Protein 6H02 (pdb70)

GO terms:
  GO:0005667 transcription regulator complex (C, IDA)
  GO:0006355 regulation of DNA-templated transcription (P, IDA)
  GO:0005515 protein binding (F, IPI)
  GO:0003713 transcription coactivator activity (F, TAS)
  GO:0006357 regulation of transcription by RNA polymerase II (P, TAS)
  GO:0006367 transcription initiation at RNA polymerase II promoter (P, TAS)
  GO:0005654 nucleoplasm (C, TAS)
  GO:0005634 nucleus (C, IDA)

Organism: Homo sapiens (NCBI:txid9606)

Nearest PDB structures (foldseek):
  7emf-assembly1_W  TM=9.842E-01  e=0.000E+00  Homo sapiens
  6w1s-assembly1_R  TM=9.281E-01  e=1.857E-99  Mus musculus
  8t1l-assembly1_R  TM=9.227E-01  e=1.766E-100  Mus musculus
  8t9d-assembly1_R  TM=9.193E-01  e=9.029E-100  Homo sapiens
  6h02-assembly1_B  TM=1.008E+00  e=4.178E-24  Lama glama

Sequence (1457 aa):
METQLQSIFEEVVKTEVIEEAFPGMFMDTPEDEKTKLISCLGAFRQFWGGLSQESHEQCIQWIVKFIHGQHSPKRISFLYDCLAMAVETGLLPPRLVCESLINSDTLEWERTQLWALTFKLVRKIIGGVDYKGVRDLLKVILEKILTIPNTVSSAVVQQLLAAREVIAYILERNACLLPAYFAVTEIRKLYPEGKLPHWLLGNLVSDFVDTFRPTARINSICGRCSLLPVVNNSGAICNSWKLDPATLRFPLKGLLPYDKDLFEPQTALLRYVLEQPYSRDMVCNMLGLNKQHKQRCPVLEDQLVDLVVYAMERSETEEKFDDGGTSQLLWQHLSSQLIFFVLFQFASFPHMVLSLHQKLAGRGLIKGRDHLMWVLLQFISGSIQKNALADFLPVMKLFDLLYPEKEYIPVPDINKPQSTHAFAMTCIWIHLNRKAQNDNSKLQIPIPHSLRLHHEFLQQSLRNKSLQMNDYKIALLCNAYSTNSECFTLPMGALVETIYGNGIMRIPLPGTNCMASGSITPLPMNLLDSLTVHAKMSLIHSIATRVIKLAHAKSSVALAPALVETYSRLLVYMEIESLGIKGFISQLLPTVFKSHAWGILHTL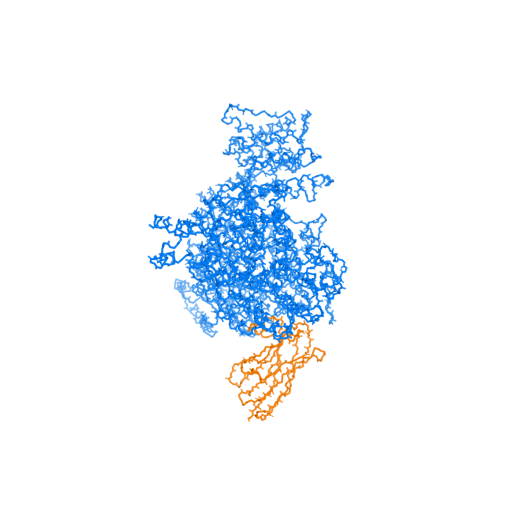LEMFSYRMHHIQPHYRVQLLSHLHTLAAVAQTNQNQLHLCVESTALRLITALGSSEVQPQFTRFLSDPKTVLSAESEELNRALILTLARATHVTDFFTGSDSIQGTWCKDILQTIMSFTPHNWASHTLSCFPGPLQAFFKQNNVPQESRFNLKKNVEEEYRKWKSMSNENDIITHFSMQGSPPLFLCLLWKMLLETDHINQIGYRVLERIGARALVAHVRTFADFLVYEFSTSAGGQQLNKCIEILNDMVWKYNIVTLDRLILCLAMRSHEGNEAQVCYFIIQLLLLKPNDFRNRVSDFVKENSPEHWLQNDWHTKHMNYHKKYPEKLYFEGLAEQVDPPVQIQSPYLPIYFGNVCLRFLPVFDIVIHRFLELLPVSKSLETLLDHLGGLYKFHDRPVTYLYNTLHYYEMHLRDRAFLKRKLVHAIIGSLKDNRPQGWCLSDTYLKCAMNAREENPWVPDDTYYCRLIGRLVDTMAGKSPGPFPNCDWRFNEFPNPAAHALHVTCVELMALAVSGKEVGNALLNVVLKSQPLVPRENITAWMNAIGLIITALPEPYWIVLHDRIVSVISSPSLTSETEWVGYPFRLFDFTACHQSYSEMSCSYTLALAHAVWHHSSIGQLSLIPKFLTEVLLPIVKTEFQLLYVYHLVGPFLQRFQQERTRCMIEIGVAFYDMLLNVDQCSTHLNYMDPICDFLYHMKYMFTGDSVKEQVEKIICNLKPALKLRLRFITHQVQLVESGGGLVQAGASLRLSCAVSGRTGSIYTMGWFRQAPGKEREVVARTTWTPGSTKYADSVKGRVAISRDIAKNTLYLQMNNLKPEDTAVYYCAACAYGTCYYGDRAYEYWGQGTQVTVS

Structure (mmCIF, N/CA/C/O backbone):
data_6H02
#
_entry.id   6H02
#
_cell.length_a   75.650
_cell.length_b   137.180
_cell.length_c   90.110
_cell.angle_alpha   90.000
_cell.angle_beta   110.980
_cell.angle_gamma   90.000
#
_symmetry.space_group_name_H-M   'P 1 21 1'
#
loop_
_entity.id
_entity.type
_entity.pdbx_description
1 polymer 'Mediator of RNA polymerase II transcription subunit 23'
2 polymer 'LAMA nanobody NB106'
#
loop_
_atom_site.group_PDB
_atom_site.id
_atom_site.type_symbol
_atom_site.label_atom_id
_atom_site.label_alt_id
_atom_site.label_comp_id
_atom_site.label_asym_id
_atom_site.label_entity_id
_atom_site.label_seq_id
_atom_site.pdbx_PDB_ins_code
_atom_site.Cartn_x
_atom_site.Cartn_y
_atom_site.Cartn_z
_atom_site.occupancy
_atom_site.B_iso_or_equiv
_atom_site.auth_seq_id
_atom_site.auth_comp_id
_atom_site.auth_asym_id
_atom_site.auth_atom_id
_atom_site.pdbx_PDB_model_num
ATOM 1 N N . MET A 1 1 ? -55.62926 34.83817 -20.07590 1.000 98.28518 1 MET A N 1
ATOM 2 C CA . MET A 1 1 ? -54.58397 33.82674 -19.97474 1.000 103.45277 1 MET A CA 1
ATOM 3 C C . MET A 1 1 ? -55.01967 32.67389 -19.07879 1.000 102.45391 1 MET A C 1
ATOM 4 O O . MET A 1 1 ? -54.86707 31.50535 -19.43467 1.000 102.00641 1 MET A O 1
ATOM 9 N N . GLU A 1 2 ? -55.56362 33.01738 -17.90863 1.000 103.94936 2 GLU A N 1
ATOM 10 C CA . GLU A 1 2 ? -55.95502 31.99661 -16.94243 1.000 109.01500 2 GLU A CA 1
ATOM 11 C C . GLU A 1 2 ? -57.09511 31.12982 -17.46203 1.000 107.31356 2 GLU A C 1
ATOM 12 O O . GLU A 1 2 ? -57.20576 29.96054 -17.07569 1.000 104.47360 2 GLU A O 1
ATOM 18 N N . THR A 1 3 ? -57.94998 31.67700 -18.32981 1.000 110.38143 3 THR A N 1
ATOM 19 C CA . THR A 1 3 ? -58.97692 30.85431 -18.96157 1.000 110.28837 3 THR A CA 1
ATOM 20 C C . THR A 1 3 ? -58.37039 29.94677 -20.02413 1.000 109.40800 3 THR A C 1
ATOM 21 O O . THR A 1 3 ? -58.81463 28.80662 -20.20315 1.000 107.21034 3 THR A O 1
ATOM 25 N N . GLN A 1 4 ? -57.35859 30.43902 -20.74376 1.000 109.96012 4 GLN A N 1
ATOM 26 C CA . GLN A 1 4 ? -56.62885 29.58418 -21.67367 1.000 109.61460 4 GLN A CA 1
ATOM 27 C C . GLN A 1 4 ? -55.89029 28.47891 -20.93164 1.000 99.09873 4 GLN A C 1
ATOM 28 O O . GLN A 1 4 ? -55.90351 27.31920 -21.35992 1.000 94.71125 4 GLN A O 1
ATOM 34 N N . LEU A 1 5 ? -55.24699 28.81952 -19.81198 1.000 94.29575 5 LEU A N 1
ATOM 35 C CA . LEU A 1 5 ? -54.56763 27.80705 -19.01074 1.000 89.29735 5 LEU A CA 1
ATOM 36 C C . LEU A 1 5 ? -55.54977 26.76949 -18.48312 1.000 88.62121 5 LEU A C 1
ATOM 37 O O . LEU A 1 5 ? -55.20904 25.58665 -18.36198 1.000 91.86250 5 LEU A O 1
ATOM 42 N N . GLN A 1 6 ? -56.77378 27.19445 -18.16156 1.000 90.07015 6 GLN A N 1
ATOM 43 C CA . GLN A 1 6 ? -57.78326 26.25794 -17.67841 1.000 89.84327 6 GLN A CA 1
ATOM 44 C C . GLN A 1 6 ? -58.12348 25.22447 -18.74462 1.000 90.93539 6 GLN A C 1
ATOM 45 O O . GLN A 1 6 ? -58.20969 24.02493 -18.45945 1.000 88.19409 6 GLN A O 1
ATOM 51 N N . SER A 1 7 ? -58.31304 25.67401 -19.98673 1.000 91.82542 7 SER A N 1
ATOM 52 C CA . SER A 1 7 ? -58.63064 24.74633 -21.06695 1.000 90.47939 7 SER A CA 1
ATOM 53 C C . SER A 1 7 ? -57.44679 23.84364 -21.38973 1.000 94.05904 7 SER A C 1
ATOM 54 O O . SER A 1 7 ? -57.62980 22.66336 -21.71085 1.000 97.49930 7 SER A O 1
ATOM 57 N N . ILE A 1 8 ? -56.22659 24.37918 -21.31053 1.000 94.74357 8 ILE A N 1
ATOM 58 C CA . ILE A 1 8 ? -55.04149 23.595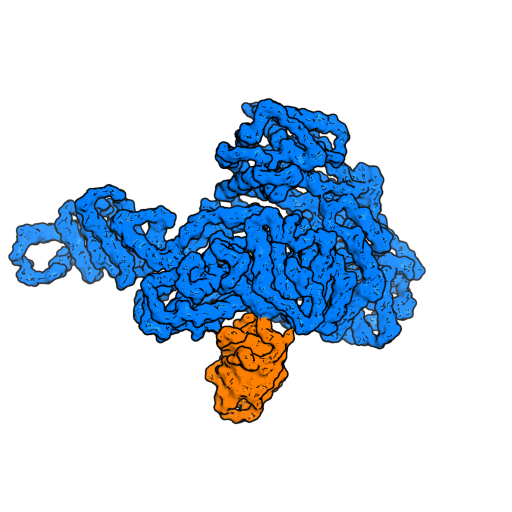11 -21.65414 1.000 88.80495 8 ILE A CA 1
ATOM 59 C C . ILE A 1 8 ? -54.86198 22.44766 -20.66836 1.000 90.31701 8 ILE A C 1
ATOM 60 O O . ILE A 1 8 ? -54.76977 21.27686 -21.05523 1.000 96.01501 8 ILE A O 1
ATOM 65 N N . PHE A 1 9 ? -54.81719 22.76839 -19.37633 1.000 85.53688 9 PHE A N 1
ATOM 66 C CA . PHE A 1 9 ? -54.52310 21.76362 -18.36419 1.000 87.47865 9 PHE A CA 1
ATOM 67 C C . PHE A 1 9 ? -55.71903 20.88595 -18.02348 1.000 92.91402 9 PHE A C 1
ATOM 68 O O . PHE A 1 9 ? -55.55009 19.89281 -17.30760 1.000 96.52809 9 PHE A O 1
ATOM 76 N N . GLU A 1 10 ? -56.91552 21.21885 -18.51126 1.000 93.02093 10 GLU A N 1
ATOM 77 C CA . GLU A 1 10 ? -58.01359 20.26168 -18.44145 1.000 95.00921 10 GLU A CA 1
ATOM 78 C C . GLU A 1 10 ? -57.83510 19.16118 -19.47822 1.000 92.67136 10 GLU A C 1
ATOM 79 O O . GLU A 1 10 ? -58.17491 18.00016 -19.22443 1.000 92.24382 10 GLU A O 1
ATOM 85 N N . GLU A 1 11 ? -57.29910 19.50813 -20.65155 1.000 88.89085 11 GLU A N 1
ATOM 86 C CA . GLU A 1 11 ? -56.97312 18.49163 -21.64574 1.000 88.39796 11 GLU A CA 1
ATOM 87 C C . GLU A 1 11 ? -55.85313 17.58388 -21.15557 1.000 85.40069 11 GLU A C 1
ATOM 88 O O . GLU A 1 11 ? -55.86141 16.37860 -21.42849 1.000 80.78607 11 GLU A O 1
ATOM 94 N N . VAL A 1 12 ? -54.88175 18.14469 -20.43045 1.000 84.80705 12 VAL A N 1
ATOM 95 C CA . VAL A 1 12 ? -53.79870 17.33402 -19.87976 1.000 81.92819 12 VAL A CA 1
ATOM 96 C C . VAL A 1 12 ? -54.35247 16.29525 -18.91395 1.000 88.50126 12 VAL A C 1
ATOM 97 O O . VAL A 1 12 ? -53.95351 15.12437 -18.93929 1.000 96.49561 12 VAL A O 1
ATOM 101 N N . VAL A 1 13 ? -55.28535 16.70399 -18.05292 1.000 87.56407 13 VAL A N 1
ATOM 102 C CA . VAL A 1 13 ? -55.90843 15.76002 -17.13182 1.000 86.73925 13 VAL A CA 1
ATOM 103 C C . VAL A 1 13 ? -56.83189 14.80918 -17.88359 1.000 87.47509 13 VAL A C 1
ATOM 104 O O . VAL A 1 13 ? -56.82003 13.59516 -17.64813 1.000 87.03106 13 VAL A O 1
ATOM 108 N N . LYS A 1 14 ? -57.63802 15.34157 -18.80604 1.000 89.89634 14 LYS A N 1
ATOM 109 C CA . LYS A 1 14 ? -58.58453 14.50855 -19.54133 1.000 89.77544 14 LYS A CA 1
ATOM 110 C C . LYS A 1 14 ? -57.87641 13.49875 -20.43722 1.000 86.92682 14 LYS A C 1
ATOM 111 O O . LYS A 1 14 ? -58.36711 12.37730 -20.61067 1.000 87.29478 14 LYS A O 1
ATOM 117 N N . THR A 1 15 ? -56.72903 13.87023 -21.01093 1.000 88.81430 15 THR A N 1
ATOM 118 C CA . THR A 1 15 ? -55.98340 12.92870 -21.84042 1.000 88.54181 15 THR A CA 1
ATOM 119 C C . THR A 1 15 ? -55.36107 11.81769 -21.00440 1.000 83.51784 15 THR A C 1
ATOM 120 O O . THR A 1 15 ? -55.25232 10.67829 -21.47105 1.000 87.60966 15 THR A O 1
ATOM 124 N N . GLU A 1 16 ? -54.95365 12.12209 -19.77160 1.000 76.49247 16 GLU A N 1
ATOM 125 C CA . GLU A 1 16 ? -54.35098 11.10177 -18.92277 1.000 76.87456 16 GLU A CA 1
ATOM 126 C C . GLU A 1 16 ? -55.39526 10.17437 -18.31269 1.000 90.42374 16 GLU A C 1
ATOM 127 O O . GLU A 1 16 ? -55.09317 9.00815 -18.03445 1.000 98.00190 16 GLU A O 1
ATOM 133 N N . VAL A 1 17 ? -56.62101 10.66203 -18.10848 1.000 86.72884 17 VAL A N 1
ATOM 134 C CA . VAL A 1 17 ? -57.66978 9.81559 -17.54717 1.000 88.33030 17 VAL A CA 1
ATOM 135 C C . VAL A 1 17 ? -58.02042 8.68692 -18.51009 1.000 93.19836 17 VAL A C 1
ATOM 136 O O . VAL A 1 17 ? -58.21775 7.53782 -18.09566 1.000 90.06463 17 VAL A O 1
ATOM 140 N N . ILE A 1 18 ? -58.09343 8.98747 -19.80845 1.000 94.58448 18 ILE A N 1
ATOM 141 C CA . ILE A 1 18 ? -58.36525 7.94000 -20.78656 1.000 98.44409 18 ILE A CA 1
ATOM 142 C C . ILE A 1 18 ? -57.13675 7.07932 -21.05392 1.000 99.94458 18 ILE A C 1
ATOM 143 O O . ILE A 1 18 ? -57.28101 5.92673 -21.48036 1.000 98.19358 18 ILE A O 1
ATOM 148 N N . GLU A 1 19 ? -55.92985 7.60184 -20.81479 1.000 101.28894 19 GLU A N 1
ATOM 149 C CA . GLU A 1 19 ? -54.73682 6.76608 -20.90850 1.000 104.43427 19 GLU A CA 1
ATOM 150 C C . GLU A 1 19 ? -54.61409 5.83253 -19.71179 1.000 102.57478 19 GLU A C 1
ATOM 151 O O . GLU A 1 19 ? -54.12298 4.70713 -19.85345 1.000 101.87152 19 GLU A O 1
ATOM 157 N N . GLU A 1 20 ? -55.04853 6.28006 -18.53096 1.000 98.90774 20 GLU A N 1
ATOM 158 C CA . GLU A 1 20 ? -55.05626 5.40718 -17.36288 1.000 98.02847 20 GLU A CA 1
ATOM 159 C C . GLU A 1 20 ? -56.10174 4.30726 -17.49455 1.000 98.20623 20 GLU A C 1
ATOM 160 O O . GLU A 1 20 ? -55.89239 3.19127 -17.00519 1.000 94.58423 20 GLU A O 1
ATOM 166 N N . ALA A 1 21 ? -57.22511 4.60000 -18.15271 1.000 98.66254 21 ALA A N 1
ATOM 167 C CA . ALA A 1 21 ? -58.31276 3.63857 -18.26957 1.000 103.93174 21 ALA A CA 1
ATOM 168 C C . ALA A 1 21 ? -58.11902 2.65748 -19.41783 1.000 109.86890 21 ALA A C 1
ATOM 169 O O . ALA A 1 21 ? -58.67829 1.55650 -19.37188 1.000 111.17870 21 ALA A O 1
ATOM 171 N N . PHE A 1 22 ? -57.34877 3.02377 -20.44138 1.000 112.18766 22 PHE A N 1
ATOM 172 C CA . PHE A 1 22 ? -57.09978 2.16070 -21.59581 1.000 115.97630 22 PHE A CA 1
ATOM 173 C C . PHE A 1 22 ? -55.61157 2.17544 -21.91777 1.000 125.14572 22 PHE A C 1
ATOM 174 O O . PHE A 1 22 ? -55.16583 2.88793 -22.82827 1.000 125.93326 22 PHE A O 1
ATOM 182 N N . PRO A 1 23 ? -54.81352 1.39761 -21.19544 1.000 132.18071 23 PRO A N 1
ATOM 183 C CA . PRO A 1 23 ? -53.38228 1.31641 -21.48388 1.000 135.22448 23 PRO A CA 1
ATOM 184 C C . PRO A 1 23 ? -53.06754 0.17221 -22.44242 1.000 145.88489 23 PRO A C 1
ATOM 185 O O . PRO A 1 23 ? -53.92165 -0.64914 -22.78163 1.000 149.30558 23 PRO A O 1
ATOM 189 N N . GLY A 1 24 ? -51.80975 0.13868 -22.87632 1.000 154.23937 24 GLY A N 1
ATOM 190 C CA . GLY A 1 24 ? -51.37027 -0.88661 -23.80077 1.000 165.12437 24 GLY A CA 1
ATOM 191 C C . GLY A 1 24 ? -51.95973 -0.78690 -25.18755 1.000 175.10359 24 GLY A C 1
ATOM 192 O O . GLY A 1 24 ? -51.94941 -1.77480 -25.92641 1.000 175.18282 24 GLY A O 1
ATOM 193 N N . MET A 1 25 ? -52.47461 0.38294 -25.56755 1.000 183.36295 25 MET A N 1
ATOM 194 C CA . MET A 1 25 ? -53.09052 0.57600 -26.87619 1.000 193.16589 25 MET A CA 1
ATOM 195 C C . MET A 1 25 ? -52.13948 1.25297 -27.85812 1.000 201.94625 25 MET A C 1
ATOM 196 O O . MET A 1 25 ? -51.85030 0.70453 -28.92568 1.000 201.31209 25 MET A O 1
ATOM 201 N N . PHE A 1 26 ? -51.64502 2.44163 -27.51404 1.000 211.27525 26 PHE A N 1
ATOM 202 C CA . PHE A 1 26 ? -50.69563 3.14637 -28.36671 1.000 219.96675 26 PHE A CA 1
ATOM 203 C C . PHE A 1 26 ? -49.38506 3.36766 -27.62124 1.000 225.14506 26 PHE A C 1
ATOM 204 O O . PHE A 1 26 ? -48.92438 4.50399 -27.47741 1.000 223.59620 26 PHE A O 1
ATOM 212 N N . MET A 1 27 ? -48.78327 2.28686 -27.13536 1.000 231.94071 27 MET A N 1
ATOM 213 C CA . MET A 1 27 ? -47.52992 2.33412 -26.39302 1.000 237.55470 27 MET A CA 1
ATOM 214 C C . MET A 1 27 ? -46.58650 1.24879 -26.88555 1.000 250.49462 27 MET A C 1
ATOM 215 O O . MET A 1 27 ? -45.93779 0.55909 -26.09620 1.000 251.79795 27 MET A O 1
ATOM 220 N N . ASP A 1 28 ? -46.49892 1.08019 -28.20699 1.000 265.53396 28 ASP A N 1
ATOM 221 C CA . ASP A 1 28 ? -45.75468 -0.04506 -28.76602 1.000 268.10321 28 ASP A CA 1
ATOM 222 C C . ASP A 1 28 ? -44.28029 0.02380 -28.38630 1.000 265.68179 28 ASP A C 1
ATOM 223 O O . ASP A 1 28 ? -43.70087 -0.96108 -27.91385 1.000 268.19441 28 ASP A O 1
ATOM 228 N N . THR A 1 29 ? -43.65361 1.17790 -28.59840 1.000 251.68179 29 THR A N 1
ATOM 229 C CA . THR A 1 29 ? -42.28814 1.43648 -28.13823 1.000 235.82996 29 THR A CA 1
ATOM 230 C C . THR A 1 29 ? -42.18776 2.90372 -27.74279 1.000 227.79818 29 THR A C 1
ATOM 231 O O . THR A 1 29 ? -41.59623 3.72427 -28.45591 1.000 228.85855 29 THR A O 1
ATOM 235 N N . PRO A 1 30 ? -42.76972 3.27263 -26.60598 1.000 221.26886 30 PRO A N 1
ATOM 236 C CA . PRO A 1 30 ? -42.66524 4.65235 -26.13327 1.000 214.95087 30 PRO A CA 1
ATOM 237 C C . PRO A 1 30 ? -41.32134 4.87568 -25.45489 1.000 208.10334 30 PRO A C 1
ATOM 238 O O . PRO A 1 30 ? -40.59244 3.93893 -25.12753 1.000 209.02681 30 PRO A O 1
ATOM 242 N N . GLU A 1 31 ? -40.99733 6.14554 -25.25155 1.000 201.08881 31 GLU A N 1
ATOM 243 C CA . GLU A 1 31 ? -39.75431 6.48101 -24.57919 1.000 195.57110 31 GLU A CA 1
ATOM 244 C C . GLU A 1 31 ? -39.88049 6.25679 -23.07699 1.000 190.56216 31 GLU A C 1
ATOM 245 O O . GLU A 1 31 ? -40.97069 6.33145 -22.50136 1.000 188.05708 31 GLU A O 1
ATOM 251 N N . ASP A 1 32 ? -38.74219 5.97128 -22.44407 1.000 188.12793 32 ASP A N 1
ATOM 252 C CA . ASP A 1 32 ? -38.69824 5.62283 -21.02433 1.000 184.22726 32 ASP A CA 1
ATOM 253 C C . ASP A 1 32 ? -39.07460 6.84468 -20.19042 1.000 180.33360 32 ASP A C 1
ATOM 254 O O . ASP A 1 32 ? -38.22723 7.54053 -19.62508 1.000 181.44416 32 ASP A O 1
ATOM 259 N N . GLU A 1 33 ? -40.38404 7.10119 -20.11988 1.000 171.45624 33 GLU A N 1
ATOM 260 C CA . GLU A 1 33 ? -40.95170 8.15970 -19.28200 1.000 159.58626 33 GLU A CA 1
ATOM 261 C C . GLU A 1 33 ? -40.35381 9.52497 -19.62217 1.000 148.20223 33 GLU A C 1
ATOM 262 O O . GLU A 1 33 ? -39.89686 10.26485 -18.74830 1.000 149.65080 33 GLU A O 1
ATOM 268 N N . LYS A 1 34 ? -40.36137 9.86026 -20.91225 1.000 136.41985 34 LYS A N 1
ATOM 269 C CA . LYS A 1 34 ? -39.81082 11.13732 -21.35004 1.000 125.75537 34 LYS A CA 1
ATOM 270 C C . LYS A 1 34 ? -40.66410 11.76354 -22.44658 1.000 119.04127 34 LYS A C 1
ATOM 271 O O . LYS A 1 34 ? -41.18919 12.86726 -22.27038 1.000 120.08837 34 LYS A O 1
ATOM 277 N N . THR A 1 35 ? -40.80618 11.07377 -23.58236 1.000 112.87067 35 THR A N 1
ATOM 278 C CA . THR A 1 35 ? -41.62315 11.60759 -24.66991 1.000 109.44863 35 THR A CA 1
ATOM 279 C C . THR A 1 35 ? -43.09096 11.69155 -24.26789 1.000 108.38146 35 THR A C 1
ATOM 280 O O . THR A 1 35 ? -43.79210 12.63525 -24.65375 1.000 110.43767 35 THR A O 1
ATOM 284 N N . LYS A 1 36 ? -43.56856 10.72207 -23.48333 1.000 103.28116 36 LYS A N 1
ATOM 285 C CA . LYS A 1 36 ? -44.93421 10.78382 -22.97161 1.000 98.31646 36 LYS A CA 1
ATOM 286 C C . LYS A 1 36 ? -45.17391 12.08474 -22.21579 1.000 92.61738 36 LYS A C 1
ATOM 287 O O . LYS A 1 36 ? -46.10623 12.83445 -22.52656 1.000 93.39856 36 LYS A O 1
ATOM 293 N N . LEU A 1 37 ? -44.31793 12.38263 -21.23535 1.000 84.81572 37 LEU A N 1
ATOM 294 C CA . LEU A 1 37 ? -44.48913 13.59611 -20.44306 1.000 81.04465 37 LEU A CA 1
ATOM 295 C C . LEU A 1 37 ? -44.31052 14.84819 -21.29397 1.000 82.91279 37 LEU A C 1
ATOM 296 O O . LEU A 1 37 ? -45.02160 15.84196 -21.10321 1.000 92.15968 37 LEU A O 1
ATOM 301 N N . ILE A 1 38 ? -43.36504 14.82198 -22.23626 1.000 76.27008 38 ILE A N 1
ATOM 302 C CA . ILE A 1 38 ? -43.15579 15.97468 -23.10752 1.000 78.19274 38 ILE A CA 1
ATOM 303 C C . ILE A 1 38 ? -44.37163 16.20019 -23.99766 1.000 87.62971 38 ILE A C 1
ATOM 304 O O . ILE A 1 38 ? -44.83686 17.33491 -24.16195 1.000 97.19440 38 ILE A O 1
ATOM 309 N N . SER A 1 39 ? -44.91165 15.12609 -24.57837 1.000 83.93702 39 SER A N 1
ATOM 310 C CA . SER A 1 39 ? -46.07029 15.26488 -25.45323 1.000 80.08210 39 SER A CA 1
ATOM 311 C C . SER A 1 39 ? -47.30916 15.70247 -24.68259 1.000 81.41423 39 SER A C 1
ATOM 312 O O . SER A 1 39 ? -48.20468 16.32900 -25.26048 1.000 83.47771 39 SER A O 1
ATOM 315 N N . CYS A 1 40 ? -47.38073 15.38453 -23.38648 1.000 82.74859 40 CYS A N 1
ATOM 316 C CA . CYS A 1 40 ? -48.52388 15.80935 -22.58362 1.000 85.11385 40 CYS A CA 1
ATOM 317 C C . CYS A 1 40 ? -48.59814 17.32830 -22.49050 1.000 86.01719 40 CYS A C 1
ATOM 318 O O . CYS A 1 40 ? -49.68715 17.91011 -22.55949 1.000 84.43239 40 CYS A O 1
ATOM 321 N N . LEU A 1 41 ? -47.45006 17.98805 -22.33664 1.000 83.36081 41 LEU A N 1
ATOM 322 C CA . LEU A 1 41 ? -47.38218 19.43996 -22.25502 1.000 81.42717 41 LEU A CA 1
ATOM 323 C C . LEU A 1 41 ? -47.07278 20.08276 -23.60283 1.000 81.01694 41 LEU A C 1
ATOM 324 O O . LEU A 1 41 ? -46.53779 21.19646 -23.64585 1.000 79.76739 41 LEU A O 1
ATOM 329 N N . GLY A 1 42 ? -47.40185 19.40353 -24.70324 1.000 81.82476 42 GLY A N 1
ATOM 330 C CA . GLY A 1 42 ? -47.16257 19.98221 -26.01473 1.000 86.55942 42 GLY A CA 1
ATOM 331 C C . GLY A 1 42 ? -48.01229 21.21106 -26.27432 1.000 89.75292 42 GLY A C 1
ATOM 332 O O . GLY A 1 42 ? -47.52746 22.21010 -26.81368 1.000 94.50302 42 GLY A O 1
ATOM 333 N N . ALA A 1 43 ? -49.29194 21.15496 -25.89856 1.000 89.29604 43 ALA A N 1
ATOM 334 C CA . ALA A 1 43 ? -50.15206 22.32373 -26.03717 1.000 89.69461 43 ALA A CA 1
ATOM 335 C C . ALA A 1 43 ? -49.70432 23.45548 -25.12331 1.000 91.90356 43 ALA A C 1
ATOM 336 O O . ALA A 1 43 ? -49.82800 24.63098 -25.48600 1.000 94.64700 43 ALA A O 1
ATOM 338 N N . PHE A 1 44 ? -49.17963 23.12420 -23.94207 1.000 89.13439 44 PHE A N 1
ATOM 339 C CA . PHE A 1 44 ? -48.68998 24.15915 -23.04023 1.000 88.21235 44 PHE A CA 1
ATOM 340 C C . PHE A 1 44 ? -47.37741 24.75773 -23.52903 1.000 87.72356 44 PHE A C 1
ATOM 341 O O . PHE A 1 44 ? -47.08313 25.92158 -23.23471 1.000 86.92266 44 PHE A O 1
ATOM 349 N N . ARG A 1 45 ? -46.58068 23.98698 -24.27371 1.000 89.47001 45 ARG A N 1
ATOM 350 C CA . ARG A 1 45 ? -45.31533 24.50834 -24.78100 1.000 91.11733 45 ARG A CA 1
ATOM 351 C C . ARG A 1 45 ? -45.54402 25.61043 -25.80814 1.000 95.55360 45 ARG A C 1
ATOM 352 O O . ARG A 1 45 ? -44.84860 26.63301 -25.79449 1.000 101.46341 45 ARG A O 1
ATOM 360 N N . GLN A 1 46 ? -46.51290 25.42108 -26.70729 1.000 98.14152 46 GLN A N 1
ATOM 361 C CA . GLN A 1 46 ? -46.83147 26.46317 -27.67815 1.000 103.60578 46 GLN A CA 1
ATOM 362 C C . GLN A 1 46 ? -47.47417 27.66619 -27.00137 1.000 100.27309 46 GLN A C 1
ATOM 363 O O . GLN A 1 46 ? -47.23422 28.81213 -27.39944 1.000 102.14364 46 GLN A O 1
ATOM 369 N N . PHE A 1 47 ? -48.29548 27.42468 -25.97749 1.000 96.22621 47 PHE A N 1
ATOM 370 C CA . PHE A 1 47 ? -48.88546 28.52709 -25.22603 1.000 92.01341 47 PHE A CA 1
ATOM 371 C C . PHE A 1 47 ? -47.81717 29.31825 -24.48276 1.000 88.88246 47 PHE A C 1
ATOM 372 O O . PHE A 1 47 ? -47.87730 30.55193 -24.42248 1.000 88.26172 47 PHE A O 1
ATOM 380 N N . TRP A 1 48 ? -46.82977 28.62308 -23.91457 1.000 85.73350 48 TRP A N 1
ATOM 381 C CA . TRP A 1 48 ? -45.75249 29.28497 -23.19000 1.000 84.65155 48 TRP A CA 1
ATOM 382 C C . TRP A 1 48 ? -44.83833 30.08356 -24.10980 1.000 88.50034 48 TRP A C 1
ATOM 383 O O . TRP A 1 48 ? -44.19654 31.03517 -23.65180 1.000 89.15349 48 TRP A O 1
ATOM 394 N N . GLY A 1 49 ? -44.76227 29.72158 -25.39083 1.000 86.67674 49 GLY A N 1
ATOM 395 C CA . GLY A 1 49 ? -43.91615 30.46870 -26.30552 1.000 83.31762 49 GLY A CA 1
ATOM 396 C C . GLY A 1 49 ? -44.46473 31.84796 -26.61786 1.000 85.24514 49 GLY A C 1
ATOM 397 O O . GLY A 1 49 ? -43.70333 32.80265 -26.79727 1.000 91.88611 49 GLY A O 1
ATOM 398 N N . GLY A 1 50 ? -45.78765 31.97449 -26.68349 1.000 83.90025 50 GLY A N 1
ATOM 399 C CA . GLY A 1 50 ? -46.41195 33.24445 -26.99882 1.000 88.85201 50 GLY A CA 1
ATOM 400 C C . GLY A 1 50 ? -46.69611 34.10571 -25.78499 1.000 89.79685 50 GLY A C 1
ATOM 401 O O . GLY A 1 50 ? -47.66455 34.87154 -25.77089 1.000 91.47691 50 GLY A O 1
ATOM 402 N N . LEU A 1 51 ? -45.85964 33.98962 -24.75820 1.000 88.07002 51 LEU A N 1
ATOM 403 C CA . LEU A 1 51 ? -45.99443 34.76900 -23.53701 1.000 85.44846 51 LEU A CA 1
ATOM 404 C C . LEU A 1 51 ? -44.72257 35.56853 -23.29993 1.000 86.80635 51 LEU A C 1
ATOM 405 O O . LEU A 1 51 ? -43.61399 35.06357 -23.50415 1.000 81.89568 51 LEU A O 1
ATOM 410 N N . SER A 1 52 ? -44.88693 36.81639 -22.87132 1.000 89.53158 52 SER A N 1
ATOM 411 C CA . SER A 1 52 ? -43.74199 37.61452 -22.46836 1.000 93.93232 52 SER A CA 1
ATOM 412 C C . SER A 1 52 ? -43.21654 37.13430 -21.11819 1.000 97.35452 52 SER A C 1
ATOM 413 O O . SER A 1 52 ? -43.88715 36.40409 -20.38294 1.000 99.36393 52 SER A O 1
ATOM 416 N N . GLN A 1 53 ? -41.99195 37.55604 -20.79440 1.000 98.64406 53 GLN A N 1
ATOM 417 C CA . GLN A 1 53 ? -41.40145 37.19281 -19.51152 1.000 101.31494 53 GLN A CA 1
ATOM 418 C C . GLN A 1 53 ? -42.13938 37.82146 -18.33650 1.000 100.04891 53 GLN A C 1
ATOM 419 O O . GLN A 1 53 ? -41.95919 37.37597 -17.19802 1.000 97.93861 53 GLN A O 1
ATOM 425 N N . GLU A 1 54 ? -42.96524 38.84101 -18.58641 1.000 102.76703 54 GLU A N 1
ATOM 426 C CA . GLU A 1 54 ? -43.75912 39.43370 -17.51609 1.000 103.96588 54 GLU A CA 1
ATOM 427 C C . GLU A 1 54 ? -44.85016 38.48589 -17.03505 1.000 101.36760 54 GLU A C 1
ATOM 428 O O . GLU A 1 54 ? -45.22609 38.52221 -15.85803 1.000 103.02021 54 GLU A O 1
ATOM 434 N N . SER A 1 55 ? -45.36504 37.63501 -17.92156 1.000 98.26613 55 SER A N 1
ATOM 435 C CA . SER A 1 55 ? -46.46451 36.73766 -17.59464 1.000 96.47127 55 SER A CA 1
ATOM 436 C C . SER A 1 55 ? -46.00482 35.39109 -17.05286 1.000 95.15779 55 SER A C 1
ATOM 437 O O . SER A 1 55 ? -46.85116 34.58835 -16.64424 1.000 102.15611 55 SER A O 1
ATOM 440 N N . HIS A 1 56 ? -44.69549 35.12867 -17.03564 1.000 90.27576 56 HIS A N 1
ATOM 441 C CA . HIS A 1 56 ? -44.20014 33.80702 -16.65979 1.000 84.98640 56 HIS A CA 1
ATOM 442 C C . HIS A 1 56 ? -44.56860 33.45874 -15.22212 1.000 86.86751 56 HIS A C 1
ATOM 443 O O . HIS A 1 56 ? -45.07382 32.36383 -14.94801 1.000 84.62698 56 HIS A O 1
ATOM 450 N N . GLU A 1 57 ? -44.32206 34.37918 -14.28604 1.000 87.26008 57 GLU A N 1
ATOM 451 C CA . GLU A 1 57 ? -44.59992 34.08392 -12.88398 1.000 84.39773 57 GLU A CA 1
ATOM 452 C C . GLU A 1 57 ? -46.09324 33.92813 -12.62641 1.000 91.00591 57 GLU A C 1
ATOM 453 O O . GLU A 1 57 ? -46.49215 33.13681 -11.76433 1.000 93.32131 57 GLU A O 1
ATOM 459 N N . GLN A 1 58 ? -46.93151 34.66103 -13.36237 1.000 96.72233 58 GLN A N 1
ATOM 460 C CA . GLN A 1 58 ? -48.37288 34.49085 -13.21707 1.000 100.05636 58 GLN A CA 1
ATOM 461 C C . GLN A 1 58 ? -48.83632 33.15076 -13.77514 1.000 93.38244 58 GLN A C 1
ATOM 462 O O . GLN A 1 58 ? -49.77261 32.54716 -13.23863 1.000 91.26452 58 GLN A O 1
ATOM 468 N N . CYS A 1 59 ? -48.19197 32.66704 -14.83988 1.000 88.76932 59 CYS A N 1
ATOM 469 C CA . CYS A 1 59 ? -48.58698 31.39128 -15.42843 1.000 82.58423 59 CYS A CA 1
ATOM 470 C C . CYS A 1 59 ? -48.18491 30.22046 -14.53951 1.000 78.31227 59 CYS A C 1
ATOM 471 O O . CYS A 1 59 ? -48.93404 29.24552 -14.41179 1.000 77.54176 59 CYS A O 1
ATOM 474 N N . ILE A 1 60 ? -47.00871 30.29845 -13.91473 1.000 74.06875 60 ILE A N 1
ATOM 475 C CA . ILE A 1 60 ? -46.54198 29.20244 -13.07111 1.000 75.06833 60 ILE A CA 1
ATOM 476 C C . ILE A 1 60 ? -47.31853 29.16427 -11.76006 1.000 83.51185 60 ILE A C 1
ATOM 477 O O . ILE A 1 60 ? -47.64776 28.08589 -11.24983 1.000 84.55771 60 ILE A O 1
ATOM 482 N N . GLN A 1 61 ? -47.62560 30.33553 -11.19465 1.000 85.74381 61 GLN A N 1
ATOM 483 C CA . GLN A 1 61 ? -48.44058 30.38143 -9.98393 1.000 79.07625 61 GLN A CA 1
ATOM 484 C C . GLN A 1 61 ? -49.80662 29.74985 -10.21527 1.000 78.37517 61 GLN A C 1
ATOM 485 O O . GLN A 1 61 ? -50.34048 29.06506 -9.33447 1.000 77.10551 61 GLN A O 1
ATOM 491 N N . TRP A 1 62 ? -50.38805 29.96703 -11.39658 1.000 76.21536 62 TRP A N 1
ATOM 492 C CA . TRP A 1 62 ? -51.67534 29.35416 -11.70309 1.000 71.45023 62 TRP A CA 1
ATOM 493 C C . TRP A 1 62 ? -51.55240 27.83970 -11.81648 1.000 74.74463 62 TRP A C 1
ATOM 494 O O . TRP A 1 62 ? -52.41386 27.10382 -11.32095 1.000 78.82980 62 TRP A O 1
ATOM 505 N N . ILE A 1 63 ? -50.49346 27.35746 -12.47280 1.000 75.67558 63 ILE A N 1
ATOM 506 C CA . ILE A 1 63 ? -50.30709 25.91794 -12.64006 1.000 71.99737 63 ILE A CA 1
ATOM 507 C C . ILE A 1 63 ? -50.16203 25.23705 -11.28615 1.000 68.51218 63 ILE A C 1
ATOM 508 O O . ILE A 1 63 ? -50.76259 24.18485 -11.03570 1.000 69.60223 63 ILE A O 1
ATOM 513 N N . VAL A 1 64 ? -49.36592 25.82670 -10.39165 1.000 63.96600 64 VAL A N 1
ATOM 514 C CA . VAL A 1 64 ? -49.20240 25.26508 -9.05374 1.000 64.83514 64 VAL A CA 1
ATOM 515 C C . VAL A 1 64 ? -50.53225 25.25893 -8.31140 1.000 73.96662 64 VAL A C 1
ATOM 516 O O . VAL A 1 64 ? -50.86898 24.29125 -7.61763 1.000 80.28996 64 VAL A O 1
ATOM 520 N N . LYS A 1 65 ? -51.31365 26.33300 -8.45152 1.000 79.71326 65 LYS A N 1
ATOM 521 C CA . LYS A 1 65 ? -52.62363 26.38000 -7.81089 1.000 81.76969 65 LYS A CA 1
ATOM 522 C C . LYS A 1 65 ? -53.56712 25.32776 -8.38155 1.000 84.62885 65 LYS A C 1
ATOM 523 O O . LYS A 1 65 ? -54.40881 24.79149 -7.65163 1.000 84.66560 65 LYS A O 1
ATOM 529 N N . PHE A 1 66 ? -53.44062 25.01245 -9.67252 1.000 85.11171 66 PHE A N 1
ATOM 530 C CA . PHE A 1 66 ? -54.28905 23.98738 -10.26942 1.000 81.79361 66 PHE A CA 1
ATOM 531 C C . PHE A 1 66 ? -53.84733 22.58182 -9.88265 1.000 89.00695 66 PHE A C 1
ATOM 532 O O . PHE A 1 66 ? -54.69086 21.68732 -9.75353 1.000 95.90505 66 PHE A O 1
ATOM 540 N N . ILE A 1 67 ? -52.54310 22.36468 -9.69848 1.000 85.79976 67 ILE A N 1
ATOM 541 C CA . ILE A 1 67 ? -52.07000 21.05605 -9.25805 1.000 85.60843 67 ILE A CA 1
ATOM 542 C C . ILE A 1 67 ? -52.42021 20.82976 -7.79282 1.000 90.53593 67 ILE A C 1
ATOM 543 O O . ILE A 1 67 ? -52.87370 19.74494 -7.40818 1.000 92.67225 67 ILE A O 1
ATOM 548 N N . HIS A 1 68 ? -52.22298 21.84796 -6.95301 1.000 84.92042 68 HIS A N 1
ATOM 549 C CA . HIS A 1 68 ? -52.54711 21.73236 -5.53672 1.000 86.52969 68 HIS A CA 1
ATOM 550 C C . HIS A 1 68 ? -54.04724 21.69851 -5.27489 1.000 94.95307 68 HIS A C 1
ATOM 551 O O . HIS A 1 68 ? -54.45455 21.39301 -4.14844 1.000 89.67675 68 HIS A O 1
ATOM 558 N N . GLY A 1 69 ? -54.87230 22.00468 -6.27603 1.000 98.80956 69 GLY A N 1
ATOM 559 C CA . GLY A 1 69 ? -56.31020 21.90081 -6.14063 1.000 93.43964 69 GLY A CA 1
ATOM 560 C C . GLY A 1 69 ? -56.88628 20.54075 -6.45073 1.000 94.15733 69 GLY A C 1
ATOM 561 O O . GLY A 1 69 ? -58.08281 20.32219 -6.24448 1.000 98.35703 69 GLY A O 1
ATOM 562 N N . GLN A 1 70 ? -56.06444 19.61819 -6.94302 1.000 98.28620 70 GLN A N 1
ATOM 563 C CA . GLN A 1 70 ? -56.51984 18.26852 -7.23868 1.000 95.55347 70 GLN A CA 1
ATOM 564 C C . GLN A 1 70 ? -56.65591 17.45455 -5.95781 1.000 98.80286 70 GLN A C 1
ATOM 565 O O . GLN A 1 70 ? -55.99897 17.72556 -4.94806 1.000 97.13520 70 GLN A O 1
ATOM 571 N N . HIS A 1 71 ? -57.52526 16.44745 -6.00838 1.000 110.27148 71 HIS A N 1
ATOM 572 C CA . HIS A 1 71 ? -57.74862 15.57134 -4.86690 1.000 112.37787 71 HIS A CA 1
ATOM 573 C C . HIS A 1 71 ? -57.01091 14.24646 -4.97449 1.000 106.69127 71 HIS A C 1
ATOM 574 O O . HIS A 1 71 ? -56.67529 13.65346 -3.94468 1.000 115.27786 71 HIS A O 1
ATOM 581 N N . SER A 1 72 ? -56.74731 13.77357 -6.18592 1.000 91.20799 72 SER A N 1
ATOM 582 C CA . SER A 1 72 ? -56.09165 12.48590 -6.36745 1.000 88.86589 72 SER A CA 1
ATOM 583 C C . SER A 1 72 ? -54.57955 12.64372 -6.26552 1.000 92.62540 72 SER A C 1
ATOM 584 O O . SER A 1 72 ? -53.99341 13.40416 -7.04485 1.000 95.07957 72 SER A O 1
ATOM 587 N N . PRO A 1 73 ? -53.91568 11.96275 -5.32787 1.000 92.63152 73 PRO A N 1
ATOM 588 C CA . PRO A 1 73 ? -52.44381 11.98146 -5.32091 1.000 89.62714 73 PRO A CA 1
ATOM 589 C C . PRO A 1 73 ? -51.83924 11.36096 -6.56589 1.000 87.69956 73 PRO A C 1
ATOM 590 O O . PRO A 1 73 ? -50.74371 11.76030 -6.98000 1.000 85.36748 73 PRO A O 1
ATOM 594 N N . LYS A 1 74 ? -52.52320 10.38814 -7.17418 1.000 91.53175 74 LYS A N 1
ATOM 595 C CA . LYS A 1 74 ? -52.03717 9.80494 -8.41929 1.000 87.67949 74 LYS A CA 1
ATOM 596 C C . LYS A 1 74 ? -52.04036 10.82646 -9.54842 1.000 85.78336 74 LYS A C 1
ATOM 597 O O . LYS A 1 74 ? -51.17459 10.78156 -10.42968 1.000 85.19551 74 LYS A O 1
ATOM 603 N N . ARG A 1 75 ? -52.99888 11.75543 -9.53646 1.000 88.08647 75 ARG A N 1
ATOM 604 C CA . ARG A 1 75 ? -53.05222 12.79565 -10.55672 1.000 88.75596 75 ARG A CA 1
ATOM 605 C C . ARG A 1 75 ? -52.11213 13.95267 -10.24061 1.000 84.25503 75 ARG A C 1
ATOM 606 O O . ARG A 1 75 ? -51.56145 14.56690 -11.16148 1.000 78.01812 75 ARG A O 1
ATOM 614 N N . ILE A 1 76 ? -51.91953 14.26456 -8.95655 1.000 80.66583 76 ILE A N 1
ATOM 615 C CA . ILE A 1 76 ? -50.94553 15.28443 -8.57592 1.000 76.46211 76 ILE A CA 1
ATOM 616 C C . ILE A 1 76 ? -49.54082 14.84704 -8.96959 1.000 82.62304 76 ILE A C 1
ATOM 617 O O . ILE A 1 76 ? -48.74262 15.64563 -9.47660 1.000 87.85718 76 ILE A O 1
ATOM 622 N N . SER A 1 77 ? -49.21989 13.56938 -8.74835 1.000 80.39719 77 SER A N 1
ATOM 623 C CA . SER A 1 77 ? -47.90533 13.05530 -9.11894 1.000 75.75294 77 SER A CA 1
ATOM 624 C C . SER A 1 77 ? -47.68912 13.12055 -10.62540 1.000 78.13970 77 SER A C 1
ATOM 625 O O . SER A 1 77 ? -46.58757 13.43912 -11.08799 1.000 78.35149 77 SER A O 1
ATOM 628 N N . PHE A 1 78 ? -48.72773 12.81944 -11.40745 1.000 77.37819 78 PHE A N 1
ATOM 629 C CA . PHE A 1 78 ? -48.60571 12.89489 -12.85974 1.000 76.76117 78 PHE A CA 1
ATOM 630 C C . PHE A 1 78 ? -48.35587 14.32682 -13.31389 1.000 81.13143 78 PHE A C 1
ATOM 631 O O . PHE A 1 78 ? -47.49053 14.58100 -14.15975 1.000 88.85929 78 PHE A O 1
ATOM 639 N N . LEU A 1 79 ? -49.11281 15.27865 -12.76282 1.000 78.62902 79 LEU A N 1
ATOM 640 C CA . LEU A 1 79 ? -48.91608 16.67924 -13.12130 1.000 74.75154 79 LEU A CA 1
ATOM 641 C C . LEU A 1 79 ? -47.54305 17.17140 -12.68341 1.000 75.19289 79 LEU A C 1
ATOM 642 O O . LEU A 1 79 ? -46.90096 17.95511 -13.39261 1.000 76.59994 79 LEU A O 1
ATOM 647 N N . TYR A 1 80 ? -47.07491 16.72117 -11.51673 1.000 75.16812 80 TYR A N 1
ATOM 648 C CA . TYR A 1 80 ? -45.72251 17.06008 -11.08572 1.000 73.48244 80 TYR A CA 1
ATOM 649 C C . TYR A 1 80 ? -44.67977 16.45300 -12.01605 1.000 74.14967 80 TYR A C 1
ATOM 650 O O . TYR A 1 80 ? -43.65448 17.08152 -12.30531 1.000 75.83031 80 TYR A O 1
ATOM 659 N N . ASP A 1 81 ? -44.92238 15.22794 -12.49185 1.000 74.90736 81 ASP A N 1
ATOM 660 C CA . ASP A 1 81 ? -43.99581 14.60114 -13.42977 1.000 77.75503 81 ASP A CA 1
ATOM 661 C C . ASP A 1 81 ? -43.93231 15.37559 -14.73875 1.000 82.79391 81 ASP A C 1
ATOM 662 O O . ASP A 1 81 ? -42.84449 15.60647 -15.28055 1.000 86.39103 81 ASP A O 1
ATOM 667 N N . CYS A 1 82 ? -45.09077 15.78034 -15.26520 1.000 85.06765 82 CYS A N 1
ATOM 668 C CA . CYS A 1 82 ? -45.10347 16.65632 -16.43144 1.000 81.80978 82 CYS A CA 1
ATOM 669 C C . CYS A 1 82 ? -44.35908 17.95371 -16.14650 1.000 78.02505 82 CYS A C 1
ATOM 670 O O . CYS A 1 82 ? -43.62717 18.46140 -17.00422 1.000 76.32136 82 CYS A O 1
ATOM 673 N N . LEU A 1 83 ? -44.52855 18.49895 -14.93942 1.000 76.98641 83 LEU A N 1
ATOM 674 C CA . LEU A 1 83 ? -43.83895 19.73058 -14.56968 1.000 73.93347 83 LEU A CA 1
ATOM 675 C C . LEU A 1 83 ? -42.33454 19.51163 -14.46238 1.000 77.43075 83 LEU A C 1
ATOM 676 O O . LEU A 1 83 ? -41.54590 20.35678 -14.90273 1.000 72.88680 83 LEU A O 1
ATOM 681 N N . ALA A 1 84 ? -41.92079 18.38234 -13.87892 1.000 76.78497 84 ALA A N 1
ATOM 682 C CA . ALA A 1 84 ? -40.49719 18.08916 -13.73975 1.000 69.11773 84 ALA A CA 1
ATOM 683 C C . ALA A 1 84 ? -39.81610 17.99399 -15.09700 1.000 70.13521 84 ALA A C 1
ATOM 684 O O . ALA A 1 84 ? -38.69721 18.48973 -15.27575 1.000 74.68291 84 ALA A O 1
ATOM 686 N N . MET A 1 85 ? -40.47291 17.35275 -16.06524 1.000 68.71802 85 MET A N 1
ATOM 687 C CA . MET A 1 85 ? -39.89934 17.25617 -17.40130 1.000 69.85297 85 MET A CA 1
ATOM 688 C C . MET A 1 85 ? -39.83547 18.61770 -18.07852 1.000 69.29629 85 MET A C 1
ATOM 689 O O . MET A 1 85 ? -38.92486 18.86898 -18.87488 1.000 66.45903 85 MET A O 1
ATOM 694 N N . ALA A 1 86 ? -40.78382 19.50693 -17.77145 1.000 72.68484 86 ALA A N 1
ATOM 695 C CA . ALA A 1 86 ? -40.75649 20.84765 -18.34528 1.000 65.10614 86 ALA A CA 1
ATOM 696 C C . ALA A 1 86 ? -39.57307 21.65596 -17.82946 1.000 68.15303 86 ALA A C 1
ATOM 697 O O . ALA A 1 86 ? -39.06372 22.52886 -18.54121 1.000 69.76854 86 ALA A O 1
ATOM 699 N N . VAL A 1 87 ? -39.12515 21.38656 -16.60277 1.000 68.69458 87 VAL A N 1
ATOM 700 C CA . VAL A 1 87 ? -37.93802 22.05671 -16.08285 1.000 65.73852 87 VAL A CA 1
ATOM 701 C C . VAL A 1 87 ? -36.67257 21.41709 -16.63975 1.000 67.17357 87 VAL A C 1
ATOM 702 O O . VAL A 1 87 ? -35.72089 22.11557 -17.00686 1.000 67.09989 87 VAL A O 1
ATOM 706 N N . GLU A 1 88 ? -36.64287 20.08351 -16.71207 1.000 70.24330 88 GLU A N 1
ATOM 707 C CA . GLU A 1 88 ? -35.47555 19.39036 -17.24769 1.000 72.66600 88 GLU A CA 1
ATOM 708 C C . GLU A 1 88 ? -35.21837 19.77686 -18.69896 1.000 73.24840 88 GLU A C 1
ATOM 709 O O . GLU A 1 88 ? -34.06664 19.98310 -19.10018 1.000 68.03786 88 GLU A O 1
ATOM 715 N N . THR A 1 89 ? -36.27778 19.88790 -19.49898 1.000 76.48734 89 THR A N 1
ATOM 716 C CA . THR A 1 89 ? -36.14398 20.23332 -20.90836 1.000 80.97010 89 THR A CA 1
ATOM 717 C C . THR A 1 89 ? -35.90420 21.72095 -21.13755 1.000 74.49949 89 THR A C 1
ATOM 718 O O . THR A 1 89 ? -35.82414 22.14590 -22.29553 1.000 71.08451 89 THR A O 1
ATOM 722 N N . GLY A 1 90 ? -35.78890 22.51671 -20.07584 1.000 71.27939 90 GLY A N 1
ATOM 723 C CA . GLY A 1 90 ? -35.52787 23.93448 -20.21041 1.000 71.60994 90 GLY A CA 1
ATOM 724 C C . GLY A 1 90 ? -36.73375 24.78962 -20.52264 1.000 77.85950 90 GLY A C 1
ATOM 725 O O . GLY A 1 90 ? -36.57080 25.98602 -20.78938 1.000 81.23464 90 GLY A O 1
ATOM 726 N N . LEU A 1 91 ? -37.94030 24.22124 -20.49556 1.000 77.73294 91 LEU A N 1
ATOM 727 C CA . LEU A 1 91 ? -39.13240 24.99601 -20.82156 1.000 79.44738 91 LEU A CA 1
ATOM 728 C C . LEU A 1 91 ? -39.53308 25.92156 -19.67838 1.000 78.53380 91 LEU A C 1
ATOM 729 O O . LEU A 1 91 ? -39.94088 27.06373 -19.91699 1.000 83.41575 91 LEU A O 1
ATOM 734 N N . LEU A 1 92 ? -39.42187 25.45364 -18.43686 1.000 76.03973 92 LEU A N 1
ATOM 735 C CA . LEU A 1 92 ? -39.81305 26.23041 -17.27362 1.000 79.51443 92 LEU A CA 1
ATOM 736 C C . LEU A 1 92 ? -38.60159 26.51586 -16.39712 1.000 80.18451 92 LEU A C 1
ATOM 737 O O . LEU A 1 92 ? -37.80952 25.60190 -16.12568 1.000 87.13658 92 LEU A O 1
ATOM 742 N N . PRO A 1 93 ? -38.42127 27.75053 -15.93804 1.000 76.74657 93 PRO A N 1
ATOM 743 C CA . PRO A 1 93 ? -37.30313 28.05864 -15.04160 1.000 76.38801 93 PRO A CA 1
ATOM 744 C C . PRO A 1 93 ? -37.46447 27.34225 -13.71423 1.000 75.50543 93 PRO A C 1
ATOM 745 O O . PRO A 1 93 ? -38.56091 27.32917 -13.13484 1.000 83.21743 93 PRO A O 1
ATOM 749 N N . PRO A 1 94 ? -36.39456 26.73253 -13.19830 1.000 69.80800 94 PRO A N 1
ATOM 750 C CA . PRO A 1 94 ? -36.52528 25.98059 -11.94073 1.000 67.73873 94 PRO A CA 1
ATOM 751 C C . PRO A 1 94 ? -36.82114 26.85255 -10.73219 1.000 65.44210 94 PRO A C 1
ATOM 752 O O . PRO A 1 94 ? -37.53623 26.40332 -9.82802 1.000 59.58926 94 PRO A O 1
ATOM 756 N N . ARG A 1 95 ? -36.30198 28.08179 -10.68253 1.000 63.54568 95 ARG A N 1
ATOM 757 C CA . ARG A 1 95 ? -36.49970 28.91223 -9.49742 1.000 67.42091 95 ARG A CA 1
ATOM 758 C C . ARG A 1 95 ? -37.96131 29.31718 -9.33986 1.000 77.06642 95 ARG A C 1
ATOM 759 O O . ARG A 1 95 ? -38.53094 29.20061 -8.24857 1.000 80.66369 95 ARG A O 1
ATOM 767 N N . LEU A 1 96 ? -38.58507 29.79904 -10.41958 1.000 77.72113 96 LEU A N 1
ATOM 768 C CA . LEU A 1 96 ? -39.99061 30.19097 -10.34881 1.000 76.24319 96 LEU A CA 1
ATOM 769 C C . LEU A 1 96 ? -40.87442 29.01919 -9.94010 1.000 83.32321 96 LEU A C 1
ATOM 770 O O . LEU A 1 96 ? -41.81416 29.18574 -9.15307 1.000 90.02045 96 LEU A O 1
ATOM 775 N N . VAL A 1 97 ? -40.59006 27.82575 -10.46585 1.000 77.56268 97 VAL A N 1
ATOM 776 C CA . VAL A 1 97 ? -41.37957 26.64870 -10.11198 1.000 72.75185 97 VAL A CA 1
ATOM 777 C C . VAL A 1 97 ? -41.20039 26.31685 -8.63620 1.000 73.66433 97 VAL A C 1
ATOM 778 O O . VAL A 1 97 ? -42.17424 26.08522 -7.91054 1.000 77.49713 97 VAL A O 1
ATOM 782 N N . CYS A 1 98 ? -39.94971 26.29735 -8.16898 1.000 72.94542 98 CYS A N 1
ATOM 783 C CA . CYS A 1 98 ? -39.69132 26.01531 -6.76079 1.000 75.35837 98 CYS A CA 1
ATOM 784 C C . CYS A 1 98 ? -40.29434 27.08696 -5.86141 1.000 77.74234 98 CYS A C 1
ATOM 785 O O . CYS A 1 98 ? -40.85126 26.77661 -4.80201 1.000 80.00938 98 CYS A O 1
ATOM 788 N N . GLU A 1 99 ? -40.19551 28.35510 -6.26735 1.000 77.18678 99 GLU A N 1
ATOM 789 C CA . GLU A 1 99 ? -40.77454 29.43131 -5.46947 1.000 71.48891 99 GLU A CA 1
ATOM 790 C C . GLU A 1 99 ? -42.28900 29.29854 -5.37863 1.000 77.02595 99 GLU A C 1
ATOM 791 O O . GLU A 1 99 ? -42.87212 29.48060 -4.30407 1.000 83.80773 99 GLU A O 1
ATOM 797 N N . SER A 1 100 ? -42.94340 28.97140 -6.49471 1.000 73.17332 100 SER A N 1
ATOM 798 C CA . SER A 1 100 ? -44.39830 28.86766 -6.49150 1.000 72.46241 100 SER A CA 1
ATOM 799 C C . SER A 1 100 ? -44.87813 27.62439 -5.75243 1.000 71.87334 100 SER A C 1
ATOM 800 O O . SER A 1 100 ? -45.95560 27.64419 -5.14638 1.000 71.98337 100 SER A O 1
ATOM 803 N N . LEU A 1 101 ? -44.10302 26.53826 -5.79293 1.000 73.98532 101 LEU A N 1
ATOM 804 C CA . LEU A 1 101 ? -44.50998 25.31458 -5.10915 1.000 70.76338 101 LEU A CA 1
ATOM 805 C C . LEU A 1 101 ? -44.42024 25.46838 -3.59702 1.000 72.52562 101 LEU A C 1
ATOM 806 O O . LEU A 1 101 ? -45.24895 24.92072 -2.86089 1.000 71.52789 101 LEU A O 1
ATOM 811 N N . ILE A 1 102 ? -43.42403 26.20804 -3.11768 1.000 79.03235 102 ILE A N 1
ATOM 812 C CA . ILE A 1 102 ? -43.21235 26.34635 -1.68256 1.000 82.25790 102 ILE A CA 1
ATOM 813 C C . ILE A 1 102 ? -44.02616 27.49647 -1.09045 1.000 85.31662 102 ILE A C 1
ATOM 814 O O . ILE A 1 102 ? -44.47763 27.40527 0.05582 1.000 93.73688 102 ILE A O 1
ATOM 819 N N . ASN A 1 103 ? -44.24333 28.57177 -1.85042 1.000 81.42163 103 ASN A N 1
ATOM 820 C CA . ASN A 1 103 ? -45.05064 29.68851 -1.37328 1.000 76.86129 103 ASN A CA 1
ATOM 821 C C . ASN A 1 103 ? -46.54817 29.41402 -1.42826 1.000 80.84956 103 ASN A C 1
ATOM 822 O O . ASN A 1 103 ? -47.32690 30.24139 -0.94225 1.000 79.62812 103 ASN A O 1
ATOM 827 N N . SER A 1 104 ? -46.96714 28.28726 -2.00091 1.000 83.20018 104 SER A N 1
ATOM 828 C CA . SER A 1 104 ? -48.38845 28.01022 -2.16358 1.000 85.10089 104 SER A CA 1
ATOM 829 C C . SER A 1 104 ? -49.07319 27.87650 -0.80912 1.000 88.20537 104 SER A C 1
ATOM 830 O O . SER A 1 104 ? -48.60091 27.15333 0.07284 1.000 89.30507 104 SER A O 1
ATOM 833 N N . ASP A 1 105 ? -50.19207 28.58397 -0.64576 1.000 91.06985 105 ASP A N 1
ATOM 834 C CA . ASP A 1 105 ? -50.96347 28.51022 0.58804 1.000 97.64633 105 ASP A CA 1
ATOM 835 C C . ASP A 1 105 ? -51.79380 27.23751 0.69037 1.000 98.50284 105 ASP A C 1
ATOM 836 O O . ASP A 1 105 ? -52.37205 26.97720 1.75107 1.000 95.12225 105 ASP A O 1
ATOM 841 N N . THR A 1 106 ? -51.87409 26.44845 -0.38151 1.000 99.38858 106 THR A N 1
ATOM 842 C CA . THR A 1 106 ? -52.48367 25.12846 -0.30380 1.000 94.54423 106 THR A CA 1
ATOM 843 C C . THR A 1 106 ? -51.52201 24.09043 0.26005 1.000 90.14793 106 THR A C 1
ATOM 844 O O . THR A 1 106 ? -51.96950 23.08089 0.81515 1.000 89.89068 106 THR A O 1
ATOM 848 N N . LEU A 1 107 ? -50.21734 24.32642 0.14777 1.000 89.48235 107 LEU A N 1
ATOM 849 C CA . LEU A 1 107 ? -49.20777 23.40612 0.66480 1.000 90.25359 107 LEU A CA 1
ATOM 850 C C . LEU A 1 107 ? -49.17908 23.49596 2.18467 1.000 95.71575 107 LEU A C 1
ATOM 851 O O . LEU A 1 107 ? -48.65567 24.45464 2.75683 1.000 97.92048 107 LEU A O 1
ATOM 856 N N . GLU A 1 108 ? -49.74462 22.48991 2.84484 1.000 96.61638 108 GLU A N 1
ATOM 857 C CA . GLU A 1 108 ? -49.73933 22.39678 4.29535 1.000 101.73512 108 GLU A CA 1
ATOM 858 C C . GLU A 1 108 ? -49.17676 21.04490 4.70588 1.000 99.81739 108 GLU A C 1
ATOM 859 O O . GLU A 1 108 ? -49.28164 20.06240 3.96671 1.000 100.79378 108 GLU A O 1
ATOM 865 N N . TRP A 1 109 ? -48.57356 21.00315 5.89598 1.000 97.80947 109 TRP A N 1
ATOM 866 C CA . TRP A 1 109 ? -48.04367 19.74550 6.40852 1.000 98.09991 109 TRP A CA 1
ATOM 867 C C . TRP A 1 109 ? -49.14497 18.72884 6.67552 1.000 104.42553 109 TRP A C 1
ATOM 868 O O . TRP A 1 109 ? -48.87351 17.52312 6.68286 1.000 105.65120 109 TRP A O 1
ATOM 879 N N . GLU A 1 110 ? -50.37868 19.18851 6.90071 1.000 109.50891 110 GLU A N 1
ATOM 880 C CA . GLU A 1 110 ? -51.49248 18.26657 7.09175 1.000 110.78269 110 GLU A CA 1
ATOM 881 C C . GLU A 1 110 ? -51.87845 17.57988 5.78693 1.000 102.16917 110 GLU A C 1
ATOM 882 O O . GLU A 1 110 ? -52.38247 16.45125 5.80771 1.000 98.37303 110 GLU A O 1
ATOM 888 N N . ARG A 1 111 ? -51.65398 18.23897 4.64880 1.000 95.97183 111 ARG A N 1
ATOM 889 C CA . ARG A 1 111 ? -51.74187 17.59322 3.33897 1.000 91.49411 111 ARG A CA 1
ATOM 890 C C . ARG A 1 111 ? -50.52643 16.67951 3.20018 1.000 96.43904 111 ARG A C 1
ATOM 891 O O . ARG A 1 111 ? -49.52588 17.00735 2.55822 1.000 96.55336 111 ARG A O 1
ATOM 899 N N . THR A 1 112 ? -50.62471 15.49951 3.81960 1.000 96.66898 112 THR A N 1
ATOM 900 C CA . THR A 1 112 ? -49.44142 14.67126 4.03483 1.000 94.63450 112 THR A CA 1
ATOM 901 C C . THR A 1 112 ? -48.86030 14.13271 2.73196 1.000 96.57614 112 THR A C 1
ATOM 902 O O . THR A 1 112 ? -47.64380 13.93275 2.64012 1.000 100.54433 112 THR A O 1
ATOM 906 N N . GLN A 1 113 ? -49.69295 13.89511 1.71883 1.000 97.65308 113 GLN A N 1
ATOM 907 C CA . GLN A 1 113 ? -49.17682 13.36651 0.46182 1.000 101.40939 113 GLN A CA 1
ATOM 908 C C . GLN A 1 113 ? -48.73274 14.47114 -0.48892 1.000 102.96507 113 GLN A C 1
ATOM 909 O O . GLN A 1 113 ? -47.72443 14.31539 -1.18681 1.000 102.67716 113 GLN A O 1
ATOM 915 N N . LEU A 1 114 ? -49.46809 15.58581 -0.53435 1.000 99.40679 114 LEU A N 1
ATOM 916 C CA . LEU A 1 114 ? -49.01972 16.72904 -1.32231 1.000 88.35449 114 LEU A CA 1
ATOM 917 C C . LEU A 1 114 ? -47.69886 17.27360 -0.79846 1.000 82.23392 114 LEU A C 1
ATOM 918 O O . LEU A 1 114 ? -46.87003 17.75418 -1.57962 1.000 80.50162 114 LEU A O 1
ATOM 923 N N . TRP A 1 115 ? -47.48518 17.19690 0.51675 1.000 79.99898 115 TRP A N 1
ATOM 924 C CA . TRP A 1 115 ? -46.22278 17.63430 1.10308 1.000 75.34956 115 TRP A CA 1
ATOM 925 C C . TRP A 1 115 ? -45.05454 16.82683 0.55171 1.000 84.70880 115 TRP A C 1
ATOM 926 O O . TRP A 1 115 ? -44.05828 17.39204 0.08728 1.000 92.19202 115 TRP A O 1
ATOM 937 N N . ALA A 1 116 ? -45.16489 15.49694 0.58655 1.000 85.66117 116 ALA A N 1
ATOM 938 C CA . ALA A 1 116 ? -44.07762 14.64736 0.10991 1.000 82.08411 116 ALA A CA 1
ATOM 939 C C . ALA A 1 116 ? -43.86017 14.81596 -1.38922 1.000 83.26262 116 ALA A C 1
ATOM 940 O O . ALA A 1 116 ? -42.72090 14.94331 -1.85162 1.000 84.22127 116 ALA A O 1
ATOM 942 N N . LEU A 1 117 ? -44.94687 14.82071 -2.16662 1.000 85.02788 117 LEU A N 1
ATOM 943 C CA . LEU A 1 117 ? -44.82181 14.95642 -3.61484 1.000 83.53254 117 LEU A CA 1
ATOM 944 C C . LEU A 1 117 ? -44.23056 16.30354 -4.00912 1.000 84.64289 117 LEU A C 1
ATOM 945 O O . LEU A 1 117 ? -43.49882 16.39172 -5.00210 1.000 83.96549 117 LEU A O 1
ATOM 950 N N . THR A 1 118 ? -44.53365 17.36020 -3.25144 1.000 83.77889 118 THR A N 1
ATOM 951 C CA . THR A 1 118 ? -44.00880 18.68153 -3.58253 1.000 84.07295 118 THR A CA 1
ATOM 952 C C . THR A 1 118 ? -42.50434 18.75009 -3.35135 1.000 85.47510 118 THR A C 1
ATOM 953 O O . THR A 1 118 ? -41.75271 19.20470 -4.22156 1.000 88.65732 118 THR A O 1
ATOM 957 N N . PHE A 1 119 ? -42.04410 18.30038 -2.18308 1.000 81.98425 119 PHE A N 1
ATOM 958 C CA . PHE A 1 119 ? -40.62427 18.37774 -1.86613 1.000 79.11765 119 PHE A CA 1
ATOM 959 C C . PHE A 1 119 ? -39.79696 17.33025 -2.59934 1.000 80.46400 119 PHE A C 1
ATOM 960 O O . PHE A 1 119 ? -38.59211 17.53405 -2.78414 1.000 80.28619 119 PHE A O 1
ATOM 968 N N . LYS A 1 120 ? -40.40606 16.21733 -3.01632 1.000 77.25994 120 LYS A N 1
ATOM 969 C CA . LYS A 1 120 ? -39.71692 15.31584 -3.93265 1.000 77.22383 120 LYS A CA 1
ATOM 970 C C . LYS A 1 120 ? -39.50222 15.97397 -5.28797 1.000 81.67448 120 LYS A C 1
ATOM 971 O O . LYS A 1 120 ? -38.49863 15.70325 -5.95721 1.000 87.14641 120 LYS A O 1
ATOM 977 N N . LEU A 1 121 ? -40.42894 16.84065 -5.70395 1.000 76.05298 121 LEU A N 1
ATOM 978 C CA . LEU A 1 121 ? -40.24609 17.58217 -6.94635 1.000 72.71131 121 LEU A CA 1
ATOM 979 C C . LEU A 1 121 ? -39.20061 18.67754 -6.78360 1.000 82.44484 121 LEU A C 1
ATOM 980 O O . LEU A 1 121 ? -38.38973 18.90858 -7.68884 1.000 86.90617 121 LEU A O 1
ATOM 985 N N . VAL A 1 122 ? -39.21052 19.36827 -5.64032 1.000 79.39849 122 VAL A N 1
ATOM 986 C CA . VAL A 1 122 ? -38.19282 20.38086 -5.37232 1.000 72.54316 122 VAL A CA 1
ATOM 987 C C . VAL A 1 122 ? -36.80628 19.75144 -5.38158 1.000 72.41768 122 VAL A C 1
ATOM 988 O O . VAL A 1 122 ? -35.84738 20.33197 -5.90276 1.000 74.39307 122 VAL A O 1
ATOM 992 N N . ARG A 1 123 ? -36.68432 18.54364 -4.82529 1.000 70.76734 123 ARG A N 1
ATOM 993 C CA . ARG A 1 123 ? -35.39002 17.87198 -4.76743 1.000 68.04126 123 ARG A CA 1
ATOM 994 C C . ARG A 1 123 ? -34.82601 17.60443 -6.15861 1.000 67.26257 123 ARG A C 1
ATOM 995 O O . ARG A 1 123 ? -33.60305 17.59801 -6.34153 1.000 66.99230 123 ARG A O 1
ATOM 1003 N N . LYS A 1 124 ? -35.69247 17.40198 -7.15245 1.000 70.35300 124 LYS A N 1
ATOM 1004 C CA . LYS A 1 124 ? -35.21498 17.08338 -8.49366 1.000 69.64563 124 LYS A CA 1
ATOM 1005 C C . LYS A 1 124 ? -34.68168 18.31316 -9.22000 1.000 67.27922 124 LYS A C 1
ATOM 1006 O O . LYS A 1 124 ? -33.63755 18.24104 -9.87737 1.000 74.76483 124 LYS A O 1
ATOM 1012 N N . ILE A 1 125 ? -35.37341 19.45030 -9.10887 1.000 67.23807 125 ILE A N 1
ATOM 1013 C CA . ILE A 1 125 ? -35.09647 20.59780 -9.97007 1.000 73.34561 125 ILE A CA 1
ATOM 1014 C C . ILE A 1 125 ? -34.35810 21.73264 -9.26923 1.000 71.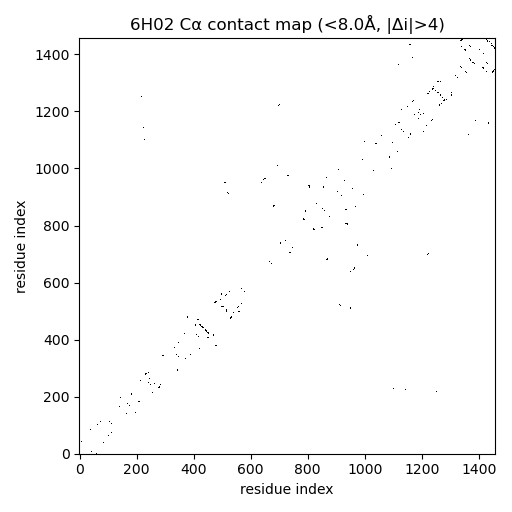41975 125 ILE A C 1
ATOM 1015 O O . ILE A 1 125 ? -33.85809 22.63798 -9.95575 1.000 74.84777 125 ILE A O 1
ATOM 1020 N N . ILE A 1 126 ? -34.26973 21.72255 -7.93598 1.000 61.60069 126 ILE A N 1
ATOM 1021 C CA . ILE A 1 126 ? -33.66419 22.84816 -7.22738 1.000 68.29039 126 ILE A CA 1
ATOM 1022 C C . ILE A 1 126 ? -32.17879 22.97797 -7.53456 1.000 75.35376 126 ILE A C 1
ATOM 1023 O O . ILE A 1 126 ? -31.59770 24.05330 -7.33530 1.000 85.79367 126 ILE A O 1
ATOM 1028 N N . GLY A 1 127 ? -31.54835 21.90859 -8.02982 1.000 72.25506 127 GLY A N 1
ATOM 1029 C CA . GLY A 1 127 ? -30.14229 21.96884 -8.38450 1.000 69.83946 127 GLY A CA 1
ATOM 1030 C C . GLY A 1 127 ? -29.82011 22.98012 -9.46581 1.000 70.57970 127 GLY A C 1
ATOM 1031 O O . GLY A 1 127 ? -28.69788 23.49578 -9.50060 1.000 74.31580 127 GLY A O 1
ATOM 1032 N N . GLY A 1 128 ? -30.77875 23.28664 -10.33757 1.000 67.18214 128 GLY A N 1
ATOM 1033 C CA . GLY A 1 128 ? -30.55650 24.24729 -11.39749 1.000 68.69158 128 GLY A CA 1
ATOM 1034 C C . GLY A 1 128 ? -30.80779 25.69394 -11.04113 1.000 73.13334 128 GLY A C 1
ATOM 1035 O O . GLY A 1 128 ? -30.75335 26.55496 -11.92287 1.000 75.99354 128 GLY A O 1
ATOM 1036 N N . VAL A 1 129 ? -31.08415 25.98811 -9.77895 1.000 70.76376 129 VAL A N 1
ATOM 1037 C CA . VAL A 1 129 ? -31.32227 27.35059 -9.31812 1.000 71.95322 129 VAL A CA 1
ATOM 1038 C C . VAL A 1 129 ? -29.98939 27.97965 -8.93831 1.000 73.08428 129 VAL A C 1
ATOM 1039 O O . VAL A 1 129 ? -29.10269 27.30635 -8.39888 1.000 74.72253 129 VAL A O 1
ATOM 1043 N N . ASP A 1 130 ? -29.83829 29.27149 -9.22723 1.000 72.18233 130 ASP A N 1
ATOM 1044 C CA . ASP A 1 130 ? -28.61992 29.97844 -8.86302 1.000 72.62426 130 ASP A CA 1
ATOM 1045 C C . ASP A 1 130 ? -28.48608 30.06491 -7.34396 1.000 69.20990 130 ASP A C 1
ATOM 1046 O O . ASP A 1 130 ? -29.45707 29.91522 -6.59674 1.000 70.89991 130 ASP A O 1
ATOM 1051 N N . TYR A 1 131 ? -27.25449 30.32244 -6.89205 1.000 71.35123 131 TYR A N 1
ATOM 1052 C CA . TYR A 1 131 ? -26.94739 30.21603 -5.46821 1.000 76.16721 131 TYR A CA 1
ATOM 1053 C C . TYR A 1 131 ? -27.73957 31.21361 -4.63278 1.000 76.60425 131 TYR A C 1
ATOM 1054 O O . TYR A 1 131 ? -28.07241 30.92410 -3.47768 1.000 78.14120 131 TYR A O 1
ATOM 1063 N N . LYS A 1 132 ? -28.05661 32.38421 -5.18904 1.000 77.50803 132 LYS A N 1
ATOM 1064 C CA . LYS A 1 132 ? -28.87776 33.33677 -4.44901 1.000 75.67470 132 LYS A CA 1
ATOM 1065 C C . LYS A 1 132 ? -30.31423 32.84450 -4.32691 1.000 73.05257 132 LYS A C 1
ATOM 1066 O O . LYS A 1 132 ? -30.93562 32.98258 -3.26657 1.000 69.94029 132 LYS A O 1
ATOM 1072 N N . GLY A 1 133 ? -30.85615 32.26111 -5.39816 1.000 75.40317 133 GLY A N 1
ATOM 1073 C CA . GLY A 1 133 ? -32.18886 31.68986 -5.32313 1.000 70.00895 133 GLY A CA 1
AT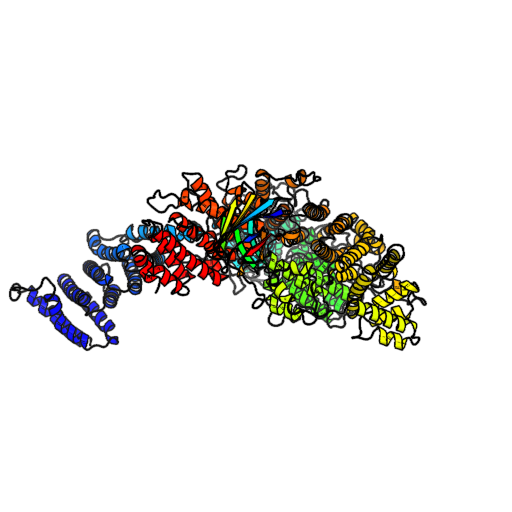OM 1074 C C . GLY A 1 133 ? -32.26457 30.47629 -4.42005 1.000 67.86907 133 GLY A C 1
ATOM 1075 O O . GLY A 1 133 ? -33.29262 30.23991 -3.77854 1.000 72.40633 133 GLY A O 1
ATOM 1076 N N . VAL A 1 134 ? -31.18659 29.69189 -4.35579 1.000 57.82073 134 VAL A N 1
ATOM 1077 C CA . VAL A 1 134 ? -31.15220 28.55072 -3.44699 1.000 60.14362 134 VAL A CA 1
ATOM 1078 C C . VAL A 1 134 ? -31.15069 29.02436 -1.99836 1.000 69.89756 134 VAL A C 1
ATOM 1079 O O . VAL A 1 134 ? -31.75121 28.38960 -1.12241 1.000 79.52590 134 VAL A O 1
ATOM 1083 N N . ARG A 1 135 ? -30.48756 30.15083 -1.72268 1.000 71.03090 135 ARG A N 1
ATOM 1084 C CA . ARG A 1 135 ? -30.54695 30.72919 -0.38404 1.000 72.05070 135 ARG A CA 1
ATOM 1085 C C . ARG A 1 135 ? -31.95157 31.22456 -0.05957 1.000 74.73673 135 ARG A C 1
ATOM 1086 O O . ARG A 1 135 ? -32.42381 31.06965 1.07308 1.000 78.03175 135 ARG A O 1
ATOM 1094 N N . ASP A 1 136 ? -32.63285 31.82442 -1.03927 1.000 70.79250 136 ASP A N 1
ATOM 1095 C CA . ASP A 1 136 ? -34.01134 32.25641 -0.82887 1.000 71.61475 136 ASP A CA 1
ATOM 1096 C C . ASP A 1 136 ? -34.90975 31.07073 -0.50393 1.000 73.29623 136 ASP A C 1
ATOM 1097 O O . ASP A 1 136 ? -35.68840 31.10814 0.45616 1.000 73.03236 136 ASP A O 1
ATOM 1102 N N . LEU A 1 137 ? -34.81036 30.00254 -1.29762 1.000 69.96620 137 LEU A N 1
ATOM 1103 C CA . LEU A 1 137 ? -35.62119 28.81678 -1.04794 1.000 71.62263 137 LEU A CA 1
ATOM 1104 C C . LEU A 1 137 ? -35.23095 28.12935 0.25417 1.000 75.28173 137 LEU A C 1
ATOM 1105 O O . LEU A 1 137 ? -36.07499 27.48962 0.88891 1.000 76.81488 137 LEU A O 1
ATOM 1110 N N . LEU A 1 138 ? -33.96813 28.25031 0.67081 1.000 69.22281 138 LEU A N 1
ATOM 1111 C CA . LEU A 1 138 ? -33.55825 27.66713 1.94341 1.000 72.46914 138 LEU A CA 1
ATOM 1112 C C . LEU A 1 138 ? -34.28794 28.31132 3.11412 1.000 83.61141 138 LEU A C 1
ATOM 1113 O O . LEU A 1 138 ? -34.61061 27.63167 4.09556 1.000 93.46200 138 LEU A O 1
ATOM 1118 N N . LYS A 1 139 ? -34.56876 29.61240 3.02689 1.000 81.76742 139 LYS A N 1
ATOM 1119 C CA . LYS A 1 139 ? -35.24851 30.29184 4.12465 1.000 83.89752 139 LYS A CA 1
ATOM 1120 C C . LYS A 1 139 ? -36.70111 29.84526 4.23331 1.000 86.45778 139 LYS A C 1
ATOM 1121 O O . LYS A 1 139 ? -37.17968 29.51730 5.32444 1.000 93.40718 139 LYS A O 1
ATOM 1127 N N . VAL A 1 140 ? -37.41728 29.81679 3.10775 1.000 81.80855 140 VAL A N 1
ATOM 1128 C CA . VAL A 1 140 ? -38.84558 29.51556 3.14632 1.000 77.49060 140 VAL A CA 1
ATOM 1129 C C . VAL A 1 140 ? -39.08718 28.04223 3.45556 1.000 75.49065 140 VAL A C 1
ATOM 1130 O O . VAL A 1 140 ? -40.06302 27.69375 4.13030 1.000 78.79560 140 VAL A O 1
ATOM 1134 N N . ILE A 1 141 ? -38.21627 27.15357 2.96982 1.000 74.89390 141 ILE A N 1
ATOM 1135 C CA . ILE A 1 141 ? -38.36942 25.73350 3.27755 1.000 75.33917 141 ILE A CA 1
ATOM 1136 C C . ILE A 1 141 ? -38.19084 25.49328 4.77085 1.000 78.15027 141 ILE A C 1
ATOM 1137 O O . ILE A 1 141 ? -38.94621 24.73226 5.38748 1.000 79.78044 141 ILE A O 1
ATOM 1142 N N . LEU A 1 142 ? -37.19680 26.14527 5.37900 1.000 80.27787 142 LEU A N 1
ATOM 1143 C CA . LEU A 1 142 ? -37.02630 26.03923 6.82381 1.000 81.54665 142 LEU A CA 1
ATOM 1144 C C . LEU A 1 142 ? -38.18685 26.68168 7.57338 1.000 91.96445 142 LEU A C 1
ATOM 1145 O O . LEU A 1 142 ? -38.49023 26.28128 8.70298 1.000 100.84357 142 LEU A O 1
ATOM 1150 N N . GLU A 1 143 ? -38.84629 27.67194 6.96730 1.000 89.46870 143 GLU A N 1
ATOM 1151 C CA . GLU A 1 143 ? -40.01236 28.27361 7.60490 1.000 91.73863 143 GLU A CA 1
ATOM 1152 C C . GLU A 1 143 ? -41.21689 27.34411 7.53886 1.000 98.24593 143 GLU A C 1
ATOM 1153 O O . GLU A 1 143 ? -42.00260 27.27039 8.49109 1.000 105.49144 143 GLU A O 1
ATOM 1159 N N . LYS A 1 144 ? -41.38155 26.62891 6.42263 1.000 94.06553 144 LYS A N 1
ATOM 1160 C CA . LYS A 1 144 ? -42.48136 25.67467 6.31571 1.000 95.69887 144 LYS A CA 1
ATOM 1161 C C . LYS A 1 144 ? -42.26185 24.47095 7.22367 1.000 96.68383 144 LYS A C 1
ATOM 1162 O O . LYS A 1 144 ? -43.22144 23.92376 7.77726 1.000 96.57454 144 LYS A O 1
ATOM 1168 N N . ILE A 1 145 ? -41.00871 24.03795 7.38220 1.000 94.73685 145 ILE A N 1
ATOM 1169 C CA . ILE A 1 145 ? -40.71074 22.95105 8.31006 1.000 91.11290 145 ILE A CA 1
ATOM 1170 C C . ILE A 1 145 ? -41.00054 23.37827 9.74527 1.000 98.94574 145 ILE A C 1
ATOM 1171 O O . ILE A 1 145 ? -41.37614 22.55104 10.58585 1.000 104.03505 145 ILE A O 1
ATOM 1176 N N . LEU A 1 146 ? -40.85966 24.67200 10.04530 1.000 98.72286 146 LEU A N 1
ATOM 1177 C CA . LEU A 1 146 ? -41.13116 25.16989 11.38875 1.000 100.74346 146 LEU A CA 1
ATOM 1178 C C . LEU A 1 146 ? -42.61554 25.13317 11.73577 1.000 89.73751 146 LEU A C 1
ATOM 1179 O O . LEU A 1 146 ? -42.96241 25.18221 12.92068 1.000 81.16580 146 LEU A O 1
ATOM 1184 N N . THR A 1 147 ? -43.49696 25.03945 10.73839 1.000 87.19032 147 THR A N 1
ATOM 1185 C CA . THR A 1 147 ? -44.93204 25.01444 10.99397 1.000 86.39698 147 THR A CA 1
ATOM 1186 C C . THR A 1 147 ? -45.43108 23.65634 11.46949 1.000 92.08813 147 THR A C 1
ATOM 1187 O O . THR A 1 147 ? -46.60909 23.53891 11.82441 1.000 92.42616 147 THR A O 1
ATOM 1191 N N . ILE A 1 148 ? -44.57708 22.63821 11.48345 1.000 91.38724 148 ILE A N 1
ATOM 1192 C CA . ILE A 1 148 ? -44.96967 21.29552 11.90245 1.000 92.21072 148 ILE A CA 1
ATOM 1193 C C . ILE A 1 148 ? -44.81731 21.19065 13.41561 1.000 93.35103 148 ILE A C 1
ATOM 1194 O O . ILE A 1 148 ? -43.75637 21.53881 13.95447 1.000 91.85610 148 ILE A O 1
ATOM 1199 N N . PRO A 1 149 ? -45.83691 20.72936 14.13694 1.000 96.02268 149 PRO A N 1
ATOM 1200 C CA . PRO A 1 149 ? -45.73028 20.63385 15.59720 1.000 96.28892 149 PRO A CA 1
ATOM 1201 C C . PRO A 1 149 ? -44.72835 19.56738 16.01255 1.000 99.44510 149 PRO A C 1
ATOM 1202 O O . PRO A 1 149 ? -44.28785 18.73238 15.22036 1.000 103.07022 149 PRO A O 1
ATOM 1206 N N . ASN A 1 150 ? -44.37149 19.60787 17.29826 1.000 104.74489 150 ASN A N 1
ATOM 1207 C CA . ASN A 1 150 ? -43.37136 18.68911 17.82845 1.000 113.80045 150 ASN A CA 1
ATOM 1208 C C . ASN A 1 150 ? -43.89552 17.26624 17.96580 1.000 122.19737 150 ASN A C 1
ATOM 1209 O O . ASN A 1 150 ? -43.09273 16.33168 18.06169 1.000 125.69203 150 ASN A O 1
ATOM 1214 N N . THR A 1 151 ? -45.21298 17.07834 17.98125 1.000 128.71080 151 THR A N 1
ATOM 1215 C CA . THR A 1 151 ? -45.82444 15.75739 18.07710 1.000 128.86463 151 THR A CA 1
ATOM 1216 C C . THR A 1 151 ? -46.74187 15.55782 16.87982 1.000 122.43673 151 THR A C 1
ATOM 1217 O O . THR A 1 151 ? -47.64973 16.36405 16.64953 1.000 121.90928 151 THR A O 1
ATOM 1221 N N . VAL A 1 152 ? -46.50614 14.48848 16.12186 1.000 112.69144 152 VAL A N 1
ATOM 1222 C CA . VAL A 1 152 ? -47.28337 14.16152 14.93482 1.000 104.65055 152 VAL A CA 1
ATOM 1223 C C . VAL A 1 152 ? -47.56118 12.66239 14.92835 1.000 105.94787 152 VAL A C 1
ATOM 1224 O O . VAL A 1 152 ? -47.16638 11.92914 15.83871 1.000 111.84969 152 VAL A O 1
ATOM 1228 N N . SER A 1 153 ? -48.24890 12.20930 13.88364 1.000 101.56683 153 SER A N 1
ATOM 1229 C CA . SER A 1 153 ? -48.51868 10.79206 13.70127 1.000 104.42187 153 SER A CA 1
ATOM 1230 C C . SER A 1 153 ? -47.27059 10.07327 13.20212 1.000 107.62675 153 SER A C 1
ATOM 1231 O O . SER A 1 153 ? -46.42989 10.65023 12.50665 1.000 109.96295 153 SER A O 1
ATOM 1234 N N . SER A 1 154 ? -47.15818 8.79335 13.56418 1.000 106.80810 154 SER A N 1
ATOM 1235 C CA . SER A 1 154 ? -45.97077 8.02723 13.20033 1.000 103.87859 154 SER A CA 1
ATOM 1236 C C . SER A 1 154 ? -45.94501 7.68415 11.71591 1.000 103.57334 154 SER A C 1
ATOM 1237 O O . SER A 1 154 ? -44.86378 7.51113 11.14152 1.000 103.02967 154 SER A O 1
ATOM 1240 N N . ALA A 1 155 ? -47.11272 7.58606 11.07844 1.000 103.45154 155 ALA A N 1
ATOM 1241 C CA . ALA A 1 155 ? -47.17633 7.15101 9.68877 1.000 104.27948 155 ALA A CA 1
ATOM 1242 C C . ALA A 1 155 ? -46.83256 8.25493 8.69715 1.000 109.31833 155 ALA A C 1
ATOM 1243 O O . ALA A 1 155 ? -46.45257 7.94895 7.56169 1.000 112.09873 155 ALA A O 1
ATOM 1245 N N . VAL A 1 156 ? -46.95330 9.52728 9.09286 1.000 108.36951 156 VAL A N 1
ATOM 1246 C CA . VAL A 1 156 ? -46.71133 10.63423 8.17214 1.000 103.84957 156 VAL A CA 1
ATOM 1247 C C . VAL A 1 156 ? -45.27363 11.13171 8.20873 1.000 102.02306 156 VAL A C 1
ATOM 1248 O O . VAL A 1 156 ? -44.92407 12.03547 7.43706 1.000 104.44734 156 VAL A O 1
ATOM 1252 N N . VAL A 1 157 ? -44.42713 10.56891 9.07340 1.000 102.31546 157 VAL A N 1
ATOM 1253 C CA . VAL A 1 157 ? -43.06571 11.07651 9.22489 1.000 97.90397 157 VAL A CA 1
ATOM 1254 C C . VAL A 1 157 ? -42.26529 10.86167 7.94540 1.000 91.37665 157 VAL A C 1
ATOM 1255 O O . VAL A 1 157 ? -41.57114 11.76829 7.47076 1.000 88.85063 157 VAL A O 1
ATOM 1259 N N . GLN A 1 158 ? -42.35211 9.66033 7.36624 1.000 93.76270 158 GLN A N 1
ATOM 1260 C CA . GLN A 1 158 ? -41.59350 9.36690 6.15351 1.000 94.29356 158 GLN A CA 1
ATOM 1261 C C . GLN A 1 158 ? -41.98802 10.28540 5.00505 1.000 91.80455 158 GLN A C 1
ATOM 1262 O O . GLN A 1 158 ? -41.14865 10.61890 4.16041 1.000 93.12861 158 GLN A O 1
ATOM 1268 N N . GLN A 1 159 ? -43.25277 10.70515 4.95632 1.000 88.04123 159 GLN A N 1
ATOM 1269 C CA . GLN A 1 159 ? -43.68080 11.65731 3.93979 1.000 88.86391 159 GLN A CA 1
ATOM 1270 C C . GLN A 1 159 ? -43.27761 13.08345 4.29404 1.000 89.14097 159 GLN A C 1
ATOM 1271 O O . GLN A 1 159 ? -42.97759 13.87855 3.39624 1.000 87.39477 159 GLN A O 1
ATOM 1277 N N . LEU A 1 160 ? -43.25762 13.42285 5.58614 1.000 85.06818 160 LEU A N 1
ATOM 1278 C CA . LEU A 1 160 ? -42.78948 14.74285 5.99514 1.000 80.72056 160 LEU A CA 1
ATOM 1279 C C . LEU A 1 160 ? -41.28549 14.89071 5.80214 1.000 79.95295 160 LEU A C 1
ATOM 1280 O O . LEU A 1 160 ? -40.79465 16.00757 5.60062 1.000 77.91974 160 LEU A O 1
ATOM 1285 N N . LEU A 1 161 ? -40.54186 13.78344 5.85593 1.000 78.65310 161 LEU A N 1
ATOM 1286 C CA . LEU A 1 161 ? -39.09114 13.83084 5.71871 1.000 79.91709 161 LEU A CA 1
ATOM 1287 C C . LEU A 1 161 ? -38.63582 14.17689 4.30744 1.000 83.47883 161 LEU A C 1
ATOM 1288 O O . LEU A 1 161 ? -37.43822 14.40335 4.10460 1.000 89.86024 161 LEU A O 1
ATOM 1293 N N . ALA A 1 162 ? -39.54983 14.22151 3.33380 1.000 82.87391 162 ALA A N 1
ATOM 1294 C CA . ALA A 1 162 ? -39.16470 14.59902 1.97807 1.000 77.33281 162 ALA A CA 1
ATOM 1295 C C . ALA A 1 162 ? -38.64516 16.02896 1.92306 1.000 76.87830 162 ALA A C 1
ATOM 1296 O O . ALA A 1 162 ? -37.84924 16.36651 1.03909 1.000 79.69829 162 ALA A O 1
ATOM 1298 N N . ALA A 1 163 ? -39.08321 16.88201 2.85174 1.000 76.84044 163 ALA A N 1
ATOM 1299 C CA . ALA A 1 163 ? -38.53732 18.23057 2.94104 1.000 78.01140 163 ALA A CA 1
ATOM 1300 C C . ALA A 1 163 ? -37.15445 18.23926 3.57732 1.000 82.60496 163 ALA A C 1
ATOM 1301 O O . ALA A 1 163 ? -36.34536 19.12424 3.27806 1.000 89.88142 163 ALA A O 1
ATOM 1303 N N . ARG A 1 164 ? -36.87059 17.27256 4.45473 1.000 83.05444 164 ARG A N 1
ATOM 1304 C CA . ARG A 1 164 ? -35.54242 17.16861 5.04963 1.000 85.49988 164 ARG A CA 1
ATOM 1305 C C . ARG A 1 164 ? -34.48621 16.83365 4.00517 1.000 86.20512 164 ARG A C 1
ATOM 1306 O O . ARG A 1 164 ? -33.34067 17.28620 4.11556 1.000 90.05092 164 ARG A O 1
ATOM 1314 N N . GLU A 1 165 ? -34.84990 16.04684 2.98911 1.000 82.65729 165 GLU A N 1
ATOM 1315 C CA . GLU A 1 165 ? -33.89208 15.69165 1.94845 1.000 85.94986 165 GLU A CA 1
ATOM 1316 C C . GLU A 1 165 ? -33.51417 16.89632 1.09618 1.000 84.95999 165 GLU A C 1
ATOM 1317 O O . GLU A 1 165 ? -32.38804 16.96607 0.59110 1.000 88.41869 165 GLU A O 1
ATOM 1323 N N . VAL A 1 166 ? -34.43290 17.84811 0.92095 1.000 81.61451 166 VAL A N 1
ATOM 1324 C CA . VAL A 1 166 ? -34.08735 19.08122 0.22180 1.000 77.16872 166 VAL A CA 1
ATOM 1325 C C . VAL A 1 166 ? -33.12520 19.91224 1.06059 1.000 76.94330 166 VAL A C 1
ATOM 1326 O O . VAL A 1 166 ? -32.17817 20.51044 0.53550 1.000 81.71331 166 VAL A O 1
ATOM 1330 N N . ILE A 1 167 ? -33.34770 19.95978 2.37614 1.000 70.24489 167 ILE A N 1
ATOM 1331 C CA . ILE A 1 167 ? -32.40191 20.62805 3.26527 1.000 75.12670 167 ILE A CA 1
ATOM 1332 C C . ILE A 1 167 ? -31.06148 19.90566 3.24729 1.000 76.92464 167 ILE A C 1
ATOM 1333 O O . ILE A 1 167 ? -29.99831 20.53738 3.22292 1.000 81.90429 167 ILE A O 1
ATOM 1338 N N . ALA A 1 168 ? -31.08972 18.56996 3.24642 1.000 75.78768 168 ALA A N 1
ATOM 1339 C CA . ALA A 1 168 ? -29.85070 17.80332 3.16639 1.000 72.47067 168 ALA A CA 1
ATOM 1340 C C . ALA A 1 168 ? -29.14023 18.02052 1.83747 1.000 68.30011 168 ALA A C 1
ATOM 1341 O O . ALA A 1 168 ? -27.90651 17.96383 1.77862 1.000 65.80919 168 ALA A O 1
ATOM 1343 N N . TYR A 1 169 ? -29.89608 18.26933 0.76693 1.000 69.23767 169 TYR A N 1
ATOM 1344 C CA . TYR A 1 169 ? -29.29054 18.52393 -0.53486 1.000 72.70665 169 TYR A CA 1
ATOM 1345 C C . TYR A 1 169 ? -28.70391 19.92837 -0.61182 1.000 68.69779 169 TYR A C 1
ATOM 1346 O O . TYR A 1 169 ? -27.61633 20.11792 -1.16708 1.000 63.00397 169 TYR A O 1
ATOM 1355 N N . ILE A 1 170 ? -29.40512 20.91969 -0.05576 1.000 73.58664 170 ILE A N 1
ATOM 1356 C CA . ILE A 1 170 ? -28.89693 22.28873 -0.05937 1.000 71.74720 170 ILE A CA 1
ATOM 1357 C C . ILE A 1 170 ? -27.64981 22.40000 0.80905 1.000 70.26574 170 ILE A C 1
ATOM 1358 O O . ILE A 1 170 ? -26.66037 23.03308 0.42108 1.000 72.62508 170 ILE A O 1
ATOM 1363 N N . LEU A 1 171 ? -27.67083 21.78276 1.98947 1.000 68.10948 171 LEU A N 1
ATOM 1364 C CA . LEU A 1 171 ? -26.53695 21.82109 2.90402 1.000 65.81667 171 LEU A CA 1
ATOM 1365 C C . LEU A 1 171 ? -25.39463 20.90829 2.47872 1.000 77.89976 171 LEU A C 1
ATOM 1366 O O . LEU A 1 171 ? -24.36609 20.87630 3.16264 1.000 89.71434 171 LEU A O 1
ATOM 1371 N N . GLU A 1 172 ? -25.54433 20.16743 1.38283 1.000 78.49589 172 GLU A N 1
ATOM 1372 C CA . GLU A 1 172 ? -24.48744 19.27641 0.91417 1.000 79.80692 172 GLU A CA 1
ATOM 1373 C C . GLU A 1 172 ? -23.34274 20.10544 0.34477 1.000 77.37811 172 GLU A C 1
ATOM 1374 O O . GLU A 1 172 ? -23.51036 20.79791 -0.66412 1.000 80.36716 172 GLU A O 1
ATOM 1380 N N . ARG A 1 173 ? -22.17545 20.03772 0.99075 1.000 73.59322 173 ARG A N 1
ATOM 1381 C CA . ARG A 1 173 ? -21.02919 20.81701 0.53122 1.000 68.37746 173 ARG A CA 1
ATOM 1382 C C . ARG A 1 173 ? -20.52185 20.32168 -0.81727 1.000 75.39079 173 ARG A C 1
ATOM 1383 O O . ARG A 1 173 ? -20.16423 21.12700 -1.68491 1.000 81.65111 173 ARG A O 1
ATOM 1391 N N . ASN A 1 174 ? -20.47708 19.00124 -1.01083 1.000 82.43612 174 ASN A N 1
ATOM 1392 C CA . ASN A 1 174 ? -20.02930 18.45090 -2.28545 1.000 80.33120 174 ASN A CA 1
ATOM 1393 C C . ASN A 1 174 ? -20.95286 18.83142 -3.43706 1.000 75.98022 174 ASN A C 1
ATOM 1394 O O . ASN A 1 174 ? -20.50986 18.85149 -4.59015 1.000 70.83866 174 ASN A O 1
ATOM 1399 N N . ALA A 1 175 ? -22.22263 19.13467 -3.15337 1.000 71.27901 175 ALA A N 1
ATOM 1400 C CA . ALA A 1 175 ? -23.12920 19.58561 -4.20352 1.000 66.26919 175 ALA A CA 1
ATOM 1401 C C . ALA A 1 175 ? -22.81359 21.01104 -4.63628 1.000 70.43771 175 ALA A C 1
ATOM 1402 O O . ALA A 1 175 ? -22.94111 21.34127 -5.82236 1.000 69.22332 175 ALA A O 1
ATOM 1404 N N . CYS A 1 176 ? -22.40507 21.86012 -3.69188 1.000 75.37136 176 CYS A N 1
ATOM 1405 C CA . CYS A 1 176 ? -21.91635 23.20943 -3.98073 1.000 78.73332 176 CYS A CA 1
ATOM 1406 C C . CYS A 1 176 ? -22.95769 24.03789 -4.73530 1.000 84.81801 176 CYS A C 1
ATOM 1407 O O . CYS A 1 176 ? -22.64949 24.73053 -5.70695 1.000 87.72621 176 CYS A O 1
ATOM 1410 N N . LEU A 1 177 ? -24.21010 23.95813 -4.27631 1.000 83.05203 177 LEU A N 1
ATOM 1411 C CA . LEU A 1 177 ? -25.28193 24.77817 -4.82984 1.000 76.20959 177 LEU A CA 1
ATOM 1412 C C . LEU A 1 177 ? -25.18214 26.23546 -4.40059 1.000 77.79187 177 LEU A C 1
ATOM 1413 O O . LEU A 1 177 ? -25.68908 27.11473 -5.10627 1.000 78.93985 177 LEU A O 1
ATOM 1418 N N . LEU A 1 178 ? -24.53778 26.50632 -3.27082 1.000 73.77680 178 LEU A N 1
ATOM 1419 C CA . LEU A 1 178 ? -24.41815 27.85244 -2.73087 1.000 68.34000 178 LEU A CA 1
ATOM 1420 C C . LEU A 1 178 ? -23.26072 27.86277 -1.74428 1.000 75.64532 178 LEU A C 1
ATOM 1421 O O . LEU A 1 178 ? -22.85318 26.80169 -1.25536 1.000 73.39514 178 LEU A O 1
ATOM 1426 N N . PRO A 1 179 ? -22.69578 29.03321 -1.44639 1.000 77.15309 179 PRO A N 1
ATOM 1427 C CA . PRO A 1 179 ? -21.67706 29.09486 -0.39170 1.000 70.90631 179 PRO A CA 1
ATOM 1428 C C . PRO A 1 179 ? -22.24820 28.57714 0.91809 1.000 68.34396 179 PRO A C 1
ATOM 1429 O O . PRO A 1 179 ? -23.34431 28.96358 1.33025 1.000 75.76803 179 PRO A O 1
ATOM 1433 N N . ALA A 1 180 ? -21.50274 27.67661 1.56356 1.000 66.12993 180 ALA A N 1
ATOM 1434 C CA . ALA A 1 180 ? -21.94995 27.13964 2.84411 1.000 67.67124 180 ALA A CA 1
ATOM 1435 C C . ALA A 1 180 ? -22.19812 28.24896 3.85680 1.000 72.11785 180 ALA A C 1
ATOM 1436 O O . ALA A 1 180 ? -23.01543 28.08474 4.77015 1.000 74.44200 180 ALA A O 1
ATOM 1438 N N . TYR A 1 181 ? -21.50785 29.38307 3.70697 1.000 69.10142 181 TYR A N 1
ATOM 1439 C CA . TYR A 1 181 ? -21.72293 30.51538 4.60105 1.000 64.23542 181 TYR A CA 1
ATOM 1440 C C . TYR A 1 181 ? -23.13835 31.06338 4.46854 1.000 67.56559 181 TYR A C 1
ATOM 1441 O O . TYR A 1 181 ? -23.75106 31.46562 5.46482 1.000 69.53591 181 TYR A O 1
ATOM 1450 N N . PHE A 1 182 ? -23.67163 31.09586 3.24357 1.000 66.69017 182 PHE A N 1
ATOM 1451 C CA . PHE A 1 182 ? -25.06025 31.50457 3.05418 1.000 65.92438 182 PHE A CA 1
ATOM 1452 C C . PHE A 1 182 ? -26.00966 30.58818 3.81176 1.000 75.31692 182 PHE A C 1
ATOM 1453 O O . PHE A 1 182 ? -26.98008 31.05230 4.42171 1.000 80.64882 182 PHE A O 1
ATOM 1461 N N . ALA A 1 183 ? -25.74263 29.28053 3.78396 1.000 76.09789 183 ALA A N 1
ATOM 1462 C CA . ALA A 1 183 ? -26.65191 28.32085 4.39914 1.000 66.04714 183 ALA A CA 1
ATOM 1463 C C . ALA A 1 183 ? -26.66428 28.45461 5.91648 1.000 63.41305 183 ALA A C 1
ATOM 1464 O O . ALA A 1 183 ? -27.73481 28.44454 6.53518 1.000 64.69594 183 ALA A O 1
ATOM 1466 N N . VAL A 1 184 ? -25.48756 28.58273 6.53582 1.000 62.34973 184 VAL A N 1
ATOM 1467 C CA . VAL A 1 184 ? -25.43564 28.72839 7.98528 1.000 68.60550 184 VAL A CA 1
ATOM 1468 C C . VAL A 1 184 ? -25.98734 30.07760 8.42765 1.000 75.12208 184 VAL A C 1
ATOM 1469 O O . VAL A 1 184 ? -26.45683 30.20867 9.56371 1.000 81.57801 184 VAL A O 1
ATOM 1473 N N . THR A 1 185 ? -25.96052 31.08542 7.55256 1.000 72.67885 185 THR A N 1
ATOM 1474 C CA . THR A 1 185 ? -26.53903 32.37899 7.89924 1.000 73.66403 185 THR A CA 1
ATOM 1475 C C . THR A 1 185 ? -28.05416 32.27962 8.02453 1.000 75.60676 185 THR A C 1
ATOM 1476 O O . THR A 1 185 ? -28.64136 32.77472 8.99304 1.000 72.41219 185 THR A O 1
ATOM 1480 N N . GLU A 1 186 ? -28.70375 31.63108 7.05469 1.000 77.21824 186 GLU A N 1
ATOM 1481 C CA . GLU A 1 186 ? -30.15504 31.49097 7.10033 1.000 75.44534 186 GLU A CA 1
ATOM 1482 C C . GLU A 1 186 ? -30.59757 30.55219 8.21482 1.000 70.23100 186 GLU A C 1
ATOM 1483 O O . GLU A 1 186 ? -31.67669 30.74058 8.78786 1.000 69.57073 186 GLU A O 1
ATOM 1489 N N . ILE A 1 187 ? -29.78622 29.54211 8.53466 1.000 70.29355 187 ILE A N 1
ATOM 1490 C CA . ILE A 1 187 ? -30.13158 28.62887 9.61929 1.000 70.15477 187 ILE A CA 1
ATOM 1491 C C . ILE A 1 187 ? -30.09969 29.35366 10.95926 1.000 72.21653 187 ILE A C 1
ATOM 1492 O O . ILE A 1 187 ? -30.98612 29.16939 11.80219 1.000 76.00199 187 ILE A O 1
ATOM 1497 N N . ARG A 1 188 ? -29.08854 30.19852 11.17354 1.000 73.15786 188 ARG A N 1
ATOM 1498 C CA . ARG A 1 188 ? -28.96451 30.89469 12.44980 1.000 79.37217 188 ARG A CA 1
ATOM 1499 C C . ARG A 1 188 ? -29.98233 32.02071 12.58745 1.000 88.53035 188 ARG A C 1
ATOM 1500 O O . ARG A 1 188 ? -30.33013 32.40104 13.71080 1.000 93.47362 188 ARG A O 1
ATOM 1508 N N . LYS A 1 189 ? -30.46388 32.57065 11.46934 1.000 88.32740 189 LYS A N 1
ATOM 1509 C CA . LYS A 1 189 ? -31.49820 33.59890 11.54403 1.000 86.24753 189 LYS A CA 1
ATOM 1510 C C . LYS A 1 189 ? -32.79968 33.03009 12.09580 1.000 89.32033 189 LYS A C 1
ATOM 1511 O O . LYS A 1 189 ? -33.50766 33.70427 12.85340 1.000 84.39732 189 LYS A O 1
ATOM 1517 N N . LEU A 1 190 ? -33.12874 31.79131 11.73088 1.000 87.92426 190 LEU A N 1
ATOM 1518 C CA . LEU A 1 190 ? -34.32622 31.13552 12.23969 1.000 88.61940 190 LEU A CA 1
ATOM 1519 C C . LEU A 1 190 ? -34.06773 30.34447 13.51328 1.000 88.73791 190 LEU A C 1
ATOM 1520 O O . LEU A 1 190 ? -34.97757 30.20116 14.33848 1.000 96.89983 190 LEU A O 1
ATOM 1525 N N . TYR A 1 191 ? -32.85122 29.82721 13.69233 1.000 82.08312 191 TYR A N 1
ATOM 1526 C CA . TYR A 1 191 ? -32.46014 29.08317 14.88779 1.000 85.49425 191 TYR A CA 1
ATOM 1527 C C . TYR A 1 191 ? -31.28303 29.79296 15.54903 1.000 92.26245 191 TYR A C 1
ATOM 1528 O O . TYR A 1 191 ? -30.13808 29.32718 15.46801 1.000 95.10439 191 TYR A O 1
ATOM 1537 N N . PRO A 1 192 ? -31.53010 30.92530 16.21881 1.000 94.34600 192 PRO A N 1
ATOM 1538 C CA . PRO A 1 192 ? -30.42614 31.66112 16.85032 1.000 91.65111 192 PRO A CA 1
ATOM 1539 C C . PRO A 1 192 ? -29.86326 30.93540 18.06060 1.000 92.20179 192 PRO A C 1
ATOM 1540 O O . PRO A 1 192 ? -30.29609 29.82482 18.38464 1.000 93.79940 192 PRO A O 1
ATOM 1544 N N . GLU A 1 193 ? -28.89620 31.55671 18.73491 1.000 92.53093 193 GLU A N 1
ATOM 1545 C CA . GLU A 1 193 ? -28.27213 30.95102 19.90445 1.000 97.62991 193 GLU A CA 1
ATOM 1546 C C . GLU A 1 193 ? -29.29015 30.74369 21.01883 1.000 103.23206 193 GLU A C 1
ATOM 1547 O O . GLU A 1 193 ? -29.74028 31.70808 21.64603 1.000 106.16704 193 GLU A O 1
ATOM 1553 N N . GLY A 1 194 ? -29.66134 29.48998 21.26656 1.000 103.69671 194 GLY A N 1
ATOM 1554 C CA . GLY A 1 194 ? -30.61305 29.17828 22.31356 1.000 109.19895 194 GLY A CA 1
ATOM 1555 C C . GLY A 1 194 ? -31.77018 28.31685 21.85062 1.000 109.71016 194 GLY A C 1
ATOM 1556 O O . GLY A 1 194 ? -32.41830 27.65158 22.66424 1.000 110.75953 194 GLY A O 1
ATOM 1557 N N . LYS A 1 195 ? -32.03957 28.31532 20.54825 1.000 108.08062 195 LYS A N 1
ATOM 1558 C CA . LYS A 1 195 ? -33.15713 27.56176 19.99835 1.000 109.96796 195 LYS A CA 1
ATOM 1559 C C . LYS A 1 195 ? -32.70329 26.17659 19.55570 1.000 106.69639 195 LYS A C 1
ATOM 1560 O O . LYS A 1 195 ? -31.59098 26.00324 19.04801 1.000 102.83830 195 LYS A O 1
ATOM 1566 N N . LEU A 1 196 ? -33.57463 25.19258 19.75322 1.000 109.42846 196 LEU A N 1
ATOM 1567 C CA . LEU A 1 196 ? -33.29346 23.81544 19.37217 1.000 110.52611 196 LEU A CA 1
ATOM 1568 C C . LEU A 1 196 ? -33.85286 23.52841 17.98053 1.000 107.15643 196 LEU A C 1
ATOM 1569 O O . LEU A 1 196 ? -34.98014 23.92451 17.67191 1.000 103.38246 196 LEU A O 1
ATOM 1574 N N . PRO A 1 197 ? -33.07340 22.85457 17.13478 1.000 106.38419 197 PRO A N 1
ATOM 1575 C CA . PRO A 1 197 ? -33.54413 22.55239 15.77831 1.000 100.32742 197 PRO A CA 1
ATOM 1576 C C . PRO A 1 197 ? -34.81597 21.71686 15.78871 1.000 89.97227 197 PRO A C 1
ATOM 1577 O O . PRO A 1 197 ? -35.07940 20.95135 16.71906 1.000 83.41156 197 PRO A O 1
ATOM 1581 N N . HIS A 1 198 ? -35.60874 21.87835 14.73057 1.000 83.94407 198 HIS A N 1
ATOM 1582 C CA . HIS A 1 198 ? -36.85532 21.13843 14.59911 1.000 85.69559 198 HIS A CA 1
ATOM 1583 C C . HIS A 1 198 ? -36.57840 19.64025 14.53797 1.000 93.13513 198 HIS A C 1
ATOM 1584 O O . HIS A 1 198 ? -35.52414 19.19907 14.07208 1.000 99.96070 198 HIS A O 1
ATOM 1591 N N . TRP A 1 199 ? -37.54243 18.85174 15.02300 1.000 90.70230 199 TRP A N 1
ATOM 1592 C CA . TRP A 1 199 ? -37.34902 17.40566 15.08512 1.000 88.04566 199 TRP A CA 1
ATOM 1593 C C . TRP A 1 199 ? -37.20692 16.79552 13.69710 1.000 87.84099 199 TRP A C 1
ATOM 1594 O O . TRP A 1 199 ? -36.53388 15.77080 13.53659 1.000 90.02077 199 TRP A O 1
ATOM 1605 N N . LEU A 1 200 ? -37.83121 17.40460 12.68589 1.000 86.80094 200 LEU A N 1
ATOM 1606 C CA . LEU A 1 200 ? -37.72412 16.88142 11.32867 1.000 89.95227 200 LEU A CA 1
ATOM 1607 C C . LEU A 1 200 ? -36.29495 16.96372 10.80924 1.000 96.22180 200 LEU A C 1
ATOM 1608 O O . LEU A 1 200 ? -35.86333 16.09673 10.04064 1.000 100.18102 200 LEU A O 1
ATOM 1613 N N . LEU A 1 201 ? -35.54868 17.98578 11.22195 1.000 95.80776 201 LEU A N 1
ATOM 1614 C CA . LEU A 1 201 ? -34.15321 18.14832 10.79833 1.000 93.16915 201 LEU A CA 1
ATOM 1615 C C . LEU A 1 201 ? -33.22279 17.48735 11.81163 1.000 96.22703 201 LEU A C 1
ATOM 1616 O O . LEU A 1 201 ? -32.63022 16.44036 11.53553 1.000 101.56198 201 LEU A O 1
ATOM 1621 N N . GLY A 1 202 ? -33.08753 18.09437 12.98798 1.000 97.89559 202 GLY A N 1
ATOM 1622 C CA . GLY A 1 202 ? -32.30505 17.51051 14.05945 1.000 100.64152 202 GLY A CA 1
ATOM 1623 C C . GLY A 1 202 ? -30.80798 17.53392 13.83071 1.000 103.31399 202 GLY A C 1
ATOM 1624 O O . GLY A 1 202 ? -30.20240 18.60545 13.72637 1.000 102.29289 202 GLY A O 1
ATOM 1625 N N . ASN A 1 203 ? -30.20058 16.34616 13.75359 1.000 103.13150 203 ASN A N 1
ATOM 1626 C CA . ASN A 1 203 ? -28.75358 16.24472 13.59774 1.000 102.45701 203 ASN A CA 1
ATOM 1627 C C . ASN A 1 203 ? -28.26104 16.84698 12.28933 1.000 92.94464 203 ASN A C 1
ATOM 1628 O O . ASN A 1 203 ? -27.07162 17.16117 12.17715 1.000 89.35011 203 ASN A O 1
ATOM 1633 N N . LEU A 1 204 ? -29.14183 17.01526 11.30096 1.000 89.90057 204 LEU A N 1
ATOM 1634 C CA . LEU A 1 204 ? -28.70952 17.52190 10.00231 1.000 86.18542 204 LEU A CA 1
ATOM 1635 C C . LEU A 1 204 ? -28.18908 18.94988 10.11163 1.000 90.09500 204 LEU A C 1
ATOM 1636 O O . LEU A 1 204 ? -27.06730 19.24861 9.68580 1.000 98.94517 204 LEU A O 1
ATOM 1641 N N . VAL A 1 205 ? -28.99054 19.84862 10.68447 1.000 81.24603 205 VAL A N 1
ATOM 1642 C CA . VAL A 1 205 ? -28.57766 21.24555 10.75697 1.000 80.12031 205 VAL A CA 1
ATOM 1643 C C . VAL A 1 205 ? -27.65639 21.48928 11.94735 1.000 80.23823 205 VAL A C 1
ATOM 1644 O O . VAL A 1 205 ? -26.84669 22.42288 11.92399 1.000 89.87520 205 VAL A O 1
ATOM 1648 N N . SER A 1 206 ? -27.75188 20.66785 12.99609 1.000 74.35156 206 SER A N 1
ATOM 1649 C CA . SER A 1 206 ? -26.87062 20.84094 14.14661 1.000 84.55526 206 SER A CA 1
ATOM 1650 C C . SER A 1 206 ? -25.41980 20.55940 13.77704 1.000 90.44437 206 SER A C 1
ATOM 1651 O O . SER A 1 206 ? -24.51293 21.28812 14.19673 1.000 94.17451 206 SER A O 1
ATOM 1654 N N . ASP A 1 207 ? -25.18101 19.50737 12.99088 1.000 88.54750 207 ASP A N 1
ATOM 1655 C CA . ASP A 1 207 ? -23.81989 19.19504 12.57214 1.000 85.81523 207 ASP A CA 1
ATOM 1656 C C . ASP A 1 207 ? -23.30594 20.19380 11.54372 1.000 85.97368 207 ASP A C 1
ATOM 1657 O O . ASP A 1 207 ? -22.09885 20.45496 11.48617 1.000 87.37071 207 ASP A O 1
ATOM 1662 N N . PHE A 1 208 ? -24.19885 20.75875 10.72681 1.000 81.91152 208 PHE A N 1
ATOM 1663 C CA . PHE A 1 208 ? -23.77197 21.73682 9.73132 1.000 74.46454 208 PHE A CA 1
ATOM 1664 C C . PHE A 1 208 ? -23.31130 23.02925 10.39213 1.000 73.12200 208 PHE A C 1
ATOM 1665 O O . PHE A 1 208 ? -22.36942 23.67442 9.91697 1.000 68.49988 208 PHE A O 1
ATOM 1673 N N . VAL A 1 209 ? -23.96581 23.42501 11.48581 1.000 73.25355 209 VAL A N 1
ATOM 1674 C CA . VAL A 1 209 ? -23.54171 24.61608 12.21453 1.000 71.70340 209 VAL A CA 1
ATOM 1675 C C . VAL A 1 209 ? -22.16345 24.40361 12.82836 1.000 74.14406 209 VAL A C 1
ATOM 1676 O O . VAL A 1 209 ? -21.33466 25.32176 12.86081 1.000 80.12136 209 VAL A O 1
ATOM 1680 N N . ASP A 1 210 ? -21.88833 23.18747 13.30833 1.000 77.83320 210 ASP A N 1
ATOM 1681 C CA . ASP A 1 210 ? -20.60567 22.90278 13.94170 1.000 81.17442 210 ASP A CA 1
ATOM 1682 C C . ASP A 1 210 ? -19.44263 22.93391 12.95673 1.000 76.19289 210 ASP A C 1
ATOM 1683 O O . ASP A 1 210 ? -18.28755 23.00205 13.38928 1.000 75.64283 210 ASP A O 1
ATOM 1688 N N . THR A 1 211 ? -19.71192 22.87819 11.64927 1.000 74.42837 211 THR A N 1
ATOM 1689 C CA . THR A 1 211 ? -18.63808 23.02721 10.67387 1.000 74.58723 211 THR A CA 1
ATOM 1690 C C . THR A 1 211 ? -18.14760 24.46567 10.58237 1.000 75.75089 211 THR A C 1
ATOM 1691 O O . THR A 1 211 ? -17.04743 24.70238 10.07224 1.000 83.67097 211 THR A O 1
ATOM 1695 N N . PHE A 1 212 ? -18.93594 25.42432 11.06462 1.000 73.01197 212 PHE A N 1
ATOM 1696 C CA . PHE A 1 212 ? -18.51792 26.81448 11.16726 1.000 72.12918 212 PHE A CA 1
ATOM 1697 C C . PHE A 1 212 ? -18.00697 27.16669 12.55574 1.000 72.18732 212 PHE A C 1
ATOM 1698 O O . PHE A 1 212 ? -17.62796 28.31904 12.79034 1.000 77.37737 212 PHE A O 1
ATOM 1706 N N . ARG A 1 213 ? -18.00022 26.20464 13.47747 1.000 72.60156 213 ARG A N 1
ATOM 1707 C CA . ARG A 1 213 ? -17.34924 26.41511 14.76653 1.000 81.54701 213 ARG A CA 1
ATOM 1708 C C . ARG A 1 213 ? -15.87734 26.79630 14.63430 1.000 78.30396 213 ARG A C 1
ATOM 1709 O O . ARG A 1 213 ? -15.41310 27.62562 15.43646 1.000 78.59605 213 ARG A O 1
ATOM 1717 N N . PRO A 1 214 ? -15.09621 26.25195 13.69080 1.000 75.96481 214 PRO A N 1
ATOM 1718 C CA . PRO A 1 214 ? -13.72964 26.77508 13.51948 1.000 73.13887 214 PRO A CA 1
ATOM 1719 C C . PRO A 1 214 ? -13.69187 28.20778 13.01714 1.000 73.61884 214 PRO A C 1
ATOM 1720 O O . PRO A 1 214 ? -12.85496 28.99416 13.47765 1.000 74.74447 214 PRO A O 1
ATOM 1724 N N . THR A 1 215 ? -14.57098 28.57119 12.07875 1.000 71.60235 215 THR A N 1
ATOM 1725 C CA . THR A 1 215 ? -14.55618 29.92736 11.53615 1.000 71.35862 215 THR A CA 1
ATOM 1726 C C . THR A 1 215 ? -14.87767 30.95818 12.61228 1.000 76.27061 215 THR A C 1
ATOM 1727 O O . THR A 1 215 ? -14.29561 32.04996 12.63169 1.000 77.15899 215 THR A O 1
ATOM 1731 N N . ALA A 1 216 ? -15.79728 30.62685 13.52180 1.000 81.93756 216 ALA A N 1
ATOM 1732 C CA . ALA A 1 216 ? -16.11331 31.53825 14.61663 1.000 82.59780 216 ALA A CA 1
ATOM 1733 C C . ALA A 1 216 ? -14.90846 31.74528 15.52568 1.000 82.84414 216 ALA A C 1
ATOM 1734 O O . ALA A 1 216 ? -14.68146 32.85375 16.02511 1.000 87.75793 216 ALA A O 1
ATOM 1736 N N . ARG A 1 217 ? -14.12514 30.68724 15.75364 1.000 78.01139 217 ARG A N 1
ATOM 1737 C CA . ARG A 1 217 ? -12.90450 30.82343 16.54260 1.000 72.44170 217 ARG A CA 1
ATOM 1738 C C . ARG A 1 217 ? -11.89335 31.72010 15.84003 1.000 71.50577 217 ARG A C 1
ATOM 1739 O O . ARG A 1 217 ? -11.22227 32.53616 16.48281 1.000 73.62803 217 ARG A O 1
ATOM 1747 N N . ILE A 1 218 ? -11.77424 31.58404 14.51671 1.000 65.44733 218 ILE A N 1
ATOM 1748 C CA . ILE A 1 218 ? -10.83117 32.39763 13.75472 1.000 62.06741 218 ILE A CA 1
ATOM 1749 C C . ILE A 1 218 ? -11.19394 33.87392 13.84465 1.000 61.31544 218 ILE A C 1
ATOM 1750 O O . ILE A 1 218 ? -10.32343 34.74522 13.73160 1.000 63.08294 218 ILE A O 1
ATOM 1755 N N . ASN A 1 219 ? -12.46888 34.18247 14.06975 1.000 58.78719 219 ASN A N 1
ATOM 1756 C CA . ASN A 1 219 ? -12.94032 35.55823 14.13104 1.000 63.22986 219 ASN A CA 1
ATOM 1757 C C . ASN A 1 219 ? -13.16983 36.04869 15.55568 1.000 70.32534 219 ASN A C 1
ATOM 1758 O O . ASN A 1 219 ? -13.77100 37.11141 15.74047 1.000 69.84956 219 ASN A O 1
ATOM 1763 N N . SER A 1 220 ? -12.70445 35.31254 16.56240 1.000 69.66439 220 SER A N 1
ATOM 1764 C CA . SER A 1 220 ? -12.93133 35.66350 17.95745 1.000 69.64405 220 SER A CA 1
ATOM 1765 C C . SER A 1 220 ? -11.60878 35.94120 18.65969 1.000 69.43493 220 SER A C 1
ATOM 1766 O O . SER A 1 220 ? -10.60983 35.25679 18.42165 1.000 73.10358 220 SER A O 1
ATOM 1769 N N . ILE A 1 221 ? -11.61258 36.94608 19.52967 1.000 69.92061 221 ILE A N 1
ATOM 1770 C CA . ILE A 1 221 ? -10.44468 37.27160 20.34146 1.000 68.59041 221 ILE A CA 1
ATOM 1771 C C . ILE A 1 221 ? -10.39112 36.30902 21.52145 1.000 70.44344 221 ILE A C 1
ATOM 1772 O O . ILE A 1 221 ? -11.36008 36.18473 22.27804 1.000 72.32438 221 ILE A O 1
ATOM 1777 N N . CYS A 1 222 ? -9.25797 35.62735 21.68119 1.000 68.64992 222 CYS A N 1
ATOM 1778 C CA . CYS A 1 222 ? -9.11218 34.66329 22.76417 1.000 69.95242 222 CYS A CA 1
ATOM 1779 C C . CYS A 1 222 ? -9.17697 35.35977 24.11796 1.000 71.52436 222 CYS A C 1
ATOM 1780 O O . CYS A 1 222 ? -8.42876 36.30532 24.38374 1.000 79.35212 222 CYS A O 1
ATOM 1783 N N . GLY A 1 223 ? -10.08292 34.88951 24.97096 1.000 58.08497 223 GLY A N 1
ATOM 1784 C CA . GLY A 1 223 ? -10.22004 35.44264 26.30409 1.000 57.01323 223 GLY A CA 1
ATOM 1785 C C . GLY A 1 223 ? -10.75536 36.85488 26.34838 1.000 61.54832 223 GLY A C 1
ATOM 1786 O O . GLY A 1 223 ? -10.42714 37.60238 27.27422 1.000 74.45309 223 GLY A O 1
ATOM 1787 N N . ARG A 1 224 ? -11.59065 37.23705 25.37808 1.000 63.12352 224 ARG A N 1
ATOM 1788 C CA . ARG A 1 224 ? -12.03012 38.62687 25.27770 1.000 69.07409 224 ARG A CA 1
ATOM 1789 C C . ARG A 1 224 ? -12.86085 39.04724 26.48558 1.000 69.82435 224 ARG A C 1
ATOM 1790 O O . ARG A 1 224 ? -12.76138 40.19057 26.94681 1.000 72.36133 224 ARG A O 1
ATOM 1798 N N . CYS A 1 225 ? -13.68272 38.13760 27.01548 1.000 75.58866 225 CYS A N 1
ATOM 1799 C CA . CYS A 1 225 ? -14.58503 38.49107 28.10629 1.000 79.95520 225 CYS A CA 1
ATOM 1800 C C . CYS A 1 225 ? -13.84627 38.84940 29.38917 1.000 84.09073 225 CYS A C 1
ATOM 1801 O O . CYS A 1 225 ? -14.40211 39.56895 30.22651 1.000 82.77253 225 CYS A O 1
ATOM 1804 N N . SER A 1 226 ? -12.61557 38.37273 29.56432 1.000 87.18472 226 SER A N 1
ATOM 1805 C CA . SER A 1 226 ? -11.81526 38.70968 30.73371 1.000 84.36529 226 SER A CA 1
ATOM 1806 C C . SER A 1 226 ? -10.81589 39.82832 30.46976 1.000 80.56409 226 SER A C 1
ATOM 1807 O O . SER A 1 226 ? -10.13892 40.26502 31.40524 1.000 80.45907 226 SER A O 1
ATOM 1810 N N . LEU A 1 227 ? -10.70055 40.29422 29.22751 1.000 79.32290 227 LEU A N 1
ATOM 1811 C CA . LEU A 1 227 ? -9.88505 41.46583 28.94035 1.000 81.12369 227 LEU A CA 1
ATOM 1812 C C . LEU A 1 227 ? -10.58345 42.71348 29.46566 1.000 87.37273 227 LEU A C 1
ATOM 1813 O O . LEU A 1 227 ? -11.74137 42.97719 29.12859 1.000 93.14224 227 LEU A O 1
ATOM 1818 N N . LEU A 1 228 ? -9.88476 43.47367 30.30809 1.000 84.40025 228 LEU A N 1
ATOM 1819 C CA . LEU A 1 228 ? -10.45493 44.65859 30.92234 1.000 82.68715 228 LEU A CA 1
ATOM 1820 C C . LEU A 1 228 ? -9.62207 45.89008 30.58930 1.000 78.46456 228 LEU A C 1
ATOM 1821 O O . LEU A 1 228 ? -8.39004 45.80901 30.53856 1.000 82.04205 228 LEU A O 1
ATOM 1826 N N . PRO A 1 229 ? -10.25738 47.03415 30.35981 1.000 74.89621 229 PRO A N 1
ATOM 1827 C CA . PRO A 1 229 ? -9.52183 48.25347 30.02565 1.000 70.78847 229 PRO A CA 1
ATOM 1828 C C . PRO A 1 229 ? -9.13521 49.04503 31.27063 1.000 66.94047 229 PRO A C 1
ATOM 1829 O O . PRO A 1 229 ? -9.59446 48.78086 32.38318 1.000 60.42591 229 PRO A O 1
ATOM 1833 N N . VAL A 1 230 ? -8.27021 50.02943 31.05564 1.000 69.82116 230 VAL A N 1
ATOM 1834 C CA . VAL A 1 230 ? -7.92463 51.01171 32.07462 1.000 72.26867 230 VAL A CA 1
ATOM 1835 C C . VAL A 1 230 ? -8.68708 52.28629 31.74557 1.000 78.85794 230 VAL A C 1
ATOM 1836 O O . VAL A 1 230 ? -8.56218 52.82456 30.64006 1.000 78.69422 230 VAL A O 1
ATOM 1840 N N . VAL A 1 231 ? -9.48546 52.76456 32.69621 1.000 85.10177 231 VAL A N 1
ATOM 1841 C CA . VAL A 1 231 ? -10.44475 53.83233 32.42925 1.000 87.28524 231 VAL A CA 1
ATOM 1842 C C . VAL A 1 231 ? -9.70094 55.15207 32.24762 1.000 88.70900 231 VAL A C 1
ATOM 1843 O O . VAL A 1 231 ? -9.21214 55.74278 33.21302 1.000 87.31132 231 VAL A O 1
ATOM 1847 N N . ASN A 1 232 ? -9.62362 55.61827 31.00483 1.000 103.81546 232 ASN A N 1
ATOM 1848 C CA . ASN A 1 232 ? -9.14628 56.95626 30.67200 1.000 120.24011 232 ASN A CA 1
ATOM 1849 C C . ASN A 1 232 ? -10.27343 57.67467 29.94442 1.000 131.67013 232 ASN A C 1
ATOM 1850 O O . ASN A 1 232 ? -10.65807 57.27569 28.84015 1.000 132.46987 232 ASN A O 1
ATOM 1855 N N . ASN A 1 233 ? -10.80994 58.72237 30.56672 1.000 140.67036 233 ASN A N 1
ATOM 1856 C CA . ASN A 1 233 ? -11.89436 59.50959 29.97917 1.000 144.48354 233 ASN A CA 1
ATOM 1857 C C . ASN A 1 233 ? -11.39142 60.55849 28.99613 1.000 154.04067 233 ASN A C 1
ATOM 1858 O O . ASN A 1 233 ? -11.88523 61.68805 28.98195 1.000 155.35081 233 ASN A O 1
ATOM 1863 N N . SER A 1 234 ? -10.41807 60.20162 28.14996 1.000 159.77360 234 SER A N 1
ATOM 1864 C CA . SER A 1 234 ? -9.65951 61.18422 27.39545 1.000 163.23651 234 SER A CA 1
ATOM 1865 C C . SER A 1 234 ? -10.06242 61.10956 25.93347 1.000 169.08942 234 SER A C 1
ATOM 1866 O O . SER A 1 234 ? -11.11951 61.65129 25.55780 1.000 171.20035 234 SER A O 1
ATOM 1869 N N . GLY A 1 235 ? -9.27627 60.47489 25.06587 1.000 172.42482 235 GLY A N 1
ATOM 1870 C CA . GLY A 1 235 ? -9.49533 60.56412 23.63502 1.000 178.57071 235 GLY A CA 1
ATOM 1871 C C . GLY A 1 235 ? -10.39673 59.50053 23.04453 1.000 185.50313 235 GLY A C 1
ATOM 1872 O O . GLY A 1 235 ? -9.98514 58.34694 22.88402 1.000 187.12563 235 GLY A O 1
ATOM 1873 N N . ALA A 1 236 ? -11.62377 59.88813 22.71159 1.000 193.54179 236 ALA A N 1
ATOM 1874 C CA . ALA A 1 236 ? -12.60208 59.02250 22.04002 1.000 193.86221 236 ALA A CA 1
ATOM 1875 C C . ALA A 1 236 ? -12.82249 57.77264 22.89660 1.000 191.07984 236 ALA A C 1
ATOM 1876 O O . ALA A 1 236 ? -12.76693 57.83331 24.13201 1.000 192.91474 236 ALA A O 1
ATOM 1878 N N . ILE A 1 237 ? -13.07459 56.63592 22.24848 1.000 181.35766 237 ILE A N 1
ATOM 1879 C CA . ILE A 1 237 ? -13.26846 55.37103 22.94524 1.000 171.33546 237 ILE A CA 1
ATOM 1880 C C . ILE A 1 237 ? -13.02541 54.25153 21.94604 1.000 158.67795 237 ILE A C 1
ATOM 1881 O O . ILE A 1 237 ? -13.32000 54.38766 20.75539 1.000 159.94047 237 ILE A O 1
ATOM 1886 N N . CYS A 1 238 ? -12.46770 53.14583 22.43126 1.000 144.81214 238 CYS A N 1
ATOM 1887 C CA . CYS A 1 238 ? -12.19288 51.99885 21.57875 1.000 135.25026 238 CYS A CA 1
ATOM 1888 C C . CYS A 1 238 ? -13.46837 51.19175 21.37098 1.000 128.06217 238 CYS A C 1
ATOM 1889 O O . CYS A 1 238 ? -14.18434 50.88724 22.33044 1.000 129.54199 238 CYS A O 1
ATOM 1892 N N . ASN A 1 239 ? -13.75085 50.84592 20.11227 1.000 117.45923 239 ASN A N 1
ATOM 1893 C CA . ASN A 1 239 ? -14.95250 50.08568 19.78727 1.000 106.88143 239 ASN A CA 1
ATOM 1894 C C . ASN A 1 239 ? -14.95100 48.68867 20.39229 1.000 103.45719 239 ASN A C 1
ATOM 1895 O O . ASN A 1 239 ? -15.99935 48.03393 20.39511 1.000 109.03103 239 ASN A O 1
ATOM 1900 N N . SER A 1 240 ? -13.81094 48.21787 20.90146 1.000 97.62895 240 SER A N 1
ATOM 1901 C CA . SER A 1 240 ? -13.74606 46.88901 21.49494 1.000 96.87447 240 SER A CA 1
ATOM 1902 C C . SER A 1 240 ? -14.58358 46.77355 22.76179 1.000 91.12748 240 SER A C 1
ATOM 1903 O O . SER A 1 240 ? -14.99491 45.66421 23.11881 1.000 89.70077 240 SER A O 1
ATOM 1906 N N . TRP A 1 241 ? -14.84853 47.88564 23.44290 1.000 88.94925 241 TRP A N 1
ATOM 1907 C CA . TRP A 1 241 ? -15.55431 47.87063 24.71565 1.000 84.34461 241 TRP A CA 1
ATOM 1908 C C . TRP A 1 241 ? -17.01774 48.27491 24.59549 1.000 77.27627 241 TRP A C 1
ATOM 1909 O O . TRP A 1 241 ? -17.71829 48.31428 25.61143 1.000 77.68859 241 TRP A O 1
ATOM 1920 N N . LYS A 1 242 ? -17.49605 48.57442 23.39074 1.000 70.96259 242 LYS A N 1
ATOM 1921 C CA . LYS A 1 242 ? -18.88752 48.96749 23.21883 1.000 74.99804 242 LYS A CA 1
ATOM 1922 C C . LYS A 1 242 ? -19.81106 47.76929 23.39983 1.000 79.08543 242 LYS A C 1
ATOM 1923 O O . LYS A 1 242 ? -19.48405 46.64497 23.00948 1.000 84.65848 242 LYS A O 1
ATOM 1929 N N . LEU A 1 243 ? -20.97372 48.01850 23.99819 1.000 80.18438 243 LEU A N 1
ATOM 1930 C CA . LEU A 1 243 ? -21.94491 46.97785 24.29524 1.000 76.65058 243 LEU A CA 1
ATOM 1931 C C . LEU A 1 243 ? -23.31523 47.38704 23.77511 1.000 83.41548 243 LEU A C 1
ATOM 1932 O O . LEU A 1 243 ? -23.59902 48.56945 23.56662 1.000 88.11275 243 LEU A O 1
ATOM 1937 N N . ASP A 1 244 ? -24.16190 46.38898 23.56912 1.000 86.46735 244 ASP A N 1
ATOM 1938 C CA . ASP A 1 244 ? -25.54641 46.63277 23.18412 1.000 88.90694 244 ASP A CA 1
ATOM 1939 C C . ASP A 1 244 ? -26.30105 47.19954 24.37969 1.000 86.87387 244 ASP A C 1
ATOM 1940 O O . ASP A 1 244 ? -26.36216 46.54286 25.42768 1.000 82.47409 244 ASP A O 1
ATOM 1945 N N . PRO A 1 245 ? -26.88224 48.39967 24.27910 1.000 88.29242 245 PRO A N 1
ATOM 1946 C CA . PRO A 1 245 ? -27.57214 48.98563 25.44040 1.000 80.22546 245 PRO A CA 1
ATOM 1947 C C . PRO A 1 245 ? -28.81264 48.22418 25.87541 1.000 81.59814 245 PRO A C 1
ATOM 1948 O O . PRO A 1 245 ? -29.30905 48.47664 26.98038 1.000 87.35542 245 PRO A O 1
ATOM 1952 N N . ALA A 1 246 ? -29.32992 47.30956 25.05566 1.000 80.52700 246 ALA A N 1
ATOM 1953 C CA . ALA A 1 246 ? -30.50218 46.52894 25.42495 1.000 83.80248 246 ALA A CA 1
ATOM 1954 C C . ALA A 1 246 ? -30.16302 45.15046 25.97292 1.000 86.32742 246 ALA A C 1
ATOM 1955 O O . ALA A 1 246 ? -30.99472 44.55881 26.66984 1.000 88.59781 246 ALA A O 1
ATOM 1957 N N . THR A 1 247 ? -28.97161 44.62494 25.67563 1.000 84.37481 247 THR A N 1
ATOM 1958 C CA . THR A 1 247 ? -28.60200 43.27301 26.07299 1.000 78.83395 247 THR A CA 1
ATOM 1959 C C . THR A 1 247 ? -27.23735 43.16136 26.74032 1.000 79.53871 247 THR A C 1
ATOM 1960 O O . THR A 1 247 ? -26.92917 42.09094 27.27664 1.000 77.81879 247 THR A O 1
ATOM 1964 N N . LEU A 1 248 ? -26.41396 44.21226 26.71913 1.000 79.28974 248 LEU A N 1
ATOM 1965 C CA . LEU A 1 248 ? -25.05111 44.19515 27.25503 1.000 80.79573 248 LEU A CA 1
ATOM 1966 C C . LEU A 1 248 ? -24.16326 43.16588 26.56151 1.000 83.66141 248 LEU A C 1
ATOM 1967 O O . LEU A 1 248 ? -23.17072 42.70927 27.13829 1.000 81.89209 248 LEU A O 1
ATOM 1972 N N . ARG A 1 249 ? -24.49524 42.79536 25.32952 1.000 84.83453 249 ARG A N 1
ATOM 1973 C CA . ARG A 1 249 ? -23.73063 41.81937 24.56934 1.000 88.11194 249 ARG A CA 1
ATOM 1974 C C . ARG A 1 249 ? -22.89290 42.51492 23.50303 1.000 85.78899 249 ARG A C 1
ATOM 1975 O O . ARG A 1 249 ? -23.24404 43.59258 23.01550 1.000 82.91324 249 ARG A O 1
ATOM 1983 N N . PHE A 1 250 ? -21.77121 41.89000 23.15474 1.000 81.97121 250 PHE A N 1
ATOM 1984 C CA . PHE A 1 250 ? -20.90689 42.44394 22.12454 1.000 73.07647 250 PHE A CA 1
ATOM 1985 C C . PHE A 1 250 ? -21.60697 42.39338 20.76860 1.000 77.03547 250 PHE A C 1
ATOM 1986 O O . PHE A 1 250 ? -22.24961 41.39204 20.43699 1.000 81.77862 250 PHE A O 1
ATOM 1994 N N . PRO A 1 251 ? -21.51348 43.45590 19.96941 1.000 75.77920 251 PRO A N 1
ATOM 1995 C CA . PRO A 1 251 ? -21.99397 43.37320 18.58401 1.000 77.80476 251 PRO A CA 1
ATOM 1996 C C . PRO A 1 251 ? -21.10327 42.47187 17.74310 1.000 81.99918 251 PRO A C 1
ATOM 1997 O O . PRO A 1 251 ? -19.95791 42.82208 17.44114 1.000 84.72625 251 PRO A O 1
ATOM 2001 N N . LEU A 1 252 ? -21.61786 41.30512 17.36811 1.000 80.36094 252 LEU A N 1
ATOM 2002 C CA . LEU A 1 252 ? -20.85177 40.30558 16.63840 1.000 74.59239 252 LEU A CA 1
ATOM 2003 C C . LEU A 1 252 ? -21.15491 40.38875 15.14791 1.000 73.73948 252 LEU A C 1
ATOM 2004 O O . LEU A 1 252 ? -22.28728 40.67414 14.74729 1.000 79.97499 252 LEU A O 1
ATOM 2009 N N . LYS A 1 253 ? -20.13555 40.13535 14.33123 1.000 70.98759 253 LYS A N 1
ATOM 2010 C CA . LYS A 1 253 ? -20.26911 40.17573 12.88043 1.000 79.58682 253 LYS A CA 1
ATOM 2011 C C . LYS A 1 253 ? -20.71462 38.80807 12.37623 1.000 84.31590 253 LYS A C 1
ATOM 2012 O O . LYS A 1 253 ? -20.05420 37.79778 12.64206 1.000 82.30115 253 LYS A O 1
ATOM 2018 N N . GLY A 1 254 ? -21.83047 38.77768 11.65294 1.000 83.62862 254 GLY A N 1
ATOM 2019 C CA . GLY A 1 254 ? -22.33459 37.54982 11.07741 1.000 80.58650 254 GLY A CA 1
ATOM 2020 C C . GLY A 1 254 ? -23.07978 36.68425 12.07818 1.000 79.44672 254 GLY A C 1
ATOM 2021 O O . GLY A 1 254 ? -23.01545 36.86752 13.29527 1.000 78.40101 254 GLY A O 1
ATOM 2022 N N . LEU A 1 255 ? -23.80908 35.71192 11.53565 1.000 77.23265 255 LEU A N 1
ATOM 2023 C CA . LEU A 1 255 ? -24.55519 34.75135 12.34564 1.000 75.39946 255 LEU A CA 1
ATOM 2024 C C . LEU A 1 255 ? -23.79349 33.42660 12.38959 1.000 80.66483 255 LEU A C 1
ATOM 2025 O O . LEU A 1 255 ? -24.15751 32.43355 11.75935 1.000 86.44252 255 LEU A O 1
ATOM 2030 N N . LEU A 1 256 ? -22.70873 33.43613 13.15455 1.000 77.76703 256 LEU A N 1
ATOM 2031 C CA . LEU A 1 256 ? -21.82855 32.29192 13.32609 1.000 72.59835 256 LEU A CA 1
ATOM 2032 C C . LEU A 1 256 ? -21.98766 31.68868 14.71561 1.000 74.78143 256 LEU A C 1
ATOM 2033 O O . LEU A 1 256 ? -22.41034 32.36943 15.65604 1.000 83.31235 256 LEU A O 1
ATOM 2038 N N . PRO A 1 257 ? -21.66284 30.40121 14.88358 1.000 71.72487 257 PRO A N 1
ATOM 2039 C CA . PRO A 1 257 ? -21.73391 29.78165 16.22562 1.000 70.05405 257 PRO A CA 1
ATOM 2040 C C . PRO A 1 257 ? -20.56499 30.18751 17.11559 1.000 72.22866 257 PRO A C 1
ATOM 2041 O O . PRO A 1 257 ? -19.65433 29.40815 17.41658 1.000 74.59119 257 PRO A O 1
ATOM 2045 N N . TYR A 1 258 ? -20.57947 31.44446 17.55172 1.000 74.07746 258 TYR A N 1
ATOM 2046 C CA . TYR A 1 258 ? -19.56192 31.92234 18.47297 1.000 70.36439 258 TYR A CA 1
ATOM 2047 C C . TYR A 1 258 ? -19.72360 31.25115 19.83408 1.000 68.67660 258 TYR A C 1
ATOM 2048 O O . TYR A 1 258 ? -20.76913 30.67843 20.15446 1.000 75.81533 258 TYR A O 1
ATOM 2057 N N . ASP A 1 259 ? -18.66366 31.32376 20.63678 1.000 73.51779 259 ASP A N 1
ATOM 2058 C CA . ASP A 1 259 ? -18.67050 30.69474 21.94887 1.000 80.82138 259 ASP A CA 1
ATOM 2059 C C . ASP A 1 259 ? -19.79237 31.26754 22.81390 1.000 86.95687 259 ASP A C 1
ATOM 2060 O O . ASP A 1 259 ? -20.24661 32.39829 22.62258 1.000 89.96496 259 ASP A O 1
ATOM 2065 N N . LYS A 1 260 ? -20.23847 30.45931 23.78114 1.000 89.14487 260 LYS A N 1
ATOM 2066 C CA . LYS A 1 260 ? -21.41043 30.81269 24.57817 1.000 95.16995 260 LYS A CA 1
ATOM 2067 C C . LYS A 1 260 ? -21.20228 32.09672 25.37128 1.000 92.44064 260 LYS A C 1
ATOM 2068 O O . LYS A 1 260 ? -22.14910 32.87152 25.55166 1.000 94.40210 260 LYS A O 1
ATOM 2074 N N . ASP A 1 261 ? -19.97998 32.34784 25.84533 1.000 92.13003 261 ASP A N 1
ATOM 2075 C CA . ASP A 1 261 ? -19.73880 33.54475 26.64352 1.000 92.85448 261 ASP A CA 1
ATOM 2076 C C . ASP A 1 261 ? -19.86824 34.82420 25.82774 1.000 85.30534 261 ASP A C 1
ATOM 2077 O O . ASP A 1 261 ? -20.12698 35.88630 26.40385 1.000 81.81851 261 ASP A O 1
ATOM 2082 N N . LEU A 1 262 ? -19.69578 34.75035 24.50763 1.000 82.99011 262 LEU A N 1
ATOM 2083 C CA . LEU A 1 262 ? -19.84606 35.92488 23.65935 1.000 80.91343 262 LEU A CA 1
ATOM 2084 C C . LEU A 1 262 ? -21.30225 36.30315 23.42276 1.000 81.42507 262 LEU A C 1
ATOM 2085 O O . LEU A 1 262 ? -21.56669 37.41873 22.96147 1.000 87.90140 262 LEU A O 1
ATOM 2090 N N . PHE A 1 263 ? -22.24495 35.41247 23.72193 1.000 79.93716 263 PHE A N 1
ATOM 2091 C CA . PHE A 1 263 ? -23.66580 35.72181 23.63697 1.000 79.64753 263 PHE A CA 1
ATOM 2092 C C . PHE A 1 263 ? -24.25333 36.16628 24.96895 1.000 82.05813 263 PHE A C 1
ATOM 2093 O O . PHE A 1 263 ? -25.43671 36.51621 25.02052 1.000 94.68144 263 PHE A O 1
ATOM 2101 N N . GLU A 1 264 ? -23.46412 36.15605 26.04052 1.000 78.34358 264 GLU A N 1
ATOM 2102 C CA . GLU A 1 264 ? -23.95165 36.51936 27.36107 1.000 85.85255 264 GLU A CA 1
ATOM 2103 C C . GLU A 1 264 ? -23.72583 38.00307 27.63604 1.000 84.62647 264 GLU A C 1
ATOM 2104 O O . GLU A 1 264 ? -22.81898 38.61710 27.06398 1.000 88.97834 264 GLU A O 1
ATOM 2110 N N . PRO A 1 265 ? -24.54427 38.60112 28.50164 1.000 80.58946 265 PRO A N 1
ATOM 2111 C CA . PRO A 1 265 ? -24.31930 40.00219 28.87342 1.000 81.46379 265 PRO A CA 1
ATOM 2112 C C . PRO A 1 265 ? -22.99888 40.16564 29.60992 1.000 82.39470 265 PRO A C 1
ATOM 2113 O O . PRO A 1 265 ? -22.62780 39.34353 30.44998 1.000 81.44983 265 PRO A O 1
ATOM 2117 N N . GLN A 1 266 ? -22.28578 41.24267 29.28395 1.000 80.46839 266 GLN A N 1
ATOM 2118 C CA . GLN A 1 266 ? -20.97098 41.50327 29.87103 1.000 79.89636 266 GLN A CA 1
ATOM 2119 C C . GLN A 1 266 ? -21.13495 42.31631 31.15512 1.000 80.19794 266 GLN A C 1
ATOM 2120 O O . GLN A 1 266 ? -20.74574 43.48131 31.25879 1.000 89.11293 266 GLN A O 1
ATOM 2126 N N . THR A 1 267 ? -21.73064 41.66055 32.15316 1.000 74.45581 267 THR A N 1
ATOM 2127 C CA . THR A 1 267 ? -21.94780 42.31359 33.43916 1.000 84.61495 267 THR A CA 1
ATOM 2128 C C . THR A 1 267 ? -20.62860 42.58905 34.14854 1.000 88.35423 267 THR A C 1
ATOM 2129 O O . THR A 1 267 ? -20.42832 43.68086 34.69222 1.000 96.16710 267 THR A O 1
ATOM 2133 N N . ALA A 1 268 ? -19.71614 41.61359 34.14939 1.000 84.90480 268 ALA A N 1
ATOM 2134 C CA . ALA A 1 268 ? -18.43146 41.80011 34.81681 1.000 83.86314 268 ALA A CA 1
ATOM 2135 C C . ALA A 1 268 ? -17.64836 42.95220 34.20032 1.000 84.74008 268 ALA A C 1
ATOM 2136 O O . ALA A 1 268 ? -16.94543 43.68396 34.90751 1.000 86.08537 268 ALA A O 1
ATOM 2138 N N . LEU A 1 269 ? -17.75745 43.12935 32.88225 1.000 82.70848 269 LEU A N 1
ATOM 2139 C CA . LEU A 1 269 ? -17.07641 44.23921 32.22406 1.000 83.15785 269 LEU A CA 1
ATOM 2140 C C . LEU A 1 269 ? -17.67875 45.57509 32.64083 1.000 88.37758 269 LEU A C 1
ATOM 2141 O O . LEU A 1 269 ? -16.95478 46.50302 33.01961 1.000 89.15527 269 LEU A O 1
ATOM 2146 N N . LEU A 1 270 ? -19.00781 45.68845 32.58214 1.000 85.53070 270 LEU A N 1
ATOM 2147 C CA . LEU A 1 270 ? -19.66236 46.93585 32.96312 1.000 77.55998 270 LEU A CA 1
ATOM 2148 C C . LEU A 1 270 ? -19.52112 47.20268 34.45707 1.000 76.28977 270 LEU A C 1
ATOM 2149 O O . LEU A 1 270 ? -19.35394 48.35534 34.87306 1.000 78.08336 270 LEU A O 1
ATOM 2154 N N . ARG A 1 271 ? -19.58803 46.15115 35.27814 1.000 79.96709 271 ARG A N 1
ATOM 2155 C CA . ARG A 1 271 ? -19.43196 46.31912 36.72045 1.000 77.62019 271 ARG A CA 1
ATOM 2156 C C . ARG A 1 271 ? -18.06104 46.88908 37.06006 1.000 76.50712 271 ARG A C 1
ATOM 2157 O O . ARG A 1 271 ? -17.94477 47.82301 37.86220 1.000 74.57827 271 ARG A O 1
ATOM 2165 N N . TYR A 1 272 ? -17.00774 46.33623 36.45217 1.000 77.63456 272 TYR A N 1
ATOM 2166 C CA . TYR A 1 272 ? -15.65477 46.80022 36.74206 1.000 80.90307 272 TYR A CA 1
ATOM 2167 C C . TYR A 1 272 ? -15.49110 48.27771 36.41347 1.000 81.97839 272 TYR A C 1
ATOM 2168 O O . TYR A 1 272 ? -14.79458 49.00690 37.12873 1.000 80.55807 272 TYR A O 1
ATOM 2177 N N . VAL A 1 273 ? -16.12598 48.73802 35.33581 1.000 80.65359 273 VAL A N 1
ATOM 2178 C CA . VAL A 1 273 ? -15.96690 50.12726 34.92020 1.000 76.90027 273 VAL A CA 1
ATOM 2179 C C . VAL A 1 273 ? -16.72787 51.05549 35.85876 1.000 76.44682 273 VAL A C 1
ATOM 2180 O O . VAL A 1 273 ? -16.18667 52.06132 36.33151 1.000 68.89329 273 VAL A O 1
ATOM 2184 N N . LEU A 1 274 ? -17.98980 50.72384 36.15415 1.000 74.70169 274 LEU A N 1
ATOM 2185 C CA . LEU A 1 274 ? -18.79124 51.55394 37.05030 1.000 71.33349 274 LEU A CA 1
ATOM 2186 C C . LEU A 1 274 ? -18.13047 51.71852 38.41287 1.000 74.72816 274 LEU A C 1
ATOM 2187 O O . LEU A 1 274 ? -18.32840 52.74146 39.07867 1.000 76.39214 274 LEU A O 1
ATOM 2192 N N . GLU A 1 275 ? -17.34228 50.73019 38.84168 1.000 74.65145 275 GLU A N 1
ATOM 2193 C CA . GLU A 1 275 ? -16.64010 50.82969 40.11496 1.000 76.27564 275 GLU A CA 1
ATOM 2194 C C . GLU A 1 275 ? -15.52347 51.86437 40.08635 1.000 76.25358 275 GLU A C 1
ATOM 2195 O O . GLU A 1 275 ? -15.10949 52.33673 41.15028 1.000 86.09842 275 GLU A O 1
ATOM 2201 N N . GLN A 1 276 ? -15.03113 52.22822 38.90221 1.000 69.40889 276 GLN A N 1
ATOM 2202 C CA . GLN A 1 276 ? -13.87364 53.11065 38.81133 1.000 73.71170 276 GLN A CA 1
ATOM 2203 C C . GLN A 1 276 ? -14.30560 54.57411 38.82908 1.000 76.51170 276 GLN A C 1
ATOM 2204 O O . GLN A 1 276 ? -15.30905 54.93357 38.20547 1.000 81.30733 276 GLN A O 1
ATOM 2210 N N . PRO A 1 277 ? -13.56298 55.42197 39.53900 1.000 75.88386 277 PRO A N 1
ATOM 2211 C CA . PRO A 1 277 ? -13.86236 56.85808 39.51530 1.000 75.16758 277 PRO A CA 1
ATOM 2212 C C . PRO A 1 277 ? -13.66861 57.43995 38.12261 1.000 74.42668 277 PRO A C 1
ATOM 2213 O O . PRO A 1 277 ? -12.78835 57.01846 37.36958 1.000 81.98068 277 PRO A O 1
ATOM 2217 N N . TYR A 1 278 ? -14.51566 58.41324 37.78569 1.000 69.32039 278 TYR A N 1
ATOM 2218 C CA . TYR A 1 278 ? -14.48218 59.13388 36.51558 1.000 71.15792 278 TYR A CA 1
ATOM 2219 C C . TYR A 1 278 ? -14.79004 58.24218 35.31971 1.000 74.01472 278 TYR A C 1
ATOM 2220 O O . TYR A 1 278 ? -14.40451 58.56342 34.19118 1.000 74.32835 278 TYR A O 1
ATOM 2229 N N . SER A 1 279 ? -15.48416 57.12745 35.53966 1.000 73.31464 279 SER A N 1
ATOM 2230 C CA . SER A 1 279 ? -15.93828 56.26620 34.45578 1.000 73.87040 279 SER A CA 1
ATOM 2231 C C . SER A 1 279 ? -17.22965 56.75808 33.81765 1.000 76.50564 279 SER A C 1
ATOM 2232 O O . SER A 1 279 ? -17.78293 56.06166 32.95951 1.000 75.80027 279 SER A O 1
ATOM 2235 N N . ARG A 1 280 ? -17.70923 57.93870 34.21441 1.000 80.89008 280 ARG A N 1
ATOM 2236 C CA . ARG A 1 280 ? -18.99941 58.43479 33.74630 1.000 80.24756 280 ARG A CA 1
ATOM 2237 C C . ARG A 1 280 ? -19.04431 58.52754 32.22553 1.000 78.77033 280 ARG A C 1
ATOM 2238 O O . ARG A 1 280 ? -20.00806 58.08076 31.59301 1.000 74.16036 280 ARG A O 1
ATOM 2246 N N . ASP A 1 281 ? -18.00155 59.09874 31.61901 1.000 82.05524 281 ASP A N 1
ATOM 2247 C CA . ASP A 1 281 ? -18.00194 59.28519 30.17130 1.000 84.22323 281 ASP A CA 1
ATOM 2248 C C . ASP A 1 281 ? -17.83551 57.96109 29.43524 1.000 79.57463 281 ASP A C 1
ATOM 2249 O O . ASP A 1 281 ? -18.43241 57.75844 28.37131 1.000 77.91213 281 ASP A O 1
ATOM 2254 N N . MET A 1 282 ? -17.02901 57.04735 29.98061 1.000 77.15773 282 MET A N 1
ATOM 2255 C CA . MET A 1 282 ? -16.80035 55.77792 29.29794 1.000 77.27778 282 MET A CA 1
ATOM 2256 C C . MET A 1 282 ? -18.02267 54.87042 29.36722 1.000 81.33161 282 MET A C 1
ATOM 2257 O O . MET A 1 282 ? -18.27183 54.09987 28.43386 1.000 80.03234 282 MET A O 1
ATOM 2262 N N . VAL A 1 283 ? -18.79192 54.94275 30.45532 1.000 77.10804 283 VAL A N 1
ATOM 2263 C CA . VAL A 1 283 ? -20.00161 54.13220 30.56200 1.000 74.42385 283 VAL A CA 1
ATOM 2264 C C . VAL A 1 283 ? -21.03629 54.58053 29.53632 1.000 75.07740 283 VAL A C 1
ATOM 2265 O O . VAL A 1 283 ? -21.76817 53.75887 28.96968 1.000 77.95954 283 VAL A O 1
ATOM 2269 N N . CYS A 1 284 ? -21.10262 55.88646 29.26781 1.000 67.76774 284 CYS A N 1
ATOM 2270 C CA . CYS A 1 284 ? -22.03596 56.38934 28.26551 1.000 68.37683 284 CYS A CA 1
ATOM 2271 C C . CYS A 1 284 ? -21.62268 55.96680 26.86078 1.000 75.31124 284 CYS A C 1
ATOM 2272 O O . CYS A 1 284 ? -22.47123 55.57471 26.05127 1.000 78.92525 284 CYS A O 1
ATOM 2275 N N . ASN A 1 285 ? -20.32348 56.03597 26.55454 1.000 78.90666 285 ASN A N 1
ATOM 2276 C CA . ASN A 1 285 ? -19.85789 55.71038 25.20898 1.000 84.63851 285 ASN A CA 1
ATOM 2277 C C . ASN A 1 285 ? -20.06046 54.23485 24.88546 1.000 79.81237 285 ASN A C 1
ATOM 2278 O O . ASN A 1 285 ? -20.35550 53.88450 23.73699 1.000 77.78145 285 ASN A O 1
ATOM 2283 N N . MET A 1 286 ? -19.89805 53.35538 25.87789 1.000 80.94304 286 MET A N 1
ATOM 2284 C CA . MET A 1 286 ? -20.14206 51.93252 25.65464 1.000 83.25230 286 MET A CA 1
ATOM 2285 C C . MET A 1 286 ? -21.58243 51.68437 25.22785 1.000 85.13595 286 MET A C 1
ATOM 2286 O O . MET A 1 286 ? -21.84084 51.02570 24.21378 1.000 82.73940 286 MET A O 1
ATOM 2291 N N . LEU A 1 287 ? -22.53479 52.20600 25.99503 1.000 84.51705 287 LEU A N 1
ATOM 2292 C CA . LEU A 1 287 ? -23.95058 51.96115 25.76931 1.000 85.72733 287 LEU A CA 1
ATOM 2293 C C . LEU A 1 287 ? -24.58904 52.98409 24.83805 1.000 86.78543 287 LEU A C 1
ATOM 2294 O O . LEU A 1 287 ? -25.81528 52.98231 24.68575 1.000 85.61689 287 LEU A O 1
ATOM 2299 N N . GLY A 1 288 ? -23.79130 53.84716 24.21242 1.000 82.14220 288 GLY A N 1
ATOM 2300 C CA . GLY A 1 288 ? -24.33406 54.85487 23.31747 1.000 88.00569 288 GLY A CA 1
ATOM 2301 C C . GLY A 1 288 ? -25.27690 55.82850 23.98558 1.000 94.35773 288 GLY A C 1
ATOM 2302 O O . GLY A 1 288 ? -26.22754 56.29793 23.35070 1.000 97.89758 288 GLY A O 1
ATOM 2303 N N . LEU A 1 289 ? -25.04405 56.14329 25.25917 1.000 97.44819 289 LEU A N 1
ATOM 2304 C CA . LEU A 1 289 ? -25.91298 57.05818 25.99995 1.000 108.75363 289 LEU A CA 1
ATOM 2305 C C . LEU A 1 289 ? -25.44638 58.49653 25.77650 1.000 126.89233 289 LEU A C 1
ATOM 2306 O O . LEU A 1 289 ? -25.00583 59.19881 26.68801 1.000 131.36053 289 LEU A O 1
ATOM 2311 N N . ASN A 1 290 ? -25.55190 58.92973 24.51795 1.000 136.90288 290 ASN A N 1
ATOM 2312 C CA . ASN A 1 290 ? -25.18893 60.28654 24.12836 1.000 142.77809 290 ASN A CA 1
ATOM 2313 C C . ASN A 1 290 ? -26.32859 61.27378 24.32273 1.000 148.22104 290 ASN A C 1
ATOM 2314 O O . ASN A 1 290 ? -26.39996 62.28126 23.60325 1.000 148.40728 290 ASN A O 1
ATOM 2319 N N . LYS A 1 291 ? -27.23579 60.99316 25.25867 1.000 153.54567 291 LYS A N 1
ATOM 2320 C CA . LYS A 1 291 ? -28.24258 61.95581 25.68397 1.000 159.25061 291 LYS A CA 1
ATOM 2321 C C . LYS A 1 291 ? -29.20622 62.30766 24.55459 1.000 163.43183 291 LYS A C 1
ATOM 2322 O O . LYS A 1 291 ? -29.15115 63.40895 23.99617 1.000 162.13765 291 LYS A O 1
ATOM 2328 N N . GLN A 1 292 ? -30.09879 61.37913 24.22154 1.000 167.59109 292 GLN A N 1
ATOM 2329 C CA . GLN A 1 292 ? -31.06747 61.55324 23.14574 1.000 169.81251 292 GLN A CA 1
ATOM 2330 C C . GLN A 1 292 ? -32.50227 61.65221 23.63610 1.000 167.75131 292 GLN A C 1
ATOM 2331 O O . GLN A 1 292 ? -33.28538 62.42885 23.08588 1.000 166.12789 292 GLN A O 1
ATOM 2337 N N . HIS A 1 293 ? -32.86247 60.87957 24.65572 1.000 168.69657 293 HIS A N 1
ATOM 2338 C CA . HIS A 1 293 ? -34.21433 60.84940 25.20006 1.000 171.30957 293 HIS A CA 1
ATOM 2339 C C . HIS A 1 293 ? -34.11556 60.30006 26.61802 1.000 166.97737 293 HIS A C 1
ATOM 2340 O O . HIS A 1 293 ? -33.03210 59.93748 27.08531 1.000 164.70170 293 HIS A O 1
ATOM 2347 N N . LYS A 1 294 ? -35.25234 60.25415 27.31182 1.000 165.49186 294 LYS A N 1
ATOM 2348 C CA . LYS A 1 294 ? -35.30036 59.55707 28.59013 1.000 160.25933 294 LYS A CA 1
ATOM 2349 C C . LYS A 1 294 ? -34.95552 58.09056 28.36128 1.000 152.52372 294 LYS A C 1
ATOM 2350 O O . LYS A 1 294 ? -35.82978 57.27677 28.04531 1.000 154.17445 294 LYS A O 1
ATOM 2356 N N . GLN A 1 295 ? -33.67197 57.75296 28.50121 1.000 144.42132 295 GLN A N 1
ATOM 2357 C CA . GLN A 1 295 ? -33.20995 56.41868 28.13355 1.000 139.68229 295 GLN A CA 1
ATOM 2358 C C . GLN A 1 295 ? -33.87924 55.34767 28.98443 1.000 135.89533 295 GLN A C 1
ATOM 2359 O O . GLN A 1 295 ? -34.44199 54.38225 28.45428 1.000 134.40216 295 GLN A O 1
ATOM 2365 N N . ARG A 1 296 ? -33.83816 55.50949 30.30730 1.000 136.15826 296 ARG A N 1
ATOM 2366 C CA . ARG A 1 296 ? -34.30780 54.48760 31.24095 1.000 140.57656 296 ARG A CA 1
ATOM 2367 C C . ARG A 1 296 ? -33.66241 53.14062 30.93115 1.000 140.88948 296 ARG A C 1
ATOM 2368 O O . ARG A 1 296 ? -34.33546 52.11532 30.82073 1.000 147.34236 296 ARG A O 1
ATOM 2376 N N . CYS A 1 297 ? -32.33871 53.15617 30.76819 1.000 126.11690 297 CYS A N 1
ATOM 2377 C CA . CYS A 1 297 ? -31.58086 51.96182 30.41415 1.000 115.87245 297 CYS A CA 1
ATOM 2378 C C . CYS A 1 297 ? -31.65034 50.94947 31.55034 1.000 113.15671 297 CYS A C 1
ATOM 2379 O O . CYS A 1 297 ? -30.93254 51.08974 32.54865 1.000 109.75319 297 CYS A O 1
ATOM 2382 N N . PRO A 1 298 ? -32.48576 49.91187 31.43451 1.000 115.55396 298 PRO A N 1
ATOM 2383 C CA . PRO A 1 298 ? -32.70241 49.03138 32.59018 1.000 114.68661 298 PRO A CA 1
ATOM 2384 C C . PRO A 1 298 ? -31.50743 48.15235 32.89735 1.000 117.17168 298 PRO A C 1
ATOM 2385 O O . PRO A 1 298 ? -31.27248 47.83914 34.07049 1.000 118.55243 298 PRO A O 1
ATOM 2389 N N . VAL A 1 299 ? -30.74340 47.74624 31.88089 1.000 116.31285 299 VAL A N 1
ATOM 2390 C CA . VAL A 1 299 ? -29.57750 46.90414 32.12542 1.000 117.13984 299 VAL A CA 1
ATOM 2391 C C . VAL A 1 299 ? -28.50311 47.68748 32.87016 1.000 113.04443 299 VAL A C 1
ATOM 2392 O O . VAL A 1 299 ? -27.78747 47.13643 33.71512 1.000 114.82124 299 VAL A O 1
ATOM 2396 N N . LEU A 1 300 ? -28.37507 48.98358 32.57636 1.000 108.05055 300 LEU A N 1
ATOM 2397 C CA . LEU A 1 300 ? -27.53670 49.84309 33.40275 1.000 101.50599 300 LEU A CA 1
ATOM 2398 C C . LEU A 1 300 ? -28.20934 50.12028 34.73868 1.000 101.55035 300 LEU A C 1
ATOM 2399 O O . LEU A 1 300 ? -27.55932 50.08587 35.78958 1.000 103.54123 300 LEU A O 1
ATOM 2404 N N . GLU A 1 301 ? -29.51873 50.37919 34.71116 1.000 99.62788 301 GLU A N 1
ATOM 2405 C CA . GLU A 1 301 ? -30.26810 50.63003 35.93687 1.000 96.83669 301 GLU A CA 1
ATOM 2406 C C . GLU A 1 301 ? -30.19340 49.44024 36.88523 1.000 94.38442 301 GLU A C 1
ATOM 2407 O O . GLU A 1 301 ? -30.04770 49.61331 38.10102 1.000 92.44955 301 GLU A O 1
ATOM 2413 N N . ASP A 1 302 ? -30.28656 48.22177 36.34658 1.000 99.55352 302 ASP A N 1
ATOM 2414 C CA . ASP A 1 302 ? -30.19821 47.03401 37.18879 1.000 102.14220 302 ASP A CA 1
ATOM 2415 C C . ASP A 1 302 ? -28.76971 46.77989 37.65011 1.000 98.84387 302 ASP A C 1
ATOM 2416 O O . ASP A 1 302 ? -28.56078 46.20484 38.72454 1.000 94.28093 302 ASP A O 1
ATOM 2421 N N . GLN A 1 303 ? -27.77739 47.19683 36.85866 1.000 102.40479 303 GLN A N 1
ATOM 2422 C CA . GLN A 1 303 ? -26.38898 47.00201 37.26168 1.000 105.53918 303 GLN A CA 1
ATOM 2423 C C . GLN A 1 303 ? -25.98534 47.97664 38.36008 1.000 101.77886 303 GLN A C 1
ATOM 2424 O O . GLN A 1 303 ? -25.17469 47.62938 39.22663 1.000 102.69366 303 GLN A O 1
ATOM 2430 N N . LEU A 1 304 ? -26.53230 49.19513 38.34079 1.000 98.58351 304 LEU A N 1
ATOM 2431 C CA . LEU A 1 304 ? -26.31864 50.11417 39.45381 1.000 95.17518 304 LEU A CA 1
ATOM 2432 C C . LEU A 1 304 ? -26.93260 49.56484 40.73509 1.000 93.99830 304 LEU A C 1
ATOM 2433 O O . LEU A 1 304 ? -26.37488 49.73670 41.82519 1.000 90.70469 304 LEU A O 1
ATOM 2438 N N . VAL A 1 305 ? -28.08318 48.89716 40.62031 1.000 91.42920 305 VAL A N 1
ATOM 2439 C CA . VAL A 1 305 ? -28.71605 48.28563 41.78460 1.000 94.46768 305 VAL A CA 1
ATOM 2440 C C . VAL A 1 305 ? -27.86249 47.14196 42.31896 1.000 93.99210 305 VAL A C 1
ATOM 2441 O O . VAL A 1 305 ? -27.68971 46.99513 43.53507 1.000 95.00510 305 VAL A O 1
ATOM 2445 N N . ASP A 1 306 ? -27.31401 46.31509 41.42342 1.000 89.86157 306 ASP A N 1
ATOM 2446 C CA . ASP A 1 306 ? -26.41559 45.24956 41.85734 1.000 91.59002 306 ASP A CA 1
ATOM 2447 C C . ASP A 1 306 ? -25.15921 45.80860 42.51050 1.000 86.12210 306 ASP A C 1
ATOM 2448 O O . ASP A 1 306 ? -24.60741 45.18865 43.42704 1.000 83.41616 306 ASP A O 1
ATOM 2453 N N . LEU A 1 307 ? -24.69264 46.97379 42.05542 1.000 82.50910 307 LEU A N 1
ATOM 2454 C CA . LEU A 1 307 ? -23.53039 47.59673 42.67798 1.000 78.94848 307 LEU A CA 1
ATOM 2455 C C . LEU A 1 307 ? -23.86462 48.14074 44.06123 1.000 85.25698 307 LEU A C 1
ATOM 2456 O O . LEU A 1 307 ? -22.98281 48.22335 44.92396 1.000 84.86262 307 LEU A O 1
ATOM 2461 N N . VAL A 1 308 ? -25.12620 48.51101 44.29182 1.000 87.64561 308 VAL A N 1
ATOM 2462 C CA . VAL A 1 308 ? -25.54215 48.94485 45.62165 1.000 86.86693 308 VAL A CA 1
ATOM 2463 C C . VAL A 1 308 ? -25.65410 47.75028 46.56126 1.000 89.72181 308 VAL A C 1
ATOM 2464 O O . VAL A 1 308 ? -25.24515 47.81965 47.72701 1.000 88.84004 308 VAL A O 1
ATOM 2468 N N . VAL A 1 309 ? -26.20953 46.63799 46.07241 1.000 90.90367 309 VAL A N 1
ATOM 2469 C CA . VAL A 1 309 ? -26.28013 45.42123 46.87805 1.000 94.51648 309 VAL A CA 1
ATOM 2470 C C . VAL A 1 309 ? -24.88141 44.95686 47.26109 1.000 97.81391 309 VAL A C 1
ATOM 2471 O O . VAL A 1 309 ? -24.64444 44.51368 48.39184 1.000 99.32287 309 VAL A O 1
ATOM 2475 N N . TYR A 1 310 ? -23.93167 45.05917 46.32796 1.000 96.23966 310 TYR A N 1
ATOM 2476 C CA . TYR A 1 310 ? -22.55903 44.65944 46.61879 1.000 98.01933 310 TYR A CA 1
ATOM 2477 C C . TYR A 1 310 ? -21.94568 45.53772 47.70205 1.000 100.43948 310 TYR A C 1
ATOM 2478 O O . TYR A 1 310 ? -21.16692 45.05731 48.53395 1.000 103.17599 310 TYR A O 1
ATOM 2487 N N . ALA A 1 311 ? -22.28427 46.82941 47.70927 1.000 100.24962 311 ALA A N 1
ATOM 2488 C CA . ALA A 1 311 ? -21.82377 47.70234 48.78326 1.000 99.65571 311 ALA A CA 1
ATOM 2489 C C . ALA A 1 311 ? -22.47072 47.33852 50.11301 1.000 102.33074 311 ALA A C 1
ATOM 2490 O O . ALA A 1 311 ? -21.85441 47.51382 51.17034 1.000 103.64136 311 ALA A O 1
ATOM 2492 N N . MET A 1 312 ? -23.70699 46.83541 50.08088 1.000 103.33354 312 MET A N 1
ATOM 2493 C CA . MET A 1 312 ? -24.35164 46.37057 51.30371 1.000 103.47994 312 MET A CA 1
ATOM 2494 C C . MET A 1 312 ? -23.71908 45.08269 51.81417 1.000 102.41353 312 MET A C 1
ATOM 2495 O O . MET A 1 312 ? -23.66055 44.86097 53.02914 1.000 96.18342 312 MET A O 1
ATOM 2500 N N . GLU A 1 313 ? -23.24171 44.22724 50.90759 1.000 106.82454 313 GLU A N 1
ATOM 2501 C CA . GLU A 1 313 ? -22.59511 42.98686 51.32323 1.000 110.20554 313 GLU A CA 1
ATOM 2502 C C . GLU A 1 313 ? -21.25445 43.26534 51.99255 1.000 118.18288 313 GLU A C 1
ATOM 2503 O O . GLU A 1 313 ? -20.94671 42.69888 53.04783 1.000 122.19951 313 GLU A O 1
ATOM 2509 N N . ARG A 1 314 ? -20.44131 44.13978 51.39310 1.000 120.52527 314 ARG A N 1
ATOM 2510 C CA . ARG A 1 314 ? -19.16723 44.50590 52.00114 1.000 121.96262 314 ARG A CA 1
ATOM 2511 C C . ARG A 1 314 ? -19.34239 45.37124 53.24194 1.000 126.85132 314 ARG A C 1
ATOM 2512 O O . ARG A 1 314 ? -18.38785 45.52508 54.01150 1.000 126.70392 314 ARG A O 1
ATOM 2520 N N . SER A 1 315 ? -20.53053 45.94537 53.44969 1.000 132.64963 315 SER A N 1
ATOM 2521 C CA . SER A 1 315 ? -20.78081 46.69025 54.67939 1.000 139.89445 315 SER A CA 1
ATOM 2522 C C . SER A 1 315 ? -20.71730 45.77276 55.89276 1.000 145.50083 315 SER A C 1
ATOM 2523 O O . SER A 1 315 ? -20.26409 46.18093 56.96857 1.000 145.07098 315 SER A O 1
ATOM 2526 N N . GLU A 1 316 ? -21.16267 44.52953 55.73740 1.000 152.40796 316 GLU A N 1
ATOM 2527 C CA . GLU A 1 316 ? -21.00783 43.52058 56.77512 1.000 160.70835 316 GLU A CA 1
ATOM 2528 C C . GLU A 1 316 ? -19.56945 43.00027 56.73331 1.000 166.62778 316 GLU A C 1
ATOM 2529 O O . GLU A 1 316 ? -18.70998 43.54461 56.03368 1.000 165.59116 316 GLU A O 1
ATOM 2535 N N . THR A 1 317 ? -19.29427 41.93564 57.48957 1.000 170.96502 317 THR A N 1
ATOM 2536 C CA . THR A 1 317 ? -17.96514 41.33821 57.57365 1.000 170.81563 317 THR A CA 1
ATOM 2537 C C . THR A 1 317 ? -16.92823 42.35222 58.04388 1.000 173.60035 317 THR A C 1
ATOM 2538 O O . THR A 1 317 ? -16.17924 42.90805 57.23204 1.000 173.44214 317 THR A O 1
ATOM 2542 N N . GLU A 1 318 ? -16.90048 42.60995 59.34985 1.000 175.33444 318 GLU A N 1
ATOM 2543 C CA . GLU A 1 318 ? -15.84605 43.40013 60.01017 1.000 176.16248 318 GLU A CA 1
ATOM 2544 C C . GLU A 1 318 ? -15.90201 44.83902 59.49653 1.000 179.82623 318 GLU A C 1
ATOM 2545 O O . GLU A 1 318 ? -17.00944 45.40001 59.46073 1.000 180.01015 318 GLU A O 1
ATOM 2551 N N . GLU A 1 319 ? -14.76695 45.44043 59.11039 1.000 182.94868 319 GLU A N 1
ATOM 2552 C CA . GLU A 1 319 ? -14.55073 46.84981 58.77941 1.000 184.60548 319 GLU A CA 1
ATOM 2553 C C . GLU A 1 319 ? -14.28620 47.65979 60.04663 1.000 185.65368 319 GLU A C 1
ATOM 2554 O O . GLU A 1 319 ? -13.79511 48.79325 59.97451 1.000 182.39138 319 GLU A O 1
ATOM 2560 N N . LYS A 1 320 ? -14.61234 47.08474 61.20655 1.000 189.98403 320 LYS A N 1
ATOM 2561 C CA . LYS A 1 320 ? -14.19337 47.58812 62.51344 1.000 192.68367 320 LYS A CA 1
ATOM 2562 C C . LYS A 1 320 ? -14.72115 48.98044 62.84269 1.000 198.37925 320 LYS A C 1
ATOM 2563 O O . LYS A 1 320 ? -15.55874 49.53094 62.12017 1.000 197.54202 320 LYS A O 1
ATOM 2569 N N . PHE A 1 321 ? -14.22129 49.55289 63.94297 1.000 204.35318 321 PHE A N 1
ATOM 2570 C CA . PHE A 1 321 ? -14.77147 50.80137 64.45967 1.000 207.19924 321 PHE A CA 1
ATOM 2571 C C . PHE A 1 321 ? -14.37223 52.00024 63.60973 1.000 211.35082 321 PHE A C 1
ATOM 2572 O O . PHE A 1 321 ? -15.15424 52.94824 63.47673 1.000 211.56174 321 PHE A O 1
ATOM 2580 N N . ASP A 1 322 ? -13.17096 51.98760 63.03989 1.000 217.07369 322 ASP A N 1
ATOM 2581 C CA . ASP A 1 322 ? -12.62071 53.14012 62.33947 1.000 214.51155 322 ASP A CA 1
ATOM 2582 C C . ASP A 1 322 ? -12.64043 52.90599 60.83532 1.000 211.25005 322 ASP A C 1
ATOM 2583 O O . ASP A 1 322 ? -12.19280 51.85706 60.35855 1.000 211.81687 322 ASP A O 1
ATOM 2588 N N . ASP A 1 323 ? -13.16697 53.88685 60.09890 1.000 200.77113 323 ASP A N 1
ATOM 2589 C CA . ASP A 1 323 ? -13.14909 53.89829 58.63970 1.000 190.33775 323 ASP A CA 1
ATOM 2590 C C . ASP A 1 323 ? -13.82673 52.67251 58.04125 1.000 192.76701 323 ASP A C 1
ATOM 2591 O O . ASP A 1 323 ? -14.56973 51.96225 58.72678 1.000 195.87077 323 ASP A O 1
ATOM 2596 N N . GLY A 1 324 ? -13.57558 52.42185 56.75978 1.000 192.46196 324 GLY A N 1
ATOM 2597 C CA . GLY A 1 324 ? -14.18868 51.30082 56.08067 1.000 193.23522 324 GLY A CA 1
ATOM 2598 C C . GLY A 1 324 ? -13.19782 50.36470 55.42193 1.000 194.23905 324 GLY A C 1
ATOM 2599 O O . GLY A 1 324 ? -13.33960 49.14262 55.52542 1.000 196.09817 324 GLY A O 1
ATOM 2600 N N . GLY A 1 325 ? -12.18363 50.91966 54.75762 1.000 191.07813 325 GLY A N 1
ATOM 2601 C CA . GLY A 1 325 ? -11.29251 50.11537 53.94295 1.000 188.38059 325 GLY A CA 1
ATOM 2602 C C . GLY A 1 325 ? -12.08791 49.42204 52.85868 1.000 188.37696 325 GLY A C 1
ATOM 2603 O O . GLY A 1 325 ? -12.53731 48.28710 53.04791 1.000 191.84108 325 GLY A O 1
ATOM 2604 N N . THR A 1 326 ? -12.25286 50.09967 51.71827 1.000 184.68289 326 THR A N 1
ATOM 2605 C CA . THR A 1 326 ? -13.32893 49.82811 50.76885 1.000 181.41388 326 THR A CA 1
ATOM 2606 C C . THR A 1 326 ? -14.64713 50.09958 51.49093 1.000 175.83657 326 THR A C 1
ATOM 2607 O O . THR A 1 326 ? -14.66235 50.85010 52.47319 1.000 177.48899 326 THR A O 1
ATOM 2611 N N . SER A 1 327 ? -15.75101 49.51485 51.01947 1.000 166.98481 327 SER A N 1
ATOM 2612 C CA . SER A 1 327 ? -17.07174 49.74402 51.60079 1.000 160.35530 327 SER A CA 1
ATOM 2613 C C . SER A 1 327 ? -17.40287 51.23169 51.64081 1.000 156.73335 327 SER A C 1
ATOM 2614 O O . SER A 1 327 ? -18.08849 51.74376 50.74981 1.000 158.29508 327 SER A O 1
ATOM 2617 N N . GLN A 1 328 ? -16.91901 51.93170 52.67272 1.000 152.93283 328 GLN A N 1
ATOM 2618 C CA . GLN A 1 328 ? -17.09996 53.37905 52.73910 1.000 149.19023 328 GLN A CA 1
ATOM 2619 C C . GLN A 1 328 ? -16.46411 54.07121 51.54043 1.000 139.84676 328 GLN A C 1
ATOM 2620 O O . GLN A 1 328 ? -16.90373 55.15559 51.14072 1.000 137.40017 328 GLN A O 1
ATOM 2626 N N . LEU A 1 329 ? -15.43510 53.45730 50.95292 1.000 134.38493 329 LEU A N 1
ATOM 2627 C CA . LEU A 1 329 ? -14.85927 53.98058 49.71920 1.000 125.46219 329 LEU A CA 1
ATOM 2628 C C . LEU A 1 329 ? -15.79497 53.74593 48.53924 1.000 115.76057 329 LEU A C 1
ATOM 2629 O O . LEU A 1 329 ? -15.90201 54.59273 47.64465 1.000 112.90963 329 LEU A O 1
ATOM 2634 N N . LEU A 1 330 ? -16.48155 52.60059 48.52258 1.000 109.85977 330 LEU A N 1
ATOM 2635 C CA . LEU A 1 330 ? -17.43328 52.30770 47.45683 1.000 100.30081 330 LEU A CA 1
ATOM 2636 C C . LEU A 1 330 ? -18.71902 53.10883 47.62120 1.000 97.38322 330 LEU A C 1
ATOM 2637 O O . LEU A 1 330 ? -19.28713 53.58277 46.63032 1.000 95.53173 330 LEU A O 1
ATOM 2642 N N . TRP A 1 331 ? -19.19621 53.26187 48.86015 1.000 95.37381 331 TRP A N 1
ATOM 2643 C CA . TRP A 1 331 ? -20.34733 54.12581 49.10324 1.000 92.71775 331 TRP A CA 1
ATOM 2644 C C . TRP A 1 331 ? -20.05136 55.55763 48.68031 1.000 93.49901 331 TRP A C 1
ATOM 2645 O O . TRP A 1 331 ? -20.90416 56.22845 48.08566 1.000 97.02266 331 TRP A O 1
ATOM 2656 N N . GLN A 1 332 ? -18.84533 56.04257 48.98713 1.000 90.11872 332 GLN A N 1
ATOM 2657 C CA . GLN A 1 332 ? -18.43129 57.36419 48.52973 1.000 85.25113 332 GLN A CA 1
ATOM 2658 C C . GLN A 1 332 ? -18.48392 57.45676 47.01139 1.000 78.72776 332 GLN A C 1
ATOM 2659 O O . GLN A 1 332 ? -18.93799 58.46476 46.45694 1.000 79.30980 332 GLN A O 1
ATOM 2665 N N . HIS A 1 333 ? -18.03081 56.40739 46.32205 1.000 78.68604 333 HIS A N 1
ATOM 2666 C CA . HIS A 1 333 ? -18.10600 56.39270 44.86606 1.000 79.78637 333 HIS A CA 1
ATOM 2667 C C . HIS A 1 333 ? -19.54788 56.28332 44.38841 1.000 84.53577 333 HIS A C 1
ATOM 2668 O O . HIS A 1 333 ? -19.94192 56.96515 43.43594 1.000 80.68667 333 HIS A O 1
ATOM 2675 N N . LEU A 1 334 ? -20.34845 55.43019 45.03519 1.000 91.78137 334 LEU A N 1
ATOM 2676 C CA . LEU A 1 334 ? -21.75000 55.29099 44.64965 1.000 88.23809 334 LEU A CA 1
ATOM 2677 C C . LEU A 1 334 ? -22.50135 56.60529 44.80749 1.000 89.92957 334 LEU A C 1
ATOM 2678 O O . LEU A 1 334 ? -23.42051 56.89875 44.03460 1.000 89.28490 334 LEU A O 1
ATOM 2683 N N . SER A 1 335 ? -22.12963 57.40353 45.81017 1.000 95.04876 335 SER A N 1
ATOM 2684 C CA . SER A 1 335 ? -22.78953 58.68433 46.03932 1.000 97.93788 335 SER A CA 1
ATOM 2685 C C . SER A 1 335 ? -22.72574 59.56387 44.79616 1.000 99.26115 335 SER A C 1
ATOM 2686 O O . SER A 1 335 ? -23.75512 60.01620 44.28641 1.000 97.34738 335 SER A O 1
ATOM 2689 N N . SER A 1 336 ? -21.51820 59.80512 44.28406 1.000 100.85523 336 SER A N 1
ATOM 2690 C CA . SER A 1 336 ? -21.34627 60.68502 43.13506 1.000 101.07349 336 SER A CA 1
ATOM 2691 C C . SER A 1 336 ? -21.62611 59.99640 41.80475 1.000 106.76660 336 SER A C 1
ATOM 2692 O O . SER A 1 336 ? -21.95158 60.67991 40.82792 1.000 109.24722 336 SER A O 1
ATOM 2695 N N . GLN A 1 337 ? -21.51465 58.66816 41.74146 1.000 106.55556 337 GLN A N 1
ATOM 2696 C CA . GLN A 1 337 ? -21.67321 57.97409 40.46628 1.000 103.06381 337 GLN A CA 1
ATOM 2697 C C . GLN A 1 337 ? -23.13683 57.91159 40.04465 1.000 101.21930 337 GLN A C 1
ATOM 2698 O O . GLN A 1 337 ? -23.49183 58.32409 38.93407 1.000 100.40288 337 GLN A O 1
ATOM 2704 N N . LEU A 1 338 ? -24.00236 57.39596 40.92092 1.000 101.09381 338 LEU A N 1
ATOM 2705 C CA . LEU A 1 338 ? -25.39725 57.16730 40.56018 1.000 108.72668 338 LEU A CA 1
ATOM 2706 C C . LEU A 1 338 ? -26.16838 58.46057 40.32573 1.000 109.89328 338 LEU A C 1
ATOM 2707 O O . LEU A 1 338 ? -27.23764 58.42331 39.70719 1.000 111.01934 338 LEU A O 1
ATOM 2712 N N . ILE A 1 339 ? -25.65846 59.59624 40.80742 1.000 106.49533 339 ILE A N 1
ATOM 2713 C CA . ILE A 1 339 ? -26.37727 60.85921 40.65672 1.000 101.54177 339 ILE A CA 1
ATOM 2714 C C . ILE A 1 339 ? -26.49396 61.24142 39.18830 1.000 105.11651 339 ILE A C 1
ATOM 2715 O O . ILE A 1 339 ? -27.55482 61.68161 38.72920 1.000 111.45414 339 ILE A O 1
ATOM 2720 N N . PHE A 1 340 ? -25.40930 61.08032 38.42856 1.000 99.71562 340 PHE A N 1
ATOM 2721 C CA . PHE A 1 340 ? -25.41527 61.50083 37.03121 1.000 96.51029 340 PHE A CA 1
ATOM 2722 C C . PHE A 1 340 ? -26.44561 60.72451 36.22208 1.000 99.81129 340 PHE A C 1
ATOM 2723 O O . PHE A 1 340 ? -27.20333 61.30677 35.43737 1.000 103.76812 340 PHE A O 1
ATOM 2731 N N . PHE A 1 341 ? -26.48068 59.40121 36.39348 1.000 101.28408 341 PHE A N 1
ATOM 2732 C CA . PHE A 1 341 ? -27.33965 58.57444 35.55439 1.000 100.10095 341 PHE A CA 1
ATOM 2733 C C . PHE A 1 341 ? -28.81718 58.81722 35.83866 1.000 103.42042 341 PHE A C 1
ATOM 2734 O O . PHE A 1 341 ? -29.65169 58.64599 34.94489 1.000 102.83509 341 PHE A O 1
ATOM 2742 N N . VAL A 1 342 ? -29.16367 59.22563 37.05550 1.000 110.61074 342 VAL A N 1
ATOM 2743 C CA . VAL A 1 342 ? -30.55448 59.55062 37.34398 1.000 117.05451 342 VAL A CA 1
ATOM 2744 C C . VAL A 1 342 ? -30.87155 61.00407 36.99801 1.000 118.73926 342 VAL A C 1
ATOM 2745 O O . VAL A 1 342 ? -32.01277 61.32046 36.64526 1.000 122.02652 342 VAL A O 1
ATOM 2749 N N . LEU A 1 343 ? -29.88096 61.89469 37.07402 1.000 117.93581 343 LEU A N 1
ATOM 2750 C CA . LEU A 1 343 ? -30.12672 63.29885 36.77083 1.000 120.99380 343 LEU A CA 1
ATOM 2751 C C . LEU A 1 343 ? -30.38085 63.50029 35.28141 1.000 122.42101 343 LEU A C 1
ATOM 2752 O O . LEU A 1 343 ? -31.30501 64.22343 34.89245 1.000 126.78210 343 LEU A O 1
ATOM 2757 N N . PHE A 1 344 ? -29.57262 62.86733 34.43251 1.000 121.15184 344 PHE A N 1
ATOM 2758 C CA . PHE A 1 344 ? -29.72636 62.96216 32.98763 1.000 123.67530 344 PHE A CA 1
ATOM 2759 C C . PHE A 1 344 ? -30.69636 61.91735 32.44969 1.000 122.55569 344 PHE A C 1
ATOM 2760 O O . PHE A 1 344 ? -30.76352 61.70849 31.23371 1.000 122.42458 344 PHE A O 1
ATOM 2768 N N . GLN A 1 345 ? -31.42323 61.24310 33.33964 1.000 120.28260 345 GLN A N 1
ATOM 2769 C CA . GLN A 1 345 ? -32.51795 60.34357 32.98135 1.000 121.56660 345 GLN A CA 1
ATOM 2770 C C . GLN A 1 345 ? -32.01766 59.11458 32.21710 1.000 116.67388 345 GLN A C 1
ATOM 2771 O O . GLN A 1 345 ? -32.44234 58.83176 31.09647 1.000 118.03459 345 GLN A O 1
ATOM 2777 N N . PHE A 1 346 ? -31.11075 58.37577 32.85646 1.000 110.61753 346 PHE A N 1
ATOM 2778 C CA . PHE A 1 346 ? -30.69467 57.04470 32.41995 1.000 102.97009 346 PHE A CA 1
ATOM 2779 C C . PHE A 1 346 ? -31.12144 55.95542 33.39052 1.000 100.55368 346 PHE A C 1
ATOM 2780 O O . PHE A 1 346 ? -31.51539 54.86590 32.96627 1.000 99.96304 346 PHE A O 1
ATOM 2788 N N . ALA A 1 347 ? -31.07395 56.23312 34.68739 1.000 99.43413 347 ALA A N 1
ATOM 2789 C CA . ALA A 1 347 ? -31.62230 55.34795 35.70138 1.000 99.62507 347 ALA A CA 1
ATOM 2790 C C . ALA A 1 347 ? -32.80578 56.03100 36.37029 1.000 109.26249 347 ALA A C 1
ATOM 2791 O O . ALA A 1 347 ? -32.78758 57.24483 36.59354 1.000 113.17924 347 ALA A O 1
ATOM 2793 N N . SER A 1 348 ? -33.84041 55.25482 36.67259 1.000 110.43514 348 SER A N 1
ATOM 2794 C CA . SER A 1 348 ? -35.04613 55.77801 37.30064 1.000 109.50196 348 SER A CA 1
ATOM 2795 C C . SER A 1 348 ? -34.96947 55.52725 38.80070 1.000 107.91908 348 SER A C 1
ATOM 2796 O O . SER A 1 348 ? -34.79999 54.38250 39.23367 1.000 104.47591 348 SER A O 1
ATOM 2799 N N . PHE A 1 349 ? -35.09021 56.59645 39.58805 1.000 108.21120 349 PHE A N 1
ATOM 2800 C CA . PHE A 1 349 ? -35.00676 56.45138 41.04029 1.000 106.55002 349 PHE A CA 1
ATOM 2801 C C . PHE A 1 349 ? -36.13192 55.60283 41.61995 1.000 102.17794 349 PHE A C 1
ATOM 2802 O O . PHE A 1 349 ? -35.83850 54.71435 42.43855 1.000 100.56810 349 PHE A O 1
ATOM 2810 N N . PRO A 1 350 ? -37.41132 55.80643 41.27296 1.000 101.26500 350 PRO A N 1
ATOM 2811 C CA . PRO A 1 350 ? -38.44470 54.92467 41.84419 1.000 102.49552 350 PRO A CA 1
ATOM 2812 C C . PRO A 1 350 ? -38.26382 53.46709 41.46138 1.000 101.46103 350 PRO A C 1
ATOM 2813 O O . PRO A 1 350 ? -38.41284 52.58540 42.31595 1.000 99.30488 350 PRO A O 1
ATOM 2817 N N . HIS A 1 351 ? -37.93298 53.18773 40.19867 1.000 100.04365 351 HIS A N 1
ATOM 2818 C CA . HIS A 1 351 ? -37.71764 51.80549 39.78455 1.000 102.17840 351 HIS A CA 1
ATOM 2819 C C . HIS A 1 351 ? -36.49217 51.20757 40.46474 1.000 104.36285 351 HIS A C 1
ATOM 2820 O O . HIS A 1 351 ? -36.50731 50.03559 40.85679 1.000 104.58840 351 HIS A O 1
ATOM 2827 N N . MET A 1 352 ? -35.42219 51.99475 40.61563 1.000 105.35952 352 MET A N 1
ATOM 2828 C CA . MET A 1 352 ? -34.23273 51.49538 41.30028 1.000 104.94401 352 MET A CA 1
ATOM 2829 C C . MET A 1 352 ? -34.53301 51.15248 42.75232 1.000 108.83978 352 MET A C 1
ATOM 2830 O O . MET A 1 352 ? -34.02644 50.15552 43.27823 1.000 108.77982 352 MET A O 1
ATOM 2835 N N . VAL A 1 353 ? -35.35867 51.96421 43.41491 1.000 110.15538 353 VAL A N 1
ATOM 2836 C CA . VAL A 1 353 ? -35.62390 51.75826 44.83564 1.000 106.96857 353 VAL A CA 1
ATOM 2837 C C . VAL A 1 353 ? -36.42975 50.48267 45.05340 1.000 107.07661 353 VAL A C 1
ATOM 2838 O O . VAL A 1 353 ? -36.07429 49.64202 45.88782 1.000 105.87492 353 VAL A O 1
ATOM 2842 N N . LEU A 1 354 ? -37.52744 50.31616 44.31057 1.000 109.11441 354 LEU A N 1
ATOM 2843 C CA . LEU A 1 354 ? -38.33322 49.11062 44.47718 1.000 117.56956 354 LEU A CA 1
ATOM 2844 C C . LEU A 1 354 ? -37.60440 47.87441 43.96539 1.000 119.18405 354 LEU A C 1
ATOM 2845 O O . LEU A 1 354 ? -37.79104 46.77939 44.50871 1.000 121.07365 354 LEU A O 1
ATOM 2850 N N . SER A 1 355 ? -36.77420 48.02364 42.92902 1.000 118.57115 355 SER A N 1
ATOM 2851 C CA . SER A 1 355 ? -35.91208 46.91873 42.52550 1.000 116.21768 355 SER A CA 1
ATOM 2852 C C . SER A 1 355 ? -34.84119 46.65279 43.57228 1.000 113.52090 355 SER A C 1
ATOM 2853 O O . SER A 1 355 ? -34.39857 45.50967 43.72964 1.000 114.45744 355 SER A O 1
ATOM 2856 N N . LEU A 1 356 ? -34.41812 47.69171 44.29673 1.000 110.12452 356 LEU A N 1
ATOM 2857 C CA . LEU A 1 356 ? -33.49658 47.49260 45.40838 1.000 107.86166 356 LEU A CA 1
ATOM 2858 C C . LEU A 1 356 ? -34.18832 46.82162 46.58684 1.000 107.09579 356 LEU A C 1
ATOM 2859 O O . LEU A 1 356 ? -33.54838 46.07755 47.33807 1.000 106.20462 356 LEU A O 1
ATOM 2864 N N . HIS A 1 357 ? -35.48913 47.06725 46.76222 1.000 105.37408 357 HIS A N 1
ATOM 2865 C CA . HIS A 1 357 ? -36.21891 46.43155 47.85387 1.000 106.69721 357 HIS A CA 1
ATOM 2866 C C . HIS A 1 357 ? -36.32382 44.92655 47.64399 1.000 113.13134 357 HIS A C 1
ATOM 2867 O O . HIS A 1 357 ? -36.13110 44.14972 48.58570 1.000 115.90388 357 HIS A O 1
ATOM 2874 N N . GLN A 1 358 ? -36.62736 44.49733 46.41600 1.000 112.36608 358 GLN A N 1
ATOM 2875 C CA . GLN A 1 358 ? -36.70771 43.06840 46.12816 1.000 112.66919 358 GLN A CA 1
ATOM 2876 C C . GLN A 1 358 ? -35.36090 42.38573 46.33280 1.000 114.83884 358 GLN A C 1
ATOM 2877 O O . GLN A 1 358 ? -35.29571 41.27336 46.86883 1.000 115.13593 358 GLN A O 1
ATOM 2883 N N . LYS A 1 359 ? -34.27330 43.03737 45.91379 1.000 109.87504 359 LYS A N 1
ATOM 2884 C CA . LYS A 1 359 ? -32.94902 42.45022 46.08467 1.000 107.64691 359 LYS A CA 1
ATOM 2885 C C . LYS A 1 359 ? -32.54003 42.39217 47.55171 1.000 107.07439 359 LYS A C 1
ATOM 2886 O O . LYS A 1 359 ? -31.84043 41.45826 47.96079 1.000 107.12150 359 LYS A O 1
ATOM 2892 N N . LEU A 1 360 ? -32.95947 43.37131 48.35296 1.000 107.66636 360 LEU A N 1
ATOM 2893 C CA . LEU A 1 360 ? -32.59840 43.42925 49.76370 1.000 107.51523 360 LEU A CA 1
ATOM 2894 C C . LEU A 1 360 ? -33.61708 42.75806 50.67591 1.000 108.90747 360 LEU A C 1
ATOM 2895 O O . LEU A 1 360 ? -33.33547 42.58520 51.86693 1.000 105.24869 360 LEU A O 1
ATOM 2900 N N . ALA A 1 361 ? -34.78383 42.38042 50.15844 1.000 115.63943 361 ALA A N 1
ATOM 2901 C CA . ALA A 1 361 ? -35.79722 41.73441 50.98361 1.000 122.00209 361 ALA A CA 1
ATOM 2902 C C . ALA A 1 361 ? -35.35669 40.31885 51.33228 1.000 127.34797 361 ALA A C 1
ATOM 2903 O O . ALA A 1 361 ? -35.21299 39.46910 50.44684 1.000 130.00766 361 ALA A O 1
ATOM 2905 N N . GLY A 1 362 ? -35.14120 40.06773 52.61879 1.000 127.69562 362 GLY A N 1
ATOM 2906 C CA . GLY A 1 362 ? -34.74364 38.74587 53.06952 1.000 127.25300 362 GLY A CA 1
ATOM 2907 C C . GLY A 1 362 ? -33.36378 38.31901 52.61832 1.000 124.26865 362 GLY A C 1
ATOM 2908 O O . GLY A 1 362 ? -33.15945 37.14179 52.29402 1.000 123.65867 362 GLY A O 1
ATOM 2909 N N . ARG A 1 363 ? -32.40835 39.24756 52.58580 1.000 121.92085 363 ARG A N 1
ATOM 2910 C CA . ARG A 1 363 ? -31.04314 38.91444 52.19934 1.000 123.09566 363 ARG A CA 1
ATOM 2911 C C . ARG A 1 363 ? -30.07677 39.22973 53.33611 1.000 130.41867 363 ARG A C 1
ATOM 2912 O O . ARG A 1 363 ? -29.15583 40.03709 53.17542 1.000 134.68425 363 ARG A O 1
ATOM 2920 N N . GLY A 1 364 ? -30.28894 38.61024 54.49359 1.000 136.48035 364 GLY A N 1
ATOM 2921 C CA . GLY A 1 364 ? -29.34927 38.73174 55.58937 1.000 143.63219 364 GLY A CA 1
ATOM 2922 C C . GLY A 1 364 ? -29.42497 40.06767 56.30954 1.000 150.02415 364 GLY A C 1
ATOM 2923 O O . GLY A 1 364 ? -30.41797 40.80066 56.24680 1.000 146.84628 364 GLY A O 1
ATOM 2924 N N . LEU A 1 365 ? -28.33322 40.38339 57.00404 1.000 161.26289 365 LEU A N 1
ATOM 2925 C CA . LEU A 1 365 ? -28.27800 41.56728 57.84630 1.000 162.68446 365 LEU A CA 1
ATOM 2926 C C . LEU A 1 365 ? -28.10975 42.83102 57.00311 1.000 159.18236 365 LEU A C 1
ATOM 2927 O O . LEU A 1 365 ? -27.85959 42.78846 55.79416 1.000 155.32313 365 LEU A O 1
ATOM 2932 N N . ILE A 1 366 ? -28.25556 43.97497 57.67115 1.000 158.77524 366 ILE A N 1
ATOM 2933 C CA . ILE A 1 366 ? -28.22397 45.28182 57.02440 1.000 152.73196 366 ILE A CA 1
ATOM 2934 C C . ILE A 1 366 ? -27.40723 46.24066 57.88376 1.000 149.49934 366 ILE A C 1
ATOM 2935 O O . ILE A 1 366 ? -27.94417 46.89987 58.78165 1.000 153.86429 366 ILE A O 1
ATOM 2940 N N . LYS A 1 367 ? -26.10012 46.31702 57.62543 1.000 140.86372 367 LYS A N 1
ATOM 2941 C CA . LYS A 1 367 ? -25.22231 47.20295 58.37994 1.000 134.93432 367 LYS A CA 1
ATOM 2942 C C . LYS A 1 367 ? -24.92887 48.51423 57.66032 1.000 127.95842 367 LYS A C 1
ATOM 2943 O O . LYS A 1 367 ? -24.64438 49.51732 58.32486 1.000 126.32958 367 LYS A O 1
ATOM 2949 N N . GLY A 1 368 ? -25.00513 48.53864 56.33206 1.000 119.52608 368 GLY A N 1
ATOM 2950 C CA . GLY A 1 368 ? -24.75784 49.75769 55.58738 1.000 108.59930 368 GLY A CA 1
ATOM 2951 C C . GLY A 1 368 ? -26.02649 50.47851 55.18110 1.000 101.61271 368 GLY A C 1
ATOM 2952 O O . GLY A 1 368 ? -26.12781 50.99048 54.06209 1.000 97.73280 368 GLY A O 1
ATOM 2953 N N . ARG A 1 369 ? -27.00390 50.52851 56.08887 1.000 100.94141 369 ARG A N 1
ATOM 2954 C CA . ARG A 1 369 ? -28.27624 51.16929 55.77128 1.000 99.23655 369 ARG A CA 1
ATOM 2955 C C . ARG A 1 369 ? -28.14127 52.68706 55.73657 1.000 96.70537 369 ARG A C 1
ATOM 2956 O O . ARG A 1 369 ? -28.73957 53.34869 54.87973 1.000 96.92468 369 ARG A O 1
ATOM 2964 N N . ASP A 1 370 ? -27.36040 53.25615 56.65914 1.000 93.86768 370 ASP A N 1
ATOM 2965 C CA . ASP A 1 370 ? -27.17441 54.70294 56.68171 1.000 93.23441 370 ASP A CA 1
ATOM 2966 C C . ASP A 1 370 ? -26.45841 55.18271 55.42679 1.000 91.77835 370 ASP A C 1
ATOM 2967 O O . ASP A 1 370 ? -26.81441 56.22132 54.85718 1.000 91.03654 370 ASP A O 1
ATOM 2972 N N . HIS A 1 371 ? -25.44553 54.43631 54.98027 1.000 88.23342 371 HIS A N 1
ATOM 2973 C CA . HIS A 1 371 ? -24.74646 54.79718 53.75229 1.000 86.37398 371 HIS A CA 1
ATOM 2974 C C . HIS A 1 371 ? -25.66217 54.66656 52.54260 1.000 91.75233 371 HIS A C 1
ATOM 2975 O O . HIS A 1 371 ? -25.57862 55.46455 51.60163 1.000 96.34246 371 HIS A O 1
ATOM 2982 N N . LEU A 1 372 ? -26.54473 53.66448 52.55042 1.000 96.05622 372 LEU A N 1
ATOM 2983 C CA . LEU A 1 372 ? -27.51019 53.52056 51.46608 1.000 92.48218 372 LEU A CA 1
ATOM 2984 C C . LEU A 1 372 ? -28.47068 54.70212 51.42659 1.000 88.94968 372 LEU A C 1
ATOM 2985 O O . LEU A 1 372 ? -28.76450 55.23804 50.35136 1.000 85.89119 372 LEU A O 1
ATOM 2990 N N . MET A 1 373 ? -28.96965 55.12448 52.59043 1.000 89.54650 373 MET A N 1
ATOM 2991 C CA . MET A 1 373 ? -29.85509 56.28240 52.63014 1.000 91.10100 373 MET A CA 1
ATOM 2992 C C . MET A 1 373 ? -29.10765 57.57002 52.31203 1.000 85.36149 373 MET A C 1
ATOM 2993 O O . MET A 1 373 ? -29.69165 58.49582 51.73765 1.000 79.33569 373 MET A O 1
ATOM 2998 N N . TRP A 1 374 ? -27.82442 57.64987 52.67395 1.000 84.71209 374 TRP A N 1
ATOM 2999 C CA . TRP A 1 374 ? -27.02163 58.80168 52.27701 1.000 80.43176 374 TRP A CA 1
ATOM 3000 C C . TRP A 1 374 ? -26.91037 58.89098 50.76157 1.000 79.60467 374 TRP A C 1
ATOM 3001 O O . TRP A 1 374 ? -27.02200 59.98008 50.18663 1.000 83.90185 374 TRP A O 1
ATOM 3012 N N . VAL A 1 375 ? -26.68807 57.75349 50.09839 1.000 76.39382 375 VAL A N 1
ATOM 3013 C CA . VAL A 1 375 ? -26.68751 57.72712 48.63780 1.000 77.70178 375 VAL A CA 1
ATOM 3014 C C . VAL A 1 375 ? -28.04746 58.15756 48.10528 1.000 84.43444 375 VAL A C 1
ATOM 3015 O O . VAL A 1 375 ? -28.14564 58.96004 47.16902 1.000 87.73859 375 VAL A O 1
ATOM 3019 N N . LEU A 1 376 ? -29.11895 57.63771 48.70802 1.000 83.38062 376 LEU A N 1
ATOM 3020 C CA . LEU A 1 376 ? -30.46345 57.96205 48.24774 1.000 80.68059 376 LEU A CA 1
ATOM 3021 C C . LEU A 1 376 ? -30.84253 59.39978 48.57498 1.000 87.87628 376 LEU A C 1
ATOM 3022 O O . LEU A 1 376 ? -31.59529 60.02449 47.81913 1.000 95.56778 376 LEU A O 1
ATOM 3027 N N . LEU A 1 377 ? -30.33734 59.93913 49.68839 1.000 88.02885 377 LEU A N 1
ATOM 3028 C CA . LEU A 1 377 ? -30.60973 61.33313 50.02596 1.000 85.62596 377 LEU A CA 1
ATOM 3029 C C . LEU A 1 377 ? -30.08062 62.28032 48.95836 1.000 88.28605 377 LEU A C 1
ATOM 3030 O O . LEU A 1 377 ? -30.67025 63.34139 48.72285 1.000 84.92328 377 LEU A O 1
ATOM 3035 N N . GLN A 1 378 ? -28.97973 61.91192 48.29863 1.000 88.22976 378 GLN A N 1
ATOM 3036 C CA . GLN A 1 378 ? -28.42199 62.76135 47.25188 1.000 86.47943 378 GLN A CA 1
ATOM 3037 C C . GLN A 1 378 ? -29.39636 62.92136 46.09086 1.000 94.65115 378 GLN A C 1
ATOM 3038 O O . GLN A 1 378 ? -29.50508 64.00649 45.50778 1.000 87.49561 378 GLN A O 1
ATOM 3044 N N . PHE A 1 379 ? -30.11504 61.85181 45.74068 1.000 114.91233 379 PHE A N 1
ATOM 3045 C CA . PHE A 1 379 ? -31.12781 61.95167 44.69418 1.000 124.35437 379 PHE A CA 1
ATOM 3046 C C . PHE A 1 379 ? -32.29084 62.82682 45.14175 1.000 128.70277 379 PHE A C 1
ATOM 3047 O O . PHE A 1 379 ? -32.72787 63.72359 44.41086 1.000 133.46612 379 PHE A O 1
ATOM 3055 N N . ILE A 1 380 ? -32.80136 62.57719 46.34730 1.000 120.61116 380 ILE A N 1
ATOM 3056 C CA . ILE A 1 380 ? -34.03152 63.22143 46.79796 1.000 114.62376 380 ILE A CA 1
ATOM 3057 C C . ILE A 1 380 ? -33.79826 64.70563 47.05113 1.000 120.43267 380 ILE A C 1
ATOM 3058 O O . ILE A 1 380 ? -34.46976 65.56458 46.46905 1.000 125.13717 380 ILE A O 1
ATOM 3063 N N . SER A 1 381 ? -32.83478 65.02685 47.91925 1.000 119.17028 381 SER A N 1
ATOM 3064 C CA . SER A 1 381 ? -32.61144 66.41755 48.30390 1.000 116.26310 381 SER A CA 1
ATOM 3065 C C . SER A 1 381 ? -32.28462 67.29720 47.10387 1.000 118.52395 381 SER A C 1
ATOM 3066 O O . SER A 1 381 ? -32.57496 68.49862 47.12014 1.000 119.61980 381 SER A O 1
ATOM 3069 N N . GLY A 1 382 ? -31.70267 66.72305 46.05455 1.000 121.22741 382 GLY A N 1
ATOM 3070 C CA . GLY A 1 382 ? -31.28105 67.50589 44.91082 1.000 121.98741 382 GLY A CA 1
ATOM 3071 C C . GLY A 1 382 ? -32.28635 67.59547 43.78046 1.000 123.63848 382 GLY A C 1
ATOM 3072 O O . GLY A 1 382 ? -32.23453 68.53663 42.98313 1.000 124.76197 382 GLY A O 1
ATOM 3073 N N . SER A 1 383 ? -33.20782 66.63298 43.69196 1.000 119.64457 383 SER A N 1
ATOM 3074 C CA . SER A 1 383 ? -34.12945 66.56549 42.56676 1.000 114.97550 383 SER A CA 1
ATOM 3075 C C . SER A 1 383 ? -35.60150 66.63826 42.94701 1.000 110.90643 383 SER A C 1
ATOM 3076 O O . SER A 1 383 ? -36.43859 66.79894 42.05163 1.000 111.67329 383 SER A O 1
ATOM 3079 N N . ILE A 1 384 ? -35.94938 66.52962 44.23232 1.000 110.97262 384 ILE A N 1
ATOM 3080 C CA . ILE A 1 384 ? -37.34951 66.62517 44.63577 1.000 112.85168 384 ILE A CA 1
ATOM 3081 C C . ILE A 1 384 ? -37.91117 68.02777 44.45988 1.000 117.65670 384 ILE A C 1
ATOM 3082 O O . ILE A 1 384 ? -39.11564 68.23252 44.65127 1.000 119.62584 384 ILE A O 1
ATOM 3087 N N . GLN A 1 385 ? -37.06644 68.99667 44.09358 1.000 123.22597 385 GLN A N 1
ATOM 3088 C CA . GLN A 1 385 ? -37.53078 70.36462 43.88213 1.000 125.42820 385 GLN A CA 1
ATOM 3089 C C . GLN A 1 385 ? -38.64705 70.42402 42.84670 1.000 128.91818 385 GLN A C 1
ATOM 3090 O O . GLN A 1 385 ? -39.62747 71.15738 43.02136 1.000 129.30351 385 GLN A O 1
ATOM 3096 N N . LYS A 1 386 ? -38.51941 69.65977 41.76263 1.000 131.76924 386 LYS A N 1
ATOM 3097 C CA . LYS A 1 386 ? -39.47941 69.71907 40.66815 1.000 134.14822 386 LYS A CA 1
ATOM 3098 C C . LYS A 1 386 ? -39.98720 68.36457 40.19717 1.000 133.38676 386 LYS A C 1
ATOM 3099 O O . LYS A 1 386 ? -41.02845 68.32486 39.53041 1.000 134.73471 386 LYS A O 1
ATOM 3105 N N . ASN A 1 387 ? -39.30556 67.26542 40.50806 1.000 130.81207 387 ASN A N 1
ATOM 3106 C CA . ASN A 1 387 ? -39.83162 65.95070 40.17293 1.000 130.51921 387 ASN A CA 1
ATOM 3107 C C . ASN A 1 387 ? -41.09958 65.66813 40.97089 1.000 128.71447 387 ASN A C 1
ATOM 3108 O O . ASN A 1 387 ? -41.29144 66.18001 42.07726 1.000 129.18718 387 ASN A O 1
ATOM 3113 N N . ALA A 1 388 ? -41.97298 64.84637 40.39241 1.000 125.94257 388 ALA A N 1
ATOM 3114 C CA . ALA A 1 388 ? -43.22338 64.50171 41.05357 1.000 123.15706 388 ALA A CA 1
ATOM 3115 C C . ALA A 1 388 ? -42.95398 63.76080 42.35885 1.000 123.15605 388 ALA A C 1
ATOM 3116 O O . ALA A 1 388 ? -41.94416 63.06829 42.51197 1.000 125.32313 388 ALA A O 1
ATOM 3118 N N . LEU A 1 389 ? -43.87697 63.91800 43.31117 1.000 122.83734 389 LEU A N 1
ATOM 3119 C CA . LEU A 1 389 ? -43.69401 63.32020 44.62999 1.000 122.59871 389 LEU A CA 1
ATOM 3120 C C . LEU A 1 389 ? -43.78788 61.80023 44.58311 1.000 123.85235 389 LEU A C 1
ATOM 3121 O O . LEU A 1 389 ? -43.12081 61.11616 45.36793 1.000 124.56014 389 LEU A O 1
ATOM 3126 N N . ALA A 1 390 ? -44.59584 61.25421 43.67214 1.000 126.06086 390 ALA A N 1
ATOM 3127 C CA . ALA A 1 390 ? -44.80168 59.81201 43.60748 1.000 129.86687 390 ALA A CA 1
ATOM 3128 C C . ALA A 1 390 ? -43.55316 59.04530 43.19073 1.000 128.71634 390 ALA A C 1
ATOM 3129 O O . ALA A 1 390 ? -43.56032 57.81113 43.25161 1.000 127.47398 390 ALA A O 1
ATOM 3131 N N . ASP A 1 391 ? -42.49194 59.73319 42.77252 1.000 127.49176 391 ASP A N 1
ATOM 3132 C CA . ASP A 1 391 ? -41.25881 59.07567 42.36336 1.000 122.82681 391 ASP A CA 1
ATOM 3133 C C . ASP A 1 391 ? -40.31373 58.79869 43.52528 1.000 118.26900 391 ASP A C 1
ATOM 3134 O O . ASP A 1 391 ? -39.35991 58.03126 43.35664 1.000 117.96282 391 ASP A O 1
ATOM 3139 N N . PHE A 1 392 ? -40.55109 59.39803 44.69137 1.000 115.27712 392 PHE A N 1
ATOM 3140 C CA . PHE A 1 392 ? -39.70607 59.20224 45.86127 1.000 113.76956 392 PHE A CA 1
ATOM 3141 C C . PHE A 1 392 ? -40.41021 58.45291 46.98327 1.000 111.76407 392 PHE A C 1
ATOM 3142 O O . PHE A 1 392 ? -39.77888 58.15332 48.00166 1.000 111.48654 392 PHE A O 1
ATOM 3150 N N . LEU A 1 393 ? -41.69794 58.15117 46.82714 1.000 112.03078 393 LEU A N 1
ATOM 3151 C CA . LEU A 1 393 ? -42.41067 57.39095 47.84738 1.000 116.99679 393 LEU A CA 1
ATOM 3152 C C . LEU A 1 393 ? -41.88570 55.96932 48.05743 1.000 114.69570 393 LEU A C 1
ATOM 3153 O O . LEU A 1 393 ? -41.93791 55.50204 49.20846 1.000 120.22393 393 LEU A O 1
ATOM 3158 N N . PRO A 1 394 ? -41.39011 55.22893 47.03151 1.000 106.14186 394 PRO A N 1
ATOM 3159 C CA . PRO A 1 394 ? -40.85893 53.88050 47.29298 1.000 100.59904 394 PRO A CA 1
ATOM 3160 C C . PRO A 1 394 ? -39.76124 53.81696 48.34692 1.000 97.94515 394 PRO A C 1
ATOM 3161 O O . PRO A 1 394 ? -39.44270 52.73260 48.84351 1.000 93.48826 394 PRO A O 1
ATOM 3165 N N . VAL A 1 395 ? -39.17038 54.96401 48.69057 1.000 101.99809 395 VAL A N 1
ATOM 3166 C CA . VAL A 1 395 ? -38.18193 54.99521 49.76550 1.000 103.33473 395 VAL A CA 1
ATOM 3167 C C . VAL A 1 395 ? -38.81232 54.58579 51.08988 1.000 105.55332 395 VAL A C 1
ATOM 3168 O O . VAL A 1 395 ? -38.13666 54.02586 51.96270 1.000 101.02265 395 VAL A O 1
ATOM 3172 N N . MET A 1 396 ? -40.11287 54.84250 51.25960 1.000 111.09132 396 MET A N 1
ATOM 3173 C CA . MET A 1 396 ? -40.78471 54.46768 52.50022 1.000 110.90539 396 MET A CA 1
ATOM 3174 C C . MET A 1 396 ? -40.74048 52.96067 52.72012 1.000 103.29989 396 MET A C 1
ATOM 3175 O O . MET A 1 396 ? -40.57020 52.49677 53.85358 1.000 95.93344 396 MET A O 1
ATOM 3180 N N . LYS A 1 397 ? -40.88728 52.17879 51.64723 1.000 107.12947 397 LYS A N 1
ATOM 3181 C CA . LYS A 1 397 ? -40.77970 50.72942 51.77620 1.000 111.46632 397 LYS A CA 1
ATOM 3182 C C . LYS A 1 397 ? -39.36876 50.30452 52.16138 1.000 112.61675 397 LYS A C 1
ATOM 3183 O O . LYS A 1 397 ? -39.19747 49.32517 52.89661 1.000 113.09583 397 LYS A O 1
ATOM 3189 N N . LEU A 1 398 ? -38.35097 51.02242 51.67926 1.000 112.68046 398 LEU A N 1
ATOM 3190 C CA . LEU A 1 398 ? -36.98074 50.71006 52.07169 1.000 109.84056 398 LEU A CA 1
ATOM 3191 C C . LEU A 1 398 ? -36.73902 51.02908 53.54134 1.000 110.88075 398 LEU A C 1
ATOM 3192 O O . LEU A 1 398 ? -36.06898 50.26377 54.24330 1.000 108.63316 398 LEU A O 1
ATOM 3197 N N . PHE A 1 399 ? -37.27425 52.15253 54.02582 1.000 110.81779 399 PHE A N 1
ATOM 3198 C CA . PHE A 1 399 ? -37.07992 52.51743 55.42614 1.000 109.74462 399 PHE A CA 1
ATOM 3199 C C . PHE A 1 399 ? -37.69645 51.47980 56.35585 1.000 106.47975 399 PHE A C 1
ATOM 3200 O O . PHE A 1 399 ? -37.07625 51.06688 57.34290 1.000 104.19215 399 PHE A O 1
ATOM 3208 N N . ASP A 1 400 ? -38.92585 51.05024 56.05766 1.000 106.83291 400 ASP A N 1
ATOM 3209 C CA . ASP A 1 400 ? -39.58001 50.03144 56.87129 1.000 109.57387 400 ASP A CA 1
ATOM 3210 C C . ASP A 1 400 ? -38.83391 48.70546 56.84020 1.000 106.29013 400 ASP A C 1
ATOM 3211 O O . ASP A 1 400 ? -39.00466 47.88764 57.75026 1.000 105.58185 400 ASP A O 1
ATOM 3216 N N . LEU A 1 401 ? -38.00617 48.48035 55.82203 1.000 103.98999 401 LEU A N 1
ATOM 3217 C CA . LEU A 1 401 ? -37.27757 47.22774 55.67975 1.000 101.68602 401 LEU A CA 1
ATOM 3218 C C . LEU A 1 401 ? -35.95940 47.21186 56.44130 1.000 104.03797 401 LEU A C 1
ATOM 3219 O O . LEU A 1 401 ? -35.55336 46.15257 56.93310 1.000 100.48196 401 LEU A O 1
ATOM 3224 N N . LEU A 1 402 ? -35.28545 48.35663 56.56220 1.000 110.42328 402 LEU A N 1
ATOM 3225 C CA . LEU A 1 402 ? -33.90845 48.38741 57.03800 1.000 111.53880 402 LEU A CA 1
ATOM 3226 C C . LEU A 1 402 ? -33.75304 48.87086 58.47585 1.000 113.79128 402 LEU A C 1
ATOM 3227 O O . LEU A 1 402 ? -32.65972 48.73728 59.03419 1.000 106.54526 402 LEU A O 1
ATOM 3232 N N . TYR A 1 403 ? -34.79690 49.42064 59.09265 1.000 125.78724 403 TYR A N 1
ATOM 3233 C CA . TYR A 1 403 ? -34.58533 50.05707 60.38344 1.000 135.26003 403 TYR A CA 1
ATOM 3234 C C . TYR A 1 403 ? -35.47475 49.45250 61.46473 1.000 149.63862 403 TYR A C 1
ATOM 3235 O O . TYR A 1 403 ? -36.56243 48.94688 61.16956 1.000 146.50107 403 TYR A O 1
ATOM 3244 N N . PRO A 1 404 ? -35.03735 49.48977 62.72748 1.000 166.39833 404 PRO A N 1
ATOM 3245 C CA . PRO A 1 404 ? -35.89116 49.01665 63.82650 1.000 169.52418 404 PRO A CA 1
ATOM 3246 C C . PRO A 1 404 ? -36.94117 50.06512 64.17295 1.000 171.80151 404 PRO A C 1
ATOM 3247 O O . PRO A 1 404 ? -36.61827 51.22442 64.44143 1.000 174.14159 404 PRO A O 1
ATOM 3251 N N . GLU A 1 405 ? -38.20492 49.64727 64.16971 1.000 165.34044 405 GLU A N 1
ATOM 3252 C CA . GLU A 1 405 ? -39.32683 50.56911 64.29602 1.000 162.41770 405 GLU A CA 1
ATOM 3253 C C . GLU A 1 405 ? -39.68260 50.90321 65.73875 1.000 162.39088 405 GLU A C 1
ATOM 3254 O O . GLU A 1 405 ? -40.14666 52.01751 66.00896 1.000 163.92744 405 GLU A O 1
ATOM 3260 N N . LYS A 1 406 ? -39.46839 49.97740 66.67123 1.000 158.63540 406 LYS A N 1
ATOM 3261 C CA . LYS A 1 406 ? -39.98209 50.12608 68.02883 1.000 150.71072 406 LYS A CA 1
ATOM 3262 C C . LYS A 1 406 ? -39.35090 51.29281 68.78151 1.000 147.21879 406 LYS A C 1
ATOM 3263 O O . LYS A 1 406 ? -40.01923 52.29846 69.04240 1.000 146.21988 406 LYS A O 1
ATOM 3269 N N . GLU A 1 407 ? -38.07727 51.17224 69.14075 1.000 144.03455 407 GLU A N 1
ATOM 3270 C CA . GLU A 1 407 ? -37.44734 52.13666 70.02896 1.000 142.85806 407 GLU A CA 1
ATOM 3271 C C . GLU A 1 407 ? -36.82851 53.29219 69.24820 1.000 137.64751 407 GLU A C 1
ATOM 3272 O O . GLU A 1 407 ? -36.54746 53.19268 68.05106 1.000 132.89627 407 GLU A O 1
ATOM 3278 N N . TYR A 1 408 ? -36.62205 54.40229 69.95534 1.000 136.01826 408 TYR A N 1
ATOM 3279 C CA . TYR A 1 408 ? -35.99637 55.57305 69.35760 1.000 128.52833 408 TYR A CA 1
ATOM 3280 C C . TYR A 1 408 ? -34.57221 55.25813 68.92116 1.000 124.34070 408 TYR A C 1
ATOM 3281 O O . TYR A 1 408 ? -33.83180 54.55348 69.61322 1.000 125.54333 408 TYR A O 1
ATOM 3290 N N . ILE A 1 409 ? -34.18709 55.79083 67.76782 1.000 119.33624 409 ILE A N 1
ATOM 3291 C CA . ILE A 1 409 ? -32.80353 55.75257 67.31038 1.000 114.89528 409 ILE A CA 1
ATOM 3292 C C . ILE A 1 409 ? -32.08201 56.95049 67.92321 1.000 117.53041 409 ILE A C 1
ATOM 3293 O O . ILE A 1 409 ? -32.48256 58.09528 67.65886 1.000 120.27880 409 ILE A O 1
ATOM 3298 N N . PRO A 1 410 ? -31.05019 56.74180 68.73583 1.000 114.72717 410 PRO A N 1
ATOM 3299 C CA . PRO A 1 410 ? -30.39105 57.87150 69.39947 1.000 113.78547 410 PRO A CA 1
ATOM 3300 C C . PRO A 1 410 ? -29.70774 58.79687 68.40344 1.000 110.39071 410 PRO A C 1
ATOM 3301 O O . PRO A 1 410 ? -29.47299 58.45408 67.24232 1.000 110.49010 410 PRO A O 1
ATOM 3305 N N . VAL A 1 411 ? -29.39082 59.99233 68.88129 1.000 106.50839 411 VAL A N 1
ATOM 3306 C CA . VAL A 1 411 ? -28.66008 60.96402 68.06565 1.000 106.87781 411 VAL A CA 1
ATOM 3307 C C . VAL A 1 411 ? -27.17656 60.60458 68.08510 1.000 104.64927 411 VAL A C 1
ATOM 3308 O O . VAL A 1 411 ? -26.61701 60.36967 69.16853 1.000 107.44141 411 VAL A O 1
ATOM 3312 N N . PRO A 1 412 ? -26.52061 60.53694 66.93509 1.000 98.82567 412 PRO A N 1
ATOM 3313 C CA . PRO A 1 412 ? -25.11125 60.14098 66.88643 1.000 100.14159 412 PRO A CA 1
ATOM 3314 C C . PRO A 1 412 ? -24.20726 61.27795 67.35150 1.000 106.61776 412 PRO A C 1
ATOM 3315 O O . PRO A 1 412 ? -24.65840 62.36244 67.71611 1.000 114.07880 412 PRO A O 1
ATOM 3319 N N . ASP A 1 413 ? -22.90565 61.00660 67.33048 1.000 105.13049 413 ASP A N 1
ATOM 3320 C CA . ASP A 1 413 ? -21.90166 61.98327 67.74282 1.000 106.33987 413 ASP A CA 1
ATOM 3321 C C . ASP A 1 413 ? -21.66846 62.93192 66.57646 1.000 103.42009 413 ASP A C 1
ATOM 3322 O O . ASP A 1 413 ? -21.04551 62.57072 65.57536 1.000 101.82051 413 ASP A O 1
ATOM 3327 N N . ILE A 1 414 ? -22.16544 64.16006 66.71106 1.000 102.96248 414 ILE A N 1
ATOM 3328 C CA . ILE A 1 414 ? -22.20337 65.10539 65.60094 1.000 100.28636 414 ILE A CA 1
ATOM 3329 C C . ILE A 1 414 ? -20.81795 65.69538 65.38481 1.000 103.55749 414 ILE A C 1
ATOM 3330 O O . ILE A 1 414 ? -20.63267 66.56680 64.52951 1.000 102.13883 414 ILE A O 1
ATOM 3335 N N . ASN A 1 415 ? -19.83536 65.23281 66.16291 1.000 103.74386 415 ASN A N 1
ATOM 3336 C CA . ASN A 1 415 ? -18.45106 65.63337 65.94698 1.000 96.30520 415 ASN A CA 1
ATOM 3337 C C . ASN A 1 415 ? -17.78053 64.83983 64.83365 1.000 91.77854 415 ASN A C 1
ATOM 3338 O O . ASN A 1 415 ? -16.76047 65.28769 64.30052 1.000 94.78160 415 ASN A O 1
ATOM 3343 N N . LYS A 1 416 ? -18.33108 63.68698 64.46616 1.000 93.81572 416 LYS A N 1
ATOM 3344 C CA . LYS A 1 416 ? -17.83586 62.80807 63.41754 1.000 93.64573 416 LYS A CA 1
ATOM 3345 C C . LYS A 1 416 ? -18.59327 63.05091 62.11923 1.000 90.83604 416 LYS A C 1
ATOM 3346 O O . LYS A 1 416 ? -19.80072 63.31614 62.14633 1.000 91.08124 416 LYS A O 1
ATOM 3352 N N . PRO A 1 417 ? -17.91474 62.97033 60.97060 1.000 91.49448 417 PRO A N 1
ATOM 3353 C CA . PRO A 1 417 ? -18.61225 63.18978 59.69298 1.000 96.34969 417 PRO A CA 1
ATOM 3354 C C . PRO A 1 417 ? -19.65832 62.13558 59.38261 1.000 103.79465 417 PRO A C 1
ATOM 3355 O O . PRO A 1 417 ? -20.51549 62.37484 58.52337 1.000 104.66075 417 PRO A O 1
ATOM 3359 N N . GLN A 1 418 ? -19.62462 60.98416 60.05582 1.000 108.35744 418 GLN A N 1
ATOM 3360 C CA . GLN A 1 418 ? -20.61302 59.94050 59.82036 1.000 110.18646 418 GLN A CA 1
ATOM 3361 C C . GLN A 1 418 ? -21.99112 60.30216 60.35844 1.000 107.65237 418 GLN A C 1
ATOM 3362 O O . GLN A 1 418 ? -22.93835 59.53782 60.14575 1.000 109.02476 418 GLN A O 1
ATOM 3368 N N . SER A 1 419 ? -22.12711 61.43994 61.04514 1.000 106.82599 419 SER A N 1
ATOM 3369 C CA . SER A 1 419 ? -23.43710 61.85736 61.53029 1.000 105.11551 419 SER A CA 1
ATOM 3370 C C . SER A 1 419 ? -24.35849 62.24935 60.38401 1.000 99.06846 419 SER A C 1
ATOM 3371 O O . SER A 1 419 ? -25.57410 62.04243 60.47031 1.000 101.37579 419 SER A O 1
ATOM 3374 N N . THR A 1 420 ? -23.80405 62.81322 59.30788 1.000 95.89721 420 THR A N 1
ATOM 3375 C CA . THR A 1 420 ? -24.61172 63.14273 58.14029 1.000 95.16064 420 THR A CA 1
ATOM 3376 C C . THR A 1 420 ? -25.16236 61.90055 57.45459 1.000 95.74069 420 THR A C 1
ATOM 3377 O O . THR A 1 420 ? -26.17468 61.99312 56.75229 1.000 99.00120 420 THR A O 1
ATOM 3381 N N . HIS A 1 421 ? -24.51953 60.74546 57.63930 1.000 94.13574 421 HIS A N 1
ATOM 3382 C CA . HIS A 1 421 ? -25.06178 59.49852 57.11458 1.000 89.09764 421 HIS A CA 1
ATOM 3383 C C . HIS A 1 421 ? -26.09035 58.89168 58.05911 1.000 86.26222 421 HIS A C 1
ATOM 3384 O O . HIS A 1 421 ? -27.03234 58.23454 57.60308 1.000 86.30490 421 HIS A O 1
ATOM 3391 N N . ALA A 1 422 ? -25.93081 59.09964 59.36781 1.000 85.24440 422 ALA A N 1
ATOM 3392 C CA . ALA A 1 422 ? -26.92720 58.61933 60.31901 1.000 86.78227 422 ALA A CA 1
ATOM 3393 C C . ALA A 1 422 ? -28.20678 59.44141 60.22662 1.000 88.85981 422 ALA A C 1
ATOM 3394 O O . ALA A 1 422 ? -29.31273 58.88854 60.20621 1.000 97.04862 422 ALA A O 1
ATOM 3396 N N . PHE A 1 423 ? -28.07456 60.76813 60.16323 1.000 85.46733 423 PHE A N 1
ATOM 3397 C CA . PHE A 1 423 ? -29.21736 61.65456 59.97149 1.000 87.64855 423 PHE A CA 1
ATOM 3398 C C . PHE A 1 423 ? -29.79433 61.58708 58.56417 1.000 84.10244 423 PHE A C 1
ATOM 3399 O O . PHE A 1 423 ? -30.80117 62.25483 58.30242 1.000 81.09208 423 PHE A O 1
ATOM 3407 N N . ALA A 1 424 ? -29.18897 60.80933 57.66170 1.000 83.54875 424 ALA A N 1
ATOM 3408 C CA . ALA A 1 424 ? -29.62114 60.80928 56.26719 1.000 83.76895 424 ALA A CA 1
ATOM 3409 C C . ALA A 1 424 ? -31.06348 60.34128 56.12837 1.000 85.16827 424 ALA A C 1
ATOM 3410 O O . ALA A 1 424 ? -31.80078 60.82986 55.26435 1.000 89.17579 424 ALA A O 1
ATOM 3412 N N . MET A 1 425 ? -31.48593 59.39590 56.96889 1.000 85.64539 425 MET A N 1
ATOM 3413 C CA . MET A 1 425 ? -32.86163 58.91576 56.90122 1.000 93.21146 425 MET A CA 1
ATOM 3414 C C . MET A 1 425 ? -33.84214 60.00547 57.31601 1.000 93.06122 425 MET A C 1
ATOM 3415 O O . MET A 1 425 ? -34.84550 60.24533 56.63406 1.000 93.17582 425 MET A O 1
ATOM 3420 N N . THR A 1 426 ? -33.56592 60.67803 58.43545 1.000 91.63810 426 THR A N 1
ATOM 3421 C CA . THR A 1 426 ? -34.43311 61.76505 58.87639 1.000 91.85532 426 THR A CA 1
ATOM 3422 C C . THR A 1 426 ? -34.43570 62.90766 57.86803 1.000 93.47586 426 THR A C 1
ATOM 3423 O O . THR A 1 426 ? -35.48039 63.51970 57.61598 1.000 97.56870 426 THR A O 1
ATOM 3427 N N . CYS A 1 427 ? -33.27610 63.19993 57.27067 1.000 89.22385 427 CYS A N 1
ATOM 3428 C CA . CYS A 1 427 ? -33.21235 64.22395 56.23180 1.000 90.71094 427 CYS A CA 1
ATOM 3429 C C . CYS A 1 427 ? -34.10632 63.86710 55.05185 1.000 89.80820 427 CYS A C 1
ATOM 3430 O O . CYS A 1 427 ? -34.80387 64.73156 54.50737 1.000 88.42535 427 CYS A O 1
ATOM 3433 N N . ILE A 1 428 ? -34.09488 62.59607 54.64242 1.000 92.55803 428 ILE A N 1
ATOM 3434 C CA . ILE A 1 428 ? -34.95662 62.14965 53.55128 1.000 96.00978 428 ILE A CA 1
ATOM 3435 C C . ILE A 1 428 ? -36.41984 62.40215 53.88962 1.000 97.51742 428 ILE A C 1
ATOM 3436 O O . ILE A 1 428 ? -37.20153 62.85026 53.04136 1.000 98.16497 428 ILE A O 1
ATOM 3441 N N . TRP A 1 429 ? -36.81107 62.13562 55.13772 1.000 99.86336 429 TRP A N 1
ATOM 3442 C CA . TRP A 1 429 ? -38.20447 62.32530 55.52361 1.000 103.33847 429 TRP A CA 1
ATOM 3443 C C . TRP A 1 429 ? -38.56996 63.80034 55.61894 1.000 99.92709 429 TRP A C 1
ATOM 3444 O O . TRP A 1 429 ? -39.71714 64.16914 55.34482 1.000 100.25844 429 TRP A O 1
ATOM 3455 N N . ILE A 1 430 ? -37.62034 64.65584 56.00373 1.000 96.34953 430 ILE A N 1
ATOM 3456 C CA . ILE A 1 430 ? -37.90676 66.08524 56.05217 1.000 92.61257 430 ILE A CA 1
ATOM 3457 C C . ILE A 1 430 ? -38.11822 66.63535 54.64650 1.000 94.18733 430 ILE A C 1
ATOM 3458 O O . ILE A 1 430 ? -38.92432 67.55088 54.44527 1.000 96.45006 430 ILE A O 1
ATOM 3463 N N . HIS A 1 431 ? -37.42709 66.07986 53.64924 1.000 95.36976 431 HIS A N 1
ATOM 3464 C CA . HIS A 1 431 ? -37.67319 66.49740 52.27265 1.000 98.17583 431 HIS A CA 1
ATOM 3465 C C . HIS A 1 431 ? -39.00813 65.96690 51.76545 1.000 106.23329 431 HIS A C 1
ATOM 3466 O O . HIS A 1 431 ? -39.70746 66.65197 51.01010 1.000 106.94017 431 HIS A O 1
ATOM 3473 N N . LEU A 1 432 ? -39.37599 64.74699 52.16461 1.000 109.70986 432 LEU A N 1
ATOM 3474 C CA . LEU A 1 432 ? -40.68345 64.21402 51.79655 1.000 112.91135 432 LEU A CA 1
ATOM 3475 C C . LEU A 1 432 ? -41.80225 64.96040 52.51202 1.000 118.89390 432 LEU A C 1
ATOM 3476 O O . LEU A 1 432 ? -42.88150 65.16660 51.94470 1.000 120.80303 432 LEU A O 1
ATOM 3481 N N . ASN A 1 433 ? -41.56089 65.37730 53.75704 1.000 122.27597 433 ASN A N 1
ATOM 3482 C CA . ASN A 1 433 ? -42.59081 66.07715 54.51773 1.000 124.58317 433 ASN A CA 1
ATOM 3483 C C . ASN A 1 433 ? -42.83386 67.47586 53.96418 1.000 126.37179 433 ASN A C 1
ATOM 3484 O O . ASN A 1 433 ? -43.98238 67.92741 53.88614 1.000 128.65611 433 ASN A O 1
ATOM 3489 N N . ARG A 1 434 ? -41.76696 68.17683 53.57322 1.000 131.78377 434 ARG A N 1
ATOM 3490 C CA . ARG A 1 434 ? -41.92976 69.52408 53.03796 1.000 136.94037 434 ARG A CA 1
ATOM 3491 C C . ARG A 1 434 ? -42.51301 69.50397 51.63143 1.000 136.97558 434 ARG A C 1
ATOM 3492 O O . ARG A 1 434 ? -43.22481 70.43812 51.24522 1.000 140.21545 434 ARG A O 1
ATOM 3500 N N . LYS A 1 435 ? -42.22201 68.46044 50.85093 1.000 131.70020 435 LYS A N 1
ATOM 3501 C CA . LYS A 1 435 ? -42.90115 68.28856 49.57311 1.000 127.87233 435 LYS A CA 1
ATOM 3502 C C . LYS A 1 435 ? -44.37527 67.95799 49.76282 1.000 136.70646 435 LYS A C 1
ATOM 3503 O O . LYS A 1 435 ? -45.17810 68.20547 48.85671 1.000 142.56575 435 LYS A O 1
ATOM 3509 N N . ALA A 1 436 ? -44.74648 67.41258 50.92208 1.000 139.28253 436 ALA A N 1
ATOM 3510 C CA . ALA A 1 436 ? -46.14250 67.15363 51.24316 1.000 141.71229 436 ALA A CA 1
ATOM 3511 C C . ALA A 1 436 ? -46.84929 68.36477 51.83486 1.000 142.75804 436 ALA A C 1
ATOM 3512 O O . ALA A 1 436 ? -48.07733 68.45951 51.72826 1.000 146.16225 436 ALA A O 1
ATOM 3514 N N . GLN A 1 437 ? -46.11112 69.28550 52.45973 1.000 141.22339 437 GLN A N 1
ATOM 3515 C CA . GLN A 1 437 ? -46.72137 70.51970 52.94283 1.000 138.98453 437 GLN A CA 1
ATOM 3516 C C . GLN A 1 437 ? -46.87661 71.53110 51.81344 1.000 142.14276 437 GLN A C 1
ATOM 3517 O O . GLN A 1 437 ? -47.93986 72.14275 51.66142 1.000 142.17757 437 GLN A O 1
ATOM 3523 N N . ASN A 1 438 ? -45.82627 71.72443 51.01708 1.000 151.75035 438 ASN A N 1
ATOM 3524 C CA . ASN A 1 438 ? -45.95738 72.49251 49.78603 1.000 153.64476 438 ASN A CA 1
ATOM 3525 C C . ASN A 1 438 ? -46.92580 71.77770 48.85491 1.000 161.30536 438 ASN A C 1
ATOM 3526 O O . ASN A 1 438 ? -46.71867 70.60784 48.51687 1.000 160.61011 438 ASN A O 1
ATOM 3531 N N . ASP A 1 439 ? -47.98218 72.48385 48.44542 1.000 171.51224 439 ASP A N 1
ATOM 3532 C CA . ASP A 1 439 ? -49.12384 71.86848 47.77577 1.000 176.04809 439 ASP A CA 1
ATOM 3533 C C . ASP A 1 439 ? -49.69027 70.76651 48.66365 1.000 178.76001 439 ASP A C 1
ATOM 3534 O O . ASP A 1 439 ? -49.33781 69.59168 48.51686 1.000 177.23172 439 ASP A O 1
ATOM 3539 N N . ASN A 1 440 ? -50.57391 71.14277 49.58336 1.000 183.26796 440 ASN A N 1
ATOM 3540 C CA . ASN A 1 440 ? -51.01241 70.26288 50.65878 1.000 184.00203 440 ASN A CA 1
ATOM 3541 C C . ASN A 1 440 ? -51.99551 69.21424 50.13470 1.000 185.71845 440 ASN A C 1
ATOM 3542 O O . ASN A 1 440 ? -52.12717 68.98930 48.92829 1.000 185.49047 440 ASN A O 1
ATOM 3547 N N . SER A 1 441 ? -52.67858 68.54350 51.06689 1.000 188.28742 441 SER A N 1
ATOM 3548 C CA . SER A 1 441 ? -53.77967 67.62222 50.79541 1.000 191.79077 441 SER A CA 1
ATOM 3549 C C . SER A 1 441 ? -53.33104 66.34430 50.09208 1.000 195.30399 441 SER A C 1
ATOM 3550 O O . SER A 1 441 ? -52.13553 66.13705 49.85772 1.000 191.68399 441 SER A O 1
ATOM 3553 N N . LYS A 1 442 ? -54.30227 65.48451 49.76914 1.000 202.69426 442 LYS A N 1
ATOM 3554 C CA . LYS A 1 442 ? -54.10173 64.17214 49.15772 1.000 205.15701 442 LYS A CA 1
ATOM 3555 C C . LYS A 1 442 ? -53.36439 63.21428 50.08800 1.000 210.79575 442 LYS A C 1
ATOM 3556 O O . LYS A 1 442 ? -53.98353 62.32142 50.67595 1.000 212.34922 442 LYS A O 1
ATOM 3562 N N . LEU A 1 443 ? -52.04803 63.37752 50.22542 1.000 218.09954 443 LEU A N 1
ATOM 3563 C CA . LEU A 1 443 ? -51.23282 62.45044 51.01352 1.000 213.20524 443 LEU A CA 1
ATOM 3564 C C . LEU A 1 443 ? -50.23353 63.24277 51.85124 1.000 206.77144 443 LEU A C 1
ATOM 3565 O O . LEU A 1 443 ? -49.20674 63.69889 51.33921 1.000 207.32630 443 LEU A O 1
ATOM 3570 N N . GLN A 1 444 ? -50.53424 63.39342 53.13739 1.000 184.69976 444 GLN A N 1
ATOM 3571 C CA . GLN A 1 444 ? -49.58123 63.95766 54.07868 1.000 166.75827 444 GLN A CA 1
ATOM 3572 C C . GLN A 1 444 ? -48.64883 62.86432 54.58710 1.000 155.74503 444 GLN A C 1
ATOM 3573 O O . GLN A 1 444 ? -49.03281 61.69740 54.70819 1.000 155.40046 444 GLN A O 1
ATOM 3579 N N . ILE A 1 445 ? -47.41470 63.24870 54.88095 1.000 145.96608 445 ILE A N 1
ATOM 3580 C CA . ILE A 1 445 ? -46.36456 62.30995 55.26277 1.000 132.81148 445 ILE A CA 1
ATOM 3581 C C . ILE A 1 445 ? -45.98810 62.57327 56.71650 1.000 128.54926 445 ILE A C 1
ATOM 3582 O O . ILE A 1 445 ? -45.47018 63.65365 57.02958 1.000 126.02406 445 ILE A O 1
ATOM 3587 N N . PRO A 1 446 ? -46.22673 61.63446 57.62795 1.000 127.70883 446 PRO A N 1
ATOM 3588 C CA . PRO A 1 446 ? -45.76078 61.79847 59.00523 1.000 127.34464 446 PRO A CA 1
ATOM 3589 C C . PRO A 1 446 ? -44.38463 61.19078 59.22410 1.000 126.41487 446 PRO A C 1
ATOM 3590 O O . PRO A 1 446 ? -44.00081 60.19352 58.60758 1.000 126.87636 446 PRO A O 1
ATOM 3594 N N . ILE A 1 447 ? -43.64140 61.82023 60.12836 1.000 125.57658 447 ILE A N 1
ATOM 3595 C CA . ILE A 1 447 ? -42.31740 61.34635 60.51633 1.000 124.49834 447 ILE A CA 1
ATOM 3596 C C . ILE A 1 447 ? -42.47730 60.08910 61.36270 1.000 119.79007 447 ILE A C 1
ATOM 3597 O O . ILE A 1 447 ? -43.43702 59.98134 62.14168 1.000 123.89030 447 ILE A O 1
ATOM 3602 N N . PRO A 1 448 ? -41.57966 59.11642 61.23573 1.000 112.53614 448 PRO A N 1
ATOM 3603 C CA . PRO A 1 448 ? -41.67879 57.90183 62.05030 1.000 108.15548 448 PRO A CA 1
ATOM 3604 C C . PRO A 1 448 ? -41.35002 58.18154 63.50955 1.000 109.55624 448 PRO A C 1
ATOM 3605 O O . PRO A 1 448 ? -40.78292 59.21318 63.87446 1.000 110.09080 448 PRO A O 1
ATOM 3609 N N . HIS A 1 449 ? -41.72138 57.21703 64.35648 1.000 110.01706 449 HIS A N 1
ATOM 3610 C CA . HIS A 1 449 ? -41.46061 57.32149 65.78734 1.000 110.53166 449 HIS A CA 1
ATOM 3611 C C . HIS A 1 449 ? -39.98981 57.10083 66.11685 1.000 109.32762 449 HIS A C 1
ATOM 3612 O O . HIS A 1 449 ? -39.47281 57.70523 67.06359 1.000 107.48930 449 HIS A O 1
ATOM 3619 N N . SER A 1 450 ? -39.30338 56.24828 65.35323 1.000 105.92354 450 SER A N 1
ATOM 3620 C CA . SER A 1 450 ? -37.89298 55.98644 65.61164 1.000 109.10419 450 SER A CA 1
ATOM 3621 C C . SER A 1 450 ? -37.00204 57.14693 65.19255 1.000 106.90762 450 SER A C 1
ATOM 3622 O O . SER A 1 450 ? -35.86083 57.23489 65.65770 1.000 105.28886 450 SER A O 1
ATOM 3625 N N . LEU A 1 451 ? -37.49105 58.03197 64.32477 1.000 105.85361 451 LEU A N 1
ATOM 3626 C CA . LEU A 1 451 ? -36.74052 59.19877 63.88440 1.000 103.16739 451 LEU A CA 1
ATOM 3627 C C . LEU A 1 451 ? -37.18803 60.47303 64.59035 1.000 110.08591 451 LEU A C 1
ATOM 3628 O O . LEU A 1 451 ? -36.94941 61.57398 64.08295 1.000 109.72936 451 LEU A O 1
ATOM 3633 N N . ARG A 1 452 ? -37.83364 60.34356 65.75073 1.000 117.26338 452 ARG A N 1
ATOM 3634 C CA . ARG A 1 452 ? -38.32019 61.51006 66.47707 1.000 120.68504 452 ARG A CA 1
ATOM 3635 C C . ARG A 1 452 ? -37.19525 62.25231 67.18757 1.000 120.22863 452 ARG A C 1
ATOM 3636 O O . ARG A 1 452 ? -37.24344 63.48268 67.29485 1.000 117.77404 452 ARG A O 1
ATOM 3644 N N . LEU A 1 453 ? -36.18030 61.53263 67.67305 1.000 119.81759 453 LEU A N 1
ATOM 3645 C CA . LEU A 1 453 ? -35.05966 62.19430 68.33437 1.000 118.30225 453 LEU A CA 1
ATOM 3646 C C . LEU A 1 453 ? -34.19152 62.94605 67.33317 1.000 113.30185 453 LEU A C 1
ATOM 3647 O O . LEU A 1 453 ? -33.72048 64.05318 67.61995 1.000 110.31104 453 LEU A O 1
ATOM 3652 N N . HIS A 1 454 ? -33.96340 62.35885 66.15554 1.000 107.00408 454 HIS A N 1
ATOM 3653 C CA . HIS A 1 454 ? -33.18193 63.04321 65.13154 1.000 101.91290 454 HIS A CA 1
ATOM 3654 C C . HIS A 1 454 ? -33.89015 64.29337 64.62895 1.000 105.93849 454 HIS A C 1
ATOM 3655 O O . HIS A 1 454 ? -33.23299 65.28534 64.29319 1.000 110.39838 454 HIS A O 1
ATOM 3662 N N . HIS A 1 455 ? -35.22348 64.26958 64.57060 1.000 105.76758 455 HIS A N 1
ATOM 3663 C CA . HIS A 1 455 ? -35.95869 65.43451 64.09155 1.000 106.91426 455 HIS A CA 1
ATOM 3664 C C . HIS A 1 455 ? -36.01063 66.53622 65.14225 1.000 110.97538 455 HIS A C 1
ATOM 3665 O O . HIS A 1 455 ? -35.87690 67.71900 64.80902 1.000 110.11882 455 HIS A O 1
ATOM 3672 N N . GLU A 1 456 ? -36.21305 66.17152 66.41136 1.000 114.76015 456 GLU A N 1
ATOM 3673 C CA . GLU A 1 456 ? -36.20133 67.17398 67.47115 1.000 118.20456 456 GLU A CA 1
ATOM 3674 C C . GLU A 1 456 ? -34.83623 67.83547 67.59623 1.000 119.92676 456 GLU A C 1
ATOM 3675 O O . GLU A 1 456 ? -34.75085 69.02392 67.92340 1.000 119.24935 456 GLU A O 1
ATOM 3681 N N . PHE A 1 457 ? -33.76059 67.08955 67.33431 1.000 116.49801 457 PHE A N 1
ATOM 3682 C CA . PHE A 1 457 ? -32.42884 67.68284 67.36761 1.000 110.34088 457 PHE A CA 1
ATOM 3683 C C . PHE A 1 457 ? -32.22657 68.66999 66.22523 1.000 109.83000 457 PHE A C 1
ATOM 3684 O O . PHE A 1 457 ? -31.50321 69.65978 66.38410 1.000 113.62119 457 PHE A O 1
ATOM 3692 N N . LEU A 1 458 ? -32.85184 68.42174 65.07314 1.000 104.74167 458 LEU A N 1
ATOM 3693 C CA . LEU A 1 458 ? -32.69021 69.31291 63.93068 1.000 99.01910 458 LEU A CA 1
ATOM 3694 C C . LEU A 1 458 ? -33.52605 70.57944 64.06527 1.000 98.80987 458 LEU A C 1
ATOM 3695 O O . LEU A 1 458 ? -33.09637 71.64840 63.61729 1.000 98.43303 458 LEU A O 1
ATOM 3700 N N . GLN A 1 459 ? -34.71076 70.48582 64.67254 1.000 102.12257 459 GLN A N 1
ATOM 3701 C CA . GLN A 1 459 ? -35.54093 71.67113 64.85726 1.000 107.15248 459 GLN A CA 1
ATOM 3702 C C . GLN A 1 459 ? -35.04552 72.52925 66.01544 1.000 109.43332 459 GLN A C 1
ATOM 3703 O O . GLN A 1 459 ? -35.07005 73.76202 65.92987 1.000 106.18902 459 GLN A O 1
ATOM 3709 N N . GLN A 1 460 ? -34.59162 71.89972 67.10279 1.000 117.13768 460 GLN A N 1
ATOM 3710 C CA . GLN A 1 460 ? -34.05988 72.66343 68.22732 1.000 123.18947 460 GLN A CA 1
ATOM 3711 C C . GLN A 1 460 ? -32.76630 73.37957 67.86073 1.000 120.62487 460 GLN A C 1
ATOM 3712 O O . GLN A 1 460 ? -32.45260 74.42457 68.44208 1.000 124.78521 460 GLN A O 1
ATOM 3718 N N . SER A 1 461 ? -32.00520 72.83837 66.90792 1.000 114.99620 461 SER A N 1
ATOM 3719 C CA . SER A 1 461 ? -30.79582 73.50420 66.44241 1.000 113.56726 461 SER A CA 1
ATOM 3720 C C . SER A 1 461 ? -31.08041 74.55589 65.37908 1.000 118.05092 461 SER A C 1
ATOM 3721 O O . SER A 1 461 ? -30.25266 75.45068 65.17455 1.000 123.01301 461 SER A O 1
ATOM 3724 N N . LEU A 1 462 ? -32.22861 74.47174 64.70300 1.000 113.22154 462 LEU A N 1
ATOM 3725 C CA . LEU A 1 462 ? -32.55246 75.43640 63.65962 1.000 108.66382 462 LEU A CA 1
ATOM 3726 C C . LEU A 1 462 ? -32.94893 76.79246 64.22922 1.000 113.10302 462 LEU A C 1
ATOM 3727 O O . LEU A 1 462 ? -32.81412 77.80602 63.53522 1.000 114.16276 462 LEU A O 1
ATOM 3732 N N . ARG A 1 463 ? -33.42540 76.83951 65.47318 1.000 115.21614 463 ARG A N 1
ATOM 3733 C CA . ARG A 1 463 ? -33.78544 78.09420 66.11739 1.000 122.51283 463 ARG A CA 1
ATOM 3734 C C . ARG A 1 463 ? -32.66937 78.63113 67.00795 1.000 132.98012 463 ARG A C 1
ATOM 3735 O O . ARG A 1 463 ? -32.93481 79.42636 67.91594 1.000 140.55770 463 ARG A O 1
ATOM 3743 N N . ASN A 1 464 ? -31.42938 78.21320 66.76576 1.000 134.80672 464 ASN A N 1
ATOM 3744 C CA . ASN A 1 464 ? -30.27328 78.74633 67.47451 1.000 138.51901 464 ASN A CA 1
ATOM 3745 C C . ASN A 1 464 ? -29.73353 79.93129 66.68240 1.000 142.54766 464 ASN A C 1
ATOM 3746 O O . ASN A 1 464 ? -29.41338 79.79601 65.49642 1.000 144.02957 464 ASN A O 1
ATOM 3751 N N . LYS A 1 465 ? -29.63374 81.08991 67.33773 1.000 144.76137 465 LYS A N 1
ATOM 3752 C CA . LYS A 1 465 ? -29.36119 82.33175 66.62270 1.000 141.63748 465 LYS A CA 1
ATOM 3753 C C . LYS A 1 465 ? -27.92400 82.43686 66.12509 1.000 137.95217 465 LYS A C 1
ATOM 3754 O O . LYS A 1 465 ? -27.64078 83.29822 65.28608 1.000 139.36780 465 LYS A O 1
ATOM 3760 N N . SER A 1 466 ? -27.01350 81.59477 66.61178 1.000 134.31666 466 SER A N 1
ATOM 3761 C CA . SER A 1 466 ? -25.61464 81.66804 66.19311 1.000 135.43144 466 SER A CA 1
ATOM 3762 C C . SER A 1 466 ? -25.01458 80.27203 66.27428 1.000 133.57467 466 SER A C 1
ATOM 3763 O O . SER A 1 466 ? -24.83703 79.73328 67.37107 1.000 137.34704 466 SER A O 1
ATOM 3766 N N . LEU A 1 467 ? -24.70550 79.69634 65.11583 1.000 129.86072 467 LEU A N 1
ATOM 3767 C CA . LEU A 1 467 ? -24.14744 78.35670 65.00949 1.000 127.65363 467 LEU A CA 1
ATOM 3768 C C . LEU A 1 467 ? -22.69104 78.43784 64.57229 1.000 127.79496 467 LEU A C 1
ATOM 3769 O O . LEU A 1 467 ? -22.31996 79.30116 63.77055 1.000 123.03904 467 LEU A O 1
ATOM 3774 N N . GLN A 1 468 ? -21.87197 77.53420 65.09838 1.000 132.20391 468 GLN A N 1
ATOM 3775 C CA . GLN A 1 468 ? -20.43455 77.54190 64.87307 1.000 135.30358 468 GLN A CA 1
ATOM 3776 C C . GLN A 1 468 ? -20.03193 76.42938 63.91300 1.000 131.48014 468 GLN A C 1
ATOM 3777 O O . GLN A 1 468 ? -20.84318 75.59555 63.50120 1.000 128.50527 468 GLN A O 1
ATOM 3783 N N . MET A 1 469 ? -18.74764 76.43264 63.56004 1.000 132.04870 469 MET A N 1
ATOM 3784 C CA . MET A 1 469 ? -18.15295 75.40685 62.71616 1.000 126.57740 469 MET A CA 1
ATOM 3785 C C . MET A 1 469 ? -17.42270 74.34179 63.52402 1.000 119.33808 469 MET A C 1
ATOM 3786 O O . MET A 1 469 ? -16.70711 73.52004 62.94264 1.000 117.31503 469 MET A O 1
ATOM 3791 N N . ASN A 1 470 ? -17.58393 74.33857 64.84973 1.000 116.51069 470 ASN A N 1
ATOM 3792 C CA . ASN A 1 470 ? -16.84861 73.41054 65.70098 1.000 111.48819 470 ASN A CA 1
ATOM 3793 C C . ASN A 1 470 ? -17.35955 71.97974 65.60565 1.000 104.29122 470 ASN A C 1
ATOM 3794 O O . ASN A 1 470 ? -16.71003 71.07442 66.14005 1.000 102.20287 470 ASN A O 1
ATOM 3799 N N . ASP A 1 471 ? -18.49572 71.75479 64.95338 1.000 100.72338 471 ASP A N 1
ATOM 3800 C CA . ASP A 1 471 ? -19.03180 70.41326 64.76897 1.000 92.82382 471 ASP A CA 1
ATOM 3801 C C . ASP A 1 471 ? -19.75689 70.36861 63.42834 1.000 88.77605 471 ASP A C 1
ATOM 3802 O O . ASP A 1 471 ? -19.63670 71.28220 62.60631 1.000 86.49529 471 ASP A O 1
ATOM 3807 N N . TYR A 1 472 ? -20.51367 69.29572 63.20525 1.000 89.37613 472 TYR A N 1
ATOM 3808 C CA . TYR A 1 472 ? -21.28397 69.13255 61.98234 1.000 84.45599 472 TYR A CA 1
ATOM 3809 C C . TYR A 1 472 ? -22.75536 69.46697 62.17896 1.000 83.65802 472 TYR A C 1
ATOM 3810 O O . TYR A 1 472 ? -23.58647 69.09698 61.34318 1.000 83.73354 472 TYR A O 1
ATOM 3819 N N . LYS A 1 473 ? -23.08799 70.16136 63.27056 1.000 85.15278 473 LYS A N 1
ATOM 3820 C CA . LYS A 1 473 ? -24.44514 70.66190 63.46099 1.000 83.62493 473 LYS A CA 1
ATOM 3821 C C . LYS A 1 473 ? -24.87710 71.53336 62.28788 1.000 81.66668 473 LYS A C 1
ATOM 3822 O O . LYS A 1 473 ? -26.04836 71.52479 61.89282 1.000 81.46685 473 LYS A O 1
ATOM 3828 N N . ILE A 1 474 ? -23.93553 72.28026 61.70717 1.000 83.91945 474 ILE A N 1
ATOM 3829 C CA . ILE A 1 474 ? -24.25188 73.14213 60.57291 1.000 84.27565 474 ILE A CA 1
ATOM 3830 C C . ILE A 1 474 ? -24.52967 72.31180 59.32394 1.000 81.62773 474 ILE A C 1
ATOM 3831 O O . ILE A 1 474 ? -25.47937 72.58581 58.58013 1.000 81.65440 474 ILE A O 1
ATOM 3836 N N . ALA A 1 475 ? -23.70954 71.28777 59.07054 1.000 77.00823 475 ALA A N 1
ATOM 3837 C CA . ALA A 1 475 ? -23.89995 70.46550 57.87916 1.000 76.14701 475 ALA A CA 1
ATOM 3838 C C . ALA A 1 475 ? -25.20055 69.67651 57.95049 1.000 82.31206 475 ALA A C 1
ATOM 3839 O O . ALA A 1 475 ? -25.86721 69.47507 56.92840 1.000 85.49157 475 ALA A O 1
ATOM 3841 N N . LEU A 1 476 ? -25.57386 69.21864 59.14784 1.000 78.39327 476 LEU A N 1
ATOM 3842 C CA . LEU A 1 476 ? -26.82243 68.47992 59.30311 1.000 81.48640 476 LEU A CA 1
ATOM 3843 C C . LEU A 1 476 ? -28.02348 69.34507 58.94539 1.000 89.94771 476 LEU A C 1
ATOM 3844 O O . LEU A 1 476 ? -29.00995 68.85002 58.38815 1.000 97.89753 476 LEU A O 1
ATOM 3849 N N . LEU A 1 477 ? -27.95986 70.64085 59.26168 1.000 86.60774 477 LEU A N 1
ATOM 3850 C CA . LEU A 1 477 ? -29.05685 71.54103 58.92374 1.000 85.15730 477 LEU A CA 1
ATOM 3851 C C . LEU A 1 477 ? -29.07590 71.85369 57.43262 1.000 87.78423 477 LEU A C 1
ATOM 3852 O O . LEU A 1 477 ? -30.15022 71.96839 56.83205 1.000 93.79315 477 LEU A O 1
ATOM 3857 N N . CYS A 1 478 ? -27.89927 71.99835 56.81769 1.000 84.18384 478 CYS A N 1
ATOM 3858 C CA . CYS A 1 478 ? -27.84676 72.21577 55.37629 1.000 80.72598 478 CYS A CA 1
ATOM 3859 C C . CYS A 1 478 ? -28.34622 71.00046 54.60851 1.000 83.39637 478 CYS A C 1
ATOM 3860 O O . CYS A 1 478 ? -28.96855 71.15001 53.55084 1.000 84.79510 478 CYS A O 1
ATOM 3863 N N . ASN A 1 479 ? -28.08847 69.79595 55.12190 1.000 82.69357 479 ASN A N 1
ATOM 3864 C CA . ASN A 1 479 ? -28.56242 68.59258 54.44837 1.000 85.12545 479 ASN A CA 1
ATOM 3865 C C . ASN A 1 479 ? -30.06394 68.41349 54.62584 1.000 87.04848 479 ASN A C 1
ATOM 3866 O O . ASN A 1 479 ? -30.75571 67.98468 53.69652 1.000 85.01860 479 ASN A O 1
ATOM 3871 N N . ALA A 1 480 ? -30.58769 68.74664 55.80669 1.000 94.74340 480 ALA A N 1
ATOM 3872 C CA . ALA A 1 480 ? -31.98527 68.45673 56.10827 1.000 94.59086 480 ALA A CA 1
ATOM 3873 C C . ALA A 1 480 ? -32.92854 69.50808 55.53591 1.000 93.11395 480 ALA A C 1
ATOM 3874 O O . ALA A 1 480 ? -33.98293 69.16441 54.98923 1.000 91.59045 480 ALA A O 1
ATOM 3876 N N . TYR A 1 481 ? -32.57559 70.78591 55.65238 1.000 93.12643 481 TYR A N 1
ATOM 3877 C CA . TYR A 1 481 ? -33.46366 71.88691 55.29366 1.000 95.76915 481 TYR A CA 1
ATOM 3878 C C . TYR A 1 481 ? -32.99111 72.62056 54.04200 1.000 97.59413 481 TYR A C 1
ATOM 3879 O O . TYR A 1 481 ? -33.08519 73.84519 53.95155 1.000 99.88845 481 TYR A O 1
ATOM 3888 N N . SER A 1 482 ? -32.48666 71.87869 53.05471 1.000 105.55339 482 SER A N 1
ATOM 3889 C CA . SER A 1 482 ? -32.01010 72.51136 51.82985 1.000 111.66398 482 SER A CA 1
ATOM 3890 C C . SER A 1 482 ? -33.15289 72.90742 50.90396 1.000 113.11090 482 SER A C 1
ATOM 3891 O O . SER A 1 482 ? -33.02936 73.88782 50.16152 1.000 114.61751 482 SER A O 1
ATOM 3894 N N . THR A 1 483 ? -34.26298 72.16849 50.93039 1.000 110.89217 483 THR A N 1
ATOM 3895 C CA . THR A 1 483 ? -35.40371 72.42783 50.06053 1.000 107.83562 483 THR A CA 1
ATOM 3896 C C . THR A 1 483 ? -36.47715 73.26727 50.74502 1.000 111.30300 483 THR A C 1
ATOM 3897 O O . THR A 1 483 ? -37.65967 73.16314 50.40205 1.000 110.39887 483 THR A O 1
ATOM 3901 N N . ASN A 1 484 ? -36.08902 74.10055 51.70593 1.000 115.32689 484 ASN A N 1
ATOM 3902 C CA . ASN A 1 484 ? -37.01807 74.95682 52.42904 1.000 123.27980 484 ASN A CA 1
ATOM 3903 C C . ASN A 1 484 ? -36.67268 76.41343 52.16481 1.000 123.81793 484 ASN A C 1
ATOM 3904 O O . ASN A 1 484 ? -35.50251 76.80242 52.24338 1.000 122.21440 484 ASN A O 1
ATOM 3909 N N . SER A 1 485 ? -37.69659 77.20926 51.85476 1.000 131.10805 485 SER A N 1
ATOM 3910 C CA . SER A 1 485 ? -37.53112 78.60858 51.47962 1.000 127.06362 485 SER A CA 1
ATOM 3911 C C . SER A 1 485 ? -36.74249 79.39274 52.52076 1.000 129.08473 485 SER A C 1
ATOM 3912 O O . SER A 1 485 ? -35.60189 79.79465 52.26879 1.000 115.27109 485 SER A O 1
ATOM 3915 N N . GLU A 1 486 ? -37.33614 79.61239 53.69179 1.000 142.44059 486 GLU A N 1
ATOM 3916 C CA . GLU A 1 486 ? -36.70835 80.42804 54.72121 1.000 147.08937 486 GLU A CA 1
ATOM 3917 C C . GLU A 1 486 ? -35.93063 79.60884 55.74390 1.000 143.56911 486 GLU A C 1
ATOM 3918 O O . GLU A 1 486 ? -35.13820 80.18168 56.49974 1.000 143.78067 486 GLU A O 1
ATOM 3924 N N . CYS A 1 487 ? -36.12283 78.29168 55.78314 1.000 143.60101 487 CYS A N 1
ATOM 3925 C CA . CYS A 1 487 ? -35.38459 77.45030 56.71580 1.000 142.65113 487 CYS A CA 1
ATOM 3926 C C . CYS A 1 487 ? -33.98919 77.09644 56.22008 1.000 141.89888 487 CYS A C 1
ATOM 3927 O O . CYS A 1 487 ? -33.24938 76.42030 56.94276 1.000 142.19739 487 CYS A O 1
ATOM 3930 N N . PHE A 1 488 ? -33.61196 77.52794 55.01526 1.000 143.06500 488 PHE A N 1
ATOM 3931 C CA . PHE A 1 488 ? -32.27304 77.27761 54.50119 1.000 140.99548 488 PHE A CA 1
ATOM 3932 C C . PHE A 1 488 ? -31.35522 78.48566 54.60148 1.000 140.06876 488 PHE A C 1
ATOM 3933 O O . PHE A 1 488 ? -30.13388 78.31050 54.61787 1.000 136.33638 488 PHE A O 1
ATOM 3941 N N . THR A 1 489 ? -31.90500 79.69995 54.66892 1.000 147.34625 489 THR A N 1
ATOM 3942 C CA . THR A 1 489 ? -31.06305 80.87456 54.87143 1.000 150.35795 489 THR A CA 1
ATOM 3943 C C . THR A 1 489 ? -30.39340 80.84864 56.24084 1.000 153.78791 489 THR A C 1
ATOM 3944 O O . THR A 1 489 ? -29.32702 81.44742 56.42171 1.000 156.00734 489 THR A O 1
ATOM 3948 N N . LEU A 1 490 ? -30.99667 80.15033 57.21334 1.000 148.46040 490 LEU A N 1
ATOM 3949 C CA . LEU A 1 490 ? -30.38093 80.05159 58.53637 1.000 140.78984 490 LEU A CA 1
ATOM 3950 C C . LEU A 1 490 ? -29.08792 79.24359 58.50770 1.000 127.72437 490 LEU A C 1
ATOM 3951 O O . LEU A 1 490 ? -28.06418 79.74554 59.00402 1.000 122.63020 490 LEU A O 1
ATOM 3956 N N . PRO A 1 491 ? -29.04180 78.00845 57.95882 1.000 120.52992 491 PRO A N 1
ATOM 3957 C CA . PRO A 1 491 ? -27.75911 77.29168 57.91881 1.000 113.55190 491 PRO A CA 1
ATOM 3958 C C . PRO A 1 491 ? -26.85865 77.72226 56.76911 1.000 108.24386 491 PRO A C 1
ATOM 3959 O O . PRO A 1 491 ? -25.65749 77.91820 56.97312 1.000 108.85769 491 PRO A O 1
ATOM 3963 N N . MET A 1 492 ? -27.41944 77.87789 55.56527 1.000 104.74315 492 MET A N 1
ATOM 3964 C CA . MET A 1 492 ? -26.59899 78.18189 54.39407 1.000 103.23552 492 MET A CA 1
ATOM 3965 C C . MET A 1 492 ? -25.81284 79.47218 54.59042 1.000 102.94270 492 MET A C 1
ATOM 3966 O O . MET A 1 492 ? -24.60407 79.52078 54.33740 1.000 96.65776 492 MET A O 1
ATOM 3971 N N . GLY A 1 493 ? -26.48198 80.52961 55.05273 1.000 107.13213 493 GLY A N 1
ATOM 3972 C CA . GLY A 1 493 ? -25.78853 81.77554 55.32210 1.000 109.05763 493 GLY A CA 1
ATOM 3973 C C . GLY A 1 493 ? -24.78937 81.69250 56.45670 1.000 111.58576 493 GLY A C 1
ATOM 3974 O O . GLY A 1 493 ? -23.92264 82.56566 56.56872 1.000 116.57164 493 GLY A O 1
ATOM 3975 N N . ALA A 1 494 ? -24.88377 80.65894 57.29785 1.000 112.38381 494 ALA A N 1
ATOM 3976 C CA . ALA A 1 494 ? -23.96902 80.55089 58.42889 1.000 115.93635 494 ALA A CA 1
ATOM 3977 C C . ALA A 1 494 ? -22.57881 80.10102 57.99561 1.000 119.85804 494 ALA A C 1
ATOM 3978 O O . ALA A 1 494 ? -21.59030 80.43906 58.65676 1.000 124.78115 494 ALA A O 1
ATOM 3980 N N . LEU A 1 495 ? -22.47537 79.34132 56.90333 1.000 117.76924 495 LEU A N 1
ATOM 3981 C CA . LEU A 1 495 ? -21.18288 78.90073 56.39417 1.000 115.17057 495 LEU A CA 1
ATOM 3982 C C . LEU A 1 495 ? -20.76597 79.61724 55.11604 1.000 111.30483 495 LEU A C 1
ATOM 3983 O O . LEU A 1 495 ? -19.70905 79.29832 54.56162 1.000 110.01806 495 LEU A O 1
ATOM 3988 N N . VAL A 1 496 ? -21.56045 80.56707 54.63010 1.000 111.07138 496 VAL A N 1
ATOM 3989 C CA . VAL A 1 496 ? -21.11665 81.43093 53.53951 1.000 109.84572 496 VAL A CA 1
ATOM 3990 C C . VAL A 1 496 ? -20.40115 82.66415 54.07826 1.000 115.38598 496 VAL A C 1
ATOM 3991 O O . VAL A 1 496 ? -19.41013 83.11788 53.50062 1.000 118.02701 496 VAL A O 1
ATOM 3995 N N . GLU A 1 497 ? -20.87792 83.20801 55.20041 1.000 115.08977 497 GLU A N 1
ATOM 3996 C CA . GLU A 1 497 ? -20.22030 84.35209 55.81844 1.000 113.76936 497 GLU A CA 1
ATOM 3997 C C . GLU A 1 497 ? -18.89278 83.98026 56.46635 1.000 110.36311 497 GLU A C 1
ATOM 3998 O O . GLU A 1 497 ? -18.02427 84.84815 56.61058 1.000 113.55703 497 GLU A O 1
ATOM 4004 N N . THR A 1 498 ? -18.71329 82.71623 56.85576 1.000 104.13388 498 THR A N 1
ATOM 4005 C CA . THR A 1 498 ? -17.46183 82.29233 57.47184 1.000 104.74802 498 THR A CA 1
ATOM 4006 C C . THR A 1 498 ? -16.30312 82.25677 56.48470 1.000 106.17561 498 THR A C 1
ATOM 4007 O O . THR A 1 498 ? -15.14955 82.15786 56.91659 1.000 106.61850 498 THR A O 1
ATOM 4011 N N . ILE A 1 499 ? -16.57715 82.32557 55.18387 1.000 102.00852 499 ILE A N 1
ATOM 4012 C CA . ILE A 1 499 ? -15.52723 82.40646 54.17849 1.000 96.23283 499 ILE A CA 1
ATOM 4013 C C . ILE A 1 499 ? -15.53459 83.73456 53.43318 1.000 99.80161 499 ILE A C 1
ATOM 4014 O O . ILE A 1 499 ? -14.51905 84.07716 52.80835 1.000 100.97542 499 ILE A O 1
ATOM 4019 N N . TYR A 1 500 ? -16.63434 84.49041 53.47401 1.000 102.24455 500 TYR A N 1
ATOM 4020 C CA . TYR A 1 500 ? -16.66396 85.78806 52.80825 1.000 106.89858 500 TYR A CA 1
ATOM 4021 C C . TYR A 1 500 ? -15.84378 86.81929 53.57566 1.000 106.94215 500 TYR A C 1
ATOM 4022 O O . TYR A 1 500 ? -15.10873 87.60950 52.97188 1.000 100.69503 500 TYR A O 1
ATOM 4031 N N . GLY A 1 501 ? -15.95806 86.83098 54.90059 1.000 113.02388 501 GLY A N 1
ATOM 4032 C CA . GLY A 1 501 ? -15.23373 87.79540 55.71238 1.000 117.69549 501 GLY A CA 1
ATOM 4033 C C . GLY A 1 501 ? -15.77318 89.20619 55.60979 1.000 119.64670 501 GLY A C 1
ATOM 4034 O O . GLY A 1 501 ? -14.98968 90.15785 55.48682 1.000 118.78204 501 GLY A O 1
ATOM 4035 N N . ASN A 1 502 ? -17.09523 89.36652 55.65008 1.000 127.35859 502 ASN A N 1
ATOM 4036 C CA . ASN A 1 502 ? -17.72630 90.68121 55.53874 1.000 138.47943 502 ASN A CA 1
ATOM 4037 C C . ASN A 1 502 ? -17.54351 91.41935 56.85942 1.000 144.16635 502 ASN A C 1
ATOM 4038 O O . ASN A 1 502 ? -18.40038 91.38573 57.74431 1.000 141.03508 502 ASN A O 1
ATOM 4043 N N . GLY A 1 503 ? -16.40849 92.10327 56.98679 1.000 154.66008 503 GLY A N 1
ATOM 4044 C CA . GLY A 1 503 ? -16.10430 92.87270 58.17612 1.000 165.02530 503 GLY A CA 1
ATOM 4045 C C . GLY A 1 503 ? -14.83525 92.42393 58.86987 1.000 176.64053 503 GLY A C 1
ATOM 4046 O O . GLY A 1 503 ? -13.95487 91.82385 58.24436 1.000 179.44640 503 GLY A O 1
ATOM 4047 N N . ILE A 1 504 ? -14.75243 92.71264 60.17124 1.000 186.11798 504 ILE A N 1
ATOM 4048 C CA . ILE A 1 504 ? -13.64051 92.37655 61.06197 1.000 199.14891 504 ILE A CA 1
ATOM 4049 C C . ILE A 1 504 ? -12.28374 92.55459 60.38276 1.000 216.91257 504 ILE A C 1
ATOM 4050 O O . ILE A 1 504 ? -11.42431 91.66796 60.43993 1.000 214.11083 504 ILE A O 1
ATOM 4055 N N . MET A 1 505 ? -12.08746 93.71556 59.74900 1.000 240.30938 505 MET A N 1
ATOM 4056 C CA . MET A 1 505 ? -10.81854 94.14780 59.16152 1.000 238.49021 505 MET A CA 1
ATOM 4057 C C . MET A 1 505 ? -10.37652 93.25952 58.00087 1.000 222.14386 505 MET A C 1
ATOM 4058 O O . MET A 1 505 ? -10.93547 92.18018 57.78010 1.000 222.66707 505 MET A O 1
ATOM 4063 N N . ARG A 1 506 ? -9.38096 93.71847 57.24456 1.000 184.73832 506 ARG A N 1
ATOM 4064 C CA . ARG A 1 506 ? -8.93742 93.07992 56.01622 1.000 151.60908 506 ARG A CA 1
ATOM 4065 C C . ARG A 1 506 ? -7.52177 92.52464 56.18498 1.000 142.73182 506 ARG A C 1
ATOM 4066 O O . ARG A 1 506 ? -6.95804 92.51876 57.28544 1.000 151.34884 506 ARG A O 1
ATOM 4074 N N . ILE A 1 507 ? -6.94478 92.05575 55.08162 1.000 123.89804 507 ILE A N 1
ATOM 4075 C CA . ILE A 1 507 ? -5.63700 91.40247 55.09686 1.000 109.62357 507 ILE A CA 1
ATOM 4076 C C . ILE A 1 507 ? -4.89701 91.76900 53.81294 1.000 102.92353 507 ILE A C 1
ATOM 4077 O O . ILE A 1 507 ? -5.53265 91.94124 52.76161 1.000 100.77289 507 ILE A O 1
ATOM 4082 N N . PRO A 1 508 ? -3.57712 91.93598 53.84787 1.000 96.84438 508 PRO A N 1
ATOM 4083 C CA . PRO A 1 508 ? -2.84224 92.27910 52.62707 1.000 96.61110 508 PRO A CA 1
ATOM 4084 C C . PRO A 1 508 ? -2.50318 91.05863 51.78141 1.000 98.02496 508 PRO A C 1
ATOM 4085 O O . PRO A 1 508 ? -2.49889 89.91614 52.24357 1.000 93.44686 508 PRO A O 1
ATOM 4089 N N . LEU A 1 509 ? -2.21106 91.33662 50.51093 1.000 102.59606 509 LEU A N 1
ATOM 4090 C CA . LEU A 1 509 ? -1.80156 90.35040 49.51859 1.000 98.39186 509 LEU A CA 1
ATOM 4091 C C . LEU A 1 509 ? -0.43385 90.75598 48.97343 1.000 95.90696 509 LEU A C 1
ATOM 4092 O O . LEU A 1 509 ? 0.00370 91.88777 49.21945 1.000 95.06232 509 LEU A O 1
ATOM 4097 N N . PRO A 1 510 ? 0.27943 89.88091 48.25379 1.000 91.92498 510 PRO A N 1
ATOM 4098 C CA . PRO A 1 510 ? 1.64320 90.22564 47.83174 1.000 92.36845 510 PRO A CA 1
ATOM 4099 C C . PRO A 1 510 ? 1.67490 91.47003 46.95805 1.000 92.58241 510 PRO A C 1
ATOM 4100 O O . PRO A 1 510 ? 0.71794 91.78788 46.24852 1.000 96.81148 510 PRO A O 1
ATOM 4104 N N . GLY A 1 511 ? 2.79960 92.17673 47.02010 1.000 88.26805 511 GLY A N 1
ATOM 4105 C CA . GLY A 1 511 ? 2.95940 93.40741 46.27431 1.000 92.55650 511 GLY A CA 1
ATOM 4106 C C . GLY A 1 511 ? 2.56742 94.63071 47.07571 1.000 94.33573 511 GLY A C 1
ATOM 4107 O O . GLY A 1 511 ? 2.67815 94.63818 48.30563 1.000 94.38844 511 GLY A O 1
ATOM 4108 N N . THR A 1 512 ? 2.10320 95.67134 46.39000 1.000 92.00783 512 THR A N 1
ATOM 4109 C CA . THR A 1 512 ? 1.70953 96.92109 47.02262 1.000 98.56037 512 THR A CA 1
ATOM 4110 C C . THR A 1 512 ? 0.26519 97.25129 46.67210 1.000 99.77983 512 THR A C 1
ATOM 4111 O O . THR A 1 512 ? -0.16620 97.06019 45.53019 1.000 96.77949 512 THR A O 1
ATOM 4115 N N . ASN A 1 513 ? -0.47553 97.74090 47.66820 1.000 99.35595 513 ASN A N 1
ATOM 4116 C CA . ASN A 1 513 ? -1.83818 98.24614 47.49272 1.000 98.56789 513 ASN A CA 1
ATOM 4117 C C . ASN A 1 513 ? -2.77210 97.17174 46.92603 1.000 93.92807 513 ASN A C 1
ATOM 4118 O O . ASN A 1 513 ? -3.41732 97.35007 45.89148 1.000 93.24459 513 ASN A O 1
ATOM 4123 N N . CYS A 1 514 ? -2.84218 96.04567 47.63392 1.000 90.28885 514 CYS A N 1
ATOM 4124 C CA . CYS A 1 514 ? -3.78038 94.97784 47.30548 1.000 88.57934 514 CYS A CA 1
ATOM 4125 C C . CYS A 1 514 ? -4.27355 94.36274 48.60348 1.000 88.36060 514 CYS A C 1
ATOM 4126 O O . CYS A 1 514 ? -3.48665 93.77374 49.35002 1.000 80.77619 514 CYS A O 1
ATOM 4129 N N . MET A 1 515 ? -5.56858 94.50702 48.87276 1.000 94.02286 515 MET A N 1
ATOM 4130 C CA . MET A 1 515 ? -6.17230 94.05586 50.11765 1.000 93.97902 515 MET A CA 1
ATOM 4131 C C . MET A 1 515 ? -7.29959 93.07584 49.82889 1.000 94.90786 515 MET A C 1
ATOM 4132 O O . MET A 1 515 ? -8.06341 93.25504 48.87516 1.000 96.98047 515 MET A O 1
ATOM 4137 N N . ALA A 1 516 ? -7.39619 92.04230 50.65652 1.000 93.09682 516 ALA A N 1
ATOM 4138 C CA . ALA A 1 516 ? -8.44126 91.03042 50.56862 1.000 91.64220 516 ALA A CA 1
ATOM 4139 C C . ALA A 1 516 ? -9.19189 90.96834 51.89595 1.000 90.79827 516 ALA A C 1
ATOM 4140 O O . ALA A 1 516 ? -8.86208 91.67281 52.85360 1.000 95.19095 516 ALA A O 1
ATOM 4142 N N . SER A 1 517 ? -10.22088 90.12702 51.94290 1.000 85.61765 517 SER A N 1
ATOM 4143 C CA . SER A 1 517 ? -11.03012 90.01724 53.14331 1.000 88.51034 517 SER A CA 1
ATOM 4144 C C . SER A 1 517 ? -10.30919 89.15789 54.17857 1.000 87.05461 517 SER A C 1
ATOM 4145 O O . SER A 1 517 ? -9.35340 88.43953 53.87274 1.000 85.22850 517 SER A O 1
ATOM 4148 N N . GLY A 1 518 ? -10.77816 89.24769 55.42249 1.000 89.73698 518 GLY A N 1
ATOM 4149 C CA . GLY A 1 518 ? -10.12375 88.63288 56.56699 1.000 92.20169 518 GLY A CA 1
ATOM 4150 C C . GLY A 1 518 ? -10.00811 87.12187 56.66318 1.000 92.06529 518 GLY A C 1
ATOM 4151 O O . GLY A 1 518 ? -8.97404 86.61972 57.10498 1.000 86.91891 518 GLY A O 1
ATOM 4152 N N . SER A 1 519 ? -11.05143 86.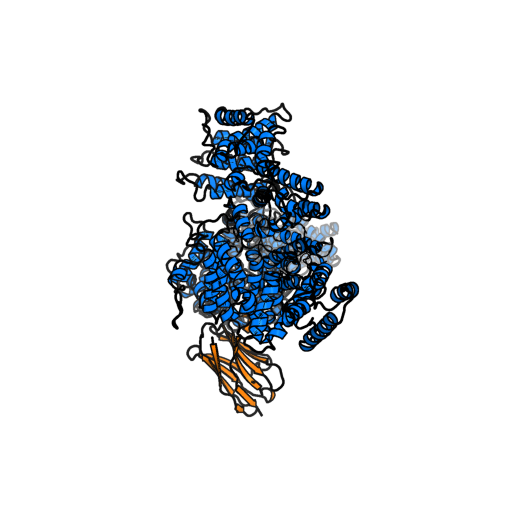38723 56.27860 1.000 98.25005 519 SER A N 1
ATOM 4153 C CA . SER A 1 519 ? -11.07771 84.94067 56.47468 1.000 100.62874 519 SER A CA 1
ATOM 4154 C C . SER A 1 519 ? -10.04419 84.24429 55.59537 1.000 98.73493 519 SER A C 1
ATOM 4155 O O . SER A 1 519 ? -9.92868 84.53947 54.40138 1.000 96.23044 519 SER A O 1
ATOM 4158 N N . ILE A 1 520 ? -9.29947 83.30719 56.18865 1.000 98.82290 520 ILE A N 1
ATOM 4159 C CA . ILE A 1 520 ? -8.24605 82.58739 55.47772 1.000 92.62930 520 ILE A CA 1
ATOM 4160 C C . ILE A 1 520 ? -8.39834 81.08262 55.65993 1.000 89.66656 520 ILE A C 1
ATOM 4161 O O . ILE A 1 520 ? -7.70204 80.30251 55.00496 1.000 91.96304 520 ILE A O 1
ATOM 4166 N N . THR A 1 521 ? -9.30059 80.65990 56.55107 1.000 90.24456 521 THR A N 1
ATOM 4167 C CA . THR A 1 521 ? -9.51548 79.23871 56.80705 1.000 84.44254 521 THR A CA 1
ATOM 4168 C C . THR A 1 521 ? -10.63502 78.72693 55.90939 1.000 77.94613 521 THR A C 1
ATOM 4169 O O . THR A 1 521 ? -11.79983 79.10591 56.11412 1.000 79.05618 521 THR A O 1
ATOM 4173 N N . PRO A 1 522 ? -10.34518 77.89426 54.91488 1.000 74.55871 522 PRO A N 1
ATOM 4174 C CA . PRO A 1 522 ? -11.40292 77.38194 54.04144 1.000 74.59942 522 PRO A CA 1
ATOM 4175 C C . PRO A 1 522 ? -12.13746 76.20848 54.67352 1.000 76.66806 522 PRO A C 1
ATOM 4176 O O . PRO A 1 522 ? -11.68676 75.60155 55.64657 1.000 77.12232 522 PRO A O 1
ATOM 4180 N N . LEU A 1 523 ? -13.28920 75.89830 54.09466 1.000 75.40624 523 LEU A N 1
ATOM 4181 C CA . LEU A 1 523 ? -14.09751 74.78336 54.57425 1.000 75.80710 523 LEU A CA 1
ATOM 4182 C C . LEU A 1 523 ? -13.38591 73.46900 54.28282 1.000 75.68110 523 LEU A C 1
ATOM 4183 O O . LEU A 1 523 ? -13.05132 73.20216 53.12084 1.000 76.29694 523 LEU A O 1
ATOM 4188 N N . PRO A 1 524 ? -13.13071 72.63091 55.28745 1.000 76.02956 524 PRO A N 1
ATOM 4189 C CA . PRO A 1 524 ? -12.38303 71.39074 55.04985 1.000 75.23198 524 PRO A CA 1
ATOM 4190 C C . PRO A 1 524 ? -13.12888 70.43912 54.12501 1.000 77.16537 524 PRO A C 1
ATOM 4191 O O . PRO A 1 524 ? -14.33349 70.56275 53.89158 1.000 72.58313 524 PRO A O 1
ATOM 4195 N N . MET A 1 525 ? -12.38185 69.46625 53.59613 1.000 82.56391 525 MET A N 1
ATOM 4196 C CA . MET A 1 525 ? -12.96463 68.51754 52.65234 1.000 81.85828 525 MET A CA 1
ATOM 4197 C C . MET A 1 525 ? -13.91582 67.54894 53.34612 1.000 85.75699 525 MET A C 1
ATOM 4198 O O . MET A 1 525 ? -14.95980 67.19316 52.78669 1.000 82.03659 525 MET A O 1
ATOM 4203 N N . ASN A 1 526 ? -13.57985 67.11044 54.56333 1.000 90.12165 526 ASN A N 1
ATOM 4204 C CA . ASN A 1 526 ? -14.47706 66.21555 55.28670 1.000 93.58449 526 ASN A CA 1
ATOM 4205 C C . ASN A 1 526 ? -15.77772 66.90344 55.68060 1.000 92.19224 526 ASN A C 1
ATOM 4206 O O . ASN A 1 526 ? -16.76069 66.21898 55.98421 1.000 97.47918 526 ASN A O 1
ATOM 4211 N N . LEU A 1 527 ? -15.80317 68.23686 55.68290 1.000 89.35790 527 LEU A N 1
ATOM 4212 C CA . LEU A 1 527 ? -17.05493 68.96391 55.85493 1.000 87.36470 527 LEU A CA 1
ATOM 4213 C C . LEU A 1 527 ? -17.82171 69.04508 54.54071 1.000 86.55915 527 LEU A C 1
ATOM 4214 O O . LEU A 1 527 ? -19.03338 68.80332 54.50298 1.000 88.91385 527 LEU A O 1
ATOM 4219 N N . LEU A 1 528 ? -17.12641 69.38650 53.45192 1.000 82.08745 528 LEU A N 1
ATOM 4220 C CA . LEU A 1 528 ? -17.77755 69.45359 52.14769 1.000 75.80090 528 LEU A CA 1
ATOM 4221 C C . LEU A 1 528 ? -18.27130 68.08071 51.70914 1.000 74.79956 528 LEU A C 1
ATOM 4222 O O . LEU A 1 528 ? -19.34305 67.96263 51.10389 1.000 71.97004 528 LEU A O 1
ATOM 4227 N N . ASP A 1 529 ? -17.50509 67.02842 52.00881 1.000 77.55833 529 ASP A N 1
ATOM 4228 C CA . ASP A 1 529 ? -17.96610 65.67387 51.72901 1.000 83.13854 529 ASP A CA 1
ATOM 4229 C C . ASP A 1 529 ? -19.16953 65.29070 52.57951 1.000 80.07705 529 ASP A C 1
ATOM 4230 O O . ASP A 1 529 ? -19.92945 64.39836 52.18897 1.000 81.23690 529 ASP A O 1
ATOM 4235 N N . SER A 1 530 ? -19.35997 65.94346 53.72722 1.000 78.19498 530 SER A N 1
ATOM 4236 C CA . SER A 1 530 ? -20.51448 65.68356 54.57666 1.000 77.87600 530 SER A CA 1
ATOM 4237 C C . SER A 1 530 ? -21.76475 66.42411 54.12279 1.000 79.47335 530 SER A C 1
ATOM 4238 O O . SER A 1 530 ? -22.84515 66.16942 54.66519 1.000 90.58751 530 SER A O 1
ATOM 4241 N N . LEU A 1 531 ? -21.64781 67.32841 53.15659 1.000 74.92513 531 LEU A N 1
ATOM 4242 C CA . LEU A 1 531 ? -22.79522 68.04539 52.62377 1.000 74.78217 531 LEU A CA 1
ATOM 4243 C C . LEU A 1 531 ? -23.40980 67.27378 51.46340 1.000 73.50811 531 LEU A C 1
ATOM 4244 O O . LEU A 1 531 ? -22.72150 66.55147 50.73743 1.000 75.13538 531 LEU A O 1
ATOM 4249 N N . THR A 1 532 ? -24.72026 67.42913 51.29718 1.000 75.01031 532 THR A N 1
ATOM 4250 C CA . THR A 1 532 ? -25.38538 66.83593 50.15045 1.000 75.60292 532 THR A CA 1
ATOM 4251 C C . THR A 1 532 ? -25.02923 67.60812 48.88244 1.000 73.81881 532 THR A C 1
ATOM 4252 O O . THR A 1 532 ? -24.42451 68.68284 48.92018 1.000 73.76564 532 THR A O 1
ATOM 4256 N N . VAL A 1 533 ? -25.41194 67.03944 47.74016 1.000 75.47680 533 VAL A N 1
ATOM 4257 C CA . VAL A 1 533 ? -25.16630 67.71194 46.47006 1.000 84.56502 533 VAL A CA 1
ATOM 4258 C C . VAL A 1 533 ? -26.02569 68.96452 46.35522 1.000 93.95866 533 VAL A C 1
ATOM 4259 O O . VAL A 1 533 ? -25.58200 69.99163 45.82798 1.000 97.41959 533 VAL A O 1
ATOM 4263 N N . HIS A 1 534 ? -27.25722 68.91221 46.86774 1.000 96.42705 534 HIS A N 1
ATOM 4264 C CA . HIS A 1 534 ? -28.11409 70.09318 46.84044 1.000 92.76918 534 HIS A CA 1
ATOM 4265 C C . HIS A 1 534 ? -27.56861 71.19030 47.74578 1.000 89.25410 534 HIS A C 1
ATOM 4266 O O . HIS A 1 534 ? -27.58061 72.37060 47.37674 1.000 91.39943 534 HIS A O 1
ATOM 4273 N N . ALA A 1 535 ? -27.08486 70.82037 48.93419 1.000 84.93938 535 ALA A N 1
ATOM 4274 C CA . ALA A 1 535 ? -26.51641 71.81259 49.84004 1.000 83.78620 535 ALA A CA 1
ATOM 4275 C C . ALA A 1 535 ? -25.25413 72.43191 49.25540 1.000 84.29191 535 ALA A C 1
ATOM 4276 O O . ALA A 1 535 ? -25.00819 73.63213 49.42182 1.000 86.98851 535 ALA A O 1
ATOM 4278 N N . LYS A 1 536 ? -24.43847 71.62812 48.56871 1.000 83.91226 536 LYS A N 1
ATOM 4279 C CA . LYS A 1 536 ? -23.26203 72.17378 47.90148 1.000 80.78825 536 LYS A CA 1
ATOM 4280 C C . LYS A 1 536 ? -23.64603 73.01716 46.69194 1.000 87.50764 536 LYS A C 1
ATOM 4281 O O . LYS A 1 536 ? -22.92748 73.96168 46.34537 1.000 88.10436 536 LYS A O 1
ATOM 4287 N N . MET A 1 537 ? -24.76942 72.69530 46.04299 1.000 92.85008 537 MET A N 1
ATOM 4288 C CA . MET A 1 537 ? -25.21627 73.47720 44.89371 1.000 91.03619 537 MET A CA 1
ATOM 4289 C C . MET A 1 537 ? -25.51379 74.91773 45.28717 1.000 88.37867 537 MET A C 1
ATOM 4290 O O . MET A 1 537 ? -25.12457 75.85558 44.58088 1.000 91.85545 537 MET A O 1
ATOM 4295 N N . SER A 1 538 ? -26.20398 75.11404 46.41273 1.000 90.97168 538 SER A N 1
ATOM 4296 C CA . SER A 1 538 ? -26.48649 76.46879 46.87388 1.000 95.93814 538 SER A CA 1
ATOM 4297 C C . SER A 1 538 ? -25.21085 77.17691 47.31008 1.000 97.70571 538 SER A C 1
ATOM 4298 O O . SER A 1 538 ? -25.06230 78.38594 47.09771 1.000 102.92736 538 SER A O 1
ATOM 4301 N N . LEU A 1 539 ? -24.28056 76.44012 47.92271 1.000 97.61355 539 LEU A N 1
ATOM 4302 C CA . LEU A 1 539 ? -22.99553 77.02473 48.29044 1.000 93.43347 539 LEU A CA 1
ATOM 4303 C C . LEU A 1 539 ? -22.23611 77.49173 47.05537 1.000 93.82052 539 LEU A C 1
ATOM 4304 O O . LEU A 1 539 ? -21.65950 78.58571 47.04720 1.000 87.37400 539 LEU A O 1
ATOM 4309 N N . ILE A 1 540 ? -22.23213 76.67565 45.99860 1.000 99.03356 540 ILE A N 1
ATOM 4310 C CA . ILE A 1 540 ? -21.62334 77.08583 44.73611 1.000 99.43272 540 ILE A CA 1
ATOM 4311 C C . ILE A 1 540 ? -22.33570 78.31015 44.17729 1.000 99.65449 540 ILE A C 1
ATOM 4312 O O . ILE A 1 540 ? -21.69715 79.26168 43.70938 1.000 104.17041 540 ILE A O 1
ATOM 4317 N N . HIS A 1 541 ? -23.66951 78.31251 44.23288 1.000 93.54150 541 HIS A N 1
ATOM 4318 C CA . HIS A 1 541 ? -24.43513 79.41768 43.66737 1.000 88.21935 541 HIS A CA 1
ATOM 4319 C C . HIS A 1 541 ? -24.24868 80.69465 44.47675 1.000 90.67108 541 HIS A C 1
ATOM 4320 O O . HIS A 1 541 ? -24.18643 81.79140 43.90907 1.000 97.20979 541 HIS A O 1
ATOM 4327 N N . SER A 1 542 ? -24.15371 80.57486 45.80314 1.000 88.47419 542 SER A N 1
ATOM 4328 C CA . SER A 1 542 ? -23.98005 81.76082 46.63458 1.000 92.07069 542 SER A CA 1
ATOM 4329 C C . SER A 1 542 ? -22.58066 82.34539 46.49682 1.000 94.88743 542 SER A C 1
ATOM 4330 O O . SER A 1 542 ? -22.40819 83.56379 46.60911 1.000 97.12947 542 SER A O 1
ATOM 4333 N N . ILE A 1 543 ? -21.57400 81.50274 46.25654 1.000 87.02845 543 ILE A N 1
ATOM 4334 C CA . ILE A 1 543 ? -20.21658 82.00869 46.08050 1.000 78.83902 543 ILE A CA 1
ATOM 4335 C C . ILE A 1 543 ? -20.07749 82.70354 44.73211 1.000 79.64559 543 ILE A C 1
ATOM 4336 O O . ILE A 1 543 ? -19.47539 83.77963 44.63156 1.000 77.00584 543 ILE A O 1
ATOM 4341 N N . ALA A 1 544 ? -20.63855 82.10829 43.67677 1.000 80.52323 544 ALA A N 1
ATOM 4342 C CA . ALA A 1 544 ? -20.55775 82.71999 42.35494 1.000 80.27599 544 ALA A CA 1
ATOM 4343 C C . ALA A 1 544 ? -21.36814 84.00683 42.27836 1.000 86.69181 544 ALA A C 1
ATOM 4344 O O . ALA A 1 544 ? -21.00680 84.92003 41.52769 1.000 91.72280 544 ALA A O 1
ATOM 4346 N N . THR A 1 545 ? -22.46145 84.09828 43.03933 1.000 87.62166 545 THR A N 1
ATOM 4347 C CA . THR A 1 545 ? -23.25467 85.32300 43.04659 1.000 86.64432 545 THR A CA 1
ATOM 4348 C C . THR A 1 545 ? -22.49443 86.46595 43.70731 1.000 90.95321 545 THR A C 1
ATOM 4349 O O . THR A 1 545 ? -22.52368 87.60252 43.22039 1.000 95.20788 545 THR A O 1
ATOM 4353 N N . ARG A 1 546 ? -21.80037 86.18266 44.81250 1.000 90.74500 546 ARG A N 1
ATOM 4354 C CA . ARG A 1 546 ? -21.05241 87.22854 45.50151 1.000 95.95114 546 ARG A CA 1
ATOM 4355 C C . ARG A 1 546 ? -19.83851 87.67727 44.69844 1.000 94.37259 546 ARG A C 1
ATOM 4356 O O . ARG A 1 546 ? -19.44998 88.84866 44.77247 1.000 97.76848 546 ARG A O 1
ATOM 4364 N N . VAL A 1 547 ? -19.22642 86.76948 43.93379 1.000 88.62649 547 VAL A N 1
ATOM 4365 C CA . VAL A 1 547 ? -18.12193 87.15929 43.05987 1.000 89.73027 547 VAL A CA 1
ATOM 4366 C C . VAL A 1 547 ? -18.62381 88.09153 41.96490 1.000 90.52647 547 VAL A C 1
ATOM 4367 O O . VAL A 1 547 ? -18.01682 89.13094 41.68041 1.000 94.92498 547 VAL A O 1
ATOM 4371 N N . ILE A 1 548 ? -19.74491 87.73162 41.33607 1.000 83.90215 548 ILE A N 1
ATOM 4372 C CA . ILE A 1 548 ? -20.35550 88.60343 40.33638 1.000 89.48958 548 ILE A CA 1
ATOM 4373 C C . ILE A 1 548 ? -20.80035 89.91287 40.97655 1.000 100.00024 548 ILE A C 1
ATOM 4374 O O . ILE A 1 548 ? -20.69473 90.98705 40.37097 1.000 104.05972 548 ILE A O 1
ATOM 4379 N N . LYS A 1 549 ? -21.29401 89.84657 42.21518 1.000 104.50564 549 LYS A N 1
ATOM 4380 C CA . LYS A 1 549 ? -21.65517 91.06209 42.93819 1.000 107.00050 549 LYS A CA 1
ATOM 4381 C C . LYS A 1 549 ? -20.43161 91.93870 43.17572 1.000 112.02881 549 LYS A C 1
ATOM 4382 O O . LYS A 1 549 ? -20.47527 93.15747 42.97104 1.000 115.12208 549 LYS A O 1
ATOM 4388 N N . LEU A 1 550 ? -19.32408 91.32975 43.60753 1.000 111.92348 550 LEU A N 1
ATOM 4389 C CA . LEU A 1 550 ? -18.09516 92.08735 43.81578 1.000 109.35837 550 LEU A CA 1
ATOM 4390 C C . LEU A 1 550 ? -17.50245 92.56544 42.49647 1.000 109.72487 550 LEU A C 1
ATOM 4391 O O . LEU A 1 550 ? -16.79090 93.57609 42.46725 1.000 112.32560 550 LEU A O 1
ATOM 4396 N N . ALA A 1 551 ? -17.78664 91.86163 41.39887 1.000 108.74462 551 ALA A N 1
ATOM 4397 C CA . ALA A 1 551 ? -17.25495 92.25813 40.10061 1.000 107.00417 551 ALA A CA 1
ATOM 4398 C C . ALA A 1 551 ? -17.99709 93.45129 39.51392 1.000 111.52825 551 ALA A C 1
ATOM 4399 O O . ALA A 1 551 ? -17.38814 94.26721 38.81306 1.000 114.26792 551 ALA A O 1
ATOM 4401 N N . HIS A 1 552 ? -19.30071 93.56868 39.77679 1.000 111.88753 552 HIS A N 1
ATOM 4402 C CA . HIS A 1 552 ? -20.06517 94.70814 39.28494 1.000 112.44825 552 HIS A CA 1
ATOM 4403 C C . HIS A 1 552 ? -19.95449 95.92444 40.19204 1.000 110.99570 552 HIS A C 1
ATOM 4404 O O . HIS A 1 552 ? -20.23972 97.04106 39.74612 1.000 112.59745 552 HIS A O 1
ATOM 4411 N N . ALA A 1 553 ? -19.54766 95.73791 41.44486 1.000 109.64359 553 ALA A N 1
ATOM 4412 C CA . ALA A 1 553 ? -19.39986 96.84096 42.38386 1.000 104.33903 553 ALA A CA 1
ATOM 4413 C C . ALA A 1 553 ? -18.12875 97.64689 42.15792 1.000 112.45004 553 ALA A C 1
ATOM 4414 O O . ALA A 1 553 ? -17.82251 98.51300 42.98546 1.000 111.08759 553 ALA A O 1
ATOM 4416 N N . LYS A 1 554 ? -17.41756 97.39826 41.04994 1.000 120.66926 554 LYS A N 1
ATOM 4417 C CA . LYS A 1 554 ? -16.11177 97.97869 40.73367 1.000 123.93744 554 LYS A CA 1
ATOM 4418 C C . LYS A 1 554 ? -15.27881 98.21899 41.98693 1.000 123.93608 554 LYS A C 1
ATOM 4419 O O . LYS A 1 554 ? -14.80104 99.33291 42.22590 1.000 126.79866 554 LYS A O 1
ATOM 4425 N N . SER A 1 555 ? -15.10384 97.17256 42.78800 1.000 122.25890 555 SER A N 1
ATOM 4426 C CA . SER A 1 555 ? -14.39639 97.25401 44.05632 1.000 117.04977 555 SER A CA 1
ATOM 4427 C C . SER A 1 555 ? -12.94885 96.81652 43.88231 1.000 113.88020 555 SER A C 1
ATOM 4428 O O . SER A 1 555 ? -12.65563 95.88381 43.12825 1.000 108.68227 555 SER A O 1
ATOM 4431 N N . SER A 1 556 ? -12.04682 97.49747 44.58623 1.000 118.52562 556 SER A N 1
ATOM 4432 C CA . SER A 1 556 ? -10.63024 97.16422 44.55503 1.000 119.62818 556 SER A CA 1
ATOM 4433 C C . SER A 1 556 ? -10.23368 96.15622 45.62434 1.000 116.89311 556 SER A C 1
ATOM 4434 O O . SER A 1 556 ? -9.08327 95.70501 45.63133 1.000 119.25538 556 SER A O 1
ATOM 4437 N N . VAL A 1 557 ? -11.14762 95.79649 46.51967 1.000 108.27376 557 VAL A N 1
ATOM 4438 C CA . VAL A 1 557 ? -10.86503 94.80561 47.55044 1.000 99.28087 557 VAL A CA 1
ATOM 4439 C C . VAL A 1 557 ? -10.98044 93.41294 46.94818 1.000 96.87704 557 VAL A C 1
ATOM 4440 O O . VAL A 1 557 ? -11.92351 93.11292 46.20542 1.000 99.89548 557 VAL A O 1
ATOM 4444 N N . ALA A 1 558 ? -10.01487 92.55827 47.26456 1.000 91.82569 558 ALA A N 1
ATOM 4445 C CA . ALA A 1 558 ? -9.95372 91.21257 46.71849 1.000 87.33734 558 ALA A CA 1
ATOM 4446 C C . ALA A 1 558 ? -10.84225 90.25744 47.50741 1.000 83.89877 558 ALA A C 1
ATOM 4447 O O . ALA A 1 558 ? -11.17393 90.49286 48.67125 1.000 81.46921 558 ALA A O 1
ATOM 4449 N N . LEU A 1 559 ? -11.22494 89.16536 46.84836 1.000 82.44814 559 LEU A N 1
ATOM 4450 C CA . LEU A 1 559 ? -11.97640 88.11063 47.51260 1.000 84.21271 559 LEU A CA 1
ATOM 4451 C C . LEU A 1 559 ? -11.15371 87.50710 48.64453 1.000 92.09675 559 LEU A C 1
ATOM 4452 O O . LEU A 1 559 ? -9.92053 87.47876 48.59999 1.000 99.19882 559 LEU A O 1
ATOM 4457 N N . ALA A 1 560 ? -11.85065 87.02871 49.66985 1.000 88.88490 560 ALA A N 1
ATOM 4458 C CA . ALA A 1 560 ? -11.17184 86.41556 50.79996 1.000 91.35770 560 ALA A CA 1
ATOM 4459 C C . ALA A 1 560 ? -10.40747 85.17807 50.33661 1.000 97.63879 560 ALA A C 1
ATOM 4460 O O . ALA A 1 560 ? -10.88254 84.44938 49.45677 1.000 102.18982 560 ALA A O 1
ATOM 4462 N N . PRO A 1 561 ? -9.21654 84.92166 50.88677 1.000 93.76966 561 PRO A N 1
ATOM 4463 C CA . PRO A 1 561 ? -8.47349 83.71742 50.47730 1.000 84.70104 561 PRO A CA 1
ATOM 4464 C C . PRO A 1 561 ? -9.23962 82.42989 50.71964 1.000 85.39281 561 PRO A C 1
ATOM 4465 O O . PRO A 1 561 ? -9.12811 81.48802 49.92512 1.000 81.84495 561 PRO A O 1
ATOM 4469 N N . ALA A 1 562 ? -10.02506 82.36511 51.79748 1.000 87.56729 562 ALA A N 1
ATOM 4470 C CA . ALA A 1 562 ? -10.82074 81.17468 52.07001 1.000 81.38381 562 ALA A CA 1
ATOM 4471 C C . ALA A 1 562 ? -11.93829 80.97720 51.05429 1.000 75.35497 562 ALA A C 1
ATOM 4472 O O . ALA A 1 562 ? -12.38987 79.84346 50.86459 1.000 73.17147 562 ALA A O 1
ATOM 4474 N N . LEU A 1 563 ? -12.39092 82.04751 50.39710 1.000 77.01354 563 LEU A N 1
ATOM 4475 C CA . LEU A 1 563 ? -13.46254 81.91461 49.41469 1.000 74.98875 563 LEU A CA 1
ATOM 4476 C C . LEU A 1 563 ? -12.96090 81.24114 48.14287 1.000 77.04039 563 LEU A C 1
ATOM 4477 O O . LEU A 1 563 ? -13.56235 80.27271 47.66376 1.000 78.09008 563 LEU A O 1
ATOM 4482 N N . VAL A 1 564 ? -11.86070 81.74496 47.57670 1.000 82.31566 564 VAL A N 1
ATOM 4483 C CA . VAL A 1 564 ? -11.33137 81.15795 46.34968 1.000 78.60829 564 VAL A CA 1
ATOM 4484 C C . VAL A 1 564 ? -10.79780 79.75494 46.60930 1.000 73.49137 564 VAL A C 1
ATOM 4485 O O . VAL A 1 564 ? -10.85710 78.88875 45.72823 1.000 76.07133 564 VAL A O 1
ATOM 4489 N N . GLU A 1 565 ? -10.28315 79.49824 47.81427 1.000 71.55017 565 GLU A N 1
ATOM 4490 C CA . GLU A 1 565 ? -9.82154 78.15477 48.14434 1.000 72.14338 565 GLU A CA 1
ATOM 4491 C C . GLU A 1 565 ? -10.99363 77.18988 48.27249 1.000 74.25266 565 GLU A C 1
ATOM 4492 O O . GLU A 1 565 ? -10.92646 76.05395 47.78816 1.000 69.70982 565 GLU A O 1
ATOM 4498 N N . THR A 1 566 ? -12.07908 77.62735 48.91585 1.000 75.85736 566 THR A N 1
ATOM 4499 C CA . THR A 1 566 ? -13.25972 76.77856 49.03984 1.000 75.67401 566 THR A CA 1
ATOM 4500 C C . THR A 1 566 ? -13.93772 76.57689 47.69106 1.000 73.22314 566 THR A C 1
ATOM 4501 O O . THR A 1 566 ? -14.37440 75.46509 47.36988 1.000 75.22492 566 THR A O 1
ATOM 4505 N N . TYR A 1 567 ? -14.03430 77.64076 46.88889 1.000 71.54491 567 TYR A N 1
ATOM 4506 C CA . TYR A 1 567 ? -14.67082 77.52572 45.58084 1.000 77.39061 567 TYR A CA 1
ATOM 4507 C C . TYR A 1 567 ? -13.92458 76.54023 44.69219 1.000 83.15231 567 TYR A C 1
ATOM 4508 O O . TYR A 1 567 ? -14.54279 75.79913 43.91976 1.000 82.51126 567 TYR A O 1
ATOM 4517 N N . SER A 1 568 ? -12.59356 76.50895 44.79566 1.000 84.65699 568 SER A N 1
ATOM 4518 C CA . SER A 1 568 ? -11.81799 75.53710 44.03346 1.000 78.84948 568 SER A CA 1
ATOM 4519 C C . SER A 1 568 ? -12.07617 74.11474 44.51143 1.000 79.27988 568 SER A C 1
ATOM 4520 O O . SER A 1 568 ? -12.03505 73.17597 43.70816 1.000 82.26651 568 SER A O 1
ATOM 4523 N N . ARG A 1 569 ? -12.34139 73.93467 45.80761 1.000 78.71195 569 ARG A N 1
ATOM 4524 C CA . ARG A 1 569 ? -12.63034 72.60026 46.32256 1.000 75.00951 569 ARG A CA 1
ATOM 4525 C C . ARG A 1 569 ? -14.01388 72.12989 45.89282 1.000 80.01668 569 ARG A C 1
ATOM 4526 O O . ARG A 1 569 ? -14.21873 70.93735 45.63952 1.000 85.34674 569 ARG A O 1
ATOM 4534 N N . LEU A 1 570 ? -14.97761 73.04994 45.80879 1.000 79.07417 570 LEU A N 1
ATOM 4535 C CA . LEU A 1 570 ? -16.30616 72.68264 45.33102 1.000 73.57303 570 LEU A CA 1
ATOM 4536 C C . LEU A 1 570 ? -16.29455 72.35054 43.84422 1.000 71.99820 570 LEU A C 1
ATOM 4537 O O . LEU A 1 570 ? -17.13529 71.57382 43.37687 1.000 64.35897 570 LEU A O 1
ATOM 4542 N N . LEU A 1 571 ? -15.35357 72.92184 43.08969 1.000 75.97208 571 LEU A N 1
ATOM 4543 C CA . LEU A 1 571 ? -15.19160 72.60500 41.67501 1.000 77.62739 571 LEU A CA 1
ATOM 4544 C C . LEU A 1 571 ? -14.67469 71.19258 41.44078 1.000 79.08693 571 LEU A C 1
ATOM 4545 O O . LEU A 1 571 ? -14.53884 70.78404 40.28184 1.000 75.44360 571 LEU A O 1
ATOM 4550 N N . VAL A 1 572 ? -14.38391 70.44601 42.50537 1.000 80.37636 572 VAL A N 1
ATOM 4551 C CA . VAL A 1 572 ? -13.91196 69.07438 42.36379 1.000 75.15182 572 VAL A CA 1
ATOM 4552 C C . VAL A 1 572 ? -15.06568 68.13190 42.04577 1.000 80.78332 572 VAL A C 1
ATOM 4553 O O . VAL A 1 572 ? -14.93181 67.22893 41.21213 1.000 84.43021 572 VAL A O 1
ATOM 4557 N N . TYR A 1 573 ? -16.21252 68.32902 42.69297 1.000 79.47203 573 TYR A N 1
ATOM 4558 C CA . TYR A 1 573 ? -17.34798 67.42133 42.55304 1.000 78.46568 573 TYR A CA 1
ATOM 4559 C C . TYR A 1 573 ? -17.91393 67.50994 41.14072 1.000 81.24196 573 TYR A C 1
ATOM 4560 O O . TYR A 1 573 ? -18.49689 68.52939 40.75771 1.000 85.21074 573 TYR A O 1
ATOM 4569 N N . MET A 1 574 ? -17.74726 66.43747 40.36513 1.000 83.59629 574 MET A N 1
ATOM 4570 C CA . MET A 1 574 ? -18.24022 66.39958 38.99478 1.000 90.04463 574 MET A CA 1
ATOM 4571 C C . MET A 1 574 ? -19.73751 66.13890 38.90659 1.000 92.22719 574 MET A C 1
ATOM 4572 O O . MET A 1 574 ? -20.30818 66.27350 37.81917 1.000 92.51508 574 MET A O 1
ATOM 4577 N N . GLU A 1 575 ? -20.38586 65.76714 40.01024 1.000 95.10760 575 GLU A N 1
ATOM 4578 C CA . GLU A 1 575 ? -21.84008 65.69462 40.02777 1.000 92.15279 575 GLU A CA 1
ATOM 4579 C C . GLU A 1 575 ? -22.48711 67.06946 40.12831 1.000 95.29928 575 GLU A C 1
ATOM 4580 O O . GLU A 1 575 ? -23.71447 67.16991 40.02720 1.000 93.25869 575 GLU A O 1
ATOM 4586 N N . ILE A 1 576 ? -21.69284 68.12069 40.32738 1.000 100.35016 576 ILE A N 1
ATOM 4587 C CA . ILE A 1 576 ? -22.17332 69.49715 40.30540 1.000 100.42115 576 ILE A CA 1
ATOM 4588 C C . ILE A 1 576 ? -21.51898 70.19130 39.11799 1.000 106.97512 576 ILE A C 1
ATOM 4589 O O . ILE A 1 576 ? -21.20534 71.38600 39.16967 1.000 113.59505 576 ILE A O 1
ATOM 4594 N N . GLU A 1 577 ? -21.30296 69.43450 38.03942 1.000 110.90489 577 GLU A N 1
ATOM 4595 C CA . GLU A 1 577 ? -20.59739 69.96168 36.87585 1.000 114.78478 577 GLU A CA 1
ATOM 4596 C C . GLU A 1 577 ? -21.39372 71.05411 36.17353 1.000 120.06543 577 GLU A C 1
ATOM 4597 O O . GLU A 1 577 ? -20.80574 71.92676 35.52395 1.000 121.16763 577 GLU A O 1
ATOM 4603 N N . SER A 1 578 ? -22.72197 71.02652 36.29376 1.000 120.36087 578 SER A N 1
ATOM 4604 C CA . SER A 1 578 ? -23.55750 72.01071 35.61334 1.000 120.94446 578 SER A CA 1
ATOM 4605 C C . SER A 1 578 ? -23.29505 73.41616 36.14284 1.000 116.95985 578 SER A C 1
ATOM 4606 O O . SER A 1 578 ? -22.94014 74.32610 35.38489 1.000 120.95287 578 SER A O 1
ATOM 4609 N N . LEU A 1 579 ? -23.46464 73.61097 37.45136 1.000 109.28895 579 LEU A N 1
ATOM 4610 C CA . LEU A 1 579 ? -23.27862 74.92700 38.04878 1.000 102.24100 579 LEU A CA 1
ATOM 4611 C C . LEU A 1 579 ? -21.82418 75.22821 38.38009 1.000 97.16929 579 LEU A C 1
ATOM 4612 O O . LEU A 1 579 ? -21.46064 76.40347 38.49527 1.000 100.77820 579 LEU A O 1
ATOM 4617 N N . GLY A 1 580 ? -20.98877 74.20585 38.53273 1.000 93.40781 580 GLY A N 1
ATOM 4618 C CA . GLY A 1 580 ? -19.61835 74.41979 38.94887 1.000 94.19360 580 GLY A CA 1
ATOM 4619 C C . GLY A 1 580 ? -18.64137 74.64543 37.81420 1.000 96.26702 580 GLY A C 1
ATOM 4620 O O . GLY A 1 580 ? -18.20263 75.77472 37.57910 1.000 101.08204 580 GLY A O 1
ATOM 4621 N N . ILE A 1 581 ? -18.29460 73.57469 37.10056 1.000 95.55828 581 ILE A N 1
ATOM 4622 C CA . ILE A 1 581 ? -17.21333 73.64683 36.12321 1.000 92.32317 581 ILE A CA 1
ATOM 4623 C C . ILE A 1 581 ? -17.69451 74.26665 34.81658 1.000 93.11507 581 ILE A C 1
ATOM 4624 O O . ILE A 1 581 ? -17.00737 75.10991 34.22889 1.000 88.77077 581 ILE A O 1
ATOM 4629 N N . LYS A 1 582 ? -18.87293 73.86124 34.33715 1.000 98.62307 582 LYS A N 1
ATOM 4630 C CA . LYS A 1 582 ? -19.39444 74.42392 33.09518 1.000 102.04093 582 LYS A CA 1
ATOM 4631 C C . LYS A 1 582 ? -19.72908 75.90226 33.25543 1.000 94.50317 582 LYS A C 1
ATOM 4632 O O . LYS A 1 582 ? -19.52396 76.69461 32.32885 1.000 90.97673 582 LYS A O 1
ATOM 4638 N N . GLY A 1 583 ? -20.23658 76.29487 34.42621 1.000 90.79595 583 GLY A N 1
ATOM 4639 C CA . GLY A 1 583 ? -20.55618 77.69252 34.65477 1.000 93.86894 583 GLY A CA 1
ATOM 4640 C C . GLY A 1 583 ? -19.34662 78.56174 34.91908 1.000 94.56773 583 GLY A C 1
ATOM 4641 O O . GLY A 1 583 ? -19.37893 79.76642 34.64973 1.000 97.58095 583 GLY A O 1
ATOM 4642 N N . PHE A 1 584 ? -18.26837 77.97626 35.44567 1.000 92.37676 584 PHE A N 1
ATOM 4643 C CA . PHE A 1 584 ? -17.06659 78.75514 35.72500 1.000 90.80528 584 PHE A CA 1
ATOM 4644 C C . PHE A 1 584 ? -16.40826 79.25799 34.44749 1.000 92.84714 584 PHE A C 1
ATOM 4645 O O . PHE A 1 584 ? -15.80469 80.33667 34.44701 1.000 97.23239 584 PHE A O 1
ATOM 4653 N N . ILE A 1 585 ? -16.51778 78.50276 33.35655 1.000 89.98693 585 ILE A N 1
ATOM 4654 C CA . ILE A 1 585 ? -15.81667 78.82287 32.11866 1.000 87.34318 585 ILE A CA 1
ATOM 4655 C C . ILE A 1 585 ? -16.76341 79.51973 31.14888 1.000 88.77854 585 ILE A C 1
ATOM 4656 O O . ILE A 1 585 ? -16.34110 80.36591 30.35232 1.000 90.40130 585 ILE A O 1
ATOM 4661 N N . SER A 1 586 ? -18.05233 79.18255 31.21661 1.000 86.95873 586 SER A N 1
ATOM 4662 C CA . SER A 1 586 ? -19.03238 79.72617 30.28473 1.000 90.40971 586 SER A CA 1
ATOM 4663 C C . SER A 1 586 ? -19.81783 80.90758 30.83822 1.000 90.08414 586 SER A C 1
ATOM 4664 O O . SER A 1 586 ? -20.31639 81.71890 30.05026 1.000 89.65333 586 SER A O 1
ATOM 4667 N N . GLN A 1 587 ? -19.94317 81.02772 32.15978 1.000 90.39048 587 GLN A N 1
ATOM 4668 C CA . GLN A 1 587 ? -20.74311 82.08828 32.76445 1.000 89.66763 587 GLN A CA 1
ATOM 4669 C C . GLN A 1 587 ? -19.90248 83.02593 33.61969 1.000 84.72717 587 GLN A C 1
ATOM 4670 O O . GLN A 1 587 ? -19.85879 84.22852 33.34177 1.000 81.38649 587 GLN A O 1
ATOM 4676 N N . LEU A 1 588 ? -19.23068 82.51237 34.65362 1.000 85.66944 588 LEU A N 1
ATOM 4677 C CA . LEU A 1 588 ? -18.48796 83.38092 35.56248 1.000 84.91337 588 LEU A CA 1
ATOM 4678 C C . LEU A 1 588 ? -17.30265 84.03855 34.86584 1.000 86.21356 588 LEU A C 1
ATOM 4679 O O . LEU A 1 588 ? -17.05559 85.23593 35.05090 1.000 85.17945 588 LEU A O 1
ATOM 4684 N N . LEU A 1 589 ? -16.55826 83.27568 34.06520 1.000 87.27457 589 LEU A N 1
ATOM 4685 C CA . LEU A 1 589 ? -15.40496 83.84320 33.36848 1.000 86.89250 589 LEU A CA 1
ATOM 4686 C C . LEU A 1 589 ? -15.79334 84.94144 32.38508 1.000 86.42289 589 LEU A C 1
ATOM 4687 O O . LEU A 1 589 ? -15.15835 86.01036 32.41100 1.000 86.76933 589 LEU A O 1
ATOM 4692 N N . PRO A 1 590 ? -16.79020 84.76810 31.50554 1.000 88.11408 590 PRO A N 1
ATOM 4693 C CA . PRO A 1 590 ? -17.16632 85.89577 30.63576 1.000 87.82819 590 PRO A CA 1
ATOM 4694 C C . PRO A 1 590 ? -17.78071 87.05886 31.39395 1.000 85.42579 590 PRO A C 1
ATOM 4695 O O . PRO A 1 590 ? -17.54463 88.21666 31.02857 1.000 85.92985 590 PRO A O 1
ATOM 4699 N N . THR A 1 591 ? -18.56252 86.78808 32.44254 1.000 78.77909 591 THR A N 1
ATOM 4700 C CA . THR A 1 591 ? -19.17224 87.87028 33.21140 1.000 80.46370 591 THR A CA 1
ATOM 4701 C C . THR A 1 591 ? -18.10935 88.73761 33.87578 1.000 79.82947 591 THR A C 1
ATOM 4702 O O . THR A 1 591 ? -18.17333 89.97118 33.82013 1.000 85.69787 591 THR A O 1
ATOM 4706 N N . VAL A 1 592 ? -17.12190 88.10622 34.51491 1.000 84.20912 592 VAL A N 1
ATOM 4707 C CA . VAL A 1 592 ? -16.02328 88.85879 35.11491 1.000 87.86402 592 VAL A CA 1
ATOM 4708 C C . VAL A 1 592 ? -15.24276 89.60833 34.04224 1.000 89.44437 592 VAL A C 1
ATOM 4709 O O . VAL A 1 592 ? -14.83784 90.76140 34.23771 1.000 89.41785 592 VAL A O 1
ATOM 4713 N N . PHE A 1 593 ? -15.03099 88.97267 32.88737 1.000 88.91321 593 PHE A N 1
ATOM 4714 C CA . PHE A 1 593 ? -14.28128 89.62007 31.81553 1.000 98.82628 593 PHE A CA 1
ATOM 4715 C C . PHE A 1 593 ? -15.05468 90.79074 31.21980 1.000 103.68011 593 PHE A C 1
ATOM 4716 O O . PHE A 1 593 ? -14.45897 91.80798 30.84639 1.000 102.68480 593 PHE A O 1
ATOM 4724 N N . LYS A 1 594 ? -16.38035 90.66844 31.11935 1.000 111.35193 594 LYS A N 1
ATOM 4725 C CA . LYS A 1 594 ? -17.18161 91.74946 30.55682 1.000 112.35639 594 LYS A CA 1
ATOM 4726 C C . LYS A 1 594 ? -17.31039 92.93275 31.50697 1.000 111.18668 594 LYS A C 1
ATOM 4727 O O . LYS A 1 594 ? -17.65582 94.03241 31.06194 1.000 113.27355 594 LYS A O 1
ATOM 4733 N N . SER A 1 595 ? -17.03555 92.73865 32.79450 1.000 107.50538 595 SER A N 1
ATOM 4734 C CA . SER A 1 595 ? -17.13136 93.80684 33.78002 1.000 103.10649 595 SER A CA 1
ATOM 4735 C C . SER A 1 595 ? -15.80998 94.52946 34.00844 1.000 91.08534 595 SER A C 1
ATOM 4736 O O . SER A 1 595 ? -15.77186 95.47364 34.80456 1.000 81.97908 595 SER A O 1
ATOM 4739 N N . HIS A 1 596 ? -14.73482 94.10902 33.33681 1.000 95.06006 596 HIS A N 1
ATOM 4740 C CA . HIS A 1 596 ? -13.41596 94.73317 33.47379 1.000 101.28506 596 HIS A CA 1
ATOM 4741 C C . HIS A 1 596 ? -12.92229 94.67778 34.91816 1.000 102.11225 596 HIS A C 1
ATOM 4742 O O . HIS A 1 596 ? -12.38127 95.65100 35.44667 1.000 105.61639 596 HIS A O 1
ATOM 4749 N N . ALA A 1 597 ? -13.10892 93.52454 35.56408 1.000 98.66086 597 ALA A N 1
ATOM 4750 C CA . ALA A 1 597 ? -12.69746 93.38759 36.95757 1.000 99.97939 597 ALA A CA 1
ATOM 4751 C C . ALA A 1 597 ? -11.18235 93.28287 37.08285 1.000 110.33086 597 ALA A C 1
ATOM 4752 O O . ALA A 1 597 ? -10.58868 93.87462 37.99256 1.000 119.33606 597 ALA A O 1
ATOM 4754 N N . TRP A 1 598 ? -10.54459 92.52750 36.18531 1.000 105.81277 598 TRP A N 1
ATOM 4755 C CA . TRP A 1 598 ? -9.09720 92.32406 36.16704 1.000 94.03867 598 TRP A CA 1
ATOM 4756 C C . TRP A 1 598 ? -8.58968 91.69377 37.45857 1.000 88.96101 598 TRP A C 1
ATOM 4757 O O . TRP A 1 598 ? -7.97773 90.62094 37.42717 1.000 92.31436 598 TRP A O 1
ATOM 4768 N N . GLY A 1 599 ? -8.81900 92.35771 38.59332 1.000 84.42595 599 GLY A N 1
ATOM 4769 C CA . GLY A 1 599 ? -8.42446 91.77734 39.86651 1.000 85.24050 599 GLY A CA 1
ATOM 4770 C C . GLY A 1 599 ? -9.07224 90.42827 40.10910 1.000 85.30734 599 GLY A C 1
ATOM 4771 O O . GLY A 1 599 ? -8.39011 89.43718 40.37725 1.000 83.36591 599 GLY A O 1
ATOM 4772 N N . ILE A 1 600 ? -10.40175 90.37146 39.99968 1.000 80.86330 600 ILE A N 1
ATOM 4773 C CA . ILE A 1 600 ? -11.11917 89.11464 40.19121 1.000 75.48859 600 ILE A CA 1
ATOM 4774 C C . ILE A 1 600 ? -10.75547 88.11628 39.09886 1.000 78.22697 600 ILE A C 1
ATOM 4775 O O . ILE A 1 600 ? -10.59037 86.91879 39.36360 1.000 81.77126 600 ILE A O 1
ATOM 4780 N N . LEU A 1 601 ? -10.62259 88.58895 37.85662 1.000 76.83129 601 LEU A N 1
ATOM 4781 C CA . LEU A 1 601 ? -10.20970 87.70486 36.77066 1.000 73.61550 601 LEU A CA 1
ATOM 4782 C C . LEU A 1 601 ? -8.83966 87.09898 37.04650 1.000 74.94373 601 LEU A C 1
ATOM 4783 O O . LEU A 1 601 ? -8.58659 85.93554 36.71156 1.000 74.09241 601 LEU A O 1
ATOM 4788 N N . HIS A 1 602 ? -7.94448 87.87200 37.66526 1.000 74.71840 602 HIS A N 1
ATOM 4789 C CA . HIS A 1 602 ? -6.63345 87.34541 38.02517 1.000 71.69174 602 HIS A CA 1
ATOM 4790 C C . HIS A 1 602 ? -6.73931 86.25351 39.08250 1.000 75.88946 602 HIS A C 1
ATOM 4791 O O . HIS A 1 602 ? -5.90160 85.34483 39.11840 1.000 81.68580 602 HIS A O 1
ATOM 4798 N N . THR A 1 603 ? -7.75628 86.32275 39.94617 1.000 73.64266 603 THR A N 1
ATOM 4799 C CA . THR A 1 603 ? -7.94763 85.27817 40.94745 1.000 74.56758 603 THR A CA 1
ATOM 4800 C C . THR A 1 603 ? -8.46951 83.99658 40.31294 1.000 71.84600 603 THR A C 1
ATOM 4801 O O . THR A 1 603 ? -8.07393 82.89510 40.71065 1.000 74.18020 603 THR A O 1
ATOM 4805 N N . LEU A 1 604 ? -9.36348 84.12142 39.32881 1.000 75.59999 604 LEU A N 1
ATOM 4806 C CA . LEU A 1 604 ? -9.96444 82.94108 38.71644 1.000 77.41661 604 LEU A CA 1
ATOM 4807 C C . LEU A 1 604 ? -8.94824 82.16745 37.88639 1.000 77.06588 604 LEU A C 1
ATOM 4808 O O . LEU A 1 604 ? -8.95052 80.93107 37.88854 1.000 74.19369 604 LEU A O 1
ATOM 4813 N N . LEU A 1 605 ? -8.07322 82.87462 37.16792 1.000 81.92282 605 LEU A N 1
ATOM 4814 C CA . LEU A 1 605 ? -7.05188 82.19134 36.38093 1.000 74.55352 605 LEU A CA 1
ATOM 4815 C C . LEU A 1 605 ? -5.97291 81.59733 37.27659 1.000 77.15624 605 LEU A C 1
ATOM 4816 O O . LEU A 1 605 ? -5.46487 80.50342 37.00358 1.000 80.92691 605 LEU A O 1
ATOM 4821 N N . GLU A 1 606 ? -5.60514 82.30555 38.34705 1.000 74.81367 606 GLU A N 1
ATOM 4822 C CA . GLU A 1 606 ? -4.64076 81.75737 39.29454 1.000 73.96658 606 GLU A CA 1
ATOM 4823 C C . GLU A 1 606 ? -5.21545 80.54644 40.01702 1.000 77.90326 606 GLU A C 1
ATOM 4824 O O . GLU A 1 606 ? -4.51065 79.55432 40.23820 1.000 73.29234 606 GLU A O 1
ATOM 4830 N N . MET A 1 607 ? -6.49601 80.61125 40.38973 1.000 78.75911 607 MET A N 1
ATOM 4831 C CA . MET A 1 607 ? -7.15688 79.45478 40.98393 1.000 75.50382 607 MET A CA 1
ATOM 4832 C C . MET A 1 607 ? -7.14341 78.26815 40.02981 1.000 70.44211 607 MET A C 1
ATOM 4833 O O . MET A 1 607 ? -6.95256 77.12243 40.45281 1.000 67.34393 607 MET A O 1
ATOM 4838 N N . PHE A 1 608 ? -7.33585 78.52418 38.73445 1.000 70.51047 608 PHE A N 1
ATOM 4839 C CA . PHE A 1 608 ? -7.31708 77.43910 37.76078 1.000 78.59808 608 PHE A CA 1
ATOM 4840 C C . PHE A 1 608 ? -5.93478 76.80561 37.67092 1.000 82.85958 608 PHE A C 1
ATOM 4841 O O . PHE A 1 608 ? -5.80752 75.57616 37.62494 1.000 84.86328 608 PHE A O 1
ATOM 4849 N N . SER A 1 609 ? -4.88608 77.63017 37.65731 1.000 84.09090 609 SER A N 1
ATOM 4850 C CA . SER A 1 609 ? -3.54143 77.11269 37.42973 1.000 80.56749 609 SER A CA 1
ATOM 4851 C C . SER A 1 609 ? -3.04826 76.27952 38.60677 1.000 71.82216 609 SER A C 1
ATOM 4852 O O . SER A 1 609 ? -2.34965 75.27841 38.41209 1.000 76.08754 609 SER A O 1
ATOM 4855 N N . TYR A 1 610 ? -3.40350 76.66446 39.83118 1.000 66.37871 610 TYR A N 1
ATOM 4856 C CA . TYR A 1 610 ? -2.80711 76.07615 41.02223 1.000 63.90668 610 TYR A CA 1
ATOM 4857 C C . TYR A 1 610 ? -3.77603 75.25572 41.86286 1.000 62.65114 610 TYR A C 1
ATOM 4858 O O . TYR A 1 610 ? -3.35474 74.68160 42.87292 1.000 62.55422 610 TYR A O 1
ATOM 4867 N N . ARG A 1 611 ? -5.05461 75.17689 41.48662 1.000 66.66659 611 ARG A N 1
ATOM 4868 C CA . ARG A 1 611 ? -6.03019 74.49693 42.32928 1.000 73.40783 611 ARG A CA 1
ATOM 4869 C C . ARG A 1 611 ? -6.98136 73.57035 41.58211 1.000 76.48584 611 ARG A C 1
ATOM 4870 O O . ARG A 1 611 ? -7.87679 73.00545 42.21725 1.000 84.78884 611 ARG A O 1
ATOM 4878 N N . MET A 1 612 ? -6.82697 73.39058 40.27516 1.000 79.70172 612 MET A N 1
ATOM 4879 C CA . MET A 1 612 ? -7.65698 72.46480 39.51933 1.000 88.24925 612 MET A CA 1
ATOM 4880 C C . MET A 1 612 ? -6.93594 71.13279 39.33808 1.000 97.77483 612 MET A C 1
ATOM 4881 O O . MET A 1 612 ? -5.72856 71.01128 39.55659 1.000 105.39485 612 MET A O 1
ATOM 4886 N N . HIS A 1 613 ? -7.70199 70.12000 38.93364 1.000 98.12005 613 HIS A N 1
ATOM 4887 C CA . HIS A 1 613 ? -7.14343 68.79136 38.71499 1.000 98.66099 613 HIS A CA 1
ATOM 4888 C C . HIS A 1 613 ? -7.80114 68.10376 37.52504 1.000 93.31507 613 HIS A C 1
ATOM 4889 O O . HIS A 1 613 ? -7.34919 68.25986 36.38617 1.000 94.90485 613 HIS A O 1
ATOM 4896 N N . HIS A 1 614 ? -8.86815 67.34242 37.77420 1.000 85.79942 614 HIS A N 1
ATOM 4897 C CA . HIS A 1 614 ? -9.51897 66.55699 36.72454 1.000 81.41287 614 HIS A CA 1
ATOM 4898 C C . HIS A 1 614 ? -10.54201 67.42909 36.00374 1.000 87.04732 614 HIS A C 1
ATOM 4899 O O . HIS A 1 614 ? -11.74605 67.38358 36.26084 1.000 98.13154 614 HIS A O 1
ATOM 4906 N N . ILE A 1 615 ? -10.04102 68.23706 35.07530 1.000 81.62289 615 ILE A N 1
ATOM 4907 C CA . ILE A 1 615 ? -10.87710 69.03923 34.19129 1.000 84.04337 615 ILE A CA 1
ATOM 4908 C C . ILE A 1 615 ? -10.92643 68.34531 32.83872 1.000 81.91363 615 ILE A C 1
ATOM 4909 O O . ILE A 1 615 ? -9.89382 67.89465 32.32813 1.000 85.03015 615 ILE A O 1
ATOM 4914 N N . GLN A 1 616 ? -12.12219 68.24578 32.26421 1.000 85.31253 616 GLN A N 1
ATOM 4915 C CA . GLN A 1 616 ? -12.27916 67.56064 30.99262 1.000 87.44204 616 GLN A CA 1
ATOM 4916 C C . GLN A 1 616 ? -11.54602 68.31704 29.88375 1.000 86.50095 616 GLN A C 1
ATOM 4917 O O . GLN A 1 616 ? -11.37707 69.53727 29.96055 1.000 84.09878 616 GLN A O 1
ATOM 4923 N N . PRO A 1 617 ? -11.08752 67.60780 28.84574 1.000 88.23624 617 PRO A N 1
ATOM 4924 C CA . PRO A 1 617 ? -10.27146 68.27244 27.81341 1.000 85.56686 617 PRO A CA 1
ATOM 4925 C C . PRO A 1 617 ? -10.98519 69.40893 27.10212 1.000 82.85982 617 PRO A C 1
ATOM 4926 O O . PRO A 1 617 ? -10.36863 70.44994 26.84196 1.000 81.29020 617 PRO A O 1
ATOM 4930 N N . HIS A 1 618 ? -12.27050 69.24282 26.77901 1.000 80.19315 618 HIS A N 1
ATOM 4931 C CA . HIS A 1 618 ? -12.99305 70.29945 26.07768 1.000 82.40045 618 HIS A CA 1
ATOM 4932 C C . HIS A 1 618 ? -13.14289 71.54729 26.93868 1.000 81.55908 618 HIS A C 1
ATOM 4933 O O . HIS A 1 618 ? -13.21378 72.66008 26.40543 1.000 78.62134 618 HIS A O 1
ATOM 4940 N N . TYR A 1 619 ? -13.19417 71.38642 28.26305 1.000 78.88109 619 TYR A N 1
ATOM 4941 C CA . TYR A 1 619 ? -13.24321 72.54791 29.14531 1.000 78.21519 619 TYR A CA 1
ATOM 4942 C C . TYR A 1 619 ? -11.92067 73.30385 29.13675 1.000 79.60944 619 TYR A C 1
ATOM 4943 O O . TYR A 1 619 ? -11.90711 74.54038 29.13455 1.000 80.48483 619 TYR A O 1
ATOM 4952 N N . ARG A 1 620 ? -10.79873 72.57799 29.14002 1.000 81.50795 620 ARG A N 1
ATOM 4953 C CA . ARG A 1 620 ? -9.49486 73.22950 29.06298 1.000 83.35186 620 ARG A CA 1
ATOM 4954 C C . ARG A 1 620 ? -9.33084 73.98002 27.74820 1.000 78.91497 620 ARG A C 1
ATOM 4955 O O . ARG A 1 620 ? -8.77535 75.08445 27.72011 1.000 76.20963 620 ARG A O 1
ATOM 4963 N N . VAL A 1 621 ? -9.80668 73.39486 26.64722 1.000 77.67372 621 VAL A N 1
ATOM 4964 C CA . VAL A 1 621 ? -9.72066 74.06494 25.35371 1.000 78.91464 621 VAL A CA 1
ATOM 4965 C C . VAL A 1 621 ? -10.59583 75.31277 25.33975 1.000 78.45838 621 VAL A C 1
ATOM 4966 O O . VAL A 1 621 ? -10.24051 76.32975 24.73087 1.000 81.89119 621 VAL A O 1
ATOM 4970 N N . GLN A 1 622 ? -11.74875 75.25946 26.01232 1.000 77.36734 622 GLN A N 1
ATOM 4971 C CA . GLN A 1 622 ? -12.58949 76.44620 26.13927 1.000 80.12807 622 GLN A CA 1
ATOM 4972 C C . GLN A 1 622 ? -11.84383 77.56914 26.84804 1.000 78.06629 622 GLN A C 1
ATOM 4973 O O . GLN A 1 622 ? -11.81043 78.70842 26.36839 1.000 80.45147 622 GLN A O 1
ATOM 4979 N N . LEU A 1 623 ? -11.23710 77.26350 27.99812 1.000 74.95421 623 LEU A N 1
ATOM 4980 C CA . LEU A 1 623 ? -10.47327 78.27572 28.71961 1.000 77.80134 623 LEU A CA 1
ATOM 4981 C C . LEU A 1 623 ? -9.27640 78.74533 27.90405 1.000 79.55344 623 LEU A C 1
ATOM 4982 O O . LEU A 1 623 ? -8.91278 79.92642 27.94534 1.000 82.06631 623 LEU A O 1
ATOM 4987 N N . LEU A 1 624 ? -8.65247 77.83361 27.15460 1.000 78.79209 624 LEU A N 1
ATOM 4988 C CA . LEU A 1 624 ? -7.50208 78.20497 26.33756 1.000 78.96172 624 LEU A CA 1
ATOM 4989 C C . LEU A 1 624 ? -7.89330 79.22613 25.27690 1.000 80.04345 624 LEU A C 1
ATOM 4990 O O . LEU A 1 624 ? -7.19671 80.22756 25.07516 1.000 79.77772 624 LEU A O 1
ATOM 4995 N N . SER A 1 625 ? -9.01512 78.99026 24.59124 1.000 81.61640 625 SER A N 1
ATOM 4996 C CA . SER A 1 625 ? -9.48571 79.94641 23.59456 1.000 86.07727 625 SER A CA 1
ATOM 4997 C C . SER A 1 625 ? -9.84278 81.27879 24.23952 1.000 90.78963 625 SER A C 1
ATOM 4998 O O . SER A 1 625 ? -9.61049 82.34299 23.65347 1.000 85.91045 625 SER A O 1
ATOM 5001 N N . HIS A 1 626 ? -10.41144 81.24068 25.44780 1.000 98.94121 626 HIS A N 1
ATOM 5002 C CA . HIS A 1 626 ? -10.70243 82.47920 26.16172 1.000 102.02183 626 HIS A CA 1
ATOM 5003 C C . HIS A 1 626 ? -9.42044 83.21161 26.53164 1.000 101.89693 626 HIS A C 1
ATOM 5004 O O . HIS A 1 626 ? -9.37003 84.44563 26.49024 1.000 108.17714 626 HIS A O 1
ATOM 5011 N N . LEU A 1 627 ? -8.37115 82.46631 26.88977 1.000 91.41891 627 LEU A N 1
ATOM 5012 C CA . LEU A 1 627 ? -7.09812 83.09145 27.23449 1.000 83.07934 627 LEU A CA 1
ATOM 5013 C C . LEU A 1 627 ? -6.47544 83.78250 26.02846 1.000 84.55369 627 LEU A C 1
ATOM 5014 O O . LEU A 1 627 ? -5.91425 84.87721 26.15533 1.000 87.08189 627 LEU A O 1
ATOM 5019 N N . HIS A 1 628 ? -6.56414 83.16050 24.85101 1.000 81.82877 628 HIS A N 1
ATOM 5020 C CA . HIS A 1 628 ? -5.99940 83.76628 23.64943 1.000 84.55103 628 HIS A CA 1
ATOM 5021 C C . HIS A 1 628 ? -6.73843 85.04657 23.27933 1.000 92.12353 628 HIS A C 1
ATOM 5022 O O . HIS A 1 628 ? -6.11366 86.07637 22.99942 1.000 93.56750 628 HIS A O 1
ATOM 5029 N N . THR A 1 629 ? -8.07343 85.00093 23.26866 1.000 96.67782 629 THR A N 1
ATOM 5030 C CA . THR A 1 629 ? -8.84812 86.20703 22.99561 1.000 95.53329 629 THR A CA 1
ATOM 5031 C C . THR A 1 629 ? -8.66790 87.24667 24.09475 1.000 94.96441 629 THR A C 1
ATOM 5032 O O . THR A 1 629 ? -8.78517 88.44974 23.83507 1.000 92.01877 629 THR A O 1
ATOM 5036 N N . LEU A 1 630 ? -8.37875 86.80488 25.32062 1.000 99.32488 630 LEU A N 1
ATOM 5037 C CA . LEU A 1 630 ? -8.15007 87.74236 26.41480 1.000 109.16955 630 LEU A CA 1
ATOM 5038 C C . LEU A 1 630 ? -6.82270 88.47278 26.25011 1.000 116.38672 630 LEU A C 1
ATOM 5039 O O . LEU A 1 630 ? -6.72434 89.66902 26.54696 1.000 117.78558 630 LEU A O 1
ATOM 5044 N N . ALA A 1 631 ? -5.79409 87.77428 25.76732 1.000 120.49807 631 ALA A N 1
ATOM 5045 C CA . ALA A 1 631 ? -4.47209 88.37856 25.64535 1.000 119.94926 631 ALA A CA 1
ATOM 5046 C C . ALA A 1 631 ? -4.36934 89.29255 24.42852 1.000 121.07021 631 ALA A C 1
ATOM 5047 O O . ALA A 1 631 ? -3.67143 90.31210 24.47579 1.000 123.74414 631 ALA A O 1
ATOM 5049 N N . ALA A 1 632 ? -5.05250 88.94613 23.33396 1.000 121.39190 632 ALA A N 1
ATOM 5050 C CA . ALA A 1 632 ? -4.90269 89.69953 22.09152 1.000 123.10452 632 ALA A CA 1
ATOM 5051 C C . ALA A 1 632 ? -5.48481 91.10099 22.21712 1.000 128.99597 632 ALA A C 1
ATOM 5052 O O . ALA A 1 632 ? -4.79773 92.09603 21.95691 1.000 130.98829 632 ALA A O 1
ATOM 5054 N N . VAL A 1 633 ? -6.75346 91.19796 22.60899 1.000 135.15433 633 VAL A N 1
ATOM 5055 C CA . VAL A 1 633 ? -7.43525 92.48238 22.71794 1.000 139.70674 633 VAL A CA 1
ATOM 5056 C C . VAL A 1 633 ? -7.73996 92.79279 24.18009 1.000 145.87076 633 VAL A C 1
ATOM 5057 O O . VAL A 1 633 ? -6.97553 92.42010 25.07866 1.000 139.33890 633 VAL A O 1
ATOM 5061 N N . ALA A 1 634 ? -8.84971 93.50154 24.41639 1.000 158.46506 634 ALA A N 1
ATOM 5062 C CA . ALA A 1 634 ? -9.31165 93.93630 25.73568 1.000 161.70091 634 ALA A CA 1
ATOM 5063 C C . ALA A 1 634 ? -8.32677 94.88108 26.41147 1.000 160.70816 634 ALA A C 1
ATOM 5064 O O . ALA A 1 634 ? -8.60027 95.36268 27.51315 1.000 160.33819 634 ALA A O 1
ATOM 5066 N N . GLN A 1 635 ? -7.19670 95.16331 25.76109 1.000 154.39461 635 GLN A N 1
ATOM 5067 C CA . GLN A 1 635 ? -6.17875 96.06981 26.29610 1.000 148.87691 635 GLN A CA 1
ATOM 5068 C C . GLN A 1 635 ? -5.72135 95.63542 27.68839 1.000 142.56129 635 GLN A C 1
ATOM 5069 O O . GLN A 1 635 ? -5.54856 96.45131 28.59833 1.000 143.07482 635 GLN A O 1
ATOM 5075 N N . THR A 1 636 ? -5.51402 94.32881 27.85296 1.000 136.41711 636 THR A N 1
ATOM 5076 C CA . THR A 1 636 ? -4.95737 93.79400 29.08969 1.000 132.00993 636 THR A CA 1
ATOM 5077 C C . THR A 1 636 ? -3.44740 93.99673 29.10596 1.000 131.21613 636 THR A C 1
ATOM 5078 O O . THR A 1 636 ? -2.68801 93.05583 29.35858 1.000 130.99408 636 THR A O 1
ATOM 5082 N N . ASN A 1 637 ? -3.00761 95.22585 28.83626 1.000 127.30820 637 ASN A N 1
ATOM 5083 C CA . ASN A 1 637 ? -1.58815 95.56493 28.75702 1.000 120.38059 637 ASN A CA 1
ATOM 5084 C C . ASN A 1 637 ? -0.96199 95.80819 30.12407 1.000 116.51582 637 ASN A C 1
ATOM 5085 O O . ASN A 1 637 ? -0.18620 96.75090 30.30066 1.000 119.50788 637 ASN A O 1
ATOM 5090 N N . GLN A 1 638 ? -1.28771 94.97368 31.10521 1.000 113.10864 638 GLN A N 1
ATOM 5091 C CA . GLN A 1 638 ? -0.75555 95.08666 32.45374 1.000 112.49909 638 GLN A CA 1
ATOM 5092 C C . GLN A 1 638 ? 0.26203 93.97896 32.68930 1.000 103.11414 638 GLN A C 1
ATOM 5093 O O . GLN A 1 638 ? 0.05399 92.83531 32.27142 1.000 95.55478 638 GLN A O 1
ATOM 5099 N N . ASN A 1 639 ? 1.36700 94.33048 33.35388 1.000 103.01521 639 ASN A N 1
ATOM 5100 C CA . ASN A 1 639 ? 2.44957 93.37314 33.56630 1.000 94.91848 639 ASN A CA 1
ATOM 5101 C C . ASN A 1 639 ? 1.96155 92.13182 34.30296 1.000 90.08602 639 ASN A C 1
ATOM 5102 O O . ASN A 1 639 ? 2.29354 91.00288 33.92318 1.000 89.54308 639 ASN A O 1
ATOM 5107 N N . GLN A 1 640 ? 1.16363 92.31993 35.35272 1.000 87.19747 640 GLN A N 1
ATOM 5108 C CA . GLN A 1 640 ? 0.71799 91.20255 36.17367 1.000 82.21987 640 GLN A CA 1
ATOM 5109 C C . GLN A 1 640 ? -0.38871 90.38915 35.51703 1.000 81.70837 640 GLN A C 1
ATOM 5110 O O . GLN A 1 640 ? -0.53062 89.20093 35.82483 1.000 83.60361 640 GLN A O 1
ATOM 5116 N N . LEU A 1 641 ? -1.16673 90.99173 34.62045 1.000 82.34750 641 LEU A N 1
ATOM 5117 C CA . LEU A 1 641 ? -2.22863 90.26552 33.93548 1.000 79.31477 641 LEU A CA 1
ATOM 5118 C C . LEU A 1 641 ? -1.71619 89.52101 32.70931 1.000 76.24508 641 LEU A C 1
ATOM 5119 O O . LEU A 1 641 ? -2.14397 88.39100 32.45153 1.000 73.59226 641 LEU A O 1
ATOM 5124 N N . HIS A 1 642 ? -0.80585 90.13235 31.94616 1.000 81.88007 642 HIS A N 1
ATOM 5125 C CA . HIS A 1 642 ? -0.21482 89.43863 30.80554 1.000 80.28044 642 HIS A CA 1
ATOM 5126 C C . HIS A 1 642 ? 0.58462 88.22471 31.25726 1.000 74.64976 642 HIS A C 1
ATOM 5127 O O . HIS A 1 642 ? 0.56034 87.17590 30.60215 1.000 71.15982 642 HIS A O 1
ATOM 5134 N N . LEU A 1 643 ? 1.30312 88.35071 32.37534 1.000 74.93159 643 LEU A N 1
ATOM 5135 C CA . LEU A 1 643 ? 2.05017 87.21667 32.90692 1.000 74.03652 643 LEU A CA 1
ATOM 5136 C C . LEU A 1 643 ? 1.11287 86.09490 33.33220 1.000 77.35416 643 LEU A C 1
ATOM 5137 O O . LEU A 1 643 ? 1.40163 84.91502 33.10574 1.000 77.15192 643 LEU A O 1
ATOM 5142 N N . CYS A 1 644 ? -0.02221 86.44507 33.93912 1.000 79.73481 644 CYS A N 1
ATOM 5143 C CA . CYS A 1 644 ? -0.96032 85.42962 34.40597 1.000 81.18599 644 CYS A CA 1
ATOM 5144 C C . CYS A 1 644 ? -1.62044 84.70609 33.23813 1.000 84.18983 644 CYS A C 1
ATOM 5145 O O . CYS A 1 644 ? -1.73858 83.47504 33.24512 1.000 78.97018 644 CYS A O 1
ATOM 5148 N N . VAL A 1 645 ? -2.06396 85.45698 32.22700 1.000 82.72414 645 VAL A N 1
ATOM 5149 C CA . VAL A 1 645 ? -2.72279 84.84422 31.07623 1.000 77.54677 645 VAL A CA 1
ATOM 5150 C C . VAL A 1 645 ? -1.75757 83.92908 30.33606 1.000 84.82898 645 VAL A C 1
ATOM 5151 O O . VAL A 1 645 ? -2.10884 82.80520 29.95587 1.000 90.53792 645 VAL A O 1
ATOM 5155 N N . GLU A 1 646 ? -0.52276 84.38961 30.12959 1.000 84.02239 646 GLU A N 1
ATOM 5156 C CA . GLU A 1 646 ? 0.44753 83.58538 29.39766 1.000 83.78672 646 GLU A CA 1
ATOM 5157 C C . GLU A 1 646 ? 0.92284 82.39169 30.21765 1.000 81.58197 646 GLU A C 1
ATOM 5158 O O . GLU A 1 646 ? 1.19777 81.32658 29.65408 1.000 80.52487 646 GLU A O 1
ATOM 5164 N N . SER A 1 647 ? 1.01540 82.54032 31.54123 1.000 78.74002 647 SER A N 1
ATOM 5165 C CA . SER A 1 647 ? 1.42656 81.41749 32.37837 1.000 73.08805 647 SER A CA 1
ATOM 5166 C C . SER A 1 647 ? 0.32434 80.37062 32.48119 1.000 80.69975 647 SER A C 1
ATOM 5167 O O . SER A 1 647 ? 0.60222 79.16541 32.47259 1.000 81.57198 647 SER A O 1
ATOM 5170 N N . THR A 1 648 ? -0.93175 80.81126 32.58481 1.000 83.27486 648 THR A N 1
ATOM 5171 C CA . THR A 1 648 ? -2.04223 79.86903 32.67842 1.000 77.02607 648 THR A CA 1
ATOM 5172 C C . THR A 1 648 ? -2.20711 79.08134 31.38384 1.000 74.54810 648 THR A C 1
ATOM 5173 O O . THR A 1 648 ? -2.51707 77.88425 31.41325 1.000 75.87698 648 THR A O 1
ATOM 5177 N N . ALA A 1 649 ? -1.99202 79.73162 30.23797 1.000 70.46956 649 ALA A N 1
ATOM 5178 C CA . ALA A 1 649 ? -2.10810 79.03309 28.96218 1.000 70.25168 649 ALA A CA 1
ATOM 5179 C C . ALA A 1 649 ? -1.00003 78.00094 28.79196 1.000 72.88879 649 ALA A C 1
ATOM 5180 O O . ALA A 1 649 ? -1.23083 76.92311 28.23139 1.000 69.95640 649 ALA A O 1
ATOM 5182 N N . LEU A 1 650 ? 0.20871 78.31067 29.27054 1.000 74.36878 650 LEU A N 1
ATOM 5183 C CA . LEU A 1 650 ? 1.30967 77.35694 29.17507 1.000 74.48628 650 LEU A CA 1
ATOM 5184 C C . LEU A 1 650 ? 1.01834 76.08404 29.95838 1.000 74.02626 650 LEU A C 1
ATOM 5185 O O . LEU A 1 650 ? 1.42413 74.99292 29.54273 1.000 79.80437 650 LEU A O 1
ATOM 5190 N N . ARG A 1 651 ? 0.31820 76.19966 31.08840 1.000 68.31964 651 ARG A N 1
ATOM 5191 C CA . ARG A 1 651 ? -0.03433 75.01240 31.85920 1.000 69.59873 651 ARG A CA 1
ATOM 5192 C C . ARG A 1 651 ? -1.08798 74.17912 31.14102 1.000 71.08366 651 ARG A C 1
ATOM 5193 O O . ARG A 1 651 ? -0.99487 72.94696 31.11003 1.000 69.46962 651 ARG A O 1
ATOM 5201 N N . LEU A 1 652 ? -2.09856 74.83252 30.56085 1.000 73.11151 652 LEU A N 1
ATOM 5202 C CA . LEU A 1 652 ? -3.12433 74.10455 29.81945 1.000 71.85156 652 LEU A CA 1
ATOM 5203 C C . LEU A 1 652 ? -2.52695 73.36438 28.63060 1.000 76.72309 652 LEU A C 1
ATOM 5204 O O . LEU A 1 652 ? -2.86998 72.20450 28.37323 1.000 76.49682 652 LEU A O 1
ATOM 5209 N N . ILE A 1 653 ? -1.63022 74.02103 27.89493 1.000 77.23521 653 ILE A N 1
ATOM 5210 C CA . ILE A 1 653 ? -1.06988 73.42324 26.68792 1.000 77.35140 653 ILE A CA 1
ATOM 5211 C C . ILE A 1 653 ? -0.14230 72.26755 27.04370 1.000 75.83191 653 ILE A C 1
ATOM 5212 O O . ILE A 1 653 ? -0.20356 71.19112 26.43785 1.000 73.27560 653 ILE A O 1
ATOM 5217 N N . THR A 1 654 ? 0.72679 72.47113 28.03711 1.000 78.97334 654 THR A N 1
ATOM 5218 C CA . THR A 1 654 ? 1.70829 71.44907 28.38615 1.000 82.77268 654 THR A CA 1
ATOM 5219 C C . THR A 1 654 ? 1.05435 70.22985 29.02723 1.000 80.00098 654 THR A C 1
ATOM 5220 O O . THR A 1 654 ? 1.56541 69.11211 28.89174 1.000 77.98144 654 THR A O 1
ATOM 5224 N N . ALA A 1 655 ? -0.07592 70.41364 29.70509 1.000 74.44084 655 ALA A N 1
ATOM 5225 C CA . ALA A 1 655 ? -0.71365 69.33493 30.44791 1.000 68.33966 655 ALA A CA 1
ATOM 5226 C C . ALA A 1 655 ? -1.74082 68.55997 29.63279 1.000 66.92183 655 ALA A C 1
ATOM 5227 O O . ALA A 1 655 ? -2.33543 67.61436 30.16094 1.000 68.70405 655 ALA A O 1
ATOM 5229 N N . LEU A 1 656 ? -1.96963 68.93264 28.37447 1.000 64.18914 656 LEU A N 1
ATOM 5230 C CA . LEU A 1 656 ? -2.91223 68.19770 27.54022 1.000 62.64462 656 LEU A CA 1
ATOM 5231 C C . LEU A 1 656 ? -2.45109 66.75771 27.36660 1.000 65.22820 656 LEU A C 1
ATOM 5232 O O . LEU A 1 656 ? -1.29599 66.50126 27.01544 1.000 70.73178 656 LEU A O 1
ATOM 5237 N N . GLY A 1 657 ? -3.35760 65.81760 27.62363 1.000 65.26630 657 GLY A N 1
ATOM 5238 C CA . GLY A 1 657 ? -3.01214 64.41660 27.48285 1.000 66.87815 657 GLY A CA 1
ATOM 5239 C C . GLY A 1 657 ? -2.68723 64.05855 26.04585 1.000 72.89442 657 GLY A C 1
ATOM 5240 O O . GLY A 1 657 ? -3.16878 64.68519 25.09965 1.000 75.23681 657 GLY A O 1
ATOM 5241 N N . SER A 1 658 ? -1.84666 63.03179 25.88956 1.000 68.25991 658 SER A N 1
ATOM 5242 C CA . SER A 1 658 ? -1.43142 62.60643 24.55616 1.000 69.76763 658 SER A CA 1
ATOM 5243 C C . SER A 1 658 ? -2.63038 62.21272 23.70192 1.000 72.74489 658 SER A C 1
ATOM 5244 O O . SER A 1 658 ? -2.71145 62.57869 22.52336 1.000 75.42168 658 SER A O 1
ATOM 5247 N N . SER A 1 659 ? -3.57732 61.47529 24.28253 1.000 77.56070 659 SER A N 1
ATOM 5248 C CA . SER A 1 659 ? -4.75794 61.04193 23.54742 1.000 80.27586 659 SER A CA 1
ATOM 5249 C C . SER A 1 659 ? -5.81425 62.13248 23.42628 1.000 78.04192 659 SER A C 1
ATOM 5250 O O . SER A 1 659 ? -6.71053 62.01400 22.58455 1.000 78.22997 659 SER A O 1
ATOM 5253 N N . GLU A 1 660 ? -5.72990 63.18761 24.23908 1.000 76.31232 660 GLU A N 1
ATOM 5254 C CA . GLU A 1 660 ? -6.73324 64.24546 24.21587 1.000 69.93697 660 GLU A CA 1
ATOM 5255 C C . GLU A 1 660 ? -6.51203 65.25494 23.10014 1.000 70.07087 660 GLU A C 1
ATOM 5256 O O . GLU A 1 660 ? -7.45886 65.94964 22.71879 1.000 68.69645 660 GLU A O 1
ATOM 5262 N N . VAL A 1 661 ? -5.29243 65.35054 22.57159 1.000 65.64933 661 VAL A N 1
ATOM 5263 C CA . VAL A 1 661 ? -4.94357 66.46496 21.69615 1.000 66.86230 661 VAL A CA 1
ATOM 5264 C C . VAL A 1 661 ? -5.73672 66.40825 20.39524 1.000 79.35708 661 VAL A C 1
ATOM 5265 O O . VAL A 1 661 ? -6.34516 67.40220 19.98067 1.000 89.15467 661 VAL A O 1
ATOM 5269 N N . GLN A 1 662 ? -5.73765 65.25339 19.72843 1.000 82.50036 662 GLN A N 1
ATOM 5270 C CA . GLN A 1 662 ? -6.43343 65.14781 18.44626 1.000 85.64522 662 GLN A CA 1
ATOM 5271 C C . GLN A 1 662 ? -7.93336 65.40116 18.55158 1.000 90.42016 662 GLN A C 1
ATOM 5272 O O . GLN A 1 662 ? -8.43781 66.26643 17.81575 1.000 95.06533 662 GLN A O 1
ATOM 5278 N N . PRO A 1 663 ? -8.69844 64.71775 19.41445 1.000 88.35781 663 PRO A N 1
ATOM 5279 C CA . PRO A 1 663 ? -10.15954 64.90058 19.37234 1.000 90.27286 663 PRO A CA 1
ATOM 5280 C C . PRO A 1 663 ? -10.61802 66.30232 19.74050 1.000 91.12146 663 PRO A C 1
ATOM 5281 O O . PRO A 1 663 ? -11.69732 66.71842 19.30114 1.000 95.80520 663 PRO A O 1
ATOM 5285 N N . GLN A 1 664 ? -9.83991 67.04656 20.52462 1.000 86.86472 664 GLN A N 1
ATOM 5286 C CA . GLN A 1 664 ? -10.24442 68.39210 20.91253 1.000 78.50524 664 GLN A CA 1
ATOM 5287 C C . GLN A 1 664 ? -9.80452 69.45146 19.91300 1.000 76.46159 664 GLN A C 1
ATOM 5288 O O . GLN A 1 664 ? -10.47656 70.48075 19.77814 1.000 79.32717 664 GLN A O 1
ATOM 5294 N N . PHE A 1 665 ? -8.69461 69.22663 19.21062 1.000 74.44653 665 PHE A N 1
ATOM 5295 C CA . PHE A 1 665 ? -8.21204 70.18184 18.22291 1.000 82.22648 665 PHE A CA 1
ATOM 5296 C C . PHE A 1 665 ? -8.68670 69.87045 16.81088 1.000 89.76464 665 PHE A C 1
ATOM 5297 O O . PHE A 1 665 ? -8.60032 70.74275 15.93875 1.000 92.25027 665 PHE A O 1
ATOM 5305 N N . THR A 1 666 ? -9.18545 68.65606 16.56276 1.000 94.31250 666 THR A N 1
ATOM 5306 C CA . THR A 1 666 ? -9.77734 68.35521 15.26460 1.000 95.61093 666 THR A CA 1
ATOM 5307 C C . THR A 1 666 ? -11.11537 69.05490 15.07577 1.000 97.70767 666 THR A C 1
ATOM 5308 O O . THR A 1 666 ? -11.60664 69.13380 13.94496 1.000 101.58032 666 THR A O 1
ATOM 5312 N N . ARG A 1 667 ? -11.71126 69.56306 16.15599 1.000 95.92827 667 ARG A N 1
ATOM 5313 C CA . ARG A 1 667 ? -12.97531 70.27985 16.06577 1.000 94.46289 667 ARG A CA 1
ATOM 5314 C C . ARG A 1 667 ? -12.80368 71.71437 15.58834 1.000 95.33026 667 ARG A C 1
ATOM 5315 O O . ARG A 1 667 ? -13.79031 72.34176 15.18841 1.000 98.55366 667 ARG A O 1
ATOM 5323 N N . PHE A 1 668 ? -11.58126 72.24591 15.62003 1.000 94.72308 668 PHE A N 1
ATOM 5324 C CA . PHE A 1 668 ? -11.32192 73.63453 15.26422 1.000 98.73409 668 PHE A CA 1
ATOM 5325 C C . PHE A 1 668 ? -10.57897 73.77076 13.94005 1.000 106.19600 668 PHE A C 1
ATOM 5326 O O . PHE A 1 668 ? -9.91578 74.78520 13.70952 1.000 105.62628 668 PHE A O 1
ATOM 5334 N N . LEU A 1 669 ? -10.67478 72.77058 13.06189 1.000 112.40369 669 LEU A N 1
ATOM 5335 C CA . LEU A 1 669 ? -10.05206 72.89724 11.74876 1.000 118.69585 669 LEU A CA 1
ATOM 5336 C C . LEU A 1 669 ? -10.77727 73.91611 10.88010 1.000 125.45961 669 LEU A C 1
ATOM 5337 O O . LEU A 1 669 ? -10.16917 74.50173 9.97737 1.000 126.11726 669 LEU A O 1
ATOM 5342 N N . SER A 1 670 ? -12.06893 74.14025 11.13373 1.000 132.26677 670 SER A N 1
ATOM 5343 C CA . SER A 1 670 ? -12.81634 75.11978 10.35181 1.000 135.10800 670 SER A CA 1
ATOM 5344 C C . SER A 1 670 ? -12.26940 76.52578 10.56433 1.000 138.55908 670 SER A C 1
ATOM 5345 O O . SER A 1 670 ? -12.21394 77.32856 9.62521 1.000 136.38062 670 SER A O 1
ATOM 5348 N N . ASP A 1 671 ? -11.85702 76.83974 11.78992 1.000 146.09076 671 ASP A N 1
ATOM 5349 C CA . ASP A 1 671 ? -11.26252 78.13899 12.10671 1.000 147.41235 671 ASP A CA 1
ATOM 5350 C C . ASP A 1 671 ? -10.30324 77.95900 13.27117 1.000 136.06369 671 ASP A C 1
ATOM 5351 O O . ASP A 1 671 ? -10.65705 78.17824 14.43641 1.000 133.97554 671 ASP A O 1
ATOM 5356 N N . PRO A 1 672 ? -9.06078 77.55260 12.99025 1.000 120.77623 672 PRO A N 1
ATOM 5357 C CA . PRO A 1 672 ? -8.10068 77.30216 14.07736 1.000 110.44978 672 PRO A CA 1
ATOM 5358 C C . PRO A 1 672 ? -7.62836 78.55728 14.78869 1.000 107.36115 672 PRO A C 1
ATOM 5359 O O . PRO A 1 672 ? -6.91234 78.43785 15.79048 1.000 107.94707 672 PRO A O 1
ATOM 5363 N N . LYS A 1 673 ? -8.00622 79.74754 14.31561 1.000 101.92093 673 LYS A N 1
ATOM 5364 C CA . LYS A 1 673 ? -7.58369 80.98311 14.96565 1.000 97.78897 673 LYS A CA 1
ATOM 5365 C C . LYS A 1 673 ? -8.04948 81.06899 16.41352 1.000 92.82263 673 LYS A C 1
ATOM 5366 O O . LYS A 1 673 ? -7.42379 81.77290 17.21371 1.000 91.21262 673 LYS A O 1
ATOM 5372 N N . THR A 1 674 ? -9.12648 80.36632 16.76943 1.000 93.34384 674 THR A N 1
ATOM 5373 C CA . THR A 1 674 ? -9.69788 80.49401 18.10508 1.000 94.49228 674 THR A CA 1
ATOM 5374 C C . THR A 1 674 ? -8.87252 79.77970 19.16837 1.000 91.13326 674 THR A C 1
ATOM 5375 O O . THR A 1 674 ? -8.85578 80.21568 20.32464 1.000 90.03850 674 THR A O 1
ATOM 5379 N N . VAL A 1 675 ? -8.18920 78.69703 18.81152 1.000 88.91116 675 VAL A N 1
ATOM 5380 C CA . VAL A 1 675 ? -7.44117 77.90264 19.77628 1.000 85.75782 675 VAL A CA 1
ATOM 5381 C C . VAL A 1 675 ? -5.93139 78.11137 19.61604 1.000 85.05020 675 VAL A C 1
ATOM 5382 O O . VAL A 1 675 ? -5.13156 77.31627 20.10886 1.000 79.83774 675 VAL A O 1
ATOM 5386 N N . LEU A 1 676 ? -5.52821 79.18979 18.95226 1.000 84.16012 676 LEU A N 1
ATOM 5387 C CA . LEU A 1 676 ? -4.12525 79.52881 18.76775 1.000 79.43640 676 LEU A CA 1
ATOM 5388 C C . LEU A 1 676 ? -3.85576 80.92693 19.30675 1.000 82.95135 676 LEU A C 1
ATOM 5389 O O . LEU A 1 676 ? -4.77250 81.67199 19.66070 1.000 90.39554 676 LEU A O 1
ATOM 5394 N N . SER A 1 677 ? -2.57508 81.27637 19.36034 1.000 80.66586 677 SER A N 1
ATOM 5395 C CA . SER A 1 677 ? -2.13554 82.60407 19.75817 1.000 80.69885 677 SER A CA 1
ATOM 5396 C C . SER A 1 677 ? -1.79007 83.43097 18.52563 1.000 81.55037 677 SER A C 1
ATOM 5397 O O . SER A 1 677 ? -1.41977 82.89455 17.47826 1.000 85.04440 677 SER A O 1
ATOM 5400 N N . ALA A 1 678 ? -1.91537 84.75131 18.66156 1.000 77.59901 678 ALA A N 1
ATOM 5401 C CA . ALA A 1 678 ? -1.64187 85.66419 17.56008 1.000 75.99421 678 ALA A CA 1
ATOM 5402 C C . ALA A 1 678 ? -0.27701 86.33157 17.65051 1.000 79.10436 678 ALA A C 1
ATOM 5403 O O . ALA A 1 678 ? 0.22187 86.82196 16.63170 1.000 82.66753 678 ALA A O 1
ATOM 5405 N N . GLU A 1 679 ? 0.33419 86.36643 18.83463 1.000 76.67414 679 GLU A N 1
ATOM 5406 C CA . GLU A 1 679 ? 1.64791 86.98417 18.99742 1.000 77.47250 679 GLU A CA 1
ATOM 5407 C C . GLU A 1 679 ? 2.59295 86.22031 19.91036 1.000 78.73956 679 GLU A C 1
ATOM 5408 O O . GLU A 1 679 ? 3.80634 86.43278 19.81273 1.000 85.28875 679 GLU A O 1
ATOM 5414 N N . SER A 1 680 ? 2.10545 85.35005 20.79032 1.000 79.42478 680 SER A N 1
ATOM 5415 C CA . SER A 1 680 ? 2.97034 84.60938 21.70571 1.000 82.07948 680 SER A CA 1
ATOM 5416 C C . SER A 1 680 ? 3.59546 83.44342 20.95115 1.000 80.14293 680 SER A C 1
ATOM 5417 O O . SER A 1 680 ? 2.97915 82.38763 20.78905 1.000 78.08955 680 SER A O 1
ATOM 5420 N N . GLU A 1 681 ? 4.83006 83.63692 20.48233 1.000 77.58881 681 GLU A N 1
ATOM 5421 C CA . GLU A 1 681 ? 5.53034 82.56587 19.78218 1.000 78.34748 681 GLU A CA 1
ATOM 5422 C C . GLU A 1 681 ? 5.78156 81.37988 20.70403 1.000 75.21501 681 GLU A C 1
ATOM 5423 O O . GLU A 1 681 ? 5.71753 80.22388 20.27136 1.000 74.79960 681 GLU A O 1
ATOM 5429 N N . GLU A 1 682 ? 6.04943 81.64755 21.98427 1.000 74.54886 682 GLU A N 1
ATOM 5430 C CA . GLU A 1 682 ? 6.36519 80.57493 22.92358 1.000 75.03616 682 GLU A CA 1
ATOM 5431 C C . GLU A 1 682 ? 5.18366 79.62911 23.10273 1.000 73.27768 682 GLU A C 1
ATOM 5432 O O . GLU A 1 682 ? 5.34593 78.40354 23.07696 1.000 75.22663 682 GLU A O 1
ATOM 5438 N N . LEU A 1 683 ? 3.98256 80.18250 23.28991 1.000 67.98219 683 LEU A N 1
ATOM 5439 C CA . LEU A 1 683 ? 2.80212 79.34077 23.46104 1.000 65.72904 683 LEU A CA 1
ATOM 5440 C C . LEU A 1 683 ? 2.52775 78.51269 22.21278 1.000 67.05109 683 LEU A C 1
ATOM 5441 O O . LEU A 1 683 ? 2.18495 77.32814 22.30770 1.000 74.01959 683 LEU A O 1
ATOM 5446 N N . ASN A 1 684 ? 2.67101 79.11841 21.03205 1.000 60.15232 684 ASN A N 1
ATOM 5447 C CA . ASN A 1 684 ? 2.49324 78.36471 19.79577 1.000 66.22287 684 ASN A CA 1
ATOM 5448 C C . ASN A 1 684 ? 3.57676 77.30486 19.63556 1.000 69.61437 684 ASN A C 1
ATOM 5449 O O . ASN A 1 684 ? 3.30382 76.20265 19.14693 1.000 74.73993 684 ASN A O 1
ATOM 5454 N N . ARG A 1 685 ? 4.81209 77.61780 20.03885 1.000 62.83345 685 ARG A N 1
ATOM 5455 C CA . ARG A 1 685 ? 5.85827 76.59938 20.05776 1.000 63.64648 685 ARG A CA 1
ATOM 5456 C C . ARG A 1 685 ? 5.54878 75.51758 21.08406 1.000 66.47857 685 ARG A C 1
ATOM 5457 O O . ARG A 1 685 ? 5.74453 74.32579 20.81771 1.000 73.79521 685 ARG A O 1
ATOM 5465 N N . ALA A 1 686 ? 5.06850 75.91566 22.26516 1.000 66.14658 686 ALA A N 1
ATOM 5466 C CA . ALA A 1 686 ? 4.67504 74.93793 23.27294 1.000 67.08762 686 ALA A CA 1
ATOM 5467 C C . ALA A 1 686 ? 3.55613 74.03848 22.76914 1.000 63.77142 686 ALA A C 1
ATOM 5468 O O . ALA A 1 686 ? 3.50963 72.85201 23.11432 1.000 59.94722 686 ALA A O 1
ATOM 5470 N N . LEU A 1 687 ? 2.65027 74.58051 21.95225 1.000 66.04561 687 LEU A N 1
ATOM 5471 C CA . LEU A 1 687 ? 1.58833 73.75787 21.38551 1.000 65.88428 687 LEU A CA 1
ATOM 5472 C C . LEU A 1 687 ? 2.13415 72.80734 20.32920 1.000 64.69163 687 LEU A C 1
ATOM 5473 O O . LEU A 1 687 ? 1.67078 71.66751 20.21541 1.000 66.21824 687 LEU A O 1
ATOM 5478 N N . ILE A 1 688 ? 3.12059 73.25503 19.55027 1.000 65.68118 688 ILE A N 1
ATOM 5479 C CA . ILE A 1 688 ? 3.74597 72.37654 18.56481 1.000 60.94001 688 ILE A CA 1
ATOM 5480 C C . ILE A 1 688 ? 4.46161 71.22561 19.26141 1.000 61.34905 688 ILE A C 1
ATOM 5481 O O . ILE A 1 688 ? 4.35958 70.06452 18.84651 1.000 61.36546 688 ILE A O 1
ATOM 5486 N N . LEU A 1 689 ? 5.19756 71.53264 20.33378 1.000 63.54536 689 LEU A N 1
ATOM 5487 C CA . LEU A 1 689 ? 5.86639 70.48633 21.10131 1.000 63.72325 689 LEU A CA 1
ATOM 5488 C C . LEU A 1 689 ? 4.86006 69.50420 21.68656 1.000 70.07724 689 LEU A C 1
ATOM 5489 O O . LEU A 1 689 ? 5.12520 68.29803 21.75704 1.000 73.22624 689 LEU A O 1
ATOM 5494 N N . THR A 1 690 ? 3.69618 70.00278 22.11075 1.000 61.78076 690 THR A N 1
ATOM 5495 C CA . THR A 1 690 ? 2.67373 69.12031 22.66088 1.000 62.83513 690 THR A CA 1
ATOM 5496 C C . THR A 1 690 ? 2.02929 68.26725 21.57476 1.000 61.98773 690 THR A C 1
ATOM 5497 O O . THR A 1 690 ? 1.67551 67.11046 21.82948 1.000 69.49452 690 THR A O 1
ATOM 5501 N N . LEU A 1 691 ? 1.87565 68.80831 20.36198 1.000 55.40536 691 LEU A N 1
ATOM 5502 C CA . LEU A 1 691 ? 1.48439 67.96816 19.23356 1.000 61.97815 691 LEU A CA 1
ATOM 5503 C C . LEU A 1 691 ? 2.53147 66.89316 18.96698 1.000 70.73178 691 LEU A C 1
ATOM 5504 O O . LEU A 1 691 ? 2.19394 65.76698 18.58298 1.000 68.22531 691 LEU A O 1
ATOM 5509 N N . ALA A 1 692 ? 3.80959 67.22530 19.17147 1.000 67.38713 692 ALA A N 1
ATOM 5510 C CA . ALA A 1 692 ? 4.89294 66.30985 18.82507 1.000 67.49932 692 ALA A CA 1
ATOM 5511 C C . ALA A 1 692 ? 4.83246 65.03382 19.65576 1.000 71.12108 692 ALA A C 1
ATOM 5512 O O . ALA A 1 692 ? 4.91234 63.92509 19.11464 1.000 77.08254 692 ALA A O 1
ATOM 5514 N N . ARG A 1 693 ? 4.69479 65.16742 20.97733 1.000 66.77950 693 ARG A N 1
ATOM 5515 C CA . ARG A 1 693 ? 4.64299 63.98082 21.82521 1.000 73.20624 693 ARG A CA 1
ATOM 5516 C C . ARG A 1 693 ? 3.28416 63.29164 21.77241 1.000 74.80149 693 ARG A C 1
ATOM 5517 O O . ARG A 1 693 ? 3.21521 62.06683 21.91739 1.000 84.04302 693 ARG A O 1
ATOM 5525 N N . ALA A 1 694 ? 2.20113 64.04686 21.56585 1.000 66.67991 694 ALA A N 1
ATOM 5526 C CA . ALA A 1 694 ? 0.87737 63.43411 21.50912 1.000 65.41100 694 ALA A CA 1
ATOM 5527 C C . ALA A 1 694 ? 0.74007 62.53426 20.28690 1.000 68.38353 694 ALA A C 1
ATOM 5528 O O . ALA A 1 694 ? 0.24081 61.40731 20.39017 1.000 65.19821 694 ALA A O 1
ATOM 5530 N N . THR A 1 695 ? 1.18335 63.01139 19.12136 1.000 69.38035 695 THR A N 1
ATOM 5531 C CA . THR A 1 695 ? 1.21920 62.16166 17.93791 1.000 73.50121 695 THR A CA 1
ATOM 5532 C C . THR A 1 695 ? 2.24766 61.04692 18.07228 1.000 79.18759 695 THR A C 1
ATOM 5533 O O . THR A 1 695 ? 2.11566 60.01117 17.41055 1.000 81.43066 695 THR A O 1
ATOM 5537 N N . HIS A 1 696 ? 3.26523 61.24047 18.91313 1.000 77.43646 696 HIS A N 1
ATOM 5538 C CA . HIS A 1 696 ? 4.27562 60.21328 19.13787 1.000 70.58729 696 HIS A CA 1
ATOM 5539 C C . HIS A 1 696 ? 3.75330 59.11229 20.05300 1.000 67.03625 696 HIS A C 1
ATOM 5540 O O . HIS A 1 696 ? 3.83754 57.92585 19.71802 1.000 75.45502 696 HIS A O 1
ATOM 5547 N N . VAL A 1 697 ? 3.21123 59.48983 21.21353 1.000 59.48816 697 VAL A N 1
ATOM 5548 C CA . VAL A 1 697 ? 2.77898 58.50028 22.19672 1.000 62.59170 697 VAL A CA 1
ATOM 5549 C C . VAL A 1 697 ? 1.60178 57.68728 21.66717 1.000 70.18934 697 VAL A C 1
ATOM 5550 O O . VAL A 1 697 ? 1.49008 56.48462 21.93614 1.000 71.25245 697 VAL A O 1
ATOM 5554 N N . THR A 1 698 ? 0.71299 58.31757 20.90330 1.000 67.71194 698 THR A N 1
ATOM 5555 C CA . THR A 1 698 ? -0.43598 57.62269 20.33742 1.000 61.66909 698 THR A CA 1
ATOM 5556 C C . THR A 1 698 ? -0.12551 56.93356 19.01456 1.000 66.73329 698 THR A C 1
ATOM 5557 O O . THR A 1 698 ? -1.02276 56.30755 18.43969 1.000 72.13083 698 THR A O 1
ATOM 5561 N N . ASP A 1 699 ? 1.11320 57.03197 18.52292 1.000 63.80901 699 ASP A N 1
ATOM 5562 C CA . ASP A 1 699 ? 1.51498 56.41308 17.25686 1.000 69.31607 699 ASP A CA 1
ATOM 5563 C C . ASP A 1 699 ? 0.61477 56.86840 16.11014 1.000 68.98920 699 ASP A C 1
ATOM 5564 O O . ASP A 1 699 ? 0.23918 56.08014 15.24004 1.000 69.27959 699 ASP A O 1
ATOM 5569 N N . PHE A 1 700 ? 0.27043 58.15873 16.10870 1.000 69.82390 700 PHE A N 1
ATOM 5570 C CA . PHE A 1 700 ? -0.71168 58.66597 15.15524 1.000 76.38189 700 PHE A CA 1
ATOM 5571 C C . PHE A 1 700 ? -0.19991 58.58811 13.72200 1.000 82.02861 700 PHE A C 1
ATOM 5572 O O . PHE A 1 700 ? -0.94689 58.20955 12.81209 1.000 89.51985 700 PHE A O 1
ATOM 5580 N N . PHE A 1 701 ? 1.06479 58.93961 13.49830 1.000 81.27200 701 PHE A N 1
ATOM 5581 C CA . PHE A 1 701 ? 1.60788 59.00353 12.14811 1.000 79.52752 701 PHE A CA 1
ATOM 5582 C C . PHE A 1 701 ? 2.17197 57.67927 11.65150 1.000 76.25923 701 PHE A C 1
ATOM 5583 O O . PHE A 1 701 ?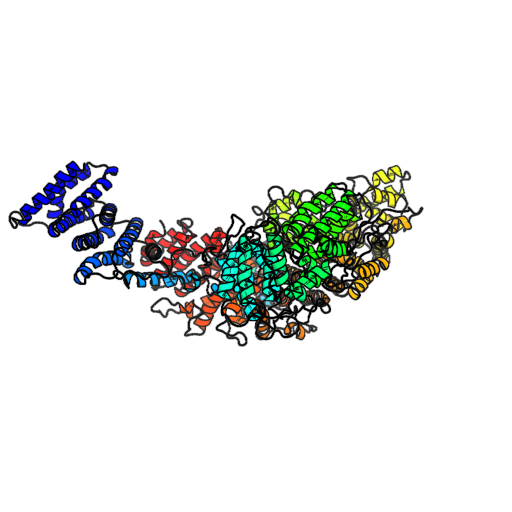 2.54826 57.59383 10.47798 1.000 74.74380 701 PHE A O 1
ATOM 5591 N N . THR A 1 702 ? 2.24402 56.65450 12.50166 1.000 76.19394 702 THR A N 1
ATOM 5592 C CA . THR A 1 702 ? 2.77072 55.35777 12.08959 1.000 80.32001 702 THR A CA 1
ATOM 5593 C C . THR A 1 702 ? 1.97695 54.79777 10.91550 1.000 83.85067 702 THR A C 1
ATOM 5594 O O . THR A 1 702 ? 0.87391 54.27130 11.09339 1.000 85.16728 702 THR A O 1
ATOM 5598 N N . GLY A 1 703 ? 2.53234 54.91599 9.71211 1.000 90.98175 703 GLY A N 1
ATOM 5599 C CA . GLY A 1 703 ? 1.85151 54.48816 8.50658 1.000 98.52114 703 GLY A CA 1
ATOM 5600 C C . GLY A 1 703 ? 1.75339 55.60013 7.48327 1.000 104.12743 703 GLY A C 1
ATOM 5601 O O . GLY A 1 703 ? 1.92230 55.36988 6.28218 1.000 103.33762 703 GLY A O 1
ATOM 5602 N N . SER A 1 704 ? 1.48256 56.81433 7.95205 1.000 108.87485 704 SER A N 1
ATOM 5603 C CA . SER A 1 704 ? 1.39566 57.98977 7.09706 1.000 113.67664 704 SER A CA 1
ATOM 5604 C C . SER A 1 704 ? 2.71741 58.74491 7.13894 1.000 120.95217 704 SER A C 1
ATOM 5605 O O . SER A 1 704 ? 3.25441 59.00669 8.22006 1.000 124.01556 704 SER A O 1
ATOM 5608 N N . ASP A 1 705 ? 3.23628 59.09645 5.96481 1.000 123.36138 705 ASP A N 1
ATOM 5609 C CA . ASP A 1 705 ? 4.48839 59.83156 5.85982 1.000 123.35976 705 ASP A CA 1
ATOM 5610 C C . ASP A 1 705 ? 4.28125 61.30168 5.51601 1.000 128.27393 705 ASP A C 1
ATOM 5611 O O . ASP A 1 705 ? 5.26164 62.01914 5.29183 1.000 130.59625 705 ASP A O 1
ATOM 5616 N N . SER A 1 706 ? 3.03440 61.76629 5.47211 1.000 127.18067 706 SER A N 1
ATOM 5617 C CA . SER A 1 706 ? 2.72551 63.14478 5.11899 1.000 122.81062 706 SER A CA 1
ATOM 5618 C C . SER A 1 706 ? 1.71697 63.70873 6.10689 1.000 115.07132 706 SER A C 1
ATOM 5619 O O . SER A 1 706 ? 0.70616 63.06425 6.40520 1.000 108.27391 706 SER A O 1
ATOM 5622 N N . ILE A 1 707 ? 1.99626 64.91390 6.60988 1.000 117.27237 707 ILE A N 1
ATOM 5623 C CA . ILE A 1 707 ? 1.06124 65.59477 7.49546 1.000 114.80528 707 ILE A CA 1
ATOM 5624 C C . ILE A 1 707 ? -0.16906 66.07523 6.73584 1.000 122.48714 707 ILE A C 1
ATOM 5625 O O . ILE A 1 707 ? -1.22744 66.28438 7.34177 1.000 122.64366 707 ILE A O 1
ATOM 5630 N N . GLN A 1 708 ? -0.06042 66.23817 5.41764 1.000 131.27658 708 GLN A N 1
ATOM 5631 C CA . GLN A 1 708 ? -1.18188 66.71454 4.61991 1.000 136.10482 708 GLN A CA 1
ATOM 5632 C C . GLN A 1 708 ? -2.36048 65.75496 4.72061 1.000 133.63488 708 GLN A C 1
ATOM 5633 O O . GLN A 1 708 ? -2.18980 64.53323 4.75866 1.000 134.53712 708 GLN A O 1
ATOM 5639 N N . GLY A 1 709 ? -3.56588 66.32082 4.76635 1.000 132.16486 709 GLY A N 1
ATOM 5640 C CA . GLY A 1 709 ? -4.78004 65.56656 4.96055 1.000 129.25782 709 GLY A CA 1
ATOM 5641 C C . GLY A 1 709 ? -5.18364 65.40439 6.41252 1.000 127.92660 709 GLY A C 1
ATOM 5642 O O . GLY A 1 709 ? -6.38108 65.35755 6.71372 1.000 128.96141 709 GLY A O 1
ATOM 5643 N N . THR A 1 710 ? -4.21330 65.32788 7.31985 1.000 124.36806 710 THR A N 1
ATOM 5644 C CA . THR A 1 710 ? -4.50048 65.16906 8.73578 1.000 116.42863 710 THR A CA 1
ATOM 5645 C C . THR A 1 710 ? -4.96000 66.49600 9.33833 1.000 109.64768 710 THR A C 1
ATOM 5646 O O . THR A 1 710 ? -4.97840 67.54158 8.68264 1.000 108.74758 710 THR A O 1
ATOM 5650 N N . TRP A 1 711 ? -5.33243 66.44935 10.61790 1.000 106.30905 711 TRP A N 1
ATOM 5651 C CA . TRP A 1 711 ? -5.77886 67.64548 11.32038 1.000 107.33842 711 TRP A CA 1
ATOM 5652 C C . TRP A 1 711 ? -4.62891 68.58114 11.66649 1.000 112.52427 711 TRP A C 1
ATOM 5653 O O . TRP A 1 711 ? -4.86911 69.75867 11.95425 1.000 117.75035 711 TRP A O 1
ATOM 5664 N N . CYS A 1 712 ? -3.39026 68.08715 11.64287 1.000 109.54031 712 CYS A N 1
ATOM 5665 C CA . CYS A 1 712 ? -2.25609 68.88616 12.08974 1.000 100.21532 712 CYS A CA 1
ATOM 5666 C C . CYS A 1 712 ? -1.83991 69.93448 11.06644 1.000 100.38157 712 CYS A C 1
ATOM 5667 O O . CYS A 1 712 ? -1.25617 70.95688 11.44350 1.000 103.46818 712 CYS A O 1
ATOM 5670 N N . LYS A 1 713 ? -2.12379 69.70723 9.78059 1.000 99.72255 713 LYS A N 1
ATOM 5671 C CA . LYS A 1 713 ? -1.64656 70.62827 8.75309 1.000 100.53478 713 LYS A CA 1
ATOM 5672 C C . LYS A 1 713 ? -2.27731 72.00773 8.90447 1.000 99.25873 713 LYS A C 1
ATOM 5673 O O . LYS A 1 713 ? -1.59013 73.02605 8.77404 1.000 100.15066 713 LYS A O 1
ATOM 5679 N N . ASP A 1 714 ? -3.57833 72.06495 9.19804 1.000 100.44511 714 ASP A N 1
ATOM 5680 C CA . ASP A 1 714 ? -4.24772 73.35394 9.32299 1.000 103.95137 714 ASP A CA 1
ATOM 5681 C C . ASP A 1 714 ? -3.91793 74.03949 10.64191 1.000 98.80248 714 ASP A C 1
ATOM 5682 O O . ASP A 1 714 ? -3.95051 75.27260 10.71947 1.000 95.31051 714 ASP A O 1
ATOM 5687 N N . ILE A 1 715 ? -3.60301 73.26744 11.68257 1.000 96.82489 715 ILE A N 1
ATOM 5688 C CA . ILE A 1 715 ? -3.18358 73.86504 12.94583 1.000 92.68122 715 ILE A CA 1
ATOM 5689 C C . ILE A 1 715 ? -1.78681 74.45847 12.81004 1.000 93.34498 715 ILE A C 1
ATOM 5690 O O . ILE A 1 715 ? -1.53040 75.59128 13.23348 1.000 93.18977 715 ILE A O 1
ATOM 5695 N N . LEU A 1 716 ? -0.86704 73.70730 12.20006 1.000 89.79563 716 LEU A N 1
ATOM 5696 C CA . LEU A 1 716 ? 0.51460 74.16588 12.09756 1.000 89.47400 716 LEU A CA 1
ATOM 5697 C C . LEU A 1 716 ? 0.66534 75.26665 11.05392 1.000 89.20455 716 LEU A C 1
ATOM 5698 O O . LEU A 1 716 ? 1.43002 76.21749 11.25667 1.000 93.53497 716 LEU A O 1
ATOM 5703 N N . GLN A 1 717 ? -0.04607 75.15368 9.92830 1.000 84.03867 717 GLN A N 1
ATOM 5704 C CA . GLN A 1 717 ? 0.04544 76.18086 8.89443 1.000 78.22709 717 GLN A CA 1
ATOM 5705 C C . GLN A 1 717 ? -0.43442 77.52796 9.41686 1.000 80.09063 717 GLN A C 1
ATOM 5706 O O . GLN A 1 717 ? 0.13445 78.57313 9.07957 1.000 79.50995 717 GLN A O 1
ATOM 5712 N N . THR A 1 718 ? -1.48138 77.52283 10.24474 1.000 79.37299 718 THR A N 1
ATOM 5713 C CA . THR A 1 718 ? -1.94224 78.76264 10.85720 1.000 77.02954 718 THR A CA 1
ATOM 5714 C C . THR A 1 718 ? -0.95170 79.26741 11.90008 1.000 79.56081 718 THR A C 1
ATOM 5715 O O . THR A 1 718 ? -0.82619 80.48129 12.09662 1.000 87.23479 718 THR A O 1
ATOM 5719 N N . ILE A 1 719 ? -0.23450 78.35748 12.56600 1.000 75.86024 719 ILE A N 1
ATOM 5720 C CA . ILE A 1 719 ? 0.78311 78.76601 13.53076 1.000 74.25170 719 ILE A CA 1
ATOM 5721 C C . ILE A 1 719 ? 1.97557 79.40021 12.82272 1.000 78.98248 719 ILE A C 1
ATOM 5722 O O . ILE A 1 719 ? 2.65868 80.26159 13.39203 1.000 82.54738 719 ILE A O 1
ATOM 5727 N N . MET A 1 720 ? 2.24557 79.00144 11.57638 1.000 83.12365 720 MET A N 1
ATOM 5728 C CA . MET A 1 720 ? 3.28616 79.67434 10.80447 1.000 84.71210 720 MET A CA 1
ATOM 5729 C C . MET A 1 720 ? 2.91729 81.12885 10.54591 1.000 88.60397 720 MET A C 1
ATOM 5730 O O . MET A 1 720 ? 3.76793 82.01973 10.64513 1.000 92.40942 720 MET A O 1
ATOM 5735 N N . SER A 1 721 ? 1.65672 81.39151 10.21612 1.000 88.60569 721 SER A N 1
ATOM 5736 C CA . SER A 1 721 ? 1.16006 82.75273 10.30633 1.000 88.05269 721 SER A CA 1
ATOM 5737 C C . SER A 1 721 ? 1.09114 83.16855 11.77379 1.000 90.87314 721 SER A C 1
ATOM 5738 O O . SER A 1 721 ? 1.17267 82.33858 12.68172 1.000 97.59393 721 SER A O 1
ATOM 5741 N N . PHE A 1 722 ? 0.95199 84.47563 11.99713 1.000 86.94216 722 PHE A N 1
ATOM 5742 C CA . PHE A 1 722 ? 1.00341 85.07744 13.32908 1.000 90.16685 722 PHE A CA 1
ATOM 5743 C C . PHE A 1 722 ? 2.41071 84.98919 13.91380 1.000 89.25061 722 PHE A C 1
ATOM 5744 O O . PHE A 1 722 ? 3.03694 86.01909 14.18443 1.000 94.90687 722 PHE A O 1
ATOM 5752 N N . THR A 1 723 ? 2.91739 83.77143 14.11677 1.000 81.52398 723 THR A N 1
ATOM 5753 C CA . THR A 1 723 ? 4.19326 83.54037 14.79806 1.000 75.70981 723 THR A CA 1
ATOM 5754 C C . THR A 1 723 ? 5.06514 82.58294 13.99167 1.000 70.88914 723 THR A C 1
ATOM 5755 O O . THR A 1 723 ? 5.21762 81.40888 14.34986 1.000 71.57350 723 THR A O 1
ATOM 5759 N N . PRO A 1 724 ? 5.66852 83.05727 12.90161 1.000 71.01341 724 PRO A N 1
ATOM 5760 C CA . PRO A 1 724 ? 6.58479 82.19745 12.14150 1.000 69.81419 724 PRO A CA 1
ATOM 5761 C C . PRO A 1 724 ? 7.89692 82.00143 12.88348 1.000 71.52915 724 PRO A C 1
ATOM 5762 O O . PRO A 1 724 ? 8.40867 82.91890 13.52980 1.000 76.56415 724 PRO A O 1
ATOM 5766 N N . HIS A 1 725 ? 8.44439 80.79218 12.78126 1.000 64.80769 725 HIS A N 1
ATOM 5767 C CA . HIS A 1 725 ? 9.65676 80.45341 13.51373 1.000 62.63350 725 HIS A CA 1
ATOM 5768 C C . HIS A 1 725 ? 10.32214 79.24751 12.86570 1.000 71.04722 725 HIS A C 1
ATOM 5769 O O . HIS A 1 725 ? 9.75964 78.59508 11.98261 1.000 75.87173 725 HIS A O 1
ATOM 5776 N N . ASN A 1 726 ? 11.53927 78.96591 13.32303 1.000 71.48714 726 ASN A N 1
ATOM 5777 C CA . ASN A 1 726 ? 12.29240 77.78497 12.93604 1.000 68.44932 726 ASN A CA 1
ATOM 5778 C C . ASN A 1 726 ? 12.52461 76.91154 14.16176 1.000 66.58060 726 ASN A C 1
ATOM 5779 O O . ASN A 1 726 ? 12.41180 77.36430 15.30434 1.000 70.18792 726 ASN A O 1
ATOM 5784 N N . TRP A 1 727 ? 12.85233 75.64714 13.91473 1.000 63.90465 727 TRP A N 1
ATOM 5785 C CA . TRP A 1 727 ? 13.17713 74.70105 14.97281 1.000 65.73580 727 TRP A CA 1
ATOM 5786 C C . TRP A 1 727 ? 14.61684 74.24129 14.80864 1.000 65.03812 727 TRP A C 1
ATOM 5787 O O . TRP A 1 727 ? 15.04279 73.90550 13.69841 1.000 61.60904 727 TRP A O 1
ATOM 5798 N N . ALA A 1 728 ? 15.35981 74.23205 15.91229 1.000 63.00866 728 ALA A N 1
ATOM 5799 C CA . ALA A 1 728 ? 16.73254 73.75550 15.88755 1.000 62.28629 728 ALA A CA 1
ATOM 5800 C C . ALA A 1 728 ? 16.77351 72.27095 15.53295 1.000 65.79851 728 ALA A C 1
ATOM 5801 O O . ALA A 1 728 ? 15.80549 71.52940 15.72517 1.000 69.34335 728 ALA A O 1
ATOM 5803 N N . SER A 1 729 ? 17.92264 71.83942 15.00679 1.000 62.27770 729 SER A N 1
ATOM 5804 C CA . SER A 1 729 ? 18.04064 70.47185 14.50875 1.000 65.65779 729 SER A CA 1
ATOM 5805 C C . SER A 1 729 ? 17.87370 69.45012 15.62752 1.000 63.51329 729 SER A C 1
ATOM 5806 O O . SER A 1 729 ? 17.18933 68.43527 15.45140 1.000 61.96772 729 SER A O 1
ATOM 5809 N N . HIS A 1 730 ? 18.48704 69.70004 16.78785 1.000 59.82984 730 HIS A N 1
ATOM 5810 C CA . HIS A 1 730 ? 18.43235 68.73065 17.87721 1.000 62.07935 730 HIS A CA 1
ATOM 5811 C C . HIS A 1 730 ? 17.02256 68.54752 18.42626 1.000 70.66509 730 HIS A C 1
ATOM 5812 O O . HIS A 1 730 ? 16.73828 67.51273 19.03903 1.000 70.48522 730 HIS A O 1
ATOM 5819 N N . THR A 1 731 ? 16.13569 69.51805 18.21902 1.000 71.88869 731 THR A N 1
ATOM 5820 C CA . THR A 1 731 ? 14.73820 69.39905 18.61548 1.000 69.76075 731 THR A CA 1
ATOM 5821 C C . THR A 1 731 ? 13.84464 68.91700 17.48174 1.000 72.23597 731 THR A C 1
ATOM 5822 O O . THR A 1 731 ? 12.94503 68.10124 17.70860 1.000 72.19992 731 THR A O 1
ATOM 5826 N N . LEU A 1 732 ? 14.08257 69.39726 16.25994 1.000 75.20522 732 LEU A N 1
ATOM 5827 C CA . LEU A 1 732 ? 13.27531 68.96745 15.12436 1.000 72.65999 732 LEU A CA 1
ATOM 5828 C C . LEU A 1 732 ? 13.47686 67.48835 14.82142 1.000 77.88344 732 LEU A C 1
ATOM 5829 O O . LEU A 1 732 ? 12.54444 66.81703 14.36688 1.000 82.25180 732 LEU A O 1
ATOM 5834 N N . SER A 1 733 ? 14.67719 66.96042 15.07580 1.000 81.25337 733 SER A N 1
ATOM 5835 C CA . SER A 1 733 ? 14.97710 65.56526 14.77328 1.000 75.04241 733 SER A CA 1
ATOM 5836 C C . SER A 1 733 ? 14.22638 64.58692 15.66651 1.000 76.83724 733 SER A C 1
ATOM 5837 O O . SER A 1 733 ? 14.20122 63.39092 15.35700 1.000 86.96757 733 SER A O 1
ATOM 5840 N N . CYS A 1 734 ? 13.62256 65.05500 16.75694 1.000 65.37405 734 CYS A N 1
ATOM 5841 C CA . CYS A 1 734 ? 12.84648 64.19106 17.63447 1.000 59.04426 734 CYS A CA 1
ATOM 5842 C C . CYS A 1 734 ? 11.36126 64.18542 17.30253 1.000 59.41275 734 CYS A C 1
ATOM 5843 O O . CYS A 1 734 ? 10.63317 63.32891 17.81546 1.000 58.95316 734 CYS A O 1
ATOM 5846 N N . PHE A 1 735 ? 10.89723 65.11434 16.46905 1.000 62.53479 735 PHE A N 1
ATOM 5847 C CA . PHE A 1 735 ? 9.50356 65.13369 16.06501 1.000 61.02758 735 PHE A CA 1
ATOM 5848 C C . PHE A 1 735 ? 9.19028 63.91835 15.19687 1.000 61.16181 735 PHE A C 1
ATOM 5849 O O . PHE A 1 735 ? 10.09017 63.31890 14.60328 1.000 67.72467 735 PHE A O 1
ATOM 5857 N N . PRO A 1 736 ? 7.91810 63.52817 15.11562 1.000 59.71702 736 PRO A N 1
ATOM 5858 C CA . PRO A 1 736 ? 7.52537 62.52653 14.11954 1.000 61.77774 736 PRO A CA 1
ATOM 5859 C C . PRO A 1 736 ? 7.88029 62.99325 12.71513 1.000 70.53753 736 PRO A C 1
ATOM 5860 O O . PRO A 1 736 ? 7.94728 64.19228 12.43408 1.000 77.34559 736 PRO A O 1
ATOM 5864 N N . GLY A 1 737 ? 8.11976 62.02142 11.83635 1.000 67.77070 737 GLY A N 1
ATOM 5865 C CA . GLY A 1 737 ? 8.54013 62.27237 10.47595 1.000 70.08718 737 GLY A CA 1
ATOM 5866 C C . GLY A 1 737 ? 7.74527 63.33815 9.74405 1.000 78.94320 737 GLY A C 1
ATOM 5867 O O . GLY A 1 737 ? 8.30314 64.32867 9.26185 1.000 90.18731 737 GLY A O 1
ATOM 5868 N N . PRO A 1 738 ? 6.42548 63.15429 9.63747 1.000 76.95527 738 PRO A N 1
ATOM 5869 C CA . PRO A 1 738 ? 5.60589 64.14133 8.91241 1.000 78.63622 738 PRO A CA 1
ATOM 5870 C C . PRO A 1 738 ? 5.66677 65.54921 9.48576 1.000 78.49523 738 PRO A C 1
ATOM 5871 O O . PRO A 1 738 ? 5.41946 66.50999 8.74572 1.000 79.55348 738 PRO A O 1
ATOM 5875 N N . LEU A 1 739 ? 5.97560 65.70946 10.77421 1.000 73.46146 739 LEU A N 1
ATOM 5876 C CA . LEU A 1 739 ? 6.11415 67.05363 11.32436 1.000 71.35973 739 LEU A CA 1
ATOM 5877 C C . LEU A 1 739 ? 7.42051 67.69716 10.87661 1.000 74.96430 739 LEU A C 1
ATOM 5878 O O . LEU A 1 739 ? 7.45347 68.89180 10.55962 1.000 75.36836 739 LEU A O 1
ATOM 5883 N N . GLN A 1 740 ? 8.50677 66.92174 10.84428 1.000 72.25248 740 GLN A N 1
ATOM 5884 C CA . GLN A 1 740 ? 9.76641 67.43014 10.31002 1.000 69.47532 740 GLN A CA 1
ATOM 5885 C C . GLN A 1 740 ? 9.60664 67.84882 8.85481 1.000 70.26642 740 GLN A C 1
ATOM 5886 O O . GLN A 1 740 ? 10.07697 68.91705 8.44593 1.000 71.60439 740 GLN A O 1
ATOM 5892 N N . ALA A 1 741 ? 8.93717 67.01266 8.05668 1.000 69.30198 741 ALA A N 1
ATOM 5893 C CA . ALA A 1 741 ? 8.67482 67.34668 6.66299 1.000 69.74620 741 ALA A CA 1
ATOM 5894 C C . ALA A 1 741 ? 7.85740 68.62215 6.52193 1.000 74.46567 741 ALA A C 1
ATOM 5895 O O . ALA A 1 741 ? 7.88281 69.24436 5.45612 1.000 78.09054 741 ALA A O 1
ATOM 5897 N N . PHE A 1 742 ? 7.13482 69.02685 7.56866 1.000 72.61824 742 PHE A N 1
ATOM 5898 C CA . PHE A 1 742 ? 6.39944 70.28350 7.51226 1.000 76.29889 742 PHE A CA 1
ATOM 5899 C C . PHE A 1 742 ? 7.27632 71.47953 7.85840 1.000 79.97601 742 PHE A C 1
ATOM 5900 O O . PHE A 1 742 ? 6.99637 72.59278 7.40252 1.000 81.26857 742 PHE A O 1
ATOM 5908 N N . PHE A 1 743 ? 8.32198 71.28286 8.66291 1.000 81.62994 743 PHE A N 1
ATOM 5909 C CA . PHE A 1 743 ? 9.18325 72.38044 9.08373 1.000 78.24720 743 PHE A CA 1
ATOM 5910 C C . PHE A 1 743 ? 10.42931 72.53758 8.22239 1.000 80.17306 743 PHE A C 1
ATOM 5911 O O . PHE A 1 743 ? 11.09264 73.57650 8.30989 1.000 81.92635 743 PHE A O 1
ATOM 5919 N N . LYS A 1 744 ? 10.76250 71.54527 7.39509 1.000 81.62634 744 LYS A N 1
ATOM 5920 C CA . LYS A 1 744 ? 11.86062 71.71784 6.44972 1.000 87.06723 744 LYS A CA 1
ATOM 5921 C C . LYS A 1 744 ? 11.44237 72.63131 5.30459 1.000 94.28428 744 LYS A C 1
ATOM 5922 O O . LYS A 1 744 ? 12.13881 73.60182 4.98437 1.000 104.14006 744 LYS A O 1
ATOM 5928 N N . GLN A 1 745 ? 10.30706 72.33896 4.67555 1.000 91.49881 745 GLN A N 1
ATOM 5929 C CA . GLN A 1 745 ? 9.58014 73.38242 3.97176 1.000 96.49737 745 GLN A CA 1
ATOM 5930 C C . GLN A 1 745 ? 8.87732 74.25859 5.00780 1.000 100.16678 745 GLN A C 1
ATOM 5931 O O . GLN A 1 745 ? 8.90942 73.98163 6.20840 1.000 104.03336 745 GLN A O 1
ATOM 5937 N N . ASN A 1 746 ? 8.24147 75.33519 4.55212 1.000 99.39617 746 ASN A N 1
ATOM 5938 C CA . ASN A 1 746 ? 7.73037 76.36525 5.45780 1.000 101.39636 746 ASN A CA 1
ATOM 5939 C C . ASN A 1 746 ? 8.84538 76.85929 6.38006 1.000 101.17717 746 ASN A C 1
ATOM 5940 O O . ASN A 1 746 ? 8.68466 76.96752 7.59841 1.000 96.44414 746 ASN A O 1
ATOM 5945 N N . ASN A 1 747 ? 9.99846 77.14036 5.78079 1.000 106.16970 747 ASN A N 1
ATOM 5946 C CA . ASN A 1 747 ? 11.16648 77.61277 6.50729 1.000 106.08009 747 ASN A CA 1
ATOM 5947 C C . ASN A 1 747 ? 11.21812 79.13556 6.47905 1.000 106.10591 747 ASN A C 1
ATOM 5948 O O . ASN A 1 747 ? 10.82960 79.77230 5.49616 1.000 106.16058 747 ASN A O 1
ATOM 5953 N N . VAL A 1 748 ? 11.70420 79.71545 7.57118 1.000 102.32915 748 VAL A N 1
ATOM 5954 C CA . VAL A 1 748 ? 11.67111 81.15501 7.79308 1.000 98.00676 748 VAL A CA 1
ATOM 5955 C C . VAL A 1 748 ? 13.10460 81.66388 7.83481 1.000 97.63834 748 VAL A C 1
ATOM 5956 O O . VAL A 1 748 ? 13.93442 81.08645 8.53988 1.000 94.90870 748 VAL A O 1
ATOM 5960 N N . PRO A 1 749 ? 13.44172 82.72193 7.09972 1.000 99.09029 749 PRO A N 1
ATOM 5961 C CA . PRO A 1 749 ? 14.77579 83.31368 7.23173 1.000 96.42458 749 PRO A CA 1
ATOM 5962 C C . PRO A 1 749 ? 14.92662 84.02942 8.56387 1.000 97.82133 749 PRO A C 1
ATOM 5963 O O . PRO A 1 749 ? 13.97764 84.60847 9.09837 1.000 97.37681 749 PRO A O 1
ATOM 5967 N N . GLN A 1 750 ? 16.14240 83.98198 9.10030 1.000 101.81348 750 GLN A N 1
ATOM 5968 C CA . GLN A 1 750 ? 16.44958 84.54545 10.40630 1.000 106.87408 750 GLN A CA 1
ATOM 5969 C C . GLN A 1 750 ? 17.52298 85.61588 10.26732 1.000 111.22049 750 GLN A C 1
ATOM 5970 O O . GLN A 1 750 ? 18.42089 85.50305 9.42643 1.000 111.00459 750 GLN A O 1
ATOM 5976 N N . GLU A 1 751 ? 17.42082 86.65629 11.09180 1.000 109.73265 751 GLU A N 1
ATOM 5977 C CA . GLU A 1 751 ? 18.40967 87.72595 11.07938 1.000 108.89853 751 GLU A CA 1
ATOM 5978 C C . GLU A 1 751 ? 19.75120 87.19724 11.57359 1.000 101.30761 751 GLU A C 1
ATOM 5979 O O . GLU A 1 751 ? 19.82013 86.51013 12.59724 1.000 97.26080 751 GLU A O 1
ATOM 5985 N N . SER A 1 752 ? 20.81754 87.51844 10.84370 1.000 95.97075 752 SER A N 1
ATOM 5986 C CA . SER A 1 752 ? 22.12238 86.93370 11.11294 1.000 88.78218 752 SER A CA 1
ATOM 5987 C C . SER A 1 752 ? 22.69301 87.45198 12.43289 1.000 84.57715 752 SER A C 1
ATOM 5988 O O . SER A 1 752 ? 22.21813 88.43352 13.01257 1.000 81.06680 752 SER A O 1
ATOM 5991 N N . ARG A 1 753 ? 23.73870 86.76593 12.90408 1.000 77.70486 753 ARG A N 1
ATOM 5992 C CA . ARG A 1 753 ? 24.37508 87.14380 14.16221 1.000 77.68643 753 ARG A CA 1
ATOM 5993 C C . ARG A 1 753 ? 25.02468 88.51736 14.06237 1.000 77.83236 753 ARG A C 1
ATOM 5994 O O . ARG A 1 753 ? 24.96079 89.31305 15.00711 1.000 74.90172 753 ARG A O 1
ATOM 6002 N N . PHE A 1 754 ? 25.65817 88.81273 12.92478 1.000 75.31299 754 PHE A N 1
ATOM 6003 C CA . PHE A 1 754 ? 26.31167 90.10633 12.75917 1.000 76.39574 754 PHE A CA 1
ATOM 6004 C C . PHE A 1 754 ? 25.29636 91.24084 12.72636 1.000 80.15297 754 PHE A C 1
ATOM 6005 O O . PHE A 1 754 ? 25.52779 92.30360 13.31459 1.000 86.53240 754 PHE A O 1
ATOM 6013 N N . ASN A 1 755 ? 24.16585 91.03467 12.04467 1.000 73.71194 755 ASN A N 1
ATOM 6014 C CA . ASN A 1 755 ? 23.19219 92.11023 11.88520 1.000 67.86348 755 ASN A CA 1
ATOM 6015 C C . ASN A 1 755 ? 22.54393 92.49440 13.20851 1.000 65.23279 755 ASN A C 1
ATOM 6016 O O . ASN A 1 755 ? 22.17970 93.65974 13.39905 1.000 69.36293 755 ASN A O 1
ATOM 6021 N N . LEU A 1 756 ? 22.39168 91.54385 14.13214 1.000 66.09485 756 LEU A N 1
ATOM 6022 C CA . LEU A 1 756 ? 21.87361 91.89593 15.44965 1.000 65.55881 756 LEU A CA 1
ATOM 6023 C C . LEU A 1 756 ? 22.90314 92.68411 16.24886 1.000 71.76695 756 LEU A C 1
ATOM 6024 O O . LEU A 1 756 ? 22.56530 93.68739 16.88756 1.000 72.50684 756 LEU A O 1
ATOM 6029 N N . LYS A 1 757 ? 24.16522 92.24757 16.22060 1.000 75.12046 757 LYS A N 1
ATOM 6030 C CA . LYS A 1 757 ? 25.21817 92.97220 16.92531 1.000 72.05969 757 LYS A CA 1
ATOM 6031 C C . LYS A 1 757 ? 25.40156 94.37206 16.35323 1.000 66.90805 757 LYS A C 1
ATOM 6032 O O . LYS A 1 757 ? 25.57139 95.34009 17.10333 1.000 63.89035 757 LYS A O 1
ATOM 6038 N N . LYS A 1 758 ? 25.36496 94.50033 15.02476 1.000 66.91829 758 LYS A N 1
ATOM 6039 C CA . LYS A 1 758 ? 25.49443 95.81551 14.40725 1.000 69.08633 758 LYS A CA 1
ATOM 6040 C C . LYS A 1 758 ? 24.29844 96.70550 14.72116 1.000 73.54002 758 LYS A C 1
ATOM 6041 O O . LYS A 1 758 ? 24.45791 97.92100 14.87880 1.000 70.49512 758 LYS A O 1
ATOM 6047 N N . ASN A 1 759 ? 23.10128 96.12365 14.82626 1.000 74.33879 759 ASN A N 1
ATOM 6048 C CA . ASN A 1 759 ? 21.91354 96.92528 15.09960 1.000 75.76635 759 ASN A CA 1
ATOM 6049 C C . ASN A 1 759 ? 21.89081 97.42137 16.53963 1.000 72.93427 759 ASN A C 1
ATOM 6050 O O . ASN A 1 759 ? 21.42712 98.53731 16.80251 1.000 69.66084 759 ASN A O 1
ATOM 6055 N N . VAL A 1 760 ? 22.38577 96.61564 17.48122 1.000 71.55668 760 VAL A N 1
ATOM 6056 C CA . VAL A 1 760 ? 22.37906 97.02784 18.88162 1.000 68.82113 760 VAL A CA 1
ATOM 6057 C C . VAL A 1 760 ? 23.40792 98.12694 19.12203 1.000 73.36721 760 VAL A C 1
ATOM 6058 O O . VAL A 1 760 ? 23.15172 99.08534 19.86068 1.000 76.35042 760 VAL A O 1
ATOM 6062 N N . GLU A 1 761 ? 24.58126 98.01622 18.49530 1.000 72.68524 761 GLU A N 1
ATOM 6063 C CA . GLU A 1 761 ? 25.61211 99.03142 18.68049 1.000 75.49095 761 GLU A CA 1
ATOM 6064 C C . GLU A 1 761 ? 25.23479 100.34481 18.00900 1.000 78.51054 761 GLU A C 1
ATOM 6065 O O . GLU A 1 761 ? 25.56327 101.42067 18.52311 1.000 76.85215 761 GLU A O 1
ATOM 6071 N N . GLU A 1 762 ? 24.55048 100.28100 16.86651 1.000 76.55765 762 GLU A N 1
ATOM 6072 C CA . GLU A 1 762 ? 24.11879 101.50614 16.20540 1.000 80.36168 762 GLU A CA 1
ATOM 6073 C C . GLU A 1 762 ? 23.00058 102.19340 16.97591 1.000 83.35467 762 GLU A C 1
ATOM 6074 O O . GLU A 1 762 ? 22.91841 103.42711 16.97593 1.000 82.25019 762 GLU A O 1
ATOM 6080 N N . GLU A 1 763 ? 22.13569 101.42039 17.63655 1.000 76.83865 763 GLU A N 1
ATOM 6081 C CA . GLU A 1 763 ? 21.06163 102.01761 18.42057 1.000 70.95145 763 GLU A CA 1
ATOM 6082 C C . GLU A 1 763 ? 21.53970 102.46974 19.79325 1.000 76.26997 763 GLU A C 1
ATOM 6083 O O . GLU A 1 763 ? 21.03825 103.47043 20.31793 1.000 89.12122 763 GLU A O 1
ATOM 6089 N N . TYR A 1 764 ? 22.49370 101.75352 20.39267 1.000 73.89087 764 TYR A N 1
ATOM 6090 C CA . TYR A 1 764 ? 23.09571 102.24326 21.62724 1.000 81.10960 764 TYR A CA 1
ATOM 6091 C C . TYR A 1 764 ? 23.92160 103.49538 21.37611 1.000 90.24961 764 TYR A C 1
ATOM 6092 O O . TYR A 1 764 ? 24.00412 104.36797 22.24797 1.000 95.10678 764 TYR A O 1
ATOM 6101 N N . ARG A 1 765 ? 24.53621 103.59889 20.19502 1.000 92.28676 765 ARG A N 1
ATOM 6102 C CA . ARG A 1 765 ? 25.24080 104.82211 19.82877 1.000 93.61887 765 ARG A CA 1
ATOM 6103 C C . ARG A 1 765 ? 24.26950 105.98753 19.69599 1.000 95.32595 765 ARG A C 1
ATOM 6104 O O . ARG A 1 765 ? 24.59659 107.12455 20.05559 1.000 94.95970 765 ARG A O 1
ATOM 6112 N N . LYS A 1 766 ? 23.06351 105.72045 19.18752 1.000 99.97334 766 LYS A N 1
ATOM 6113 C CA . LYS A 1 766 ? 22.04413 106.76035 19.10806 1.000 104.52287 766 LYS A CA 1
ATOM 6114 C C . LYS A 1 766 ? 21.51337 107.13006 20.48732 1.000 104.07162 766 LYS A C 1
ATOM 6115 O O . LYS A 1 766 ? 21.17464 108.29419 20.72597 1.000 112.92885 766 LYS A O 1
ATOM 6121 N N . TRP A 1 767 ? 21.43508 106.16054 21.40334 1.000 96.84777 767 TRP A N 1
ATOM 6122 C CA . TRP A 1 767 ? 20.97111 106.45398 22.75615 1.000 89.42692 767 TRP A CA 1
ATOM 6123 C C . TRP A 1 767 ? 21.90995 107.42298 23.46468 1.000 87.75017 767 TRP A C 1
ATOM 6124 O O . TRP A 1 767 ? 21.45973 108.32287 24.18362 1.000 90.58417 767 TRP A O 1
ATOM 6135 N N . LYS A 1 768 ? 23.21845 107.25632 23.27421 1.000 87.74747 768 LYS A N 1
ATOM 6136 C CA . LYS A 1 768 ? 24.19847 108.12050 23.91802 1.000 87.66916 768 LYS A CA 1
ATOM 6137 C C . LYS A 1 768 ? 24.32278 109.48506 23.25343 1.000 92.51728 768 LYS A C 1
ATOM 6138 O O . LYS A 1 768 ? 25.03598 110.34616 23.77964 1.000 93.94595 768 LYS A O 1
ATOM 6144 N N . SER A 1 769 ? 23.65038 109.70807 22.12527 1.000 93.76172 769 SER A N 1
ATOM 6145 C CA . SER A 1 769 ? 23.77824 110.95095 21.37806 1.000 95.03409 769 SER A CA 1
ATOM 6146 C C . SER A 1 769 ? 22.51041 111.79217 21.38122 1.000 96.18307 769 SER A C 1
ATOM 6147 O O . SER A 1 769 ? 22.49269 112.85749 20.75600 1.000 100.16663 769 SER A O 1
ATOM 6150 N N . MET A 1 770 ? 21.45507 111.35391 22.05995 1.000 98.33127 770 MET A N 1
ATOM 6151 C CA . MET A 1 770 ? 20.18618 112.06649 22.07458 1.000 101.33119 770 MET A CA 1
ATOM 6152 C C . MET A 1 770 ? 19.93249 112.66601 23.45094 1.000 101.47474 770 MET A C 1
ATOM 6153 O O . MET A 1 770 ? 20.18360 112.02473 24.47634 1.000 99.50119 770 MET A O 1
ATOM 6158 N N . SER A 1 771 ? 19.43208 113.90141 23.46332 1.000 103.14121 771 SER A N 1
ATOM 6159 C CA . SER A 1 771 ? 19.14350 114.62413 24.69485 1.000 103.87651 771 SER A CA 1
ATOM 6160 C C . SER A 1 771 ? 17.66180 114.86761 24.92843 1.000 102.01508 771 SER A C 1
ATOM 6161 O O . SER A 1 771 ? 17.23411 114.91994 26.08330 1.000 99.80357 771 SER A O 1
ATOM 6164 N N . ASN A 1 772 ? 16.87288 115.01762 23.86753 1.000 102.32296 772 ASN A N 1
ATOM 6165 C CA . ASN A 1 772 ? 15.44817 115.28541 24.01487 1.000 106.68309 772 ASN A CA 1
ATOM 6166 C C . ASN A 1 772 ? 14.73168 114.02616 24.48717 1.000 105.42921 772 ASN A C 1
ATOM 6167 O O . ASN A 1 772 ? 14.73118 113.00543 23.79086 1.000 106.69535 772 ASN A O 1
ATOM 6172 N N . GLU A 1 773 ? 14.11982 114.10150 25.67216 1.000 104.55341 773 GLU A N 1
ATOM 6173 C CA . GLU A 1 773 ? 13.46495 112.92997 26.24599 1.000 101.56140 773 GLU A CA 1
ATOM 6174 C C . GLU A 1 773 ? 12.29719 112.46677 25.38447 1.000 97.49097 773 GLU A C 1
ATOM 6175 O O . GLU A 1 773 ? 12.09149 111.26138 25.20247 1.000 94.21475 773 GLU A O 1
ATOM 6181 N N . ASN A 1 774 ? 11.52259 113.40907 24.84208 1.000 99.00875 774 ASN A N 1
ATOM 6182 C CA . ASN A 1 774 ? 10.38162 113.03636 24.01244 1.000 100.38389 774 ASN A CA 1
ATOM 6183 C C . ASN A 1 774 ? 10.81792 112.35324 22.72263 1.000 95.57947 774 ASN A C 1
ATOM 6184 O O . ASN A 1 774 ? 10.12426 111.45252 22.23741 1.000 90.27534 774 ASN A O 1
ATOM 6189 N N . ASP A 1 775 ? 11.95321 112.76449 22.15242 1.000 97.49949 775 ASP A N 1
ATOM 6190 C CA . ASP A 1 775 ? 12.48179 112.06828 20.98359 1.000 94.94806 775 ASP A CA 1
ATOM 6191 C C . ASP A 1 775 ? 12.99417 110.68227 21.35468 1.000 91.29926 775 ASP A C 1
ATOM 6192 O O . ASP A 1 775 ? 12.82114 109.72490 20.59110 1.000 89.33513 775 ASP A O 1
ATOM 6197 N N . ILE A 1 776 ? 13.62559 110.55683 22.52439 1.000 89.00035 776 ILE A N 1
ATOM 6198 C CA . ILE A 1 776 ? 14.14887 109.26390 22.95996 1.000 80.05947 776 ILE A CA 1
ATOM 6199 C C . ILE A 1 776 ? 13.00878 108.28275 23.20431 1.000 80.95281 776 ILE A C 1
ATOM 6200 O O . ILE A 1 776 ? 13.04608 107.13296 22.75014 1.000 82.55251 776 ILE A O 1
ATOM 6205 N N . ILE A 1 777 ? 11.97519 108.72497 23.92358 1.000 81.45626 777 ILE A N 1
ATOM 6206 C CA . ILE A 1 777 ? 10.87006 107.83423 24.26550 1.000 84.06411 777 ILE A CA 1
ATOM 6207 C C . ILE A 1 777 ? 10.09687 107.42821 23.01574 1.000 87.11963 777 ILE A C 1
ATOM 6208 O O . ILE A 1 777 ? 9.68166 106.27168 22.87530 1.000 81.72314 777 ILE A O 1
ATOM 6213 N N . THR A 1 778 ? 9.89654 108.36523 22.08618 1.000 96.43110 778 THR A N 1
ATOM 6214 C CA . THR A 1 778 ? 9.15584 108.04999 20.86791 1.000 97.35210 778 THR A CA 1
ATOM 6215 C C . THR A 1 778 ? 9.91057 107.04912 20.00013 1.000 97.46876 778 THR A C 1
ATOM 6216 O O . THR A 1 778 ? 9.30183 106.15339 19.40286 1.000 101.91388 778 THR A O 1
ATOM 6220 N N . HIS A 1 779 ? 11.23582 107.17750 19.92605 1.000 92.66372 779 HIS A N 1
ATOM 6221 C CA . HIS A 1 779 ? 12.02536 106.32581 19.04194 1.000 86.47049 779 HIS A CA 1
ATOM 6222 C C . HIS A 1 779 ? 12.20153 104.92493 19.61962 1.000 88.66968 779 HIS A C 1
ATOM 6223 O O . HIS A 1 779 ? 11.87158 103.92712 18.96964 1.000 90.10559 779 HIS A O 1
ATOM 6230 N N . PHE A 1 780 ? 12.72109 104.83183 20.84247 1.000 84.98983 780 PHE A N 1
ATOM 6231 C CA . PHE A 1 780 ? 13.04540 103.54289 21.44171 1.000 81.27027 780 PHE A CA 1
ATOM 6232 C C . PHE A 1 780 ? 11.82406 102.78439 21.94892 1.000 88.03641 780 PHE A C 1
ATOM 6233 O O . PHE A 1 780 ? 11.98738 101.70983 22.53719 1.000 94.23720 780 PHE A O 1
ATOM 6241 N N . SER A 1 781 ? 10.61201 103.30729 21.74022 1.000 88.47441 781 SER A N 1
ATOM 6242 C CA . SER A 1 781 ? 9.38687 102.59644 22.09043 1.000 85.62781 781 SER A CA 1
ATOM 6243 C C . SER A 1 781 ? 8.41988 102.53811 20.91339 1.000 87.04928 781 SER A C 1
ATOM 6244 O O . SER A 1 781 ? 7.21408 102.36016 21.11465 1.000 88.69849 781 SER A O 1
ATOM 6247 N N . MET A 1 782 ? 8.92527 102.68546 19.69240 1.000 89.90876 782 MET A N 1
ATOM 6248 C CA . MET A 1 782 ? 8.07857 102.72588 18.50950 1.000 94.07347 782 MET A CA 1
ATOM 6249 C C . MET A 1 782 ? 7.59640 101.32434 18.15850 1.000 91.55118 782 MET A C 1
ATOM 6250 O O . MET A 1 782 ? 8.39996 100.39384 18.03923 1.000 92.16994 782 MET A O 1
ATOM 6255 N N . GLN A 1 783 ? 6.28335 101.17585 17.99468 1.000 92.84812 783 GLN A N 1
ATOM 6256 C CA . GLN A 1 783 ? 5.71757 99.88661 17.62080 1.000 91.51370 783 GLN A CA 1
ATOM 6257 C C . GLN A 1 783 ? 6.13709 99.52088 16.20271 1.000 85.12769 783 GLN A C 1
ATOM 6258 O O . GLN A 1 783 ? 5.98354 100.31820 15.27260 1.000 89.02369 783 GLN A O 1
ATOM 6264 N N . GLY A 1 784 ? 6.66901 98.31090 16.03912 1.000 77.08887 784 GLY A N 1
ATOM 6265 C CA . GLY A 1 784 ? 7.12344 97.82202 14.75888 1.000 83.17671 784 GLY A CA 1
ATOM 6266 C C . GLY A 1 784 ? 8.62242 97.89417 14.54969 1.000 90.40103 784 GLY A C 1
ATOM 6267 O O . GLY A 1 784 ? 9.13715 97.24329 13.63314 1.000 95.72413 784 GLY A O 1
ATOM 6268 N N . SER A 1 785 ? 9.33035 98.66700 15.36697 1.000 89.56805 785 SER A N 1
ATOM 6269 C CA . SER A 1 785 ? 10.77486 98.78057 15.26537 1.000 86.90047 785 SER A CA 1
ATOM 6270 C C . SER A 1 785 ? 11.44877 97.55810 15.88400 1.000 82.28013 785 SER A C 1
ATOM 6271 O O . SER A 1 785 ? 10.82745 96.82114 16.65379 1.000 82.85634 785 SER A O 1
ATOM 6274 N N . PRO A 1 786 ? 12.71266 97.30684 15.54494 1.000 81.34388 786 PRO A N 1
ATOM 6275 C CA . PRO A 1 786 ? 13.43072 96.16258 16.12629 1.000 75.14472 786 PRO A CA 1
ATOM 6276 C C . PRO A 1 786 ? 13.41180 96.20853 17.64338 1.000 71.44204 786 PRO A C 1
ATOM 6277 O O . PRO A 1 786 ? 13.74994 97.23661 18.24936 1.000 78.02707 786 PRO A O 1
ATOM 6281 N N . PRO A 1 787 ? 13.01840 95.11018 18.29533 1.000 63.92080 787 PRO A N 1
ATOM 6282 C CA . PRO A 1 787 ? 12.92108 95.06421 19.77242 1.000 68.19995 787 PRO A CA 1
ATOM 6283 C C . PRO A 1 787 ? 14.27657 94.88032 20.45261 1.000 67.14634 787 PRO A C 1
ATOM 6284 O O . PRO A 1 787 ? 14.68930 93.78961 20.84857 1.000 65.08746 787 PRO A O 1
ATOM 6288 N N . LEU A 1 788 ? 14.99440 95.99213 20.61538 1.000 62.20088 788 LEU A N 1
ATOM 6289 C CA . LEU A 1 788 ? 16.38056 95.95648 21.06521 1.000 62.81184 788 LEU A CA 1
ATOM 6290 C C . LEU A 1 788 ? 16.60497 96.64452 22.40522 1.000 64.81182 788 LEU A C 1
ATOM 6291 O O . LEU A 1 788 ? 17.76182 96.81194 22.80839 1.000 70.92546 788 LEU A O 1
ATOM 6296 N N . PHE A 1 789 ? 15.54529 97.04318 23.11301 1.000 61.38367 789 PHE A N 1
ATOM 6297 C CA . PHE A 1 789 ? 15.75132 97.87518 24.29460 1.000 69.15600 789 PHE A CA 1
ATOM 6298 C C . PHE A 1 789 ? 16.34847 97.08132 25.44963 1.000 72.14208 789 PHE A C 1
ATOM 6299 O O . PHE A 1 789 ? 17.14887 97.61868 26.22422 1.000 74.26956 789 PHE A O 1
ATOM 6307 N N . LEU A 1 790 ? 15.96618 95.81055 25.59682 1.000 69.63000 790 LEU A N 1
ATOM 6308 C CA . LEU A 1 790 ? 16.60130 94.98129 26.61664 1.000 67.16194 790 LEU A CA 1
ATOM 6309 C C . LEU A 1 790 ? 18.08753 94.81327 26.33151 1.000 72.87500 790 LEU A C 1
ATOM 6310 O O . LEU A 1 790 ? 18.90266 94.75187 27.25933 1.000 75.92608 790 LEU A O 1
ATOM 6315 N N . CYS A 1 791 ? 18.45812 94.73788 25.05073 1.000 70.55789 791 CYS A N 1
ATOM 6316 C CA . CYS A 1 791 ? 19.87004 94.74711 24.68739 1.000 68.88187 791 CYS A CA 1
ATOM 6317 C C . CYS A 1 791 ? 20.51118 96.08332 25.03810 1.000 74.65790 791 CYS A C 1
ATOM 6318 O O . CYS A 1 791 ? 21.67788 96.13349 25.44273 1.000 76.65569 791 CYS A O 1
ATOM 6321 N N . LEU A 1 792 ? 19.76060 97.17842 24.89119 1.000 72.55245 792 LEU A N 1
ATOM 6322 C CA . LEU A 1 792 ? 20.28974 98.49538 25.23131 1.000 74.98816 792 LEU A CA 1
ATOM 6323 C C . LEU A 1 792 ? 20.50100 98.62808 26.73307 1.000 74.10459 792 LEU A C 1
ATOM 6324 O O . LEU A 1 792 ? 21.56634 99.06673 27.18149 1.000 70.16278 792 LEU A O 1
ATOM 6329 N N . LEU A 1 793 ? 19.49066 98.25791 27.52695 1.000 75.87261 793 LEU A N 1
ATOM 6330 C CA . LEU A 1 793 ? 19.65896 98.22942 28.97657 1.000 76.79686 793 LEU A CA 1
ATOM 6331 C C . LEU A 1 793 ? 20.85336 97.37065 29.36471 1.000 77.84969 793 LEU A C 1
ATOM 6332 O O . LEU A 1 793 ? 21.59674 97.70555 30.29319 1.000 75.50096 793 LEU A O 1
ATOM 6337 N N . TRP A 1 794 ? 21.05361 96.25950 28.65365 1.000 77.27304 794 TRP A N 1
ATOM 6338 C CA . TRP A 1 794 ? 22.25665 95.45519 28.83577 1.000 70.25896 794 TRP A CA 1
ATOM 6339 C C . TRP A 1 794 ? 23.50797 96.27641 28.55073 1.000 72.39057 794 TRP A C 1
ATOM 6340 O O . TRP A 1 794 ? 24.46860 96.25461 29.32775 1.000 76.71943 794 TRP A O 1
ATOM 6351 N N . LYS A 1 795 ? 23.50494 97.02609 27.44409 1.000 71.53690 795 LYS A N 1
ATOM 6352 C CA . LYS A 1 795 ? 24.67047 97.82904 27.08528 1.000 72.65277 795 LYS A CA 1
ATOM 6353 C C . LYS A 1 795 ? 24.88364 98.98884 28.05087 1.000 76.01451 795 LYS A C 1
ATOM 6354 O O . LYS A 1 795 ? 26.03012 99.37802 28.30130 1.000 74.72366 795 LYS A O 1
ATOM 6360 N N . MET A 1 796 ? 23.80408 99.55038 28.60048 1.000 75.61214 796 MET A N 1
ATOM 6361 C CA . MET A 1 796 ? 23.93222 100.70908 29.48070 1.000 76.79346 796 MET A CA 1
ATOM 6362 C C . MET A 1 796 ? 24.64550 100.34219 30.77690 1.000 85.90979 796 MET A C 1
ATOM 6363 O O . MET A 1 796 ? 25.69315 100.91075 31.10605 1.000 90.61284 796 MET A O 1
ATOM 6368 N N . LEU A 1 797 ? 24.09097 99.39234 31.53100 1.000 95.56816 797 LEU A N 1
ATOM 6369 C CA . LEU A 1 797 ? 24.69188 98.99913 32.79955 1.000 101.66373 797 LEU A CA 1
ATOM 6370 C C . LEU A 1 797 ? 25.88818 98.06923 32.63181 1.000 101.85806 797 LEU A C 1
ATOM 6371 O O . LEU A 1 797 ? 26.43405 97.60306 33.63758 1.000 97.70848 797 LEU A O 1
ATOM 6376 N N . LEU A 1 798 ? 26.30697 97.78737 31.39813 1.000 107.52539 798 LEU A N 1
ATOM 6377 C CA . LEU A 1 798 ? 27.58016 97.11778 31.16368 1.000 110.84296 798 LEU A CA 1
ATOM 6378 C C . LEU A 1 798 ? 28.73887 98.10184 31.10538 1.000 112.99797 798 LEU A C 1
ATOM 6379 O O . LEU A 1 798 ? 29.84787 97.77189 31.54122 1.000 115.51717 798 LEU A O 1
ATOM 6384 N N . GLU A 1 799 ? 28.50094 99.30660 30.58565 1.000 112.58152 799 GLU A N 1
ATOM 6385 C CA . GLU A 1 799 ? 29.51391 100.35434 30.51951 1.000 113.86863 799 GLU A CA 1
ATOM 6386 C C . GLU A 1 799 ? 29.38625 101.33705 31.67922 1.000 108.46850 799 GLU A C 1
ATOM 6387 O O . GLU A 1 799 ? 30.32272 101.50038 32.46669 1.000 107.19366 799 GLU A O 1
ATOM 6393 N N . THR A 1 800 ? 28.23176 101.99157 31.80073 1.000 105.77077 800 THR A N 1
ATOM 6394 C CA . THR A 1 800 ? 28.00561 102.99871 32.82887 1.000 107.24987 800 THR A CA 1
ATOM 6395 C C . THR A 1 800 ? 27.53660 102.41497 34.15575 1.000 110.65920 800 THR A C 1
ATOM 6396 O O . THR A 1 800 ? 27.55754 103.12851 35.16519 1.000 116.62985 800 THR A O 1
ATOM 6400 N N . ASP A 1 801 ? 27.10542 101.15286 34.17471 1.000 109.98319 801 ASP A N 1
ATOM 6401 C CA . ASP A 1 801 ? 26.63888 100.46166 35.37774 1.000 114.68418 801 ASP A CA 1
ATOM 6402 C C . ASP A 1 801 ? 25.39168 101.10283 35.98389 1.000 112.82907 801 ASP A C 1
ATOM 6403 O O . ASP A 1 801 ? 25.10663 100.90320 37.16963 1.000 110.46330 801 ASP A O 1
ATOM 6408 N N . HIS A 1 802 ? 24.63417 101.86435 35.19547 1.000 114.67132 802 HIS A N 1
ATOM 6409 C CA . HIS A 1 802 ? 23.36937 102.42565 35.65551 1.000 116.93880 802 HIS A CA 1
ATOM 6410 C C . HIS A 1 802 ? 22.54436 102.82770 34.43949 1.000 109.80370 802 HIS A C 1
ATOM 6411 O O . HIS A 1 802 ? 23.02674 102.81778 33.30423 1.000 107.70626 802 HIS A O 1
ATOM 6418 N N . ILE A 1 803 ? 21.28473 103.18055 34.69532 1.000 106.57513 803 ILE A N 1
ATOM 6419 C CA . ILE A 1 803 ? 20.31503 103.49108 33.65119 1.000 107.16999 803 ILE A CA 1
ATOM 6420 C C . ILE A 1 803 ? 19.67571 104.84056 33.95462 1.000 111.33823 803 ILE A C 1
ATOM 6421 O O . ILE A 1 803 ? 19.39967 105.16039 35.11641 1.000 114.33029 803 ILE A O 1
ATOM 6426 N N . ASN A 1 804 ? 19.44091 105.63026 32.90695 1.000 110.11114 804 ASN A N 1
ATOM 6427 C CA . ASN A 1 804 ? 18.84839 106.95094 33.05600 1.000 107.84482 804 ASN A CA 1
ATOM 6428 C C . ASN A 1 804 ? 17.36548 106.84715 33.41153 1.000 103.99645 804 ASN A C 1
ATOM 6429 O O . ASN A 1 804 ? 16.74861 105.78017 33.34376 1.000 100.66721 804 ASN A O 1
ATOM 6434 N N . GLN A 1 805 ? 16.79078 107.99318 33.79095 1.000 107.54611 805 GLN A N 1
ATOM 6435 C CA . GLN A 1 805 ? 15.36854 108.04063 34.11588 1.000 104.86410 805 GLN A CA 1
ATOM 6436 C C . GLN A 1 805 ? 14.51008 107.73990 32.89749 1.000 103.40544 805 GLN A C 1
ATOM 6437 O O . GLN A 1 805 ? 13.40532 107.20126 33.03265 1.000 111.44241 805 GLN A O 1
ATOM 6443 N N . ILE A 1 806 ? 14.99994 108.07609 31.70299 1.000 99.04757 806 ILE A N 1
ATOM 6444 C CA . ILE A 1 806 ? 14.27122 107.74548 30.48541 1.000 97.73542 806 ILE A CA 1
ATOM 6445 C C . ILE A 1 806 ? 14.23947 106.23857 30.27450 1.000 92.28905 806 ILE A C 1
ATOM 6446 O O . ILE A 1 806 ? 13.30992 105.71205 29.65080 1.000 91.92462 806 ILE A O 1
ATOM 6451 N N . GLY A 1 807 ? 15.24342 105.52232 30.78833 1.000 89.87560 807 GLY A N 1
ATOM 6452 C CA . GLY A 1 807 ? 15.26483 104.07539 30.64025 1.000 87.61771 807 GLY A CA 1
ATOM 6453 C C . GLY A 1 807 ? 14.04202 103.40452 31.23538 1.000 80.66440 807 GLY A C 1
ATOM 6454 O O . GLY A 1 807 ? 13.53987 102.41623 30.69501 1.000 73.62955 807 GLY A O 1
ATOM 6455 N N . TYR A 1 808 ? 13.54232 103.93369 32.35418 1.000 83.79787 808 TYR A N 1
ATOM 6456 C CA . TYR A 1 808 ? 12.31656 103.39396 32.93148 1.000 86.80397 808 TYR A CA 1
ATOM 6457 C C . TYR A 1 808 ? 11.09441 103.82674 32.13145 1.000 86.99927 808 TYR A C 1
ATOM 6458 O O . TYR A 1 808 ? 10.16081 103.03867 31.93898 1.000 89.41317 808 TYR A O 1
ATOM 6467 N N . ARG A 1 809 ? 11.07966 105.07696 31.66111 1.000 83.75937 809 ARG A N 1
ATOM 6468 C CA . ARG A 1 809 ? 9.92467 105.57344 30.92047 1.000 91.37135 809 ARG A CA 1
ATOM 6469 C C . ARG A 1 809 ? 9.75666 104.85798 29.58665 1.000 86.93188 809 ARG A C 1
ATOM 6470 O O . ARG A 1 809 ? 8.62435 104.66954 29.12719 1.000 86.39383 809 ARG A O 1
ATOM 6478 N N . VAL A 1 810 ? 10.85941 104.45683 28.95112 1.000 86.23265 810 VAL A N 1
ATOM 6479 C CA . VAL A 1 810 ? 10.76019 103.72313 27.69269 1.000 82.29967 810 VAL A CA 1
ATOM 6480 C C . VAL A 1 810 ? 10.13062 102.35534 27.92536 1.000 80.80314 810 VAL A C 1
ATOM 6481 O O . VAL A 1 810 ? 9.24039 101.93112 27.17974 1.000 86.52643 810 VAL A O 1
ATOM 6485 N N . LEU A 1 811 ? 10.58250 101.64604 28.96487 1.000 76.99402 811 LEU A N 1
ATOM 6486 C CA . LEU A 1 811 ? 9.96483 100.37066 29.31854 1.000 69.99478 811 LEU A CA 1
ATOM 6487 C C . LEU A 1 811 ? 8.48343 100.54214 29.62544 1.000 73.34063 811 LEU A C 1
ATOM 6488 O O . LEU A 1 811 ? 7.65320 99.73320 29.19421 1.000 77.72145 811 LEU A O 1
ATOM 6493 N N . GLU A 1 812 ? 8.13517 101.59656 30.36699 1.000 78.49662 812 GLU A N 1
ATOM 6494 C CA . GLU A 1 812 ? 6.74709 101.81617 30.75696 1.000 77.56153 812 GLU A CA 1
ATOM 6495 C C . GLU A 1 812 ? 5.84757 102.03357 29.54715 1.000 73.47122 812 GLU A C 1
ATOM 6496 O O . GLU A 1 812 ? 4.66026 101.69114 29.58723 1.000 84.41412 812 GLU A O 1
ATOM 6502 N N . ARG A 1 813 ? 6.39047 102.58766 28.46386 1.000 65.37267 813 ARG A N 1
ATOM 6503 C CA . ARG A 1 813 ? 5.59901 102.87108 27.27488 1.000 74.71505 813 ARG A CA 1
ATOM 6504 C C . ARG A 1 813 ? 5.52940 101.69699 26.30781 1.000 88.41927 813 ARG A C 1
ATOM 6505 O O . ARG A 1 813 ? 4.57489 101.61554 25.52579 1.000 98.08490 813 ARG A O 1
ATOM 6513 N N . ILE A 1 814 ? 6.51225 100.79285 26.33748 1.000 85.19465 814 ILE A N 1
ATOM 6514 C CA . ILE A 1 814 ? 6.48890 99.63702 25.44297 1.000 80.79541 814 ILE A CA 1
ATOM 6515 C C . ILE A 1 814 ? 5.29057 98.74944 25.75631 1.000 78.80297 814 ILE A C 1
ATOM 6516 O O . ILE A 1 814 ? 4.55171 98.33076 24.85718 1.000 82.25779 814 ILE A O 1
ATOM 6521 N N . GLY A 1 815 ? 5.07866 98.45665 27.02819 1.000 77.53309 815 GLY A N 1
ATOM 6522 C CA . GLY A 1 815 ? 3.96794 97.62251 27.43754 1.000 82.99674 815 GLY A CA 1
ATOM 6523 C C . GLY A 1 815 ? 4.38861 96.18265 27.66449 1.000 88.02163 815 GLY A C 1
ATOM 6524 O O . GLY A 1 815 ? 5.37496 95.69463 27.10184 1.000 97.64805 815 GLY A O 1
ATOM 6525 N N . ALA A 1 816 ? 3.62198 95.48345 28.50559 1.000 88.19588 816 ALA A N 1
ATOM 6526 C CA . ALA A 1 816 ? 3.95153 94.10058 28.83793 1.000 85.02392 816 ALA A CA 1
ATOM 6527 C C . ALA A 1 816 ? 3.81276 93.18707 27.62743 1.000 87.51679 816 ALA A C 1
ATOM 6528 O O . ALA A 1 816 ? 4.61098 92.25948 27.44766 1.000 89.84775 816 ALA A O 1
ATOM 6530 N N . ARG A 1 817 ? 2.80483 93.43235 26.78847 1.000 89.07506 817 ARG A N 1
ATOM 6531 C CA . ARG A 1 817 ? 2.55935 92.56091 25.64413 1.000 88.70703 817 ARG A CA 1
ATOM 6532 C C . ARG A 1 817 ? 3.66901 92.68885 24.60742 1.000 78.72037 817 ARG A C 1
ATOM 6533 O O . ARG A 1 817 ? 4.18764 91.68288 24.10996 1.000 80.78461 817 ARG A O 1
ATOM 6541 N N . ALA A 1 818 ? 4.05016 93.92080 24.27189 1.000 68.21441 818 ALA A N 1
ATOM 6542 C CA . ALA A 1 818 ? 5.09269 94.15184 23.28137 1.000 69.64838 818 ALA A CA 1
ATOM 6543 C C . ALA A 1 818 ? 6.49562 93.89270 23.81603 1.000 73.26309 818 ALA A C 1
ATOM 6544 O O . ALA A 1 818 ? 7.44921 93.89779 23.02970 1.000 73.61834 818 ALA A O 1
ATOM 6546 N N . LEU A 1 819 ? 6.64694 93.65700 25.12055 1.000 69.29045 819 LEU A N 1
ATOM 6547 C CA . LEU A 1 819 ? 7.97055 93.47912 25.70429 1.000 69.18609 819 LEU A CA 1
ATOM 6548 C C . LEU A 1 819 ? 8.52390 92.07179 25.50981 1.000 72.40478 819 LEU A C 1
ATOM 6549 O O . LEU A 1 819 ? 9.74438 91.88878 25.58171 1.000 70.08430 819 LEU A O 1
ATOM 6554 N N . VAL A 1 820 ? 7.66507 91.07758 25.26270 1.000 72.47513 820 VAL A N 1
ATOM 6555 C CA . VAL A 1 820 ? 8.15437 89.71261 25.08174 1.000 79.42680 820 VAL A CA 1
ATOM 6556 C C . VAL A 1 820 ? 9.04554 89.61806 23.85177 1.000 72.40418 820 VAL A C 1
ATOM 6557 O O . VAL A 1 820 ? 10.00446 88.83615 23.82911 1.000 68.83870 820 VAL A O 1
ATOM 6561 N N . ALA A 1 821 ? 8.75410 90.40866 22.81544 1.000 68.01157 821 ALA A N 1
ATOM 6562 C CA . ALA A 1 821 ? 9.63710 90.45633 21.65590 1.000 68.53978 821 ALA A CA 1
ATOM 6563 C C . ALA A 1 821 ? 11.01869 90.96054 22.04670 1.000 69.77115 821 ALA A C 1
ATOM 6564 O O . ALA A 1 821 ? 12.03473 90.46794 21.54150 1.000 68.11683 821 ALA A O 1
ATOM 6566 N N . HIS A 1 822 ? 11.07497 91.94076 22.95254 1.000 71.56833 822 HIS A N 1
ATOM 6567 C CA . HIS A 1 822 ? 12.36229 92.42517 23.43772 1.000 71.10081 822 HIS A CA 1
ATOM 6568 C C . HIS A 1 822 ? 13.10068 91.34015 24.20976 1.000 68.94446 822 HIS A C 1
ATOM 6569 O O . HIS A 1 822 ? 14.31517 91.17778 24.05269 1.000 76.03927 822 HIS A O 1
ATOM 6576 N N . VAL A 1 823 ? 12.38431 90.58454 25.04677 1.000 65.57716 823 VAL A N 1
ATOM 6577 C CA . VAL A 1 823 ? 12.99948 89.45263 25.73414 1.000 64.11040 823 VAL A CA 1
ATOM 6578 C C . VAL A 1 823 ? 13.42771 88.39227 24.73106 1.000 61.96252 823 VAL A C 1
ATOM 6579 O O . VAL A 1 823 ? 14.45644 87.72824 24.91254 1.000 60.23885 823 VAL A O 1
ATOM 6583 N N . ARG A 1 824 ? 12.65801 88.22622 23.65395 1.000 65.89332 824 ARG A N 1
ATOM 6584 C CA . ARG A 1 824 ? 12.98205 87.22583 22.64349 1.000 63.25473 824 ARG A CA 1
ATOM 6585 C C . ARG A 1 824 ? 14.26763 87.58573 21.90657 1.000 67.10638 824 ARG A C 1
ATOM 6586 O O . ARG A 1 824 ? 15.14814 86.73758 21.72112 1.000 64.12501 824 ARG A O 1
ATOM 6594 N N . THR A 1 825 ? 14.39442 88.84518 21.48215 1.000 74.64250 825 THR A N 1
ATOM 6595 C CA . THR A 1 825 ? 15.61601 89.28522 20.81460 1.000 66.84140 825 THR A CA 1
ATOM 6596 C C . THR A 1 825 ? 16.78024 89.37686 21.79541 1.000 67.56067 825 THR A C 1
ATOM 6597 O O . THR A 1 825 ? 17.92117 89.04907 21.44658 1.000 70.53795 825 THR A O 1
ATOM 6601 N N . PHE A 1 826 ? 16.51082 89.81452 23.02904 1.000 64.90486 826 PHE A N 1
ATOM 6602 C CA . PHE A 1 826 ? 17.55357 89.84864 24.05054 1.000 64.73952 826 PHE A CA 1
ATOM 6603 C C . PHE A 1 826 ? 18.13290 88.46371 24.30423 1.000 74.16616 826 PHE A C 1
ATOM 6604 O O . PHE A 1 826 ? 19.31734 88.33833 24.63500 1.000 76.79263 826 PHE A O 1
ATOM 6612 N N . ALA A 1 827 ? 17.31872 87.41651 24.14952 1.000 72.86241 827 ALA A N 1
ATOM 6613 C CA . ALA A 1 827 ? 17.81681 86.05328 24.30519 1.000 68.68933 827 ALA A CA 1
ATOM 6614 C C . ALA A 1 827 ? 18.84694 85.71978 23.23198 1.000 65.54554 827 ALA A C 1
ATOM 6615 O O . ALA A 1 827 ? 19.92030 85.18343 23.53062 1.000 61.24772 827 ALA A O 1
ATOM 6617 N N . ASP A 1 828 ? 18.53223 86.02681 21.96989 1.000 66.76766 828 ASP A N 1
ATOM 6618 C CA . ASP A 1 828 ? 19.49756 85.82338 20.89340 1.000 67.57892 828 ASP A CA 1
ATOM 6619 C C . ASP A 1 828 ? 20.75923 86.64452 21.12127 1.000 71.37482 828 ASP A C 1
ATOM 6620 O O . ASP A 1 828 ? 21.87563 86.15293 20.91663 1.000 74.67192 828 ASP A O 1
ATOM 6625 N N . PHE A 1 829 ? 20.59937 87.90161 21.54164 1.000 69.39431 829 PHE A N 1
ATOM 6626 C CA . PHE A 1 829 ? 21.75438 88.76457 21.76439 1.000 65.04388 829 PHE A CA 1
ATOM 6627 C C . PHE A 1 829 ? 22.62595 88.23927 22.89772 1.000 66.21495 829 PHE A C 1
ATOM 6628 O O . PHE A 1 829 ? 23.85748 88.32970 22.83528 1.000 69.66842 829 PHE A O 1
ATOM 6636 N N . LEU A 1 830 ? 22.00533 87.68366 23.94207 1.000 70.38259 830 LEU A N 1
ATOM 6637 C CA . LEU A 1 830 ? 22.77790 87.06709 25.01628 1.000 69.56337 830 LEU A CA 1
ATOM 6638 C C . LEU A 1 830 ? 23.61132 85.90334 24.49614 1.000 70.04985 830 LEU A C 1
ATOM 6639 O O . LEU A 1 830 ? 24.74681 85.69580 24.93917 1.000 66.27551 830 LEU A O 1
ATOM 6644 N N . VAL A 1 831 ? 23.06527 85.13476 23.55245 1.000 70.91869 831 VAL A N 1
ATOM 6645 C CA . VAL A 1 831 ? 23.80101 84.00280 22.99801 1.000 68.41691 831 VAL A CA 1
ATOM 6646 C C . VAL A 1 831 ? 25.03187 84.48725 22.24187 1.000 69.87836 831 VAL A C 1
ATOM 6647 O O . VAL A 1 831 ? 26.13148 83.94714 22.40542 1.000 71.59303 831 VAL A O 1
ATOM 6651 N N . TYR A 1 832 ? 24.86845 85.51980 21.41041 1.000 71.82889 832 TYR A N 1
ATOM 6652 C CA . TYR A 1 832 ? 26.00566 86.05631 20.66884 1.000 70.75438 832 TYR A CA 1
ATOM 6653 C C . TYR A 1 832 ? 27.04679 86.65268 21.60791 1.000 73.17605 832 TYR A C 1
ATOM 6654 O O . TYR A 1 832 ? 28.25349 86.52897 21.36740 1.000 76.82745 832 TYR A O 1
ATOM 6663 N N . GLU A 1 833 ? 26.59951 87.30411 22.68354 1.000 71.66842 833 GLU A N 1
ATOM 6664 C CA . GLU A 1 833 ? 27.53287 87.93255 23.61355 1.000 68.90838 833 GLU A CA 1
ATOM 6665 C C . GLU A 1 833 ? 28.38289 86.89228 24.33277 1.000 68.08434 833 GLU A C 1
ATOM 6666 O O . GLU A 1 833 ? 29.60601 87.04024 24.43600 1.000 71.56024 833 GLU A O 1
ATOM 6672 N N . PHE A 1 834 ? 27.75110 85.83043 24.83830 1.000 62.01231 834 PHE A N 1
ATOM 6673 C CA . PHE A 1 834 ? 28.49806 84.79131 25.53922 1.000 64.95290 834 PHE A CA 1
ATOM 6674 C C . PHE A 1 834 ? 29.30926 83.93059 24.57757 1.000 61.71591 834 PHE A C 1
ATOM 6675 O O . PHE A 1 834 ? 30.37715 83.43122 24.94855 1.000 62.12854 834 PHE A O 1
ATOM 6683 N N . SER A 1 835 ? 28.82541 83.74370 23.34629 1.000 62.33025 835 SER A N 1
ATOM 6684 C CA . SER A 1 835 ? 29.54801 82.91209 22.38812 1.000 66.39398 835 SER A CA 1
ATOM 6685 C C . SER A 1 835 ? 30.81798 83.59123 21.89151 1.000 68.37965 835 SER A C 1
ATOM 6686 O O . SER A 1 835 ? 31.79094 82.90905 21.55076 1.000 74.74685 835 SER A O 1
ATOM 6689 N N . THR A 1 836 ? 30.82801 84.92018 21.83469 1.000 71.47762 836 THR A N 1
ATOM 6690 C CA . THR A 1 836 ? 31.98200 85.69902 21.38773 1.000 76.34872 836 THR A CA 1
ATOM 6691 C C . THR A 1 836 ? 32.44973 86.53256 22.57412 1.000 84.27884 836 THR A C 1
ATOM 6692 O O . THR A 1 836 ? 32.16717 87.72925 22.66349 1.000 91.40447 836 THR A O 1
ATOM 6696 N N . SER A 1 837 ? 33.16690 85.89061 23.49203 1.000 83.17094 837 SER A N 1
ATOM 6697 C CA . SER A 1 837 ? 33.57026 86.54217 24.72765 1.000 86.19241 837 SER A CA 1
ATOM 6698 C C . SER A 1 837 ? 34.83497 85.89026 25.26066 1.000 94.12967 837 SER A C 1
ATOM 6699 O O . SER A 1 837 ? 34.96923 84.66459 25.23337 1.000 97.53889 837 SER A O 1
ATOM 6702 N N . ALA A 1 838 ? 35.75615 86.71548 25.74382 1.000 95.48056 838 ALA A N 1
ATOM 6703 C CA . ALA A 1 838 ? 36.89630 86.20568 26.48409 1.000 96.41029 838 ALA A CA 1
ATOM 6704 C C . ALA A 1 838 ? 36.47054 85.82926 27.89802 1.000 102.90504 838 ALA A C 1
ATOM 6705 O O . ALA A 1 838 ? 35.55625 86.42504 28.47390 1.000 107.49267 838 ALA A O 1
ATOM 6707 N N . GLY A 1 839 ? 37.14248 84.82527 28.45658 1.000 106.82552 839 GLY A N 1
ATOM 6708 C CA . GLY A 1 839 ? 36.84578 84.37825 29.80687 1.000 107.69633 839 GLY A CA 1
ATOM 6709 C C . GLY A 1 839 ? 37.25372 85.35962 30.88804 1.000 109.16821 839 GLY A C 1
ATOM 6710 O O . GLY A 1 839 ? 37.51752 86.53244 30.60868 1.000 111.52789 839 GLY A O 1
ATOM 6711 N N . GLY A 1 840 ? 37.30353 84.89227 32.13269 1.000 112.12658 840 GLY A N 1
ATOM 6712 C CA . GLY A 1 840 ? 37.69587 85.74242 33.23961 1.000 119.32946 840 GLY A CA 1
ATOM 6713 C C . GLY A 1 840 ? 36.66005 86.77342 33.63844 1.000 125.02910 840 GLY A C 1
ATOM 6714 O O . GLY A 1 840 ? 35.46155 86.47838 33.69152 1.000 129.05027 840 GLY A O 1
ATOM 6715 N N . GLN A 1 841 ? 37.11733 87.99353 33.92415 1.000 126.46109 841 GLN A N 1
ATOM 6716 C CA . GLN A 1 841 ? 36.21060 89.03144 34.40247 1.000 129.91765 841 GLN A CA 1
ATOM 6717 C C . GLN A 1 841 ? 35.26357 89.50953 33.31015 1.000 124.48572 841 GLN A C 1
ATOM 6718 O O . GLN A 1 841 ? 34.15393 89.96158 33.61287 1.000 124.51318 841 GLN A O 1
ATOM 6724 N N . GLN A 1 842 ? 35.68072 89.43292 32.04332 1.000 120.09716 842 GLN A N 1
ATOM 6725 C CA . GLN A 1 842 ? 34.79273 89.82627 30.95400 1.000 116.60209 842 GLN A CA 1
ATOM 6726 C C . GLN A 1 842 ? 33.57479 88.91446 30.87043 1.000 108.53047 842 GLN A C 1
ATOM 6727 O O . GLN A 1 842 ? 32.49157 89.36061 30.47318 1.000 107.11902 842 GLN A O 1
ATOM 6733 N N . LEU A 1 843 ? 33.72567 87.64294 31.24534 1.000 102.82516 843 LEU A N 1
ATOM 6734 C CA . LEU A 1 843 ? 32.58728 86.73196 31.23432 1.000 98.59865 843 LEU A CA 1
ATOM 6735 C C . LEU A 1 843 ? 31.79062 86.82330 32.53122 1.000 105.38240 843 LEU A C 1
ATOM 6736 O O . LEU A 1 843 ? 30.55502 86.81879 32.50500 1.000 110.65811 843 LEU A O 1
ATOM 6741 N N . ASN A 1 844 ? 32.48033 86.91550 33.67268 1.000 106.17359 844 ASN A N 1
ATOM 6742 C CA . ASN A 1 844 ? 31.80113 87.03525 34.95804 1.000 106.33800 844 ASN A CA 1
ATOM 6743 C C . ASN A 1 844 ? 31.08973 88.37285 35.11790 1.000 100.53369 844 ASN A C 1
ATOM 6744 O O . ASN A 1 844 ? 30.20238 88.48980 35.96949 1.000 98.03900 844 ASN A O 1
ATOM 6749 N N . LYS A 1 845 ? 31.45985 89.38255 34.32666 1.000 99.15241 845 LYS A N 1
ATOM 6750 C CA . LYS A 1 845 ? 30.71372 90.63640 34.33675 1.000 96.62681 845 LYS A CA 1
ATOM 6751 C C . LYS A 1 845 ? 29.36661 90.47328 33.64545 1.000 98.04718 845 LYS A C 1
ATOM 6752 O O . LYS A 1 845 ? 28.36396 91.05197 34.08049 1.000 95.77110 845 LYS A O 1
ATOM 6758 N N . CYS A 1 846 ? 29.32564 89.68590 32.56690 1.000 100.30353 846 CYS A N 1
ATOM 6759 C CA . CYS A 1 846 ? 28.06526 89.43938 31.87411 1.000 96.33447 846 CYS A CA 1
ATOM 6760 C C . CYS A 1 846 ? 27.08761 88.68193 32.76308 1.000 98.43569 846 CYS A C 1
ATOM 6761 O O . CYS A 1 846 ? 25.88946 88.98695 32.78161 1.000 101.82402 846 CYS A O 1
ATOM 6764 N N . ILE A 1 847 ? 27.58113 87.68996 33.50757 1.000 98.05563 847 ILE A N 1
ATOM 6765 C CA . ILE A 1 847 ? 26.72026 86.94222 34.41853 1.000 97.89892 847 ILE A CA 1
ATOM 6766 C C . ILE A 1 847 ? 26.21896 87.84304 35.53940 1.000 90.98019 847 ILE A C 1
ATOM 6767 O O . ILE A 1 847 ? 25.05098 87.76743 35.94062 1.000 89.13005 847 ILE A O 1
ATOM 6772 N N . GLU A 1 848 ? 27.09226 88.70873 36.06094 1.000 89.01828 848 GLU A N 1
ATOM 6773 C CA . GLU A 1 848 ? 26.70876 89.58121 37.16586 1.000 92.86612 848 GLU A CA 1
ATOM 6774 C C . GLU A 1 848 ? 25.56545 90.50703 36.77189 1.000 95.51945 848 GLU A C 1
ATOM 6775 O O . GLU A 1 848 ? 24.61379 90.69093 37.53964 1.000 102.45548 848 GLU A O 1
ATOM 6781 N N . ILE A 1 849 ? 25.63411 91.09175 35.57547 1.000 91.64577 849 ILE A N 1
ATOM 6782 C CA . ILE A 1 849 ? 24.60333 92.04071 35.17155 1.000 94.33143 849 ILE A CA 1
ATOM 6783 C C . ILE A 1 849 ? 23.36801 91.32400 34.63744 1.000 95.62113 849 ILE A C 1
ATOM 6784 O O . ILE A 1 849 ? 22.25887 91.86636 34.70395 1.000 101.32957 849 ILE A O 1
ATOM 6789 N N . LEU A 1 850 ? 23.52490 90.10981 34.10320 1.000 90.30609 850 LEU A N 1
ATOM 6790 C CA . LEU A 1 850 ? 22.35895 89.35209 33.65966 1.000 82.02116 850 LEU A CA 1
ATOM 6791 C C . LEU A 1 850 ? 21.46556 88.98875 34.83886 1.000 80.79993 850 LEU A C 1
ATOM 6792 O O . LEU A 1 850 ? 20.23465 88.99318 34.72125 1.000 81.10322 850 LEU A O 1
ATOM 6797 N N . ASN A 1 851 ? 22.06892 88.67609 35.98788 1.000 79.12285 851 ASN A N 1
ATOM 6798 C CA . ASN A 1 851 ? 21.28559 88.45507 37.19756 1.000 80.38852 851 ASN A CA 1
ATOM 6799 C C . ASN A 1 851 ? 20.73035 89.76187 37.74830 1.000 81.91697 851 ASN A C 1
ATOM 6800 O O . ASN A 1 851 ? 19.64006 89.77300 38.33187 1.000 83.21627 851 ASN A O 1
ATOM 6805 N N . ASP A 1 852 ? 21.46138 90.86722 37.57471 1.000 81.50682 852 ASP A N 1
ATOM 6806 C CA . ASP A 1 852 ? 20.97873 92.15744 38.05771 1.000 83.24324 852 ASP A CA 1
ATOM 6807 C C . ASP A 1 852 ? 19.71341 92.58336 37.32593 1.000 80.48087 852 ASP A C 1
ATOM 6808 O O . ASP A 1 852 ? 18.78130 93.11440 37.94031 1.000 84.51569 852 ASP A O 1
ATOM 6813 N N . MET A 1 853 ? 19.65989 92.35801 36.01149 1.000 74.40278 853 MET A N 1
ATOM 6814 C CA . MET A 1 853 ? 18.46726 92.70731 35.24929 1.000 74.69747 853 MET A CA 1
ATOM 6815 C C . MET A 1 853 ? 17.25651 91.88027 35.66165 1.000 79.18824 853 MET A C 1
ATOM 6816 O O . MET A 1 853 ? 16.12376 92.25837 35.34452 1.000 86.17372 853 MET A O 1
ATOM 6821 N N . VAL A 1 854 ? 17.46589 90.76704 36.36157 1.000 74.92527 854 VAL A N 1
ATOM 6822 C CA . VAL A 1 854 ? 16.36739 89.92057 36.81084 1.000 66.80283 854 VAL A CA 1
ATOM 6823 C C . VAL A 1 854 ? 16.01178 90.25713 38.25274 1.000 68.68581 854 VAL A C 1
ATOM 6824 O O . VAL A 1 854 ? 14.85834 90.57653 38.56123 1.000 78.28051 854 VAL A O 1
ATOM 6828 N N . TRP A 1 855 ? 17.00089 90.19593 39.14313 1.000 63.98070 855 TRP A N 1
ATOM 6829 C CA . TRP A 1 855 ? 16.75720 90.29554 40.57693 1.000 66.82763 855 TRP A CA 1
ATOM 6830 C C . TRP A 1 855 ? 16.97999 91.68898 41.14614 1.000 68.40099 855 TRP A C 1
ATOM 6831 O O . TRP A 1 855 ? 16.30609 92.06240 42.11133 1.000 71.57809 855 TRP A O 1
ATOM 6842 N N . LYS A 1 856 ? 17.90379 92.46516 40.58306 1.000 70.46216 856 LYS A N 1
ATOM 6843 C CA . LYS A 1 856 ? 18.20295 93.79368 41.10435 1.000 73.82689 856 LYS A CA 1
ATOM 6844 C C . LYS A 1 856 ? 17.28483 94.85839 40.51284 1.000 74.54883 856 LYS A C 1
ATOM 6845 O O . LYS A 1 856 ? 16.65420 95.61982 41.25303 1.000 79.56229 856 LYS A O 1
ATOM 6851 N N . TYR A 1 857 ? 17.19440 94.92035 39.18599 1.000 68.83499 857 TYR A N 1
ATOM 6852 C CA . TYR A 1 857 ? 16.37723 95.92289 38.51722 1.000 70.31888 857 TYR A CA 1
ATOM 6853 C C . TYR A 1 857 ? 14.98652 95.41994 38.15720 1.000 80.76397 857 TYR A C 1
ATOM 6854 O O . TYR A 1 857 ? 14.12045 96.23695 37.82572 1.000 87.21802 857 TYR A O 1
ATOM 6863 N N . ASN A 1 858 ? 14.75712 94.10597 38.21706 1.000 84.77826 858 ASN A N 1
ATOM 6864 C CA . ASN A 1 858 ? 13.45025 93.50707 37.93860 1.000 76.97543 858 ASN A CA 1
ATOM 6865 C C . ASN A 1 858 ? 12.94796 93.90093 36.54959 1.000 77.52156 858 ASN A C 1
ATOM 6866 O O . ASN A 1 858 ? 11.81496 94.35413 36.37430 1.000 82.39866 858 ASN A O 1
ATOM 6871 N N . ILE A 1 859 ? 13.81428 93.72603 35.55186 1.000 73.02512 859 ILE A N 1
ATOM 6872 C CA . ILE A 1 859 ? 13.44651 94.06485 34.18155 1.000 72.30673 859 ILE A CA 1
ATOM 6873 C C . ILE A 1 859 ? 12.66752 92.92582 33.53620 1.000 69.64060 859 ILE A C 1
ATOM 6874 O O . ILE A 1 859 ? 11.68713 93.15653 32.81961 1.000 70.57077 859 ILE A O 1
ATOM 6879 N N . VAL A 1 860 ? 13.08426 91.68626 33.77906 1.000 67.08213 860 VAL A N 1
ATOM 6880 C CA . VAL A 1 860 ? 12.39203 90.50559 33.27697 1.000 65.99444 860 VAL A CA 1
ATOM 6881 C C . VAL A 1 860 ? 12.44122 89.43397 34.35767 1.000 69.16782 860 VAL A C 1
ATOM 6882 O O . VAL A 1 860 ? 13.43775 89.30900 35.07785 1.000 73.01577 860 VAL A O 1
ATOM 6886 N N . THR A 1 861 ? 11.35627 88.67575 34.48853 1.000 67.38834 861 THR A N 1
ATOM 6887 C CA . THR A 1 861 ? 11.31503 87.61666 35.48310 1.000 66.09937 861 THR A CA 1
ATOM 6888 C C . THR A 1 861 ? 12.13032 86.41479 35.01288 1.000 64.77937 861 THR A C 1
ATOM 6889 O O . THR A 1 861 ? 12.39636 86.23712 33.82057 1.000 58.39037 861 THR A O 1
ATOM 6893 N N . LEU A 1 862 ? 12.53125 85.58350 35.97867 1.000 66.97105 862 LEU A N 1
ATOM 6894 C CA . LEU A 1 862 ? 13.40588 84.45651 35.66881 1.000 62.94118 862 LEU A CA 1
ATOM 6895 C C . LEU A 1 862 ? 12.72287 83.45880 34.74255 1.000 65.12233 862 LEU A C 1
ATOM 6896 O O . LEU A 1 862 ? 13.34713 82.94009 33.80912 1.000 70.89060 862 LEU A O 1
ATOM 6901 N N . ASP A 1 863 ? 11.43981 83.17683 34.98243 1.000 57.10377 863 ASP A N 1
ATOM 6902 C CA . ASP A 1 863 ? 10.73960 82.19941 34.15656 1.000 60.08572 863 ASP A CA 1
ATOM 6903 C C . ASP A 1 863 ? 10.43009 82.75015 32.77184 1.000 64.89957 863 ASP A C 1
ATOM 6904 O O . ASP A 1 863 ? 10.32408 81.97946 31.81228 1.000 68.78136 863 ASP A O 1
ATOM 6909 N N . ARG A 1 864 ? 10.27725 84.07012 32.64671 1.000 72.67498 864 ARG A N 1
ATOM 6910 C CA . ARG A 1 864 ? 10.06026 84.66409 31.33174 1.000 77.22237 864 ARG A CA 1
ATOM 6911 C C . ARG A 1 864 ? 11.33999 84.64687 30.50533 1.000 76.87773 864 ARG A C 1
ATOM 6912 O O . ARG A 1 864 ? 11.30090 84.41080 29.29208 1.000 75.82302 864 ARG A O 1
ATOM 6920 N N . LEU A 1 865 ? 12.48561 84.88046 31.14900 1.000 77.75139 865 LEU A N 1
ATOM 6921 C CA . LEU A 1 865 ? 13.75222 84.91566 30.42556 1.000 71.87197 865 LEU A CA 1
ATOM 6922 C C . LEU A 1 865 ? 14.19782 83.51734 30.01532 1.000 74.15540 865 LEU A C 1
ATOM 6923 O O . LEU A 1 865 ? 14.64803 83.30993 28.88208 1.000 73.33679 865 LEU A O 1
ATOM 6928 N N . ILE A 1 866 ? 14.07322 82.54439 30.92043 1.000 70.44458 866 ILE A N 1
ATOM 6929 C CA . ILE A 1 866 ? 14.55525 81.19756 30.63369 1.000 66.01374 866 ILE A CA 1
ATOM 6930 C C . ILE A 1 866 ? 13.63361 80.48464 29.65200 1.000 62.21355 866 ILE A C 1
ATOM 6931 O O . ILE A 1 866 ? 14.09564 79.68633 28.82601 1.000 61.77820 866 ILE A O 1
ATOM 6936 N N . LEU A 1 867 ? 12.32814 80.76245 29.70771 1.000 62.78055 867 LEU A N 1
ATOM 6937 C CA . LEU A 1 867 ? 11.41951 80.21193 28.70684 1.000 63.02454 867 LEU A CA 1
ATOM 6938 C C . LEU A 1 867 ? 11.80110 80.67707 27.30845 1.000 68.63832 867 LEU A C 1
ATOM 6939 O O . LEU A 1 867 ? 11.82565 79.87796 26.36592 1.000 68.56683 867 LEU A O 1
ATOM 6944 N N . CYS A 1 868 ? 12.11489 81.96591 27.15728 1.000 68.79851 868 CYS A N 1
ATOM 6945 C CA . CYS A 1 868 ? 12.52109 82.47745 25.85281 1.000 65.40726 868 CYS A CA 1
ATOM 6946 C C . CYS A 1 868 ? 13.82996 81.84786 25.39463 1.000 66.93433 868 CYS A C 1
ATOM 6947 O O . CYS A 1 868 ? 13.97936 81.50847 24.21553 1.000 73.76366 868 CYS A O 1
ATOM 6950 N N . LEU A 1 869 ? 14.78706 81.68061 26.31069 1.000 66.81039 869 LEU A N 1
ATOM 6951 C CA . LEU A 1 869 ? 16.05743 81.05678 25.95117 1.000 64.23311 869 LEU A CA 1
ATOM 6952 C C . LEU A 1 869 ? 15.84917 79.62916 25.46036 1.000 68.76666 869 LEU A C 1
ATOM 6953 O O . LEU A 1 869 ? 16.40680 79.22382 24.43411 1.000 77.02570 869 LEU A O 1
ATOM 6958 N N . ALA A 1 870 ? 15.03677 78.85270 26.17799 1.000 66.06272 870 ALA A N 1
ATOM 6959 C CA . ALA A 1 870 ? 14.77288 77.47461 25.78593 1.000 63.20524 870 ALA A CA 1
ATOM 6960 C C . ALA A 1 870 ? 13.94464 77.36642 24.51188 1.000 67.62929 870 ALA A C 1
ATOM 6961 O O . ALA A 1 870 ? 13.86943 76.27542 23.93690 1.000 71.98777 870 ALA A O 1
ATOM 6963 N N . MET A 1 871 ? 13.32602 78.45759 24.05732 1.000 72.91414 871 MET A N 1
ATOM 6964 C CA . MET A 1 871 ? 12.51133 78.45659 22.84807 1.000 78.34712 871 MET A CA 1
ATOM 6965 C C . MET A 1 871 ? 13.22626 79.10219 21.66536 1.000 82.69735 871 MET A C 1
ATOM 6966 O O . MET A 1 871 ? 12.58628 79.75811 20.83624 1.000 90.59107 871 MET A O 1
ATOM 6971 N N . ARG A 1 872 ? 14.53938 78.92942 21.56763 1.000 78.01004 872 ARG A N 1
ATOM 6972 C CA . ARG A 1 872 ? 15.32430 79.49819 20.48249 1.000 71.43638 872 ARG A CA 1
ATOM 6973 C C . ARG A 1 872 ? 15.75017 78.40406 19.51120 1.000 68.58852 872 ARG A C 1
ATOM 6974 O O . ARG A 1 872 ? 15.62947 77.20715 19.78784 1.000 78.33551 872 ARG A O 1
ATOM 6982 N N . SER A 1 873 ? 16.25368 78.83391 18.35603 1.000 57.58061 873 SER A N 1
ATOM 6983 C CA . SER A 1 873 ? 16.61337 77.93608 17.26351 1.000 62.74014 873 SER A CA 1
ATOM 6984 C C . SER A 1 873 ? 18.11740 77.91761 17.00595 1.000 69.44017 873 SER A C 1
ATOM 6985 O O . SER A 1 873 ? 18.56261 77.81871 15.86208 1.000 75.89594 873 SER A O 1
ATOM 6988 N N . HIS A 1 874 ? 18.91742 78.00385 18.06442 1.000 69.51384 874 HIS A N 1
ATOM 6989 C CA . HIS A 1 874 ? 20.36485 77.98350 17.91578 1.000 64.71305 874 HIS A CA 1
ATOM 6990 C C . HIS A 1 874 ? 20.86211 76.56915 17.63828 1.000 70.73132 874 HIS A C 1
ATOM 6991 O O . HIS A 1 874 ? 20.26249 75.57899 18.06584 1.000 71.04803 874 HIS A O 1
ATOM 6998 N N . GLU A 1 875 ? 21.97601 76.48542 16.91480 1.000 79.16040 875 GLU A N 1
ATOM 6999 C CA . GLU A 1 875 ? 22.55305 75.21928 16.49059 1.000 73.99145 875 GLU A CA 1
ATOM 7000 C C . GLU A 1 875 ? 23.94822 75.04847 17.07610 1.000 75.53504 875 GLU A C 1
ATOM 7001 O O . GLU A 1 875 ? 24.67341 76.02489 17.28963 1.000 79.93693 875 GLU A O 1
ATOM 7007 N N . GLY A 1 876 ? 24.31064 73.79298 17.33344 1.000 74.19390 876 GLY A N 1
ATOM 7008 C CA . GLY A 1 876 ? 25.68220 73.46370 17.69506 1.000 71.84881 876 GLY A CA 1
ATOM 7009 C C . GLY A 1 876 ? 26.14520 74.16352 18.95754 1.000 75.43900 876 GLY A C 1
ATOM 7010 O O . GLY A 1 876 ? 25.47735 74.13440 19.99756 1.000 82.05917 876 GLY A O 1
ATOM 7011 N N . ASN A 1 877 ? 27.31668 74.80090 18.86596 1.000 73.13452 877 ASN A N 1
ATOM 7012 C CA . ASN A 1 877 ? 27.88756 75.49136 20.01828 1.000 77.60635 877 ASN A CA 1
ATOM 7013 C C . ASN A 1 877 ? 27.02855 76.66965 20.45627 1.000 73.65642 877 ASN A C 1
ATOM 7014 O O . ASN A 1 877 ? 26.96944 76.97796 21.65250 1.000 62.02573 877 ASN A O 1
ATOM 7019 N N . GLU A 1 878 ? 26.36895 77.34252 19.50902 1.000 76.90153 878 GLU A N 1
ATOM 7020 C CA . GLU A 1 878 ? 25.45685 78.42390 19.86767 1.000 78.08068 878 GLU A CA 1
ATOM 7021 C C . GLU A 1 878 ? 24.35256 77.92190 20.78797 1.000 73.85536 878 GLU A C 1
ATOM 7022 O O . GLU A 1 878 ? 23.95619 78.61327 21.73388 1.000 67.39360 878 GLU A O 1
ATOM 7028 N N . ALA A 1 879 ? 23.84984 76.71353 20.53002 1.000 70.71753 879 ALA A N 1
ATOM 7029 C CA . ALA A 1 879 ? 22.83436 76.13491 21.40072 1.000 65.52367 879 ALA A CA 1
ATOM 7030 C C . ALA A 1 879 ? 23.42728 75.72830 22.74394 1.000 63.94643 879 ALA A C 1
ATOM 7031 O O . ALA A 1 879 ? 22.76345 75.84313 23.78090 1.000 64.09330 879 ALA A O 1
ATOM 7033 N N . GLN A 1 880 ? 24.67348 75.24614 22.74593 1.000 67.05403 880 GLN A N 1
ATOM 7034 C CA . GLN A 1 880 ? 25.33987 74.93315 24.00622 1.000 66.14095 880 GLN A CA 1
ATOM 7035 C C . GLN A 1 880 ? 25.51003 76.18339 24.85803 1.000 70.50697 880 GLN A C 1
ATOM 7036 O O . GLN A 1 880 ? 25.38836 76.12994 26.08768 1.000 72.12933 880 GLN A O 1
ATOM 7042 N N . VAL A 1 881 ? 25.79749 77.31876 24.21869 1.000 68.53654 881 VAL A N 1
ATOM 7043 C CA . VAL A 1 881 ? 25.91343 78.57751 24.94613 1.000 66.40259 881 VAL A CA 1
ATOM 7044 C C . VAL A 1 881 ? 24.55555 79.00714 25.48464 1.000 64.92457 881 VAL A C 1
ATOM 7045 O O . VAL A 1 881 ? 24.44063 79.45873 26.63088 1.000 65.16794 881 VAL A O 1
ATOM 7049 N N . CYS A 1 882 ? 23.50650 78.86823 24.66980 1.000 62.10534 882 CYS A N 1
ATOM 7050 C CA . CYS A 1 882 ? 22.16766 79.25229 25.10539 1.000 61.62866 882 CYS A CA 1
ATOM 7051 C C . CYS A 1 882 ? 21.73639 78.45963 26.33173 1.000 62.49729 882 CYS A C 1
ATOM 7052 O O . CYS A 1 882 ? 21.16413 79.02047 27.27424 1.000 65.21727 882 CYS A O 1
ATOM 7055 N N . TYR A 1 883 ? 22.00710 77.15247 26.34132 1.000 64.49929 883 TYR A N 1
ATOM 7056 C CA . TYR A 1 883 ? 21.64798 76.34020 27.49844 1.000 64.48780 883 TYR A CA 1
ATOM 7057 C C . TYR A 1 883 ? 22.59823 76.58170 28.66393 1.000 66.07774 883 TYR A C 1
ATOM 7058 O O . TYR A 1 883 ? 22.20614 76.41874 29.82519 1.000 65.26580 883 TYR A O 1
ATOM 7067 N N . PHE A 1 884 ? 23.84517 76.96763 28.37670 1.000 71.21201 884 PHE A N 1
ATOM 7068 C CA . PHE 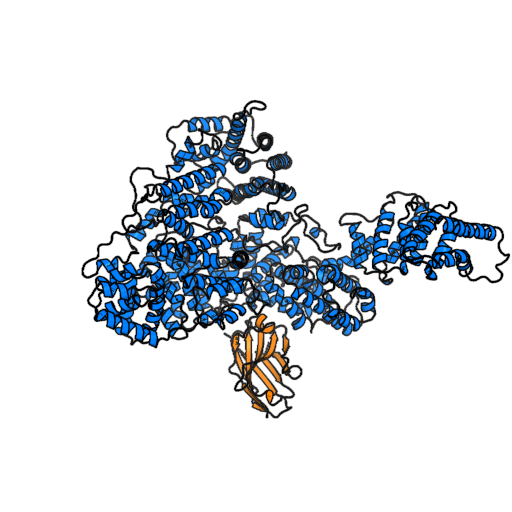A 1 884 ? 24.76628 77.34336 29.44290 1.000 72.68145 884 PHE A CA 1
ATOM 7069 C C . PHE A 1 884 ? 24.30844 78.61548 30.14401 1.000 72.91368 884 PHE A C 1
ATOM 7070 O O . PHE A 1 884 ? 24.49227 78.75510 31.35878 1.000 68.85119 884 PHE A O 1
ATOM 7078 N N . ILE A 1 885 ? 23.70184 79.54334 29.40001 1.000 71.63420 885 ILE A N 1
ATOM 7079 C CA . ILE A 1 885 ? 23.14474 80.74592 30.01300 1.000 62.50768 885 ILE A CA 1
ATOM 7080 C C . ILE A 1 885 ? 21.99580 80.38070 30.94391 1.000 64.25484 885 ILE A C 1
ATOM 7081 O O . ILE A 1 885 ? 21.83460 80.97027 32.02052 1.000 70.26888 885 ILE A O 1
ATOM 7086 N N . ILE A 1 886 ? 21.18620 79.39539 30.54930 1.000 61.81585 886 ILE A N 1
ATOM 7087 C CA . ILE A 1 886 ? 20.09019 78.94419 31.39994 1.000 58.21438 886 ILE A CA 1
ATOM 7088 C C . ILE A 1 886 ? 20.62919 78.33763 32.68946 1.000 60.87074 886 ILE A C 1
ATOM 7089 O O . ILE A 1 886 ? 20.09300 78.58015 33.77764 1.000 69.19879 886 ILE A O 1
ATOM 7094 N N . GLN A 1 887 ? 21.69934 77.54540 32.59176 1.000 60.18639 887 GLN A N 1
ATOM 7095 C CA . GLN A 1 887 ? 22.29610 76.95852 33.78730 1.000 66.40032 887 GLN A CA 1
ATOM 7096 C C . GLN A 1 887 ? 22.86679 78.03333 34.70425 1.000 68.39367 887 GLN A C 1
ATOM 7097 O O . GLN A 1 887 ? 22.75025 77.93827 35.93210 1.000 69.04819 887 GLN A O 1
ATOM 7103 N N . LEU A 1 888 ? 23.49034 79.06285 34.12462 1.000 67.61009 888 LEU A N 1
ATOM 7104 C CA . LEU A 1 888 ? 24.04507 80.15008 34.92618 1.000 69.87358 888 LEU A CA 1
ATOM 7105 C C . LEU A 1 888 ? 22.94832 80.89185 35.67918 1.000 65.33127 888 LEU A C 1
ATOM 7106 O O . LEU A 1 888 ? 23.06739 81.14433 36.88277 1.000 69.21180 888 LEU A O 1
ATOM 7111 N N . LEU A 1 889 ? 21.86758 81.24978 34.98118 1.000 62.90873 889 LEU A N 1
ATOM 7112 C CA . LEU A 1 889 ? 20.77246 81.97299 35.62010 1.000 68.44393 889 LEU A CA 1
ATOM 7113 C C . LEU A 1 889 ? 20.17634 81.19340 36.78416 1.000 71.18524 889 LEU A C 1
ATOM 7114 O O . LEU A 1 889 ? 19.73453 81.79326 37.77083 1.000 79.44877 889 LEU A O 1
ATOM 7119 N N . LEU A 1 890 ? 20.16281 79.86356 36.69514 1.000 74.01355 890 LEU A N 1
ATOM 7120 C CA . LEU A 1 890 ? 19.51068 79.05322 37.71710 1.000 74.02038 890 LEU A CA 1
ATOM 7121 C C . LEU A 1 890 ? 20.43165 78.78295 38.90105 1.000 81.33803 890 LEU A C 1
ATOM 7122 O O . LEU A 1 890 ? 20.02115 78.92139 40.05831 1.000 86.32500 890 LEU A O 1
ATOM 7127 N N . LEU A 1 891 ? 21.68038 78.40471 38.63361 1.000 80.08497 891 LEU A N 1
ATOM 7128 C CA . LEU A 1 891 ? 22.55003 77.86286 39.67013 1.000 80.24714 891 LEU A CA 1
ATOM 7129 C C . LEU A 1 891 ? 23.62969 78.82410 40.14572 1.000 79.04531 891 LEU A C 1
ATOM 7130 O O . LEU A 1 891 ? 24.02952 78.74783 41.31217 1.000 78.81902 891 LEU A O 1
ATOM 7135 N N . LYS A 1 892 ? 24.11531 79.72243 39.28252 1.000 78.47985 892 LYS A N 1
ATOM 7136 C CA . LYS A 1 892 ? 25.27143 80.54345 39.64423 1.000 73.99925 892 LYS A CA 1
ATOM 7137 C C . LYS A 1 892 ? 24.99338 81.47646 40.81950 1.000 76.33472 892 LYS A C 1
ATOM 7138 O O . LYS A 1 892 ? 25.74475 81.42914 41.80913 1.000 82.36096 892 LYS A O 1
ATOM 7144 N N . PRO A 1 893 ? 23.96529 82.32641 40.79969 1.000 73.39799 893 PRO A N 1
ATOM 7145 C CA . PRO A 1 893 ? 23.69928 83.18457 41.95803 1.000 75.27345 893 PRO A CA 1
ATOM 7146 C C . PRO A 1 893 ? 22.94736 82.41524 43.04037 1.000 81.24315 893 PRO A C 1
ATOM 7147 O O . PRO A 1 893 ? 22.57304 81.25642 42.87212 1.000 91.84711 893 PRO A O 1
ATOM 7151 N N . ASN A 1 894 ? 22.73148 83.08814 44.16867 1.000 81.47994 894 ASN A N 1
ATOM 7152 C CA . ASN A 1 894 ? 21.97829 82.52584 45.28226 1.000 85.40814 894 ASN A CA 1
ATOM 7153 C C . ASN A 1 894 ? 20.50333 82.90018 45.24824 1.000 91.22681 894 ASN A C 1
ATOM 7154 O O . ASN A 1 894 ? 19.74436 82.44435 46.10966 1.000 94.34437 894 ASN A O 1
ATOM 7159 N N . ASP A 1 895 ? 20.08051 83.70747 44.27338 1.000 92.23413 895 ASP A N 1
ATOM 7160 C CA . ASP A 1 895 ? 18.73830 84.27889 44.31113 1.000 90.10901 895 ASP A CA 1
ATOM 7161 C C . ASP A 1 895 ? 17.66346 83.21730 44.11223 1.000 87.39147 895 ASP A C 1
ATOM 7162 O O . ASP A 1 895 ? 16.62315 83.25164 44.77964 1.000 88.23101 895 ASP A O 1
ATOM 7167 N N . PHE A 1 896 ? 17.88953 82.26629 43.20663 1.000 85.76333 896 PHE A N 1
ATOM 7168 C CA . PHE A 1 896 ? 16.85416 81.28306 42.90875 1.000 79.09147 896 PHE A CA 1
ATOM 7169 C C . PHE A 1 896 ? 16.99380 80.00890 43.73442 1.000 77.49825 896 PHE A C 1
ATOM 7170 O O . PHE A 1 896 ? 15.98220 79.42088 44.12999 1.000 76.15332 896 PHE A O 1
ATOM 7178 N N . ARG A 1 897 ? 18.22575 79.56660 44.00349 1.000 80.41654 897 ARG A N 1
ATOM 7179 C CA . ARG A 1 897 ? 18.41511 78.35623 44.79708 1.000 80.01497 897 ARG A CA 1
ATOM 7180 C C . ARG A 1 897 ? 17.89253 78.52751 46.21709 1.000 86.03459 897 ARG A C 1
ATOM 7181 O O . ARG A 1 897 ? 17.37488 77.57168 46.80741 1.000 89.19789 897 ARG A O 1
ATOM 7189 N N . ASN A 1 898 ? 18.01090 79.73180 46.78007 1.000 88.88307 898 ASN A N 1
ATOM 7190 C CA . ASN A 1 898 ? 17.47427 79.96826 48.11640 1.000 90.63476 898 ASN A CA 1
ATOM 7191 C C . ASN A 1 898 ? 15.95088 79.95766 48.10934 1.000 90.50875 898 ASN A C 1
ATOM 7192 O O . ASN A 1 898 ? 15.32472 79.42149 49.03146 1.000 91.89285 898 ASN A O 1
ATOM 7197 N N . ARG A 1 899 ? 15.33875 80.54819 47.07902 1.000 87.25270 899 ARG A N 1
ATOM 7198 C CA . ARG A 1 899 ? 13.88226 80.54913 46.97862 1.000 80.96825 899 ARG A CA 1
ATOM 7199 C C . ARG A 1 899 ? 13.33258 79.13234 46.86815 1.000 78.44336 899 ARG A C 1
ATOM 7200 O O . ARG A 1 899 ? 12.32436 78.79771 47.50146 1.000 81.73549 899 ARG A O 1
ATOM 7208 N N . VAL A 1 900 ? 13.98383 78.28431 46.07045 1.000 72.31468 900 VAL A N 1
ATOM 7209 C CA . VAL A 1 900 ? 13.50154 76.91938 45.88760 1.000 70.52152 900 VAL A CA 1
ATOM 7210 C C . VAL A 1 900 ? 13.74501 76.08954 47.14271 1.000 77.15144 900 VAL A C 1
ATOM 7211 O O . VAL A 1 900 ? 12.90175 75.27525 47.53658 1.000 87.87605 900 VAL A O 1
ATOM 7215 N N . SER A 1 901 ? 14.89338 76.28472 47.79562 1.000 72.84686 901 SER A N 1
ATOM 7216 C CA . SER A 1 901 ? 15.20745 75.49877 48.98561 1.000 72.65234 901 SER A CA 1
ATOM 7217 C C . SER A 1 901 ? 14.24758 75.80500 50.12980 1.000 81.49657 901 SER A C 1
ATOM 7218 O O . SER A 1 901 ? 13.82127 74.89318 50.84753 1.000 87.17028 901 SER A O 1
ATOM 7221 N N . ASP A 1 902 ? 13.89332 77.07831 50.31586 1.000 79.20888 902 ASP A N 1
ATOM 7222 C CA . ASP A 1 902 ? 13.00136 77.44360 51.41140 1.000 80.64511 902 ASP A CA 1
ATOM 7223 C C . ASP A 1 902 ? 11.55525 77.06754 51.11152 1.000 82.08753 902 ASP A C 1
ATOM 7224 O O . ASP A 1 902 ? 10.82986 76.62168 52.00792 1.000 79.06512 902 ASP A O 1
ATOM 7229 N N . PHE A 1 903 ? 11.11853 77.23678 49.86175 1.000 81.89569 903 PHE A N 1
ATOM 7230 C CA . PHE A 1 903 ? 9.73715 76.91356 49.51985 1.000 76.91818 903 PHE A CA 1
ATOM 7231 C C . PHE A 1 903 ? 9.47388 75.41729 49.63250 1.000 82.27898 903 PHE A C 1
ATOM 7232 O O . PHE A 1 903 ? 8.42325 75.00334 50.13541 1.000 90.88156 903 PHE A O 1
ATOM 7240 N N . VAL A 1 904 ? 10.41576 74.59155 49.17282 1.000 81.26025 904 VAL A N 1
ATOM 7241 C CA . VAL A 1 904 ? 10.23241 73.14481 49.23772 1.000 84.19074 904 VAL A CA 1
ATOM 7242 C C . VAL A 1 904 ? 10.30730 72.65676 50.67988 1.000 89.30729 904 VAL A C 1
ATOM 7243 O O . VAL A 1 904 ? 9.51428 71.80758 51.10479 1.000 93.42024 904 VAL A O 1
ATOM 7247 N N . LYS A 1 905 ? 11.24997 73.19295 51.45827 1.000 89.06459 905 LYS A N 1
ATOM 7248 C CA . LYS A 1 905 ? 11.45674 72.71092 52.82027 1.000 89.50939 905 LYS A CA 1
ATOM 7249 C C . LYS A 1 905 ? 10.27738 73.03559 53.73030 1.000 92.64356 905 LYS A C 1
ATOM 7250 O O . LYS A 1 905 ? 10.01679 72.29831 54.68818 1.000 95.02606 905 LYS A O 1
ATOM 7256 N N . GLU A 1 906 ? 9.54554 74.11189 53.44571 1.000 93.26111 906 GLU A N 1
ATOM 7257 C CA . GLU A 1 906 ? 8.54453 74.63065 54.36781 1.000 92.81125 906 GLU A CA 1
ATOM 7258 C C . GLU A 1 906 ? 7.10978 74.48204 53.87868 1.000 91.40918 906 GLU A C 1
ATOM 7259 O O . GLU A 1 906 ? 6.19132 74.93073 54.57240 1.000 97.18817 906 GLU A O 1
ATOM 7265 N N . ASN A 1 907 ? 6.87994 73.86901 52.71961 1.000 87.42477 907 ASN A N 1
ATOM 7266 C CA . ASN A 1 907 ? 5.53801 73.81363 52.15809 1.000 86.50417 907 ASN A CA 1
ATOM 7267 C C . ASN A 1 907 ? 5.24554 72.42578 51.60791 1.000 88.21203 907 ASN A C 1
ATOM 7268 O O . ASN A 1 907 ? 6.15405 71.68383 51.22600 1.000 94.00750 907 ASN A O 1
ATOM 7273 N N . SER A 1 908 ? 3.95496 72.08782 51.57186 1.000 85.34223 908 SER A N 1
ATOM 7274 C CA . SER A 1 908 ? 3.45563 70.80893 51.09996 1.000 83.14909 908 SER A CA 1
ATOM 7275 C C . SER A 1 908 ? 2.48057 71.00751 49.94498 1.000 77.01971 908 SER A C 1
ATOM 7276 O O . SER A 1 908 ? 1.73203 71.99134 49.92789 1.000 75.05643 908 SER A O 1
ATOM 7279 N N . PRO A 1 909 ? 2.46395 70.09599 48.96736 1.000 72.52177 909 PRO A N 1
ATOM 7280 C CA . PRO A 1 909 ? 1.60607 70.29018 47.79139 1.000 71.78167 909 PRO A CA 1
ATOM 7281 C C . PRO A 1 909 ? 0.15549 69.88743 47.99495 1.000 72.43227 909 PRO A C 1
ATOM 7282 O O . PRO A 1 909 ? -0.65956 70.12574 47.09351 1.000 72.76782 909 PRO A O 1
ATOM 7286 N N . GLU A 1 910 ? -0.19693 69.28553 49.13198 1.000 79.97494 910 GLU A N 1
ATOM 7287 C CA . GLU A 1 910 ? -1.57626 68.86932 49.38979 1.000 86.68468 910 GLU A CA 1
ATOM 7288 C C . GLU A 1 910 ? -2.36099 70.07619 49.89860 1.000 87.42462 910 GLU A C 1
ATOM 7289 O O . GLU A 1 910 ? -2.56898 70.27069 51.09888 1.000 96.31113 910 GLU A O 1
ATOM 7295 N N . HIS A 1 911 ? -2.81082 70.90334 48.95155 1.000 77.60331 911 HIS A N 1
ATOM 7296 C CA . HIS A 1 911 ? -3.54437 72.11106 49.31525 1.000 77.99905 911 HIS A CA 1
ATOM 7297 C C . HIS A 1 911 ? -4.92683 71.78985 49.86954 1.000 82.23762 911 HIS A C 1
ATOM 7298 O O . HIS A 1 911 ? -5.46016 72.55282 50.68357 1.000 83.59226 911 HIS A O 1
ATOM 7305 N N . TRP A 1 912 ? -5.52196 70.67579 49.44050 1.000 78.10432 912 TRP A N 1
ATOM 7306 C CA . TRP A 1 912 ? -6.86242 70.30743 49.87801 1.000 73.40813 912 TRP A CA 1
ATOM 7307 C C . TRP A 1 912 ? -6.90108 69.81392 51.31771 1.000 74.86339 912 TRP A C 1
ATOM 7308 O O . TRP A 1 912 ? -7.99170 69.71553 51.88976 1.000 77.95751 912 TRP A O 1
ATOM 7319 N N . LEU A 1 913 ? -5.75138 69.49762 51.90913 1.000 75.39936 913 LEU A N 1
ATOM 7320 C CA . LEU A 1 913 ? -5.66652 69.08321 53.30217 1.000 75.32530 913 LEU A CA 1
ATOM 7321 C C . LEU A 1 913 ? -5.17142 70.19541 54.21527 1.000 78.81118 913 LEU A C 1
ATOM 7322 O O . LEU A 1 913 ? -5.05408 69.98058 55.42575 1.000 77.78412 913 LEU A O 1
ATOM 7327 N N . GLN A 1 914 ? -4.88943 71.37361 53.66890 1.000 85.30739 914 GLN A N 1
ATOM 7328 C CA . GLN A 1 914 ? -4.19619 72.43310 54.38292 1.000 89.69140 914 GLN A CA 1
ATOM 7329 C C . GLN A 1 914 ? -5.17630 73.52023 54.79928 1.000 90.91664 914 GLN A C 1
ATOM 7330 O O . GLN A 1 914 ? -6.04237 73.92310 54.01654 1.000 88.91952 914 GLN A O 1
ATOM 7336 N N . ASN A 1 915 ? -5.03450 73.98828 56.04006 1.000 95.73448 915 ASN A N 1
ATOM 7337 C CA . ASN A 1 915 ? -5.84363 75.07716 56.56429 1.000 99.68447 915 ASN A CA 1
ATOM 7338 C C . ASN A 1 915 ? -5.06988 76.37683 56.72565 1.000 111.14074 915 ASN A C 1
ATOM 7339 O O . ASN A 1 915 ? -5.67437 77.39745 57.07363 1.000 115.72655 915 ASN A O 1
ATOM 7344 N N . ASP A 1 916 ? -3.76139 76.37015 56.48551 1.000 116.24003 916 ASP A N 1
ATOM 7345 C CA . ASP A 1 916 ? -2.90678 77.52977 56.70453 1.000 118.30315 916 ASP A CA 1
ATOM 7346 C C . ASP A 1 916 ? -2.00712 77.77539 55.50261 1.000 116.53427 916 ASP A C 1
ATOM 7347 O O . ASP A 1 916 ? -0.81000 78.04382 55.64375 1.000 117.65338 916 ASP A O 1
ATOM 7352 N N . TRP A 1 917 ? -2.56577 77.68445 54.29399 1.000 109.91228 917 TRP A N 1
ATOM 7353 C CA . TRP A 1 917 ? -1.75969 77.95594 53.10901 1.000 103.19776 917 TRP A CA 1
ATOM 7354 C C . TRP A 1 917 ? -1.45013 79.44047 52.97794 1.000 101.77760 917 TRP A C 1
ATOM 7355 O O . TRP A 1 917 ? -0.31435 79.81441 52.66510 1.000 106.91020 917 TRP A O 1
ATOM 7366 N N . HIS A 1 918 ? -2.44591 80.29986 53.21301 1.000 93.05450 918 HIS A N 1
ATOM 7367 C CA . HIS A 1 918 ? -2.24537 81.73465 53.03199 1.000 88.77545 918 HIS A CA 1
ATOM 7368 C C . HIS A 1 918 ? -1.14788 82.26203 53.94738 1.000 87.44216 918 HIS A C 1
ATOM 7369 O O . HIS A 1 918 ? -0.38414 83.15454 53.56130 1.000 91.30062 918 HIS A O 1
ATOM 7376 N N . THR A 1 919 ? -1.05240 81.72320 55.16408 1.000 83.88992 919 THR A N 1
ATOM 7377 C CA . THR A 1 919 ? 0.03055 82.10790 56.06304 1.000 84.61690 919 THR A CA 1
ATOM 7378 C C . THR A 1 919 ? 1.38048 81.69257 55.49256 1.000 88.58050 919 THR A C 1
ATOM 7379 O O . THR A 1 919 ? 2.28393 82.52100 55.32912 1.000 96.01728 919 THR A O 1
ATOM 7383 N N . LYS A 1 920 ? 1.53104 80.40300 55.17462 1.000 86.17969 920 LYS A N 1
ATOM 7384 C CA . LYS A 1 920 ? 2.76250 79.93469 54.54669 1.000 85.27727 920 LYS A CA 1
ATOM 7385 C C . LYS A 1 920 ? 2.99415 80.60152 53.19678 1.000 83.26020 920 LYS A C 1
ATOM 7386 O O . LYS A 1 920 ? 4.14047 80.70765 52.74731 1.000 84.77055 920 LYS A O 1
ATOM 7392 N N . HIS A 1 921 ? 1.92528 81.05417 52.53628 1.000 78.44902 921 HIS A N 1
ATOM 7393 C CA . HIS A 1 921 ? 2.08350 81.77572 51.27706 1.000 76.71861 921 HIS A CA 1
ATOM 7394 C C . HIS A 1 921 ? 2.62175 83.18237 51.51080 1.000 83.08647 921 HIS A C 1
ATOM 7395 O O . HIS A 1 921 ? 3.47633 83.65974 50.75496 1.000 87.69850 921 HIS A O 1
ATOM 7402 N N . MET A 1 922 ? 2.13624 83.86059 52.55443 1.000 83.75073 922 MET A N 1
ATOM 7403 C CA . MET A 1 922 ? 2.62292 85.20354 52.85251 1.000 87.98946 922 MET A CA 1
ATOM 7404 C C . MET A 1 922 ? 4.03845 85.18257 53.41066 1.000 93.94774 922 MET A C 1
ATOM 7405 O O . MET A 1 922 ? 4.80101 86.12988 53.18967 1.000 95.60872 922 MET A O 1
ATOM 7410 N N . ASN A 1 923 ? 4.40632 84.12316 54.13544 1.000 93.90811 923 ASN A N 1
ATOM 7411 C CA . ASN A 1 923 ? 5.75395 84.04403 54.68956 1.000 96.87476 923 ASN A CA 1
ATOM 7412 C C . ASN A 1 923 ? 6.80122 83.97363 53.58555 1.000 95.66692 923 ASN A C 1
ATOM 7413 O O . ASN A 1 923 ? 7.89755 84.52860 53.72436 1.000 102.80502 923 ASN A O 1
ATOM 7418 N N . TYR A 1 924 ? 6.48359 83.29705 52.47975 1.000 88.61150 924 TYR A N 1
ATOM 7419 C CA . TYR A 1 924 ? 7.40098 83.27424 51.34554 1.000 81.68830 924 TYR A CA 1
ATOM 7420 C C . TYR A 1 924 ? 7.51123 84.65270 50.70704 1.000 85.14104 924 TYR A C 1
ATOM 7421 O O . TYR A 1 924 ? 8.61712 85.17023 50.51035 1.000 86.80386 924 TYR A O 1
ATOM 7430 N N . HIS A 1 925 ? 6.36961 85.26055 50.36942 1.000 82.42807 925 HIS A N 1
ATOM 7431 C CA . HIS A 1 925 ? 6.39136 86.55036 49.68703 1.000 74.32792 925 HIS A CA 1
ATOM 7432 C C . HIS A 1 925 ? 6.96039 87.65236 50.57109 1.000 74.77731 925 HIS A C 1
ATOM 7433 O O . HIS A 1 925 ? 7.52180 88.62564 50.05631 1.000 79.58663 925 HIS A O 1
ATOM 7440 N N . LYS A 1 926 ? 6.82996 87.52543 51.89330 1.000 77.44742 926 LYS A N 1
ATOM 7441 C CA . LYS A 1 926 ? 7.46340 88.49071 52.78272 1.000 84.74265 926 LYS A CA 1
ATOM 7442 C C . LYS A 1 926 ? 8.96935 88.28719 52.86713 1.000 86.71356 926 LYS A C 1
ATOM 7443 O O . LYS A 1 926 ? 9.69201 89.22917 53.21047 1.000 90.27769 926 LYS A O 1
ATOM 7449 N N . LYS A 1 927 ? 9.45709 87.08647 52.55637 1.000 82.69689 927 LYS A N 1
ATOM 7450 C CA . LYS A 1 927 ? 10.88826 86.81274 52.58039 1.000 79.94449 927 LYS A CA 1
ATOM 7451 C C . LYS A 1 927 ? 11.53912 87.03335 51.21956 1.000 70.78330 927 LYS A C 1
ATOM 7452 O O . LYS A 1 927 ? 12.68274 87.49565 51.15036 1.000 71.76548 927 LYS A O 1
ATOM 7458 N N . TYR A 1 928 ? 10.83434 86.71771 50.13436 1.000 67.14320 928 TYR A N 1
ATOM 7459 C CA . TYR A 1 928 ? 11.33386 86.91071 48.77252 1.000 74.35680 928 TYR A CA 1
ATOM 7460 C C . TYR A 1 928 ? 10.28783 87.66431 47.96130 1.000 77.39963 928 TYR A C 1
ATOM 7461 O O . TYR A 1 928 ? 9.57734 87.07417 47.13776 1.000 79.67497 928 TYR A O 1
ATOM 7470 N N . PRO A 1 929 ? 10.16229 88.97488 48.17478 1.000 80.52974 929 PRO A N 1
ATOM 7471 C CA . PRO A 1 929 ? 9.18025 89.75215 47.40927 1.000 78.80120 929 PRO A CA 1
ATOM 7472 C C . PRO A 1 929 ? 9.50980 89.75419 45.92406 1.000 79.11212 929 PRO A C 1
ATOM 7473 O O . PRO A 1 929 ? 10.67395 89.82645 45.52444 1.000 86.58797 929 PRO A O 1
ATOM 7477 N N . GLU A 1 930 ? 8.46548 89.67076 45.10652 1.000 71.99934 930 GLU A N 1
ATOM 7478 C CA . GLU A 1 930 ? 8.58991 89.66998 43.65689 1.000 72.14139 930 GLU A CA 1
ATOM 7479 C C . GLU A 1 930 ? 8.07341 90.99398 43.11348 1.000 83.21643 930 GLU A C 1
ATOM 7480 O O . GLU A 1 930 ? 6.93908 91.39015 43.40220 1.000 92.22190 930 GLU A O 1
ATOM 7486 N N . LYS A 1 931 ? 8.91171 91.67819 42.34065 1.000 78.72277 931 LYS A N 1
ATOM 7487 C CA . LYS A 1 931 ? 8.59956 92.99951 41.80805 1.000 74.15744 931 LYS A CA 1
ATOM 7488 C C . LYS A 1 931 ? 8.22144 92.85107 40.33854 1.000 73.11433 931 LYS A C 1
ATOM 7489 O O . LYS A 1 931 ? 9.07495 92.55144 39.49742 1.000 71.42449 931 LYS A O 1
ATOM 7495 N N . LEU A 1 932 ? 6.94279 93.06702 40.03167 1.000 76.65493 932 LEU A N 1
ATOM 7496 C CA . LEU A 1 932 ? 6.40697 92.83801 38.69605 1.000 74.12972 932 LEU A CA 1
ATOM 7497 C C . LEU A 1 932 ? 6.14392 94.12734 37.92808 1.000 70.75951 932 LEU A C 1
ATOM 7498 O O . LEU A 1 932 ? 5.45727 94.09174 36.90251 1.000 60.49391 932 LEU A O 1
ATOM 7503 N N . TYR A 1 933 ? 6.66730 95.26186 38.38972 1.000 75.64420 933 TYR A N 1
ATOM 7504 C CA . TYR A 1 933 ? 6.44499 96.53742 37.71455 1.000 71.76951 933 TYR A CA 1
ATOM 7505 C C . TYR A 1 933 ? 7.73045 97.35179 37.66905 1.000 77.41219 933 TYR A C 1
ATOM 7506 O O . TYR A 1 933 ? 7.71446 98.57925 37.81279 1.000 81.89100 933 TYR A O 1
ATOM 7515 N N . PHE A 1 934 ? 8.86069 96.67119 37.46289 1.000 76.47469 934 PHE A N 1
ATOM 7516 C CA . PHE A 1 934 ? 10.17095 97.31286 37.32914 1.000 72.45861 934 PHE A CA 1
ATOM 7517 C C . PHE A 1 934 ? 10.50255 98.17529 38.54474 1.000 78.55338 934 PHE A C 1
ATOM 7518 O O . PHE A 1 934 ? 11.07790 99.25790 38.41692 1.000 82.44520 934 PHE A O 1
ATOM 7526 N N . GLU A 1 935 ? 10.13398 97.69817 39.73602 1.000 79.38452 935 GLU A N 1
ATOM 7527 C CA . GLU A 1 935 ? 10.37079 98.48384 40.94372 1.000 85.23795 935 GLU A CA 1
ATOM 7528 C C . GLU A 1 935 ? 11.86018 98.70768 41.17076 1.000 90.17378 935 GLU A C 1
ATOM 7529 O O . GLU A 1 935 ? 12.29200 99.82913 41.45897 1.000 100.26343 935 GLU A O 1
ATOM 7535 N N . GLY A 1 936 ? 12.66291 97.64884 41.04007 1.000 86.73049 936 GLY A N 1
ATOM 7536 C CA . GLY A 1 936 ? 14.09645 97.79142 41.24154 1.000 78.92866 936 GLY A CA 1
ATOM 7537 C C . GLY A 1 936 ? 14.71903 98.81350 40.31035 1.000 76.26837 936 GLY A C 1
ATOM 7538 O O . GLY A 1 936 ? 15.60372 99.57497 40.70980 1.000 81.67707 936 GLY A O 1
ATOM 7539 N N . LEU A 1 937 ? 14.25756 98.85197 39.05893 1.000 71.91360 937 LEU A N 1
ATOM 7540 C CA . LEU A 1 937 ? 14.75607 99.84441 38.11293 1.000 75.56456 937 LEU A CA 1
ATOM 7541 C C . LEU A 1 937 ? 14.35266 101.25322 38.53078 1.000 80.40756 937 LEU A C 1
ATOM 7542 O O . LEU A 1 937 ? 15.18692 102.16510 38.56385 1.000 83.60127 937 LEU A O 1
ATOM 7547 N N . ALA A 1 938 ? 13.07342 101.44950 38.85801 1.000 80.74825 938 ALA A N 1
ATOM 7548 C CA . ALA A 1 938 ? 12.59085 102.77639 39.21979 1.000 83.50268 938 ALA A CA 1
ATOM 7549 C C . ALA A 1 938 ? 13.11374 103.24073 40.57276 1.000 89.11597 938 ALA A C 1
ATOM 7550 O O . ALA A 1 938 ? 13.10125 104.44592 40.84580 1.000 87.37085 938 ALA A O 1
ATOM 7552 N N . GLU A 1 939 ? 13.57192 102.32099 41.42159 1.000 95.36394 939 GLU A N 1
ATOM 7553 C CA . GLU A 1 939 ? 14.06943 102.68934 42.74110 1.000 105.08554 939 GLU A CA 1
ATOM 7554 C C . GLU A 1 939 ? 15.54157 103.07270 42.73477 1.000 109.95220 939 GLU A C 1
ATOM 7555 O O . GLU A 1 939 ? 15.96846 103.86618 43.58163 1.000 108.58917 939 GLU A O 1
ATOM 7561 N N . GLN A 1 940 ? 16.32984 102.53524 41.80322 1.000 119.79675 940 GLN A N 1
ATOM 7562 C CA . GLN A 1 940 ? 17.75004 102.85107 41.71054 1.000 125.47718 940 GLN A CA 1
ATOM 7563 C C . GLN A 1 940 ? 18.05817 103.77901 40.54148 1.000 130.75632 940 GLN A C 1
ATOM 7564 O O . GLN A 1 940 ? 19.21928 103.90338 40.14040 1.000 130.36183 940 GLN A O 1
ATOM 7570 N N . VAL A 1 941 ? 17.03744 104.42495 39.98093 1.000 143.70974 941 VAL A N 1
ATOM 7571 C CA . VAL A 1 941 ? 17.25217 105.35118 38.88007 1.000 150.05935 941 VAL A CA 1
ATOM 7572 C C . VAL A 1 941 ? 17.64838 106.71459 39.43959 1.000 169.04086 941 VAL A C 1
ATOM 7573 O O . VAL A 1 941 ? 17.47083 106.99647 40.62753 1.000 166.32994 941 VAL A O 1
ATOM 7577 N N . ASP A 1 942 ? 18.20377 107.56773 38.57061 1.000 190.17646 942 ASP A N 1
ATOM 7578 C CA . ASP A 1 942 ? 18.83468 108.80046 39.04421 1.000 199.38066 942 ASP A CA 1
ATOM 7579 C C . ASP A 1 942 ? 17.86521 109.70131 39.80697 1.000 200.01153 942 ASP A C 1
ATOM 7580 O O . ASP A 1 942 ? 18.18883 110.08693 40.94416 1.000 203.92936 942 ASP A O 1
ATOM 7585 N N . PRO A 1 943 ? 16.69723 110.07286 39.28178 1.000 181.53066 943 PRO A N 1
ATOM 7586 C CA . PRO A 1 943 ? 15.64938 110.59568 40.15294 1.000 171.61011 943 PRO A CA 1
ATOM 7587 C C . PRO A 1 943 ? 14.60161 109.52957 40.41549 1.000 160.77470 943 PRO A C 1
ATOM 7588 O O . PRO A 1 943 ? 13.79431 109.21047 39.52934 1.000 160.49088 943 PRO A O 1
ATOM 7592 N N . PRO A 1 944 ? 14.58757 108.94950 41.62714 1.000 150.05216 944 PRO A N 1
ATOM 7593 C CA . PRO A 1 944 ? 13.73600 107.77856 41.89360 1.000 140.39687 944 PRO A CA 1
ATOM 7594 C C . PRO A 1 944 ? 12.28395 107.95433 41.47744 1.000 136.04911 944 PRO A C 1
ATOM 7595 O O . PRO A 1 944 ? 11.53202 108.71570 42.09438 1.000 137.50152 944 PRO A O 1
ATOM 7599 N N . VAL A 1 945 ? 11.89096 107.24993 40.41831 1.000 131.56347 945 VAL A N 1
ATOM 7600 C CA . VAL A 1 945 ? 10.52065 107.29991 39.91810 1.000 125.75526 945 VAL A CA 1
ATOM 7601 C C . VAL A 1 945 ? 9.63176 106.53879 40.89603 1.000 125.29502 945 VAL A C 1
ATOM 7602 O O . VAL A 1 945 ? 9.66489 105.30637 40.95013 1.000 123.65656 945 VAL A O 1
ATOM 7606 N N . GLN A 1 946 ? 8.84286 107.27196 41.67586 1.000 128.48372 946 GLN A N 1
ATOM 7607 C CA . GLN A 1 946 ? 7.93030 106.64435 42.62016 1.000 132.50071 946 GLN A CA 1
ATOM 7608 C C . GLN A 1 946 ? 6.85677 105.86580 41.87112 1.000 135.95984 946 GLN A C 1
ATOM 7609 O O . GLN A 1 946 ? 6.20154 106.39855 40.97017 1.000 134.55597 946 GLN A O 1
ATOM 7615 N N . ILE A 1 947 ? 6.68156 104.60053 42.24176 1.000 142.24088 947 ILE A N 1
ATOM 7616 C CA . ILE A 1 947 ? 5.71479 103.71436 41.60680 1.000 147.90958 947 ILE A CA 1
ATOM 7617 C C . ILE A 1 947 ? 4.64679 103.35568 42.63094 1.000 162.38951 947 ILE A C 1
ATOM 7618 O O . ILE A 1 947 ? 4.96334 103.04187 43.78459 1.000 161.20725 947 ILE A O 1
ATOM 7623 N N . GLN A 1 948 ? 3.38036 103.41875 42.21080 1.000 180.01543 948 GLN A N 1
ATOM 7624 C CA . GLN A 1 948 ? 2.26055 103.08996 43.08375 1.000 183.78713 948 GLN A CA 1
ATOM 7625 C C . GLN A 1 948 ? 1.20847 102.27277 42.34010 1.000 176.63033 948 GLN A C 1
ATOM 7626 O O . GLN A 1 948 ? 0.01351 102.36286 42.64468 1.000 178.33152 948 GLN A O 1
ATOM 7632 N N . SER A 1 949 ? 1.63130 101.48039 41.36365 1.000 152.06903 949 SER A N 1
ATOM 7633 C CA . SER A 1 949 ? 0.69324 100.64163 40.63014 1.000 128.52348 949 SER A CA 1
ATOM 7634 C C . SER A 1 949 ? 0.14987 99.55688 41.55324 1.000 116.64362 949 SER A C 1
ATOM 7635 O O . SER A 1 949 ? 0.93305 98.84788 42.19659 1.000 118.86792 949 SER A O 1
ATOM 7638 N N . PRO A 1 950 ? -1.17078 99.40019 41.65508 1.000 105.02359 950 PRO A N 1
ATOM 7639 C CA . PRO A 1 950 ? -1.73012 98.40109 42.57553 1.000 95.99214 950 PRO A CA 1
ATOM 7640 C C . PRO A 1 950 ? -1.59229 96.99570 42.00634 1.000 90.93122 950 PRO A C 1
ATOM 7641 O O . PRO A 1 950 ? -1.90272 96.74847 40.83847 1.000 92.41690 950 PRO A O 1
ATOM 7645 N N . TYR A 1 951 ? -1.11783 96.07651 42.84095 1.000 86.88273 951 TYR A N 1
ATOM 7646 C CA . TYR A 1 951 ? -0.99399 94.68719 42.43065 1.000 88.38901 951 TYR A CA 1
ATOM 7647 C C . TYR A 1 951 ? -2.36128 94.01672 42.38366 1.000 85.30726 951 TYR A C 1
ATOM 7648 O O . TYR A 1 951 ? -3.30054 94.41317 43.07868 1.000 85.24268 951 TYR A O 1
ATOM 7657 N N . LEU A 1 952 ? -2.46515 92.99706 41.54925 1.000 83.27995 952 LEU A N 1
ATOM 7658 C CA . LEU A 1 952 ? -3.64436 92.15060 41.50991 1.000 77.47942 952 LEU A CA 1
ATOM 7659 C C . LEU A 1 952 ? -3.49913 91.01397 42.51489 1.000 76.56730 952 LEU A C 1
ATOM 7660 O O . LEU A 1 952 ? -2.39021 90.71155 42.96721 1.000 74.44074 952 LEU A O 1
ATOM 7665 N N . PRO A 1 953 ? -4.60250 90.37692 42.90883 1.000 81.00950 953 PRO A N 1
ATOM 7666 C CA . PRO A 1 953 ? -4.52533 89.36376 43.97198 1.000 81.10060 953 PRO A CA 1
ATOM 7667 C C . PRO A 1 953 ? -3.65977 88.17264 43.57964 1.000 77.88252 953 PRO A C 1
ATOM 7668 O O . PRO A 1 953 ? -3.79426 87.61227 42.48957 1.000 70.74886 953 PRO A O 1
ATOM 7672 N N . ILE A 1 954 ? -2.76470 87.79125 44.48811 1.000 78.94073 954 ILE A N 1
ATOM 7673 C CA . ILE A 1 954 ? -1.92462 86.60657 44.34765 1.000 72.55347 954 ILE A CA 1
ATOM 7674 C C . ILE A 1 954 ? -2.20091 85.71932 45.55234 1.000 77.60672 954 ILE A C 1
ATOM 7675 O O . ILE A 1 954 ? -1.82056 86.05893 46.68010 1.000 81.85405 954 ILE A O 1
ATOM 7680 N N . TYR A 1 955 ? -2.86032 84.58550 45.32299 1.000 78.12345 955 TYR A N 1
ATOM 7681 C CA . TYR A 1 955 ? -3.19456 83.67098 46.40732 1.000 77.95021 955 TYR A CA 1
ATOM 7682 C C . TYR A 1 955 ? -2.29022 82.45127 46.47405 1.000 86.07776 955 TYR A C 1
ATOM 7683 O O . TYR A 1 955 ? -2.10931 81.89177 47.56014 1.000 91.67262 955 TYR A O 1
ATOM 7692 N N . PHE A 1 956 ? -1.72361 82.02398 45.35518 1.000 85.37349 956 PHE A N 1
ATOM 7693 C CA . PHE A 1 956 ? -0.99708 80.75926 45.33844 1.000 78.40202 956 PHE A CA 1
ATOM 7694 C C . PHE A 1 956 ? 0.36619 80.84628 44.67063 1.000 76.48411 956 PHE A C 1
ATOM 7695 O O . PHE A 1 956 ? 1.32596 80.25706 45.17300 1.000 77.78784 956 PHE A O 1
ATOM 7703 N N . GLY A 1 957 ? 0.47827 81.56742 43.55636 1.000 78.55773 957 GLY A N 1
ATOM 7704 C CA . GLY A 1 957 ? 1.65442 81.45885 42.72180 1.000 80.20380 957 GLY A CA 1
ATOM 7705 C C . GLY A 1 957 ? 2.86725 82.20441 43.25228 1.000 81.40900 957 GLY A C 1
ATOM 7706 O O . GLY A 1 957 ? 2.77928 83.10466 44.08737 1.000 78.36339 957 GLY A O 1
ATOM 7707 N N . ASN A 1 958 ? 4.02547 81.79758 42.73797 1.000 80.41512 958 ASN A N 1
ATOM 7708 C CA . ASN A 1 958 ? 5.29600 82.46764 42.98704 1.000 77.53261 958 ASN A CA 1
ATOM 7709 C C . ASN A 1 958 ? 6.24352 82.10573 41.84742 1.000 78.27134 958 ASN A C 1
ATOM 7710 O O . ASN A 1 958 ? 5.86685 81.40706 40.90251 1.000 80.09780 958 ASN A O 1
ATOM 7715 N N . VAL A 1 959 ? 7.48721 82.58270 41.94348 1.000 73.07161 959 VAL A N 1
ATOM 7716 C CA . VAL A 1 959 ? 8.43399 82.35864 40.85388 1.000 64.73823 959 VAL A CA 1
ATOM 7717 C C . VAL A 1 959 ? 8.86454 80.89625 40.79233 1.000 67.74991 959 VAL A C 1
ATOM 7718 O O . VAL A 1 959 ? 9.14663 80.37220 39.70748 1.000 62.56980 959 VAL A O 1
ATOM 7722 N N . CYS A 1 960 ? 8.90947 80.20842 41.93648 1.000 68.27061 960 CYS A N 1
ATOM 7723 C CA . CYS A 1 960 ? 9.31576 78.80599 41.93686 1.000 64.86306 960 CYS A CA 1
ATOM 7724 C C . CYS A 1 960 ? 8.28457 77.93133 41.23410 1.000 67.61598 960 CYS A C 1
ATOM 7725 O O . CYS A 1 960 ? 8.64271 77.06216 40.43018 1.000 63.09305 960 CYS A O 1
ATOM 7728 N N . LEU A 1 961 ? 7.00011 78.14941 41.52310 1.000 70.18407 961 LEU A N 1
ATOM 7729 C CA . LEU A 1 961 ? 5.93933 77.38782 40.87461 1.000 69.84990 961 LEU A CA 1
ATOM 7730 C C . LEU A 1 961 ? 5.72956 77.81355 39.42719 1.000 72.44273 961 LEU A C 1
ATOM 7731 O O . LEU A 1 961 ? 5.39236 76.97474 38.58477 1.000 72.72867 961 LEU A O 1
ATOM 7736 N N . ARG A 1 962 ? 5.92060 79.09936 39.11835 1.000 74.37242 962 ARG A N 1
ATOM 7737 C CA . ARG A 1 962 ? 5.79435 79.54968 37.73544 1.000 72.52409 962 ARG A CA 1
ATOM 7738 C C . ARG A 1 962 ? 6.88113 78.95512 36.85080 1.000 71.69516 962 ARG A C 1
ATOM 7739 O O . ARG A 1 962 ? 6.67290 78.77993 35.64456 1.000 71.24608 962 ARG A O 1
ATOM 7747 N N . PHE A 1 963 ? 8.04308 78.64256 37.42634 1.000 67.48381 963 PHE A N 1
ATOM 7748 C CA . PHE A 1 963 ? 9.14326 78.08226 36.65408 1.000 67.74818 963 PHE A CA 1
ATOM 7749 C C . PHE A 1 963 ? 8.99756 76.58403 36.42399 1.000 74.06571 963 PHE A C 1
ATOM 7750 O O . PHE A 1 963 ? 9.57986 76.05845 35.46860 1.000 82.20639 963 PHE A O 1
ATOM 7758 N N . LEU A 1 964 ? 8.23246 75.89266 37.26700 1.000 70.85064 964 LEU A N 1
ATOM 7759 C CA . LEU A 1 964 ? 8.11240 74.44300 37.13803 1.000 61.78399 964 LEU A CA 1
ATOM 7760 C C . LEU A 1 964 ? 7.59059 73.99567 35.77471 1.000 62.24757 964 LEU A C 1
ATOM 7761 O O . LEU A 1 964 ? 8.11939 73.00253 35.24442 1.000 58.14473 964 LEU A O 1
ATOM 7766 N N . PRO A 1 965 ? 6.58873 74.64232 35.16048 1.000 60.13277 965 PRO A N 1
ATOM 7767 C CA . PRO A 1 965 ? 6.24779 74.26911 33.77613 1.000 59.51769 965 PRO A CA 1
ATOM 7768 C C . PRO A 1 965 ? 7.38076 74.51492 32.79479 1.000 69.91992 965 PRO A C 1
ATOM 7769 O O . PRO A 1 965 ? 7.56243 73.73043 31.85511 1.000 81.55750 965 PRO A O 1
ATOM 7773 N N . VAL A 1 966 ? 8.15209 75.58806 32.98531 1.000 67.78633 966 VAL A N 1
ATOM 7774 C CA . VAL A 1 966 ? 9.28627 75.84559 32.10362 1.000 60.52020 966 VAL A CA 1
ATOM 7775 C C . VAL A 1 966 ? 10.41268 74.85605 32.37530 1.000 63.66166 966 VAL A C 1
ATOM 7776 O O . VAL A 1 966 ? 11.14205 74.46594 31.45458 1.000 62.82315 966 VAL A O 1
ATOM 7780 N N . PHE A 1 967 ? 10.57286 74.43236 33.63244 1.000 63.71914 967 PHE A N 1
ATOM 7781 C CA . PHE A 1 967 ? 11.57021 73.41723 33.95784 1.000 59.24869 967 PHE A CA 1
ATOM 7782 C C . PHE A 1 967 ? 11.31744 72.13367 33.17540 1.000 64.21952 967 PHE A C 1
ATOM 7783 O O . PHE A 1 967 ? 12.26282 71.46532 32.74031 1.000 71.91163 967 PHE A O 1
ATOM 7791 N N . ASP A 1 968 ? 10.04436 71.77719 32.98252 1.000 66.86273 968 ASP A N 1
ATOM 7792 C CA . ASP A 1 968 ? 9.71212 70.62697 32.14780 1.000 67.20080 968 ASP A CA 1
ATOM 7793 C C . ASP A 1 968 ? 10.26041 70.79493 30.73687 1.000 71.54871 968 ASP A C 1
ATOM 7794 O O . ASP A 1 968 ? 10.70650 69.82415 30.11380 1.000 67.98314 968 ASP A O 1
ATOM 7799 N N . ILE A 1 969 ? 10.23866 72.02324 30.21960 1.000 72.29549 969 ILE A N 1
ATOM 7800 C CA . ILE A 1 969 ? 10.71296 72.27919 28.86432 1.000 72.14877 969 ILE A CA 1
ATOM 7801 C C . ILE A 1 969 ? 12.23555 72.34433 28.82418 1.000 72.60936 969 ILE A C 1
ATOM 7802 O O . ILE A 1 969 ? 12.86178 71.87028 27.86911 1.000 71.05242 969 ILE A O 1
ATOM 7807 N N . VAL A 1 970 ? 12.85291 72.92040 29.85979 1.000 70.51793 970 VAL A N 1
ATOM 7808 C CA . VAL A 1 970 ? 14.30990 73.03262 29.90213 1.000 63.46739 970 VAL A CA 1
ATOM 7809 C C . VAL A 1 970 ? 14.95619 71.65254 29.89974 1.000 70.27008 970 VAL A C 1
ATOM 7810 O O . VAL A 1 970 ? 15.98043 71.43033 29.24172 1.000 75.37308 970 VAL A O 1
ATOM 7814 N N . ILE A 1 971 ? 14.36661 70.70328 30.62913 1.000 66.23086 971 ILE A N 1
ATOM 7815 C CA . ILE A 1 971 ? 14.93052 69.35780 30.70066 1.000 62.70282 971 ILE A CA 1
ATOM 7816 C C . ILE A 1 971 ? 14.90377 68.69083 29.33058 1.000 64.39892 971 ILE A C 1
ATOM 7817 O O . ILE A 1 971 ? 15.86393 68.02009 28.93101 1.000 67.97384 971 ILE A O 1
ATOM 7822 N N . HIS A 1 972 ? 13.81089 68.87274 28.58481 1.000 62.39033 972 HIS A N 1
ATOM 7823 C CA . HIS A 1 972 ? 13.70256 68.25434 27.26670 1.000 62.72701 972 HIS A CA 1
ATOM 7824 C C . HIS A 1 972 ? 14.74689 68.80731 26.30433 1.000 73.55916 972 HIS A C 1
ATOM 7825 O O . HIS A 1 972 ? 15.29312 68.06675 25.47783 1.000 79.29403 972 HIS A O 1
ATOM 7832 N N . ARG A 1 973 ? 15.03791 70.10766 26.39477 1.000 67.69700 973 ARG A N 1
ATOM 7833 C CA . ARG A 1 973 ? 16.03823 70.70063 25.51297 1.000 63.47229 973 ARG A CA 1
ATOM 7834 C C . ARG A 1 973 ? 17.43132 70.16976 25.82230 1.000 63.43051 973 ARG A C 1
ATOM 7835 O O . ARG A 1 973 ? 18.24499 69.97842 24.91116 1.000 64.05838 973 ARG A O 1
ATOM 7843 N N . PHE A 1 974 ? 17.72451 69.92284 27.10040 1.000 61.38052 974 PHE A N 1
ATOM 7844 C CA . PHE A 1 974 ? 19.04710 69.42546 27.46438 1.000 63.38430 974 PHE A CA 1
ATOM 7845 C C . PHE A 1 974 ? 19.22981 67.97946 27.02027 1.000 69.32652 974 PHE A C 1
ATOM 7846 O O . PHE A 1 974 ? 20.32397 67.58814 26.59772 1.000 74.58038 974 PHE A O 1
ATOM 7854 N N . LEU A 1 975 ? 18.16857 67.17158 27.11089 1.000 68.53145 975 LEU A N 1
ATOM 7855 C CA . LEU A 1 975 ? 18.23702 65.79350 26.63493 1.000 64.30842 975 LEU A CA 1
ATOM 7856 C C . LEU A 1 975 ? 18.50617 65.73077 25.13812 1.000 63.78839 975 LEU A C 1
ATOM 7857 O O . LEU A 1 975 ? 19.16601 64.79890 24.66351 1.000 66.20808 975 LEU A O 1
ATOM 7862 N N . GLU A 1 976 ? 18.00761 66.71022 24.38179 1.000 60.42191 976 GLU A N 1
ATOM 7863 C CA . GLU A 1 976 ? 18.16299 66.69435 22.93263 1.000 63.21169 976 GLU A CA 1
ATOM 7864 C C . GLU A 1 976 ? 19.56740 67.08738 22.49625 1.000 64.64831 976 GLU A C 1
ATOM 7865 O O . GLU A 1 976 ? 20.01128 66.67670 21.41859 1.000 72.47835 976 GLU A O 1
ATOM 7871 N N . LEU A 1 977 ? 20.27705 67.87265 23.30197 1.000 65.63878 977 LEU A N 1
ATOM 7872 C CA . LEU A 1 977 ? 21.63019 68.30817 22.97592 1.000 64.42538 977 LEU A CA 1
ATOM 7873 C C . LEU A 1 977 ? 22.60831 67.46859 23.78954 1.000 66.52048 977 LEU A C 1
ATOM 7874 O O . LEU A 1 977 ? 22.68675 67.60319 25.01485 1.000 68.41647 977 LEU A O 1
ATOM 7879 N N . LEU A 1 978 ? 23.35415 66.60852 23.09958 1.000 67.52033 978 LEU A N 1
ATOM 7880 C CA . LEU A 1 978 ? 24.19962 65.63482 23.78503 1.000 70.44600 978 LEU A CA 1
ATOM 7881 C C . LEU A 1 978 ? 25.33645 66.25486 24.59564 1.000 70.03211 978 LEU A C 1
ATOM 7882 O O . LEU A 1 978 ? 25.58499 65.77017 25.71365 1.000 67.06868 978 LEU A O 1
ATOM 7887 N N . PRO A 1 979 ? 26.06323 67.27824 24.12332 1.000 73.20830 979 PRO A N 1
ATOM 7888 C CA . PRO A 1 979 ? 27.14888 67.84066 24.94800 1.000 71.95876 979 PRO A CA 1
ATOM 7889 C C . PRO A 1 979 ? 26.68002 68.54955 26.21179 1.000 72.64132 979 PRO A C 1
ATOM 7890 O O . PRO A 1 979 ? 27.51713 68.83527 27.07780 1.000 65.16586 979 PRO A O 1
ATOM 7894 N N . VAL A 1 980 ? 25.38861 68.84502 26.34985 1.000 79.91171 980 VAL A N 1
ATOM 7895 C CA . VAL A 1 980 ? 24.87726 69.55018 27.52149 1.000 85.56440 980 VAL A CA 1
ATOM 7896 C C . VAL A 1 980 ? 24.35587 68.52419 28.52191 1.000 88.70362 980 VAL A C 1
ATOM 7897 O O . VAL A 1 980 ? 23.40452 68.78272 29.26823 1.000 91.00070 980 VAL A O 1
ATOM 7901 N N . SER A 1 981 ? 24.98999 67.35127 28.54930 1.000 94.11682 981 SER A N 1
ATOM 7902 C CA . SER A 1 981 ? 24.51632 66.26694 29.40285 1.000 95.96620 981 SER A CA 1
ATOM 7903 C C . SER A 1 981 ? 24.81982 66.53831 30.87175 1.000 94.12909 981 SER A C 1
ATOM 7904 O O . SER A 1 981 ? 23.93478 66.42812 31.72841 1.000 90.64323 981 SER A O 1
ATOM 7907 N N . LYS A 1 982 ? 26.07008 66.89220 31.18190 1.000 97.42266 982 LYS A N 1
ATOM 7908 C CA . LYS A 1 982 ? 26.48773 67.00037 32.57732 1.000 95.78098 982 LYS A CA 1
ATOM 7909 C C . LYS A 1 982 ? 25.73709 68.10710 33.30753 1.000 89.90141 982 LYS A C 1
ATOM 7910 O O . LYS A 1 982 ? 25.38231 67.95378 34.48258 1.000 80.25586 982 LYS A O 1
ATOM 7916 N N . SER A 1 983 ? 25.48841 69.23136 32.63130 1.000 90.30182 983 SER A N 1
ATOM 7917 C CA . SER A 1 983 ? 24.82133 70.35111 33.28731 1.000 86.83043 983 SER A CA 1
ATOM 7918 C C . SER A 1 983 ? 23.40059 69.99529 33.70167 1.000 88.35522 983 SER A C 1
ATOM 7919 O O . SER A 1 983 ? 22.87784 70.55915 34.67005 1.000 92.15410 983 SER A O 1
ATOM 7922 N N . LEU A 1 984 ? 22.75938 69.06946 32.98454 1.000 85.87472 984 LEU A N 1
ATOM 7923 C CA . LEU A 1 984 ? 21.42047 68.64107 33.37215 1.000 76.43911 984 LEU A CA 1
ATOM 7924 C C . LEU A 1 984 ? 21.43610 67.89827 34.70108 1.000 68.75124 984 LEU A C 1
ATOM 7925 O O . LEU A 1 984 ? 20.47705 67.99561 35.47471 1.000 71.22257 984 LEU A O 1
ATOM 7930 N N . GLU A 1 985 ? 22.51208 67.16007 34.98574 1.000 72.15513 985 GLU A N 1
ATOM 7931 C CA . GLU A 1 985 ? 22.61453 66.46838 36.26557 1.000 77.23335 985 GLU A CA 1
ATOM 7932 C C . GLU A 1 985 ? 22.70591 67.44743 37.42801 1.000 77.58787 985 GLU A C 1
ATOM 7933 O O . GLU A 1 985 ? 22.18285 67.16775 38.51214 1.000 80.32191 985 GLU A O 1
ATOM 7939 N N . THR A 1 986 ? 23.35978 68.59441 37.22512 1.000 76.59065 986 THR A N 1
ATOM 7940 C CA . THR A 1 986 ? 23.47889 69.57477 38.29927 1.000 74.09440 986 THR A CA 1
ATOM 7941 C C . THR A 1 986 ? 22.15265 70.27607 38.56743 1.000 76.56502 986 THR A C 1
ATOM 7942 O O . THR A 1 986 ? 21.85823 70.62296 39.71735 1.000 79.71869 986 THR A O 1
ATOM 7946 N N . LEU A 1 987 ? 21.34319 70.49091 37.52758 1.000 68.88231 987 LEU A N 1
ATOM 7947 C CA . LEU A 1 987 ? 20.02341 71.08229 37.72405 1.000 63.47640 987 LEU A CA 1
ATOM 7948 C C . LEU A 1 987 ? 19.14663 70.18586 38.58929 1.000 69.84536 987 LEU A C 1
ATOM 7949 O O . LEU A 1 987 ? 18.50608 70.65132 39.53932 1.000 74.11900 987 LEU A O 1
ATOM 7954 N N . LEU A 1 988 ? 19.11138 68.88830 38.27493 1.000 68.83141 988 LEU A N 1
ATOM 7955 C CA . LEU A 1 988 ? 18.28900 67.95789 39.03994 1.000 65.92155 988 LEU A CA 1
ATOM 7956 C C . LEU A 1 988 ? 18.79664 67.79689 40.46648 1.000 69.31551 988 LEU A C 1
ATOM 7957 O O . LEU A 1 988 ? 18.00969 67.49991 41.37281 1.000 73.08712 988 LEU A O 1
ATOM 7962 N N . ASP A 1 989 ? 20.09904 67.98622 40.68832 1.000 64.62407 989 ASP A N 1
ATOM 7963 C CA . ASP A 1 989 ? 20.62889 67.89059 42.04416 1.000 70.87719 989 ASP A CA 1
ATOM 7964 C C . ASP A 1 989 ? 20.20729 69.08478 42.89097 1.000 76.26712 989 ASP A C 1
ATOM 7965 O O . ASP A 1 989 ? 19.84484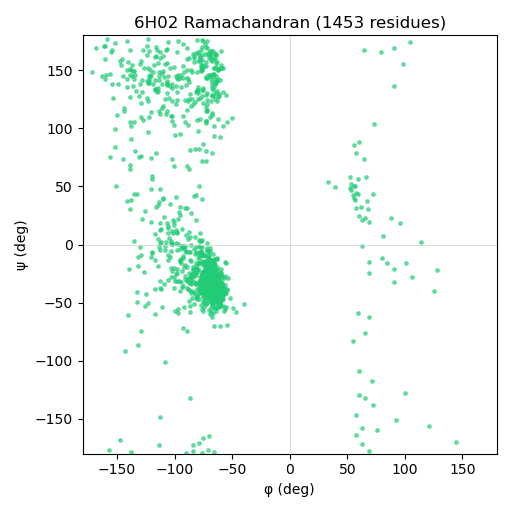 68.92309 44.06243 1.000 77.14516 989 ASP A O 1
ATOM 7970 N N . HIS A 1 990 ? 20.24606 70.29094 42.32173 1.000 76.83600 990 HIS A N 1
ATOM 7971 C CA . HIS A 1 990 ? 19.92085 71.47795 43.10481 1.000 78.44613 990 HIS A CA 1
ATOM 7972 C C . HIS A 1 990 ? 18.42494 71.77192 43.09181 1.000 77.47493 990 HIS A C 1
ATOM 7973 O O . HIS A 1 990 ? 17.82019 71.99208 44.14618 1.000 80.47163 990 HIS A O 1
ATOM 7980 N N . LEU A 1 991 ? 17.81322 71.77700 41.90816 1.000 74.47662 991 LEU A N 1
ATOM 7981 C CA . LEU A 1 991 ? 16.43002 72.20179 41.73878 1.000 69.84266 991 LEU A CA 1
ATOM 7982 C C . LEU A 1 991 ? 15.47406 71.03731 41.50798 1.000 77.74684 991 LEU A C 1
ATOM 7983 O O . LEU A 1 991 ? 14.30811 71.26400 41.16705 1.000 80.18657 991 LEU A O 1
ATOM 7988 N N . GLY A 1 992 ? 15.93536 69.79788 41.68715 1.000 80.12872 992 GLY A N 1
ATOM 7989 C CA . GLY A 1 992 ? 15.06729 68.65529 41.46435 1.000 71.20888 992 GLY A CA 1
ATOM 7990 C C . GLY A 1 992 ? 13.95349 68.53848 42.48333 1.000 70.51477 992 GLY A C 1
ATOM 7991 O O . GLY A 1 992 ? 12.85732 68.07366 42.15694 1.000 72.91364 992 GLY A O 1
ATOM 7992 N N . GLY A 1 993 ? 14.20829 68.96059 43.72238 1.000 72.14698 993 GLY A N 1
ATOM 7993 C CA . GLY A 1 993 ? 13.19487 68.90522 44.76305 1.000 72.05354 993 GLY A CA 1
ATOM 7994 C C . GLY A 1 993 ? 11.97699 69.76622 44.49696 1.000 71.44673 993 GLY A C 1
ATOM 7995 O O . GLY A 1 993 ? 10.96652 69.60910 45.19220 1.000 72.96881 993 GLY A O 1
ATOM 7996 N N . LEU A 1 994 ? 12.04603 70.66754 43.51340 1.000 71.37121 994 LEU A N 1
ATOM 7997 C CA . LEU A 1 994 ? 10.89612 71.49387 43.16703 1.000 66.60981 994 LEU A CA 1
ATOM 7998 C C . LEU A 1 994 ? 9.73743 70.66747 42.62457 1.000 69.35293 994 LEU A C 1
ATOM 7999 O O . LEU A 1 994 ? 8.58814 71.11912 42.67621 1.000 72.37814 994 LEU A O 1
ATOM 8004 N N . TYR A 1 995 ? 10.00721 69.46353 42.11981 1.000 72.29966 995 TYR A N 1
ATOM 8005 C CA . TYR A 1 995 ? 8.95090 68.61658 41.57887 1.000 72.47526 995 TYR A CA 1
ATOM 8006 C C . TYR A 1 995 ? 8.03914 68.03496 42.65044 1.000 70.51291 995 TYR A C 1
ATOM 8007 O O . TYR A 1 995 ? 7.12402 67.27687 42.30817 1.000 66.52791 995 TYR A O 1
ATOM 8016 N N . LYS A 1 996 ? 8.26463 68.35988 43.92624 1.000 68.90856 996 LYS A N 1
ATOM 8017 C CA . LYS A 1 996 ? 7.28770 68.02372 44.95459 1.000 65.76481 996 LYS A CA 1
ATOM 8018 C C . LYS A 1 996 ? 5.93825 68.66483 44.66032 1.000 73.85913 996 LYS A C 1
ATOM 8019 O O . LYS A 1 996 ? 4.89095 68.07314 44.94654 1.000 81.50672 996 LYS A O 1
ATOM 8025 N N . PHE A 1 997 ? 5.94307 69.86019 44.07374 1.000 75.06691 997 PHE A N 1
ATOM 8026 C CA . PHE A 1 997 ? 4.72854 70.61367 43.80328 1.000 75.32185 997 PHE A CA 1
ATOM 8027 C C . PHE A 1 997 ? 4.24671 70.45302 42.36796 1.000 71.99268 997 PHE A C 1
ATOM 8028 O O . PHE A 1 997 ? 3.33911 71.17627 41.94436 1.000 72.63512 997 PHE A O 1
ATOM 8036 N N . HIS A 1 998 ? 4.83258 69.52785 41.61275 1.000 69.78333 998 HIS A N 1
ATOM 8037 C CA . HIS A 1 998 ? 4.35983 69.25818 40.26332 1.000 67.59334 998 HIS A CA 1
ATOM 8038 C C . HIS A 1 998 ? 2.98357 68.61110 40.32204 1.000 72.46457 998 HIS A C 1
ATOM 8039 O O . HIS A 1 998 ? 2.67321 67.85711 41.24801 1.000 74.72271 998 HIS A O 1
ATOM 8046 N N . ASP A 1 999 ? 2.14530 68.92122 39.33579 1.000 73.10715 999 ASP A N 1
ATOM 8047 C CA . ASP A 1 999 ? 0.78660 68.39704 39.36630 1.000 73.69187 999 ASP A CA 1
ATOM 8048 C C . ASP A 1 999 ? 0.69405 67.00206 38.75898 1.000 70.08964 999 ASP A C 1
ATOM 8049 O O . ASP A 1 999 ? -0.19478 66.22917 39.13495 1.000 70.73933 999 ASP A O 1
ATOM 8054 N N . ARG A 1 1000 ? 1.58957 66.66173 37.82587 1.000 67.18655 1000 ARG A N 1
ATOM 8055 C CA . ARG A 1 1000 ? 1.56992 65.36466 37.14307 1.000 62.02873 1000 ARG A CA 1
ATOM 8056 C C . ARG A 1 1000 ? 2.99408 64.83441 37.01131 1.000 62.97530 1000 ARG A C 1
ATOM 8057 O O . ARG A 1 1000 ? 3.52337 64.69330 35.90507 1.000 65.54398 1000 ARG A O 1
ATOM 8065 N N . PRO A 1 1001 ? 3.64724 64.52263 38.13792 1.000 63.13533 1001 PRO A N 1
ATOM 8066 C CA . PRO A 1 1001 ? 5.05343 64.09065 38.05569 1.000 64.09290 1001 PRO A CA 1
ATOM 8067 C C . PRO A 1 1001 ? 5.23423 62.75048 37.36614 1.000 67.11928 1001 PRO A C 1
ATOM 8068 O O . PRO A 1 1001 ? 6.16668 62.59529 36.56715 1.000 65.50118 1001 PRO A O 1
ATOM 8072 N N . VAL A 1 1002 ? 4.37450 61.77090 37.65513 1.000 66.35080 1002 VAL A N 1
ATOM 8073 C CA . VAL A 1 1002 ? 4.49051 60.47023 37.00213 1.000 62.66967 1002 VAL A CA 1
ATOM 8074 C C . VAL A 1 1002 ? 4.16779 60.58813 35.51754 1.000 65.60816 1002 VAL A C 1
ATOM 8075 O O . VAL A 1 1002 ? 4.81553 59.95555 34.67458 1.000 60.11766 1002 VAL A O 1
ATOM 8079 N N . THR A 1 1003 ? 3.17086 61.40569 35.17218 1.000 66.15027 1003 THR A N 1
ATOM 8080 C CA . THR A 1 1003 ? 2.82169 61.59491 33.76782 1.000 63.84789 1003 THR A CA 1
ATOM 8081 C C . THR A 1 1003 ? 3.94883 62.28063 33.00386 1.000 68.82902 1003 THR A C 1
ATOM 8082 O O . THR A 1 1003 ? 4.21277 61.94442 31.84300 1.000 74.21385 1003 THR A O 1
ATOM 8086 N N . TYR A 1 1004 ? 4.63064 63.23713 33.63938 1.000 67.47932 1004 TYR A N 1
ATOM 8087 C CA . TYR A 1 1004 ? 5.75201 63.90455 32.98483 1.000 64.22377 1004 TYR A CA 1
ATOM 8088 C C . TYR A 1 1004 ? 6.87704 62.92152 32.68678 1.000 63.40993 1004 TYR A C 1
ATOM 8089 O O . TYR A 1 1004 ? 7.43490 62.91343 31.58316 1.000 63.77203 1004 TYR A O 1
ATOM 8098 N N . LEU A 1 1005 ? 7.22855 62.08633 33.66789 1.000 65.17962 1005 LEU A N 1
ATOM 8099 C CA . LEU A 1 1005 ? 8.26325 61.08051 33.45002 1.000 61.32289 1005 LEU A CA 1
ATOM 8100 C C . LEU A 1 1005 ? 7.85327 60.09185 32.36695 1.000 65.09171 1005 LEU A C 1
ATOM 8101 O O . LEU A 1 1005 ? 8.68511 59.67126 31.55463 1.000 71.79078 1005 LEU A O 1
ATOM 8106 N N . TYR A 1 1006 ? 6.57349 59.71274 32.33575 1.000 58.62394 1006 TYR A N 1
ATOM 8107 C CA . TYR A 1 1006 ? 6.10540 58.77333 31.32185 1.000 57.90119 1006 TYR A CA 1
ATOM 8108 C C . TYR A 1 1006 ? 6.31508 59.32994 29.91993 1.000 59.74807 1006 TYR A C 1
ATOM 8109 O O . TYR A 1 1006 ? 6.84469 58.64301 29.03920 1.000 57.37937 1006 TYR A O 1
ATOM 8118 N N . ASN A 1 1007 ? 5.90401 60.57937 29.69453 1.000 63.91601 1007 ASN A N 1
ATOM 8119 C CA . ASN A 1 1007 ? 6.07122 61.18104 28.37618 1.000 60.79511 1007 ASN A CA 1
ATOM 8120 C C . ASN A 1 1007 ? 7.54212 61.40579 28.05163 1.000 60.35592 1007 ASN A C 1
ATOM 8121 O O . ASN A 1 1007 ? 7.97150 61.18145 26.91500 1.000 60.47603 1007 ASN A O 1
ATOM 8126 N N . THR A 1 1008 ? 8.33115 61.83754 29.03757 1.000 60.17460 1008 THR A N 1
ATOM 8127 C CA . THR A 1 1008 ? 9.74005 62.12791 28.78752 1.000 55.60075 1008 THR A CA 1
ATOM 8128 C C . THR A 1 1008 ? 10.50094 60.86989 28.38282 1.000 66.17666 1008 THR A C 1
ATOM 8129 O O . THR A 1 1008 ? 11.24156 60.87032 27.39278 1.000 70.27180 1008 THR A O 1
ATOM 8133 N N . LEU A 1 1009 ? 10.32783 59.78228 29.13841 1.000 66.24089 1009 LEU A N 1
ATOM 8134 C CA . LEU A 1 1009 ? 11.03703 58.54481 28.82611 1.000 59.38201 1009 LEU A CA 1
ATOM 8135 C C . LEU A 1 1009 ? 10.54594 57.93820 27.51703 1.000 58.81514 1009 LEU A C 1
ATOM 8136 O O . LEU A 1 1009 ? 11.34789 57.44648 26.71466 1.000 62.91168 1009 LEU A O 1
ATOM 8141 N N . HIS A 1 1010 ? 9.23245 57.96665 27.28385 1.000 59.97939 1010 HIS A N 1
ATOM 8142 C CA . HIS A 1 1010 ? 8.67813 57.40301 26.05691 1.000 64.75035 1010 HIS A CA 1
ATOM 8143 C C . HIS A 1 1010 ? 9.12027 58.19619 24.83260 1.000 71.65036 1010 HIS A C 1
ATOM 8144 O O . HIS A 1 1010 ? 9.48610 57.61349 23.80465 1.000 77.69173 1010 HIS A O 1
ATOM 8151 N N . TYR A 1 1011 ? 9.09438 59.52719 24.92706 1.000 70.53782 1011 TYR A N 1
ATOM 8152 C CA . TYR A 1 1011 ? 9.44058 60.36998 23.78778 1.000 66.08060 1011 TYR A CA 1
ATOM 8153 C C . TYR A 1 1011 ? 10.93559 60.34043 23.49384 1.000 64.66179 1011 TYR A C 1
ATOM 8154 O O . TYR A 1 1011 ? 11.33784 60.43454 22.32848 1.000 54.83443 1011 TYR A O 1
ATOM 8163 N N . TYR A 1 1012 ? 11.76859 60.20571 24.52356 1.000 68.91016 1012 TYR A N 1
ATOM 8164 C CA . TYR A 1 1012 ? 13.22039 60.24784 24.38259 1.000 69.27895 1012 TYR A CA 1
ATOM 8165 C C . TYR A 1 1012 ? 13.85682 58.88039 24.61368 1.000 73.21746 1012 TYR A C 1
ATOM 8166 O O . TYR A 1 1012 ? 14.91584 58.76909 25.23390 1.000 73.00476 1012 TYR A O 1
ATOM 8175 N N . GLU A 1 1013 ? 13.21759 57.82192 24.11073 1.000 78.16480 1013 GLU A N 1
ATOM 8176 C CA . GLU A 1 1013 ? 13.78971 56.48659 24.24833 1.000 75.96284 1013 GLU A CA 1
ATOM 8177 C C . GLU A 1 1013 ? 15.09375 56.36714 23.46961 1.000 77.06902 1013 GLU A C 1
ATOM 8178 O O . GLU A 1 1013 ? 16.03351 55.70041 23.91848 1.000 75.87602 1013 GLU A O 1
ATOM 8184 N N . MET A 1 1014 ? 15.17132 57.01391 22.30531 1.000 81.98617 1014 MET A N 1
ATOM 8185 C CA . MET A 1 1014 ? 16.37368 56.92433 21.48443 1.000 84.93842 1014 MET A CA 1
ATOM 8186 C C . MET A 1 1014 ? 17.54702 57.65137 22.13270 1.000 76.67363 1014 MET A C 1
ATOM 8187 O O . MET A 1 1014 ? 18.69672 57.21136 22.01662 1.000 77.06195 1014 MET A O 1
ATOM 8192 N N . HIS A 1 1015 ? 17.27929 58.75560 22.82644 1.000 74.55051 1015 HIS A N 1
ATOM 8193 C CA . HIS A 1 1015 ? 18.32622 59.57608 23.42217 1.000 70.79172 1015 HIS A CA 1
ATOM 8194 C C . HIS A 1 1015 ? 18.65252 59.18994 24.86049 1.000 65.25446 1015 HIS A C 1
ATOM 8195 O O . HIS A 1 1015 ? 19.57176 59.76997 25.44720 1.000 65.89759 1015 HIS A O 1
ATOM 8202 N N . LEU A 1 1016 ? 17.92763 58.23504 25.44300 1.000 61.47121 1016 LEU A N 1
ATOM 8203 C CA . LEU A 1 1016 ? 18.18585 57.78414 26.80209 1.000 67.25803 1016 LEU A CA 1
ATOM 8204 C C . LEU A 1 1016 ? 18.54557 56.30962 26.89629 1.000 71.82850 1016 LEU A C 1
ATOM 8205 O O . LEU A 1 1016 ? 18.92164 55.85278 27.98236 1.000 74.31396 1016 LEU A O 1
ATOM 8210 N N . ARG A 1 1017 ? 18.44206 55.55687 25.79860 1.000 69.06374 1017 ARG A N 1
ATOM 8211 C CA . ARG A 1 1017 ? 18.76203 54.13359 25.83372 1.000 67.76679 1017 ARG A CA 1
ATOM 8212 C C . ARG A 1 1017 ? 20.22953 53.90424 26.16944 1.000 67.49891 1017 ARG A C 1
ATOM 8213 O O . ARG A 1 1017 ? 20.56378 52.99836 26.94168 1.000 72.21282 1017 ARG A O 1
ATOM 8221 N N . ASP A 1 1018 ? 21.12054 54.71710 25.60249 1.000 67.90924 1018 ASP A N 1
ATOM 8222 C CA . ASP A 1 1018 ? 22.55299 54.58968 25.82792 1.000 66.92452 1018 ASP A CA 1
ATOM 8223 C C . ASP A 1 1018 ? 23.07753 55.60487 26.83786 1.000 64.13961 1018 ASP A C 1
ATOM 8224 O O . ASP A 1 1018 ? 24.28299 55.87494 26.86811 1.000 65.63153 1018 ASP A O 1
ATOM 8229 N N . ARG A 1 1019 ? 22.18969 56.18021 27.66462 1.000 61.23448 1019 ARG A N 1
ATOM 8230 C CA . ARG A 1 1019 ? 22.56240 57.11179 28.72776 1.000 60.86688 1019 ARG A CA 1
ATOM 8231 C C . ARG A 1 1019 ? 21.71038 56.77133 29.95511 1.000 60.94848 1019 ARG A C 1
ATOM 8232 O O . ARG A 1 1019 ? 20.83682 57.52802 30.37657 1.000 60.80674 1019 ARG A O 1
ATOM 8240 N N . ALA A 1 1020 ? 21.97960 55.60275 30.54280 1.000 59.83767 1020 ALA A N 1
ATOM 8241 C CA . ALA A 1 1020 ? 21.12450 55.09042 31.60927 1.000 57.53554 1020 ALA A CA 1
ATOM 8242 C C . ALA A 1 1020 ? 21.29457 55.88236 32.89946 1.000 66.50891 1020 ALA A C 1
ATOM 8243 O O . ALA A 1 1020 ? 20.32430 56.08197 33.63991 1.000 75.25379 1020 ALA A O 1
ATOM 8245 N N . PHE A 1 1021 ? 22.51881 56.32860 33.19490 1.000 71.33603 1021 PHE A N 1
ATOM 8246 C CA . PHE A 1 1021 ? 22.74305 57.11118 34.40691 1.000 81.67512 1021 PHE A CA 1
ATOM 8247 C C . PHE A 1 1021 ? 21.93270 58.40020 34.38399 1.000 82.34324 1021 PHE A C 1
ATOM 8248 O O . PHE A 1 1021 ? 21.35506 58.79867 35.40246 1.000 80.22484 1021 PHE A O 1
ATOM 8256 N N . LEU A 1 1022 ? 21.88353 59.06734 33.22865 1.000 81.34818 1022 LEU A N 1
ATOM 8257 C CA . LEU A 1 1022 ? 21.04663 60.25380 33.08900 1.000 74.17056 1022 LEU A CA 1
ATOM 8258 C C . LEU A 1 1022 ? 19.57212 59.90068 33.23604 1.000 76.49687 1022 LEU A C 1
ATOM 8259 O O . LEU A 1 1022 ? 18.80126 60.65166 33.84552 1.000 72.86829 1022 LEU A O 1
ATOM 8264 N N . LYS A 1 1023 ? 19.16496 58.75291 32.68991 1.000 80.59063 1023 LYS A N 1
ATOM 8265 C CA . LYS A 1 1023 ? 17.77611 58.32244 32.80660 1.000 75.14952 1023 LYS A CA 1
ATOM 8266 C C . LYS A 1 1023 ? 17.42467 57.98123 34.24956 1.000 71.88597 1023 LYS A C 1
ATOM 8267 O O . LYS A 1 1023 ? 16.30963 58.25989 34.70595 1.000 69.00457 1023 LYS A O 1
ATOM 8273 N N . ARG A 1 1024 ? 18.36333 57.37737 34.98247 1.000 73.95225 1024 ARG A N 1
ATOM 8274 C CA . ARG A 1 1024 ? 18.14320 57.12408 36.40244 1.000 74.37583 1024 ARG A CA 1
ATOM 8275 C C . ARG A 1 1024 ? 18.17787 58.41967 37.20304 1.000 74.47942 1024 ARG A C 1
ATOM 8276 O O . ARG A 1 1024 ? 17.41897 58.58172 38.16565 1.000 71.16206 1024 ARG A O 1
ATOM 8284 N N . LYS A 1 1025 ? 19.05592 59.35162 36.82044 1.000 73.47266 1025 LYS A N 1
ATOM 8285 C CA . LYS A 1 1025 ? 19.12863 60.63839 37.50569 1.000 75.14354 1025 LYS A CA 1
ATOM 8286 C C . LYS A 1 1025 ? 17.81956 61.40811 37.39404 1.000 73.59525 1025 LYS A C 1
ATOM 8287 O O . LYS A 1 1025 ? 17.42943 62.10962 38.33432 1.000 69.15477 1025 LYS A O 1
ATOM 8293 N N . LEU A 1 1026 ? 17.12545 61.28543 36.26134 1.000 73.05052 1026 LEU A N 1
ATOM 8294 C CA . LEU A 1 1026 ? 15.86460 61.99817 36.08387 1.000 67.19229 1026 LEU A CA 1
ATOM 8295 C C . LEU A 1 1026 ? 14.74254 61.33527 36.87480 1.000 70.57949 1026 LEU A C 1
ATOM 8296 O O . LEU A 1 1026 ? 14.01441 62.00273 37.61871 1.000 73.40376 1026 LEU A O 1
ATOM 8301 N N . VAL A 1 1027 ? 14.59508 60.01614 36.72999 1.000 71.63274 1027 VAL A N 1
ATOM 8302 C CA . VAL A 1 1027 ? 13.50193 59.30153 37.38506 1.000 65.90385 1027 VAL A CA 1
ATOM 8303 C C . VAL A 1 1027 ? 13.63431 59.38518 38.90066 1.000 65.17184 1027 VAL A C 1
ATOM 8304 O O . VAL A 1 1027 ? 12.64447 59.58613 39.61512 1.000 64.74111 1027 VAL A O 1
ATOM 8308 N N . HIS A 1 1028 ? 14.85807 59.24834 39.41578 1.000 71.15112 1028 HIS A N 1
ATOM 8309 C CA . HIS A 1 1028 ? 15.04781 59.24168 40.86245 1.000 77.11581 1028 HIS A CA 1
ATOM 8310 C C . HIS A 1 1028 ? 14.90552 60.63441 41.46362 1.000 80.23062 1028 HIS A C 1
ATOM 8311 O O . HIS A 1 1028 ? 14.53041 60.76317 42.63410 1.000 81.10000 1028 HIS A O 1
ATOM 8318 N N . ALA A 1 1029 ? 15.19508 61.68378 40.69107 1.000 76.43022 1029 ALA A N 1
ATOM 8319 C CA . ALA A 1 1029 ? 15.10151 63.03702 41.22920 1.000 71.93282 1029 ALA A CA 1
ATOM 8320 C C . ALA A 1 1029 ? 13.65831 63.52027 41.29451 1.000 77.60880 1029 ALA A C 1
ATOM 8321 O O . ALA A 1 1029 ? 13.27339 64.20186 42.25127 1.000 80.36219 1029 ALA A O 1
ATOM 8323 N N . ILE A 1 1030 ? 12.84889 63.18115 40.29143 1.000 75.35565 1030 ILE A N 1
ATOM 8324 C CA . ILE A 1 1030 ? 11.46594 63.64624 40.25981 1.000 71.12364 1030 ILE A CA 1
ATOM 8325 C C . ILE A 1 1030 ? 10.59539 62.81782 41.19608 1.000 72.00937 1030 ILE A C 1
ATOM 8326 O O . ILE A 1 1030 ? 9.80691 63.36250 41.97715 1.000 73.48822 1030 ILE A O 1
ATOM 8331 N N . ILE A 1 1031 ? 10.72239 61.49019 41.13339 1.000 73.07820 1031 ILE A N 1
ATOM 8332 C CA . ILE A 1 1031 ? 9.98571 60.63456 42.05836 1.000 71.44326 1031 ILE A CA 1
ATOM 8333 C C . ILE A 1 1031 ? 10.49485 60.82086 43.48265 1.000 72.95903 1031 ILE A C 1
ATOM 8334 O O . ILE A 1 1031 ? 9.71484 60.76595 44.44215 1.000 80.89500 1031 ILE A O 1
ATOM 8339 N N . GLY A 1 1032 ? 11.79675 61.06544 43.64747 1.000 70.63195 1032 GLY A N 1
ATOM 8340 C CA . GLY A 1 1032 ? 12.35844 61.26689 44.97150 1.000 71.61521 1032 GLY A CA 1
ATOM 8341 C C . GLY A 1 1032 ? 11.90212 62.53817 45.65596 1.000 73.52262 1032 GLY A C 1
ATOM 8342 O O . GLY A 1 1032 ? 11.98044 62.62759 46.88554 1.000 74.90178 1032 GLY A O 1
ATOM 8343 N N . SER A 1 1033 ? 11.42615 63.52334 44.89129 1.000 73.79851 1033 SER A N 1
ATOM 8344 C CA . SER A 1 1033 ? 10.94582 64.76807 45.47980 1.000 71.92753 1033 SER A CA 1
ATOM 8345 C C . SER A 1 1033 ? 9.62914 64.60054 46.22614 1.000 77.60700 1033 SER A C 1
ATOM 8346 O O . SER A 1 1033 ? 9.20678 65.53415 46.91630 1.000 79.54600 1033 SER A O 1
ATOM 8349 N N . LEU A 1 1034 ? 8.97681 63.44514 46.10782 1.000 76.17659 1034 LEU A N 1
ATOM 8350 C CA . LEU A 1 1034 ? 7.69607 63.18940 46.75238 1.000 75.77306 1034 LEU A CA 1
ATOM 8351 C C . LEU A 1 1034 ? 7.78982 62.12510 47.83772 1.000 85.63950 1034 LEU A C 1
ATOM 8352 O O . LEU A 1 1034 ? 6.75467 61.63953 48.30604 1.000 91.95682 1034 LEU A O 1
ATOM 8357 N N . LYS A 1 1035 ? 9.00472 61.75263 48.24978 1.000 88.83074 1035 LYS A N 1
ATOM 8358 C CA . LYS A 1 1035 ? 9.16464 60.64916 49.19161 1.000 89.56401 1035 LYS A CA 1
ATOM 8359 C C . LYS A 1 1035 ? 8.57094 60.97363 50.55617 1.000 92.60127 1035 LYS A C 1
ATOM 8360 O O . LYS A 1 1035 ? 8.12507 60.06661 51.26789 1.000 97.49725 1035 LYS A O 1
ATOM 8366 N N . ASP A 1 1036 ? 8.55350 62.24881 50.93918 1.000 93.08535 1036 ASP A N 1
ATOM 8367 C CA . ASP A 1 1036 ? 7.99384 62.67376 52.21420 1.000 96.85002 1036 ASP A CA 1
ATOM 8368 C C . ASP A 1 1036 ? 6.57199 63.20383 52.08255 1.000 96.67349 1036 ASP A C 1
ATOM 8369 O O . ASP A 1 1036 ? 6.05325 63.80115 53.03110 1.000 94.51173 1036 ASP A O 1
ATOM 8374 N N . ASN A 1 1037 ? 5.92988 62.99821 50.93170 1.000 95.57332 1037 ASN A N 1
ATOM 8375 C CA . ASN A 1 1037 ? 4.57756 63.48424 50.70796 1.000 90.75488 1037 ASN A CA 1
ATOM 8376 C C . ASN A 1 1037 ? 3.63503 62.41682 50.17098 1.000 83.78386 1037 ASN A C 1
ATOM 8377 O O . ASN A 1 1037 ? 2.44929 62.70501 49.97600 1.000 85.72578 1037 ASN A O 1
ATOM 8382 N N . ARG A 1 1038 ? 4.12101 61.20478 49.92629 1.000 81.05315 1038 ARG A N 1
ATOM 8383 C CA . ARG A 1 1038 ? 3.32073 60.09873 49.42649 1.000 82.44718 1038 ARG A CA 1
ATOM 8384 C C . ARG A 1 1038 ? 3.77940 58.81935 50.11007 1.000 79.75571 1038 ARG A C 1
ATOM 8385 O O . ARG A 1 1038 ? 4.94927 58.70675 50.49599 1.000 76.94049 1038 ARG A O 1
ATOM 8393 N N . PRO A 1 1039 ? 2.88240 57.84739 50.28621 1.000 83.81964 1039 PRO A N 1
ATOM 8394 C CA . PRO A 1 1039 ? 3.22600 56.65931 51.07732 1.000 86.33925 1039 PRO A CA 1
ATOM 8395 C C . PRO A 1 1039 ? 4.33158 55.83755 50.43189 1.000 91.19217 1039 PRO A C 1
ATOM 8396 O O . PRO A 1 1039 ? 4.60295 55.93552 49.23377 1.000 90.41660 1039 PRO A O 1
ATOM 8400 N N . GLN A 1 1040 ? 4.97659 55.01407 51.25596 1.000 96.16092 1040 GLN A N 1
ATOM 8401 C CA . GLN A 1 1040 ? 5.98708 54.09418 50.75115 1.000 99.43159 1040 GLN A CA 1
ATOM 8402 C C . GLN A 1 1040 ? 5.31836 52.95647 49.98856 1.000 94.23795 1040 GLN A C 1
ATOM 8403 O O . GLN A 1 1040 ? 4.39840 52.30747 50.49805 1.000 89.88475 1040 GLN A O 1
ATOM 8409 N N . GLY A 1 1041 ? 5.78201 52.71729 48.76550 1.000 89.95092 1041 GLY A N 1
ATOM 8410 C CA . GLY A 1 1041 ? 5.14839 51.75208 47.89528 1.000 82.62314 1041 GLY A CA 1
ATOM 8411 C C . GLY A 1 1041 ? 4.15783 52.34154 46.92116 1.000 74.27762 1041 GLY A C 1
ATOM 8412 O O . GLY A 1 1041 ? 3.32742 51.60231 46.37909 1.000 70.08940 1041 GLY A O 1
ATOM 8413 N N . TRP A 1 1042 ? 4.21746 53.65121 46.67937 1.000 71.04339 1042 TRP A N 1
ATOM 8414 C CA . TRP A 1 1042 ? 3.27992 54.31651 45.78442 1.000 74.01291 1042 TRP A CA 1
ATOM 8415 C C . TRP A 1 1042 ? 3.70979 54.25835 44.32705 1.000 75.69652 1042 TRP A C 1
ATOM 8416 O O . TRP A 1 1042 ? 2.85565 54.32602 43.43562 1.000 76.79722 1042 TRP A O 1
ATOM 8427 N N . CYS A 1 1043 ? 5.00930 54.13177 44.06084 1.000 79.11848 1043 CYS A N 1
ATOM 8428 C CA . CYS A 1 1043 ? 5.50107 54.20581 42.69157 1.000 79.28253 1043 CYS A CA 1
ATOM 8429 C C . CYS A 1 1043 ? 6.45100 53.05915 42.36883 1.000 78.23633 1043 CYS A C 1
ATOM 8430 O O . CYS A 1 1043 ? 6.02915 52.02283 41.84525 1.000 79.30160 1043 CYS A O 1
ATOM 8433 N N . LEU A 1 1044 ? 7.73289 53.23979 42.67419 1.000 75.70547 1044 LEU A N 1
ATOM 8434 C CA . LEU A 1 1044 ? 8.73560 52.23982 42.33606 1.000 75.81957 1044 LEU A CA 1
ATOM 8435 C C . LEU A 1 1044 ? 8.51246 50.95909 43.13083 1.000 77.31869 1044 LEU A C 1
ATOM 8436 O O . LEU A 1 1044 ? 8.10641 50.99279 44.29567 1.000 74.67266 1044 LEU A O 1
ATOM 8441 N N . SER A 1 1045 ? 8.77909 49.82394 42.48977 1.000 81.43209 1045 SER A N 1
ATOM 8442 C CA . SER A 1 1045 ? 8.57849 48.53368 43.12945 1.000 83.43353 1045 SER A CA 1
ATOM 8443 C C . SER A 1 1045 ? 9.59153 48.32388 44.25219 1.000 89.34343 1045 SER A C 1
ATOM 8444 O O . SER A 1 1045 ? 10.62582 48.99372 44.33100 1.000 87.94422 1045 SER A O 1
ATOM 8447 N N . ASP A 1 1046 ? 9.27700 47.36909 45.13175 1.000 90.63807 1046 ASP A N 1
ATOM 8448 C CA . ASP A 1 1046 ? 10.15069 47.09321 46.26714 1.000 93.36990 1046 ASP A CA 1
ATOM 8449 C C . ASP A 1 1046 ? 11.50073 46.54857 45.81710 1.000 90.33290 1046 ASP A C 1
ATOM 8450 O O . ASP A 1 1046 ? 12.52075 46.80183 46.46805 1.000 89.13402 1046 ASP A O 1
ATOM 8455 N N . THR A 1 1047 ? 11.53113 45.80600 44.70978 1.000 87.17236 1047 THR A N 1
ATOM 8456 C CA . THR A 1 1047 ? 12.79790 45.30486 44.18962 1.000 84.23400 1047 THR A CA 1
ATOM 8457 C C . THR A 1 1047 ? 13.60242 46.41351 43.51957 1.000 84.61326 1047 THR A C 1
ATOM 8458 O O . THR A 1 1047 ? 14.83296 46.44792 43.63439 1.000 84.97834 1047 THR A O 1
ATOM 8462 N N . TYR A 1 1048 ? 12.92534 47.33000 42.82203 1.000 83.87117 1048 TYR A N 1
ATOM 8463 C CA . TYR A 1 1048 ? 13.62898 48.42046 42.15434 1.000 83.35995 1048 TYR A CA 1
ATOM 8464 C C . TYR A 1 1048 ? 14.27275 49.36979 43.15607 1.000 89.15833 1048 TYR A C 1
ATOM 8465 O O . TYR A 1 1048 ? 15.28597 50.00570 42.84349 1.000 94.58723 1048 TYR A O 1
ATOM 8474 N N . LEU A 1 1049 ? 13.70507 49.47885 44.35638 1.000 88.51544 1049 LEU A N 1
ATOM 8475 C CA . LEU A 1 1049 ? 14.28082 50.31493 45.39981 1.000 87.77534 1049 LEU A CA 1
ATOM 8476 C C . LEU A 1 1049 ? 15.45252 49.65329 46.11292 1.000 95.82521 1049 LEU A C 1
ATOM 8477 O O . LEU A 1 1049 ? 16.20797 50.34792 46.80147 1.000 99.32658 1049 LEU A O 1
ATOM 8482 N N . LYS A 1 1050 ? 15.62942 48.34040 45.96057 1.000 98.28276 1050 LYS A N 1
ATOM 8483 C CA . LYS A 1 1050 ? 16.69244 47.61735 46.64307 1.000 98.77527 1050 LYS A CA 1
ATOM 8484 C C . LYS A 1 1050 ? 17.84901 47.21938 45.73693 1.000 97.12563 1050 LYS A C 1
ATOM 8485 O O . LYS A 1 1050 ? 18.87137 46.74662 46.24631 1.000 94.46086 1050 LYS A O 1
ATOM 8491 N N . CYS A 1 1051 ? 17.72393 47.39090 44.42031 1.000 98.44733 1051 CYS A N 1
ATOM 8492 C CA . CYS A 1 1051 ? 18.76895 46.94603 43.50506 1.000 101.69173 1051 CYS A CA 1
ATOM 8493 C C . CYS A 1 1051 ? 19.24806 48.07401 42.59624 1.000 106.54224 1051 CYS A C 1
ATOM 8494 O O . CYS A 1 1051 ? 20.45162 48.34436 42.52170 1.000 110.00759 1051 CYS A O 1
ATOM 8497 N N . ALA A 1 1052 ? 18.31883 48.73615 41.90149 1.000 108.64646 1052 ALA A N 1
ATOM 8498 C CA . ALA A 1 1052 ? 18.63837 49.81596 40.97459 1.000 113.27413 1052 ALA A CA 1
ATOM 8499 C C . ALA A 1 1052 ? 18.85786 51.15887 41.66900 1.000 121.46195 1052 ALA A C 1
ATOM 8500 O O . ALA A 1 1052 ? 18.74309 52.20361 41.01539 1.000 126.81583 1052 ALA A O 1
ATOM 8502 N N . MET A 1 1053 ? 19.16127 51.16028 42.96919 1.000 125.30784 1053 MET A N 1
ATOM 8503 C CA . MET A 1 1053 ? 19.41591 52.38471 43.72106 1.000 131.96286 1053 MET A CA 1
ATOM 8504 C C . MET A 1 1053 ? 20.85221 52.43778 44.23214 1.000 139.06039 1053 MET A C 1
ATOM 8505 O O . MET A 1 1053 ? 21.12215 53.00090 45.29510 1.000 140.18756 1053 MET A O 1
ATOM 8510 N N . ASN A 1 1054 ? 21.78352 51.86379 43.47620 1.000 144.96786 1054 ASN A N 1
ATOM 8511 C CA . ASN A 1 1054 ? 23.18831 51.82764 43.84704 1.000 152.33951 1054 ASN A CA 1
ATOM 8512 C C . ASN A 1 1054 ? 24.02575 52.36897 42.69635 1.000 157.42028 1054 ASN A C 1
ATOM 8513 O O . ASN A 1 1054 ? 23.54486 52.54437 41.57329 1.000 156.56169 1054 ASN A O 1
ATOM 8518 N N . ALA A 1 1055 ? 25.29566 52.63241 42.98913 1.000 162.28356 1055 ALA A N 1
ATOM 8519 C CA . ALA A 1 1055 ? 26.20483 53.14791 41.97973 1.000 166.00337 1055 ALA A CA 1
ATOM 8520 C C . ALA A 1 1055 ? 26.57133 52.05747 40.97621 1.000 174.15727 1055 ALA A C 1
ATOM 8521 O O . ALA A 1 1055 ? 26.49404 50.85849 41.25882 1.000 170.49004 1055 ALA A O 1
ATOM 8523 N N . ARG A 1 1056 ? 26.97920 52.49224 39.78843 1.000 187.40044 1056 ARG A N 1
ATOM 8524 C CA . ARG A 1 1056 ? 27.35530 51.57891 38.72110 1.000 198.46033 1056 ARG A CA 1
ATOM 8525 C C . ARG A 1 1056 ? 28.81742 51.17028 38.85916 1.000 216.65246 1056 ARG A C 1
ATOM 8526 O O . ARG A 1 1056 ? 29.65087 51.92519 39.36651 1.000 217.13879 1056 ARG A O 1
ATOM 8534 N N . GLU A 1 1057 ? 29.11957 49.95911 38.40434 1.000 238.15767 1057 GLU A N 1
ATOM 8535 C CA . GLU A 1 1057 ? 30.47941 49.43561 38.44788 1.000 243.74373 1057 GLU A CA 1
ATOM 8536 C C . GLU A 1 1057 ? 30.66994 48.45397 37.29192 1.000 246.53400 1057 GLU A C 1
ATOM 8537 O O . GLU A 1 1057 ? 31.11671 47.32006 37.47304 1.000 251.14874 1057 GLU A O 1
ATOM 8543 N N . GLU A 1 1058 ? 30.31438 48.89015 36.07975 1.000 234.52981 1058 GLU A N 1
ATOM 8544 C CA . GLU A 1 1058 ? 30.40327 48.06536 34.87241 1.000 223.88151 1058 GLU A CA 1
ATOM 8545 C C . GLU A 1 1058 ? 29.59982 46.77400 35.00932 1.000 208.93482 1058 GLU A C 1
ATOM 8546 O O . GLU A 1 1058 ? 29.96291 45.73972 34.44271 1.000 208.67625 1058 GLU A O 1
ATOM 8552 N N . ASN A 1 1059 ? 28.50701 46.82302 35.77065 1.000 193.64857 1059 ASN A N 1
ATOM 8553 C CA . ASN A 1 1059 ? 27.63771 45.66818 35.95867 1.000 178.12535 1059 ASN A CA 1
ATOM 8554 C C . ASN A 1 1059 ? 26.23098 46.11995 36.33642 1.000 164.77946 1059 ASN A C 1
ATOM 8555 O O . ASN A 1 1059 ? 25.83468 46.00350 37.50380 1.000 165.60919 1059 ASN A O 1
ATOM 8560 N N . PRO A 1 1060 ? 25.44634 46.62473 35.38108 1.000 151.37203 1060 PRO A N 1
ATOM 8561 C CA . PRO A 1 1060 ? 24.09681 47.09825 35.70640 1.000 143.56719 1060 PRO A CA 1
ATOM 8562 C C . PRO A 1 1060 ? 23.21468 45.96290 36.20162 1.000 138.86721 1060 PRO A C 1
ATOM 8563 O O . PRO A 1 1060 ? 23.45838 44.78401 35.93448 1.000 142.13026 1060 PRO A O 1
ATOM 8567 N N . TRP A 1 1061 ? 22.17847 46.33796 36.94671 1.000 127.27001 1061 TRP A N 1
ATOM 8568 C CA . TRP A 1 1061 ? 21.25539 45.35763 37.50177 1.000 115.32337 1061 TRP A CA 1
ATOM 8569 C C . TRP A 1 1061 ? 20.38266 44.78459 36.39271 1.000 106.36119 1061 TRP A C 1
ATOM 8570 O O . TRP A 1 1061 ? 19.59249 45.50837 35.77784 1.000 107.99671 1061 TRP A O 1
ATOM 8581 N N . VAL A 1 1062 ? 20.53431 43.49001 36.13129 1.000 99.72767 1062 VAL A N 1
ATOM 8582 C CA . VAL A 1 1062 ? 19.74411 42.79849 35.11604 1.000 93.83637 1062 VAL A CA 1
ATOM 8583 C C . VAL A 1 1062 ? 18.62523 42.03824 35.81800 1.000 90.92721 1062 VAL A C 1
ATOM 8584 O O . VAL A 1 1062 ? 18.87252 40.97405 36.40423 1.000 97.56337 1062 VAL A O 1
ATOM 8588 N N . PRO A 1 1063 ? 17.39331 42.53993 35.78845 1.000 85.04307 1063 PRO A N 1
ATOM 8589 C CA . PRO A 1 1063 ? 16.31671 41.89848 36.54937 1.000 82.89558 1063 PRO A CA 1
ATOM 8590 C C . PRO A 1 1063 ? 15.98999 40.51242 36.01867 1.000 80.12671 1063 PRO A C 1
ATOM 8591 O O . PRO A 1 1063 ? 16.08441 40.23771 34.81998 1.000 78.25840 1063 PRO A O 1
ATOM 8595 N N . ASP A 1 1064 ? 15.59625 39.63465 36.93807 1.000 82.49167 1064 ASP A N 1
ATOM 8596 C CA . ASP A 1 1064 ? 15.22822 38.26977 36.60274 1.000 84.46453 1064 ASP A CA 1
ATOM 8597 C C . ASP A 1 1064 ? 13.73177 38.18435 36.30236 1.000 87.40801 1064 ASP A C 1
ATOM 8598 O O . ASP A 1 1064 ? 13.00188 39.17756 36.35030 1.000 89.81608 1064 ASP A O 1
ATOM 8603 N N . ASP A 1 1065 ? 13.26582 36.97296 35.98632 1.000 91.92955 1065 ASP A N 1
ATOM 8604 C CA . ASP A 1 1065 ? 11.85131 36.78487 35.68038 1.000 87.36726 1065 ASP A CA 1
ATOM 8605 C C . ASP A 1 1065 ? 10.97250 37.05934 36.89281 1.000 80.74634 1065 ASP A C 1
ATOM 8606 O O . ASP A 1 1065 ? 9.82976 37.50594 36.74084 1.000 78.16608 1065 ASP A O 1
ATOM 8611 N N . THR A 1 1066 ? 11.48424 36.79955 38.09883 1.000 78.67450 1066 THR A N 1
ATOM 8612 C CA . THR A 1 1066 ? 10.71595 37.07886 39.30837 1.000 75.58892 1066 THR A CA 1
ATOM 8613 C C . THR A 1 1066 ? 10.37073 38.56018 39.41135 1.000 80.10253 1066 THR A C 1
ATOM 8614 O O . THR A 1 1066 ? 9.28191 38.92215 39.87374 1.000 83.95696 1066 THR A O 1
ATOM 8618 N N . TYR A 1 1067 ? 11.28040 39.43099 38.96782 1.000 76.40247 1067 TYR A N 1
ATOM 8619 C CA . TYR A 1 1067 ? 11.02458 40.86756 39.01171 1.000 69.66545 1067 TYR A CA 1
ATOM 8620 C C . TYR A 1 1067 ? 9.82346 41.24183 38.15243 1.000 72.27357 1067 TYR A C 1
ATOM 8621 O O . TYR A 1 1067 ? 8.88996 41.90278 38.62230 1.000 74.17783 1067 TYR A O 1
ATOM 8630 N N . TYR A 1 1068 ? 9.83318 40.82907 36.88286 1.000 73.23600 1068 TYR A N 1
ATOM 8631 C CA . TYR A 1 1068 ? 8.76687 41.22342 35.96883 1.000 79.37238 1068 TYR A CA 1
ATOM 8632 C C . TYR A 1 1068 ? 7.42363 40.62599 36.36907 1.000 88.81705 1068 TYR A C 1
ATOM 8633 O O . TYR A 1 1068 ? 6.37809 41.22942 36.10447 1.000 93.46291 1068 TYR A O 1
ATOM 8642 N N . CYS A 1 1069 ? 7.42576 39.45423 37.00701 1.000 88.93621 1069 CYS A N 1
ATOM 8643 C CA . CYS A 1 1069 ? 6.17168 38.86829 37.46944 1.000 88.56373 1069 CYS A CA 1
ATOM 8644 C C . CYS A 1 1069 ? 5.56389 39.69675 38.59437 1.000 88.43462 1069 CYS A C 1
ATOM 8645 O O . CYS A 1 1069 ? 4.36373 39.99498 38.58119 1.000 93.70488 1069 CYS A O 1
ATOM 8648 N N . ARG A 1 1070 ? 6.38128 40.07739 39.57955 1.000 83.57721 1070 ARG A N 1
ATOM 8649 C CA . ARG A 1 1070 ? 5.88912 40.91284 40.67003 1.000 80.04267 1070 ARG A CA 1
ATOM 8650 C C . ARG A 1 1070 ? 5.43935 42.27496 40.16060 1.000 84.13641 1070 ARG A C 1
ATOM 8651 O O . ARG A 1 1070 ? 4.41780 42.80825 40.60973 1.000 93.35234 1070 ARG A O 1
ATOM 8659 N N . LEU A 1 1071 ? 6.19375 42.85487 39.22451 1.000 78.00808 1071 LEU A N 1
ATOM 8660 C CA . LEU A 1 1071 ? 5.84034 44.16490 38.68814 1.000 74.52708 1071 LEU A CA 1
ATOM 8661 C C . LEU A 1 1071 ? 4.50295 44.11249 37.96024 1.000 79.31509 1071 LEU A C 1
ATOM 8662 O O . LEU A 1 1071 ? 3.64492 44.98310 38.14606 1.000 88.85623 1071 LEU A O 1
ATOM 8667 N N . ILE A 1 1072 ? 4.30738 43.08987 37.12536 1.000 72.45179 1072 ILE A N 1
ATOM 8668 C CA . ILE A 1 1072 ? 3.02409 42.91582 36.45431 1.000 72.53974 1072 ILE A CA 1
ATOM 8669 C C . ILE A 1 1072 ? 1.95910 42.46418 37.44670 1.000 78.37038 1072 ILE A C 1
ATOM 8670 O O . ILE A 1 1072 ? 0.77251 42.77546 37.28142 1.000 81.72531 1072 ILE A O 1
ATOM 8675 N N . GLY A 1 1073 ? 2.35975 41.74735 38.50044 1.000 79.48013 1073 GLY A N 1
ATOM 8676 C CA . GLY A 1 1073 ? 1.40061 41.31598 39.50333 1.000 76.39558 1073 GLY A CA 1
ATOM 8677 C C . GLY A 1 1073 ? 0.73629 42.46675 40.23237 1.000 78.87441 1073 GLY A C 1
ATOM 8678 O O . GLY A 1 1073 ? -0.40716 42.34520 40.68031 1.000 80.58454 1073 GLY A O 1
ATOM 8679 N N . ARG A 1 1074 ? 1.43665 43.59621 40.36447 1.000 80.17441 1074 ARG A N 1
ATOM 8680 C CA . ARG A 1 1074 ? 0.82561 44.76832 40.98105 1.000 74.36889 1074 ARG A CA 1
ATOM 8681 C C . ARG A 1 1074 ? -0.32001 45.31200 40.13777 1.000 77.12063 1074 ARG A C 1
ATOM 8682 O O . ARG A 1 1074 ? -1.27521 45.87665 40.68330 1.000 78.54866 1074 ARG A O 1
ATOM 8690 N N . LEU A 1 1075 ? -0.24843 45.15170 38.81488 1.000 73.72753 1075 LEU A N 1
ATOM 8691 C CA . LEU A 1 1075 ? -1.32569 45.63412 37.95863 1.000 71.26490 1075 LEU A CA 1
ATOM 8692 C C . LEU A 1 1075 ? -2.49836 44.66064 37.92817 1.000 72.42359 1075 LEU A C 1
ATOM 8693 O O . LEU A 1 1075 ? -3.65842 45.08787 37.91696 1.000 76.42968 1075 LEU A O 1
ATOM 8698 N N . VAL A 1 1076 ? -2.22153 43.35308 37.91917 1.000 67.48884 1076 VAL A N 1
ATOM 8699 C CA . VAL A 1 1076 ? -3.30942 42.38019 37.87204 1.000 70.28529 1076 VAL A CA 1
ATOM 8700 C C . VAL A 1 1076 ? -4.09480 42.38644 39.17755 1.000 69.54070 1076 VAL A C 1
ATOM 8701 O O . VAL A 1 1076 ? -5.30129 42.11375 39.18354 1.000 73.35977 1076 VAL A O 1
ATOM 8705 N N . ASP A 1 1077 ? -3.44231 42.70851 40.29695 1.000 65.44423 1077 ASP A N 1
ATOM 8706 C CA . ASP A 1 1077 ? -4.14474 42.74640 41.57347 1.000 74.85248 1077 ASP A CA 1
ATOM 8707 C C . ASP A 1 1077 ? -4.86201 44.07088 41.78779 1.000 77.01925 1077 ASP A C 1
ATOM 8708 O O . ASP A 1 1077 ? -5.86669 44.11762 42.50613 1.000 79.38257 1077 ASP A O 1
ATOM 8713 N N . THR A 1 1078 ? -4.36494 45.15009 41.18195 1.000 81.06184 1078 THR A N 1
ATOM 8714 C CA . THR A 1 1078 ? -5.06230 46.42763 41.26909 1.000 74.75013 1078 THR A CA 1
ATOM 8715 C C . THR A 1 1078 ? -6.32061 46.42208 40.40934 1.000 72.44674 1078 THR A C 1
ATOM 8716 O O . THR A 1 1078 ? -7.36750 46.93268 40.82581 1.000 73.68792 1078 THR A O 1
ATOM 8720 N N . MET A 1 1079 ? -6.24264 45.83707 39.21117 1.000 71.82929 1079 MET A N 1
ATOM 8721 C CA . MET A 1 1079 ? -7.42798 45.73203 38.36783 1.000 74.53498 1079 MET A CA 1
ATOM 8722 C C . MET A 1 1079 ? -8.42953 44.73303 38.93241 1.000 78.89811 1079 MET A C 1
ATOM 8723 O O . MET A 1 1079 ? -9.63143 44.84412 38.66497 1.000 79.36360 1079 MET A O 1
ATOM 8728 N N . ALA A 1 1080 ? -7.96027 43.75674 39.71129 1.000 78.24165 1080 ALA A N 1
ATOM 8729 C CA . ALA A 1 1080 ? -8.86231 42.80898 40.35129 1.000 79.36287 1080 ALA A CA 1
ATOM 8730 C C . ALA A 1 1080 ? -9.48139 43.36019 41.62722 1.000 85.94667 1080 ALA A C 1
ATOM 8731 O O . ALA A 1 1080 ? -10.47549 42.80425 42.10642 1.000 87.08212 1080 ALA A O 1
ATOM 8733 N N . GLY A 1 1081 ? -8.92490 44.43402 42.18237 1.000 85.26131 1081 GLY A N 1
ATOM 8734 C CA . GLY A 1 1081 ? -9.42815 44.98598 43.42374 1.000 81.96619 1081 GLY A CA 1
ATOM 8735 C C . GLY A 1 1081 ? -9.07159 44.13058 44.62119 1.000 92.20075 1081 GLY A C 1
ATOM 8736 O O . GLY A 1 1081 ? -9.67551 43.07689 44.84239 1.000 103.53530 1081 GLY A O 1
ATOM 8737 N N . LYS A 1 1082 ? -8.08652 44.57037 45.39850 1.000 98.88184 1082 LYS A N 1
ATOM 8738 C CA . LYS A 1 1082 ? -7.62173 43.84865 46.57362 1.000 110.99780 1082 LYS A CA 1
ATOM 8739 C C . LYS A 1 1082 ? -7.82599 44.70389 47.81523 1.000 126.31921 1082 LYS A C 1
ATOM 8740 O O . LYS A 1 1082 ? -7.57439 45.91313 47.79496 1.000 126.19314 1082 LYS A O 1
ATOM 8746 N N . SER A 1 1083 ? -8.28590 44.06947 48.89456 1.000 142.40608 1083 SER A N 1
ATOM 8747 C CA . SER A 1 1083 ? -8.48306 44.79556 50.14794 1.000 149.49432 1083 SER A CA 1
ATOM 8748 C C . SER A 1 1083 ? -7.18124 45.36095 50.70286 1.000 149.65217 1083 SER A C 1
ATOM 8749 O O . SER A 1 1083 ? -7.17196 46.53586 51.10993 1.000 152.49492 1083 SER A O 1
ATOM 8752 N N . PRO A 1 1084 ? -6.06034 44.61327 50.75961 1.000 143.56463 1084 PRO A N 1
ATOM 8753 C CA . PRO A 1 1084 ? -4.78531 45.26043 51.09876 1.000 140.03333 1084 PRO A CA 1
ATOM 8754 C C . PRO A 1 1084 ? -4.32338 46.18662 49.98549 1.000 134.37508 1084 PRO A C 1
ATOM 8755 O O . PRO A 1 1084 ? -4.15433 47.39210 50.19497 1.000 136.75598 1084 PRO A O 1
ATOM 8759 N N . GLY A 1 1085 ? -4.12103 45.62787 48.79457 1.000 126.45409 1085 GLY A N 1
ATOM 8760 C CA . GLY A 1 1085 ? -3.77084 46.40815 47.63271 1.000 118.75088 1085 GLY A CA 1
ATOM 8761 C C . GLY A 1 1085 ? -2.27527 46.56213 47.45120 1.000 112.27410 1085 GLY A C 1
ATOM 8762 O O . GLY A 1 1085 ? -1.52978 46.80363 48.40593 1.000 113.47829 1085 GLY A O 1
ATOM 8763 N N . PRO A 1 1086 ? -1.80487 46.41482 46.20876 1.000 105.29990 1086 PRO A N 1
ATOM 8764 C CA . PRO A 1 1086 ? -0.37283 46.64068 45.95120 1.000 98.52423 1086 PRO A CA 1
ATOM 8765 C C . PRO A 1 1086 ? 0.04122 48.08566 46.15740 1.000 98.19526 1086 PRO A C 1
ATOM 8766 O O . PRO A 1 1086 ? 1.14019 48.34550 46.66336 1.000 98.61601 1086 PRO A O 1
ATOM 8770 N N . PHE A 1 1087 ? -0.81085 49.03734 45.77634 1.000 93.45207 1087 PHE A N 1
ATOM 8771 C CA . PHE A 1 1087 ? -0.56793 50.45615 45.96553 1.000 89.99173 1087 PHE A CA 1
ATOM 8772 C C . PHE A 1 1087 ? -1.52001 51.02489 47.01300 1.000 91.84715 1087 PHE A C 1
ATOM 8773 O O . PHE A 1 1087 ? -2.65846 50.56329 47.14081 1.000 96.45251 1087 PHE A O 1
ATOM 8781 N N . PRO A 1 1088 ? -1.08737 52.02155 47.78097 1.000 90.87523 1088 PRO A N 1
ATOM 8782 C CA . PRO A 1 1088 ? -2.00870 52.67576 48.71340 1.000 91.45556 1088 PRO A CA 1
ATOM 8783 C C . PRO A 1 1088 ? -3.05183 53.48454 47.96198 1.000 94.11746 1088 PRO A C 1
ATOM 8784 O O . PRO A 1 1088 ? -2.78238 54.06426 46.90706 1.000 97.94961 1088 PRO A O 1
ATOM 8788 N N . ASN A 1 1089 ? -4.26112 53.51210 48.51410 1.000 93.83171 1089 ASN A N 1
ATOM 8789 C CA . ASN A 1 1089 ? -5.35401 54.23183 47.87747 1.000 99.18273 1089 ASN A CA 1
ATOM 8790 C C . ASN A 1 1089 ? -5.23885 55.72098 48.17141 1.000 99.71527 1089 ASN A C 1
ATOM 8791 O O . ASN A 1 1089 ? -5.03357 56.12374 49.32082 1.000 102.44096 1089 ASN A O 1
ATOM 8796 N N . CYS A 1 1090 ? -5.37625 56.53557 47.13027 1.000 97.52615 1090 CYS A N 1
ATOM 8797 C CA . CYS A 1 1090 ? -5.27766 57.98075 47.24272 1.000 94.35043 1090 CYS A CA 1
ATOM 8798 C C . CYS A 1 1090 ? -6.60058 58.62243 46.84922 1.000 90.38041 1090 CYS A C 1
ATOM 8799 O O . CYS A 1 1090 ? -7.38871 58.04688 46.09213 1.000 87.85185 1090 CYS A O 1
ATOM 8802 N N . ASP A 1 1091 ? -6.84086 59.82144 47.37816 1.000 86.41376 1091 ASP A N 1
ATOM 8803 C CA . ASP A 1 1091 ? -8.00437 60.59992 46.97646 1.000 83.65860 1091 ASP A CA 1
ATOM 8804 C C . ASP A 1 1091 ? -7.85374 60.99221 45.51305 1.000 82.49365 1091 ASP A C 1
ATOM 8805 O O . ASP A 1 1091 ? -7.24429 62.01948 45.19674 1.000 88.99223 1091 ASP A O 1
ATOM 8810 N N . TRP A 1 1092 ? -8.40961 60.17437 44.61584 1.000 74.89609 1092 TRP A N 1
ATOM 8811 C CA . TRP A 1 1092 ? -8.18549 60.33583 43.18372 1.000 78.96675 1092 TRP A CA 1
ATOM 8812 C C . TRP A 1 1092 ? -8.71852 61.65202 42.63904 1.000 87.47885 1092 TRP A C 1
ATOM 8813 O O . TRP A 1 1092 ? -8.40090 62.00223 41.49704 1.000 90.88068 1092 TRP A O 1
ATOM 8824 N N . ARG A 1 1093 ? -9.51023 62.38762 43.41976 1.000 88.14258 1093 ARG A N 1
ATOM 8825 C CA . ARG A 1 1093 ? -9.95969 63.70515 42.99409 1.000 84.84935 1093 ARG A CA 1
ATOM 8826 C C . ARG A 1 1093 ? -8.82312 64.71814 42.94763 1.000 84.91613 1093 ARG A C 1
ATOM 8827 O O . ARG A 1 1093 ? -8.94869 65.73927 42.26337 1.000 87.22512 1093 ARG A O 1
ATOM 8835 N N . PHE A 1 1094 ? -7.71961 64.46007 43.65384 1.000 80.92842 1094 PHE A N 1
ATOM 8836 C CA . PHE A 1 1094 ? -6.60301 65.39542 43.73285 1.000 83.78915 1094 PHE A CA 1
ATOM 8837 C C . PHE A 1 1094 ? -5.30317 64.79557 43.20563 1.000 88.62852 1094 PHE A C 1
ATOM 8838 O O . PHE A 1 1094 ? -4.22050 65.30009 43.52048 1.000 87.95739 1094 PHE A O 1
ATOM 8846 N N . ASN A 1 1095 ? -5.38324 63.73292 42.41293 1.000 87.34241 1095 ASN A N 1
ATOM 8847 C CA . ASN A 1 1095 ? -4.21125 63.09794 41.83061 1.000 93.51136 1095 ASN A CA 1
ATOM 8848 C C . ASN A 1 1095 ? -4.20283 63.29279 40.32031 1.000 83.20157 1095 ASN A C 1
ATOM 8849 O O . ASN A 1 1095 ? -5.20133 63.68088 39.70800 1.000 79.05098 1095 ASN A O 1
ATOM 8854 N N . GLU A 1 1096 ? -3.04330 63.01387 39.72189 1.000 78.76500 1096 GLU A N 1
ATOM 8855 C CA . GLU A 1 1096 ? -2.90528 63.10660 38.27431 1.000 73.69837 1096 GLU A CA 1
ATOM 8856 C C . GLU A 1 1096 ? -3.63153 61.98170 37.55011 1.000 74.04809 1096 GLU A C 1
ATOM 8857 O O . GLU A 1 1096 ? -3.92004 62.11576 36.35606 1.000 70.51779 1096 GLU A O 1
ATOM 8863 N N . PHE A 1 1097 ? -3.92962 60.87901 38.24042 1.000 75.52541 1097 PHE A N 1
ATOM 8864 C CA . PHE A 1 1097 ? -4.62676 59.75439 37.64273 1.000 72.50273 1097 PHE A CA 1
ATOM 8865 C C . PHE A 1 1097 ? -6.03772 59.63374 38.21125 1.000 73.49201 1097 PHE A C 1
ATOM 8866 O O . PHE A 1 1097 ? -6.28372 59.99960 39.36504 1.000 75.10594 1097 PHE A O 1
ATOM 8874 N N . PRO A 1 1098 ? -6.99181 59.13253 37.41976 1.000 69.88925 1098 PRO A N 1
ATOM 8875 C CA . PRO A 1 1098 ? -8.38307 59.07885 37.89293 1.000 67.48236 1098 PRO A CA 1
ATOM 8876 C C . PRO A 1 1098 ? -8.70201 57.89539 38.79128 1.000 70.63599 1098 PRO A C 1
ATOM 8877 O O . PRO A 1 1098 ? -9.66553 57.98032 39.56470 1.000 75.45218 1098 PRO A O 1
ATOM 8881 N N . ASN A 1 1099 ? -7.94585 56.80501 38.72010 1.000 73.70204 1099 ASN A N 1
ATOM 8882 C CA . ASN A 1 1099 ? -8.31337 55.57331 39.40710 1.000 71.39294 1099 ASN A CA 1
ATOM 8883 C C . ASN A 1 1099 ? -7.04581 54.76653 39.65582 1.000 75.55787 1099 ASN A C 1
ATOM 8884 O O . ASN A 1 1099 ? -5.99241 55.05878 39.07366 1.000 79.59893 1099 ASN A O 1
ATOM 8889 N N . PRO A 1 1100 ? -7.10672 53.75205 40.53173 1.000 76.05020 1100 PRO A N 1
ATOM 8890 C CA . PRO A 1 1100 ? -5.88557 52.97922 40.83023 1.000 73.36710 1100 PRO A CA 1
ATOM 8891 C C . PRO A 1 1100 ? -5.24338 52.33123 39.61563 1.000 74.36080 1100 PRO A C 1
ATOM 8892 O O . PRO A 1 1100 ? -4.01170 52.34509 39.49741 1.000 78.61160 1100 PRO A O 1
ATOM 8896 N N . ALA A 1 1101 ? -6.04072 51.75953 38.70945 1.000 71.34470 1101 ALA A N 1
ATOM 8897 C CA . ALA A 1 1101 ? -5.47182 51.05565 37.56371 1.000 71.09266 1101 ALA A CA 1
ATOM 8898 C C . ALA A 1 1101 ? -4.70717 52.00468 36.64919 1.000 68.69156 1101 ALA A C 1
ATOM 8899 O O . ALA A 1 1101 ? -3.66843 51.63269 36.09031 1.000 68.40333 1101 ALA A O 1
ATOM 8901 N N . ALA A 1 1102 ? -5.20427 53.23263 36.48073 1.000 66.77269 1102 ALA A N 1
ATOM 8902 C CA . ALA A 1 1102 ? -4.47752 54.21442 35.68184 1.000 63.96102 1102 ALA A CA 1
ATOM 8903 C C . ALA A 1 1102 ? -3.15652 54.58518 36.34035 1.000 61.36401 1102 ALA A C 1
ATOM 8904 O O . ALA A 1 1102 ? -2.14785 54.79385 35.65571 1.000 61.89847 1102 ALA A O 1
ATOM 8906 N N . HIS A 1 1103 ? -3.14360 54.67107 37.67153 1.000 59.80435 1103 HIS A N 1
ATOM 8907 C CA . HIS A 1 1103 ? -1.89864 54.93311 38.38357 1.000 60.08404 1103 HIS A CA 1
ATOM 8908 C C . HIS A 1 1103 ? -0.97579 53.72245 38.34465 1.000 64.94647 1103 HIS A C 1
ATOM 8909 O O . HIS A 1 1103 ? 0.23939 53.86793 38.17247 1.000 74.75007 1103 HIS A O 1
ATOM 8916 N N . ALA A 1 1104 ? -1.53413 52.51938 38.50360 1.000 71.20775 1104 ALA A N 1
ATOM 8917 C CA . ALA A 1 1104 ? -0.71334 51.31309 38.48759 1.000 70.46271 1104 ALA A CA 1
ATOM 8918 C C . ALA A 1 1104 ? -0.08384 51.07726 37.12126 1.000 70.28846 1104 ALA A C 1
ATOM 8919 O O . ALA A 1 1104 ? 0.99010 50.47155 37.02917 1.000 67.15842 1104 ALA A O 1
ATOM 8921 N N . LEU A 1 1105 ? -0.73012 51.54725 36.05332 1.000 72.46136 1105 LEU A N 1
ATOM 8922 C CA . LEU A 1 1105 ? -0.21148 51.32849 34.70770 1.000 71.17851 1105 LEU A CA 1
ATOM 8923 C C . LEU A 1 1105 ? 0.97386 52.23883 34.40819 1.000 68.96682 1105 LEU A C 1
ATOM 8924 O O . LEU A 1 1105 ? 1.98975 51.78806 33.86792 1.000 69.88289 1105 LEU A O 1
ATOM 8929 N N . HIS A 1 1106 ? 0.86295 53.52372 34.75396 1.000 69.71912 1106 HIS A N 1
ATOM 8930 C CA . HIS A 1 1106 ? 1.90101 54.47845 34.37706 1.000 64.22905 1106 HIS A CA 1
ATOM 8931 C C . HIS A 1 1106 ? 3.16895 54.28840 35.20134 1.000 61.37180 1106 HIS A C 1
ATOM 8932 O O . HIS A 1 1106 ? 4.27810 54.34607 34.65799 1.000 58.54820 1106 HIS A O 1
ATOM 8939 N N . VAL A 1 1107 ? 3.03317 54.06217 36.51104 1.000 61.66279 1107 VAL A N 1
ATOM 8940 C CA . VAL A 1 1107 ? 4.22233 53.87227 37.33763 1.000 66.53224 1107 VAL A CA 1
ATOM 8941 C C . VAL A 1 1107 ? 4.94133 52.58349 36.96075 1.000 74.58243 1107 VAL A C 1
ATOM 8942 O O . VAL A 1 1107 ? 6.15209 52.45394 37.17829 1.000 82.19910 1107 VAL A O 1
ATOM 8946 N N . THR A 1 1108 ? 4.22150 51.61564 36.38968 1.000 73.00066 1108 THR A N 1
ATOM 8947 C CA . THR A 1 1108 ? 4.86822 50.40340 35.89958 1.000 67.02263 1108 THR A CA 1
ATOM 8948 C C . THR A 1 1108 ? 5.63139 50.67938 34.60932 1.000 63.98861 1108 THR A C 1
ATOM 8949 O O . THR A 1 1108 ? 6.77790 50.24427 34.44826 1.000 67.66639 1108 THR A O 1
ATOM 8953 N N . CYS A 1 1109 ? 5.00776 51.40552 33.67687 1.000 60.61647 1109 CYS A N 1
ATOM 8954 C CA . CYS A 1 1109 ? 5.68641 51.76086 32.43447 1.000 66.95067 1109 CYS A CA 1
ATOM 8955 C C . CYS A 1 1109 ? 6.89032 52.65550 32.70082 1.000 68.32613 1109 CYS A C 1
ATOM 8956 O O . CYS A 1 1109 ? 7.94116 52.49849 32.06832 1.000 64.83690 1109 CYS A O 1
ATOM 8959 N N . VAL A 1 1110 ? 6.75542 53.59974 33.63610 1.000 69.02031 1110 VAL A N 1
ATOM 8960 C CA . VAL A 1 1110 ? 7.86423 54.49247 33.96537 1.000 59.40561 1110 VAL A CA 1
ATOM 8961 C C . VAL A 1 1110 ? 9.03791 53.70281 34.52948 1.000 60.70995 1110 VAL A C 1
ATOM 8962 O O . VAL A 1 1110 ? 10.19581 53.93263 34.15840 1.000 65.78132 1110 VAL A O 1
ATOM 8966 N N . GLU A 1 1111 ? 8.75985 52.75460 35.42727 1.000 61.63909 1111 GLU A N 1
ATOM 8967 C CA . GLU A 1 1111 ? 9.83315 51.95754 36.01274 1.000 63.26538 1111 GLU A CA 1
ATOM 8968 C C . GLU A 1 1111 ? 10.50689 51.08037 34.96459 1.000 69.20926 1111 GLU A C 1
ATOM 8969 O O . GLU A 1 1111 ? 11.73977 50.98824 34.92160 1.000 65.11608 1111 GLU A O 1
ATOM 8975 N N . LEU A 1 1112 ? 9.71389 50.43009 34.10808 1.000 72.88254 1112 LEU A N 1
ATOM 8976 C CA . LEU A 1 1112 ? 10.28502 49.59610 33.05497 1.000 77.35606 1112 LEU A CA 1
ATOM 8977 C C . LEU A 1 1112 ? 11.15730 50.40590 32.10653 1.000 76.03962 1112 LEU A C 1
ATOM 8978 O O . LEU A 1 1112 ? 12.15532 49.89108 31.58920 1.000 81.67178 1112 LEU A O 1
ATOM 8983 N N . MET A 1 1113 ? 10.80389 51.66921 31.86767 1.000 70.55433 1113 MET A N 1
ATOM 8984 C CA . MET A 1 1113 ? 11.62046 52.52106 31.01516 1.000 61.18395 1113 MET A CA 1
ATOM 8985 C C . MET A 1 1113 ? 12.83686 53.07676 31.74082 1.000 59.92060 1113 MET A C 1
ATOM 8986 O O . MET A 1 1113 ? 13.80552 53.46865 31.08334 1.000 56.31607 1113 MET A O 1
ATOM 8991 N N . ALA A 1 1114 ? 12.81443 53.11107 33.07321 1.000 61.91940 1114 ALA A N 1
ATOM 8992 C CA . ALA A 1 1114 ? 13.96592 53.56408 33.84156 1.000 63.38950 1114 ALA A CA 1
ATOM 8993 C C . ALA A 1 1114 ? 15.03814 52.49368 33.98890 1.000 65.43475 1114 ALA A C 1
ATOM 8994 O O . ALA A 1 1114 ? 16.14552 52.80792 34.43827 1.000 64.04477 1114 ALA A O 1
ATOM 8996 N N . LEU A 1 1115 ? 14.73981 51.24821 33.62999 1.000 70.80487 1115 LEU A N 1
ATOM 8997 C CA . LEU A 1 1115 ? 15.73093 50.18555 33.71566 1.000 67.97013 1115 LEU A CA 1
ATOM 8998 C C . LEU A 1 1115 ? 16.83264 50.39507 32.68520 1.000 65.78899 1115 LEU A C 1
ATOM 8999 O O . LEU A 1 1115 ? 16.57615 50.82072 31.55505 1.000 63.86192 1115 LEU A O 1
ATOM 9004 N N . ALA A 1 1116 ? 18.06857 50.08181 33.07923 1.000 65.28535 1116 ALA A N 1
ATOM 9005 C CA . ALA A 1 1116 ? 19.20723 50.08877 32.16050 1.000 66.67873 1116 ALA A CA 1
ATOM 9006 C C . ALA A 1 1116 ? 19.21266 48.87645 31.23973 1.000 72.23007 1116 ALA A C 1
ATOM 9007 O O . ALA A 1 1116 ? 20.26600 48.29465 30.96997 1.000 82.54601 1116 ALA A O 1
ATOM 9009 N N . VAL A 1 1117 ? 18.03875 48.47234 30.75982 1.000 68.88211 1117 VAL A N 1
ATOM 9010 C CA . VAL A 1 1117 ? 17.87685 47.31153 29.89501 1.000 68.60577 1117 VAL A CA 1
ATOM 9011 C C . VAL A 1 1117 ? 17.17577 47.76289 28.62090 1.000 67.43785 1117 VAL A C 1
ATOM 9012 O O . VAL A 1 1117 ? 16.25513 48.58641 28.66803 1.000 71.79295 1117 VAL A O 1
ATOM 9016 N N . SER A 1 1118 ? 17.61003 47.22363 27.48347 1.000 69.70698 1118 SER A N 1
ATOM 9017 C CA . SER A 1 1118 ? 17.06589 47.64203 26.19928 1.000 67.83119 1118 SER A CA 1
ATOM 9018 C C . SER A 1 1118 ? 15.58348 47.28939 26.09187 1.000 69.50118 1118 SER A C 1
ATOM 9019 O O . SER A 1 1118 ? 15.05291 46.46762 26.84347 1.000 70.30431 1118 SER A O 1
ATOM 9022 N N . GLY A 1 1119 ? 14.91226 47.93067 25.13321 1.000 63.44296 1119 GLY A N 1
ATOM 9023 C CA . GLY A 1 1119 ? 13.49797 47.66281 24.93056 1.000 63.59517 1119 GLY A CA 1
ATOM 9024 C C . GLY A 1 1119 ? 13.22967 46.24833 24.45271 1.000 71.27648 1119 GLY A C 1
ATOM 9025 O O . GLY A 1 1119 ? 12.21607 45.64361 24.81317 1.000 77.83550 1119 GLY A O 1
ATOM 9026 N N . LYS A 1 1120 ? 14.13091 45.69975 23.63620 1.000 69.59542 1120 LYS A N 1
ATOM 9027 C CA . LYS A 1 1120 ? 13.95185 44.33409 23.15299 1.000 65.53682 1120 LYS A CA 1
ATOM 9028 C C . LYS A 1 1120 ? 14.03565 43.33366 24.29946 1.000 70.65238 1120 LYS A C 1
ATOM 9029 O O . LYS A 1 1120 ? 13.21811 42.41119 24.39691 1.000 67.68611 1120 LYS A O 1
ATOM 9035 N N . GLU A 1 1121 ? 15.01995 43.50576 25.18395 1.000 70.46944 1121 GLU A N 1
ATOM 9036 C CA . GLU A 1 1121 ? 15.18397 42.57829 26.29797 1.000 67.62753 1121 GLU A CA 1
ATOM 9037 C C . GLU A 1 1121 ? 14.05310 42.72124 27.30942 1.000 72.60565 1121 GLU A C 1
ATOM 9038 O O . GLU A 1 1121 ? 13.57982 41.72172 27.86179 1.000 74.55975 1121 GLU A O 1
ATOM 9044 N N . VAL A 1 1122 ? 13.60349 43.95275 27.56232 1.000 74.69980 1122 VAL A N 1
ATOM 9045 C CA . VAL A 1 1122 ? 12.49274 44.16301 28.48812 1.000 71.63232 1122 VAL A CA 1
ATOM 9046 C C . VAL A 1 1122 ? 11.19586 43.62976 27.89310 1.000 66.61362 1122 VAL A C 1
ATOM 9047 O O . VAL A 1 1122 ? 10.41374 42.95505 28.57324 1.000 66.50774 1122 VAL A O 1
ATOM 9051 N N . GLY A 1 1123 ? 10.94675 43.92833 26.61569 1.000 67.38513 1123 GLY A N 1
ATOM 9052 C CA . GLY A 1 1123 ? 9.72821 43.45337 25.97866 1.000 68.59048 1123 GLY A CA 1
ATOM 9053 C C . GLY A 1 1123 ? 9.63018 41.93976 25.95248 1.000 73.70791 1123 GLY A C 1
ATOM 9054 O O . GLY A 1 1123 ? 8.55912 41.37373 26.18379 1.000 76.14404 1123 GLY A O 1
ATOM 9055 N N . ASN A 1 1124 ? 10.74724 41.26280 25.67184 1.000 70.03544 1124 ASN A N 1
ATOM 9056 C CA . ASN A 1 1124 ? 10.75240 39.80397 25.69922 1.000 72.97392 1124 ASN A CA 1
ATOM 9057 C C . ASN A 1 1124 ? 10.58053 39.26645 27.11367 1.000 73.36062 1124 ASN A C 1
ATOM 9058 O O . ASN A 1 1124 ? 9.96689 38.20979 27.30145 1.000 68.77095 1124 ASN A O 1
ATOM 9063 N N . ALA A 1 1125 ? 11.11346 39.97028 28.11556 1.000 72.37391 1125 ALA A N 1
ATOM 9064 C CA . ALA A 1 1125 ? 10.92955 39.53737 29.49658 1.000 66.61847 1125 ALA A CA 1
ATOM 9065 C C . ALA A 1 1125 ? 9.46698 39.62828 29.90957 1.000 75.35197 1125 ALA A C 1
ATOM 9066 O O . ALA A 1 1125 ? 8.98122 38.79469 30.68319 1.000 80.76488 1125 ALA A O 1
ATOM 9068 N N . LEU A 1 1126 ? 8.75158 40.63619 29.40542 1.000 70.99110 1126 LEU A N 1
ATOM 9069 C CA . LEU A 1 1126 ? 7.31940 40.73475 29.66643 1.000 68.49125 1126 LEU A CA 1
ATOM 9070 C C . LEU A 1 1126 ? 6.57420 39.55360 29.05860 1.000 65.98786 1126 LEU A C 1
ATOM 9071 O O . LEU A 1 1126 ? 5.70126 38.95814 29.69949 1.000 72.29717 1126 LEU A O 1
ATOM 9076 N N . LEU A 1 1127 ? 6.91018 39.19879 27.81570 1.000 61.94674 1127 LEU A N 1
ATOM 9077 C CA . LEU A 1 1127 ? 6.25369 38.07172 27.16150 1.000 67.11411 1127 LEU A CA 1
ATOM 9078 C C . LEU A 1 1127 ? 6.57285 36.75251 27.85477 1.000 69.74454 1127 LEU A C 1
ATOM 9079 O O . LEU A 1 1127 ? 5.74136 35.83844 27.85811 1.000 76.48258 1127 LEU A O 1
ATOM 9084 N N . ASN A 1 1128 ? 7.76173 36.63371 28.44840 1.000 63.49230 1128 ASN A N 1
ATOM 9085 C CA . ASN A 1 1128 ? 8.15023 35.41442 29.14622 1.000 69.79129 1128 ASN A CA 1
ATOM 9086 C C . ASN A 1 1128 ? 7.47684 35.26259 30.50488 1.000 75.71679 1128 ASN A C 1
ATOM 9087 O O . ASN A 1 1128 ? 7.59547 34.19589 31.11897 1.000 75.60783 1128 ASN A O 1
ATOM 9092 N N . VAL A 1 1129 ? 6.78462 36.29678 30.99070 1.000 77.90741 1129 VAL A N 1
ATOM 9093 C CA . VAL A 1 1129 ? 6.01889 36.16210 32.22591 1.000 78.60723 1129 VAL A CA 1
ATOM 9094 C C . VAL A 1 1129 ? 4.87737 35.17052 32.03634 1.000 84.98404 1129 VAL A C 1
ATOM 9095 O O . VAL A 1 1129 ? 4.47433 34.48257 32.98295 1.000 91.42357 1129 VAL A O 1
ATOM 9099 N N . VAL A 1 1130 ? 4.35889 35.05464 30.81240 1.000 82.48063 1130 VAL A N 1
ATOM 9100 C CA . VAL A 1 1130 ? 3.21261 34.20873 30.51663 1.000 78.23477 1130 VAL A CA 1
ATOM 9101 C C . VAL A 1 1130 ? 3.56616 33.08166 29.55359 1.000 84.65479 1130 VAL A C 1
ATOM 9102 O O . VAL A 1 1130 ? 3.08826 31.95133 29.71306 1.000 90.69873 1130 VAL A O 1
ATOM 9106 N N . LEU A 1 1131 ? 4.41039 33.35614 28.55721 1.000 80.81010 1131 LEU A N 1
ATOM 9107 C CA . LEU A 1 1131 ? 4.73964 32.36670 27.53524 1.000 76.69282 1131 LEU A CA 1
ATOM 9108 C C . LEU A 1 1131 ? 5.76370 31.33804 27.99476 1.000 86.96910 1131 LEU A C 1
ATOM 9109 O O . LEU A 1 1131 ? 6.10172 30.44147 27.21572 1.000 91.74502 1131 LEU A O 1
ATOM 9114 N N . LYS A 1 1132 ? 6.26367 31.43719 29.22326 1.000 91.83010 1132 LYS A N 1
ATOM 9115 C CA . LYS A 1 1132 ? 7.17157 30.44323 29.77579 1.000 98.50008 1132 LYS A CA 1
ATOM 9116 C C . LYS A 1 1132 ? 6.66623 30.01687 31.14491 1.000 110.90529 1132 LYS A C 1
ATOM 9117 O O . LYS A 1 1132 ? 6.21568 30.85266 31.93437 1.000 107.69318 1132 LYS A O 1
ATOM 9123 N N . SER A 1 1133 ? 6.73318 28.71062 31.41317 1.000 129.80738 1133 SER A N 1
ATOM 9124 C CA . SER A 1 1133 ? 6.24198 28.14075 32.66362 1.000 137.04909 1133 SER A CA 1
ATOM 9125 C C . SER A 1 1133 ? 6.87758 28.82999 33.86325 1.000 135.80355 1133 SER A C 1
ATOM 9126 O O . SER A 1 1133 ? 8.05114 28.60101 34.17324 1.000 137.61982 1133 SER A O 1
ATOM 9129 N N . GLN A 1 1134 ? 6.10519 29.67460 34.54383 1.000 128.69320 1134 GLN A N 1
ATOM 9130 C CA . GLN A 1 1134 ? 6.62858 30.52811 35.59470 1.000 123.19569 1134 GLN A CA 1
ATOM 9131 C C . GLN A 1 1134 ? 5.79424 30.36358 36.85900 1.000 121.87533 1134 GLN A C 1
ATOM 9132 O O . GLN A 1 1134 ? 4.55300 30.41133 36.79331 1.000 118.57196 1134 GLN A O 1
ATOM 9138 N N . PRO A 1 1135 ? 6.42028 30.16464 38.01565 1.000 125.13673 1135 PRO A N 1
ATOM 9139 C CA . PRO A 1 1135 ? 5.68032 30.24244 39.27858 1.000 125.68248 1135 PRO A CA 1
ATOM 9140 C C . PRO A 1 1135 ? 5.32223 31.68625 39.59693 1.000 127.89888 1135 PRO A C 1
ATOM 9141 O O . PRO A 1 1135 ? 5.70306 32.62196 38.88971 1.000 130.51799 1135 PRO A O 1
ATOM 9145 N N . LEU A 1 1136 ? 4.55032 31.85033 40.67580 1.000 124.52930 1136 LEU A N 1
ATOM 9146 C CA . LEU A 1 1136 ? 4.02965 33.14169 41.12523 1.000 120.30989 1136 LEU A CA 1
ATOM 9147 C C . LEU A 1 1136 ? 2.98727 33.68696 40.15087 1.000 110.16516 1136 LEU A C 1
ATOM 9148 O O . LEU A 1 1136 ? 2.13277 34.49036 40.53815 1.000 105.49140 1136 LEU A O 1
ATOM 9153 N N . VAL A 1 1137 ? 3.04660 33.26084 38.89239 1.000 105.53530 1137 VAL A N 1
ATOM 9154 C CA . VAL A 1 1137 ? 2.01031 33.55712 37.90702 1.000 103.00644 1137 VAL A CA 1
ATOM 9155 C C . VAL A 1 1137 ? 1.11117 32.33150 37.80815 1.000 106.94971 1137 VAL A C 1
ATOM 9156 O O . VAL A 1 1137 ? 1.41881 31.39718 37.05321 1.000 109.99397 1137 VAL A O 1
ATOM 9160 N N . PRO A 1 1138 ? 0.00481 32.28075 38.55048 1.000 108.02532 1138 PRO A N 1
ATOM 9161 C CA . PRO A 1 1138 ? -0.81702 31.06454 38.56442 1.000 112.75604 1138 PRO A CA 1
ATOM 9162 C C . PRO A 1 1138 ? -1.63041 30.93775 37.28488 1.000 117.18714 1138 PRO A C 1
ATOM 9163 O O . PRO A 1 1138 ? -2.23632 31.90541 36.81740 1.000 118.16984 1138 PRO A O 1
ATOM 9167 N N . ARG A 1 1139 ? -1.64188 29.73204 36.72232 1.000 122.70872 1139 ARG A N 1
ATOM 9168 C CA . ARG A 1 1139 ? -2.52452 29.43621 35.60762 1.000 128.47770 1139 ARG A CA 1
ATOM 9169 C C . ARG A 1 1139 ? -3.97468 29.49808 36.08355 1.000 129.40173 1139 ARG A C 1
ATOM 9170 O O . ARG A 1 1139 ? -4.26096 29.79963 37.24634 1.000 135.66543 1139 ARG A O 1
ATOM 9178 N N . GLU A 1 1140 ? -4.90163 29.22111 35.15994 1.000 123.64740 1140 GLU A N 1
ATOM 9179 C CA . GLU A 1 1140 ? -6.34545 29.34925 35.36905 1.000 118.87705 1140 GLU A CA 1
ATOM 9180 C C . GLU A 1 1140 ? -6.75478 30.81483 35.50328 1.000 108.63026 1140 GLU A C 1
ATOM 9181 O O . GLU A 1 1140 ? -7.94171 31.14488 35.41142 1.000 109.04149 1140 GLU A O 1
ATOM 9187 N N . ASN A 1 1141 ? -5.77820 31.69943 35.71848 1.000 98.57604 1141 ASN A N 1
ATOM 9188 C CA . ASN A 1 1141 ? -5.98152 33.14305 35.75529 1.000 87.67987 1141 ASN A CA 1
ATOM 9189 C C . ASN A 1 1141 ? -5.03530 33.83059 34.77663 1.000 83.74962 1141 ASN A C 1
ATOM 9190 O O . ASN A 1 1141 ? -4.64969 34.98647 34.97282 1.000 83.93848 1141 ASN A O 1
ATOM 9195 N N . ILE A 1 1142 ? -4.65978 33.12402 33.70759 1.000 78.27827 1142 ILE A N 1
ATOM 9196 C CA . ILE A 1 1142 ? -3.63232 33.61599 32.80072 1.000 74.40780 1142 ILE A CA 1
ATOM 9197 C C . ILE A 1 1142 ? -4.12948 34.77365 31.94422 1.000 80.98229 1142 ILE A C 1
ATOM 9198 O O . ILE A 1 1142 ? -3.31804 35.57071 31.45842 1.000 87.56299 1142 ILE A O 1
ATOM 9203 N N . THR A 1 1143 ? -5.44518 34.90091 31.75323 1.000 75.11120 1143 THR A N 1
ATOM 9204 C CA . THR A 1 1143 ? -5.96129 35.98474 30.92271 1.000 77.96177 1143 THR A CA 1
ATOM 9205 C C . THR A 1 1143 ? -5.81605 37.33187 31.61986 1.000 79.81593 1143 THR A C 1
ATOM 9206 O O . THR A 1 1143 ? -5.52235 38.34336 30.97173 1.000 80.57879 1143 THR A O 1
ATOM 9210 N N . ALA A 1 1144 ? -6.01585 37.36676 32.93999 1.000 76.98650 1144 ALA A N 1
ATOM 9211 C CA . ALA A 1 1144 ? -5.78535 38.60069 33.68305 1.000 68.45357 1144 ALA A CA 1
ATOM 9212 C C . ALA A 1 1144 ? -4.33272 39.04536 33.58203 1.000 66.48308 1144 ALA A C 1
ATOM 9213 O O . ALA A 1 1144 ? -4.04834 40.24876 33.59579 1.000 72.44331 1144 ALA A O 1
ATOM 9215 N N . TRP A 1 1145 ? -3.40366 38.09262 33.47521 1.000 62.52457 1145 TRP A N 1
ATOM 9216 C CA . TRP A 1 1145 ? -1.99905 38.43094 33.27793 1.000 60.11513 1145 TRP A CA 1
ATOM 9217 C C . TRP A 1 1145 ? -1.72189 38.84891 31.83892 1.000 60.78350 1145 TRP A C 1
ATOM 9218 O O . TRP A 1 1145 ? -0.96554 39.79750 31.60218 1.000 67.01277 1145 TRP A O 1
ATOM 9229 N N . MET A 1 1146 ? -2.31727 38.15201 30.86656 1.000 57.19856 1146 MET A N 1
ATOM 9230 C CA . MET A 1 1146 ? -2.17473 38.56784 29.47533 1.000 62.30247 1146 MET A CA 1
ATOM 9231 C C . MET A 1 1146 ? -2.80455 39.93307 29.23698 1.000 68.77252 1146 MET A C 1
ATOM 9232 O O . MET A 1 1146 ? -2.31384 40.70529 28.40479 1.000 68.88810 1146 MET A O 1
ATOM 9237 N N . ASN A 1 1147 ? -3.88701 40.24464 29.95437 1.000 65.77234 1147 ASN A N 1
ATOM 9238 C CA . ASN A 1 1147 ? -4.50422 41.56066 29.83414 1.000 62.78457 1147 ASN A CA 1
ATOM 9239 C C . ASN A 1 1147 ? -3.56117 42.65289 30.32102 1.000 68.18759 1147 ASN A C 1
ATOM 9240 O O . ASN A 1 1147 ? -3.43591 43.70620 29.68494 1.000 66.24995 1147 ASN A O 1
ATOM 9245 N N . ALA A 1 1148 ? -2.88006 42.41368 31.44434 1.000 68.02340 1148 ALA A N 1
ATOM 9246 C CA . ALA A 1 1148 ? -1.99232 43.42680 32.00472 1.000 68.57474 1148 ALA A CA 1
ATOM 9247 C C . ALA A 1 1148 ? -0.75166 43.61709 31.14301 1.000 80.73356 1148 ALA A C 1
ATOM 9248 O O . ALA A 1 1148 ? -0.31747 44.75258 30.91515 1.000 88.54023 1148 ALA A O 1
ATOM 9250 N N . ILE A 1 1149 ? -0.16234 42.51862 30.66400 1.000 79.90830 1149 ILE A N 1
ATOM 9251 C CA . ILE A 1 1149 ? 0.99661 42.62232 29.78123 1.000 74.91387 1149 ILE A CA 1
ATOM 9252 C C . ILE A 1 1149 ? 0.63601 43.40264 28.52562 1.000 69.11867 1149 ILE A C 1
ATOM 9253 O O . ILE A 1 1149 ? 1.41205 44.24241 28.05304 1.000 66.08955 1149 ILE A O 1
ATOM 9258 N N . GLY A 1 1150 ? -0.55004 43.14439 27.97178 1.000 67.82391 1150 GLY A N 1
ATOM 9259 C CA . GLY A 1 1150 ? -0.98685 43.89235 26.80499 1.000 62.32814 1150 GLY A CA 1
ATOM 9260 C C . GLY A 1 1150 ? -1.08127 45.38005 27.07799 1.000 68.49681 1150 GLY A C 1
ATOM 9261 O O . GLY A 1 1150 ? -0.60020 46.19856 26.29339 1.000 81.13470 1150 GLY A O 1
ATOM 9262 N N . LEU A 1 1151 ? -1.69180 45.74853 28.20732 1.000 63.14055 1151 LEU A N 1
ATOM 9263 C CA . LEU A 1 1151 ? -1.79821 47.15917 28.56839 1.000 64.41375 1151 LEU A CA 1
ATOM 9264 C C . LEU A 1 1151 ? -0.42724 47.77732 28.80773 1.000 68.94384 1151 LEU A C 1
ATOM 9265 O O . LEU A 1 1151 ? -0.17464 48.92031 28.40937 1.000 72.61320 1151 LEU A O 1
ATOM 9270 N N . ILE A 1 1152 ? 0.47053 47.03836 29.45963 1.000 71.73523 1152 ILE A N 1
ATOM 9271 C CA . ILE A 1 1152 ? 1.77499 47.59138 29.80930 1.000 65.89629 1152 ILE A CA 1
ATOM 9272 C C . ILE A 1 1152 ? 2.64163 47.75544 28.56648 1.000 68.75972 1152 ILE A C 1
ATOM 9273 O O . ILE A 1 1152 ? 3.20993 48.82660 28.32387 1.000 71.67346 1152 ILE A O 1
ATOM 9278 N N . ILE A 1 1153 ? 2.75578 46.69906 27.75886 1.000 66.76517 1153 ILE A N 1
ATOM 9279 C CA . ILE A 1 1153 ? 3.68970 46.73188 26.63847 1.000 68.46328 1153 ILE A CA 1
ATOM 9280 C C . ILE A 1 1153 ? 3.17762 47.57864 25.47892 1.000 67.37437 1153 ILE A C 1
ATOM 9281 O O . ILE A 1 1153 ? 3.98642 48.07812 24.68646 1.000 64.49004 1153 ILE A O 1
ATOM 9286 N N . THR A 1 1154 ? 1.86114 47.76963 25.35676 1.000 66.36302 1154 THR A N 1
ATOM 9287 C CA . THR A 1 1154 ? 1.34232 48.62069 24.29346 1.000 65.37803 1154 THR A CA 1
ATOM 9288 C C . THR A 1 1154 ? 1.53270 50.09981 24.59335 1.000 63.61548 1154 THR A C 1
ATOM 9289 O O . THR A 1 1154 ? 1.43306 50.92154 23.67589 1.000 63.45538 1154 THR A O 1
ATOM 9293 N N . ALA A 1 1155 ? 1.80155 50.45446 25.84908 1.000 61.95666 1155 ALA A N 1
ATOM 9294 C CA . ALA A 1 1155 ? 2.07211 51.83343 26.22563 1.000 56.92921 1155 ALA A CA 1
ATOM 9295 C C . ALA A 1 1155 ? 3.55680 52.16691 26.20911 1.000 65.34965 1155 ALA A C 1
ATOM 9296 O O . ALA A 1 1155 ? 3.91331 53.34616 26.30177 1.000 66.29729 1155 ALA A O 1
ATOM 9298 N N . LEU A 1 1156 ? 4.42032 51.16460 26.09392 1.000 66.62117 1156 LEU A N 1
ATOM 9299 C CA . LEU A 1 1156 ? 5.85442 51.37466 26.02372 1.000 58.50290 1156 LEU A CA 1
ATOM 9300 C C . LEU A 1 1156 ? 6.26674 51.71142 24.59318 1.000 58.66152 1156 LEU A C 1
ATOM 9301 O O . LEU A 1 1156 ? 5.50592 51.48118 23.65036 1.000 58.30011 1156 LEU A O 1
ATOM 9306 N N . PRO A 1 1157 ? 7.45935 52.27846 24.40314 1.000 60.94575 1157 PRO A N 1
ATOM 9307 C CA . PRO A 1 1157 ? 7.91670 52.60040 23.04442 1.000 57.13946 1157 PRO A CA 1
ATOM 9308 C C . PRO A 1 1157 ? 7.99298 51.36562 22.15578 1.000 60.65168 1157 PRO A C 1
ATOM 9309 O O . PRO A 1 1157 ? 7.93607 50.22101 22.60941 1.000 56.93332 1157 PRO A O 1
ATOM 9313 N N . GLU A 1 1158 ? 8.13368 51.62385 20.85466 1.000 60.65283 1158 GLU A N 1
ATOM 9314 C CA . GLU A 1 1158 ? 8.14137 50.54387 19.86982 1.000 61.55557 1158 GLU A CA 1
ATOM 9315 C C . GLU A 1 1158 ? 9.19154 49.46511 20.12798 1.000 73.46896 1158 GLU A C 1
ATOM 9316 O O . GLU A 1 1158 ? 8.86300 48.27841 19.95183 1.000 72.04485 1158 GLU A O 1
ATOM 9322 N N . PRO A 1 1159 ? 10.44175 49.77520 20.53212 1.000 72.75397 1159 PRO A N 1
ATOM 9323 C CA . PRO A 1 1159 ? 11.40460 48.69569 20.79670 1.000 66.04322 1159 PRO A CA 1
ATOM 9324 C C . PRO A 1 1159 ? 10.93648 47.67825 21.82654 1.000 71.59341 1159 PRO A C 1
ATOM 9325 O O . PRO A 1 1159 ? 11.51328 46.59343 21.92339 1.000 76.84655 1159 PRO A O 1
ATOM 9329 N N . TYR A 1 1160 ? 9.90009 48.01229 22.59563 1.000 68.45239 1160 TYR A N 1
ATOM 9330 C CA . TYR A 1 1160 ? 9.36614 47.10040 23.60265 1.000 63.71056 1160 TYR A CA 1
ATOM 9331 C C . TYR A 1 1160 ? 8.32077 46.15285 23.01535 1.000 63.68524 1160 TYR A C 1
ATOM 9332 O O . TYR A 1 1160 ? 8.47612 44.92946 23.08557 1.000 67.75597 1160 TYR A O 1
ATOM 9341 N N . TRP A 1 1161 ? 7.25560 46.70081 22.42763 1.000 55.13862 1161 TRP A N 1
ATOM 9342 C CA . TRP A 1 1161 ? 6.17408 45.86138 21.92509 1.000 61.29916 1161 TRP A CA 1
ATOM 9343 C C . TRP A 1 1161 ? 6.43735 45.30205 20.53349 1.000 65.23255 1161 TRP A C 1
ATOM 9344 O O . TRP A 1 1161 ? 5.61867 44.51904 20.04082 1.000 72.34730 1161 TRP A O 1
ATOM 9355 N N . ILE A 1 1162 ? 7.54620 45.67085 19.88723 1.000 66.56596 1162 ILE A N 1
ATOM 9356 C CA . ILE A 1 1162 ? 7.83721 45.11510 18.57152 1.000 63.11167 1162 ILE A CA 1
ATOM 9357 C C . ILE A 1 1162 ? 8.23427 43.64865 18.66304 1.000 59.91071 1162 ILE A C 1
ATOM 9358 O O . ILE A 1 1162 ? 8.08426 42.90819 17.68398 1.000 61.31381 1162 ILE A O 1
ATOM 9363 N N . VAL A 1 1163 ? 8.71977 43.20156 19.82549 1.000 56.42282 1163 VAL A N 1
ATOM 9364 C CA . VAL A 1 1163 ? 9.21563 41.83709 19.97050 1.000 56.89222 1163 VAL A CA 1
ATOM 9365 C C . VAL A 1 1163 ? 8.12812 40.78848 19.81094 1.000 60.89663 1163 VAL A C 1
ATOM 9366 O O . VAL A 1 1163 ? 8.44565 39.60099 19.68554 1.000 67.21881 1163 VAL A O 1
ATOM 9370 N N . LEU A 1 1164 ? 6.85435 41.19048 19.81814 1.000 57.47958 1164 LEU A N 1
ATOM 9371 C CA . LEU A 1 1164 ? 5.78400 40.23341 19.56375 1.000 62.97465 1164 LEU A CA 1
ATOM 9372 C C . LEU A 1 1164 ? 5.91299 39.61588 18.17882 1.000 70.79936 1164 LEU A C 1
ATOM 9373 O O . LEU A 1 1164 ? 5.56988 38.44351 17.98653 1.000 74.19737 1164 LEU A O 1
ATOM 9378 N N . HIS A 1 1165 ? 6.41268 40.38376 17.20716 1.000 68.34045 1165 HIS A N 1
ATOM 9379 C CA . HIS A 1 1165 ? 6.60268 39.84815 15.86368 1.000 65.03363 1165 HIS A CA 1
ATOM 9380 C C . HIS A 1 1165 ? 7.64928 38.74233 15.85890 1.000 71.20837 1165 HIS A C 1
ATOM 9381 O O . HIS A 1 1165 ? 7.49387 37.73333 15.16090 1.000 75.77367 1165 HIS A O 1
ATOM 9388 N N . ASP A 1 1166 ? 8.72341 38.91393 16.63459 1.000 69.45358 1166 ASP A N 1
ATOM 9389 C CA . ASP A 1 1166 ? 9.72846 37.86197 16.74929 1.000 71.02963 1166 ASP A CA 1
ATOM 9390 C C . ASP A 1 1166 ? 9.15073 36.61774 17.40887 1.000 73.97577 1166 ASP A C 1
ATOM 9391 O O . ASP A 1 1166 ? 9.47290 35.49148 17.01311 1.000 86.36327 1166 ASP A O 1
ATOM 9396 N N . ARG A 1 1167 ? 8.29164 36.80207 18.41353 1.000 66.95166 1167 ARG A N 1
ATOM 9397 C CA . ARG A 1 1167 ? 7.75205 35.66201 19.14444 1.000 63.37671 1167 ARG A CA 1
ATOM 9398 C C . ARG A 1 1167 ? 6.76286 34.86659 18.30177 1.000 67.55069 1167 ARG A C 1
ATOM 9399 O O . ARG A 1 1167 ? 6.62066 33.65405 18.49623 1.000 71.20256 1167 ARG A O 1
ATOM 9407 N N . ILE A 1 1168 ? 6.07582 35.52282 17.36555 1.000 62.54633 1168 ILE A N 1
ATOM 9408 C CA . ILE A 1 1168 ? 5.14038 34.81257 16.49957 1.000 60.14057 1168 ILE A CA 1
ATOM 9409 C C . ILE A 1 1168 ? 5.89275 33.94657 15.49583 1.000 68.09055 1168 ILE A C 1
ATOM 9410 O O . ILE A 1 1168 ? 5.50403 32.80277 15.22764 1.000 71.95019 1168 ILE A O 1
ATOM 9415 N N . VAL A 1 1169 ? 6.98386 34.47199 14.93204 1.000 65.68787 1169 VAL A N 1
ATOM 9416 C CA . VAL A 1 1169 ? 7.76531 33.71129 13.95964 1.000 63.58777 1169 VAL A CA 1
ATOM 9417 C C . VAL A 1 1169 ? 8.33138 32.44938 14.59758 1.000 72.90710 1169 VAL A C 1
ATOM 9418 O O . VAL A 1 1169 ? 8.38319 31.38606 13.96641 1.000 82.06518 1169 VAL A O 1
ATOM 9422 N N . SER A 1 1170 ? 8.76071 32.54405 15.85933 1.000 68.72453 1170 SER A N 1
ATOM 9423 C CA . SER A 1 1170 ? 9.25569 31.36476 16.56207 1.000 69.87395 1170 SER A CA 1
ATOM 9424 C C . SER A 1 1170 ? 8.17172 30.30442 16.70669 1.000 75.08931 1170 SER A C 1
ATOM 9425 O O . SER A 1 1170 ? 8.47545 29.10665 16.73459 1.000 82.92009 1170 SER A O 1
ATOM 9428 N N . VAL A 1 1171 ? 6.90779 30.72094 16.79719 1.000 73.16891 1171 VAL A N 1
ATOM 9429 C CA . VAL A 1 1171 ? 5.81088 29.76035 16.83045 1.000 71.32808 1171 VAL A CA 1
ATOM 9430 C C . VAL A 1 1171 ? 5.45468 29.29218 15.42266 1.000 78.52625 1171 VAL A C 1
ATOM 9431 O O . VAL A 1 1171 ? 5.07861 28.13029 15.22847 1.000 82.91614 1171 VAL A O 1
ATOM 9435 N N . ILE A 1 1172 ? 5.57108 30.17291 14.42531 1.000 79.55895 1172 ILE A N 1
ATOM 9436 C CA . ILE A 1 1172 ? 5.27785 29.78806 13.04642 1.000 77.22251 1172 ILE A CA 1
ATOM 9437 C C . ILE A 1 1172 ? 6.18417 28.64412 12.60575 1.000 83.01489 1172 ILE A C 1
ATOM 9438 O O . ILE A 1 1172 ? 5.75869 27.73778 11.87818 1.000 82.49058 1172 ILE A O 1
ATOM 9443 N N . SER A 1 1173 ? 7.43603 28.65307 13.05647 1.000 86.31135 1173 SER A N 1
ATOM 9444 C CA . SER A 1 1173 ? 8.40158 27.61980 12.71102 1.000 89.98761 1173 SER A CA 1
ATOM 9445 C C . SER A 1 1173 ? 8.45557 26.49079 13.73562 1.000 89.25872 1173 SER A C 1
ATOM 9446 O O . SER A 1 1173 ? 9.38916 25.68328 13.69918 1.000 89.02189 1173 SER A O 1
ATOM 9449 N N . SER A 1 1174 ? 7.48404 26.41436 14.64093 1.000 91.31001 1174 SER A N 1
ATOM 9450 C CA . SER A 1 1174 ? 7.48360 25.39061 15.67276 1.000 91.93682 1174 SER A CA 1
ATOM 9451 C C . SER A 1 1174 ? 7.02118 24.05130 15.10698 1.000 89.58895 1174 SER A C 1
ATOM 9452 O O . SER A 1 1174 ? 6.34095 24.00073 14.07937 1.000 86.84507 1174 SER A O 1
ATOM 9455 N N . PRO A 1 1175 ? 7.38645 22.94394 15.75985 1.000 91.85628 1175 PRO A N 1
ATOM 9456 C CA . PRO A 1 1175 ? 6.92835 21.62783 15.28314 1.000 89.56270 1175 PRO A CA 1
ATOM 9457 C C . PRO A 1 1175 ? 5.41754 21.46525 15.27461 1.000 92.20135 1175 PRO A C 1
ATOM 9458 O O . PRO A 1 1175 ? 4.90908 20.63011 14.51756 1.000 92.91131 1175 PRO A O 1
ATOM 9462 N N . SER A 1 1176 ? 4.68248 22.22834 16.08824 1.000 91.79368 1176 SER A N 1
ATOM 9463 C CA . SER A 1 1176 ? 3.22796 22.10401 16.09796 1.000 93.46964 1176 SER A CA 1
ATOM 9464 C C . SER A 1 1176 ? 2.61181 22.53836 14.77498 1.000 93.14407 1176 SER A C 1
ATOM 9465 O O . SER A 1 1176 ? 1.60486 21.96439 14.34512 1.000 94.08466 1176 SER A O 1
ATOM 9468 N N . LEU A 1 1177 ? 3.19387 23.54195 14.11881 1.000 91.80281 1177 LEU A N 1
ATOM 9469 C CA . LEU A 1 1177 ? 2.65662 24.05377 12.86611 1.000 85.37919 1177 LEU A CA 1
ATOM 9470 C C . LEU A 1 1177 ? 3.42274 23.57994 11.63926 1.000 82.98215 1177 LEU A C 1
ATOM 9471 O O . LEU A 1 1177 ? 2.86963 23.61339 10.53454 1.000 76.05595 1177 LEU A O 1
ATOM 9476 N N . THR A 1 1178 ? 4.66958 23.13833 11.80243 1.000 90.23089 1178 THR A N 1
ATOM 9477 C CA . THR A 1 1178 ? 5.47629 22.69664 10.67282 1.000 92.93213 1178 THR A CA 1
ATOM 9478 C C . THR A 1 1178 ? 5.36341 21.20308 10.40092 1.000 105.39584 1178 THR A C 1
ATOM 9479 O O . THR A 1 1178 ? 5.69641 20.76421 9.29400 1.000 107.44261 1178 THR A O 1
ATOM 9483 N N . SER A 1 1179 ? 4.90945 20.41657 11.37298 1.000 116.85619 1179 SER A N 1
ATOM 9484 C CA . SER A 1 1179 ? 4.76113 18.98535 11.16481 1.000 125.03141 1179 SER A CA 1
ATOM 9485 C C . SER A 1 1179 ? 3.64003 18.69943 10.16948 1.000 136.32031 1179 SER A C 1
ATOM 9486 O O . SER A 1 1179 ? 2.74764 19.52042 9.93890 1.000 132.51989 1179 SER A O 1
ATOM 9489 N N . GLU A 1 1180 ? 3.69746 17.50849 9.57286 1.000 151.77463 1180 GLU A N 1
ATOM 9490 C CA . GLU A 1 1180 ? 2.69804 17.06821 8.60849 1.000 156.59112 1180 GLU A CA 1
ATOM 9491 C C . GLU A 1 1180 ? 1.86558 15.90128 9.12893 1.000 157.39516 1180 GLU A C 1
ATOM 9492 O O . GLU A 1 1180 ? 1.22779 15.19751 8.33931 1.000 157.37416 1180 GLU A O 1
ATOM 9498 N N . THR A 1 1181 ? 1.86044 15.68107 10.44133 1.000 144.51243 1181 THR A N 1
ATOM 9499 C CA . THR A 1 1181 ? 1.01792 14.65406 11.04048 1.000 136.34330 1181 THR A CA 1
ATOM 9500 C C . THR A 1 1181 ? -0.42253 15.15100 11.07250 1.000 132.87324 1181 THR A C 1
ATOM 9501 O O . THR A 1 1181 ? -0.71261 16.19462 11.66779 1.000 136.32025 1181 THR A O 1
ATOM 9505 N N . GLU A 1 1182 ? -1.32059 14.40747 10.43377 1.000 129.03505 1182 GLU A N 1
ATOM 9506 C CA . GLU A 1 1182 ? -2.69164 14.85791 10.26139 1.000 129.24389 1182 GLU A CA 1
ATOM 9507 C C . GLU A 1 1182 ? -3.51589 14.62856 11.52495 1.000 121.52957 1182 GLU A C 1
ATOM 9508 O O . GLU A 1 1182 ? -3.19092 13.79588 12.37606 1.000 118.79023 1182 GLU A O 1
ATOM 9514 N N . TRP A 1 1183 ? -4.59848 15.39208 11.63434 1.000 113.25455 1183 TRP A N 1
ATOM 9515 C CA . TRP A 1 1183 ? -5.61765 15.20458 12.65369 1.000 106.68999 1183 TRP A CA 1
ATOM 9516 C C . TRP A 1 1183 ? -6.92474 14.81266 11.97850 1.000 107.49977 1183 TRP A C 1
ATOM 9517 O O . TRP A 1 1183 ? -7.08275 14.92923 10.76037 1.000 109.33683 1183 TRP A O 1
ATOM 9528 N N . VAL A 1 1184 ? -7.87216 14.35077 12.78847 1.000 104.75210 1184 VAL A N 1
ATOM 9529 C CA . VAL A 1 1184 ? -9.26537 14.21861 12.37901 1.000 104.76104 1184 VAL A CA 1
ATOM 9530 C C . VAL A 1 1184 ? -10.05682 15.26660 13.14909 1.000 101.94992 1184 VAL A C 1
ATOM 9531 O O . VAL A 1 1184 ? -10.08024 15.25694 14.38652 1.000 102.94703 1184 VAL A O 1
ATOM 9535 N N . GLY A 1 1185 ? -10.68511 16.18231 12.42098 1.000 95.97101 1185 GLY A N 1
ATOM 9536 C CA . GLY A 1 1185 ? -11.30226 17.34155 13.02468 1.000 90.58137 1185 GLY A CA 1
ATOM 9537 C C . GLY A 1 1185 ? -10.34846 18.52091 13.10443 1.000 87.50967 1185 GLY A C 1
ATOM 9538 O O . GLY A 1 1185 ? -9.13962 18.41241 12.88445 1.000 86.67905 1185 GLY A O 1
ATOM 9539 N N . TYR A 1 1186 ? -10.91615 19.67348 13.43358 1.000 82.42718 1186 TYR A N 1
ATOM 9540 C CA . TYR A 1 1186 ? -10.15021 20.91557 13.46968 1.000 75.74736 1186 TYR A CA 1
ATOM 9541 C C . TYR A 1 1186 ? -9.26669 20.95016 14.71324 1.000 77.22119 1186 TYR A C 1
ATOM 9542 O O . TYR A 1 1186 ? -9.74436 20.65297 15.81278 1.000 81.59708 1186 TYR A O 1
ATOM 9551 N N . PRO A 1 1187 ? -7.98094 21.30187 14.58304 1.000 75.12285 1187 PRO A N 1
ATOM 9552 C CA . PRO A 1 1187 ? -7.10911 21.35840 15.76482 1.000 70.55656 1187 PRO A CA 1
ATOM 9553 C C . PRO A 1 1187 ? -7.41529 22.55547 16.64992 1.000 70.47691 1187 PRO A C 1
ATOM 9554 O O . PRO A 1 1187 ? -6.63479 23.51153 16.70549 1.000 63.52507 1187 PRO A O 1
ATOM 9558 N N . PHE A 1 1188 ? -8.55211 22.50483 17.35083 1.000 67.32647 1188 PHE A N 1
ATOM 9559 C CA . PHE A 1 1188 ? -8.96884 23.63363 18.17660 1.000 65.63181 1188 PHE A CA 1
ATOM 9560 C C . PHE A 1 1188 ? -7.97016 23.92681 19.28782 1.000 70.93782 1188 PHE A C 1
ATOM 9561 O O . PHE A 1 1188 ? -7.78769 25.09059 19.66313 1.000 76.47238 1188 PHE A O 1
ATOM 9569 N N . ARG A 1 1189 ? -7.31501 22.89545 19.82624 1.000 68.83790 1189 ARG A N 1
ATOM 9570 C CA . ARG A 1 1189 ? -6.43673 23.10495 20.97095 1.000 74.07759 1189 ARG A CA 1
ATOM 9571 C C . ARG A 1 1189 ? -5.13414 23.79780 20.59076 1.000 75.24012 1189 ARG A C 1
ATOM 9572 O O . ARG A 1 1189 ? -4.48006 24.37545 21.46523 1.000 74.55993 1189 ARG A O 1
ATOM 9580 N N . LEU A 1 1190 ? -4.74219 23.75908 19.31461 1.000 74.83801 1190 LEU A N 1
ATOM 9581 C CA . LEU A 1 1190 ? -3.59190 24.54093 18.87538 1.000 74.63931 1190 LEU A CA 1
ATOM 9582 C C . LEU A 1 1190 ? -3.84760 26.03712 18.97405 1.000 75.01056 1190 LEU A C 1
ATOM 9583 O O . LEU A 1 1190 ? -2.89141 26.81504 19.05799 1.000 79.89441 1190 LEU A O 1
ATOM 9588 N N . PHE A 1 1191 ? -5.11324 26.45180 18.97260 1.000 72.88765 1191 PHE A N 1
ATOM 9589 C CA . PHE A 1 1191 ? -5.47724 27.85703 18.99149 1.000 76.14580 1191 PHE A CA 1
ATOM 9590 C C . PHE A 1 1191 ? -6.30070 28.25534 20.20665 1.000 79.94132 1191 PHE A C 1
ATOM 9591 O O . PHE A 1 1191 ? -6.56748 29.44945 20.38502 1.000 78.87159 1191 PHE A O 1
ATOM 9599 N N . ASP A 1 1192 ? -6.70657 27.30101 21.04115 1.000 80.85374 1192 ASP A N 1
ATOM 9600 C CA . ASP A 1 1192 ? -7.45778 27.56404 22.26399 1.000 79.01687 1192 ASP A CA 1
ATOM 9601 C C . ASP A 1 1192 ? -6.52223 27.32685 23.44336 1.000 78.85741 1192 ASP A C 1
ATOM 9602 O O . ASP A 1 1192 ? -6.11751 26.18860 23.70267 1.000 84.63584 1192 ASP A O 1
ATOM 9607 N N . PHE A 1 1193 ? -6.18179 28.40095 24.15722 1.000 76.31872 1193 PHE A N 1
ATOM 9608 C CA . PHE A 1 1193 ? -5.27658 28.28725 25.29349 1.000 77.78789 1193 PHE A CA 1
ATOM 9609 C C . PHE A 1 1193 ? -5.93338 27.65272 26.51226 1.000 83.26753 1193 PHE A C 1
ATOM 9610 O O . PHE A 1 1193 ? -5.22896 27.33747 27.47730 1.000 82.39313 1193 PHE A O 1
ATOM 9618 N N . THR A 1 1194 ? -7.25213 27.45612 26.49373 1.000 89.14498 1194 THR A N 1
ATOM 9619 C CA . THR A 1 1194 ? -7.95372 26.86076 27.62272 1.000 93.38658 1194 THR A CA 1
ATOM 9620 C C . THR A 1 1194 ? -8.02444 25.34170 27.54987 1.000 100.78999 1194 THR A C 1
ATOM 9621 O O . THR A 1 1194 ? -8.25464 24.69693 28.57944 1.000 105.59190 1194 THR A O 1
ATOM 9625 N N . ALA A 1 1195 ? -7.83369 24.75705 26.37012 1.000 100.32597 1195 ALA A N 1
ATOM 9626 C CA . ALA A 1 1195 ? -7.89782 23.31168 26.23549 1.000 96.10629 1195 ALA A CA 1
ATOM 9627 C C . ALA A 1 1195 ? -6.65670 22.66413 26.84520 1.000 96.24799 1195 ALA A C 1
ATOM 9628 O O . ALA A 1 1195 ? -5.70055 23.33437 27.24557 1.000 100.11341 1195 ALA A O 1
ATOM 9630 N N . CYS A 1 1196 ? -6.68222 21.33637 26.92086 1.000 96.84997 1196 CYS A N 1
ATOM 9631 C CA . CYS A 1 1196 ? -5.51404 20.57842 27.34123 1.000 100.43394 1196 CYS A CA 1
ATOM 9632 C C . CYS A 1 1196 ? -4.67620 20.23328 26.11782 1.000 97.22086 1196 CYS A C 1
ATOM 9633 O O . CYS A 1 1196 ? -5.20761 19.86165 25.06713 1.000 91.20941 1196 CYS A O 1
ATOM 9636 N N . HIS A 1 1197 ? -3.36456 20.38223 26.25261 1.000 100.56156 1197 HIS A N 1
ATOM 9637 C CA . HIS A 1 1197 ? -2.44459 20.20398 25.14274 1.000 101.66366 1197 HIS A CA 1
ATOM 9638 C C . HIS A 1 1197 ? -1.56256 18.98651 25.37989 1.000 110.13447 1197 HIS A C 1
ATOM 9639 O O . HIS A 1 1197 ? -1.23862 18.64408 26.52040 1.000 110.56457 1197 HIS A O 1
ATOM 9646 N N . GLN A 1 1198 ? -1.17933 18.33437 24.28359 1.000 121.86369 1198 GLN A N 1
ATOM 9647 C CA . GLN A 1 1198 ? -0.36045 17.13182 24.35107 1.000 124.42935 1198 GLN A CA 1
ATOM 9648 C C . GLN A 1 1198 ? 1.12873 17.43492 24.41519 1.000 117.92083 1198 GLN A C 1
ATOM 9649 O O . GLN A 1 1198 ? 1.89595 16.62367 24.94704 1.000 120.03533 1198 GLN A O 1
ATOM 9655 N N . SER A 1 1199 ? 1.55283 18.58149 23.88976 1.000 110.67494 1199 SER A N 1
ATOM 9656 C CA . SER A 1 1199 ? 2.95936 18.94355 23.82723 1.000 104.98216 1199 SER A CA 1
ATOM 9657 C C . SER A 1 1199 ? 3.16206 20.34602 24.37863 1.000 103.16599 1199 SER A C 1
ATOM 9658 O O . SER A 1 1199 ? 2.24224 21.16886 24.38649 1.000 106.73947 1199 SER A O 1
ATOM 9661 N N . TYR A 1 1200 ? 4.38257 20.60415 24.85507 1.000 97.32569 1200 TYR A N 1
ATOM 9662 C CA . TYR A 1 1200 ? 4.75257 21.96485 25.22521 1.000 90.54798 1200 TYR A CA 1
ATOM 9663 C C . TYR A 1 1200 ? 4.66079 22.89913 24.02919 1.000 87.25036 1200 TYR A C 1
ATOM 9664 O O . TYR A 1 1200 ? 4.33108 24.08072 24.18547 1.000 91.40741 1200 TYR A O 1
ATOM 9673 N N . SER A 1 1201 ? 4.94619 22.38661 22.82977 1.000 82.31198 1201 SER A N 1
ATOM 9674 C CA . SER A 1 1201 ? 4.84421 23.20610 21.62820 1.000 83.13080 1201 SER A CA 1
ATOM 9675 C C . SER A 1 1201 ? 3.40595 23.64527 21.38508 1.000 87.53587 1201 SER A C 1
ATOM 9676 O O . SER A 1 1201 ? 3.15989 24.77691 20.95274 1.000 84.16269 1201 SER A O 1
ATOM 9679 N N . GLU A 1 1202 ? 2.44014 22.76566 21.66336 1.000 87.97133 1202 GLU A N 1
ATOM 9680 C CA . GLU A 1 1202 ? 1.03873 23.15722 21.55772 1.000 86.98969 1202 GLU A CA 1
ATOM 9681 C C . GLU A 1 1202 ? 0.66123 24.17131 22.62797 1.000 86.30679 1202 GLU A C 1
ATOM 9682 O O . GLU A 1 1202 ? -0.16866 25.05446 22.38001 1.000 77.52388 1202 GLU A O 1
ATOM 9688 N N . MET A 1 1203 ? 1.25668 24.05836 23.81731 1.000 89.53248 1203 MET A N 1
ATOM 9689 C CA . MET A 1 1203 ? 0.92875 24.96975 24.90819 1.000 88.95537 1203 MET A CA 1
ATOM 9690 C C . MET A 1 1203 ? 1.37048 26.39154 24.58447 1.000 87.40817 1203 MET A C 1
ATOM 9691 O O . MET A 1 1203 ? 0.59186 27.34262 24.71824 1.000 83.56516 1203 MET A O 1
ATOM 9696 N N . SER A 1 1204 ? 2.62434 26.55455 24.15326 1.000 89.85260 1204 SER A N 1
ATOM 9697 C CA . SER A 1 1204 ? 3.13010 27.88391 23.82801 1.000 83.69237 1204 SER A CA 1
ATOM 9698 C C . SER A 1 1204 ? 2.50694 28.42838 22.54889 1.000 79.67016 1204 SER A C 1
ATOM 9699 O O . SER A 1 1204 ? 2.34990 29.64612 22.41083 1.000 77.85025 1204 SER A O 1
ATOM 9702 N N . CYS A 1 1205 ? 2.14989 27.55133 21.60699 1.000 81.42927 1205 CYS A N 1
ATOM 9703 C CA . CYS A 1 1205 ? 1.49804 28.00570 20.38217 1.000 80.70894 1205 CYS A CA 1
ATOM 9704 C C . CYS A 1 1205 ? 0.15815 28.66640 20.68145 1.000 83.53663 1205 CYS A C 1
ATOM 9705 O O . CYS A 1 1205 ? -0.16191 29.72248 20.12249 1.000 82.58300 1205 CYS A O 1
ATOM 9708 N N . SER A 1 1206 ? -0.63753 28.06096 21.56526 1.000 81.88581 1206 SER A N 1
ATOM 9709 C CA . SER A 1 1206 ? -1.92707 28.64461 21.91826 1.000 71.79964 1206 SER A CA 1
ATOM 9710 C C . SER A 1 1206 ? -1.75583 29.85734 22.82561 1.000 69.11080 1206 SER A C 1
ATOM 9711 O O . SER A 1 1206 ? -2.48423 30.84730 22.69027 1.000 69.51459 1206 SER A O 1
ATOM 9714 N N . TYR A 1 1207 ? -0.79857 29.80075 23.75612 1.000 71.43318 1207 TYR A N 1
ATOM 9715 C CA . TYR A 1 1207 ? -0.56076 30.93870 24.63814 1.000 74.30504 1207 TYR A CA 1
ATOM 9716 C C . TYR A 1 1207 ? -0.03626 32.14533 23.87026 1.000 75.59950 1207 TYR A C 1
ATOM 9717 O O . TYR A 1 1207 ? -0.36472 33.28698 24.21426 1.000 77.88857 1207 TYR A O 1
ATOM 9726 N N . THR A 1 1208 ? 0.77766 31.91753 22.83641 1.000 73.15106 1208 THR A N 1
ATOM 9727 C CA . THR A 1 1208 ? 1.24412 33.02571 22.00917 1.000 69.78955 1208 THR A CA 1
ATOM 9728 C C . THR A 1 1208 ? 0.08508 33.68259 21.27035 1.000 68.95281 1208 THR A C 1
ATOM 9729 O O . THR A 1 1208 ? -0.01041 34.91472 21.22357 1.000 68.51387 1208 THR A O 1
ATOM 9733 N N . LEU A 1 1209 ? -0.80782 32.87484 20.69243 1.000 67.32457 1209 LEU A N 1
ATOM 9734 C CA . LEU A 1 1209 ? -1.97966 33.42414 20.01886 1.000 62.30656 1209 LEU A CA 1
ATOM 9735 C C . LEU A 1 1209 ? -2.85825 34.20092 20.99006 1.000 67.86930 1209 LEU A C 1
ATOM 9736 O O . LEU A 1 1209 ? -3.38240 35.26854 20.65018 1.000 74.52831 1209 LEU A O 1
ATOM 9741 N N . ALA A 1 1210 ? -3.02947 33.68058 22.20634 1.000 61.93779 1210 ALA A N 1
ATOM 9742 C CA . ALA A 1 1210 ? -3.84114 34.37670 23.19737 1.000 61.20813 1210 ALA A CA 1
ATOM 9743 C C . ALA A 1 1210 ? -3.18161 35.67863 23.63541 1.000 70.33367 1210 ALA A C 1
ATOM 9744 O O . ALA A 1 1210 ? -3.86012 36.69946 23.80130 1.000 74.29689 1210 ALA A O 1
ATOM 9746 N N . LEU A 1 1211 ? -1.85912 35.66519 23.82101 1.000 70.33649 1211 LEU A N 1
ATOM 9747 C CA . LEU A 1 1211 ? -1.15653 36.88336 24.21148 1.000 62.53016 1211 LEU A CA 1
ATOM 9748 C C . LEU A 1 1211 ? -1.13116 37.89336 23.07149 1.000 65.41038 1211 LEU A C 1
ATOM 9749 O O . LEU A 1 1211 ? -1.30169 39.09748 23.29748 1.000 68.93944 1211 LEU A O 1
ATOM 9754 N N . ALA A 1 1212 ? -0.92226 37.42108 21.83927 1.000 63.97644 1212 ALA A N 1
ATOM 9755 C CA . ALA A 1 1212 ? -0.93224 38.31967 20.69042 1.000 66.71433 1212 ALA A CA 1
ATOM 9756 C C . ALA A 1 1212 ? -2.28635 38.99146 20.51982 1.000 61.58280 1212 ALA A C 1
ATOM 9757 O O . ALA A 1 1212 ? -2.35869 40.13390 20.05291 1.000 62.63334 1212 ALA A O 1
ATOM 9759 N N . HIS A 1 1213 ? -3.36701 38.30151 20.88688 1.000 62.10724 1213 HIS A N 1
ATOM 9760 C CA . HIS A 1 1213 ? -4.68646 38.92195 20.85057 1.000 60.62155 1213 HIS A CA 1
ATOM 9761 C C . HIS A 1 1213 ? -4.82631 39.97248 21.94322 1.000 63.19339 1213 HIS A C 1
ATOM 9762 O O . HIS A 1 1213 ? -5.33391 41.07194 21.69707 1.000 68.56341 1213 HIS A O 1
ATOM 9769 N N . ALA A 1 1214 ? -4.38122 39.64996 23.16064 1.000 61.26229 1214 ALA A N 1
ATOM 9770 C CA . ALA A 1 1214 ? -4.45900 40.61180 24.25542 1.000 58.90871 1214 ALA A CA 1
ATOM 9771 C C . ALA A 1 1214 ? -3.65030 41.86520 23.94744 1.000 64.42458 1214 ALA A C 1
ATOM 9772 O O . ALA A 1 1214 ? -4.08737 42.98302 24.24486 1.000 60.58089 1214 ALA A O 1
ATOM 9774 N N . VAL A 1 1215 ? -2.46979 41.69897 23.34669 1.000 69.67679 1215 VAL A N 1
ATOM 9775 C CA . VAL A 1 1215 ? -1.63461 42.84780 23.00668 1.000 63.87278 1215 VAL A CA 1
ATOM 9776 C C . VAL A 1 1215 ? -2.30892 43.69804 21.93693 1.000 63.26765 1215 VAL A C 1
ATOM 9777 O O . VAL A 1 1215 ? -2.41611 44.92300 22.06904 1.000 62.68007 1215 VAL A O 1
ATOM 9781 N N . TRP A 1 1216 ? -2.77866 43.06067 20.86253 1.000 64.62663 1216 TRP A N 1
ATOM 9782 C CA . TRP A 1 1216 ? -3.44142 43.79618 19.79273 1.000 67.18288 1216 TRP A CA 1
ATOM 9783 C C . TRP A 1 1216 ? -4.81157 44.31583 20.20766 1.000 74.67862 1216 TRP A C 1
ATOM 9784 O O . TRP A 1 1216 ? -5.32143 45.24930 19.57902 1.000 81.39237 1216 TRP A O 1
ATOM 9795 N N . HIS A 1 1217 ? -5.41613 43.73699 21.24825 1.000 72.47508 1217 HIS A N 1
ATOM 9796 C CA . HIS A 1 1217 ? -6.67685 44.26442 21.75948 1.000 70.23626 1217 HIS A CA 1
ATOM 9797 C C . HIS A 1 1217 ? -6.49730 45.65712 22.34872 1.000 70.05226 1217 HIS A C 1
ATOM 9798 O O . HIS A 1 1217 ? -7.39541 46.49979 22.24057 1.000 70.98165 1217 HIS A O 1
ATOM 9805 N N . HIS A 1 1218 ? -5.34720 45.91819 22.96590 1.000 61.51460 1218 HIS A N 1
ATOM 9806 C CA . HIS A 1 1218 ? -5.06428 47.19338 23.60768 1.000 61.36963 1218 HIS A CA 1
ATOM 9807 C C . HIS A 1 1218 ? -4.22210 48.12383 22.74588 1.000 65.03304 1218 HIS A C 1
ATOM 9808 O O . HIS A 1 1218 ? -3.89068 49.22699 23.19155 1.000 55.17117 1218 HIS A O 1
ATOM 9815 N N . SER A 1 1219 ? -3.86968 47.71378 21.53234 1.000 68.05658 1219 SER A N 1
ATOM 9816 C CA . SER A 1 1219 ? -2.98943 48.51219 20.69456 1.000 62.74966 1219 SER A CA 1
ATOM 9817 C C . SER A 1 1219 ? -3.75736 49.62547 19.99300 1.000 63.95649 1219 SER A C 1
ATOM 9818 O O . SER A 1 1219 ? -4.94113 49.48998 19.67040 1.000 64.74758 1219 SER A O 1
ATOM 9821 N N . SER A 1 1220 ? -3.06618 50.73814 19.76243 1.000 61.25628 1220 SER A N 1
ATOM 9822 C CA . SER A 1 1220 ? -3.62055 51.79966 18.94088 1.000 63.56542 1220 SER A CA 1
ATOM 9823 C C . SER A 1 1220 ? -3.67244 51.35635 17.48172 1.000 62.96287 1220 SER A C 1
ATOM 9824 O O . SER A 1 1220 ? -2.98305 50.42144 17.06331 1.000 65.58146 1220 SER A O 1
ATOM 9827 N N . ILE A 1 1221 ? -4.51088 52.04189 16.70001 1.000 62.59550 1221 ILE A N 1
ATOM 9828 C CA . ILE A 1 1221 ? -4.61522 51.71717 15.28033 1.000 65.65236 1221 ILE A CA 1
ATOM 9829 C C . ILE A 1 1221 ? -3.28684 51.96215 14.57893 1.000 68.09877 1221 ILE A C 1
ATOM 9830 O O . ILE A 1 1221 ? -2.97996 51.32008 13.56641 1.000 73.39966 1221 ILE A O 1
ATOM 9835 N N . GLY A 1 1222 ? -2.46995 52.87317 15.11002 1.000 67.73932 1222 GLY A N 1
ATOM 9836 C CA . GLY A 1 1222 ? -1.14773 53.07841 14.54594 1.000 63.54566 1222 GLY A CA 1
ATOM 9837 C C . GLY A 1 1222 ? -0.23864 51.88103 14.74506 1.000 63.59226 1222 GLY A C 1
ATOM 9838 O O . GLY A 1 1222 ? 0.50623 51.49849 13.83866 1.000 69.75191 1222 GLY A O 1
ATOM 9839 N N . GLN A 1 1223 ? -0.28686 51.27141 15.93171 1.000 62.85173 1223 GLN A N 1
ATOM 9840 C CA . GLN A 1 1223 ? 0.51130 50.07555 16.18072 1.000 59.94286 1223 GLN A CA 1
ATOM 9841 C C . GLN A 1 1223 ? 0.00245 48.89459 15.36475 1.000 64.61058 1223 GLN A C 1
ATOM 9842 O O . GLN A 1 1223 ? 0.79279 48.06050 14.90734 1.000 69.71612 1223 GLN A O 1
ATOM 9848 N N . LEU A 1 1224 ? -1.31547 48.80795 15.17228 1.000 67.76008 1224 LEU A N 1
ATOM 9849 C CA . LEU A 1 1224 ? -1.88979 47.72569 14.38340 1.000 72.28463 1224 LEU A CA 1
ATOM 9850 C C . LEU A 1 1224 ? -1.56705 47.85047 12.90073 1.000 77.15090 1224 LEU A C 1
ATOM 9851 O O . LEU A 1 1224 ? -1.66124 46.85505 12.17551 1.000 81.84441 1224 LEU A O 1
ATOM 9856 N N . SER A 1 1225 ? -1.18838 49.04240 12.43396 1.000 74.62282 1225 SER A N 1
ATOM 9857 C CA . SER A 1 1225 ? -0.90998 49.24373 11.01676 1.000 74.56841 1225 SER A CA 1
ATOM 9858 C C . SER A 1 1225 ? 0.36170 48.54293 10.55270 1.000 68.17415 1225 SER A C 1
ATOM 9859 O O . SER A 1 1225 ? 0.59103 48.45990 9.34134 1.000 67.09311 1225 SER A O 1
ATOM 9862 N N . LEU A 1 1226 ? 1.19433 48.04897 11.47368 1.000 63.79159 1226 LEU A N 1
ATOM 9863 C CA . LEU A 1 1226 ? 2.37953 47.29075 11.08929 1.000 69.76216 1226 LEU A CA 1
ATOM 9864 C C . LEU A 1 1226 ? 2.05202 45.87160 10.65325 1.000 74.89701 1226 LEU A C 1
ATOM 9865 O O . LEU A 1 1226 ? 2.90824 45.21073 10.05713 1.000 79.01679 1226 LEU A O 1
ATOM 9870 N N . ILE A 1 1227 ? 0.84241 45.39718 10.92821 1.000 72.97928 1227 ILE A N 1
ATOM 9871 C CA . ILE A 1 1227 ? 0.45840 44.00888 10.67808 1.000 67.11456 1227 ILE A CA 1
ATOM 9872 C C . ILE A 1 1227 ? 0.43778 43.67218 9.18685 1.000 70.05859 1227 ILE A C 1
ATOM 9873 O O . ILE A 1 1227 ? 0.95251 42.60820 8.80742 1.000 67.63882 1227 ILE A O 1
ATOM 9878 N N . PRO A 1 1228 ? -0.14640 44.50111 8.30484 1.000 66.06445 1228 PRO A N 1
ATOM 9879 C CA . PRO A 1 1228 ? -0.10570 44.15455 6.87092 1.000 63.83921 1228 PRO A CA 1
ATOM 9880 C C . PRO A 1 1228 ? 1.30001 43.94332 6.33790 1.000 70.21530 1228 PRO A C 1
ATOM 9881 O O . PRO A 1 1228 ? 1.52828 43.00313 5.56659 1.000 77.27771 1228 PRO A O 1
ATOM 9885 N N . LYS A 1 1229 ? 2.25799 44.78166 6.73701 1.000 68.42823 1229 LYS A N 1
ATOM 9886 C CA . LYS A 1 1229 ? 3.63640 44.56316 6.31583 1.000 68.24939 1229 LYS A CA 1
ATOM 9887 C C . LYS A 1 1229 ? 4.28344 43.42044 7.08582 1.000 66.26772 1229 LYS A C 1
ATOM 9888 O O . LYS A 1 1229 ? 5.15303 42.72980 6.54500 1.000 68.04515 1229 LYS A O 1
ATOM 9894 N N . PHE A 1 1230 ? 3.87123 43.20343 8.33705 1.000 64.30159 1230 PHE A N 1
ATOM 9895 C CA . PHE A 1 1230 ? 4.33418 42.03570 9.07875 1.000 69.99082 1230 PHE A CA 1
ATOM 9896 C C . PHE A 1 1230 ? 3.84215 40.74217 8.44282 1.000 77.27205 1230 PHE A C 1
ATOM 9897 O O . PHE A 1 1230 ? 4.52788 39.71569 8.51269 1.000 82.06401 1230 PHE A O 1
ATOM 9905 N N . LEU A 1 1231 ? 2.66318 40.77274 7.81553 1.000 74.00960 1231 LEU A N 1
ATOM 9906 C CA . LEU A 1 1231 ? 2.15387 39.58916 7.13056 1.000 70.10514 1231 LEU A CA 1
ATOM 9907 C C . LEU A 1 1231 ? 2.87779 39.35487 5.81006 1.000 76.75804 1231 LEU A C 1
ATOM 9908 O O . LEU A 1 1231 ? 3.18300 38.20951 5.45918 1.000 80.53833 1231 LEU A O 1
ATOM 9913 N N . THR A 1 1232 ? 3.16542 40.42419 5.06732 1.000 76.62611 1232 THR A N 1
ATOM 9914 C CA . THR A 1 1232 ? 3.70337 40.29241 3.71819 1.000 72.85431 1232 THR A CA 1
ATOM 9915 C C . THR A 1 1232 ? 5.22606 40.26365 3.67138 1.000 78.03899 1232 THR A C 1
ATOM 9916 O O . THR A 1 1232 ? 5.79544 39.68330 2.73934 1.000 79.60281 1232 THR A O 1
ATOM 9920 N N . GLU A 1 1233 ? 5.90352 40.87045 4.64420 1.000 76.84016 1233 GLU A N 1
ATOM 9921 C CA . GLU A 1 1233 ? 7.35630 40.96879 4.62076 1.000 70.90449 1233 GLU A CA 1
ATOM 9922 C C . GLU A 1 1233 ? 8.04173 40.08501 5.65379 1.000 68.08787 1233 GLU A C 1
ATOM 9923 O O . GLU A 1 1233 ? 9.27607 40.07513 5.71487 1.000 71.77791 1233 GLU A O 1
ATOM 9929 N N . VAL A 1 1234 ? 7.28748 39.34654 6.46678 1.000 63.91482 1234 VAL A N 1
ATOM 9930 C CA . VAL A 1 1234 ? 7.88589 38.49840 7.49277 1.000 66.24434 1234 VAL A CA 1
ATOM 9931 C C . VAL A 1 1234 ? 7.25827 37.11030 7.46029 1.000 69.64110 1234 VAL A C 1
ATOM 9932 O O . VAL A 1 1234 ? 7.96807 36.09857 7.44019 1.000 72.78070 1234 VAL A O 1
ATOM 9936 N N . LEU A 1 1235 ? 5.92598 37.04967 7.45466 1.000 70.29477 1235 LEU A N 1
ATOM 9937 C CA . LEU A 1 1235 ? 5.22524 35.77189 7.53183 1.000 70.27221 1235 LEU A CA 1
ATOM 9938 C C . LEU A 1 1235 ? 5.00217 35.13218 6.16640 1.000 69.06809 1235 LEU A C 1
ATOM 9939 O O . LEU A 1 1235 ? 5.11712 33.90877 6.03630 1.000 65.09923 1235 LEU A O 1
ATOM 9944 N N . LEU A 1 1236 ? 4.68227 35.93461 5.15050 1.000 64.81192 1236 LEU A N 1
ATOM 9945 C CA . LEU A 1 1236 ? 4.40328 35.41076 3.81264 1.000 64.97410 1236 LEU A CA 1
ATOM 9946 C C . LEU A 1 1236 ? 5.48661 34.48287 3.26880 1.000 76.75349 1236 LEU A C 1
ATOM 9947 O O . LEU A 1 1236 ? 5.13683 33.41559 2.73978 1.000 80.07917 1236 LEU A O 1
ATOM 9952 N N . PRO A 1 1237 ? 6.78608 34.80036 3.35236 1.000 82.25181 1237 PRO A N 1
ATOM 9953 C CA . PRO A 1 1237 ? 7.78962 33.89815 2.76293 1.000 83.61144 1237 PRO A CA 1
ATOM 9954 C C . PRO A 1 1237 ? 8.03050 32.61819 3.55191 1.000 85.24879 1237 PRO A C 1
ATOM 9955 O O . PRO A 1 1237 ? 8.72473 31.73026 3.03961 1.000 88.90772 1237 PRO A O 1
ATOM 9959 N N . ILE A 1 1238 ? 7.49650 32.48384 4.76418 1.000 78.18244 1238 ILE A N 1
ATOM 9960 C CA . ILE A 1 1238 ? 7.73956 31.29908 5.58115 1.000 71.07519 1238 ILE A CA 1
ATOM 9961 C C . ILE A 1 1238 ? 6.47895 30.49882 5.87048 1.000 78.15297 1238 ILE A C 1
ATOM 9962 O O . ILE A 1 1238 ? 6.58917 29.35832 6.34637 1.000 87.21857 1238 ILE A O 1
ATOM 9967 N N . VAL A 1 1239 ? 5.29126 31.03974 5.61201 1.000 74.09804 1239 VAL A N 1
ATOM 9968 C CA . VAL A 1 1239 ? 4.05439 30.27978 5.76927 1.000 70.44613 1239 VAL A CA 1
ATOM 9969 C C . VAL A 1 1239 ? 3.91654 29.35691 4.56224 1.000 75.71811 1239 VAL A C 1
ATOM 9970 O O . VAL A 1 1239 ? 3.63743 29.81003 3.44982 1.000 77.81056 1239 VAL A O 1
ATOM 9974 N N . LYS A 1 1240 ? 4.11895 28.05765 4.78008 1.000 79.39361 1240 LYS A N 1
ATOM 9975 C CA . LYS A 1 1240 ? 4.05367 27.07250 3.70748 1.000 79.42502 1240 LYS A CA 1
ATOM 9976 C C . LYS A 1 1240 ? 3.11201 25.90946 3.97987 1.000 79.02863 1240 LYS A C 1
ATOM 9977 O O . LYS A 1 1240 ? 2.64667 25.28735 3.01701 1.000 80.69384 1240 LYS A O 1
ATOM 9983 N N . THR A 1 1241 ? 2.81248 25.59374 5.23631 1.000 78.41853 1241 THR A N 1
ATOM 9984 C CA . THR A 1 1241 ? 1.93690 24.48412 5.57190 1.000 76.68473 1241 THR A CA 1
ATOM 9985 C C . THR A 1 1241 ? 0.51463 24.98554 5.81062 1.000 77.11844 1241 THR A C 1
ATOM 9986 O O . THR A 1 1241 ? 0.23367 26.18594 5.80439 1.000 84.45429 1241 THR A O 1
ATOM 9990 N N . GLU A 1 1242 ? -0.39529 24.03809 6.03403 1.000 76.78192 1242 GLU A N 1
ATOM 9991 C CA . GLU A 1 1242 ? -1.79394 24.37573 6.26288 1.000 70.00377 1242 GLU A CA 1
ATOM 9992 C C . GLU A 1 1242 ? -2.04096 24.84932 7.68893 1.000 68.78374 1242 GLU A C 1
ATOM 9993 O O . GLU A 1 1242 ? -2.92176 25.68673 7.91528 1.000 71.10352 1242 GLU A O 1
ATOM 9999 N N . PHE A 1 1243 ? -1.28305 24.32904 8.65756 1.000 68.41548 1243 PHE A N 1
ATOM 10000 C CA . PHE A 1 1243 ? -1.45078 24.76955 10.03824 1.000 66.12157 1243 PHE A CA 1
ATOM 10001 C C . PHE A 1 1243 ? -0.88585 26.16743 10.24719 1.000 68.34380 1243 PHE A C 1
ATOM 10002 O O . PHE A 1 1243 ? -1.42274 26.93751 11.05145 1.000 69.68827 1243 PHE A O 1
ATOM 10010 N N . GLN A 1 1244 ? 0.19662 26.50785 9.54308 1.000 73.41741 1244 GLN A N 1
ATOM 10011 C CA . GLN A 1 1244 ? 0.71260 27.87154 9.59242 1.000 71.57296 1244 GLN A CA 1
ATOM 10012 C C . GLN A 1 1244 ? -0.30296 28.85857 9.03353 1.000 72.21197 1244 GLN A C 1
ATOM 10013 O O . GLN A 1 1244 ? -0.49183 29.94879 9.58593 1.000 74.95250 1244 GLN A O 1
ATOM 10019 N N . LEU A 1 1245 ? -0.96881 28.48892 7.93681 1.000 68.15322 1245 LEU A N 1
ATOM 10020 C CA . LEU A 1 1245 ? -1.98049 29.35961 7.34847 1.000 65.73435 1245 LEU A CA 1
ATOM 10021 C C . LEU A 1 1245 ? -3.13795 29.59002 8.31113 1.000 72.74418 1245 LEU A C 1
ATOM 10022 O O . LEU A 1 1245 ? -3.62269 30.71900 8.45319 1.000 77.49884 1245 LEU A O 1
ATOM 10027 N N . LEU A 1 1246 ? -3.59647 28.52907 8.97975 1.000 76.22391 1246 LEU A N 1
ATOM 10028 C CA . LEU A 1 1246 ? -4.68457 28.67384 9.94085 1.000 69.73328 1246 LEU A CA 1
ATOM 10029 C C . LEU A 1 1246 ? -4.25837 29.52068 11.13267 1.000 65.65675 1246 LEU A C 1
ATOM 10030 O O . LEU A 1 1246 ? -5.05852 30.29705 11.66741 1.000 63.63161 1246 LEU A O 1
ATOM 10035 N N . TYR A 1 1247 ? -2.99967 29.38952 11.55766 1.000 61.56470 1247 TYR A N 1
ATOM 10036 C CA . TYR A 1 1247 ? -2.51426 30.17182 12.68944 1.000 66.45204 1247 TYR A CA 1
ATOM 10037 C C . TYR A 1 1247 ? -2.48172 31.65827 12.35691 1.000 80.16546 1247 TYR A C 1
ATOM 10038 O O . TYR A 1 1247 ? -2.74314 32.49995 13.22438 1.000 88.80422 1247 TYR A O 1
ATOM 10047 N N . VAL A 1 1248 ? -2.16510 31.99913 11.10553 1.000 79.35529 1248 VAL A N 1
ATOM 10048 C CA . VAL A 1 1248 ? -2.20933 33.39445 10.67957 1.000 73.93597 1248 VAL A CA 1
ATOM 10049 C C . VAL A 1 1248 ? -3.64158 33.91261 10.70228 1.000 72.64484 1248 VAL A C 1
ATOM 10050 O O . VAL A 1 1248 ? -3.90352 35.03687 11.14803 1.000 75.60162 1248 VAL A O 1
ATOM 10054 N N . TYR A 1 1249 ? -4.59076 33.10225 10.22663 1.000 70.32712 1249 TYR A N 1
ATOM 10055 C CA . TYR A 1 1249 ? -5.99180 33.51120 10.24624 1.000 69.41122 1249 TYR A CA 1
ATOM 10056 C C . TYR A 1 1249 ? -6.48958 33.70281 11.67399 1.000 64.61552 1249 TYR A C 1
ATOM 10057 O O . TYR A 1 1249 ? -7.19213 34.67681 11.96789 1.000 64.65742 1249 TYR A O 1
ATOM 10066 N N . HIS A 1 1250 ? -6.13623 32.78128 12.57612 1.000 66.20386 1250 HIS A N 1
ATOM 10067 C CA . HIS A 1 1250 ? -6.50638 32.93566 13.97987 1.000 68.62192 1250 HIS A CA 1
ATOM 10068 C C . HIS A 1 1250 ? -5.88336 34.18494 14.59075 1.000 73.43033 1250 HIS A C 1
ATOM 10069 O O . HIS A 1 1250 ? -6.43678 34.75518 15.53731 1.000 77.93026 1250 HIS A O 1
ATOM 10076 N N . LEU A 1 1251 ? -4.73985 34.62582 14.06465 1.000 75.28835 1251 LEU A N 1
ATOM 10077 C CA . LEU A 1 1251 ? -4.06540 35.80550 14.59686 1.000 73.78593 1251 LEU A CA 1
ATOM 10078 C C . LEU A 1 1251 ? -4.76801 37.09209 14.17430 1.000 72.37740 1251 LEU A C 1
ATOM 10079 O O . LEU A 1 1251 ? -5.18513 37.89216 15.01875 1.000 74.52905 1251 LEU A O 1
ATOM 10084 N N . VAL A 1 1252 ? -4.90718 37.30447 12.86752 1.000 69.71370 1252 VAL A N 1
ATOM 10085 C CA . VAL A 1 1252 ? -5.39069 38.58357 12.35915 1.000 67.53018 1252 VAL A CA 1
ATOM 10086 C C . VAL A 1 1252 ? -6.91232 38.62224 12.22778 1.000 67.83154 1252 VAL A C 1
ATOM 10087 O O . VAL A 1 1252 ? -7.51536 39.68794 12.39305 1.000 67.92425 1252 VAL A O 1
ATOM 10091 N N . GLY A 1 1253 ? -7.53937 37.48265 11.93750 1.000 64.87147 1253 GLY A N 1
ATOM 10092 C CA . GLY A 1 1253 ? -8.97295 37.37543 11.77017 1.000 66.62275 1253 GLY A CA 1
ATOM 10093 C C . GLY A 1 1253 ? -9.83245 38.18412 12.72825 1.000 69.30311 1253 GLY A C 1
ATOM 10094 O O . GLY A 1 1253 ? -10.73422 38.91419 12.30317 1.000 67.57625 1253 GLY A O 1
ATOM 10095 N N . PRO A 1 1254 ? -9.58796 38.06605 14.03848 1.000 67.57682 1254 PRO A N 1
ATOM 10096 C CA . PRO A 1 1254 ? -10.42757 38.79945 15.00138 1.000 65.42601 1254 PRO A CA 1
ATOM 10097 C C . PRO A 1 1254 ? -10.32312 40.31078 14.89632 1.000 63.60029 1254 PRO A C 1
ATOM 10098 O O . PRO A 1 1254 ? -11.24359 41.00868 15.34031 1.000 69.19913 1254 PRO A O 1
ATOM 10102 N N . PHE A 1 1255 ? -9.24198 40.84308 14.33168 1.000 64.47069 1255 PHE A N 1
ATOM 10103 C CA . PHE A 1 1255 ? -9.02204 42.28180 14.28699 1.000 62.56760 1255 PHE A CA 1
ATOM 10104 C C . PHE A 1 1255 ? -9.35951 42.88961 12.93291 1.000 67.07360 1255 PHE A C 1
ATOM 10105 O O . PHE A 1 1255 ? -9.05567 44.06378 12.70020 1.000 68.82467 1255 PHE A O 1
ATOM 10113 N N . LEU A 1 1256 ? -9.98589 42.11890 12.04005 1.000 72.44932 1256 LEU A N 1
ATOM 10114 C CA . LEU A 1 1256 ? -10.42034 42.66681 10.75935 1.000 73.11622 1256 LEU A CA 1
ATOM 10115 C C . LEU A 1 1256 ? -11.39646 43.81962 10.95280 1.000 80.69520 1256 LEU A C 1
ATOM 10116 O O . LEU A 1 1256 ? -11.34738 44.81457 10.21947 1.000 81.52520 1256 LEU A O 1
ATOM 10121 N N . GLN A 1 1257 ? -12.29035 43.70389 11.93840 1.000 82.39851 1257 GLN A N 1
ATOM 10122 C CA . GLN A 1 1257 ? -13.31963 44.72063 12.13043 1.000 81.87035 1257 GLN A CA 1
ATOM 10123 C C . GLN A 1 1257 ? -12.71635 46.05684 12.54765 1.000 80.07864 1257 GLN A C 1
ATOM 10124 O O . GLN A 1 1257 ? -13.22904 47.11666 12.17015 1.000 82.09506 1257 GLN A O 1
ATOM 10130 N N . ARG A 1 1258 ? -11.63228 46.03015 13.32853 1.000 77.28737 1258 ARG A N 1
ATOM 10131 C CA . ARG A 1 1258 ? -10.96553 47.27372 13.70302 1.000 74.29904 1258 ARG A CA 1
ATOM 10132 C C . ARG A 1 1258 ? -10.37355 47.96833 12.48306 1.000 74.40933 1258 ARG A C 1
ATOM 10133 O O . ARG A 1 1258 ? -10.38803 49.20113 12.39431 1.000 72.67238 1258 ARG A O 1
ATOM 10141 N N . PHE A 1 1259 ? -9.84468 47.19390 11.53193 1.000 73.63688 1259 PHE A N 1
ATOM 10142 C CA . PHE A 1 1259 ? -9.36176 47.78417 10.28859 1.000 72.47414 1259 PHE A CA 1
ATOM 10143 C C . PHE A 1 1259 ? -10.51402 48.25350 9.40966 1.000 70.16223 1259 PHE A C 1
ATOM 10144 O O . PHE A 1 1259 ? -10.34974 49.19212 8.62297 1.000 65.82306 1259 PHE A O 1
ATOM 10152 N N . GLN A 1 1260 ? -11.68069 47.61556 9.52613 1.000 73.85480 1260 GLN A N 1
ATOM 10153 C CA . GLN A 1 1260 ? -12.85738 48.08339 8.80091 1.000 80.40061 1260 GLN A CA 1
ATOM 10154 C C . GLN A 1 1260 ? -13.26000 49.48216 9.25028 1.000 82.67841 1260 GLN A C 1
ATOM 10155 O O . GLN A 1 1260 ? -13.65992 50.31739 8.43013 1.000 84.01610 1260 GLN A O 1
ATOM 10161 N N . GLN A 1 1261 ? -13.14379 49.76085 10.54781 1.000 83.49254 1261 GLN A N 1
ATOM 10162 C CA . GLN A 1 1261 ? -13.63607 51.01037 11.11223 1.000 85.53709 1261 GLN A CA 1
ATOM 10163 C C . GLN A 1 1261 ? -12.57208 52.09506 11.20655 1.000 81.92367 1261 GLN A C 1
ATOM 10164 O O . GLN A 1 1261 ? -12.89848 53.27992 11.07291 1.000 85.89952 1261 GLN A O 1
ATOM 10170 N N . GLU A 1 1262 ? -11.31080 51.72861 11.43066 1.000 80.46878 1262 GLU A N 1
ATOM 10171 C CA . GLU A 1 1262 ? -10.28849 52.70096 11.79509 1.000 78.61969 1262 GLU A CA 1
ATOM 10172 C C . GLU A 1 1262 ? -9.26306 52.97835 10.70529 1.000 79.54589 1262 GLU A C 1
ATOM 10173 O O . GLU A 1 1262 ? -8.78763 54.11131 10.60745 1.000 84.53439 1262 GLU A O 1
ATOM 10179 N N . ARG A 1 1263 ? -8.90458 51.98870 9.88487 1.000 77.70073 1263 ARG A N 1
ATOM 10180 C CA . ARG A 1 1263 ? -7.97430 52.22793 8.77932 1.000 76.48768 1263 ARG A CA 1
ATOM 10181 C C . ARG A 1 1263 ? -8.28829 51.21877 7.67688 1.000 71.17643 1263 ARG A C 1
ATOM 10182 O O . ARG A 1 1263 ? -7.85237 50.06569 7.74236 1.000 68.04234 1263 ARG A O 1
ATOM 10190 N N . THR A 1 1264 ? -9.02751 51.67288 6.66056 1.000 71.66199 1264 THR A N 1
ATOM 10191 C CA . THR A 1 1264 ? -9.53350 50.77529 5.62576 1.000 70.43297 1264 THR A CA 1
ATOM 10192 C C . THR A 1 1264 ? -8.41929 50.22282 4.74283 1.000 76.26387 1264 THR A C 1
ATOM 10193 O O . THR A 1 1264 ? -8.50216 49.07073 4.29950 1.000 81.24887 1264 THR A O 1
ATOM 10197 N N . ARG A 1 1265 ? -7.37408 51.01681 4.48448 1.000 82.79855 1265 ARG A N 1
ATOM 10198 C CA . ARG A 1 1265 ? -6.30131 50.58128 3.59190 1.000 84.99395 1265 ARG A CA 1
ATOM 10199 C C . ARG A 1 1265 ? -5.70770 49.24939 4.03330 1.000 74.37962 1265 ARG A C 1
ATOM 10200 O O . ARG A 1 1265 ? -5.39440 48.39179 3.19939 1.000 71.64943 1265 ARG A O 1
ATOM 10208 N N . CYS A 1 1266 ? -5.55571 49.05456 5.34447 1.000 72.46715 1266 CYS A N 1
ATOM 10209 C CA . CYS A 1 1266 ? -4.94262 47.82839 5.84338 1.000 74.84695 1266 CYS A CA 1
ATOM 10210 C C . CYS A 1 1266 ? -5.84150 46.62003 5.61172 1.000 79.71780 1266 CYS A C 1
ATOM 10211 O O . CYS A 1 1266 ? -5.34841 45.51759 5.34628 1.000 80.71921 1266 CYS A O 1
ATOM 10214 N N . MET A 1 1267 ? -7.16126 46.80839 5.71021 1.000 82.20488 1267 MET A N 1
ATOM 10215 C CA . MET A 1 1267 ? -8.09247 45.69353 5.55436 1.000 81.79254 1267 MET A CA 1
ATOM 10216 C C . MET A 1 1267 ? -7.94010 45.02597 4.19290 1.000 79.98214 1267 MET A C 1
ATOM 10217 O O . MET A 1 1267 ? -8.04671 43.79912 4.07825 1.000 81.63061 1267 MET A O 1
ATOM 10222 N N . ILE A 1 1268 ? -7.68959 45.81802 3.14926 1.000 79.35615 1268 ILE A N 1
ATOM 10223 C CA . ILE A 1 1268 ? -7.50366 45.25692 1.81496 1.000 82.29196 1268 ILE A CA 1
ATOM 10224 C C . ILE A 1 1268 ? -6.14453 44.57491 1.70699 1.000 78.97826 1268 ILE A C 1
ATOM 10225 O O . ILE A 1 1268 ? -6.02065 43.49486 1.11574 1.000 78.51680 1268 ILE A O 1
ATOM 10230 N N . GLU A 1 1269 ? -5.10635 45.18910 2.28034 1.000 77.79818 1269 GLU A N 1
ATOM 10231 C CA . GLU A 1 1269 ? -3.77418 44.59325 2.24321 1.000 76.71665 1269 GLU A CA 1
ATOM 10232 C C . GLU A 1 1269 ? -3.74750 43.25262 2.96755 1.000 74.60336 1269 GLU A C 1
ATOM 10233 O O . GLU A 1 1269 ? -3.09774 42.30358 2.51247 1.000 70.20707 1269 GLU A O 1
ATOM 10239 N N . ILE A 1 1270 ? -4.45188 43.15477 4.09586 1.000 72.02319 1270 ILE A N 1
ATOM 10240 C CA . ILE A 1 1270 ? -4.52363 41.89045 4.81990 1.000 72.43995 1270 ILE A CA 1
ATOM 10241 C C . ILE A 1 1270 ? -5.32809 40.86629 4.02860 1.000 78.91214 1270 ILE A C 1
ATOM 10242 O O . ILE A 1 1270 ? -4.99064 39.67585 4.00324 1.000 84.32601 1270 ILE A O 1
ATOM 10247 N N . GLY A 1 1271 ? -6.39784 41.31183 3.36523 1.000 73.81294 1271 GLY A N 1
ATOM 10248 C CA . GLY A 1 1271 ? -7.22523 40.38853 2.60549 1.000 67.51131 1271 GLY A CA 1
ATOM 10249 C C . GLY A 1 1271 ? -6.47406 39.71830 1.47102 1.000 75.11982 1271 GLY A C 1
ATOM 10250 O O . GLY A 1 1271 ? -6.64555 38.52299 1.22218 1.000 85.80212 1271 GLY A O 1
ATOM 10251 N N . VAL A 1 1272 ? -5.62860 40.47585 0.76953 1.000 76.37399 1272 VAL A N 1
ATOM 10252 C CA . VAL A 1 1272 ? -4.84636 39.89579 -0.31797 1.000 76.36747 1272 VAL A CA 1
ATOM 10253 C C . VAL A 1 1272 ? -3.72906 39.01937 0.23481 1.000 74.88530 1272 VAL A C 1
ATOM 10254 O O . VAL A 1 1272 ? -3.38042 37.98831 -0.35423 1.000 70.80885 1272 VAL A O 1
ATOM 10258 N N . ALA A 1 1273 ? -3.14805 39.41326 1.37139 1.000 71.77817 1273 ALA A N 1
ATOM 10259 C CA . ALA A 1 1273 ? -2.10724 38.59890 1.98932 1.000 66.99262 1273 ALA A CA 1
ATOM 10260 C C . ALA A 1 1273 ? -2.63215 37.22347 2.37426 1.000 75.45461 1273 ALA A C 1
ATOM 10261 O O . ALA A 1 1273 ? -1.89425 36.23407 2.29946 1.000 79.79082 1273 ALA A O 1
ATOM 10263 N N . PHE A 1 1274 ? -3.90219 37.13973 2.77893 1.000 73.48144 1274 PHE A N 1
ATOM 10264 C CA . PHE A 1 1274 ? -4.49039 35.84396 3.10027 1.000 68.01424 1274 PHE A CA 1
ATOM 10265 C C . PHE A 1 1274 ? -4.56620 34.95290 1.86739 1.000 68.78705 1274 PHE A C 1
ATOM 10266 O O . PHE A 1 1274 ? -4.32150 33.74379 1.95093 1.000 69.66199 1274 PHE A O 1
ATOM 10274 N N . TYR A 1 1275 ? -4.90334 35.53162 0.71180 1.000 70.02336 1275 TYR A N 1
ATOM 10275 C CA . TYR A 1 1275 ? -4.97450 34.74111 -0.51330 1.000 72.45766 1275 TYR A CA 1
ATOM 10276 C C . TYR A 1 1275 ? -3.58420 34.39423 -1.03261 1.000 82.30443 1275 TYR A C 1
ATOM 10277 O O . TYR A 1 1275 ? -3.36477 33.28571 -1.53566 1.000 78.09941 1275 TYR A O 1
ATOM 10286 N N . ASP A 1 1276 ? -2.63559 35.33066 -0.92973 1.000 83.74960 1276 ASP A N 1
ATOM 10287 C CA . ASP A 1 1276 ? -1.26299 35.03719 -1.33206 1.000 76.57750 1276 ASP A CA 1
ATOM 10288 C C . ASP A 1 1276 ? -0.68649 33.88995 -0.51406 1.000 74.43526 1276 ASP A C 1
ATOM 10289 O O . ASP A 1 1276 ? 0.04809 33.04680 -1.04255 1.000 83.53038 1276 ASP A O 1
ATOM 10294 N N . MET A 1 1277 ? -1.01012 33.84080 0.77976 1.000 68.03641 1277 MET A N 1
ATOM 10295 C CA . MET A 1 1277 ? -0.56554 32.72523 1.60677 1.000 65.90581 1277 MET A CA 1
ATOM 10296 C C . MET A 1 1277 ? -1.27975 31.43647 1.22150 1.000 74.32666 1277 MET A C 1
ATOM 10297 O O . MET A 1 1277 ? -0.67788 30.35715 1.24784 1.000 81.36803 1277 MET A O 1
ATOM 10302 N N . LEU A 1 1278 ? -2.56230 31.52777 0.85850 1.000 75.75080 1278 LEU A N 1
ATOM 10303 C CA . LEU A 1 1278 ? -3.29931 30.33429 0.45411 1.000 74.79111 1278 LEU A CA 1
ATOM 10304 C C . LEU A 1 1278 ? -2.70480 29.72034 -0.80670 1.000 73.05436 1278 LEU A C 1
ATOM 10305 O O . LEU A 1 1278 ? -2.64729 28.49252 -0.93985 1.000 74.01820 1278 LEU A O 1
ATOM 10310 N N . LEU A 1 1279 ? -2.25420 30.55894 -1.74314 1.000 74.25221 1279 LEU A N 1
ATOM 10311 C CA . LEU A 1 1279 ? -1.63610 30.04086 -2.95948 1.000 74.25931 1279 LEU A CA 1
ATOM 10312 C C . LEU A 1 1279 ? -0.28927 29.39297 -2.66207 1.000 74.80213 1279 LEU A C 1
ATOM 10313 O O . LEU A 1 1279 ? 0.04665 28.35438 -3.24299 1.000 75.05253 1279 LEU A O 1
ATOM 10318 N N . ASN A 1 1280 ? 0.49469 29.99033 -1.76000 1.000 74.11114 1280 ASN A N 1
ATOM 10319 C CA . ASN A 1 1280 ? 1.77491 29.39765 -1.38331 1.000 73.41261 1280 ASN A CA 1
ATOM 10320 C C . ASN A 1 1280 ? 1.57943 28.06099 -0.67794 1.000 70.73111 1280 ASN A C 1
ATOM 10321 O O . ASN A 1 1280 ? 2.29289 27.09145 -0.96071 1.000 71.58588 1280 ASN A O 1
ATOM 10326 N N . VAL A 1 1281 ? 0.62052 27.99248 0.24881 1.000 68.16997 1281 VAL A N 1
ATOM 10327 C CA . VAL A 1 1281 ? 0.32966 26.73538 0.93419 1.000 69.94585 1281 VAL A CA 1
ATOM 10328 C C . VAL A 1 1281 ? -0.19832 25.70121 -0.05109 1.000 77.30543 1281 VAL A C 1
ATOM 10329 O O . VAL A 1 1281 ? 0.15547 24.51723 0.01675 1.000 76.18149 1281 VAL A O 1
ATOM 10333 N N . ASP A 1 1282 ? -1.05028 26.13290 -0.98456 1.000 78.08490 1282 ASP A N 1
ATOM 10334 C CA . ASP A 1 1282 ? -1.61540 25.21162 -1.96454 1.000 79.90849 1282 ASP A CA 1
ATOM 10335 C C . ASP A 1 1282 ? -0.54123 24.61450 -2.86514 1.000 86.63426 1282 ASP A C 1
ATOM 10336 O O . ASP A 1 1282 ? -0.65909 23.45923 -3.28929 1.000 90.96646 1282 ASP A O 1
ATOM 10341 N N . GLN A 1 1283 ? 0.51465 25.37536 -3.15855 1.000 84.16824 1283 GLN A N 1
ATOM 10342 C CA . GLN A 1 1283 ? 1.55612 24.89074 -4.05694 1.000 84.04913 1283 GLN A CA 1
ATOM 10343 C C . GLN A 1 1283 ? 2.59532 24.03939 -3.33710 1.000 85.78251 1283 GLN A C 1
ATOM 10344 O O . GLN A 1 1283 ? 3.22290 23.17845 -3.96382 1.000 81.60559 1283 GLN A O 1
ATOM 10350 N N . CYS A 1 1284 ? 2.79265 24.25702 -2.03703 1.000 86.89130 1284 CYS A N 1
ATOM 10351 C CA . CYS A 1 1284 ? 3.76548 23.48397 -1.27636 1.000 83.38812 1284 CYS A CA 1
ATOM 10352 C C . CYS A 1 1284 ? 3.17240 22.23315 -0.64317 1.000 83.44466 1284 CYS A C 1
ATOM 10353 O O . CYS A 1 1284 ? 3.92785 21.33196 -0.26126 1.000 83.93229 1284 CYS A O 1
ATOM 10356 N N . SER A 1 1285 ? 1.85112 22.15377 -0.52353 1.000 82.36287 1285 SER A N 1
ATOM 10357 C CA . SER A 1 1285 ? 1.18681 20.99887 0.06172 1.000 78.69716 1285 SER A CA 1
ATOM 10358 C C . SER A 1 1285 ? 0.67694 20.07330 -1.03471 1.000 84.44943 1285 SER A C 1
ATOM 10359 O O . SER A 1 1285 ? 0.12273 20.52791 -2.04023 1.000 89.77419 1285 SER A O 1
ATOM 10362 N N . THR A 1 1286 ? 0.87751 18.76882 -0.83748 1.000 80.44477 1286 THR A N 1
ATOM 10363 C CA . THR A 1 1286 ? 0.29296 17.79098 -1.74841 1.000 86.56789 1286 THR A CA 1
ATOM 10364 C C . THR A 1 1286 ? -1.22554 17.78949 -1.63967 1.000 96.82338 1286 THR A C 1
ATOM 10365 O O . THR A 1 1286 ? -1.92926 17.66674 -2.64964 1.000 103.21578 1286 THR A O 1
ATOM 10369 N N . HIS A 1 1287 ? -1.74463 17.93333 -0.42254 1.000 93.73203 1287 HIS A N 1
ATOM 10370 C CA . HIS A 1 1287 ? -3.17854 17.95576 -0.18555 1.000 91.17310 1287 HIS A CA 1
ATOM 10371 C C . HIS A 1 1287 ? -3.46830 18.91450 0.95899 1.000 86.12597 1287 HIS A C 1
ATOM 10372 O O . HIS A 1 1287 ? -2.59187 19.23474 1.76615 1.000 82.57601 1287 HIS A O 1
ATOM 10379 N N . LEU A 1 1288 ? -4.71453 19.36882 1.02194 1.000 83.30244 1288 LEU A N 1
ATOM 10380 C CA . LEU A 1 1288 ? -5.17963 20.24415 2.08715 1.000 76.56062 1288 LEU A CA 1
ATOM 10381 C C . LEU A 1 1288 ? -6.38633 19.60280 2.75518 1.000 79.53402 1288 LEU A C 1
ATOM 10382 O O . LEU A 1 1288 ? -7.35994 19.25300 2.08029 1.000 80.69982 1288 LEU A O 1
ATOM 10387 N N . ASN A 1 1289 ? -6.31830 19.44725 4.07720 1.000 78.11708 1289 ASN A N 1
ATOM 10388 C CA . ASN A 1 1289 ? -7.35841 18.74581 4.82001 1.000 74.93862 1289 ASN A CA 1
ATOM 10389 C C . ASN A 1 1289 ? -8.48273 19.65751 5.29075 1.000 72.05064 1289 ASN A C 1
ATOM 10390 O O . ASN A 1 1289 ? -9.62910 19.20622 5.39890 1.000 72.97176 1289 ASN A O 1
ATOM 10395 N N . TYR A 1 1290 ? -8.18802 20.92483 5.57539 1.000 73.71462 1290 TYR A N 1
ATOM 10396 C CA . TYR A 1 1290 ? -9.18608 21.81952 6.14819 1.000 75.15985 1290 TYR A CA 1
ATOM 10397 C C . TYR A 1 1290 ? -9.56695 22.92315 5.17167 1.000 73.39148 1290 TYR A C 1
ATOM 10398 O O . TYR A 1 1290 ? -9.61333 24.10014 5.54111 1.000 79.42277 1290 TYR A O 1
ATOM 10407 N N . MET A 1 1291 ? -9.85274 22.54902 3.92401 1.000 72.18680 1291 MET A N 1
ATOM 10408 C CA . MET A 1 1291 ? -10.22253 23.53468 2.91730 1.000 72.25357 1291 MET A CA 1
ATOM 10409 C C . MET A 1 1291 ? -11.58066 24.16514 3.18678 1.000 77.94162 1291 MET A C 1
ATOM 10410 O O . MET A 1 1291 ? -11.84134 25.27142 2.70304 1.000 84.83564 1291 MET A O 1
ATOM 10415 N N . ASP A 1 1292 ? -12.44839 23.49386 3.93598 1.000 77.15392 1292 ASP A N 1
ATOM 10416 C CA . ASP A 1 1292 ? -13.76874 24.04201 4.21826 1.000 75.98773 1292 ASP A CA 1
ATOM 10417 C C . ASP A 1 1292 ? -13.69031 25.17275 5.24364 1.000 72.08341 1292 ASP A C 1
ATOM 10418 O O . ASP A 1 1292 ? -14.27880 26.23572 5.01103 1.000 73.87680 1292 ASP A O 1
ATOM 10423 N N . PRO A 1 1293 ? -12.99203 25.01159 6.37707 1.000 70.74571 1293 PRO A N 1
ATOM 10424 C CA . PRO A 1 1293 ? -12.83715 26.16510 7.28009 1.000 71.09816 1293 PRO A CA 1
ATOM 10425 C C . PRO A 1 1293 ? -12.06113 27.31419 6.66199 1.000 70.58069 1293 PRO A C 1
ATOM 10426 O O . PRO A 1 1293 ? -12.31298 28.47525 7.00718 1.000 65.39641 1293 PRO A O 1
ATOM 10430 N N . ILE A 1 1294 ? -11.12025 27.02776 5.76022 1.000 71.95495 1294 ILE A N 1
ATOM 10431 C CA . ILE A 1 1294 ? -10.37181 28.09571 5.10550 1.000 70.72139 1294 ILE A CA 1
ATOM 10432 C C . ILE A 1 1294 ? -11.27807 28.88853 4.17258 1.000 75.26750 1294 ILE A C 1
ATOM 10433 O O . ILE A 1 1294 ? -11.24200 30.12469 4.15116 1.000 76.00983 1294 ILE A O 1
ATOM 10438 N N . CYS A 1 1295 ? -12.11059 28.19517 3.39417 1.000 74.50143 1295 CYS A N 1
ATOM 10439 C CA . CYS A 1 1295 ? -12.99464 28.88052 2.45985 1.000 71.66630 1295 CYS A CA 1
ATOM 10440 C C . CYS A 1 1295 ? -14.19001 29.51338 3.16030 1.000 74.46028 1295 CYS A C 1
ATOM 10441 O O . CYS A 1 1295 ? -14.65040 30.57946 2.73833 1.000 84.23896 1295 CYS A O 1
ATOM 10444 N N . ASP A 1 1296 ? -14.70332 28.88328 4.22124 1.000 72.86264 1296 ASP A N 1
ATOM 10445 C CA . ASP A 1 1296 ? -15.75898 29.51340 5.00924 1.000 79.74075 1296 ASP A CA 1
ATOM 10446 C C . ASP A 1 1296 ? -15.29485 30.84832 5.57657 1.000 79.42211 1296 ASP A C 1
ATOM 10447 O O . ASP A 1 1296 ? -16.03994 31.83511 5.55415 1.000 83.02899 1296 ASP A O 1
ATOM 10452 N N . PHE A 1 1297 ? -14.06164 30.89794 6.08600 1.000 78.74493 1297 PHE A N 1
ATOM 10453 C CA . PHE A 1 1297 ? -13.53132 32.14410 6.62841 1.000 76.59187 1297 PHE A CA 1
ATOM 10454 C C . PHE A 1 1297 ? -13.34305 33.18964 5.53651 1.000 75.85459 1297 PHE A C 1
ATOM 10455 O O . PHE A 1 1297 ? -13.62027 34.37543 5.75182 1.000 76.30408 1297 PHE A O 1
ATOM 10463 N N . LEU A 1 1298 ? -12.86998 32.77240 4.35922 1.000 72.02539 1298 LEU A N 1
ATOM 10464 C CA . LEU A 1 1298 ? -12.70467 33.71664 3.25928 1.000 71.39627 1298 LEU A CA 1
ATOM 10465 C C . LEU A 1 1298 ? -14.04451 34.25688 2.77516 1.000 72.31271 1298 LEU A C 1
ATOM 10466 O O . LEU A 1 1298 ? -14.12880 35.41984 2.36397 1.000 70.03854 1298 LEU A O 1
ATOM 10471 N N . TYR A 1 1299 ? -15.09739 33.43660 2.81225 1.000 72.44423 1299 TYR A N 1
ATOM 10472 C CA . TYR A 1 1299 ? -16.42745 33.94072 2.48666 1.000 67.06236 1299 TYR A CA 1
ATOM 10473 C C . TYR A 1 1299 ? -16.92724 34.90079 3.55852 1.000 67.87004 1299 TYR A C 1
ATOM 10474 O O . TYR A 1 1299 ? -17.53049 35.93284 3.24232 1.000 60.62865 1299 TYR A O 1
ATOM 10483 N N . HIS A 1 1300 ? -16.68746 34.57602 4.83194 1.000 67.86030 1300 HIS A N 1
ATOM 10484 C CA . HIS A 1 1300 ? -17.05975 35.48465 5.91150 1.000 60.16023 1300 HIS A CA 1
ATOM 10485 C C . HIS A 1 1300 ? -16.36863 36.83223 5.75558 1.000 65.00113 1300 HIS A C 1
ATOM 10486 O O . HIS A 1 1300 ? -16.98754 37.88227 5.95865 1.000 66.04032 1300 HIS A O 1
ATOM 10493 N N . MET A 1 1301 ? -15.08667 36.82268 5.38187 1.000 60.53257 1301 MET A N 1
ATOM 10494 C CA . MET A 1 1301 ? -14.36269 38.07425 5.18897 1.000 59.85428 1301 MET A CA 1
ATOM 10495 C C . MET A 1 1301 ? -14.91752 38.87127 4.01491 1.000 60.47113 1301 MET A C 1
ATOM 10496 O O . MET A 1 1301 ? -14.89700 40.10721 4.04251 1.000 68.11043 1301 MET A O 1
ATOM 10501 N N . LYS A 1 1302 ? -15.41696 38.19042 2.98208 1.000 55.73937 1302 LYS A N 1
ATOM 10502 C CA . LYS A 1 1302 ? -15.99104 38.89252 1.83875 1.000 59.23336 1302 LYS A CA 1
ATOM 10503 C C . LYS A 1 1302 ? -17.27278 39.61834 2.23080 1.000 68.12540 1302 LYS A C 1
ATOM 10504 O O . LYS A 1 1302 ? -17.34923 40.85004 2.16750 1.000 68.73323 1302 LYS A O 1
ATOM 10510 N N . TYR A 1 1303 ? -18.28799 38.86699 2.66179 1.000 64.86055 1303 TYR A N 1
ATOM 10511 C CA . TYR A 1 1303 ? -19.59857 39.45234 2.91658 1.000 64.59384 1303 TYR A CA 1
ATOM 10512 C C . TYR A 1 1303 ? -19.60682 40.38626 4.12100 1.000 70.54767 1303 TYR A C 1
ATOM 10513 O O . TYR A 1 1303 ? -20.49020 41.24533 4.21218 1.000 75.55489 1303 TYR A O 1
ATOM 10522 N N . MET A 1 1304 ? -18.65118 40.25086 5.04019 1.000 67.13705 1304 MET A N 1
ATOM 10523 C CA . MET A 1 1304 ? -18.62296 41.12191 6.20842 1.000 64.43567 1304 MET A CA 1
ATOM 10524 C C . MET A 1 1304 ? -17.69440 42.31656 6.04333 1.000 71.87551 1304 MET A C 1
ATOM 10525 O O . MET A 1 1304 ? -17.96753 43.38047 6.61131 1.000 83.90974 1304 MET A O 1
ATOM 10530 N N . PHE A 1 1305 ? -16.60691 42.17878 5.28305 1.000 69.12780 1305 PHE A N 1
ATOM 10531 C CA . PHE A 1 1305 ? -15.59795 43.23135 5.25565 1.000 68.26033 1305 PHE A CA 1
ATOM 10532 C C . PHE A 1 1305 ? -15.22760 43.66242 3.84040 1.000 67.63567 1305 PHE A C 1
ATOM 10533 O O . PHE A 1 1305 ? -15.62254 44.74480 3.39466 1.000 71.80539 1305 PHE A O 1
ATOM 10541 N N . THR A 1 1306 ? -14.46666 42.82745 3.12774 1.000 64.37314 1306 THR A N 1
ATOM 10542 C CA . THR A 1 1306 ? -13.88078 43.26330 1.86314 1.000 69.51899 1306 THR A CA 1
ATOM 10543 C C . THR A 1 1306 ? -14.92788 43.43956 0.77000 1.000 73.74444 1306 THR A C 1
ATOM 10544 O O . THR A 1 1306 ? -14.76079 44.29498 -0.10653 1.000 82.75359 1306 THR A O 1
ATOM 10548 N N . GLY A 1 1307 ? -15.99925 42.65020 0.79640 1.000 70.54613 1307 GLY A N 1
ATOM 10549 C CA . GLY A 1 1307 ? -17.05753 42.77806 -0.18851 1.000 75.53651 1307 GLY A CA 1
ATOM 10550 C C . GLY A 1 1307 ? -16.59905 42.55631 -1.61443 1.000 85.08755 1307 GLY A C 1
ATOM 10551 O O . GLY A 1 1307 ? -16.28528 41.42942 -2.00924 1.000 94.43524 1307 GLY A O 1
ATOM 10552 N N . ASP A 1 1308 ? -16.56150 43.63207 -2.39815 1.000 86.87268 1308 ASP A N 1
ATOM 10553 C CA . ASP A 1 1308 ? -16.08847 43.58748 -3.77334 1.000 86.39305 1308 ASP A CA 1
ATOM 10554 C C . ASP A 1 1308 ? -14.81316 44.38996 -3.98364 1.000 88.21220 1308 ASP A C 1
ATOM 10555 O O . ASP A 1 1308 ? -14.35586 44.50779 -5.12618 1.000 82.05458 1308 ASP A O 1
ATOM 10560 N N . SER A 1 1309 ? -14.23395 44.94853 -2.91699 1.000 94.56196 1309 SER A N 1
ATOM 10561 C CA . SER A 1 1309 ? -13.02454 45.75497 -3.05082 1.000 98.60490 1309 SER A CA 1
ATOM 10562 C C . SER A 1 1309 ? -11.90739 44.95692 -3.70942 1.000 110.88744 1309 SER A C 1
ATOM 10563 O O . SER A 1 1309 ? -11.37353 45.35090 -4.75145 1.000 118.17890 1309 SER A O 1
ATOM 10566 N N . VAL A 1 1310 ? -11.54825 43.82311 -3.11873 1.000 119.80418 1310 VAL A N 1
ATOM 10567 C CA . VAL A 1 1310 ? -10.51600 42.94650 -3.65740 1.000 123.42714 1310 VAL A CA 1
ATOM 10568 C C . VAL A 1 1310 ? -11.21648 41.86701 -4.48001 1.000 127.46128 1310 VAL A C 1
ATOM 10569 O O . VAL A 1 1310 ? -11.67480 40.85133 -3.95078 1.000 132.32371 1310 VAL A O 1
ATOM 10573 N N . LYS A 1 1311 ? -11.30812 42.09483 -5.78746 1.000 118.96188 1311 LYS A N 1
ATOM 10574 C CA . LYS A 1 1311 ? -11.87091 41.13405 -6.72595 1.000 110.75983 1311 LYS A CA 1
ATOM 10575 C C . LYS A 1 1311 ? -10.88675 40.78106 -7.82627 1.000 116.39697 1311 LYS A C 1
ATOM 10576 O O . LYS A 1 1311 ? -10.63627 39.59468 -8.07168 1.000 122.49589 1311 LYS A O 1
ATOM 10582 N N . GLU A 1 1312 ? -10.30019 41.78249 -8.47985 1.000 116.65449 1312 GLU A N 1
ATOM 10583 C CA . GLU A 1 1312 ? -9.33847 41.50417 -9.54112 1.000 120.80031 1312 GLU A CA 1
ATOM 10584 C C . GLU A 1 1312 ? -8.02498 40.98515 -8.97240 1.000 117.71705 1312 GLU A C 1
ATOM 10585 O O . GLU A 1 1312 ? -7.39998 40.09205 -9.55633 1.000 111.60586 1312 GLU A O 1
ATOM 10591 N N . GLN A 1 1313 ? -7.58889 41.53546 -7.83664 1.000 124.54692 1313 GLN A N 1
ATOM 10592 C CA . GLN A 1 1313 ? -6.37941 41.03973 -7.18734 1.000 127.13161 1313 GLN A CA 1
ATOM 10593 C C . GLN A 1 1313 ? -6.56421 39.60921 -6.69732 1.000 121.64507 1313 GLN A C 1
ATOM 10594 O O . GLN A 1 1313 ? -5.63465 38.79630 -6.76599 1.000 124.13687 1313 GLN A O 1
ATOM 10600 N N . VAL A 1 1314 ? -7.75889 39.28404 -6.20420 1.000 110.86623 1314 VAL A N 1
ATOM 10601 C CA . VAL A 1 1314 ? -8.01289 37.94697 -5.68125 1.000 102.82059 1314 VAL A CA 1
ATOM 10602 C C . VAL A 1 1314 ? -8.25120 36.95515 -6.81341 1.000 96.52630 1314 VAL A C 1
ATOM 10603 O O . VAL A 1 1314 ? -7.77678 35.81528 -6.75981 1.000 100.90237 1314 VAL A O 1
ATOM 10607 N N . GLU A 1 1315 ? -8.97799 37.37213 -7.85544 1.000 86.25623 1315 GLU A N 1
ATOM 10608 C CA . GLU A 1 1315 ? -9.32631 36.45639 -8.93961 1.000 80.51369 1315 GLU A CA 1
ATOM 10609 C C . GLU A 1 1315 ? -8.08417 35.86857 -9.59752 1.000 82.06842 1315 GLU A C 1
ATOM 10610 O O . GLU A 1 1315 ? -8.03738 34.66734 -9.88888 1.000 81.86005 1315 GLU A O 1
ATOM 10616 N N . LYS A 1 1316 ? -7.06638 36.69836 -9.83881 1.000 76.28707 1316 LYS A N 1
ATOM 10617 C CA . LYS A 1 1316 ? -5.82900 36.19139 -10.42155 1.000 76.80359 1316 LYS A CA 1
ATOM 10618 C C . LYS A 1 1316 ? -5.12216 35.22403 -9.48114 1.000 80.69846 1316 LYS A C 1
ATOM 10619 O O . LYS A 1 1316 ? -4.40258 34.32998 -9.94049 1.000 85.72276 1316 LYS A O 1
ATOM 10625 N N . ILE A 1 1317 ? -5.31650 35.38053 -8.17039 1.000 80.08184 1317 ILE A N 1
ATOM 10626 C CA . ILE A 1 1317 ? -4.76511 34.42013 -7.22027 1.000 81.74769 1317 ILE A CA 1
ATOM 10627 C C . ILE A 1 1317 ? -5.57160 33.12732 -7.24328 1.000 81.86460 1317 ILE A C 1
ATOM 10628 O O . ILE A 1 1317 ? -5.01312 32.02873 -7.13475 1.000 79.73970 1317 ILE A O 1
ATOM 10633 N N . ILE A 1 1318 ? -6.89525 33.23667 -7.39050 1.000 82.17366 1318 ILE A N 1
ATOM 10634 C CA . ILE A 1 1318 ? -7.75007 32.05188 -7.42624 1.000 85.32013 1318 ILE A CA 1
ATOM 10635 C C . ILE A 1 1318 ? -7.40690 31.17984 -8.62734 1.000 86.15838 1318 ILE A C 1
ATOM 10636 O O . ILE A 1 1318 ? -7.43857 29.94541 -8.54775 1.000 85.81832 1318 ILE A O 1
ATOM 10641 N N . CYS A 1 1319 ? -7.06312 31.80535 -9.75528 1.000 81.95334 1319 CYS A N 1
ATOM 10642 C CA . CYS A 1 1319 ? -6.81954 31.07134 -10.99145 1.000 80.63573 1319 CYS A CA 1
ATOM 10643 C C . CYS A 1 1319 ? -5.58730 30.17716 -10.93061 1.000 82.68393 1319 CYS A C 1
ATOM 10644 O O . CYS A 1 1319 ? -5.42484 29.32368 -11.80918 1.000 78.25800 1319 CYS A O 1
ATOM 10647 N N . ASN A 1 1320 ? -4.72118 30.34569 -9.93383 1.000 82.52626 1320 ASN A N 1
ATOM 10648 C CA . ASN A 1 1320 ? -3.55511 29.48904 -9.76947 1.000 77.45445 1320 ASN A CA 1
ATOM 10649 C C . ASN A 1 1320 ? -3.73459 28.45181 -8.66932 1.000 80.71574 1320 ASN A C 1
ATOM 10650 O O . ASN A 1 1320 ? -2.80994 27.67448 -8.41221 1.000 84.32889 1320 ASN A O 1
ATOM 10655 N N . LEU A 1 1321 ? -4.89346 28.42188 -8.01674 1.000 80.17140 1321 LEU A N 1
ATOM 10656 C CA . LEU A 1 1321 ? -5.17242 27.42279 -7.00007 1.000 75.48385 1321 LEU A CA 1
ATOM 10657 C C . LEU A 1 1321 ? -5.51405 26.08519 -7.65108 1.000 79.57045 1321 LEU A C 1
ATOM 10658 O O . LEU A 1 1321 ? -5.74647 25.98856 -8.85847 1.000 83.28922 1321 LEU A O 1
ATOM 10663 N N . LYS A 1 1322 ? -5.53745 25.04103 -6.83276 1.000 81.51207 1322 LYS A N 1
ATOM 10664 C CA . LYS A 1 1322 ? -5.93581 23.73693 -7.33291 1.000 81.03714 1322 LYS A CA 1
ATOM 10665 C C . LYS A 1 1322 ? -7.45453 23.67928 -7.49466 1.000 83.16694 1322 LYS A C 1
ATOM 10666 O O . LYS A 1 1322 ? -8.18466 24.38007 -6.78837 1.000 77.43505 1322 LYS A O 1
ATOM 10672 N N . PRO A 1 1323 ? -7.95014 22.86268 -8.43101 1.000 85.56563 1323 PRO A N 1
ATOM 10673 C CA . PRO A 1 1323 ? -9.39396 22.86972 -8.73097 1.000 86.60164 1323 PRO A CA 1
ATOM 10674 C C . PRO A 1 1323 ? -10.29203 22.65862 -7.52408 1.000 84.96373 1323 PRO A C 1
ATOM 10675 O O . PRO A 1 1323 ? -11.42627 23.15435 -7.51756 1.000 87.83819 1323 PRO A O 1
ATOM 10679 N N . ALA A 1 1324 ? -9.82614 21.93955 -6.50114 1.000 80.69935 1324 ALA A N 1
ATOM 10680 C CA . ALA A 1 1324 ? -10.64460 21.74992 -5.30884 1.000 75.44988 1324 ALA A CA 1
ATOM 10681 C C . ALA A 1 1324 ? -10.89841 23.07519 -4.60045 1.000 79.99524 1324 ALA A C 1
ATOM 10682 O O . ALA A 1 1324 ? -11.99636 23.31063 -4.08208 1.000 84.31465 1324 ALA A O 1
ATOM 10684 N N . LEU A 1 1325 ? -9.89464 23.95684 -4.57085 1.000 77.38577 1325 LEU A N 1
ATOM 10685 C CA . LEU A 1 1325 ? -10.08312 25.27141 -3.96506 1.000 68.70321 1325 LEU A CA 1
ATOM 10686 C C . LEU A 1 1325 ? -10.92849 26.17999 -4.84711 1.000 67.36109 1325 LEU A C 1
ATOM 10687 O O . LEU A 1 1325 ? -11.67991 27.01548 -4.33210 1.000 70.80650 1325 LEU A O 1
ATOM 10692 N N . LYS A 1 1326 ? -10.81721 26.03801 -6.17020 1.000 65.94866 1326 LYS A N 1
ATOM 10693 C CA . LYS A 1 1326 ? -11.58774 26.88618 -7.07437 1.000 72.63134 1326 LYS A CA 1
ATOM 10694 C C . LYS A 1 1326 ? -13.08113 26.59903 -6.97230 1.000 82.97535 1326 LYS A C 1
ATOM 10695 O O . LYS A 1 1326 ? -13.90010 27.52430 -7.01967 1.000 88.98593 1326 LYS A O 1
ATOM 10701 N N . LEU A 1 1327 ? -13.45556 25.32372 -6.83822 1.000 85.11242 1327 LEU A N 1
ATOM 10702 C CA . LEU A 1 1327 ? -14.87156 24.97106 -6.78744 1.000 93.89496 1327 LEU A CA 1
ATOM 10703 C C . LEU A 1 1327 ? -15.51989 25.45436 -5.49631 1.000 89.35129 1327 LEU A C 1
ATOM 10704 O O . LEU A 1 1327 ? -16.68051 25.88018 -5.50044 1.000 86.59556 1327 LEU A O 1
ATOM 10709 N N . ARG A 1 1328 ? -14.79216 25.38845 -4.38077 1.000 86.80032 1328 ARG A N 1
ATOM 10710 C CA . ARG A 1 1328 ? -15.30170 25.94801 -3.13363 1.000 79.84681 1328 ARG A CA 1
ATOM 10711 C C . ARG A 1 1328 ? -15.38573 27.47006 -3.21113 1.000 76.23491 1328 ARG A C 1
ATOM 10712 O O . ARG A 1 1328 ? -16.36119 28.07247 -2.74617 1.000 73.46494 1328 ARG A O 1
ATOM 10720 N N . LEU A 1 1329 ? -14.37358 28.10956 -3.80496 1.000 78.39722 1329 LEU A N 1
ATOM 10721 C CA . LEU A 1 1329 ? -14.32184 29.56321 -3.89469 1.000 76.70278 1329 LEU A CA 1
ATOM 10722 C C . LEU A 1 1329 ? -14.97927 29.99989 -5.19375 1.000 77.37220 1329 LEU A C 1
ATOM 10723 O O . LEU A 1 1329 ? -14.59317 31.00536 -5.80004 1.000 82.64870 1329 LEU A O 1
ATOM 10728 N N . ARG A 1 1330 ? -15.98018 29.23285 -5.63213 1.000 78.84659 1330 ARG A N 1
ATOM 10729 C CA . ARG A 1 1330 ? -16.63839 29.51837 -6.90372 1.000 80.16486 1330 ARG A CA 1
ATOM 10730 C C . ARG A 1 1330 ? -17.34697 30.86588 -6.88655 1.000 79.93805 1330 ARG A C 1
ATOM 10731 O O . ARG A 1 1330 ? -17.44961 31.52107 -7.92717 1.000 78.35015 1330 ARG A O 1
ATOM 10739 N N . PHE A 1 1331 ? -17.83447 31.29779 -5.72306 1.000 78.55176 1331 PHE A N 1
ATOM 10740 C CA . PHE A 1 1331 ? -18.65888 32.49376 -5.61606 1.000 75.53095 1331 PHE A CA 1
ATOM 10741 C C . PHE A 1 1331 ? -17.90859 33.70204 -5.06881 1.000 75.37656 1331 PHE A C 1
ATOM 10742 O O . PHE A 1 1331 ? -18.52134 34.75776 -4.88232 1.000 84.12254 1331 PHE A O 1
ATOM 10750 N N . ILE A 1 1332 ? -16.60490 33.57958 -4.80921 1.000 73.69984 1332 ILE A N 1
ATOM 10751 C CA . ILE A 1 1332 ? -15.86393 34.67964 -4.19404 1.000 76.89019 1332 ILE A CA 1
ATOM 10752 C C . ILE A 1 1332 ? -15.79404 35.87725 -5.13474 1.000 77.55475 1332 ILE A C 1
ATOM 10753 O O . ILE A 1 1332 ? -15.90692 37.03154 -4.70368 1.000 79.35445 1332 ILE A O 1
ATOM 10758 N N . THR A 1 1333 ? -15.62594 35.62520 -6.43386 1.000 80.37637 1333 THR A N 1
ATOM 10759 C CA . THR A 1 1333 ? -15.47825 36.70850 -7.39849 1.000 81.40434 1333 THR A CA 1
ATOM 10760 C C . THR A 1 1333 ? -16.78583 37.43566 -7.68762 1.000 89.76068 1333 THR A C 1
ATOM 10761 O O . THR A 1 1333 ? -16.74941 38.55039 -8.22005 1.000 90.55871 1333 THR A O 1
ATOM 10765 N N . HIS A 1 1334 ? -17.92952 36.84140 -7.35751 1.000 95.15303 1334 HIS A N 1
ATOM 10766 C CA . HIS A 1 1334 ? -19.21717 37.49676 -7.57601 1.000 89.75895 1334 HIS A CA 1
ATOM 10767 C C . HIS A 1 1334 ? -19.35977 38.74159 -6.70602 1.000 78.75666 1334 HIS A C 1
ATOM 10768 O O . HIS A 1 1334 ? -19.53351 39.84821 -7.21573 1.000 75.40586 1334 HIS A O 1
ATOM 10775 N N . GLN B 2 1 ? 25.05269 51.46785 23.70769 1.000 87.38520 1 GLN B N 1
ATOM 10776 C CA . GLN B 2 1 ? 26.14535 51.64657 22.75954 1.000 92.36495 1 GLN B CA 1
ATOM 10777 C C . GLN B 2 1 ? 26.37708 50.37798 21.94125 1.000 91.29761 1 GLN B C 1
ATOM 10778 O O . GLN B 2 1 ? 26.45782 49.27887 22.48867 1.000 91.83806 1 GLN B O 1
ATOM 10784 N N . VAL B 2 2 ? 26.47161 50.54022 20.62321 1.000 89.88162 2 VAL B N 1
ATOM 10785 C CA . VAL B 2 2 ? 26.68344 49.43235 19.69701 1.000 87.51243 2 VAL B CA 1
ATOM 10786 C C . VAL B 2 2 ? 27.68027 49.87936 18.63769 1.000 89.36244 2 VAL B C 1
ATOM 10787 O O . VAL B 2 2 ? 27.49014 50.92164 18.00244 1.000 91.64997 2 VAL B O 1
ATOM 10791 N N . GLN B 2 3 ? 28.73926 49.09573 18.44668 1.000 91.55340 3 GLN B N 1
ATOM 10792 C CA . GLN B 2 3 ? 29.78882 49.40510 17.48592 1.000 84.13198 3 GLN B CA 1
ATOM 10793 C C . GLN B 2 3 ? 29.66739 48.50159 16.26628 1.000 81.71129 3 GLN B C 1
ATOM 10794 O O . GLN B 2 3 ? 29.29194 47.33067 16.38223 1.000 82.13196 3 GLN B O 1
ATOM 10800 N N . LEU B 2 4 ? 29.98863 49.05490 15.09778 1.000 80.43009 4 LEU B N 1
ATOM 10801 C CA . LEU B 2 4 ? 29.92069 48.33460 13.83465 1.000 79.09967 4 LEU B CA 1
ATOM 10802 C C . LEU B 2 4 ? 31.16844 48.64129 13.02085 1.000 84.03480 4 LEU B C 1
ATOM 10803 O O . LEU B 2 4 ? 31.59597 49.79646 12.94169 1.000 96.12502 4 LEU B O 1
ATOM 10808 N N . VAL B 2 5 ? 31.75284 47.60429 12.42106 1.000 82.87863 5 VAL B N 1
ATOM 10809 C CA . VAL B 2 5 ? 32.97779 47.73560 11.63510 1.000 84.10437 5 VAL B CA 1
ATOM 10810 C C . VAL B 2 5 ? 32.79987 46.93608 10.34950 1.000 85.54997 5 VAL B C 1
ATOM 10811 O O . VAL B 2 5 ? 32.84907 45.70087 10.37324 1.000 84.10582 5 VAL B O 1
ATOM 10815 N N . GLU B 2 6 ? 32.59800 47.63146 9.23217 1.000 85.41467 6 GLU B N 1
ATOM 10816 C CA . GLU B 2 6 ? 32.49277 46.96118 7.94536 1.000 83.76681 6 GLU B CA 1
ATOM 10817 C C . GLU B 2 6 ? 33.85212 46.41309 7.51710 1.000 86.18616 6 GLU B C 1
ATOM 10818 O O . GLU B 2 6 ? 34.90222 46.80942 8.03106 1.000 92.65447 6 GLU B O 1
ATOM 10824 N N . SER B 2 7 ? 33.82026 45.49412 6.55306 1.000 86.21238 7 SER B N 1
ATOM 10825 C CA . SER B 2 7 ? 35.02389 44.84934 6.04227 1.000 82.56790 7 SER B CA 1
ATOM 10826 C C . SER B 2 7 ? 34.66148 44.02101 4.81812 1.000 82.39886 7 SER B C 1
ATOM 10827 O O . SER B 2 7 ? 33.54801 43.49770 4.71917 1.000 86.52570 7 SER B O 1
ATOM 10830 N N . GLY B 2 8 ? 35.61119 43.91039 3.88807 1.000 87.96129 8 GLY B N 1
ATOM 10831 C CA . GLY B 2 8 ? 35.47264 43.02544 2.74620 1.000 92.48383 8 GLY B CA 1
ATOM 10832 C C . GLY B 2 8 ? 35.37905 43.69613 1.39216 1.000 94.50016 8 GLY B C 1
ATOM 10833 O O . GLY B 2 8 ? 35.22535 42.99238 0.38784 1.000 97.96458 8 GLY B O 1
ATOM 10834 N N . GLY B 2 9 ? 35.46499 45.02096 1.31789 1.000 89.07796 9 GLY B N 1
ATOM 10835 C CA . GLY B 2 9 ? 35.37545 45.72641 0.05804 1.000 89.10283 9 GLY B CA 1
ATOM 10836 C C . GLY B 2 9 ? 36.70551 45.78831 -0.66666 1.000 92.77561 9 GLY B C 1
ATOM 10837 O O . GLY B 2 9 ? 37.69813 45.17304 -0.27331 1.000 99.68092 9 GLY B O 1
ATOM 10838 N N . GLY B 2 10 ? 36.71453 46.55452 -1.74991 1.000 91.81797 10 GLY B N 1
ATOM 10839 C CA . GLY B 2 10 ? 37.89854 46.76080 -2.55107 1.000 98.26384 10 GLY B CA 1
ATOM 10840 C C . GLY B 2 10 ? 37.54652 46.86683 -4.02007 1.000 101.99274 10 GLY B C 1
ATOM 10841 O O . GLY B 2 10 ? 36.37982 46.95795 -4.39955 1.000 105.56567 10 GLY B O 1
ATOM 10842 N N . LEU B 2 11 ? 38.58257 46.85510 -4.85671 1.000 98.54288 11 LEU B N 1
ATOM 10843 C CA . LEU B 2 11 ? 38.40937 46.96520 -6.30014 1.000 94.99322 11 LEU B CA 1
ATOM 10844 C C . LEU B 2 11 ? 38.06636 45.59665 -6.87785 1.000 97.81842 11 LEU B C 1
ATOM 10845 O O . LEU B 2 11 ? 38.82205 44.63450 -6.70265 1.000 106.49566 11 LEU B O 1
ATOM 10850 N N . VAL B 2 12 ? 36.92407 45.50883 -7.55958 1.000 92.09733 12 VAL B N 1
ATOM 10851 C CA . VAL B 2 12 ? 36.43647 44.26214 -8.13761 1.000 95.51125 12 VAL B CA 1
ATOM 10852 C C . VAL B 2 12 ? 35.96668 44.54204 -9.55986 1.000 93.95584 12 VAL B C 1
ATOM 10853 O O . VAL B 2 12 ? 35.46164 45.62633 -9.86254 1.000 93.90498 12 VAL B O 1
ATOM 10857 N N . GLN B 2 13 ? 36.14897 43.56152 -10.44169 1.000 98.71957 13 GLN B N 1
ATOM 10858 C CA . GLN B 2 13 ? 35.71861 43.71102 -11.82306 1.000 102.84068 13 GLN B CA 1
ATOM 10859 C C . GLN B 2 13 ? 34.20494 43.54880 -11.94193 1.000 96.75174 13 GLN B C 1
ATOM 10860 O O . GLN B 2 13 ? 33.53415 43.02576 -11.04774 1.000 98.00110 13 GLN B O 1
ATOM 10866 N N . ALA B 2 14 ? 33.67247 44.00703 -13.07286 1.000 94.73154 14 ALA B N 1
ATOM 10867 C CA . ALA B 2 14 ? 32.23994 43.93321 -13.32029 1.000 91.24580 14 ALA B CA 1
ATOM 10868 C C . ALA B 2 14 ? 31.79981 42.48838 -13.52599 1.000 94.89327 14 ALA B C 1
ATOM 10869 O O . ALA B 2 14 ? 32.53064 41.66270 -14.07985 1.000 97.64759 14 ALA B O 1
ATOM 10871 N N . GLY B 2 15 ? 30.58298 42.18878 -13.07232 1.000 90.76334 15 GLY B N 1
ATOM 10872 C CA . GLY B 2 15 ? 30.04803 40.84740 -13.13809 1.000 82.95155 15 GLY B CA 1
ATOM 10873 C C . GLY B 2 15 ? 30.53451 39.90743 -12.05857 1.000 84.18644 15 GLY B C 1
ATOM 10874 O O . GLY B 2 15 ? 29.96983 38.81506 -11.91218 1.000 88.63373 15 GLY B O 1
ATOM 10875 N N . ALA B 2 16 ? 31.55702 40.28759 -11.29681 1.000 84.36435 16 ALA B N 1
ATOM 10876 C CA . ALA B 2 16 ? 32.08799 39.43304 -10.24851 1.000 85.80060 16 ALA B CA 1
ATOM 10877 C C . ALA B 2 16 ? 31.27246 39.60042 -8.96832 1.000 83.96205 16 ALA B C 1
ATOM 10878 O O . ALA B 2 16 ? 30.28379 40.33728 -8.91794 1.000 81.12456 16 ALA B O 1
ATOM 10880 N N . SER B 2 17 ? 31.69391 38.90796 -7.91529 1.000 87.61553 17 SER B N 1
ATOM 10881 C CA . SER B 2 17 ? 30.98531 38.90446 -6.64596 1.000 86.24813 17 SER B CA 1
ATOM 10882 C C . SER B 2 17 ? 31.84796 39.52485 -5.55397 1.000 87.99699 17 SER B C 1
ATOM 10883 O O . SER B 2 17 ? 33.03890 39.78963 -5.73717 1.000 93.34421 17 SER B O 1
ATOM 10886 N N . LEU B 2 18 ? 31.22000 39.75304 -4.40261 1.000 93.79173 18 LEU B N 1
ATOM 10887 C CA . LEU B 2 18 ? 31.89500 40.31565 -3.24290 1.000 94.25864 18 LEU B CA 1
ATOM 10888 C C . LEU B 2 18 ? 31.05965 40.00307 -2.01004 1.000 87.41725 18 LEU B C 1
ATOM 10889 O O . LEU B 2 18 ? 29.82769 40.02759 -2.06927 1.000 81.43811 18 LEU B O 1
ATOM 10894 N N . ARG B 2 19 ? 31.73333 39.70480 -0.90249 1.000 86.04064 19 ARG B N 1
ATOM 10895 C CA . ARG B 2 19 ? 31.07564 39.31142 0.34215 1.000 85.07072 19 ARG B CA 1
ATOM 10896 C C . ARG B 2 19 ? 31.51384 40.26663 1.44808 1.000 83.99239 19 ARG B C 1
ATOM 10897 O O . ARG B 2 19 ? 32.58160 40.09478 2.04422 1.000 82.01584 19 ARG B O 1
ATOM 10905 N N . LEU B 2 20 ? 30.68866 41.27306 1.71631 1.000 83.29282 20 LEU B N 1
ATOM 10906 C CA . LEU B 2 20 ? 30.94808 42.20004 2.80569 1.000 78.80394 20 LEU B CA 1
ATOM 10907 C C . LEU B 2 20 ? 30.58981 41.56330 4.14307 1.000 79.72259 20 LEU B C 1
ATOM 10908 O O . LEU B 2 20 ? 29.69592 40.71684 4.23421 1.000 83.28688 20 LEU B O 1
ATOM 10913 N N . SER B 2 21 ? 31.29923 41.98129 5.18876 1.000 78.32166 21 SER B N 1
ATOM 10914 C CA . SER B 2 21 ? 31.02634 41.51411 6.53867 1.000 78.37682 21 SER B CA 1
ATOM 10915 C C . SER B 2 21 ? 31.07519 42.69372 7.49757 1.000 77.78705 21 SER B C 1
ATOM 10916 O O . SER B 2 21 ? 31.81044 43.66113 7.28397 1.000 77.70867 21 SER B O 1
ATOM 10919 N N . CYS B 2 22 ? 30.27685 42.59920 8.55800 1.000 77.38162 22 CYS B N 1
ATOM 10920 C CA . CYS B 2 22 ? 30.13423 43.65593 9.55177 1.000 81.12048 22 CYS B CA 1
ATOM 10921 C C . CYS B 2 22 ? 30.33424 43.03613 10.92506 1.000 77.16724 22 CYS B C 1
ATOM 10922 O O . CYS B 2 22 ? 29.61411 42.10399 11.29502 1.000 84.13905 22 CYS B O 1
ATOM 10925 N N . ALA B 2 23 ? 31.31519 43.53794 11.67113 1.000 77.44705 23 ALA B N 1
ATOM 10926 C CA . ALA B 2 23 ? 31.61677 43.02230 13.00559 1.000 77.86220 23 ALA B CA 1
ATOM 10927 C C . ALA B 2 23 ? 30.76572 43.77951 14.01761 1.000 98.41324 23 ALA B C 1
ATOM 10928 O O . ALA B 2 23 ? 31.07056 44.92034 14.37542 1.000 99.74371 23 ALA B O 1
ATOM 10930 N N . VAL B 2 24 ? 29.69646 43.14278 14.48460 1.000 89.44794 24 VAL B N 1
ATOM 10931 C CA . VAL B 2 24 ? 28.77453 43.76178 15.42842 1.000 80.35091 24 VAL B CA 1
ATOM 10932 C C . VAL B 2 24 ? 29.31094 43.56431 16.83887 1.000 81.08699 24 VAL B C 1
ATOM 10933 O O . VAL B 2 24 ? 29.57686 42.43236 17.26115 1.000 81.72455 24 VAL B O 1
ATOM 10937 N N . SER B 2 25 ? 29.47380 44.66655 17.56682 1.000 80.09423 25 SER B N 1
ATOM 10938 C CA . SER B 2 25 ? 30.04987 44.64310 18.90270 1.000 83.76540 25 SER B CA 1
ATOM 10939 C C . SER B 2 25 ? 29.26235 45.58272 19.80402 1.000 88.71020 25 SER B C 1
ATOM 10940 O O . SER B 2 25 ? 28.45860 46.39678 19.34163 1.000 86.95812 25 SER B O 1
ATOM 10943 N N . GLY B 2 26 ? 29.50045 45.46305 21.10150 1.000 96.52213 26 GLY B N 1
ATOM 10944 C CA . GLY B 2 26 ? 28.89189 46.35163 22.07664 1.000 100.62665 26 GLY B CA 1
ATOM 10945 C C . GLY B 2 26 ? 27.69282 45.70641 22.75839 1.000 101.80632 26 GLY B C 1
ATOM 10946 O O . GLY B 2 26 ? 27.78991 44.59669 23.28083 1.000 101.93177 26 GLY B O 1
ATOM 10947 N N . ARG B 2 27 ? 26.56210 46.40915 22.74884 1.000 94.18571 27 ARG B N 1
ATOM 10948 C CA . ARG B 2 27 ? 25.36013 45.95604 23.44549 1.000 98.17365 27 ARG B CA 1
ATOM 10949 C C . ARG B 2 27 ? 24.38545 45.32607 22.45136 1.000 95.32995 27 ARG B C 1
ATOM 10950 O O . ARG B 2 27 ? 23.30539 45.84612 22.16643 1.000 90.03864 27 ARG B O 1
ATOM 10958 N N . THR B 2 28 ? 24.79699 44.17866 21.91741 1.000 99.21686 28 THR B N 1
ATOM 10959 C CA . THR B 2 28 ? 23.89002 43.36997 21.11872 1.000 100.33177 28 THR B CA 1
ATOM 10960 C C . THR B 2 28 ? 22.77121 42.83368 22.00335 1.000 102.27335 28 THR B C 1
ATOM 10961 O O . THR B 2 28 ? 22.96490 42.55368 23.18909 1.000 109.81908 28 THR B O 1
ATOM 10965 N N . GLY B 2 29 ? 21.58377 42.69647 21.41384 1.000 93.94740 29 GLY B N 1
ATOM 10966 C CA . GLY B 2 29 ? 20.36144 42.44808 22.14485 1.000 95.69952 29 GLY B CA 1
ATOM 10967 C C . GLY B 2 29 ? 19.45752 43.66149 22.20395 1.000 92.34958 29 GLY B C 1
ATOM 10968 O O . GLY B 2 29 ? 18.23562 43.51096 22.32560 1.000 92.97210 29 GLY B O 1
ATOM 10969 N N . SER B 2 30 ? 20.03737 44.85843 22.13316 1.000 86.11839 30 SER B N 1
ATOM 10970 C CA . SER B 2 30 ? 19.29255 46.07708 21.85391 1.000 83.11104 30 SER B CA 1
ATOM 10971 C C . SER B 2 30 ? 18.95529 46.21514 20.37768 1.000 79.29605 30 SER B C 1
ATOM 10972 O O . SER B 2 30 ? 18.28552 47.17993 19.99417 1.000 86.02608 30 SER B O 1
ATOM 10975 N N . ILE B 2 31 ? 19.39748 45.27104 19.55387 1.000 76.01047 31 ILE B N 1
ATOM 10976 C CA . ILE B 2 31 ? 19.26563 45.34062 18.10559 1.000 73.81906 31 ILE B CA 1
ATOM 10977 C C . ILE B 2 31 ? 18.05911 44.51376 17.69006 1.000 73.85786 31 ILE B C 1
ATOM 10978 O O . ILE B 2 31 ? 18.00072 43.30736 17.95724 1.000 72.76795 31 ILE B O 1
ATOM 10983 N N . TYR B 2 32 ? 17.09671 45.15843 17.03488 1.000 77.82479 32 TYR B N 1
ATOM 10984 C CA . TYR B 2 32 ? 15.96616 44.45725 16.44252 1.000 73.47009 32 TYR B CA 1
ATOM 10985 C C . TYR B 2 32 ? 16.12635 44.25531 14.94393 1.000 60.10521 32 TYR B C 1
ATOM 10986 O O . TYR B 2 32 ? 15.72934 43.21182 14.41747 1.000 73.38005 32 TYR B O 1
ATOM 10995 N N . THR B 2 33 ? 16.70021 45.23111 14.24514 1.000 59.72212 33 THR B N 1
ATOM 10996 C CA . THR B 2 33 ? 16.89803 45.14065 12.80819 1.000 65.34886 33 THR B CA 1
ATOM 10997 C C . THR B 2 33 ? 18.28213 45.66106 12.45326 1.000 70.20013 33 THR B C 1
ATOM 10998 O O . THR B 2 33 ? 18.83357 46.52865 13.13591 1.000 72.80045 33 THR B O 1
ATOM 11002 N N . MET B 2 34 ? 18.83790 45.11382 11.37544 1.000 68.62473 34 MET B N 1
ATOM 11003 C CA . MET B 2 34 ? 20.14525 45.50993 10.87726 1.000 64.11061 34 MET B CA 1
ATOM 11004 C C . MET B 2 34 ? 20.07937 45.57330 9.35890 1.000 64.85279 34 MET B C 1
ATOM 11005 O O . MET B 2 34 ? 19.28867 44.86466 8.73131 1.000 74.39647 34 MET B O 1
ATOM 11010 N N . GLY B 2 35 ? 20.90672 46.43500 8.76714 1.000 61.10063 35 GLY B N 1
ATOM 11011 C CA . GLY B 2 35 ? 20.82221 46.64876 7.33698 1.000 62.00388 35 GLY B CA 1
ATOM 11012 C C . GLY B 2 35 ? 22.12811 47.11303 6.73179 1.000 64.74108 35 GLY B C 1
ATOM 11013 O O . GLY B 2 35 ? 23.07129 47.49040 7.43100 1.000 70.53484 35 GLY B O 1
ATOM 11014 N N . TRP B 2 36 ? 22.16501 47.07312 5.40202 1.000 59.53324 36 TRP B N 1
ATOM 11015 C CA . TRP B 2 36 ? 23.29416 47.54847 4.61440 1.000 67.28820 36 TRP B CA 1
ATOM 11016 C C . TRP B 2 36 ? 22.85562 48.74724 3.78671 1.000 74.01865 36 TRP B C 1
ATOM 11017 O O . TRP B 2 36 ? 21.80703 48.70661 3.13419 1.000 75.49106 36 TRP B O 1
ATOM 11028 N N . PHE B 2 37 ? 23.65768 49.80556 3.81522 1.000 75.98557 37 PHE B N 1
ATOM 11029 C CA . PHE B 2 37 ? 23.40293 51.01469 3.05170 1.000 75.54032 37 PHE B CA 1
ATOM 11030 C C . PHE B 2 37 ? 24.60669 51.31359 2.16970 1.000 77.01738 37 PHE B C 1
ATOM 11031 O O . PHE B 2 37 ? 25.69942 50.78076 2.37769 1.000 80.18576 37 PHE B O 1
ATOM 11039 N N . ARG B 2 38 ? 24.39650 52.17319 1.17488 1.000 79.16603 38 ARG B N 1
ATOM 11040 C CA . ARG B 2 38 ? 25.47766 52.59110 0.29483 1.000 78.51176 38 ARG B CA 1
ATOM 11041 C C . ARG B 2 38 ? 25.25092 54.03698 -0.11994 1.000 85.71309 38 ARG B C 1
ATOM 11042 O O . ARG B 2 38 ? 24.11713 54.52383 -0.13207 1.000 88.78621 38 ARG B O 1
ATOM 11050 N N . GLN B 2 39 ? 26.34361 54.72113 -0.45551 1.000 88.09764 39 GLN B N 1
ATOM 11051 C CA . GLN B 2 39 ? 26.28752 56.12579 -0.84435 1.000 88.79275 39 GLN B CA 1
ATOM 11052 C C . GLN B 2 39 ? 27.31633 56.38540 -1.93318 1.000 94.07524 39 GLN B C 1
ATOM 11053 O O . GLN B 2 39 ? 28.51965 56.22795 -1.70493 1.000 90.76836 39 GLN B O 1
ATOM 11059 N N . ALA B 2 40 ? 26.83800 56.78496 -3.11061 1.000 103.38357 40 ALA B N 1
ATOM 11060 C CA . ALA B 2 40 ? 27.69831 57.13876 -4.22540 1.000 109.36497 40 ALA B CA 1
ATOM 11061 C C . ALA B 2 40 ? 28.48155 58.40772 -3.89024 1.000 119.05679 40 ALA B C 1
ATOM 11062 O O . ALA B 2 40 ? 28.16951 59.09847 -2.91765 1.000 122.09165 40 ALA B O 1
ATOM 11064 N N . PRO B 2 41 ? 29.53331 58.73458 -4.67768 1.000 129.43839 41 PRO B N 1
ATOM 11065 C CA . PRO B 2 41 ? 30.31685 59.95008 -4.40185 1.000 127.47350 41 PRO B CA 1
ATOM 11066 C C . PRO B 2 41 ? 29.48673 61.21045 -4.19832 1.000 126.25987 41 PRO B C 1
ATOM 11067 O O . PRO B 2 41 ? 29.62155 61.88024 -3.16944 1.000 126.75575 41 PRO B O 1
ATOM 11071 N N . GLY B 2 42 ? 28.62928 61.54645 -5.15795 1.000 118.02323 42 GLY B N 1
ATOM 11072 C CA . GLY B 2 42 ? 27.84272 62.76003 -5.04880 1.000 114.51026 42 GLY B CA 1
ATOM 11073 C C . GLY B 2 42 ? 26.34655 62.52723 -5.06361 1.000 114.22680 42 GLY B C 1
ATOM 11074 O O . GLY B 2 42 ? 25.61524 63.21076 -5.78667 1.000 118.81671 42 GLY B O 1
ATOM 11075 N N . LYS B 2 43 ? 25.87567 61.56882 -4.26650 1.000 109.51643 43 LYS B N 1
ATOM 11076 C CA . LYS B 2 43 ? 24.46514 61.21126 -4.23146 1.000 101.11680 43 LYS B CA 1
ATOM 11077 C C . LYS B 2 43 ? 24.05920 60.91130 -2.79355 1.000 92.10372 43 LYS B C 1
ATOM 11078 O O . LYS B 2 43 ? 24.88677 60.90484 -1.87690 1.000 88.68430 43 LYS B O 1
ATOM 11084 N N . GLU B 2 44 ? 22.76707 60.66300 -2.59979 1.000 89.84811 44 GLU B N 1
ATOM 11085 C CA . GLU B 2 44 ? 22.20595 60.46122 -1.27195 1.000 95.29023 44 GLU B CA 1
ATOM 11086 C C . GLU B 2 44 ? 22.27813 58.99011 -0.87943 1.000 88.68398 44 GLU B C 1
ATOM 11087 O O . GLU B 2 44 ? 22.09926 58.10099 -1.71694 1.000 88.01878 44 GLU B O 1
ATOM 11093 N N . ARG B 2 45 ? 22.54149 58.74392 0.40355 1.000 82.03541 45 ARG B N 1
ATOM 11094 C CA . ARG B 2 45 ? 22.70577 57.38256 0.89973 1.000 76.72253 45 ARG B CA 1
ATOM 11095 C C . ARG B 2 45 ? 21.42630 56.57599 0.70595 1.000 76.93203 45 ARG B C 1
ATOM 11096 O O . ARG B 2 45 ? 20.34066 56.99913 1.11327 1.000 74.44952 45 ARG B O 1
ATOM 11104 N N . GLU B 2 46 ? 21.55902 55.41061 0.07900 1.000 80.62547 46 GLU B N 1
ATOM 11105 C CA . GLU B 2 46 ? 20.43801 54.52794 -0.20455 1.000 78.98581 46 GLU B CA 1
ATOM 11106 C C . GLU B 2 46 ? 20.51337 53.27666 0.65904 1.000 79.49886 46 GLU B C 1
ATOM 11107 O O . GLU B 2 46 ? 21.56420 52.93141 1.20500 1.000 82.22236 46 GLU B O 1
ATOM 11113 N N . VAL B 2 47 ? 19.38250 52.59228 0.76761 1.000 78.92337 47 VAL B N 1
ATOM 11114 C CA . VAL B 2 47 ? 19.31099 51.32423 1.48212 1.000 79.05985 47 VAL B CA 1
ATOM 11115 C C . VAL B 2 47 ? 19.45970 50.19286 0.47569 1.000 75.74637 47 VAL B C 1
ATOM 11116 O O . VAL B 2 47 ? 18.99200 50.28778 -0.66566 1.000 79.73160 47 VAL B O 1
ATOM 11120 N N . VAL B 2 48 ? 20.13613 49.12640 0.88952 1.000 69.27530 48 VAL B N 1
ATOM 11121 C CA . VAL B 2 48 ? 20.41227 47.97857 0.03483 1.000 67.35290 48 VAL B CA 1
ATOM 11122 C C . VAL B 2 48 ? 19.63676 46.74766 0.49016 1.000 69.21395 48 VAL B C 1
ATOM 11123 O O . VAL B 2 48 ? 18.91787 46.12958 -0.29597 1.000 75.40905 48 VAL B O 1
ATOM 11127 N N . ALA B 2 49 ? 19.77020 46.38000 1.76143 1.000 64.90184 49 ALA B N 1
ATOM 11128 C CA . ALA B 2 49 ? 19.09495 45.20612 2.29352 1.000 68.70089 49 ALA B CA 1
ATOM 11129 C C . ALA B 2 49 ? 18.94825 45.36938 3.79715 1.000 67.36409 49 ALA B C 1
ATOM 11130 O O . ALA B 2 49 ? 19.80124 45.97291 4.45177 1.000 70.07971 49 ALA B O 1
ATOM 11132 N N . ARG B 2 50 ? 17.85464 44.82975 4.33440 1.000 60.65470 50 ARG B N 1
ATOM 11133 C CA . ARG B 2 50 ? 17.55868 44.92347 5.75646 1.000 60.84440 50 ARG B CA 1
ATOM 11134 C C . ARG B 2 50 ? 17.10686 43.56348 6.27094 1.000 65.62737 50 ARG B C 1
ATOM 11135 O O . ARG B 2 50 ? 16.51041 42.77161 5.53633 1.000 64.04636 50 ARG B O 1
ATOM 11143 N N . THR B 2 51 ? 17.40398 43.29618 7.54245 1.000 62.43009 51 THR B N 1
ATOM 11144 C CA . THR B 2 51 ? 17.01286 42.04874 8.18273 1.000 58.91810 51 THR B CA 1
ATOM 11145 C C . THR B 2 51 ? 16.47928 42.31960 9.57813 1.000 66.72569 51 THR B C 1
ATOM 11146 O O . THR B 2 51 ? 16.95529 43.22479 10.26835 1.000 73.69106 51 THR B O 1
ATOM 11150 N N . THR B 2 52 ? 15.48556 41.53180 9.98270 1.000 59.71194 52 THR B N 1
ATOM 11151 C CA . THR B 2 52 ? 15.10775 41.45450 11.38540 1.000 62.05705 52 THR B CA 1
ATOM 11152 C C . THR B 2 52 ? 16.07058 40.49949 12.07738 1.000 69.26512 52 THR B C 1
ATOM 11153 O O . THR B 2 52 ? 16.31783 39.39417 11.58446 1.000 71.00271 52 THR B O 1
ATOM 11157 N N . TRP B 2 53 ? 16.62373 40.93083 13.21022 1.000 71.68778 53 TRP B N 1
ATOM 11158 C CA . TRP B 2 53 ? 17.78281 40.26148 13.79060 1.000 68.90388 53 TRP B CA 1
ATOM 11159 C C . TRP B 2 53 ? 17.50581 38.80593 14.15335 1.000 71.53648 53 TRP B C 1
ATOM 11160 O O . TRP B 2 53 ? 18.03230 37.89963 13.50251 1.000 70.74983 53 TRP B O 1
ATOM 11171 N N . THR B 2 54 ? 16.68632 38.55816 15.17231 1.000 73.42320 54 THR B N 1
ATOM 11172 C CA . THR B 2 54 ? 16.53332 37.18004 15.63335 1.000 81.29950 54 THR B CA 1
ATOM 11173 C C . THR B 2 54 ? 15.79924 36.27767 14.63662 1.000 81.59761 54 THR B C 1
ATOM 11174 O O . THR B 2 54 ? 16.25417 35.14919 14.41013 1.000 82.69255 54 THR B O 1
ATOM 11178 N N . PRO B 2 55 ? 14.68579 36.69735 14.01642 1.000 76.98728 55 PRO B N 1
ATOM 11179 C CA . PRO B 2 55 ? 14.02019 35.78219 13.07296 1.000 69.50978 55 PRO B CA 1
ATOM 11180 C C . PRO B 2 55 ? 14.77323 35.60412 11.76578 1.000 69.27723 55 PRO B C 1
ATOM 11181 O O . PRO B 2 55 ? 14.72893 34.51230 11.18606 1.000 72.01484 55 PRO B O 1
ATOM 11185 N N . GLY B 2 56 ? 15.45303 36.63772 11.27808 1.000 70.59716 56 GLY B N 1
ATOM 11186 C CA . GLY B 2 56 ? 16.16214 36.54689 10.01885 1.000 71.08783 56 GLY B CA 1
ATOM 11187 C C . GLY B 2 56 ? 15.34932 36.88924 8.79199 1.000 76.64732 56 GLY B C 1
ATOM 11188 O O . GLY B 2 56 ? 15.69746 36.44026 7.69389 1.000 81.13281 56 GLY B O 1
ATOM 11189 N N . SER B 2 57 ? 14.27622 37.66340 8.93897 1.000 71.65953 57 SER B N 1
ATOM 11190 C CA . SER B 2 57 ? 13.46764 38.05938 7.79333 1.000 66.28608 57 SER B CA 1
ATOM 11191 C C . SER B 2 57 ? 14.22260 39.07987 6.95265 1.000 73.04172 57 SER B C 1
ATOM 11192 O O . SER B 2 57 ? 14.73339 40.07120 7.47967 1.000 79.68981 57 SER B O 1
ATOM 11195 N N . THR B 2 58 ? 14.28369 38.84741 5.64486 1.000 72.93868 58 THR B N 1
ATOM 11196 C CA . THR B 2 58 ? 15.06848 39.67798 4.74435 1.000 72.59967 58 THR B CA 1
ATOM 11197 C C . THR B 2 58 ? 14.16567 40.56996 3.90195 1.000 72.66439 58 THR B C 1
ATOM 11198 O O . THR B 2 58 ? 12.99183 40.26933 3.67262 1.000 79.68664 58 THR B O 1
ATOM 11202 N N . LYS B 2 59 ? 14.74240 41.67830 3.43859 1.000 70.84596 59 LYS B N 1
ATOM 11203 C CA . LYS B 2 59 ? 14.03485 42.67511 2.64452 1.000 69.45917 59 LYS B CA 1
ATOM 11204 C C . LYS B 2 59 ? 15.05885 43.39264 1.77991 1.000 75.19842 59 LYS B C 1
ATOM 11205 O O . LYS B 2 59 ? 16.04919 43.91395 2.30103 1.000 85.74857 59 LYS B O 1
ATOM 11211 N N . TYR B 2 60 ? 14.82475 43.41660 0.47040 1.000 73.28174 60 TYR B N 1
ATOM 11212 C CA . TYR B 2 60 ? 15.80879 43.90710 -0.48246 1.000 76.25791 60 TYR B CA 1
ATOM 11213 C C . TYR B 2 60 ? 15.25071 45.06828 -1.29318 1.000 74.88942 60 TYR B C 1
ATOM 11214 O O . TYR B 2 60 ? 14.05750 45.11504 -1.60714 1.000 76.43727 60 TYR B O 1
ATOM 11223 N N . ALA B 2 61 ? 16.13473 46.00268 -1.63388 1.000 69.52198 61 ALA B N 1
ATOM 11224 C CA . ALA B 2 61 ? 15.75501 47.13261 -2.46644 1.000 69.15607 61 ALA B CA 1
ATOM 11225 C C . ALA B 2 61 ? 15.63130 46.70114 -3.92299 1.000 78.99114 61 ALA B C 1
ATOM 11226 O O . ALA B 2 61 ? 16.25761 45.73338 -4.36485 1.000 88.80121 61 ALA B O 1
ATOM 11228 N N . ASP B 2 62 ? 14.81041 47.43882 -4.67460 1.000 79.00403 62 ASP B N 1
ATOM 11229 C CA . ASP B 2 62 ? 14.56237 47.09668 -6.07089 1.000 84.54832 62 ASP B CA 1
ATOM 11230 C C . ASP B 2 62 ? 15.78539 47.30608 -6.95459 1.000 92.67967 62 ASP B C 1
ATOM 11231 O O . ASP B 2 62 ? 15.82161 46.77876 -8.07119 1.000 99.74313 62 ASP B O 1
ATOM 11236 N N . SER B 2 63 ? 16.78321 48.05919 -6.48797 1.000 94.88511 63 SER B N 1
ATOM 11237 C CA . SER B 2 63 ? 17.98235 48.27329 -7.29093 1.000 95.62423 63 SER B CA 1
ATOM 11238 C C . SER B 2 63 ? 18.88688 47.04648 -7.28446 1.000 101.42400 63 SER B C 1
ATOM 11239 O O . SER B 2 63 ? 19.53046 46.74095 -8.29468 1.000 107.13420 63 SER B O 1
ATOM 11242 N N . VAL B 2 64 ? 18.94482 46.33307 -6.16171 1.000 98.04838 64 VAL B N 1
ATOM 11243 C CA . VAL B 2 64 ? 19.79475 45.15971 -6.01237 1.000 91.67856 64 VAL B CA 1
ATOM 11244 C C . VAL B 2 64 ? 18.97715 43.88074 -5.89202 1.000 95.12581 64 VAL B C 1
ATOM 11245 O O . VAL B 2 64 ? 19.52090 42.83542 -5.51851 1.000 95.99968 64 VAL B O 1
ATOM 11249 N N . LYS B 2 65 ? 17.68233 43.93612 -6.20005 1.000 96.43490 65 LYS B N 1
ATOM 11250 C CA . LYS B 2 65 ? 16.82077 42.76869 -6.06091 1.000 96.53303 65 LYS B CA 1
ATOM 11251 C C . LYS B 2 65 ? 17.28634 41.64207 -6.97523 1.000 99.22476 65 LYS B C 1
ATOM 11252 O O . LYS B 2 65 ? 17.46891 41.83674 -8.18044 1.000 104.57035 65 LYS B O 1
ATOM 11258 N N . GLY B 2 66 ? 17.48286 40.45890 -6.39399 1.000 95.49840 66 GLY B N 1
ATOM 11259 C CA . GLY B 2 66 ? 17.89157 39.29019 -7.13653 1.000 94.02845 66 GLY B CA 1
ATOM 11260 C C . GLY B 2 66 ? 19.38792 39.08246 -7.24186 1.000 92.71124 66 GLY B C 1
ATOM 11261 O O . GLY B 2 66 ? 19.82430 37.95375 -7.49249 1.000 96.81021 66 GLY B O 1
ATOM 11262 N N . ARG B 2 67 ? 20.18780 40.13254 -7.05940 1.000 88.98717 67 ARG B N 1
ATOM 11263 C CA . ARG B 2 67 ? 21.63626 40.02772 -7.16813 1.000 84.05298 67 ARG B CA 1
ATOM 11264 C C . ARG B 2 67 ? 22.34169 40.01142 -5.82017 1.000 83.83736 67 ARG B C 1
ATOM 11265 O O . ARG B 2 67 ? 23.56259 39.82431 -5.78294 1.000 89.61911 67 ARG B O 1
ATOM 11273 N N . VAL B 2 68 ? 21.61485 40.20081 -4.72175 1.000 73.45748 68 VAL B N 1
ATOM 11274 C CA . VAL B 2 68 ? 22.21031 40.42036 -3.41002 1.000 73.96878 68 VAL B CA 1
ATOM 11275 C C . VAL B 2 68 ? 21.48357 39.56730 -2.37848 1.000 70.71789 68 VAL B C 1
ATOM 11276 O O . VAL B 2 68 ? 20.26187 39.39421 -2.45015 1.000 75.46874 68 VAL B O 1
ATOM 11280 N N . ALA B 2 69 ? 22.24049 39.02544 -1.42444 1.000 67.10656 69 ALA B N 1
ATOM 11281 C CA . ALA B 2 69 ? 21.68960 38.27337 -0.30587 1.000 67.18444 69 ALA B CA 1
ATOM 11282 C C . ALA B 2 69 ? 22.29156 38.79507 0.99073 1.000 68.24832 69 ALA B C 1
ATOM 11283 O O . ALA B 2 69 ? 23.51634 38.89012 1.11447 1.000 66.48673 69 ALA B O 1
ATOM 11285 N N . ILE B 2 70 ? 21.43375 39.13370 1.95089 1.000 72.79902 70 ILE B N 1
ATOM 11286 C CA . ILE B 2 70 ? 21.85522 39.59774 3.26795 1.000 72.36686 70 ILE B CA 1
ATOM 11287 C C . ILE B 2 70 ? 21.59501 38.48530 4.27549 1.000 70.14262 70 ILE B C 1
ATOM 11288 O O . ILE B 2 70 ? 20.56129 37.80900 4.21654 1.000 64.80832 70 ILE B O 1
ATOM 11293 N N . SER B 2 71 ? 22.54280 38.27979 5.18744 1.000 65.92162 71 SER B N 1
ATOM 11294 C CA . SER B 2 71 ? 22.42218 37.22185 6.18084 1.000 68.42048 71 SER B CA 1
ATOM 11295 C C . SER B 2 71 ? 23.18096 37.63134 7.43396 1.000 66.47971 71 SER B C 1
ATOM 11296 O O . SER B 2 71 ? 23.87508 38.65064 7.46020 1.000 69.20604 71 SER B O 1
ATOM 11299 N N . ARG B 2 72 ? 23.04781 36.81354 8.47714 1.000 66.99079 72 ARG B N 1
ATOM 11300 C CA . ARG B 2 72 ? 23.63186 37.12792 9.77241 1.000 68.80692 72 ARG B CA 1
ATOM 11301 C C . ARG B 2 72 ? 24.04946 35.84023 10.46907 1.000 70.06880 72 ARG B C 1
ATOM 11302 O O . ARG B 2 72 ? 23.55167 34.75342 10.16270 1.000 74.06521 72 ARG B O 1
ATOM 11310 N N . ASP B 2 73 ? 24.97955 35.97909 11.41380 1.000 70.21117 73 ASP B N 1
ATOM 11311 C CA . ASP B 2 73 ? 25.34231 34.90948 12.33917 1.000 71.63797 73 ASP B CA 1
ATOM 11312 C C . ASP B 2 73 ? 25.28194 35.48507 13.74803 1.000 75.78987 73 ASP B C 1
ATOM 11313 O O . ASP B 2 73 ? 26.12298 36.30966 14.12084 1.000 80.81577 73 ASP B O 1
ATOM 11318 N N . ILE B 2 74 ? 24.28727 35.05405 14.52690 1.000 75.47691 74 ILE B N 1
ATOM 11319 C CA . ILE B 2 74 ? 24.11956 35.57925 15.87903 1.000 81.67249 74 ILE B CA 1
ATOM 11320 C C . ILE B 2 74 ? 25.28298 35.15889 16.76936 1.000 90.23475 74 ILE B C 1
ATOM 11321 O O . ILE B 2 74 ? 25.78185 35.95249 17.57730 1.000 96.33113 74 ILE B O 1
ATOM 11326 N N . ALA B 2 75 ? 25.73845 33.91140 16.63314 1.000 89.76801 75 ALA B N 1
ATOM 11327 C CA . ALA B 2 75 ? 26.82966 33.42242 17.47047 1.000 87.20716 75 ALA B CA 1
ATOM 11328 C C . ALA B 2 75 ? 28.10436 34.22360 17.23715 1.000 89.92985 75 ALA B C 1
ATOM 11329 O O . ALA B 2 75 ? 28.75594 34.66921 18.18885 1.000 93.27996 75 ALA B O 1
ATOM 11331 N N . LYS B 2 76 ? 28.47267 34.42283 15.97250 1.000 88.88190 76 LYS B N 1
ATOM 11332 C CA . LYS B 2 76 ? 29.68381 35.16028 15.64144 1.000 90.58457 76 LYS B CA 1
ATOM 11333 C C . LYS B 2 76 ? 29.50301 36.67020 15.71965 1.000 93.36589 76 LYS B C 1
ATOM 11334 O O . LYS B 2 76 ? 30.49530 37.39736 15.59951 1.000 95.20428 76 LYS B O 1
ATOM 11340 N N . ASN B 2 77 ? 28.27657 37.15083 15.92268 1.000 96.87032 77 ASN B N 1
ATOM 11341 C CA . ASN B 2 77 ? 27.96524 38.58029 15.94062 1.000 97.92721 77 ASN B CA 1
ATOM 11342 C C . ASN B 2 77 ? 28.49927 39.26790 14.68381 1.000 91.40941 77 ASN B C 1
ATOM 11343 O O . ASN B 2 77 ? 29.29648 40.20599 14.73799 1.000 84.94359 77 ASN B O 1
ATOM 11348 N N . THR B 2 78 ? 28.03980 38.77630 13.53553 1.000 91.59243 78 THR B N 1
ATOM 11349 C CA . THR B 2 78 ? 28.53217 39.24276 12.24950 1.000 89.58720 78 THR B CA 1
ATOM 11350 C C . THR B 2 78 ? 27.38226 39.33586 11.25971 1.000 85.87877 78 THR B C 1
ATOM 11351 O O . THR B 2 78 ? 26.54906 38.42938 11.17674 1.000 67.98286 78 THR B O 1
ATOM 11355 N N . LEU B 2 79 ? 27.34497 40.43804 10.51595 1.000 81.09857 79 LEU B N 1
ATOM 11356 C CA . LEU B 2 79 ? 26.37082 40.65806 9.45751 1.000 79.93208 79 LEU B CA 1
ATOM 11357 C C . LEU B 2 79 ? 27.05970 40.52485 8.10643 1.000 76.47922 79 LEU B C 1
ATOM 11358 O O . LEU B 2 79 ? 28.17450 41.02143 7.91873 1.000 75.03815 79 LEU B O 1
ATOM 11363 N N . TYR B 2 80 ? 26.39602 39.85583 7.16697 1.000 73.94494 80 TYR B N 1
ATOM 11364 C CA . TYR B 2 80 ? 26.97642 39.56571 5.86504 1.000 74.63418 80 TYR B CA 1
ATOM 11365 C C . TYR B 2 80 ? 26.12724 40.15631 4.74816 1.000 74.89212 80 TYR B C 1
ATOM 11366 O O . TYR B 2 80 ? 24.90566 40.28589 4.87182 1.000 82.39580 80 TYR B O 1
ATOM 11375 N N . LEU B 2 81 ? 26.79403 40.50923 3.65050 1.000 69.16438 81 LEU B N 1
ATOM 11376 C CA . LEU B 2 81 ? 26.12906 40.99943 2.44644 1.000 65.78755 81 LEU B CA 1
ATOM 11377 C C . LEU B 2 81 ? 26.82256 40.37935 1.24194 1.000 83.47858 81 LEU B C 1
ATOM 11378 O O . LEU B 2 81 ? 27.93680 40.78030 0.89045 1.000 86.48428 81 LEU B O 1
ATOM 11383 N N . GLN B 2 82 ? 26.17100 39.40364 0.61652 1.000 77.15527 82 GLN B N 1
ATOM 11384 C CA . GLN B 2 82 ? 26.68573 38.77675 -0.59327 1.000 67.49202 82 GLN B CA 1
ATOM 11385 C C . GLN B 2 82 ? 26.18052 39.55304 -1.80306 1.000 85.35958 82 GLN B C 1
ATOM 11386 O O . GLN B 2 82 ? 24.97106 39.61049 -2.04715 1.000 86.67377 82 GLN B O 1
ATOM 11392 N N . MET B 2 83 ? 27.10018 40.15409 -2.55138 1.000 85.67089 83 MET B N 1
ATOM 11393 C CA . MET B 2 83 ? 26.76934 40.90412 -3.75665 1.000 89.16668 83 MET B CA 1
ATOM 11394 C C . MET B 2 83 ? 27.29588 40.14739 -4.96808 1.000 87.79667 83 MET B C 1
ATOM 11395 O O . MET B 2 83 ? 28.50822 39.95508 -5.10160 1.000 79.69357 83 MET B O 1
ATOM 11400 N N . ASN B 2 84 ? 26.38752 39.72192 -5.84183 1.000 80.33550 84 ASN B N 1
ATOM 11401 C CA . ASN B 2 84 ? 26.72499 38.99839 -7.05800 1.000 82.64444 84 ASN B CA 1
ATOM 11402 C C . ASN B 2 84 ? 26.37344 39.83848 -8.27784 1.000 86.64515 84 ASN B C 1
ATOM 11403 O O . ASN B 2 84 ? 25.52002 40.72796 -8.21949 1.000 91.87922 84 ASN B O 1
ATOM 11408 N N . ASN B 2 85 ? 27.04737 39.53870 -9.38846 1.000 92.77702 85 ASN B N 1
ATOM 11409 C CA . ASN B 2 85 ? 26.83542 40.23120 -10.65950 1.000 99.15024 85 ASN B CA 1
ATOM 11410 C C . ASN B 2 85 ? 26.96693 41.74347 -10.48261 1.000 95.04419 85 ASN B C 1
ATOM 11411 O O . ASN B 2 85 ? 26.08888 42.52310 -10.85964 1.000 96.64442 85 ASN B O 1
ATOM 11416 N N . LEU B 2 86 ? 28.08587 42.15334 -9.88902 1.000 89.89243 86 LEU B N 1
ATOM 11417 C CA . LEU B 2 86 ? 28.30933 43.56265 -9.59950 1.000 89.65204 86 LEU B CA 1
ATOM 11418 C C . LEU B 2 86 ? 28.41233 44.37245 -10.88561 1.000 96.61877 86 LEU B C 1
ATOM 11419 O O . LEU B 2 86 ? 29.03812 43.94975 -11.86169 1.000 104.80054 86 LEU B O 1
ATOM 11424 N N . LYS B 2 87 ? 27.78711 45.54129 -10.87886 1.000 94.37494 87 LYS B N 1
ATOM 11425 C CA . LYS B 2 87 ? 27.79599 46.47568 -11.98905 1.000 97.08993 87 LYS B CA 1
ATOM 11426 C C . LYS B 2 87 ? 28.55589 47.74004 -11.60998 1.000 97.11024 87 LYS B C 1
ATOM 11427 O O . LYS B 2 87 ? 28.76979 48.01503 -10.42437 1.000 97.38809 87 LYS B O 1
ATOM 11433 N N . PRO B 2 88 ? 29.00103 48.52688 -12.59474 1.000 98.63891 88 PRO B N 1
ATOM 11434 C CA . PRO B 2 88 ? 29.68726 49.78653 -12.26130 1.000 94.63203 88 PRO B CA 1
ATOM 11435 C C . PRO B 2 88 ? 28.82509 50.76012 -11.47789 1.000 97.08279 88 PRO B C 1
ATOM 11436 O O . PRO B 2 88 ? 29.36442 51.59116 -10.73757 1.000 98.34776 88 PRO B O 1
ATOM 11440 N N . GLU B 2 89 ? 27.49989 50.68663 -11.61285 1.000 99.71779 89 GLU B N 1
ATOM 11441 C CA . GLU B 2 89 ? 26.62553 51.57548 -10.85766 1.000 99.38602 89 GLU B CA 1
ATOM 11442 C C . GLU B 2 89 ? 26.57024 51.22697 -9.37631 1.000 94.95244 89 GLU B C 1
ATOM 11443 O O . GLU B 2 89 ? 25.95043 51.96915 -8.60713 1.000 93.54028 89 GLU B O 1
ATOM 11449 N N . ASP B 2 90 ? 27.19425 50.12704 -8.96153 1.000 92.09533 90 ASP B N 1
ATOM 11450 C CA . ASP B 2 90 ? 27.25747 49.74140 -7.55918 1.000 91.25981 90 ASP B CA 1
ATOM 11451 C C . ASP B 2 90 ? 28.45509 50.34120 -6.83377 1.000 91.87274 90 ASP B C 1
ATOM 11452 O O . ASP B 2 90 ? 28.67402 50.01973 -5.66123 1.000 88.38207 90 ASP B O 1
ATOM 11457 N N . THR B 2 91 ? 29.23176 51.19676 -7.49691 1.000 98.61968 91 THR B N 1
ATOM 11458 C CA . THR B 2 91 ? 30.37288 51.85133 -6.86274 1.000 102.86586 91 THR B CA 1
ATOM 11459 C C . THR B 2 91 ? 29.87504 52.81537 -5.79405 1.000 99.51298 91 THR B C 1
ATOM 11460 O O . THR B 2 91 ? 29.24651 53.83069 -6.10996 1.000 103.92764 91 THR B O 1
ATOM 11464 N N . ALA B 2 92 ? 30.16338 52.50883 -4.53241 1.000 87.91105 92 ALA B N 1
ATOM 11465 C CA . ALA B 2 92 ? 29.73924 53.34822 -3.41910 1.000 87.22090 92 ALA B CA 1
ATOM 11466 C C . ALA B 2 92 ? 30.45700 52.88359 -2.16035 1.000 84.68553 92 ALA B C 1
ATOM 11467 O O . ALA B 2 92 ? 31.09231 51.82618 -2.13656 1.000 82.20954 92 ALA B O 1
ATOM 11469 N N . VAL B 2 93 ? 30.35061 53.69624 -1.11418 1.000 82.53576 93 VAL B N 1
ATOM 11470 C CA . VAL B 2 93 ? 30.78655 53.31175 0.22228 1.000 79.64668 93 VAL B CA 1
ATOM 11471 C C . VAL B 2 93 ? 29.62785 52.60570 0.90858 1.000 82.69151 93 VAL B C 1
ATOM 11472 O O . VAL B 2 93 ? 28.52247 53.15246 0.99724 1.000 85.13603 93 VAL B O 1
ATOM 11476 N N . TYR B 2 94 ? 29.87329 51.39398 1.39380 1.000 80.77675 94 TYR B N 1
ATOM 11477 C CA . TYR B 2 94 ? 28.82216 50.55847 1.95656 1.000 74.94360 94 TYR B CA 1
ATOM 11478 C C . TYR B 2 94 ? 28.91998 50.53954 3.47563 1.000 68.99703 94 TYR B C 1
ATOM 11479 O O . TYR B 2 94 ? 29.97812 50.23057 4.03343 1.000 71.33989 94 TYR B O 1
ATOM 11488 N N . TYR B 2 95 ? 27.81315 50.86810 4.13486 1.000 58.91333 95 TYR B N 1
ATOM 11489 C CA . TYR B 2 95 ? 27.73347 50.92802 5.58591 1.000 61.57583 95 TYR B CA 1
ATOM 11490 C C . TYR B 2 95 ? 26.80066 49.84058 6.10140 1.000 69.35534 95 TYR B C 1
ATOM 11491 O O . TYR B 2 95 ? 25.79513 49.51884 5.46010 1.000 72.19541 95 TYR B O 1
ATOM 11500 N N . CYS B 2 96 ? 27.13253 49.27990 7.26146 1.000 69.72714 96 CYS B N 1
ATOM 11501 C CA . CYS B 2 96 ? 26.19928 48.45374 8.01352 1.000 74.51995 96 CYS B CA 1
ATOM 11502 C C . CYS B 2 96 ? 25.64117 49.26539 9.17430 1.000 82.02027 96 CYS B C 1
ATOM 11503 O O . CYS B 2 96 ? 26.37183 50.01211 9.83190 1.000 83.62845 96 CYS B O 1
ATOM 11506 N N . ALA B 2 97 ? 24.33898 49.12803 9.41168 1.000 79.58813 97 ALA B N 1
ATOM 11507 C CA . ALA B 2 97 ? 23.66095 49.90865 10.43316 1.000 78.34559 97 ALA B CA 1
ATOM 11508 C C . ALA B 2 97 ? 22.68630 49.02504 11.19429 1.000 80.35255 97 ALA B C 1
ATOM 11509 O O . ALA B 2 97 ? 22.07604 48.11512 10.62779 1.000 81.60000 97 ALA B O 1
ATOM 11511 N N . ALA B 2 98 ? 22.54349 49.30993 12.48589 1.000 77.38856 98 ALA B N 1
ATOM 11512 C CA . ALA B 2 98 ? 21.59164 48.63108 13.34906 1.000 73.23264 98 ALA B CA 1
ATOM 11513 C C . ALA B 2 98 ? 20.55238 49.62842 13.84331 1.000 69.13362 98 ALA B C 1
ATOM 11514 O O . ALA B 2 98 ? 20.75066 50.84504 13.78489 1.000 70.66983 98 ALA B O 1
ATOM 11516 N N . CYS B 2 99 ? 19.43491 49.09617 14.33109 1.000 60.87590 99 CYS B N 1
ATOM 11517 C CA . CYS B 2 99 ? 18.32729 49.92203 14.78938 1.000 61.53460 99 CYS B CA 1
ATOM 11518 C C . CYS B 2 99 ? 17.41151 49.07025 15.65542 1.000 66.26820 99 CYS B C 1
ATOM 11519 O O . CYS B 2 99 ? 17.23418 47.87515 15.40547 1.000 68.16137 99 CYS B O 1
ATOM 11522 N N . ALA B 2 100 ? 16.83763 49.69877 16.67788 1.000 63.14367 100 ALA B N 1
ATOM 11523 C CA . ALA B 2 100 ? 16.00712 49.00508 17.65265 1.000 62.66419 100 ALA B CA 1
ATOM 11524 C C . ALA B 2 100 ? 14.52147 49.04550 17.31772 1.000 65.42317 100 ALA B C 1
ATOM 11525 O O . ALA B 2 100 ? 13.71973 48.46643 18.05803 1.000 64.86265 100 ALA B O 1
ATOM 11527 N N . TYR B 2 101 ? 14.13384 49.70005 16.22876 1.000 63.43652 101 TYR B N 1
ATOM 11528 C CA . TYR B 2 101 ? 12.73256 49.89541 15.88968 1.000 59.42472 101 TYR B CA 1
ATOM 11529 C C . TYR B 2 101 ? 12.34289 49.00609 14.71802 1.000 60.02928 101 TYR B C 1
ATOM 11530 O O . TYR B 2 101 ? 13.12076 48.82612 13.77599 1.000 64.47477 101 TYR B O 1
ATOM 11539 N N . GLY B 2 102 ? 11.13258 48.44781 14.78455 1.000 59.61164 102 GLY B N 1
ATOM 11540 C CA . GLY B 2 102 ? 10.62066 47.68304 13.66207 1.000 58.21530 102 GLY B CA 1
ATOM 11541 C C . GLY B 2 102 ? 10.29914 48.54663 12.46009 1.000 62.08095 102 GLY B C 1
ATOM 11542 O O . GLY B 2 102 ? 10.40010 48.08871 11.31817 1.000 65.17787 102 GLY B O 1
ATOM 11543 N N . THR B 2 103 ? 9.91386 49.80418 12.69334 1.000 60.50694 103 THR B N 1
ATOM 11544 C CA . THR B 2 103 ? 9.65262 50.72084 11.58962 1.000 65.21462 103 THR B CA 1
ATOM 11545 C C . THR B 2 103 ? 10.91929 51.08043 10.82290 1.000 71.98882 103 THR B C 1
ATOM 11546 O O . THR B 2 103 ? 10.82280 51.58045 9.69700 1.000 71.00969 103 THR B O 1
ATOM 11550 N N . CYS B 2 104 ? 12.09856 50.85630 11.41113 1.000 73.36652 104 CYS B N 1
ATOM 11551 C CA . CYS B 2 104 ? 13.33372 50.91226 10.63455 1.000 69.50863 104 CYS B CA 1
ATOM 11552 C C . CYS B 2 104 ? 13.30110 49.90446 9.49414 1.000 67.36684 104 CYS B C 1
ATOM 11553 O O . CYS B 2 104 ? 13.73313 50.20269 8.37456 1.000 65.25733 104 CYS B O 1
ATOM 11556 N N . TYR B 2 105 ? 12.78455 48.70423 9.76409 1.000 70.21310 105 TYR B N 1
ATOM 11557 C CA . TYR B 2 105 ? 12.73301 47.64292 8.76497 1.000 66.00667 105 TYR B CA 1
ATOM 11558 C C . TYR B 2 105 ? 11.51246 47.78679 7.86280 1.000 68.45083 105 TYR B C 1
ATOM 11559 O O . TYR B 2 105 ? 11.63433 47.76188 6.63319 1.000 70.08609 105 TYR B O 1
ATOM 11568 N N . TYR B 2 106 ? 10.32684 47.93561 8.45764 1.000 70.52320 106 TYR B N 1
ATOM 11569 C CA . TYR B 2 106 ? 9.10231 48.03018 7.66851 1.000 70.21316 106 TYR B CA 1
ATOM 11570 C C . TYR B 2 106 ? 9.05328 49.33671 6.88441 1.000 74.99348 106 TYR B C 1
ATOM 11571 O O . TYR B 2 106 ? 8.94562 49.33473 5.65260 1.000 78.91796 106 TYR B O 1
ATOM 11580 N N . GLY B 2 107 ? 9.13344 50.46567 7.58349 1.000 70.66011 107 GLY B N 1
ATOM 11581 C CA . GLY B 2 107 ? 9.05371 51.75926 6.93548 1.000 67.37972 107 GLY B CA 1
ATOM 11582 C C . GLY B 2 107 ? 10.38713 52.26121 6.42395 1.000 70.53533 107 GLY B C 1
ATOM 11583 O O . GLY B 2 107 ? 11.12026 51.52842 5.75210 1.000 75.94907 107 GLY B O 1
ATOM 11584 N N . ASP B 2 108 ? 10.71067 53.51587 6.73205 1.000 73.85812 108 ASP B N 1
ATOM 11585 C CA . ASP B 2 108 ? 11.98056 54.11154 6.33164 1.000 74.58499 108 ASP B CA 1
ATOM 11586 C C . ASP B 2 108 ? 12.53124 55.00100 7.44066 1.000 64.81132 108 ASP B C 1
ATOM 11587 O O . ASP B 2 108 ? 13.11053 56.06047 7.18072 1.000 60.82515 108 ASP B O 1
ATOM 11592 N N . ARG B 2 109 ? 12.35526 54.58492 8.69284 1.000 61.09542 109 ARG B N 1
ATOM 11593 C CA . ARG B 2 109 ? 12.97726 55.29008 9.80452 1.000 59.38579 109 ARG B CA 1
ATOM 11594 C C . ARG B 2 109 ? 14.49091 55.13100 9.73484 1.000 66.29210 109 ARG B C 1
ATOM 11595 O O . ARG B 2 109 ? 15.00266 54.05734 9.40435 1.000 80.01527 109 ARG B O 1
ATOM 11603 N N . ALA B 2 110 ? 15.20840 56.21308 10.03067 1.000 63.17766 110 ALA B N 1
ATOM 11604 C CA . ALA B 2 110 ? 16.66304 56.17810 9.97077 1.000 67.12162 110 ALA B CA 1
ATOM 11605 C C . ALA B 2 110 ? 17.22308 55.21984 11.01395 1.000 70.84747 110 ALA B C 1
ATOM 11606 O O . ALA B 2 110 ? 16.73300 55.14643 12.14424 1.000 71.83346 110 ALA B O 1
ATOM 11608 N N . TYR B 2 111 ? 18.25335 54.47620 10.62249 1.000 66.82940 111 TYR B N 1
ATOM 11609 C CA . TYR B 2 111 ? 18.92028 53.57549 11.54896 1.000 67.73816 111 TYR B CA 1
ATOM 11610 C C . TYR B 2 111 ? 19.76122 54.36775 12.54408 1.000 73.30056 111 TYR B C 1
ATOM 11611 O O . TYR B 2 111 ? 20.22368 55.47582 12.26003 1.000 83.19080 111 TYR B O 1
ATOM 11620 N N . GLU B 2 112 ? 19.96060 53.78168 13.72338 1.000 67.95943 112 GLU B N 1
ATOM 11621 C CA . GLU B 2 112 ? 20.54062 54.50016 14.85165 1.000 68.90755 112 GLU B CA 1
ATOM 11622 C C . GLU B 2 112 ? 22.05941 54.36207 14.92194 1.000 72.76529 112 GLU B C 1
ATOM 11623 O O . GLU B 2 112 ? 22.77136 55.36890 14.98666 1.000 78.98925 112 GLU B O 1
ATOM 11629 N N . TYR B 2 113 ? 22.57069 53.13574 14.91709 1.000 70.38882 113 TYR B N 1
ATOM 11630 C CA . TYR B 2 113 ? 24.00326 52.89295 14.99770 1.000 65.35334 113 TYR B CA 1
ATOM 11631 C C . TYR B 2 113 ? 24.57991 52.67266 13.60525 1.000 65.03263 113 TYR B C 1
ATOM 11632 O O . TYR B 2 113 ? 23.92473 52.10892 12.72631 1.000 60.21237 113 TYR B O 1
ATOM 11641 N N . TRP B 2 114 ? 25.82003 53.11927 13.41214 1.000 65.56404 114 TRP B N 1
ATOM 11642 C CA . TRP B 2 114 ? 26.44853 53.07852 12.10037 1.000 64.86702 114 TRP B CA 1
ATOM 11643 C C . TRP B 2 114 ? 27.91339 52.68674 12.22606 1.000 77.12878 114 TRP B C 1
ATOM 11644 O O . TRP B 2 114 ? 28.54075 52.85207 13.27519 1.000 85.89437 114 TRP B O 1
ATOM 11655 N N . GLY B 2 115 ? 28.45263 52.16305 11.12544 1.000 76.52442 115 GLY B N 1
ATOM 11656 C CA . GLY B 2 115 ? 29.87141 51.94411 10.97693 1.000 69.44638 115 GLY B CA 1
ATOM 11657 C C . GLY B 2 115 ? 30.45731 52.94899 9.99670 1.000 73.11636 115 GLY B C 1
ATOM 11658 O O . GLY B 2 115 ? 29.74668 53.64310 9.27205 1.000 77.36742 115 GLY B O 1
ATOM 11659 N N . GLN B 2 116 ? 31.78920 53.01265 9.98502 1.000 77.41102 116 GLN B N 1
ATOM 11660 C CA . GLN B 2 116 ? 32.46754 54.01940 9.17767 1.000 83.87041 116 GLN B CA 1
ATOM 11661 C C . GLN B 2 116 ? 32.38755 53.73203 7.68322 1.000 85.11616 116 GLN B C 1
ATOM 11662 O O . GLN B 2 116 ? 32.57446 54.65237 6.88082 1.000 89.39238 116 GLN B O 1
ATOM 11668 N N . GLY B 2 117 ? 32.12156 52.49496 7.29160 1.000 87.27395 117 GLY B N 1
ATOM 11669 C CA . GLY B 2 117 ? 31.90583 52.14826 5.90197 1.000 88.55544 117 GLY B CA 1
ATOM 11670 C C . GLY B 2 117 ? 33.10099 51.43410 5.29093 1.000 91.77155 117 GLY B C 1
ATOM 11671 O O . GLY B 2 117 ? 34.16195 51.28073 5.89789 1.000 96.52073 117 GLY B O 1
ATOM 11672 N N . THR B 2 118 ? 32.89717 50.99275 4.05076 1.000 88.90302 118 THR B N 1
ATOM 11673 C CA . THR B 2 118 ? 33.93532 50.32398 3.28035 1.000 92.33669 118 THR B CA 1
ATOM 11674 C C . THR B 2 118 ? 33.71632 50.62059 1.80374 1.000 87.54452 118 THR B C 1
ATOM 11675 O O . THR B 2 118 ? 32.58027 50.60452 1.32215 1.000 87.75450 118 THR B O 1
ATOM 11679 N N . GLN B 2 119 ? 34.80994 50.89422 1.09561 1.000 81.49070 119 GLN B N 1
ATOM 11680 C CA . GLN B 2 119 ? 34.74080 51.27847 -0.30706 1.000 75.05482 119 GLN B CA 1
ATOM 11681 C C . GLN B 2 119 ? 34.58727 50.05083 -1.19739 1.000 80.85273 119 GLN B C 1
ATOM 11682 O O . GLN B 2 119 ? 35.30634 49.05962 -1.03573 1.000 93.29355 119 GLN B O 1
ATOM 11688 N N . VAL B 2 120 ? 33.64850 50.12265 -2.13878 1.000 77.48739 120 VAL B N 1
ATOM 11689 C CA . VAL B 2 120 ? 33.44800 49.09455 -3.15501 1.000 81.72549 120 VAL B CA 1
ATOM 11690 C C . VAL B 2 120 ? 33.45822 49.79149 -4.50825 1.000 92.05146 120 VAL B C 1
ATOM 11691 O O . VAL B 2 120 ? 32.49825 50.48916 -4.85766 1.000 97.22885 120 VAL B O 1
ATOM 11695 N N . THR B 2 121 ? 34.53740 49.61110 -5.26572 1.000 97.14001 121 THR B N 1
ATOM 11696 C CA . THR B 2 121 ? 34.68533 50.19875 -6.59303 1.000 97.61846 121 THR B CA 1
ATOM 11697 C C . THR B 2 121 ? 34.68264 49.07136 -7.61823 1.000 99.67789 121 THR B C 1
ATOM 11698 O O . THR B 2 121 ? 35.61439 48.26233 -7.66596 1.000 103.03002 121 THR B O 1
ATOM 11702 N N . VAL B 2 122 ? 33.63434 49.01938 -8.43024 1.000 100.99396 122 VAL B N 1
ATOM 11703 C CA . VAL B 2 122 ? 33.47895 48.01864 -9.47786 1.000 104.62032 122 VAL B CA 1
ATOM 11704 C C . VAL B 2 122 ? 33.72497 48.70507 -10.81385 1.000 108.25638 122 VAL B C 1
ATOM 11705 O O . VAL B 2 122 ? 32.95901 49.58708 -11.22085 1.000 108.79167 122 VAL B O 1
ATOM 11709 N N . SER B 2 123 ? 34.79118 48.30320 -11.49956 1.000 109.79095 123 SER B N 1
ATOM 11710 C CA . SER B 2 123 ? 35.12942 48.88336 -12.79329 1.000 109.00801 123 SER B CA 1
ATOM 11711 C C . SER B 2 123 ? 34.29525 48.25461 -13.90441 1.000 113.04255 123 SER B C 1
ATOM 11712 O O . SER B 2 123 ? 34.75175 47.34520 -14.59760 1.000 114.06771 123 SER B O 1
#

InterPro domains:
  IPR021629 Mediator complex, subunit Med23 [PF11573] (2-1307)
  IPR021629 Mediator complex, subunit Med23 [PTHR12691] (4-1342)

Secondary structure (DSSP, 8-state):
-HHHHHHHHHHHHHHHHHHHHS-SSS-SS--SSSHHHHHHTHHHHHHHHTS-TTSHHHHHHHHHHHHHT-S-HHHHHHHHHHHHHHHHTTSS-HHHHHHHHHH-TT--TTSHHHHHHHHHHHHHHGGGS-HHHHHHHHHHHHHHHHTS-S---STTHHHHTHHHHHHHHHT-TTTTSS-HHHHHHHHHHHS-TTPPPPTTTTHHHHHHHHTTHHHHHHTS-TTGGG-------SS---GGG---TTT-----SSS----GGGGS--HHHHHHHHTSTT-HHHHHHHHT-SS-S----HHHHHHHHHHHHHHHHHHSS---SS--SSTHHHHHHHHHHHHHHHHTTSS-HHHHHHHHHHHHTTSS--S-HHHHHHHHHHHHHHHTTTS-GGGTTTHHHHHHHHS--SSPPPP--TTSTTHHHHTHHHHHHHHHHHHHHSS-SS---PPPSTTHHHHHHHHHHHT-S---SSSSHHHHHHHHSTT-TTTTHHHHHHHHHHHH--SS-EEE-SSSS-EEES---PPPHHHHTTS-HHHHHHHHHHHHHHHHHHHHTT--SBPPHHHHHHHHHHTT-GGGTTTTHHHIIIIIHHHHHHTT-SHHHHHHHHHHHHH-----HHHHHHHHHHHHHHHHSTT---HHHHHHHHHHHHHHHHT--TTTHHHHHGGGSS-GGGGS-SS-HHHHHHHHHHHHHHHHHTT-STT----TTSTHHHHHHHHHTTS-----HHHHTTS-HHHHHHHHSS------HHHHHHHHHHHHHHHTT---HHHHHHHHT-TTS---HHHHHHHHHHHTSS--HHHHHHHHHH-HHHHHHHHHHHHHHHHHHHHS--STHHHHHHHHHHHIIIIIS-SS-HHHHHHHHHT----HHHHHHHHHHHHHHHHSSSHHHHHHHHHHHH--S-GGG-S-HHHHHHHHHHHS---SS-HHHHHSSSS-----PPPPP-SS--HHHHHHHHHHHHHHHHHHSGGGHHHHHHHHHHHGGGGGG-S-HHHHHHHHHHHTHHHHTT-HHHHHHHHHHHHHTTTTTS-TTSSS-TTHHHHTTS--SS------HHHHHHHHHHHHHHHH--SS-SS----GGGSSSSSHHHHHHHHHHHHHHHSSS-HHHHHHHHHHHHHS--SSS-TT-HHHHHHHHHHHHHHS-HHHHTHHHHHHHHHHTSHHHH-----SS--GGGT-TTS--SSHHHHHHHHHHHHHHHHHHS--HHHHTTHHHHIIIIITTT--SHHHHHHHHHHHGGGHHHHHHH-HHHHHHHHHHHHHHHHHHHHH-S--S-HHHHHHHHHHHIIIIITTSSSHHHHHHHTTS-HHHHHHGGGTT-/-EEEEEE--EEE-TT--EEEEEEEEESTTS-SEEEEEEE-TTS--EEEEEEETTT--EEE-TTSTTTEEEEEETTTTEEEEEE-S--GGG-EEEEEEEES-HHHHHS-PPPSEE---EEEEE-

Radius of gyration: 40.09 Å; Cα contacts (8 Å, |Δi|>4): 2061; chains: 2; bounding box: 97×116×99 Å

B-factor: mean 91.47, std 28.2, range [43.62, 281.81]

Solvent-accessible surface area: 59559 Å² total; per-residue (Å²): 66,84,110,104,0,70,66,32,4,86,98,8,16,112,65,35,62,79,54,96,62,143,98,71,158,180,68,148,127,69,105,140,120,98,71,55,12,53,80,32,5,29,56,0,68,145,40,19,62,71,36,63,157,162,28,30,87,88,0,0,97,34,0,2,125,34,1,7,49,27,165,43,61,139,87,1,36,20,3,6,62,2,4,6,17,3,17,116,56,65,25,1,53,31,97,20,0,0,36,10,0,2,98,16,114,52,2,86,64,121,93,44,50,1,0,0,28,0,0,114,6,0,97,143,14,0,29,62,10,75,28,106,2,0,69,66,2,0,74,34,0,0,66,44,0,72,78,4,56,124,118,47,66,105,83,31,38,138,52,0,42,9,0,58,87,0,0,26,46,2,12,76,66,136,36,33,22,10,4,17,6,27,0,0,26,8,2,22,118,40,10,72,65,66,88,150,44,12,84,2,4,22,112,39,1,41,81,14,20,66,54,0,111,7,0,2,65,0,22,12,20,24,26,42,32,62,2,35,6,15,1,68,44,30,28,80,41,36,50,10,13,63,8,59,50,76,54,6,89,10,80,50,64,17,83,2,16,14,58,119,69,11,34,85,69,11,61,74,3,0,67,14,0,0,51,22,30,40,0,47,38,8,0,13,45,4,2,38,6,97,141,159,133,108,70,134,1,85,36,0,17,61,8,0,3,36,0,7,9,60,0,11,90,86,3,62,113,111,57,128,192,105,109,11,58,41,6,58,73,15,4,96,21,0,16,39,10,3,10,20,0,32,96,88,104,2,3,18,8,23,91,13,2,88,34,6,28,141,75,6,46,85,120,62,132,45,112,0,63,42,37,0,0,12,0,7,0,6,7,0,0,21,31,3,99,195,73,62,40,70,46,5,32,22,0,65,115,0,12,108,55,7,22,54,148,167,103,80,30,98,64,42,83,27,94,127,53,85,1,1,30,22,0,0,1,1,0,0,14,1,1,0,17,38,49,4,92,90,139,104,90,196,102,132,9,103,58,26,99,2,3,107,63,3,16,58,46,1,76,101,7,21,165,74,195,77,27,103,69,121,26,21,44,1,0,1,0,1,0,0,1,7,19,16,113,127,41,19,88,89,0,14,27,30,1,13,98,47,0,44,10,123,42,148,154,160,42,77,8,12,43,70,88,7,91,0,15,21,20,47,75,12,7,69,15,80,11,0,51,3,3,0,10,20,1,5,56,32,0,2,110,23,1,22,60,97,3,51,110,24,5,110,56,189,48,112,49,6,5,1,9,0,5,3,11,0,6,1,5,1,4,14,13,39,31,6,27,78,74,1,5,80,3,4,0,46,111,5,8,23,37,0,67,158,33,117,27,56,14,11,0,10,0,3,0,8,0,14,18,36,15,29,34,34,12,31,10,69,12,19,4,48,0,2,20,64,3,17,76,9,28,46,93,30,136,7,79,49,36,2,2,24,18,14,4,7,16,3,1,9,40,9,1,41,31,3,24,19,49,15,0,73,36,31,0,54,189,63,51,118,67,11,120,55,0,4,11,52,114,14,19,3,10,2,4,3,2,0,26,7,0,0,27,2,4,41,24,41,20,47,12,32,74,51,119,53,10,135,66,26,13,0,76,49,0,0,87,18,0,17,62,82,7,69,10,34,20,2,64,18,3,22,72,18,8,19,48,8,0,32,42,12,13,139,115,60,106,40,127,106,108,52,91,131,68,17,52,107,34,0,44,97,34,10,138,79,16,120,88,55,107,77,91,110,74,5,25,82,52,16,10,97,164,86,46,77,33,7,2,0,0,2,0,0,28,6,3,41,114,74,76,86,6,67,41,18,0,7,86,0,2,93,158,18,13,10,45,47,16,16,30,18,2,34,25,0,0,25,0,0,0,29,21,16,41,72,42,74,52,50,164,96,47,79,63,3,11,94,5,2,15,32,0,5,51,84,13,23,4,9,35,1,7,22,0,0,6,0,1,2,2,34,22,30,83,40,110,39,1,56,28,2,7,88,0,0,32,17,1,0,22,104,22,91,50,0,54,66,25,5,67,39,3,25,142,96,9,43,33,36,13,33,134,24,101,55,28,11,71,72,1,24,73,13,11,151,126,24,67,28,77,20,12,17,9,5,2,0,102,100,8,117,72,89,16,176,60,144,32,75,10,18,6,15,3,4,7,2,5,0,15,24,0,5,12,3,0,8,10,0,0,37,9,0,1,2,14,96,86,13,27,172,17,0,44,47,0,6,89,99,1,1,32,0,0,26,29,24,62,49,1,0,34,18,0,16,14,0,3,8,26,2,13,76,42,2,25,65,49,26,113,6,13,29,51,0,0,44,22,0,12,28,14,1,141,116,31,59,69,182,32,19,1,12,11,96,31,0,84,158,49,4,90,128,94,150,132,158,99,50,56,112,13,90,61,57,3,6,1,130,1,0,8,33,0,11,47,21,15,78,51,108,83,121,29,45,19,42,91,35,58,21,40,6,22,21,7,14,0,40,2,0,10,0,15,30,0,0,0,0,0,0,4,0,3,15,16,5,3,14,76,0,0,35,14,0,0,25,1,8,12,98,114,42,108,100,8,78,162,188,76,13,20,32,10,3,5,0,0,0,14,0,1,22,19,1,4,14,1,4,18,0,0,2,6,15,38,0,14,67,10,0,68,15,95,18,0,53,54,129,104,101,67,155,44,21,0,44,64,0,6,26,20,98,37,103,30,132,53,139,20,17,54,24,0,0,22,1,0,2,0,0,1,1,5,11,2,28,7,36,42,1,14,0,13,12,0,3,75,1,0,50,35,5,0,41,78,58,0,101,19,16,22,8,0,0,0,0,0,3,0,0,3,15,0,0,53,23,0,62,97,59,52,74,180,6,5,42,77,0,0,26,1,0,6,48,0,0,28,48,0,1,117,77,16,124,95,21,72,16,17,43,14,1,4,4,0,0,6,1,1,16,67,49,21,7,28,102,79,12,80,129,94,1,62,144,17,14,76,92,7,76,95,45,4,74,97,82,3,118,12,10,37,127,98,12,76,10,93,12,61,36,30,30,142,25,139,54,44,41,58,29,144,0,28,0,55,7,58,39,88,46,22,6,0,3,0,0,0,0,23,24,62,25,134,75,153,153,93,96,45,1,1,26,2,4,9,59,40,24,14,59,42,49,25,134,67,1,116,79,47,14,48,5,58,73,50,76,84,142,50,21,0,46,0,56,2,61,69,0,89,63,142,5,43,4,41,0,35,0,0,0,0,4,11,0,19,1,0,6,36,136,84,79,9,38,25,79,6,171,20,27,87,0,48,4,90

Foldseek 3Di:
DLVVLVVLVVCLLVVVVVCVVDDPPPPPPDPPLAVVLVVSCPVVLVVLVPDDPVCQLVSLLSLLVVLLPDDDLVSSLSSLSSVLNCLVVPNHPLLSNLVSLLPDPSDAVVVLSSQLSSLLSNQRRVLRDAQVSLLVSLLSLLVRLVPDDQDDDPVSLVSNLSSLVSVLCSCDVVSLRYFLLSNLQSVCVVAPPPRARHPSHHPPNVVSLVLLVLLLLLQDFFPLLVFADDDDLFFQDDLSQAAALQFQARDDFTRHPHDPVNNHHSLVRLLLLLQFFPSQNVNCNRHVVPQDDLAQSVVVQVSLLVLVVVLQVLLDDDCDDDHRLPSVVSLLSLLQRVLVCVVSRNHQQQVSLVSNCVVPPPDDAGRCLLSVLLSVLLNQLAPVLPDDLVSLVSVVVVDVRHDDQPAADAQDDQQALCSLSVCSVVLNQLSSQVSCVVVHDDDHGDDGPNCPNVVVLLVVLLPDQADDPNGCNLQSQLSRCLSPDPSNCSSLVNQLCLQQQPDPDWAAFFDFFAIEHDHQFADAPSNVSSHHPSSLLVSLVVLLVVLLVCLQVLDRYAGGNRSLLNLLSSLLRCSSCVSRLVCLLPPSQVSSLVSVNLQSNLSSLLCCQQRAADDHLLSLLSVLLVLQVSLPDPPPLDLQSNLSSVLSNLSSQQLRDLSNLQVNQLVCLVPLPSSDHQAPLLSLVSNVVSPQLSCQLLLVCQVPQACPPGSVVSNVVVSCHSHNDAAAPLVLVLGPRNVNVVRVPSDDDDDDLVRLVVVLVVVLVVVVVDDDLVVVLCPQQPPPDQLALVVSVLVCCLVVVADAPSNLVSLVNNTNSNCLSNLLSVLSNQLSCQVPFDDDPRNVSSLVVVLCCAQQQNVDHLLSNLSSLLPHHDYDVSNVSSLVSNLSNQPVDPLNLVLLVVDLVQDAQPSSRDRCQQVVVVVSCVVRPHDSSRQSRQCPHPPRDDDNDHDRHDRHDDSLVSNVSVVLSSLLSQLSDVVSQVSSLVCLVRNLLSLSNPQALLSSLLSSLQSCVVSCLVPLVSLLSNVCSNVVSCPVPFDPQAFDHPVCVVAVPDDDDPDFDDDDLVVLLVLLVLLLPQSVDDSVHSHDDDPCSRHNDRGVNRSSQSSSLSNLSSGNDWQQVSLVSLVCNQLPDDPPCDPVCSLSSLSSSLSNQQSHHCSNPVCLLVLLVVLLPFCVQPPPDDDDDDPVQLQRCPDDDDDSSSNSSNRSLSSLSSNVVNHNVSVVLCVLCSLVVPVLVRLAAQSSLSSNSSRCSNCLVVCQPPPVVSNVSVLLSSLSSVLNNQVRDPDDDSLSSSLSSNVSCCVRGCPQVPQVSNVVSLVNGDVVNCSSCVPVND/DKAKAKDWADEAEAQAKTKIKIQIDDDPVLFQKKFKWWDAPPGDIGTAKMAGPPVGDIDGDPVQPPQKDWGADPVRRMTMIIGGRHDQVRFTWMKMATANDVCVVVPPDDGDYIYPTDTHGYD